Protein 7UY6 (pdb70)

Sequence (1847 aa):
ELDIKESLKLQMEYYFCDTNLTHDSYLRGIISKSPKNCVDIKVFLKFNKIQQILKSKKDLIHLIRDSLKESKILKVKMDSLKVKRRFPFNLNCLIKIINIPQGTLKAEVVLAVRHLGYEFYCDYIDGQAMIRFQNSDEQRLAIQKLLNHNNNKLQIEIRGQICDVISTIPEDEEKNYWNYIKFKKNEFRKFFFMKKQQKKQMLTRKEDLLTVLKQISALKYVSNLYEFLLATEKIVQTSELDTQFQEFLTTTIIASEQNLVENYKQKYNQPNFSQLTIKQVIDDSIILLGNKQNYVQQIGTTTIGFYVEYENINLSRQTLYSSNFRNLLNIFGEEDFKYFLIDFLVFTKVEQNGYLQVAGVCLNQYFSENQYIYPEIQRSQIFYCNHMGREPGVFKSSFFNYSEPQTIIKKTLLKEYQSKNFSCQEERDLFLEFTEKIVQNFHNINFNYLLKKFCKLPENYQSLKSQVKQIVQSENKANQQSCENLFNSLYDTEISYKQITNFLRQIIQNCVPNQLLGKKNFKVFLEKLYEFVQMKRFENQKVLDYICFMDVFDVEWFVDLKNQKFTQKRKYISDKRKILGDLIVFIINKIVIPVLRYNFYITEKHKEGSQIFYYRKPIWKLVSKLTIVKLEEENLEKVEEKLIPEDSFQKYPQGKLRIIPKKGSFRPIMTFLRKDKQKNIKLNLNQILMDSQLVFRNLKDMLGQKIGYSVFDNKQISEKFAQFIEKWKNKGRPQLYYVTLDIKKCYDSIDQMKLLNFFNQSDLIQDTYFINKYLLFQRNKRPLLQIMDNINFPYYFNLKERQIAYSLYDDDDQILQKGFKEIQSDDRPFIVINQDKPRCITKDIIHNHLKHISQYNVISFNKVKFRQKRGIPQGLNISGVLCSFYFGKLEEEYTQFLKNAEQVNGSINLLMRLTDDYLFISDSQQNALNLIVQLQNCANNNGFMFNDQKITTNFQFPQEDYNLEHFKISVQNECQWIGKSIDMNTLEIKSIQKQTQQEINQTINVAISIKNLKSQLKNKLRSLFLNQLIDYFNPNINSFEGLCRQLYHHSKATVMKFYPFMTKLFQIDLKKSKQYSVQYGKENTNENFLKDILYYTVEDVCKILCYLQFEDEINSNIKEIFKNLYSWIMWDIIVSYLKKKKQFKGYLNKLLQKIRKSRFFYLKEGCKSLQLILSQQKYQLNKKELEAIEFIDLNNLIQDIKTLIPKISAKQRIYSSIEEIIQQAQASEIGQKKEFYVYGNLVSIQMKNKLYYYRCTCQGKSVLKYHGDSFFCESCQQFINPQVHLMLRAFVQDSTGTIPVMIFDQQSSQLINQIDPSIHVQEAGQYVKNCIENGQEEIIRQLFSKLDFARFIFEIQFENKEFNNEQEIAYKVLKIEKENIKEESKYLLKKLEHLINNPQITVPLNCFMINQIVKAAKENPQAHSGNHYEWYGAFENAIITAKFEFLQSINDSPKIMGKLSDSTGCIEVVIQKSKMSDELPEFVQAYEIELQNNGNRHKYVRAMLKMRKNAQIQLLYFSIVNDANEISRHGLDLCLRYLQRKHGIEQEQVMYPRILFEQMAQFRGKKVTVVGNVCNEDQNDSLVIEFGPTGLNQHVVIDNYRRVDLNNTTKFVEIRGVVLNQNIVSCEELTEFEQKDPFDFDTYSKLIHLSQSDKLSSLFTDQMKLLLQNQNIFQKLKNTLNGCIKKFYDTYQDLEQMQKFEMIVEDKLLFRYSCSQSEMFSAQIQAHYLEKRVLQLTDGNVKYIVNFRDKGVLDKANFFDTPNNSLVIIRQWSYEIYYTKNTFQINLVIDEMRCIDIITTIFYCKLELDFTQGIKGISKSSSFSNQIYEYSAQYYKAIQLLKKLLI

Solvent-accessible surface area: 94754 Å² total; per-residue (Å²): 110,90,80,28,30,60,58,31,22,63,46,60,48,65,74,80,40,71,90,49,35,80,99,78,55,93,66,39,46,49,57,88,88,26,116,85,71,53,41,58,39,80,70,64,80,93,42,87,82,41,59,78,28,81,132,131,82,82,69,66,28,65,53,59,24,73,22,26,69,104,51,87,74,38,44,50,83,103,101,54,59,46,51,34,68,80,77,99,75,98,154,136,24,9,8,37,3,71,100,6,31,132,59,5,125,88,67,65,1,38,75,16,13,52,104,56,47,136,138,42,147,8,43,62,94,127,10,85,0,17,7,86,24,143,79,58,59,31,22,154,110,9,52,106,128,18,53,54,128,116,99,117,79,39,33,30,103,0,131,68,66,87,0,54,4,84,41,97,5,72,112,97,59,24,112,100,28,107,69,113,66,136,114,87,132,78,82,106,94,123,109,109,102,105,110,111,134,145,198,197,48,44,6,55,75,146,23,89,2,49,66,0,0,120,28,2,45,27,10,137,31,19,18,23,0,45,95,0,0,39,45,0,106,27,18,87,140,123,52,153,55,91,109,140,12,58,102,27,0,64,34,1,12,0,0,1,94,111,88,26,19,118,75,2,72,74,113,223,92,83,98,54,126,38,99,38,58,8,33,22,0,2,19,33,0,1,36,80,6,34,39,87,67,72,24,7,13,24,24,3,15,16,22,18,14,50,92,5,42,4,62,36,8,6,2,6,10,31,27,8,8,30,70,48,1,89,60,1,7,86,42,0,3,28,80,21,0,38,21,0,0,25,49,1,11,1,0,5,79,50,60,143,33,0,22,0,0,1,0,0,45,9,0,49,66,41,49,141,226,109,128,85,91,52,50,133,5,101,4,73,87,1,10,52,6,41,104,86,24,221,115,42,8,6,48,168,109,18,16,0,55,134,31,188,118,81,79,52,8,66,136,49,5,55,85,37,26,36,18,142,40,16,53,21,102,104,0,47,71,51,6,12,115,26,2,55,91,0,9,112,39,11,89,122,21,91,15,88,115,10,10,141,106,39,0,106,40,39,163,78,39,128,55,7,104,56,73,2,96,105,24,65,118,48,176,116,142,22,90,106,114,46,6,85,84,4,5,46,41,0,10,112,18,75,13,64,53,145,70,0,1,58,0,0,72,58,0,0,102,69,1,4,18,60,109,1,0,5,120,138,2,9,126,34,0,19,126,53,0,90,64,2,1,66,9,48,52,141,23,69,7,109,3,71,53,0,2,72,115,21,74,9,76,35,9,163,26,16,49,41,136,120,75,14,93,128,32,86,112,215,106,8,49,43,44,7,74,50,4,0,0,43,4,0,18,5,0,0,20,65,1,0,7,24,0,0,70,21,10,0,3,0,1,27,37,59,157,56,29,18,51,4,21,1,0,27,9,23,1,3,53,11,1,7,116,0,0,31,39,34,9,69,82,115,19,8,66,122,30,96,98,144,143,18,64,85,109,12,59,85,92,16,12,46,0,101,8,52,2,8,0,70,183,7,43,29,77,58,44,23,39,5,134,109,110,49,186,111,74,145,17,126,86,16,2,34,84,39,0,84,33,2,36,8,1,1,97,53,5,61,80,55,1,7,141,122,27,12,41,1,2,61,57,44,123,48,4,7,98,50,3,20,114,4,5,99,83,4,103,116,95,56,123,44,130,3,43,2,0,27,6,26,3,64,124,7,35,41,14,0,51,19,122,73,2,17,82,31,3,70,138,14,118,26,6,49,46,9,9,2,1,8,59,4,18,1,1,54,9,24,64,84,16,21,64,141,187,232,108,145,28,55,2,58,68,1,4,69,62,66,142,81,52,26,5,9,17,5,41,119,60,149,70,100,14,15,92,30,0,0,88,26,137,48,113,27,62,6,3,4,0,0,1,4,43,41,128,21,77,9,10,10,38,80,51,1,43,78,15,3,80,19,3,4,57,79,7,14,2,14,14,66,201,54,82,6,56,10,80,83,1,2,0,94,42,10,50,2,6,36,17,4,0,5,4,1,4,0,47,4,4,40,98,61,1,116,47,12,106,80,8,94,164,116,103,44,10,14,13,20,10,0,0,45,54,36,43,8,1,2,0,0,30,35,52,135,15,0,13,57,0,1,36,51,7,26,61,3,2,109,104,18,50,16,81,4,47,89,43,89,1,29,0,28,17,121,11,85,42,127,100,87,112,2,89,94,7,124,27,46,69,84,119,73,0,98,7,54,44,15,14,0,49,16,117,71,2,22,1,56,30,86,36,105,111,58,37,132,82,4,45,42,70,28,43,20,83,23,35,64,146,83,1,72,64,74,5,58,93,78,4,47,66,15,9,25,96,80,9,51,44,5,3,39,38,105,13,9,73,20,49,2,2,1,46,9,2,27,34,7,1,84,5,2,10,26,48,5,41,26,6,4,32,56,0,47,119,56,71,1,94,152,32,177,96,8,13,128,112,26,28,132,152,52,6,25,35,38,0,0,67,29,0,6,65,106,6,0,19,53,2,0,20,1,0,1,18,41,1,2,64,66,140,11,21,70,39,1,20,50,3,1,22,16,0,1,0,20,2,0,0,35,10,6,4,67,50,0,105,142,52,168,99,3,105,48,99,1,21,142,37,0,50,138,20,59,128,36,16,59,115,105,0,59,90,22,2,111,50,9,90,130,52,62,74,125,139,141,82,157,57,63,142,48,3,95,76,0,27,121,13,4,83,117,0,60,2,45,118,42,11,161,60,0,49,85,64,0,42,60,189,206,87,135,46,27,8,0,69,62,0,32,136,82,0,44,70,14,109,112,56,84,127,88,76,8,44,1,14,0,22,0,1,14,10,24,30,103,82,125,17,8,76,49,100,7,99,45,146,2,180,61,34,71,133,75,142,44,107,43,25,2,0,77,60,30,66,90,54,31,126,38,78,13,50,1,53,2,70,2,24,0,38,30,39,22,14,54,3,77,3,49,0,71,35,134,20,0,2,63,0,1,50,106,49,42,111,99,11,97,63,130,83,0,4,71,60,0,53,84,9,60,111,111,55,80,98,74,72,0,48,97,16,5,53,119,6,42,34,25,44,5,8,1,21,0,19,6,36,4,69,98,115,93,126,79,85,71,44,12,20,39,2,63,96,12,52,154,67,64,30,83,58,12,4,84,28,5,11,122,64,0,67,130,50,56,132,157,154,64,66,36,2,8,0,6,0,23,13,3,45,80,8,52,138,50,29,150,118,108,99,179,56,87,132,25,19,70,14,102,21,83,20,39,2,39,25,0,34,0,2,0,4,0,41,55,58,169,48,151,146,61,68,65,65,33,33,0,60,0,16,13,13,13,3,14,7,62,1,0,2,76,47,42,55,107,53,113,74,68,34,116,36,2,81,45,0,91,117,46,14,136,124,24,51,104,63,52,18,2,0,51,1,35,0,22,2,25,36,115,54,88,24,58,9,42,57,3,48,50,20,61,37,4,13,10,24,3,9,10,8,0,8,4,0,0,35,17,4,73,30,63,109,64,91,168,195,125,100,61,76,31,58,37,3,21,45,109,37,5,53,120,43,206,38,117,110,1,4,5,9,0,42,19,6,93,128,88,150,63,124,19,0,10,0,16,14,13,105,86,76,100,126,38,42,2,35,0,64,93,48,135,80,131,74,11,49,133,68,12,109,4,0,7,0,8,1,51,8,115,86,80,51,43,2,15,14,121,69,26,4,8,5,56,15,157,76,102,27,23,36,85,7,7,30,78,9,6,90,32,15,90,40,127,110,1,28,75,4,40,62,90,201,45,83,98,5,2,74,47,1,59,7,13,66,9,2,45,75,4,0,93,23,1,28,142,111,3,106,89,68,57,96,107,86,70,139,130,93,10,158,123,48,32,66,82,103,100,72,18,29,101,46,54,13,66,104,47,18,18,8,0,0,2,0,49,25,50,97,98,153,119,106,20,1,32,2,0,8,2,71,12,51,10,20,4,29,2,86,64,100,29,8,18,107,147,3,101,34,18,59,66,30,50,61,1,1,0,0,0,26,66,0,0,1,12,0,62,14,32,165,125,57,8,42,1,19,6,12,0,27,64,2,78,9,4,0,7,1,16,40,133,27,107,23,138,24,42,0,18,2,43,81,5,76,131,0,0,49,90,26,22,98,160,27,132,96,0,141,90,0,16,37,30,1,119,133,4,10,63,77,5,77,162,25,9,130

InterPro domains:
  IPR000477 Reverse transcriptase domain [PF00078] (734-870)
  IPR000477 Reverse transcriptase domain [PS50878] (517-881)
  IPR003545 Telomerase reverse transcriptase [PR01365] (476-490)
  IPR003545 Telomerase reverse transcriptase [PR01365] (610-626)
  IPR003545 Telomerase reverse transcriptase [PR01365] (765-781)
  IPR003545 Telomerase reverse transcriptase [PR01365] (809-821)
  IPR003545 Telomerase reverse transcriptase [PTHR12066] (224-981)
  IPR021891 Telomerase ribonucleoprotein complex - RNA-binding domain [PF12009] (375-505)
  IPR021891 Telomerase ribonucleoprotein complex - RNA-binding domain [SM00975] (374-509)
  IPR049915 Telomerase reverse transcriptase, TEN domain [PF11474] (1-192)
  IPR059777 Telomerase reverse transcriptase, CTE domain [PF23119] (888-1117)

Structure (mmCIF, N/CA/C/O backbone):
data_7UY6
#
_entry.id   7UY6
#
_cell.length_a   1.00
_cell.length_b   1.00
_cell.length_c   1.00
_cell.angle_alpha   90.00
_cell.angle_beta   90.00
_cell.angle_gamma   90.00
#
_symmetry.space_group_name_H-M   'P 1'
#
loop_
_entity.id
_entity.type
_entity.pdbx_description
1 polymer 'Telomerase La-related protein p65'
2 polymer 'Telomerase reverse transcriptase'
3 polymer 'Telomerase holoenzyme Teb1 subunit'
4 polymer 'Telomerase holoenzyme Teb2 subunit'
5 polymer 'Telomerase holoenzyme Teb3 subunit'
6 polymer 'Telomerase associated protein p50'
7 polymer 'Telomerase RNA'
8 polymer 'Telomere DNA'
9 non-polymer 'ZINC ION'
#
loop_
_atom_site.group_PDB
_atom_site.id
_atom_site.type_symbol
_atom_site.label_atom_id
_atom_site.label_alt_id
_atom_site.label_comp_id
_atom_site.label_asym_id
_atom_site.label_entity_id
_atom_site.label_seq_id
_atom_site.pdbx_PDB_ins_code
_atom_site.Cartn_x
_atom_site.Cartn_y
_atom_site.Cartn_z
_atom_site.occupancy
_atom_site.B_iso_or_equiv
_atom_site.auth_seq_id
_atom_site.auth_comp_id
_atom_site.auth_asym_id
_atom_site.auth_atom_id
_atom_site.pdbx_PDB_model_num
ATOM 1 N N . GLU A 1 115 ? 185.021 282.238 243.760 1.00 79.77 115 GLU H N 1
ATOM 2 C CA . GLU A 1 115 ? 184.005 282.210 242.715 1.00 79.77 115 GLU H CA 1
ATOM 3 C C . GLU A 1 115 ? 184.586 282.657 241.379 1.00 79.77 115 GLU H C 1
ATOM 4 O O . GLU A 1 115 ? 185.804 282.730 241.217 1.00 79.77 115 GLU H O 1
ATOM 6 N N . LEU A 1 116 ? 183.705 282.946 240.419 1.00 80.64 116 LEU H N 1
ATOM 7 C CA . LEU A 1 116 ? 184.163 283.420 239.116 1.00 80.64 116 LEU H CA 1
ATOM 8 C C . LEU A 1 116 ? 184.854 284.772 239.232 1.00 80.64 116 LEU H C 1
ATOM 9 O O . LEU A 1 116 ? 185.910 284.992 238.627 1.00 80.64 116 LEU H O 1
ATOM 11 N N . ASP A 1 117 ? 184.274 285.693 240.006 1.00 79.15 117 ASP H N 1
ATOM 12 C CA . ASP A 1 117 ? 184.894 287.000 240.194 1.00 79.15 117 ASP H CA 1
ATOM 13 C C . ASP A 1 117 ? 186.209 286.885 240.954 1.00 79.15 117 ASP H C 1
ATOM 14 O O . ASP A 1 117 ? 187.181 287.581 240.635 1.00 79.15 117 ASP H O 1
ATOM 16 N N . ILE A 1 118 ? 186.258 286.016 241.967 1.00 81.56 118 ILE H N 1
ATOM 17 C CA . ILE A 1 118 ? 187.496 285.812 242.715 1.00 81.56 118 ILE H CA 1
ATOM 18 C C . ILE A 1 118 ? 188.576 285.236 241.808 1.00 81.56 118 ILE H C 1
ATOM 19 O O . ILE A 1 118 ? 189.739 285.656 241.857 1.00 81.56 118 ILE H O 1
ATOM 21 N N . LYS A 1 119 ? 188.211 284.262 240.971 1.00 80.33 119 LYS H N 1
ATOM 22 C CA . LYS A 1 119 ? 189.174 283.688 240.036 1.00 80.33 119 LYS H CA 1
ATOM 23 C C . LYS A 1 119 ? 189.657 284.728 239.034 1.00 80.33 119 LYS H C 1
ATOM 24 O O . LYS A 1 119 ? 190.846 284.773 238.699 1.00 80.33 119 LYS H O 1
ATOM 26 N N . GLU A 1 120 ? 188.747 285.571 238.537 1.00 78.51 120 GLU H N 1
ATOM 27 C CA . GLU A 1 120 ? 189.143 286.620 237.602 1.00 78.51 120 GLU H CA 1
ATOM 28 C C . GLU A 1 120 ? 190.096 287.612 238.255 1.00 78.51 120 GLU H C 1
ATOM 29 O O . GLU A 1 120 ? 191.087 288.028 237.642 1.00 78.51 120 GLU H O 1
ATOM 31 N N . SER A 1 121 ? 189.813 288.003 239.500 1.00 78.56 121 SER H N 1
ATOM 32 C CA . SER A 1 121 ? 190.701 288.919 240.211 1.00 78.56 121 SER H CA 1
ATOM 33 C C . SER A 1 121 ? 192.065 288.286 240.460 1.00 78.56 121 SER H C 1
ATOM 34 O O . SER A 1 121 ? 193.098 288.956 240.341 1.00 78.56 121 SER H O 1
ATOM 36 N N . LEU A 1 122 ? 192.089 286.997 240.810 1.00 78.01 122 LEU H N 1
ATOM 37 C CA . LEU A 1 122 ? 193.361 286.308 241.008 1.00 78.01 122 LEU H CA 1
ATOM 38 C C . LEU A 1 122 ? 194.151 286.225 239.707 1.00 78.01 122 LEU H C 1
ATOM 39 O O . LEU A 1 122 ? 195.377 286.388 239.708 1.00 78.01 122 LEU H O 1
ATOM 41 N N . LYS A 1 123 ? 193.468 285.966 238.590 1.00 76.81 123 LYS H N 1
ATOM 42 C CA . LYS A 1 123 ? 194.144 285.938 237.296 1.00 76.81 123 LYS H CA 1
ATOM 43 C C . LYS A 1 123 ? 194.698 287.310 236.936 1.00 76.81 123 LYS H C 1
ATOM 44 O O . LYS A 1 123 ? 195.806 287.419 236.400 1.00 76.81 123 LYS H O 1
ATOM 46 N N . LEU A 1 124 ? 193.936 288.370 237.217 1.00 76.98 124 LEU H N 1
ATOM 47 C CA . LEU A 1 124 ? 194.427 289.721 236.966 1.00 76.98 124 LEU H CA 1
ATOM 48 C C . LEU A 1 124 ? 195.652 290.029 237.819 1.00 76.98 124 LEU H C 1
ATOM 49 O O . LEU A 1 124 ? 196.620 290.630 237.337 1.00 76.98 124 LEU H O 1
ATOM 51 N N . GLN A 1 125 ? 195.628 289.625 239.091 1.00 74.13 125 GLN H N 1
ATOM 52 C CA . GLN A 1 125 ? 196.782 289.834 239.960 1.00 74.13 125 GLN H CA 1
ATOM 53 C C . GLN A 1 125 ? 197.998 289.065 239.459 1.00 74.13 125 GLN H C 1
ATOM 54 O O . GLN A 1 125 ? 199.120 289.586 239.467 1.00 74.13 125 GLN H O 1
ATOM 56 N N . MET A 1 126 ? 197.795 287.819 239.022 1.00 73.09 126 MET H N 1
ATOM 57 C CA . MET A 1 126 ? 198.901 287.026 238.497 1.00 73.09 126 MET H CA 1
ATOM 58 C C . MET A 1 126 ? 199.467 287.643 237.225 1.00 73.09 126 MET H C 1
ATOM 59 O O . MET A 1 126 ? 200.686 287.655 237.022 1.00 73.09 126 MET H O 1
ATOM 61 N N . GLU A 1 127 ? 198.596 288.154 236.352 1.00 74.01 127 GLU H N 1
ATOM 62 C CA . GLU A 1 127 ? 199.062 288.818 235.138 1.00 74.01 127 GLU H CA 1
ATOM 63 C C . GLU A 1 127 ? 199.844 290.083 235.467 1.00 74.01 127 GLU H C 1
ATOM 64 O O . GLU A 1 127 ? 200.866 290.370 234.832 1.00 74.01 127 GLU H O 1
ATOM 66 N N . TYR A 1 128 ? 199.374 290.855 236.450 1.00 73.90 128 TYR H N 1
ATOM 67 C CA . TYR A 1 128 ? 200.101 292.051 236.863 1.00 73.90 128 TYR H CA 1
ATOM 68 C C . TYR A 1 128 ? 201.469 291.693 237.430 1.00 73.90 128 TYR H C 1
ATOM 69 O O . TYR A 1 128 ? 202.463 292.374 237.152 1.00 73.90 128 TYR H O 1
ATOM 71 N N . TYR A 1 129 ? 201.538 290.627 238.230 1.00 77.44 129 TYR H N 1
ATOM 72 C CA . TYR A 1 129 ? 202.816 290.191 238.781 1.00 77.44 129 TYR H CA 1
ATOM 73 C C . TYR A 1 129 ? 203.728 289.587 237.721 1.00 77.44 129 TYR H C 1
ATOM 74 O O . TYR A 1 129 ? 204.950 289.582 237.902 1.00 77.44 129 TYR H O 1
ATOM 76 N N . PHE A 1 130 ? 203.165 289.080 236.625 1.00 76.87 130 PHE H N 1
ATOM 77 C CA . PHE A 1 130 ? 203.938 288.495 235.539 1.00 76.87 130 PHE H CA 1
ATOM 78 C C . PHE A 1 130 ? 204.105 289.446 234.361 1.00 76.87 130 PHE H C 1
ATOM 79 O O . PHE A 1 130 ? 204.580 289.024 233.301 1.00 76.87 130 PHE H O 1
ATOM 81 N N . CYS A 1 131 ? 203.718 290.709 234.516 1.00 80.25 131 CYS H N 1
ATOM 82 C CA . CYS A 1 131 ? 203.873 291.679 233.443 1.00 80.25 131 CYS H CA 1
ATOM 83 C C . CYS A 1 131 ? 205.350 291.954 233.177 1.00 80.25 131 CYS H C 1
ATOM 84 O O . CYS A 1 131 ? 206.189 291.902 234.081 1.00 80.25 131 CYS H O 1
ATOM 86 N N . ASP A 1 132 ? 205.663 292.243 231.912 1.00 84.30 132 ASP H N 1
ATOM 87 C CA . ASP A 1 132 ? 207.051 292.476 231.525 1.00 84.30 132 ASP H CA 1
ATOM 88 C C . ASP A 1 132 ? 207.625 293.707 232.216 1.00 84.30 132 ASP H C 1
ATOM 89 O O . ASP A 1 132 ? 208.778 293.697 232.663 1.00 84.30 132 ASP H O 1
ATOM 91 N N . THR A 1 133 ? 206.837 294.782 232.305 1.00 90.59 133 THR H N 1
ATOM 92 C CA . THR A 1 133 ? 207.326 296.008 232.931 1.00 90.59 133 THR H CA 1
ATOM 93 C C . THR A 1 133 ? 207.617 295.800 234.412 1.00 90.59 133 THR H C 1
ATOM 94 O O . THR A 1 133 ? 208.639 296.272 234.924 1.00 90.59 133 THR H O 1
ATOM 96 N N . ASN A 1 134 ? 206.729 295.096 235.117 1.00 90.61 134 ASN H N 1
ATOM 97 C CA . ASN A 1 134 ? 206.911 294.904 236.553 1.00 90.61 134 ASN H CA 1
ATOM 98 C C . ASN A 1 134 ? 208.037 293.920 236.847 1.00 90.61 134 ASN H C 1
ATOM 99 O O . ASN A 1 134 ? 208.785 294.098 237.816 1.00 90.61 134 ASN H O 1
ATOM 101 N N . LEU A 1 135 ? 208.175 292.877 236.024 1.00 91.19 135 LEU H N 1
ATOM 102 C CA . LEU A 1 135 ? 209.176 291.848 236.282 1.00 91.19 135 LEU H CA 1
ATOM 103 C C . LEU A 1 135 ? 210.602 292.359 236.119 1.00 91.19 135 LEU H C 1
ATOM 104 O O . LEU A 1 135 ? 211.537 291.704 236.591 1.00 91.19 135 LEU H O 1
ATOM 106 N N . THR A 1 136 ? 210.792 293.508 235.467 1.00 96.17 136 THR H N 1
ATOM 107 C CA . THR A 1 136 ? 212.139 294.032 235.271 1.00 96.17 136 THR H CA 1
ATOM 108 C C . THR A 1 136 ? 212.626 294.791 236.501 1.00 96.17 136 THR H C 1
ATOM 109 O O . THR A 1 136 ? 213.739 294.555 236.985 1.00 96.17 136 THR H O 1
ATOM 111 N N . HIS A 1 137 ? 211.807 295.712 237.014 1.00 112.38 137 HIS H N 1
ATOM 112 C CA . HIS A 1 137 ? 212.211 296.498 238.176 1.00 112.38 137 HIS H CA 1
ATOM 113 C C . HIS A 1 137 ? 212.364 295.625 239.415 1.00 112.38 137 HIS H C 1
ATOM 114 O O . HIS A 1 137 ? 213.334 295.771 240.168 1.00 112.38 137 HIS H O 1
ATOM 116 N N . ASP A 1 138 ? 211.422 294.709 239.643 1.00 111.54 138 ASP H N 1
ATOM 117 C CA . ASP A 1 138 ? 211.474 293.875 240.839 1.00 111.54 138 ASP H CA 1
ATOM 118 C C . ASP A 1 138 ? 212.482 292.743 240.683 1.00 111.54 138 ASP H C 1
ATOM 119 O O . ASP A 1 138 ? 213.363 292.567 241.532 1.00 111.54 138 ASP H O 1
ATOM 121 N N . SER A 1 139 ? 212.358 291.964 239.608 1.00 110.67 139 SER H N 1
ATOM 122 C CA . SER A 1 139 ? 213.236 290.833 239.311 1.00 110.67 139 SER H CA 1
ATOM 123 C C . SER A 1 139 ? 213.231 289.784 240.419 1.00 110.67 139 SER H C 1
ATOM 124 O O . SER A 1 139 ? 214.159 288.973 240.514 1.00 110.67 139 SER H O 1
ATOM 126 N N . TYR A 1 140 ? 212.200 289.783 241.266 1.00 117.99 140 TYR H N 1
ATOM 127 C CA . TYR A 1 140 ? 212.097 288.758 242.299 1.00 117.99 140 TYR H CA 1
ATOM 128 C C . TYR A 1 140 ? 211.716 287.412 241.698 1.00 117.99 140 TYR H C 1
ATOM 129 O O . TYR A 1 140 ? 212.283 286.377 242.067 1.00 117.99 140 TYR H O 1
ATOM 131 N N . LEU A 1 141 ? 210.755 287.404 240.774 1.00 104.98 141 LEU H N 1
ATOM 132 C CA . LEU A 1 141 ? 210.364 286.190 240.072 1.00 104.98 141 LEU H CA 1
ATOM 133 C C . LEU A 1 141 ? 211.124 285.987 238.768 1.00 104.98 141 LEU H C 1
ATOM 134 O O . LEU A 1 141 ? 210.970 284.935 238.138 1.00 104.98 141 LEU H O 1
ATOM 136 N N . ARG A 1 142 ? 211.930 286.965 238.346 1.00 92.75 142 ARG H N 1
ATOM 137 C CA . ARG A 1 142 ? 212.721 286.802 237.131 1.00 92.75 142 ARG H CA 1
ATOM 138 C C . ARG A 1 142 ? 213.755 285.695 237.291 1.00 92.75 142 ARG H C 1
ATOM 139 O O . ARG A 1 142 ? 214.010 284.936 236.349 1.00 92.75 142 ARG H O 1
ATOM 141 N N . GLY A 1 143 ? 214.367 285.596 238.472 1.00 92.80 143 GLY H N 1
ATOM 142 C CA . GLY A 1 143 ? 215.297 284.508 238.721 1.00 92.80 143 GLY H CA 1
ATOM 143 C C . GLY A 1 143 ? 214.629 283.148 238.652 1.00 92.80 143 GLY H C 1
ATOM 144 O O . GLY A 1 143 ? 215.224 282.178 238.177 1.00 92.80 143 GLY H O 1
ATOM 145 N N . ILE A 1 144 ? 213.384 283.061 239.123 1.00 91.19 144 ILE H N 1
ATOM 146 C CA . ILE A 1 144 ? 212.632 281.814 239.013 1.00 91.19 144 ILE H CA 1
ATOM 147 C C . ILE A 1 144 ? 212.371 281.478 237.551 1.00 91.19 144 ILE H C 1
ATOM 148 O O . ILE A 1 144 ? 212.441 280.311 237.143 1.00 91.19 144 ILE H O 1
ATOM 150 N N . ILE A 1 145 ? 212.057 282.491 236.740 1.00 83.43 145 ILE H N 1
ATOM 151 C CA . ILE A 1 145 ? 211.823 282.265 235.316 1.00 83.43 145 ILE H CA 1
ATOM 152 C C . ILE A 1 145 ? 213.097 281.777 234.638 1.00 83.43 145 ILE H C 1
ATOM 153 O O . ILE A 1 145 ? 213.065 280.865 233.803 1.00 83.43 145 ILE H O 1
ATOM 155 N N . SER A 1 146 ? 214.236 282.385 234.977 1.00 82.37 146 SER H N 1
ATOM 156 C CA . SER A 1 146 ? 215.508 281.950 234.408 1.00 82.37 146 SER H CA 1
ATOM 157 C C . SER A 1 146 ? 215.860 280.534 234.847 1.00 82.37 146 SER H C 1
ATOM 158 O O . SER A 1 146 ? 216.389 279.745 234.056 1.00 82.37 146 SER H O 1
ATOM 160 N N . LYS A 1 147 ? 215.575 280.193 236.106 1.00 84.83 147 LYS H N 1
ATOM 161 C CA . LYS A 1 147 ? 215.907 278.877 236.636 1.00 84.83 147 LYS H CA 1
ATOM 162 C C . LYS A 1 147 ? 214.991 277.777 236.119 1.00 84.83 147 LYS H C 1
ATOM 163 O O . LYS A 1 147 ? 215.265 276.599 236.376 1.00 84.83 147 LYS H O 1
ATOM 165 N N . SER A 1 148 ? 213.919 278.123 235.410 1.00 81.93 148 SER H N 1
ATOM 166 C CA . SER A 1 148 ? 213.008 277.119 234.891 1.00 81.93 148 SER H CA 1
ATOM 167 C C . SER A 1 148 ? 213.684 276.299 233.795 1.00 81.93 148 SER H C 1
ATOM 168 O O . SER A 1 148 ? 214.625 276.762 233.147 1.00 81.93 148 SER H O 1
ATOM 170 N N . PRO A 1 149 ? 213.226 275.061 233.582 1.00 82.95 149 PRO H N 1
ATOM 171 C CA . PRO A 1 149 ? 213.820 274.228 232.526 1.00 82.95 149 PRO H CA 1
ATOM 172 C C . PRO A 1 149 ? 213.604 274.800 231.134 1.00 82.95 149 PRO H C 1
ATOM 173 O O . PRO A 1 149 ? 214.562 275.006 230.382 1.00 82.95 149 PRO H O 1
ATOM 175 N N . LYS A 1 150 ? 212.348 275.059 230.783 1.00 84.62 150 LYS H N 1
ATOM 176 C CA . LYS A 1 150 ? 211.980 275.601 229.480 1.00 84.62 150 LYS H CA 1
ATOM 177 C C . LYS A 1 150 ? 211.046 276.790 229.643 1.00 84.62 150 LYS H C 1
ATOM 178 O O . LYS A 1 150 ? 210.075 276.948 228.896 1.00 84.62 150 LYS H O 1
ATOM 180 N N . ASN A 1 151 ? 211.335 277.643 230.629 1.00 84.33 151 ASN H N 1
ATOM 181 C CA . ASN A 1 151 ? 210.512 278.813 230.939 1.00 84.33 151 ASN H CA 1
ATOM 182 C C . ASN A 1 151 ? 209.061 278.418 231.202 1.00 84.33 151 ASN H C 1
ATOM 183 O O . ASN A 1 151 ? 208.125 279.095 230.771 1.00 84.33 151 ASN H O 1
ATOM 185 N N . CYS A 1 152 ? 208.872 277.307 231.914 1.00 89.18 152 CYS H N 1
ATOM 186 C CA . CYS A 1 152 ? 207.549 276.811 232.294 1.00 89.18 152 CYS H CA 1
ATOM 187 C C . CYS A 1 152 ? 207.548 276.628 233.809 1.00 89.18 152 CYS H C 1
ATOM 188 O O . CYS A 1 152 ? 207.891 275.556 234.315 1.00 89.18 152 CYS H O 1
ATOM 190 N N . VAL A 1 153 ? 207.160 277.678 234.528 1.00 85.23 153 VAL H N 1
ATOM 191 C CA . VAL A 1 153 ? 207.173 277.658 235.986 1.00 85.23 153 VAL H CA 1
ATOM 192 C C . VAL A 1 153 ? 205.909 276.987 236.504 1.00 85.23 153 VAL H C 1
ATOM 193 O O . VAL A 1 153 ? 204.841 277.054 235.886 1.00 85.23 153 VAL H O 1
ATOM 195 N N . ASP A 1 154 ? 206.030 276.334 237.656 1.00 82.75 154 ASP H N 1
ATOM 196 C CA . ASP A 1 154 ? 204.899 275.659 238.277 1.00 82.75 154 ASP H CA 1
ATOM 197 C C . ASP A 1 154 ? 204.098 276.664 239.103 1.00 82.75 154 ASP H C 1
ATOM 198 O O . ASP A 1 154 ? 204.347 277.873 239.075 1.00 82.75 154 ASP H O 1
ATOM 200 N N . ILE A 1 155 ? 203.110 276.166 239.856 1.00 82.60 155 ILE H N 1
ATOM 201 C CA . ILE A 1 155 ? 202.287 277.024 240.701 1.00 82.60 155 ILE H CA 1
ATOM 202 C C . ILE A 1 155 ? 202.838 277.155 242.114 1.00 82.60 155 ILE H C 1
ATOM 203 O O . ILE A 1 155 ? 202.261 277.891 242.927 1.00 82.60 155 ILE H O 1
ATOM 205 N N . LYS A 1 156 ? 203.933 276.462 242.435 1.00 86.69 156 LYS H N 1
ATOM 206 C CA . LYS A 1 156 ? 204.501 276.551 243.777 1.00 86.69 156 LYS H CA 1
ATOM 207 C C . LYS A 1 156 ? 205.042 277.945 244.069 1.00 86.69 156 LYS H C 1
ATOM 208 O O . LYS A 1 156 ? 205.045 278.375 245.229 1.00 86.69 156 LYS H O 1
ATOM 210 N N . VAL A 1 157 ? 205.506 278.658 243.041 1.00 96.00 157 VAL H N 1
ATOM 211 C CA . VAL A 1 157 ? 205.996 280.018 243.240 1.00 96.00 157 VAL H CA 1
ATOM 212 C C . VAL A 1 157 ? 204.858 280.940 243.662 1.00 96.00 157 VAL H C 1
ATOM 213 O O . VAL A 1 157 ? 205.025 281.791 244.545 1.00 96.00 157 VAL H O 1
ATOM 215 N N . PHE A 1 158 ? 203.687 280.789 243.042 1.00 92.43 158 PHE H N 1
ATOM 216 C CA . PHE A 1 158 ? 202.534 281.611 243.381 1.00 92.43 158 PHE H CA 1
ATOM 217 C C . PHE A 1 158 ? 201.842 281.167 244.663 1.00 92.43 158 PHE H C 1
ATOM 218 O O . PHE A 1 158 ? 201.012 281.917 245.189 1.00 92.43 158 PHE H O 1
ATOM 220 N N . LEU A 1 159 ? 202.157 279.977 245.177 1.00 92.23 159 LEU H N 1
ATOM 221 C CA . LEU A 1 159 ? 201.557 279.513 246.422 1.00 92.23 159 LEU H CA 1
ATOM 222 C C . LEU A 1 159 ? 202.138 280.204 247.648 1.00 92.23 159 LEU H C 1
ATOM 223 O O . LEU A 1 159 ? 201.551 280.101 248.731 1.00 92.23 159 LEU H O 1
ATOM 225 N N . LYS A 1 160 ? 203.266 280.897 247.508 1.00 95.45 160 LYS H N 1
ATOM 226 C CA . LYS A 1 160 ? 203.871 281.645 248.601 1.00 95.45 160 LYS H CA 1
ATOM 227 C C . LYS A 1 160 ? 203.404 283.094 248.645 1.00 95.45 160 LYS H C 1
ATOM 228 O O . LYS A 1 160 ? 203.905 283.871 249.465 1.00 95.45 160 LYS H O 1
ATOM 230 N N . PHE A 1 161 ? 202.465 283.473 247.783 1.00 103.25 161 PHE H N 1
ATOM 231 C CA . PHE A 1 161 ? 201.988 284.843 247.718 1.00 103.25 161 PHE H CA 1
ATOM 232 C C . PHE A 1 161 ? 201.042 285.145 248.877 1.00 103.25 161 PHE H C 1
ATOM 233 O O . PHE A 1 161 ? 200.502 284.246 249.527 1.00 103.25 161 PHE H O 1
ATOM 235 N N . ASN A 1 162 ? 200.846 286.439 249.131 1.00 102.96 162 ASN H N 1
ATOM 236 C CA . ASN A 1 162 ? 199.960 286.903 250.193 1.00 102.96 162 ASN H CA 1
ATOM 237 C C . ASN A 1 162 ? 198.611 287.363 249.649 1.00 102.96 162 ASN H C 1
ATOM 238 O O . ASN A 1 162 ? 197.564 286.865 250.073 1.00 102.96 162 ASN H O 1
ATOM 240 N N . LYS A 1 163 ? 198.619 288.313 248.711 1.00 107.32 163 LYS H N 1
ATOM 241 C CA . LYS A 1 163 ? 197.365 288.809 248.150 1.00 107.32 163 LYS H CA 1
ATOM 242 C C . LYS A 1 163 ? 196.701 287.764 247.262 1.00 107.32 163 LYS H C 1
ATOM 243 O O . LYS A 1 163 ? 195.468 287.663 247.230 1.00 107.32 163 LYS H O 1
ATOM 245 N N . ILE A 1 164 ? 197.498 286.982 246.530 1.00 99.23 164 ILE H N 1
ATOM 246 C CA . ILE A 1 164 ? 196.938 285.945 245.667 1.00 99.23 164 ILE H CA 1
ATOM 247 C C . ILE A 1 164 ? 196.237 284.879 246.499 1.00 99.23 164 ILE H C 1
ATOM 248 O O . ILE A 1 164 ? 195.147 284.412 246.147 1.00 99.23 164 ILE H O 1
ATOM 250 N N . GLN A 1 165 ? 196.854 284.472 247.611 1.00 92.64 165 GLN H N 1
ATOM 251 C CA . GLN A 1 165 ? 196.216 283.503 248.496 1.00 92.64 165 GLN H CA 1
ATOM 252 C C . GLN A 1 165 ? 194.989 284.090 249.181 1.00 92.64 165 GLN H C 1
ATOM 253 O O . GLN A 1 165 ? 194.014 283.370 249.425 1.00 92.64 165 GLN H O 1
ATOM 255 N N . GLN A 1 166 ? 195.014 285.388 249.496 1.00 89.74 166 GLN H N 1
ATOM 256 C CA . GLN A 1 166 ? 193.866 286.029 250.127 1.00 89.74 166 GLN H CA 1
ATOM 257 C C . GLN A 1 166 ? 192.662 286.112 249.198 1.00 89.74 166 GLN H C 1
ATOM 258 O O . GLN A 1 166 ? 191.543 286.332 249.673 1.00 89.74 166 GLN H O 1
ATOM 260 N N . ILE A 1 167 ? 192.863 285.946 247.887 1.00 85.56 167 ILE H N 1
ATOM 261 C CA . ILE A 1 167 ? 191.747 285.975 246.943 1.00 85.56 167 ILE H CA 1
ATOM 262 C C . ILE A 1 167 ? 190.963 284.674 246.917 1.00 85.56 167 ILE H C 1
ATOM 263 O O . ILE A 1 167 ? 189.917 284.608 246.258 1.00 85.56 167 ILE H O 1
ATOM 265 N N . LEU A 1 168 ? 191.439 283.635 247.609 1.00 86.00 168 LEU H N 1
ATOM 266 C CA . LEU A 1 168 ? 190.732 282.358 247.609 1.00 86.00 168 LEU H CA 1
ATOM 267 C C . LEU A 1 168 ? 189.362 282.480 248.264 1.00 86.00 168 LEU H C 1
ATOM 268 O O . LEU A 1 168 ? 188.381 281.907 247.775 1.00 86.00 168 LEU H O 1
ATOM 270 N N . LYS A 1 169 ? 189.278 283.221 249.367 1.00 82.59 169 LYS H N 1
ATOM 271 C CA . LYS A 1 169 ? 188.030 283.422 250.103 1.00 82.59 169 LYS H CA 1
ATOM 272 C C . LYS A 1 169 ? 187.391 282.096 250.511 1.00 82.59 169 LYS H C 1
ATOM 273 O O . LYS A 1 169 ? 186.465 281.615 249.858 1.00 82.59 169 LYS H O 1
ATOM 275 N N . SER A 1 202 ? 193.979 269.080 248.737 1.00 79.01 202 SER H N 1
ATOM 276 C CA . SER A 1 202 ? 192.941 269.822 248.033 1.00 79.01 202 SER H CA 1
ATOM 277 C C . SER A 1 202 ? 193.546 270.929 247.177 1.00 79.01 202 SER H C 1
ATOM 278 O O . SER A 1 202 ? 192.825 271.692 246.532 1.00 79.01 202 SER H O 1
ATOM 280 N N . LYS A 1 203 ? 194.879 271.010 247.174 1.00 80.12 203 LYS H N 1
ATOM 281 C CA . LYS A 1 203 ? 195.565 272.028 246.386 1.00 80.12 203 LYS H CA 1
ATOM 282 C C . LYS A 1 203 ? 195.362 271.833 244.889 1.00 80.12 203 LYS H C 1
ATOM 283 O O . LYS A 1 203 ? 195.521 272.790 244.122 1.00 80.12 203 LYS H O 1
ATOM 285 N N . LYS A 1 204 ? 195.020 270.616 244.457 1.00 78.73 204 LYS H N 1
ATOM 286 C CA . LYS A 1 204 ? 194.714 270.396 243.048 1.00 78.73 204 LYS H CA 1
ATOM 287 C C . LYS A 1 204 ? 193.491 271.193 242.618 1.00 78.73 204 LYS H C 1
ATOM 288 O O . LYS A 1 204 ? 193.422 271.653 241.473 1.00 78.73 204 LYS H O 1
ATOM 290 N N . ASP A 1 205 ? 192.519 271.369 243.516 1.00 81.58 205 ASP H N 1
ATOM 291 C CA . ASP A 1 205 ? 191.369 272.212 243.203 1.00 81.58 205 ASP H CA 1
ATOM 292 C C . ASP A 1 205 ? 191.794 273.657 242.977 1.00 81.58 205 ASP H C 1
ATOM 293 O O . ASP A 1 205 ? 191.305 274.319 242.055 1.00 81.58 205 ASP H O 1
ATOM 295 N N . LEU A 1 206 ? 192.707 274.164 243.810 1.00 82.66 206 LEU H N 1
ATOM 296 C CA . LEU A 1 206 ? 193.217 275.518 243.614 1.00 82.66 206 LEU H CA 1
ATOM 297 C C . LEU A 1 206 ? 193.987 275.631 242.304 1.00 82.66 206 LEU H C 1
ATOM 298 O O . LEU A 1 206 ? 193.882 276.642 241.597 1.00 82.66 206 LEU H O 1
ATOM 300 N N . ILE A 1 207 ? 194.768 274.603 241.964 1.00 82.44 207 ILE H N 1
ATOM 301 C CA . ILE A 1 207 ? 195.497 274.609 240.698 1.00 82.44 207 ILE H CA 1
ATOM 302 C C . ILE A 1 207 ? 194.526 274.638 239.524 1.00 82.44 207 ILE H C 1
ATOM 303 O O . ILE A 1 207 ? 194.726 275.374 238.550 1.00 82.44 207 ILE H O 1
ATOM 305 N N . HIS A 1 208 ? 193.461 273.836 239.597 1.00 82.44 208 HIS H N 1
ATOM 306 C CA . HIS A 1 208 ? 192.461 273.822 238.534 1.00 82.44 208 HIS H CA 1
ATOM 307 C C . HIS A 1 208 ? 191.747 275.164 238.429 1.00 82.44 208 HIS H C 1
ATOM 308 O O . HIS A 1 208 ? 191.458 275.636 237.324 1.00 82.44 208 HIS H O 1
ATOM 310 N N . LEU A 1 209 ? 191.447 275.789 239.571 1.00 79.50 209 LEU H N 1
ATOM 311 C CA . LEU A 1 209 ? 190.814 277.104 239.551 1.00 79.50 209 LEU H CA 1
ATOM 312 C C . LEU A 1 209 ? 191.723 278.144 238.908 1.00 79.50 209 LEU H C 1
ATOM 313 O O . LEU A 1 209 ? 191.264 278.977 238.118 1.00 79.50 209 LEU H O 1
ATOM 315 N N . ILE A 1 210 ? 193.017 278.112 239.234 1.00 83.53 210 ILE H N 1
ATOM 316 C CA . ILE A 1 210 ? 193.962 279.049 238.630 1.00 83.53 210 ILE H CA 1
ATOM 317 C C . ILE A 1 210 ? 194.068 278.807 237.129 1.00 83.53 210 ILE H C 1
ATOM 318 O O . ILE A 1 210 ? 194.136 279.754 236.333 1.00 83.53 210 ILE H O 1
ATOM 320 N N . ARG A 1 211 ? 194.096 277.536 236.721 1.00 84.62 211 ARG H N 1
ATOM 321 C CA . ARG A 1 211 ? 194.157 277.212 235.299 1.00 84.62 211 ARG H CA 1
ATOM 322 C C . ARG A 1 211 ? 192.915 277.704 234.568 1.00 84.62 211 ARG H C 1
ATOM 323 O O . ARG A 1 211 ? 193.008 278.215 233.447 1.00 84.62 211 ARG H O 1
ATOM 325 N N . ASP A 1 212 ? 191.741 277.552 235.184 1.00 83.21 212 ASP H N 1
ATOM 326 C CA . ASP A 1 212 ? 190.516 278.067 234.580 1.00 83.21 212 ASP H CA 1
ATOM 327 C C . ASP A 1 212 ? 190.546 279.587 234.487 1.00 83.21 212 ASP H C 1
ATOM 328 O O . ASP A 1 212 ? 190.105 280.165 233.486 1.00 83.21 212 ASP H O 1
ATOM 330 N N . SER A 1 213 ? 191.057 280.251 235.526 1.00 83.25 213 SER H N 1
ATOM 331 C CA . SER A 1 213 ? 191.131 281.708 235.517 1.00 83.25 213 SER H CA 1
ATOM 332 C C . SER A 1 213 ? 192.055 282.210 234.414 1.00 83.25 213 SER H C 1
ATOM 333 O O . SER A 1 213 ? 191.756 283.209 233.750 1.00 83.25 213 SER H O 1
ATOM 335 N N . LEU A 1 214 ? 193.184 281.534 234.208 1.00 82.84 214 LEU H N 1
ATOM 336 C CA . LEU A 1 214 ? 194.153 281.955 233.204 1.00 82.84 214 LEU H CA 1
ATOM 337 C C . LEU A 1 214 ? 193.903 281.353 231.825 1.00 82.84 214 LEU H C 1
ATOM 338 O O . LEU A 1 214 ? 194.635 281.681 230.885 1.00 82.84 214 LEU H O 1
ATOM 340 N N . LYS A 1 215 ? 192.900 280.483 231.681 1.00 79.84 215 LYS H N 1
ATOM 341 C CA . LYS A 1 215 ? 192.668 279.819 230.401 1.00 79.84 215 LYS H CA 1
ATOM 342 C C . LYS A 1 215 ? 192.261 280.816 229.323 1.00 79.84 215 LYS H C 1
ATOM 343 O O . LYS A 1 215 ? 192.769 280.771 228.196 1.00 79.84 215 LYS H O 1
ATOM 345 N N . GLU A 1 216 ? 191.343 281.726 229.649 1.00 76.91 216 GLU H N 1
ATOM 346 C CA . GLU A 1 216 ? 190.878 282.701 228.671 1.00 76.91 216 GLU H CA 1
ATOM 347 C C . GLU A 1 216 ? 191.902 283.792 228.390 1.00 76.91 216 GLU H C 1
ATOM 348 O O . GLU A 1 216 ? 191.765 284.500 227.387 1.00 76.91 216 GLU H O 1
ATOM 350 N N . SER A 1 217 ? 192.914 283.942 229.240 1.00 78.34 217 SER H N 1
ATOM 351 C CA . SER A 1 217 ? 193.908 284.985 229.048 1.00 78.34 217 SER H CA 1
ATOM 352 C C . SER A 1 217 ? 194.858 284.625 227.909 1.00 78.34 217 SER H C 1
ATOM 353 O O . SER A 1 217 ? 194.999 283.463 227.519 1.00 78.34 217 SER H O 1
ATOM 355 N N . LYS A 1 218 ? 195.515 285.654 227.371 1.00 83.29 218 LYS H N 1
ATOM 356 C CA . LYS A 1 218 ? 196.492 285.483 226.307 1.00 83.29 218 LYS H CA 1
ATOM 357 C C . LYS A 1 218 ? 197.919 285.797 226.727 1.00 83.29 218 LYS H C 1
ATOM 358 O O . LYS A 1 218 ? 198.851 285.356 226.045 1.00 83.29 218 LYS H O 1
ATOM 360 N N . ILE A 1 219 ? 198.119 286.545 227.814 1.00 88.80 219 ILE H N 1
ATOM 361 C CA . ILE A 1 219 ? 199.471 286.831 228.282 1.00 88.80 219 ILE H CA 1
ATOM 362 C C . ILE A 1 219 ? 200.151 285.557 228.768 1.00 88.80 219 ILE H C 1
ATOM 363 O O . ILE A 1 219 ? 201.321 285.304 228.458 1.00 88.80 219 ILE H O 1
ATOM 365 N N . LEU A 1 220 ? 199.435 284.739 229.532 1.00 88.66 220 LEU H N 1
ATOM 366 C CA . LEU A 1 220 ? 199.961 283.493 230.059 1.00 88.66 220 LEU H CA 1
ATOM 367 C C . LEU A 1 220 ? 199.506 282.328 229.181 1.00 88.66 220 LEU H C 1
ATOM 368 O O . LEU A 1 220 ? 198.873 282.515 228.137 1.00 88.66 220 LEU H O 1
ATOM 370 N N . LYS A 1 221 ? 199.832 281.109 229.603 1.00 93.26 221 LYS H N 1
ATOM 371 C CA . LYS A 1 221 ? 199.464 279.911 228.865 1.00 93.26 221 LYS H CA 1
ATOM 372 C C . LYS A 1 221 ? 199.062 278.815 229.840 1.00 93.26 221 LYS H C 1
ATOM 373 O O . LYS A 1 221 ? 199.540 278.767 230.977 1.00 93.26 221 LYS H O 1
ATOM 375 N N . VAL A 1 222 ? 198.176 277.933 229.381 1.00 94.24 222 VAL H N 1
ATOM 376 C CA . VAL A 1 222 ? 197.727 276.795 230.175 1.00 94.24 222 VAL H CA 1
ATOM 377 C C . VAL A 1 222 ? 197.200 275.712 229.244 1.00 94.24 222 VAL H C 1
ATOM 378 O O . VAL A 1 222 ? 196.409 275.990 228.335 1.00 94.24 222 VAL H O 1
ATOM 380 N N . LYS A 1 223 ? 197.630 274.472 229.464 1.00 88.96 223 LYS H N 1
ATOM 381 C CA . LYS A 1 223 ? 197.192 273.359 228.633 1.00 88.96 223 LYS H CA 1
ATOM 382 C C . LYS A 1 223 ? 197.326 272.067 229.425 1.00 88.96 223 LYS H C 1
ATOM 383 O O . LYS A 1 223 ? 198.076 271.989 230.401 1.00 88.96 223 LYS H O 1
ATOM 385 N N . MET A 1 224 ? 196.578 271.055 228.986 1.00 84.77 224 MET H N 1
ATOM 386 C CA . MET A 1 224 ? 196.570 269.711 229.560 1.00 84.77 224 MET H CA 1
ATOM 387 C C . MET A 1 224 ? 196.165 269.691 231.029 1.00 84.77 224 MET H C 1
ATOM 388 O O . MET A 1 224 ? 196.376 268.677 231.708 1.00 84.77 224 MET H O 1
ATOM 390 N N . ASP A 1 225 ? 195.585 270.782 231.536 1.00 80.35 225 ASP H N 1
ATOM 391 C CA . ASP A 1 225 ? 195.164 270.885 232.934 1.00 80.35 225 ASP H CA 1
ATOM 392 C C . ASP A 1 225 ? 196.321 270.591 233.887 1.00 80.35 225 ASP H C 1
ATOM 393 O O . ASP A 1 225 ? 196.155 269.940 234.921 1.00 80.35 225 ASP H O 1
ATOM 395 N N . SER A 1 226 ? 197.506 271.075 233.534 1.00 91.61 226 SER H N 1
ATOM 396 C CA . SER A 1 226 ? 198.685 270.890 234.365 1.00 91.61 226 SER H CA 1
ATOM 397 C C . SER A 1 226 ? 198.821 272.035 235.364 1.00 91.61 226 SER H C 1
ATOM 398 O O . SER A 1 226 ? 198.225 273.104 235.211 1.00 91.61 226 SER H O 1
ATOM 400 N N . LEU A 1 227 ? 199.619 271.792 236.404 1.00 91.43 227 LEU H N 1
ATOM 401 C CA . LEU A 1 227 ? 199.832 272.804 237.431 1.00 91.43 227 LEU H CA 1
ATOM 402 C C . LEU A 1 227 ? 200.765 273.913 236.963 1.00 91.43 227 LEU H C 1
ATOM 403 O O . LEU A 1 227 ? 200.684 275.038 237.469 1.00 91.43 227 LEU H O 1
ATOM 405 N N . LYS A 1 228 ? 201.646 273.622 236.010 1.00 97.31 228 LYS H N 1
ATOM 406 C CA . LYS A 1 228 ? 202.644 274.589 235.584 1.00 97.31 228 LYS H CA 1
ATOM 407 C C . LYS A 1 228 ? 201.997 275.748 234.829 1.00 97.31 228 LYS H C 1
ATOM 408 O O . LYS A 1 228 ? 200.853 275.672 234.374 1.00 97.31 228 LYS H O 1
ATOM 410 N N . VAL A 1 229 ? 202.753 276.841 234.711 1.00 95.62 229 VAL H N 1
ATOM 411 C CA . VAL A 1 229 ? 202.319 278.029 233.988 1.00 95.62 229 VAL H CA 1
ATOM 412 C C . VAL A 1 229 ? 203.462 278.512 233.106 1.00 95.62 229 VAL H C 1
ATOM 413 O O . VAL A 1 229 ? 204.629 278.179 233.320 1.00 95.62 229 VAL H O 1
ATOM 415 N N . LYS A 1 230 ? 203.108 279.307 232.100 1.00 92.59 230 LYS H N 1
ATOM 416 C CA . LYS A 1 230 ? 204.092 279.869 231.186 1.00 92.59 230 LYS H CA 1
ATOM 417 C C . LYS A 1 230 ? 203.468 281.050 230.459 1.00 92.59 230 LYS H C 1
ATOM 418 O O . LYS A 1 230 ? 202.246 281.213 230.435 1.00 92.59 230 LYS H O 1
ATOM 420 N N . ARG A 1 231 ? 204.327 281.870 229.865 1.00 89.82 231 ARG H N 1
ATOM 421 C CA . ARG A 1 231 ? 203.904 283.018 229.079 1.00 89.82 231 ARG H CA 1
ATOM 422 C C . ARG A 1 231 ? 203.941 282.687 227.592 1.00 89.82 231 ARG H C 1
ATOM 423 O O . ARG A 1 231 ? 204.577 281.723 227.160 1.00 89.82 231 ARG H O 1
ATOM 425 N N . ARG A 1 232 ? 203.244 283.505 226.808 1.00 89.15 232 ARG H N 1
ATOM 426 C CA . ARG A 1 232 ? 203.183 283.331 225.363 1.00 89.15 232 ARG H CA 1
ATOM 427 C C . ARG A 1 232 ? 204.254 284.121 224.623 1.00 89.15 232 ARG H C 1
ATOM 428 O O . ARG A 1 232 ? 204.323 284.038 223.393 1.00 89.15 232 ARG H O 1
ATOM 430 N N . PHE A 1 233 ? 205.084 284.874 225.330 1.00 82.21 233 PHE H N 1
ATOM 431 C CA . PHE A 1 233 ? 206.135 285.686 224.742 1.00 82.21 233 PHE H CA 1
ATOM 432 C C . PHE A 1 233 ? 207.437 285.455 225.490 1.00 82.21 233 PHE H C 1
ATOM 433 O O . PHE A 1 233 ? 207.430 285.040 226.654 1.00 82.21 233 PHE H O 1
ATOM 435 N N . PRO A 1 234 ? 208.577 285.710 224.844 1.00 77.36 234 PRO H N 1
ATOM 436 C CA . PRO A 1 234 ? 209.866 285.501 225.519 1.00 77.36 234 PRO H CA 1
ATOM 437 C C . PRO A 1 234 ? 210.083 286.460 226.679 1.00 77.36 234 PRO H C 1
ATOM 438 O O . PRO A 1 234 ? 210.450 286.037 227.780 1.00 77.36 234 PRO H O 1
ATOM 440 N N . PHE A 1 235 ? 209.854 287.753 226.435 1.00 79.99 235 PHE H N 1
ATOM 441 C CA . PHE A 1 235 ? 210.049 288.800 227.440 1.00 79.99 235 PHE H CA 1
ATOM 442 C C . PHE A 1 235 ? 211.467 288.773 228.007 1.00 79.99 235 PHE H C 1
ATOM 443 O O . PHE A 1 235 ? 211.677 288.916 229.213 1.00 79.99 235 PHE H O 1
ATOM 445 N N . ASN A 1 236 ? 212.452 288.587 227.127 1.00 78.19 236 ASN H N 1
ATOM 446 C CA . ASN A 1 236 ? 213.842 288.523 227.566 1.00 78.19 236 ASN H CA 1
ATOM 447 C C . ASN A 1 236 ? 214.406 289.916 227.826 1.00 78.19 236 ASN H C 1
ATOM 448 O O . ASN A 1 236 ? 214.813 290.233 228.949 1.00 78.19 236 ASN H O 1
ATOM 450 N N . LEU A 1 237 ? 214.434 290.760 226.800 1.00 78.66 237 LEU H N 1
ATOM 451 C CA . LEU A 1 237 ? 214.960 292.114 226.937 1.00 78.66 237 LEU H CA 1
ATOM 452 C C . LEU A 1 237 ? 214.386 293.041 225.871 1.00 78.66 237 LEU H C 1
ATOM 453 O O . LEU A 1 237 ? 214.356 294.260 226.046 1.00 78.66 237 LEU H O 1
ATOM 455 N N . ASN A 1 378 ? 254.980 277.356 262.321 1.00 106.84 378 ASN H N 1
ATOM 456 C CA . ASN A 1 378 ? 255.440 277.048 263.670 1.00 106.84 378 ASN H CA 1
ATOM 457 C C . ASN A 1 378 ? 256.336 275.815 263.679 1.00 106.84 378 ASN H C 1
ATOM 458 O O . ASN A 1 378 ? 257.311 275.748 264.428 1.00 106.84 378 ASN H O 1
ATOM 463 N N . CYS A 1 379 ? 255.999 274.842 262.835 1.00 105.97 379 CYS H N 1
ATOM 464 C CA . CYS A 1 379 ? 256.684 273.557 262.811 1.00 105.97 379 CYS H CA 1
ATOM 465 C C . CYS A 1 379 ? 256.919 273.127 261.371 1.00 105.97 379 CYS H C 1
ATOM 466 O O . CYS A 1 379 ? 255.993 273.150 260.555 1.00 105.97 379 CYS H O 1
ATOM 469 N N . LEU A 1 380 ? 258.157 272.740 261.068 1.00 107.32 380 LEU H N 1
ATOM 470 C CA . LEU A 1 380 ? 258.543 272.312 259.730 1.00 107.32 380 LEU H CA 1
ATOM 471 C C . LEU A 1 380 ? 259.931 271.690 259.800 1.00 107.32 380 LEU H C 1
ATOM 472 O O . LEU A 1 380 ? 260.801 272.189 260.517 1.00 107.32 380 LEU H O 1
ATOM 477 N N . ILE A 1 381 ? 260.124 270.594 259.062 1.00 107.69 381 ILE H N 1
ATOM 478 C CA . ILE A 1 381 ? 261.354 269.814 259.111 1.00 107.69 381 ILE H CA 1
ATOM 479 C C . ILE A 1 381 ? 261.904 269.660 257.698 1.00 107.69 381 ILE H C 1
ATOM 480 O O . ILE A 1 381 ? 261.274 270.046 256.713 1.00 107.69 381 ILE H O 1
ATOM 485 N N . LYS A 1 382 ? 263.106 269.089 257.612 1.00 107.66 382 LYS H N 1
ATOM 486 C CA . LYS A 1 382 ? 263.779 268.878 256.334 1.00 107.66 382 LYS H CA 1
ATOM 487 C C . LYS A 1 382 ? 264.403 267.492 256.311 1.00 107.66 382 LYS H C 1
ATOM 488 O O . LYS A 1 382 ? 265.165 267.137 257.216 1.00 107.66 382 LYS H O 1
ATOM 494 N N . ILE A 1 383 ? 264.091 266.721 255.277 1.00 106.15 383 ILE H N 1
ATOM 495 C CA . ILE A 1 383 ? 264.754 265.444 255.048 1.00 106.15 383 ILE H CA 1
ATOM 496 C C . ILE A 1 383 ? 266.068 265.690 254.318 1.00 106.15 383 ILE H C 1
ATOM 497 O O . ILE A 1 383 ? 266.201 266.638 253.535 1.00 106.15 383 ILE H O 1
ATOM 502 N N . ILE A 1 384 ? 267.058 264.836 254.581 1.00 103.29 384 ILE H N 1
ATOM 503 C CA . ILE A 1 384 ? 268.421 265.069 254.126 1.00 103.29 384 ILE H CA 1
ATOM 504 C C . ILE A 1 384 ? 268.961 263.814 253.452 1.00 103.29 384 ILE H C 1
ATOM 505 O O . ILE A 1 384 ? 268.404 262.720 253.576 1.00 103.29 384 ILE H O 1
ATOM 510 N N . ASN A 1 385 ? 270.063 263.998 252.720 1.00 108.91 385 ASN H N 1
ATOM 511 C CA . ASN A 1 385 ? 270.773 262.917 252.032 1.00 108.91 385 ASN H CA 1
ATOM 512 C C . ASN A 1 385 ? 269.856 262.215 251.029 1.00 108.91 385 ASN H C 1
ATOM 513 O O . ASN A 1 385 ? 269.788 260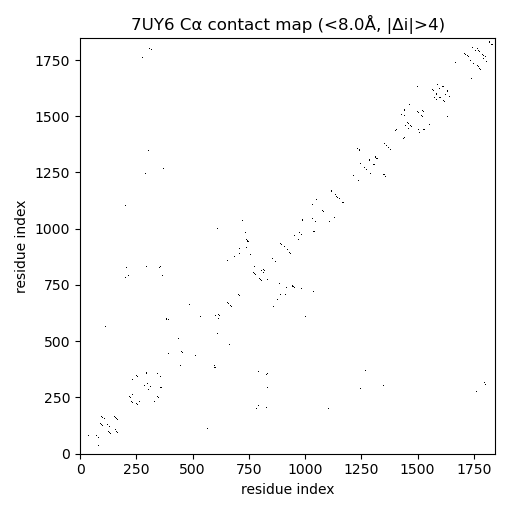.985 250.967 1.00 108.91 385 ASN H O 1
ATOM 518 N N . ILE A 1 386 ? 269.122 263.004 250.258 1.00 105.93 386 ILE H N 1
ATOM 519 C CA . ILE A 1 386 ? 268.328 262.447 249.158 1.00 105.93 386 ILE H CA 1
ATOM 520 C C . ILE A 1 386 ? 269.260 262.083 248.007 1.00 105.93 386 ILE H C 1
ATOM 521 O O . ILE A 1 386 ? 270.134 262.891 247.645 1.00 105.93 386 ILE H O 1
ATOM 526 N N . PRO A 1 387 ? 269.136 260.892 247.420 1.00 107.37 387 PRO H N 1
ATOM 527 C CA . PRO A 1 387 ? 269.983 260.549 246.272 1.00 107.37 387 PRO H CA 1
ATOM 528 C C . PRO A 1 387 ? 269.781 261.529 245.126 1.00 107.37 387 PRO H C 1
ATOM 529 O O . PRO A 1 387 ? 268.667 261.988 244.864 1.00 107.37 387 PRO H O 1
ATOM 533 N N . GLN A 1 388 ? 270.878 261.855 244.448 1.00 110.71 388 GLN H N 1
ATOM 534 C CA . GLN A 1 388 ? 270.818 262.798 243.339 1.00 110.71 388 GLN H CA 1
ATOM 535 C C . GLN A 1 388 ? 270.010 262.217 242.186 1.00 110.71 388 GLN H C 1
ATOM 536 O O . GLN A 1 388 ? 270.117 261.031 241.864 1.00 110.71 388 GLN H O 1
ATOM 542 N N . GLY A 1 389 ? 269.196 263.066 241.563 1.00 101.73 389 GLY H N 1
ATOM 543 C CA . GLY A 1 389 ? 268.325 262.646 240.488 1.00 101.73 389 GLY H CA 1
ATOM 544 C C . GLY A 1 389 ? 266.978 262.110 240.920 1.00 101.73 389 GLY H C 1
ATOM 545 O O . GLY A 1 389 ? 266.206 261.663 240.062 1.00 101.73 389 GLY H O 1
ATOM 546 N N . THR A 1 390 ? 266.669 262.136 242.214 1.00 101.09 390 THR H N 1
ATOM 547 C CA . THR A 1 390 ? 265.372 261.670 242.684 1.00 101.09 390 THR H CA 1
ATOM 548 C C . THR A 1 390 ? 264.275 262.629 242.241 1.00 101.09 390 THR H C 1
ATOM 549 O O . THR A 1 390 ? 264.413 263.850 242.366 1.00 101.09 390 THR H O 1
ATOM 553 N N . LEU A 1 391 ? 263.183 262.073 241.724 1.00 93.61 391 LEU H N 1
ATOM 554 C CA . LEU A 1 391 ? 262.075 262.890 241.255 1.00 93.61 391 LEU H CA 1
ATOM 555 C C . LEU A 1 391 ? 261.277 263.446 242.431 1.00 93.61 391 LEU H C 1
ATOM 556 O O . LEU A 1 391 ? 261.261 262.889 243.532 1.00 93.61 391 LEU H O 1
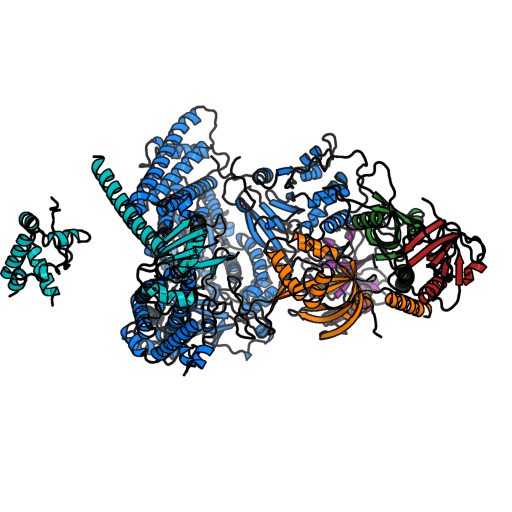ATOM 561 N N . LYS A 1 392 ? 260.608 264.574 242.180 1.00 96.28 392 LYS H N 1
ATOM 562 C CA . LYS A 1 392 ? 259.772 265.190 243.205 1.00 96.28 392 LYS H CA 1
ATOM 563 C C . LYS A 1 392 ? 258.541 264.341 243.501 1.00 96.28 392 LYS H C 1
ATOM 564 O O . LYS A 1 392 ? 258.091 264.269 244.652 1.00 96.28 392 LYS H O 1
ATOM 570 N N . ALA A 1 393 ? 257.986 263.691 242.475 1.00 89.79 393 ALA H N 1
ATOM 571 C CA . ALA A 1 393 ? 256.773 262.901 242.664 1.00 89.79 393 ALA H CA 1
ATOM 572 C C . ALA A 1 393 ? 257.000 261.761 243.648 1.00 89.79 393 ALA H C 1
ATOM 573 O O . ALA A 1 393 ? 256.155 261.501 244.513 1.00 89.79 393 ALA H O 1
ATOM 575 N N . GLU A 1 394 ? 258.141 261.078 243.539 1.00 91.52 394 GLU H N 1
ATOM 576 C CA . GLU A 1 394 ? 258.418 259.948 244.419 1.00 91.52 394 GLU H CA 1
ATOM 577 C C . GLU A 1 394 ? 258.478 260.391 245.877 1.00 91.52 394 GLU H C 1
ATOM 578 O O . GLU A 1 394 ? 257.850 259.782 246.752 1.00 91.52 394 GLU H O 1
ATOM 584 N N . VAL A 1 395 ? 259.207 261.474 246.156 1.00 90.14 395 VAL H N 1
ATOM 585 C CA . VAL A 1 395 ? 259.367 261.904 247.541 1.00 90.14 395 VAL H CA 1
ATOM 586 C C . VAL A 1 395 ? 258.057 262.459 248.092 1.00 90.14 395 VAL H C 1
ATOM 587 O O . VAL A 1 395 ? 257.708 262.212 249.254 1.00 90.14 395 VAL H O 1
ATOM 591 N N . VAL A 1 396 ? 257.302 263.206 247.278 1.00 90.46 396 VAL H N 1
ATOM 592 C CA . VAL A 1 396 ? 256.043 263.740 247.792 1.00 90.46 396 VAL H CA 1
ATOM 593 C C . VAL A 1 396 ? 255.050 262.610 248.047 1.00 90.46 396 VAL H C 1
ATOM 594 O O . VAL A 1 396 ? 254.267 262.672 249.002 1.00 90.46 396 VAL H O 1
ATOM 598 N N . LEU A 1 397 ? 255.065 261.561 247.218 1.00 90.08 397 LEU H N 1
ATOM 599 C CA . LEU A 1 397 ? 254.234 260.394 247.496 1.00 90.08 397 LEU H CA 1
ATOM 600 C C . LEU A 1 397 ? 254.678 259.703 248.779 1.00 90.08 397 LEU H C 1
ATOM 601 O O . LEU A 1 397 ? 253.843 259.248 249.570 1.00 90.08 397 LEU H O 1
ATOM 606 N N . ALA A 1 398 ? 255.992 259.608 248.996 1.00 91.01 398 ALA H N 1
ATOM 607 C CA . ALA A 1 398 ? 256.497 258.957 250.201 1.00 91.01 398 ALA H CA 1
ATOM 608 C C . ALA A 1 398 ? 256.071 259.706 251.459 1.00 91.01 398 ALA H C 1
ATOM 609 O O . ALA A 1 398 ? 255.668 259.087 252.450 1.00 91.01 398 ALA H O 1
ATOM 611 N N . VAL A 1 399 ? 256.149 261.037 251.439 1.00 91.87 399 VAL H N 1
ATOM 612 C CA . VAL A 1 399 ? 255.805 261.801 252.635 1.00 91.87 399 VAL H CA 1
ATOM 613 C C . VAL A 1 399 ? 254.290 261.921 252.807 1.00 91.87 399 VAL H C 1
ATOM 614 O O . VAL A 1 399 ? 253.802 262.068 253.934 1.00 91.87 399 VAL H O 1
ATOM 618 N N . ARG A 1 400 ? 253.522 261.842 251.717 1.00 87.87 400 ARG H N 1
ATOM 619 C CA . ARG A 1 400 ? 252.069 261.948 251.819 1.00 87.87 400 ARG H CA 1
ATOM 620 C C . ARG A 1 400 ? 251.422 260.711 252.425 1.00 87.87 400 ARG H C 1
ATOM 621 O O . ARG A 1 400 ? 250.210 260.726 252.665 1.00 87.87 400 ARG H O 1
ATOM 629 N N . HIS A 1 401 ? 252.189 259.644 252.665 1.00 88.77 401 HIS H N 1
ATOM 630 C CA . HIS A 1 401 ? 251.634 258.442 253.275 1.00 88.77 401 HIS H CA 1
ATOM 631 C C . HIS A 1 401 ? 251.103 258.717 254.678 1.00 88.77 401 HIS H C 1
ATOM 632 O O . HIS A 1 401 ? 250.250 257.969 255.167 1.00 88.77 401 HIS H O 1
ATOM 639 N N . LEU A 1 402 ? 251.573 259.786 255.326 1.00 94.37 402 LEU H N 1
ATOM 640 C CA . LEU A 1 402 ? 251.086 260.123 256.660 1.00 94.37 402 LEU H CA 1
ATOM 641 C C . LEU A 1 402 ? 249.595 260.439 256.641 1.00 94.37 402 LEU H C 1
ATOM 642 O O . LEU A 1 402 ? 248.856 260.035 257.547 1.00 94.37 402 LEU H O 1
ATOM 647 N N . GLY A 1 403 ? 249.134 261.160 255.622 1.00 97.86 403 GLY H N 1
ATOM 648 C CA . GLY A 1 403 ? 247.722 261.427 255.448 1.00 97.86 403 GLY H CA 1
ATOM 649 C C . GLY A 1 403 ? 247.269 262.852 255.691 1.00 97.86 403 GLY H C 1
ATOM 650 O O . GLY A 1 403 ? 246.060 263.082 255.806 1.00 97.86 403 GLY H O 1
ATOM 651 N N . TYR A 1 404 ? 248.185 263.814 255.773 1.00 107.49 404 TYR H N 1
ATOM 652 C CA . TYR A 1 404 ? 247.821 265.208 255.979 1.00 107.49 404 TYR H CA 1
ATOM 653 C C . TYR A 1 404 ? 248.540 266.084 254.964 1.00 107.49 404 TYR H C 1
ATOM 654 O O . TYR A 1 404 ? 249.675 265.804 254.568 1.00 107.49 404 TYR H O 1
ATOM 663 N N . GLU A 1 405 ? 247.863 267.150 254.547 1.00 124.01 405 GLU H N 1
ATOM 664 C CA . GLU A 1 405 ? 248.382 268.014 253.496 1.00 124.01 405 GLU H CA 1
ATOM 665 C C . GLU A 1 405 ? 249.577 268.824 253.988 1.00 124.01 405 GLU H C 1
ATOM 666 O O . GLU A 1 405 ? 249.704 269.136 255.175 1.00 124.01 405 GLU H O 1
ATOM 672 N N . PHE A 1 406 ? 250.458 269.163 253.050 1.00 121.71 406 PHE H N 1
ATOM 673 C CA . PHE A 1 406 ? 251.667 269.921 253.343 1.00 121.71 406 PHE H CA 1
ATOM 674 C C . PHE A 1 406 ? 252.204 270.487 252.034 1.00 121.71 406 PHE H C 1
ATOM 675 O O . PHE A 1 406 ? 251.568 270.383 250.982 1.00 121.71 406 PHE H O 1
ATOM 683 N N . TYR A 1 407 ? 253.386 271.094 252.109 1.00 133.14 407 TYR H N 1
ATOM 684 C CA . TYR A 1 407 ? 254.071 271.635 250.943 1.00 133.14 407 TYR H CA 1
ATOM 685 C C . TYR A 1 407 ? 255.503 271.123 250.924 1.00 133.14 407 TYR H C 1
ATOM 686 O O . TYR A 1 407 ? 256.141 271.010 251.974 1.00 133.14 407 TYR H O 1
ATOM 695 N N . CYS A 1 408 ? 256.006 270.813 249.731 1.00 117.42 408 CYS H N 1
ATOM 696 C CA . CYS A 1 408 ? 257.353 270.281 249.587 1.00 117.42 408 CYS H CA 1
ATOM 697 C C . CYS A 1 408 ? 258.053 270.933 248.405 1.00 117.42 408 CYS H C 1
ATOM 698 O O . CYS A 1 408 ? 257.429 271.213 247.378 1.00 117.42 408 CYS H O 1
ATOM 701 N N . ASP A 1 409 ? 259.353 271.177 248.564 1.00 119.33 409 ASP H N 1
ATOM 702 C CA . ASP A 1 409 ? 260.214 271.641 247.486 1.00 119.33 409 ASP H CA 1
ATOM 703 C C . ASP A 1 409 ? 261.529 270.880 247.557 1.00 119.33 409 ASP H C 1
ATOM 704 O O . ASP A 1 409 ? 262.092 270.705 248.641 1.00 119.33 409 ASP H O 1
ATOM 709 N N . TYR A 1 410 ? 262.013 270.429 246.404 1.00 112.25 410 TYR H N 1
ATOM 710 C CA . TYR A 1 410 ? 263.187 269.569 246.324 1.00 112.25 410 TYR H CA 1
ATOM 711 C C . TYR A 1 410 ? 264.358 270.356 245.751 1.00 112.25 410 TYR H C 1
ATOM 712 O O . TYR A 1 410 ? 264.252 270.927 244.660 1.00 112.25 410 TYR H O 1
ATOM 721 N N . ILE A 1 411 ? 265.471 270.380 246.487 1.00 104.64 411 ILE H N 1
ATOM 722 C CA . ILE A 1 411 ? 266.707 271.004 246.036 1.00 104.64 411 ILE H CA 1
ATOM 723 C C . ILE A 1 411 ? 267.866 270.070 246.356 1.00 104.64 411 ILE H C 1
ATOM 724 O O . ILE A 1 411 ? 267.743 269.137 247.153 1.00 104.64 411 ILE H O 1
ATOM 729 N N . ASP A 1 412 ? 269.000 270.326 245.710 1.00 99.89 412 ASP H N 1
ATOM 730 C CA . ASP A 1 412 ? 270.193 269.504 245.894 1.00 99.89 412 ASP H CA 1
ATOM 731 C C . ASP A 1 412 ? 270.720 269.591 247.325 1.00 99.89 412 ASP H C 1
ATOM 732 O O . ASP A 1 412 ? 271.895 269.324 247.581 1.00 99.89 412 ASP H O 1
ATOM 737 N N . GLY A 1 460 ? 268.650 266.373 247.552 1.00 102.25 460 GLY H N 1
ATOM 738 C CA . GLY A 1 460 ? 269.378 266.442 248.804 1.00 102.25 460 GLY H CA 1
ATOM 739 C C . GLY A 1 460 ? 268.555 267.000 249.948 1.00 102.25 460 GLY H C 1
ATOM 740 O O . GLY A 1 460 ? 268.236 266.290 250.901 1.00 102.25 460 GLY H O 1
ATOM 741 N N . GLN A 1 461 ? 268.210 268.280 249.851 1.00 105.91 461 GLN H N 1
ATOM 742 C CA . GLN A 1 461 ? 267.429 268.966 250.870 1.00 105.91 461 GLN H CA 1
ATOM 743 C C . GLN A 1 461 ? 265.996 269.150 250.389 1.00 105.91 461 GLN H C 1
ATOM 744 O O . GLN A 1 461 ? 265.759 269.485 249.225 1.00 105.91 461 GLN H O 1
ATOM 750 N N . ALA A 1 462 ? 265.040 268.924 251.289 1.00 106.00 462 ALA H N 1
ATOM 751 C CA . ALA A 1 462 ? 263.623 269.060 250.962 1.00 106.00 462 ALA H CA 1
ATOM 752 C C . ALA A 1 462 ? 262.893 269.640 252.165 1.00 106.00 462 ALA H C 1
ATOM 753 O O . ALA A 1 462 ? 262.713 268.954 253.176 1.00 106.00 462 ALA H O 1
ATOM 755 N N . MET A 1 463 ? 262.477 270.899 252.054 1.00 111.96 463 MET H N 1
ATOM 756 C CA . MET A 1 463 ? 261.703 271.549 253.103 1.00 111.96 463 MET H CA 1
ATOM 757 C C . MET A 1 463 ? 260.246 271.110 253.012 1.00 111.96 463 MET H C 1
ATOM 758 O O . MET A 1 463 ? 259.660 271.103 251.926 1.00 111.96 463 MET H O 1
ATOM 763 N N . ILE A 1 464 ? 259.661 270.739 254.150 1.00 111.71 464 ILE H N 1
ATOM 764 C CA . ILE A 1 464 ? 258.246 270.394 254.222 1.00 111.71 464 ILE H CA 1
ATOM 765 C C . ILE A 1 464 ? 257.617 271.149 255.386 1.00 111.71 464 ILE H C 1
ATOM 766 O O . ILE A 1 464 ? 258.173 271.175 256.490 1.00 111.71 464 ILE H O 1
ATOM 771 N N . ARG A 1 465 ? 256.465 271.768 255.134 1.00 119.30 465 ARG H N 1
ATOM 772 C CA . ARG A 1 465 ? 255.769 272.580 256.122 1.00 119.30 465 ARG H CA 1
ATOM 773 C C . ARG A 1 465 ? 254.322 272.126 256.238 1.00 119.30 465 ARG H C 1
ATOM 774 O O . ARG A 1 465 ? 253.665 271.853 255.229 1.00 119.30 465 ARG H O 1
ATOM 782 N N . PHE A 1 466 ? 253.830 272.052 257.471 1.00 119.37 466 PHE H N 1
ATOM 783 C CA . PHE A 1 466 ? 252.454 271.670 257.752 1.00 119.37 466 PHE H CA 1
ATOM 784 C C . PHE A 1 466 ? 251.578 272.910 257.904 1.00 119.37 466 PHE H C 1
ATOM 785 O O . PHE A 1 466 ? 252.061 274.042 257.989 1.00 119.37 466 PHE H O 1
ATOM 793 N N . GLN A 1 467 ? 250.266 272.681 257.936 1.00 123.54 467 GLN H N 1
ATOM 794 C CA . GLN A 1 467 ? 249.293 273.764 258.007 1.00 123.54 467 GLN H CA 1
ATOM 795 C C . GLN A 1 467 ? 248.871 274.108 259.428 1.00 123.54 467 GLN H C 1
ATOM 796 O O . GLN A 1 467 ? 248.514 275.261 259.692 1.00 123.54 467 GLN H O 1
ATOM 802 N N . ASN A 1 468 ? 248.900 273.145 260.345 1.00 112.07 468 ASN H N 1
ATOM 803 C CA . ASN A 1 468 ? 248.564 273.378 261.742 1.00 112.07 468 ASN H CA 1
ATOM 804 C C . ASN A 1 468 ? 249.622 272.725 262.620 1.00 112.07 468 ASN H C 1
ATOM 805 O O . ASN A 1 468 ? 250.344 271.828 262.174 1.00 112.07 468 ASN H O 1
ATOM 810 N N . SER A 1 469 ? 249.725 273.197 263.864 1.00 103.32 469 SER H N 1
ATOM 811 C CA . SER A 1 469 ? 250.808 272.757 264.739 1.00 103.32 469 SER H CA 1
ATOM 812 C C . SER A 1 469 ? 250.670 271.289 265.133 1.00 103.32 469 SER H C 1
ATOM 813 O O . SER A 1 469 ? 251.669 270.563 265.193 1.00 103.32 469 SER H O 1
ATOM 816 N N . ASP A 1 470 ? 249.445 270.831 265.410 1.00 105.87 470 ASP H N 1
ATOM 817 C CA . ASP A 1 470 ? 249.266 269.534 266.056 1.00 105.87 470 ASP H CA 1
ATOM 818 C C . ASP A 1 470 ? 249.570 268.347 265.144 1.00 105.87 470 ASP H C 1
ATOM 819 O O . ASP A 1 470 ? 249.891 267.266 265.654 1.00 105.87 470 ASP H O 1
ATOM 824 N N . GLU A 1 471 ? 249.476 268.508 263.820 1.00 107.58 471 GLU H N 1
ATOM 825 C CA . GLU A 1 471 ? 249.805 267.387 262.944 1.00 107.58 471 GLU H CA 1
ATOM 826 C C . GLU A 1 471 ? 251.270 266.993 263.056 1.00 107.58 471 GLU H C 1
ATOM 827 O O . GLU A 1 471 ? 251.602 265.822 262.862 1.00 107.58 471 GLU H O 1
ATOM 833 N N . GLN A 1 472 ? 252.153 267.939 263.379 1.00 109.25 472 GLN H N 1
ATOM 834 C CA . GLN A 1 472 ? 253.561 267.599 263.556 1.00 109.25 472 GLN H CA 1
ATOM 835 C C . GLN A 1 472 ? 253.738 266.555 264.654 1.00 109.25 472 GLN H C 1
ATOM 836 O O . GLN A 1 472 ? 254.396 265.527 264.451 1.00 109.25 472 GLN H O 1
ATOM 842 N N . ARG A 1 473 ? 253.135 266.793 265.821 1.00 109.29 473 ARG H N 1
ATOM 843 C CA . ARG A 1 473 ? 253.282 265.863 266.933 1.00 109.29 473 ARG H CA 1
ATOM 844 C C . ARG A 1 473 ? 252.435 264.607 266.756 1.00 109.29 473 ARG H C 1
ATOM 845 O O . ARG A 1 473 ? 252.820 263.539 267.246 1.00 109.29 473 ARG H O 1
ATOM 853 N N . LEU A 1 474 ? 251.292 264.701 266.069 1.00 105.02 474 LEU H N 1
ATOM 854 C CA . LEU A 1 474 ? 250.516 263.495 265.790 1.00 105.02 474 LEU H CA 1
ATOM 855 C C . LEU A 1 474 ? 251.127 262.647 264.679 1.00 105.02 474 LEU H C 1
ATOM 856 O O . LEU A 1 474 ? 250.758 261.477 264.539 1.00 105.02 474 LEU H O 1
ATOM 861 N N . ALA A 1 475 ? 252.042 263.204 263.889 1.00 105.71 475 ALA H N 1
ATOM 862 C CA . ALA A 1 475 ? 252.691 262.444 262.830 1.00 105.71 475 ALA H CA 1
ATOM 863 C C . ALA A 1 475 ? 254.049 261.902 263.254 1.00 105.71 475 ALA H C 1
ATOM 864 O O . ALA A 1 475 ? 254.410 260.785 262.870 1.00 105.71 475 ALA H O 1
ATOM 866 N N . ILE A 1 476 ? 254.804 262.659 264.056 1.00 106.83 476 ILE H N 1
ATOM 867 C CA . ILE A 1 476 ? 256.126 262.224 264.481 1.00 106.83 476 ILE H CA 1
ATOM 868 C C . ILE A 1 476 ? 256.085 260.962 265.331 1.00 106.83 476 ILE H C 1
ATOM 869 O O . ILE A 1 476 ? 257.129 260.351 265.570 1.00 106.83 476 ILE H O 1
ATOM 874 N N . GLN A 1 477 ? 254.903 260.555 265.799 1.00 106.88 477 GLN H N 1
ATOM 875 C CA . GLN A 1 477 ? 254.800 259.295 266.526 1.00 106.88 477 GLN H CA 1
ATOM 876 C C . GLN A 1 477 ? 254.883 258.095 265.588 1.00 106.88 477 GLN H C 1
ATOM 877 O O . GLN A 1 477 ? 255.284 257.006 266.015 1.00 106.88 477 GLN H O 1
ATOM 883 N N . LYS A 1 478 ? 254.515 258.267 264.319 1.00 101.81 478 LYS H N 1
ATOM 884 C CA . LYS A 1 478 ? 254.556 257.185 263.340 1.00 101.81 478 LYS H CA 1
ATOM 885 C C . LYS A 1 478 ? 255.655 257.335 262.301 1.00 101.81 478 LYS H C 1
ATOM 886 O O . LYS A 1 478 ? 256.296 256.343 261.949 1.00 101.81 478 LYS H O 1
ATOM 892 N N . LEU A 1 479 ? 255.895 258.548 261.794 1.00 104.67 479 LEU H N 1
ATOM 893 C CA . LEU A 1 479 ? 256.972 258.733 260.825 1.00 104.67 479 LEU H CA 1
ATOM 894 C C . LEU A 1 479 ? 258.329 258.428 261.446 1.00 104.67 479 LEU H C 1
ATOM 895 O O . LEU A 1 479 ? 259.249 257.991 260.745 1.00 104.67 479 LEU H O 1
ATOM 900 N N . LEU A 1 480 ? 258.472 258.656 262.750 1.00 109.05 480 LEU H N 1
ATOM 901 C CA . LEU A 1 480 ? 259.606 258.137 263.508 1.00 109.05 480 LEU H CA 1
ATOM 902 C C . LEU A 1 480 ? 259.388 256.657 263.785 1.00 109.05 480 LEU H C 1
ATOM 903 O O . LEU A 1 480 ? 258.486 256.284 264.543 1.00 109.05 480 LEU H O 1
ATOM 908 N N . ASN A 1 481 ? 260.212 255.812 263.173 1.00 113.22 481 ASN H N 1
ATOM 909 C CA . ASN A 1 481 ? 260.202 254.389 263.484 1.00 113.22 481 ASN H CA 1
ATOM 910 C C . ASN A 1 481 ? 260.812 254.193 264.865 1.00 113.22 481 ASN H C 1
ATOM 911 O O . ASN A 1 481 ? 262.032 254.288 265.032 1.00 113.22 481 ASN H O 1
ATOM 916 N N . HIS A 1 482 ? 259.966 253.928 265.861 1.00 119.16 482 HIS H N 1
ATOM 917 C CA . HIS A 1 482 ? 260.443 253.790 267.230 1.00 119.16 482 HIS H CA 1
ATOM 918 C C . HIS A 1 482 ? 261.163 252.471 267.470 1.00 119.16 482 HIS H C 1
ATOM 919 O O . HIS A 1 482 ? 261.890 252.352 268.462 1.00 119.16 482 HIS H O 1
ATOM 926 N N . ASN A 1 483 ? 260.966 251.479 266.599 1.00 119.01 483 ASN H N 1
ATOM 927 C CA . ASN A 1 483 ? 261.711 250.231 266.725 1.00 119.01 483 ASN H CA 1
ATOM 928 C C . ASN A 1 483 ? 263.203 250.463 266.522 1.00 119.01 483 ASN H C 1
ATOM 929 O O . ASN A 1 483 ? 264.031 249.923 267.265 1.00 119.01 483 ASN H O 1
ATOM 934 N N . ASN A 1 484 ? 263.564 251.268 265.524 1.00 117.52 484 ASN H N 1
ATOM 935 C CA . ASN A 1 484 ? 264.952 251.634 265.285 1.00 117.52 484 ASN H CA 1
ATOM 936 C C . ASN A 1 484 ? 265.340 252.951 265.944 1.00 117.52 484 ASN H C 1
ATOM 937 O O . ASN A 1 484 ? 266.537 253.236 266.060 1.00 117.52 484 ASN H O 1
ATOM 942 N N . ASN A 1 485 ? 264.359 253.748 266.378 1.00 118.14 485 ASN H N 1
ATOM 943 C CA . ASN A 1 485 ? 264.601 255.049 267.006 1.00 118.14 485 ASN H CA 1
ATOM 944 C C . ASN A 1 485 ? 265.447 255.947 266.108 1.00 118.14 485 ASN H C 1
ATOM 945 O O . ASN A 1 485 ? 266.335 256.668 266.569 1.00 118.14 485 ASN H O 1
ATOM 950 N N . LYS A 1 486 ? 265.170 255.902 264.807 1.00 113.65 486 LYS H N 1
ATOM 951 C CA . LYS A 1 486 ? 265.902 256.691 263.830 1.00 113.65 486 LYS H CA 1
ATOM 952 C C . LYS A 1 486 ? 264.929 257.506 262.994 1.00 113.65 486 LYS H C 1
ATOM 953 O O . LYS A 1 486 ? 263.874 257.011 262.586 1.00 113.65 486 LYS H O 1
ATOM 959 N N . LEU A 1 487 ? 265.298 258.761 262.743 1.00 107.80 487 LEU H N 1
ATOM 960 C CA . LEU A 1 487 ? 264.531 259.671 261.895 1.00 107.80 487 LEU H CA 1
ATOM 961 C C . LEU A 1 487 ? 264.746 259.269 260.437 1.00 107.80 487 LEU H C 1
ATOM 962 O O . LEU A 1 487 ? 265.472 259.912 259.675 1.00 107.80 487 LEU H O 1
ATOM 967 N N . GLN A 1 488 ? 264.092 258.176 260.046 1.00 112.82 488 GLN H N 1
ATOM 968 C CA . GLN A 1 488 ? 264.281 257.570 258.735 1.00 112.82 488 GLN H CA 1
ATOM 969 C C . GLN A 1 488 ? 262.965 257.512 257.970 1.00 112.82 488 GLN H C 1
ATOM 970 O O . GLN A 1 488 ? 261.918 257.180 258.536 1.00 112.82 488 GLN H O 1
ATOM 976 N N . ILE A 1 489 ? 263.029 257.841 256.680 1.00 112.30 489 ILE H N 1
ATOM 977 C CA . ILE A 1 489 ? 261.901 257.738 255.761 1.00 112.30 489 ILE H CA 1
ATOM 978 C C . ILE A 1 489 ? 262.364 256.982 254.522 1.00 112.30 489 ILE H C 1
ATOM 979 O O . ILE A 1 489 ? 263.483 257.189 254.041 1.00 112.30 489 ILE H O 1
ATOM 984 N N . GLU A 1 490 ? 261.506 256.103 254.009 1.00 110.78 490 GLU H N 1
ATOM 985 C CA . GLU A 1 490 ? 261.832 255.278 252.851 1.00 110.78 490 GLU H CA 1
ATOM 986 C C . GLU A 1 490 ? 261.474 256.023 251.570 1.00 110.78 490 GLU H C 1
ATOM 987 O O . GLU A 1 490 ? 260.295 256.292 251.313 1.00 110.78 490 GLU H O 1
ATOM 993 N N . ILE A 1 491 ? 262.486 256.354 250.770 1.00 107.78 491 ILE H N 1
ATOM 994 C CA . ILE A 1 491 ? 262.296 257.008 249.478 1.00 107.78 491 ILE H CA 1
ATOM 995 C C . ILE A 1 491 ? 263.098 256.245 248.433 1.00 107.78 491 ILE H C 1
ATOM 996 O O . ILE A 1 491 ? 264.314 256.073 248.586 1.00 107.78 491 ILE H O 1
ATOM 1001 N N . ARG A 1 492 ? 262.418 255.793 247.376 1.00 109.23 492 ARG H N 1
ATOM 1002 C CA . ARG A 1 492 ? 263.051 255.116 246.242 1.00 109.23 492 ARG H CA 1
ATOM 1003 C C . ARG A 1 492 ? 263.839 253.883 246.675 1.00 109.23 492 ARG H C 1
ATOM 1004 O O . ARG A 1 492 ? 264.841 253.524 246.052 1.00 109.23 492 ARG H O 1
ATOM 1012 N N . GLY A 1 493 ? 263.392 253.222 247.739 1.00 105.88 493 GLY H N 1
ATOM 1013 C CA . GLY A 1 493 ? 264.096 252.053 248.231 1.00 105.88 493 GLY H CA 1
ATOM 1014 C C . GLY A 1 493 ? 265.429 252.356 248.876 1.00 105.88 493 GLY H C 1
ATOM 1015 O O . GLY A 1 493 ? 266.300 251.482 248.922 1.00 105.88 493 GLY H O 1
ATOM 1016 N N . GLN A 1 494 ? 265.616 253.577 249.372 1.00 106.87 494 GLN H N 1
ATOM 1017 C CA . GLN A 1 494 ? 266.857 253.978 250.016 1.00 106.87 494 GLN H CA 1
ATOM 1018 C C . GLN A 1 494 ? 266.522 254.734 251.294 1.00 106.87 494 GLN H C 1
ATOM 1019 O O . GLN A 1 494 ? 265.542 255.481 251.352 1.00 106.87 494 GLN H O 1
ATOM 1025 N N . ILE A 1 495 ? 267.345 254.532 252.318 1.00 105.45 495 ILE H N 1
ATOM 1026 C CA . ILE A 1 495 ? 267.078 255.096 253.637 1.00 105.45 495 ILE H CA 1
ATOM 1027 C C . ILE A 1 495 ? 267.540 256.546 253.668 1.00 105.45 495 ILE H C 1
ATOM 1028 O O . ILE A 1 495 ? 268.706 256.848 253.387 1.00 105.45 495 ILE H O 1
ATOM 1033 N N . CYS A 1 496 ? 266.628 257.447 254.025 1.00 110.62 496 CYS H N 1
ATOM 1034 C CA . CYS A 1 496 ? 266.899 258.875 254.066 1.00 110.62 496 CYS H CA 1
ATOM 1035 C C . CYS A 1 496 ? 266.782 259.382 255.497 1.00 110.62 496 CYS H C 1
ATOM 1036 O O . CYS A 1 496 ? 266.069 258.804 256.322 1.00 110.62 496 CYS H O 1
ATOM 1039 N N . ASP A 1 497 ? 267.492 260.469 255.785 1.00 106.92 497 ASP H N 1
ATOM 1040 C CA . ASP A 1 497 ? 267.549 261.041 257.121 1.00 106.92 497 ASP H CA 1
ATOM 1041 C C . ASP A 1 497 ? 266.810 262.374 257.153 1.00 106.92 497 ASP H C 1
ATOM 1042 O O . ASP A 1 497 ? 266.702 263.071 256.141 1.00 106.92 497 ASP H O 1
ATOM 1047 N N . VAL A 1 498 ? 266.300 262.715 258.336 1.00 104.03 498 VAL H N 1
ATOM 1048 C CA . VAL A 1 498 ? 265.548 263.945 258.556 1.00 104.03 498 VAL H CA 1
ATOM 1049 C C . VAL A 1 498 ? 265.877 264.451 259.954 1.00 104.03 498 VAL H C 1
ATOM 1050 O O . VAL A 1 498 ? 266.206 263.670 260.849 1.00 104.03 498 VAL H O 1
ATOM 1054 N N . ILE A 1 499 ? 265.831 265.771 260.130 1.00 103.86 499 ILE H N 1
ATOM 1055 C CA . ILE A 1 499 ? 266.027 266.398 261.434 1.00 103.86 499 ILE H CA 1
ATOM 1056 C C . ILE A 1 499 ? 264.671 266.834 261.973 1.00 103.86 499 ILE H C 1
ATOM 1057 O O . ILE A 1 499 ? 263.811 267.306 261.219 1.00 103.86 499 ILE H O 1
ATOM 1062 N N . SER A 1 500 ? 264.469 266.658 263.281 1.00 105.12 500 SER H N 1
ATOM 1063 C CA . SER A 1 500 ? 263.181 266.962 263.894 1.00 105.12 500 SER H CA 1
ATOM 1064 C C . SER A 1 500 ? 262.942 268.455 264.085 1.00 105.12 500 SER H C 1
ATOM 1065 O O . SER A 1 500 ? 261.786 268.866 264.226 1.00 105.12 500 SER H O 1
ATOM 1068 N N . THR A 1 501 ? 263.994 269.271 264.098 1.00 106.76 501 THR H N 1
ATOM 1069 C CA . THR A 1 501 ? 263.840 270.706 264.319 1.00 106.76 501 THR H CA 1
ATOM 1070 C C . THR A 1 501 ? 264.889 271.447 263.507 1.00 106.76 501 THR H C 1
ATOM 1071 O O . THR A 1 501 ? 266.089 271.281 263.744 1.00 106.76 501 THR H O 1
ATOM 1075 N N . ILE A 1 502 ? 264.435 272.258 262.557 1.00 115.21 502 ILE H N 1
ATOM 1076 C CA . ILE A 1 502 ? 265.325 273.081 261.742 1.00 115.21 502 ILE H CA 1
ATOM 1077 C C . ILE A 1 502 ? 265.808 274.254 262.590 1.00 115.21 502 ILE H C 1
ATOM 1078 O O . ILE A 1 502 ? 265.164 274.593 263.593 1.00 115.21 502 ILE H O 1
ATOM 1083 N N . PRO A 1 503 ? 266.934 274.883 262.246 1.00 118.25 503 PRO H N 1
ATOM 1084 C CA . PRO A 1 503 ? 267.434 276.000 263.060 1.00 118.25 503 PRO H CA 1
ATOM 1085 C C . PRO A 1 503 ? 266.435 277.147 263.138 1.00 118.25 503 PRO H C 1
ATOM 1086 O O . PRO A 1 503 ? 265.694 277.419 262.191 1.00 118.25 503 PRO H O 1
ATOM 1090 N N . GLU A 1 504 ? 266.422 277.814 264.296 1.00 122.56 504 GLU H N 1
ATOM 1091 C CA . GLU A 1 504 ? 265.487 278.912 264.519 1.00 122.56 504 GLU H CA 1
ATOM 1092 C C . GLU A 1 504 ? 265.748 280.057 263.547 1.00 122.56 504 GLU H C 1
ATOM 1093 O O . GLU A 1 504 ? 264.811 280.652 262.997 1.00 122.56 504 GLU H O 1
ATOM 1099 N N . ASP A 1 505 ? 267.022 280.378 263.317 1.00 119.74 505 ASP H N 1
ATOM 1100 C CA . ASP A 1 505 ? 267.352 281.376 262.308 1.00 119.74 505 ASP H CA 1
ATOM 1101 C C . ASP A 1 505 ? 266.889 280.926 260.931 1.00 119.74 505 ASP H C 1
ATOM 1102 O O . ASP A 1 505 ? 266.379 281.732 260.146 1.00 119.74 505 ASP H O 1
ATOM 1107 N N . GLU A 1 506 ? 267.044 279.636 260.623 1.00 118.96 506 GLU H N 1
ATOM 1108 C CA . GLU A 1 506 ? 266.614 279.155 259.317 1.00 118.96 506 GLU H CA 1
ATOM 1109 C C . GLU A 1 506 ? 265.095 279.155 259.184 1.00 118.96 506 GLU H C 1
ATOM 1110 O O . GLU A 1 506 ? 264.582 279.408 258.091 1.00 118.96 506 GLU H O 1
ATOM 1116 N N . GLU A 1 507 ? 264.350 278.889 260.263 1.00 122.29 507 GLU H N 1
ATOM 1117 C CA . GLU A 1 507 ? 262.897 278.987 260.148 1.00 122.29 507 GLU H CA 1
ATOM 1118 C C . GLU A 1 507 ? 262.464 280.438 259.979 1.00 122.29 507 GLU H C 1
ATOM 1119 O O . GLU A 1 507 ? 261.503 280.724 259.255 1.00 122.29 507 GLU H O 1
ATOM 1125 N N . LYS A 1 508 ? 263.159 281.372 260.638 1.00 123.52 508 LYS H N 1
ATOM 1126 C CA . LYS A 1 508 ? 262.880 282.784 260.390 1.00 123.52 508 LYS H CA 1
ATOM 1127 C C . LYS A 1 508 ? 263.161 283.150 258.936 1.00 123.52 508 LYS H C 1
ATOM 1128 O O . LYS A 1 508 ? 262.376 283.869 258.305 1.00 123.52 508 LYS H O 1
ATOM 1134 N N . ASN A 1 509 ? 264.271 282.652 258.385 1.00 121.80 509 ASN H N 1
ATOM 1135 C CA . ASN A 1 509 ? 264.586 282.912 256.983 1.00 121.80 509 ASN H CA 1
ATOM 1136 C C . ASN A 1 509 ? 263.554 282.287 256.052 1.00 121.80 509 ASN H C 1
ATOM 1137 O O . ASN A 1 509 ? 263.207 282.870 255.022 1.00 121.80 509 ASN H O 1
ATOM 1142 N N . TYR A 1 510 ? 263.049 281.101 256.396 1.00 125.64 510 TYR H N 1
ATOM 1143 C CA . TYR A 1 510 ? 262.042 280.457 255.557 1.00 125.64 510 TYR H CA 1
ATOM 1144 C C . TYR A 1 510 ? 260.711 281.196 255.620 1.00 125.64 510 TYR H C 1
ATOM 1145 O O . TYR A 1 510 ? 260.004 281.303 254.612 1.00 125.64 510 TYR H O 1
ATOM 1154 N N . TRP A 1 511 ? 260.346 281.710 256.797 1.00 124.14 511 TRP H N 1
ATOM 1155 C CA . TRP A 1 511 ? 259.146 282.534 256.900 1.00 124.14 511 TRP H CA 1
ATOM 1156 C C . TRP A 1 511 ? 259.303 283.821 256.100 1.00 124.14 511 TRP H C 1
ATOM 1157 O O . TRP A 1 511 ? 258.361 284.273 255.434 1.00 124.14 511 TRP H O 1
ATOM 1168 N N . ASN A 1 512 ? 260.495 284.422 256.149 1.00 119.82 512 ASN H N 1
ATOM 1169 C CA . ASN A 1 512 ? 260.776 285.584 255.314 1.00 119.82 512 ASN H CA 1
ATOM 1170 C C . ASN A 1 512 ? 260.708 285.220 253.835 1.00 119.82 512 ASN H C 1
ATOM 1171 O O . ASN A 1 512 ? 260.275 286.032 253.015 1.00 119.82 512 ASN H O 1
ATOM 1176 N N . TYR A 1 513 ? 261.117 284.000 253.480 1.00 121.64 513 TYR H N 1
ATOM 1177 C CA . TYR A 1 513 ? 261.002 283.535 252.100 1.00 121.64 513 TYR H CA 1
ATOM 1178 C C . TYR A 1 513 ? 259.544 283.392 251.681 1.00 121.64 513 TYR H C 1
ATOM 1179 O O . TYR A 1 513 ? 259.183 283.721 250.547 1.00 121.64 513 TYR H O 1
ATOM 1188 N N . ILE A 1 514 ? 258.696 282.883 252.577 1.00 118.37 514 ILE H N 1
ATOM 1189 C CA . ILE A 1 514 ? 257.266 282.796 252.285 1.00 118.37 514 ILE H CA 1
ATOM 1190 C C . ILE A 1 514 ? 256.684 284.189 252.081 1.00 118.37 514 ILE H C 1
ATOM 1191 O O . ILE A 1 514 ? 255.887 284.425 251.161 1.00 118.37 514 ILE H O 1
ATOM 1196 N N . LYS A 1 515 ? 257.077 285.135 252.938 1.00 113.74 515 LYS H N 1
ATOM 1197 C CA . LYS A 1 515 ? 256.628 286.514 252.775 1.00 113.74 515 LYS H CA 1
ATOM 1198 C C . LYS A 1 515 ? 257.118 287.099 251.454 1.00 113.74 515 LYS H C 1
ATOM 1199 O O . LYS A 1 515 ? 256.389 287.840 250.785 1.00 113.74 515 LYS H O 1
ATOM 1205 N N . PHE A 1 516 ? 258.353 286.774 251.066 1.00 114.79 516 PHE H N 1
ATOM 1206 C CA . PHE A 1 516 ? 258.890 287.240 249.792 1.00 114.79 516 PHE H CA 1
ATOM 1207 C C . PHE A 1 516 ? 258.120 286.653 248.616 1.00 114.79 516 PHE H C 1
ATOM 1208 O O . PHE A 1 516 ? 257.882 287.340 247.619 1.00 114.79 516 PHE H O 1
ATOM 1216 N N . LYS A 1 517 ? 257.743 285.377 248.702 1.00 117.17 517 LYS H N 1
ATOM 1217 C CA . LYS A 1 517 ? 256.937 284.773 247.645 1.00 117.17 517 LYS H CA 1
ATOM 1218 C C . LYS A 1 517 ? 255.575 285.446 247.541 1.00 117.17 517 LYS H C 1
ATOM 1219 O O . LYS A 1 517 ? 255.083 285.705 246.435 1.00 117.17 517 LYS H O 1
ATOM 1225 N N . LYS A 1 518 ? 254.947 285.737 248.684 1.00 118.26 518 LYS H N 1
ATOM 1226 C CA . LYS A 1 518 ? 253.675 286.453 248.653 1.00 118.26 518 LYS H CA 1
ATOM 1227 C C . LYS A 1 518 ? 253.840 287.839 248.037 1.00 118.26 518 LYS H C 1
ATOM 1228 O O . LYS A 1 518 ? 253.018 288.270 247.217 1.00 118.26 518 LYS H O 1
ATOM 1234 N N . ASN A 1 519 ? 254.911 288.545 248.408 1.00 114.65 519 ASN H N 1
ATOM 1235 C CA . ASN A 1 519 ? 255.165 289.873 247.858 1.00 114.65 519 ASN H CA 1
ATOM 1236 C C . ASN A 1 519 ? 255.422 289.805 246.356 1.00 114.65 519 ASN H C 1
ATOM 1237 O O . ASN A 1 519 ? 254.994 290.687 245.604 1.00 114.65 519 ASN H O 1
ATOM 1242 N N . GLU A 1 520 ? 256.123 288.765 245.901 1.00 120.59 520 GLU H N 1
ATOM 1243 C CA . GLU A 1 520 ? 256.395 288.625 244.475 1.00 120.59 520 GLU H CA 1
ATOM 1244 C C . GLU A 1 520 ? 255.121 288.290 243.711 1.00 120.59 520 GLU H C 1
ATOM 1245 O O . GLU A 1 520 ? 254.941 288.756 242.581 1.00 120.59 520 GLU H O 1
ATOM 1251 N N . PHE A 1 521 ? 254.219 287.508 244.311 1.00 123.92 521 PHE H N 1
ATOM 1252 C CA . PHE A 1 521 ? 252.901 287.325 243.707 1.00 123.92 521 PHE H CA 1
ATOM 1253 C C . PHE A 1 521 ? 252.146 288.644 243.612 1.00 123.92 521 PHE H C 1
ATOM 1254 O O . PHE A 1 521 ? 251.494 288.919 242.600 1.00 123.92 521 PHE H O 1
ATOM 1262 N N . ARG A 1 522 ? 252.214 289.470 244.658 1.00 124.96 522 ARG H N 1
ATOM 1263 C CA . ARG A 1 522 ? 251.539 290.766 244.613 1.00 124.96 522 ARG H CA 1
ATOM 1264 C C . ARG A 1 522 ? 252.124 291.654 243.518 1.00 124.96 522 ARG H C 1
ATOM 1265 O O . ARG A 1 522 ? 251.391 292.345 242.800 1.00 124.96 522 ARG H O 1
ATOM 1273 N N . LYS A 1 523 ? 253.451 291.651 243.379 1.00 120.76 523 LYS H N 1
ATOM 1274 C CA . LYS A 1 523 ? 254.098 292.453 242.342 1.00 120.76 523 LYS H CA 1
ATOM 1275 C C . LYS A 1 523 ? 253.746 291.946 240.947 1.00 120.76 523 LYS H C 1
ATOM 1276 O O . LYS A 1 523 ? 253.523 292.740 240.025 1.00 120.76 523 LYS H O 1
ATOM 1282 N N . PHE A 1 524 ? 253.699 290.622 240.773 1.00 123.13 524 PHE H N 1
ATOM 1283 C CA . PHE A 1 524 ? 253.286 290.054 239.495 1.00 123.13 524 PHE H CA 1
ATOM 1284 C C . PHE A 1 524 ? 251.839 290.422 239.195 1.00 123.13 524 PHE H C 1
ATOM 1285 O O . PHE A 1 524 ? 251.482 290.695 238.045 1.00 123.13 524 PHE H O 1
ATOM 1293 N N . PHE A 1 525 ? 250.997 290.447 240.228 1.00 132.85 525 PHE H N 1
ATOM 1294 C CA . PHE A 1 525 ? 249.605 290.850 240.065 1.00 132.85 525 PHE H CA 1
ATOM 1295 C C . PHE A 1 525 ? 249.515 292.304 239.620 1.00 132.85 525 PHE H C 1
ATOM 1296 O O . PHE A 1 525 ? 248.718 292.652 238.738 1.00 132.85 525 PHE H O 1
ATOM 1304 N N . PHE A 1 526 ? 250.344 293.163 240.219 1.00 126.91 526 PHE H N 1
ATOM 1305 C CA . PHE A 1 526 ? 250.416 294.559 239.803 1.00 126.91 526 PHE H CA 1
ATOM 1306 C C . PHE A 1 526 ? 250.827 294.669 238.342 1.00 126.91 526 PHE H C 1
ATOM 1307 O O . PHE A 1 526 ? 250.232 295.436 237.576 1.00 126.91 526 PHE H O 1
ATOM 1315 N N . MET A 1 527 ? 251.844 293.904 237.939 1.00 120.28 527 MET H N 1
ATOM 1316 C CA . MET A 1 527 ? 252.296 293.937 236.551 1.00 120.28 527 MET H CA 1
ATOM 1317 C C . MET A 1 527 ? 251.197 293.471 235.606 1.00 120.28 527 MET H C 1
ATOM 1318 O O . MET A 1 527 ? 251.017 294.037 234.521 1.00 120.28 527 MET H O 1
ATOM 1323 N N . LYS A 1 528 ? 250.456 292.434 236.002 1.00 124.50 528 LYS H N 1
ATOM 1324 C CA . LYS A 1 528 ? 249.349 291.949 235.183 1.00 124.50 528 LYS H CA 1
ATOM 1325 C C . LYS A 1 528 ? 248.272 293.014 235.039 1.00 124.50 528 LYS H C 1
ATOM 1326 O O . LYS A 1 528 ? 247.658 293.150 233.974 1.00 124.50 528 LYS H O 1
ATOM 1332 N N . LYS A 1 529 ? 248.021 293.772 236.107 1.00 116.59 529 LYS H N 1
ATOM 1333 C CA . LYS A 1 529 ? 247.067 294.872 236.017 1.00 116.59 529 LYS H CA 1
ATOM 1334 C C . LYS A 1 529 ? 247.587 295.992 235.120 1.00 116.59 529 LYS H C 1
ATOM 1335 O O . LYS A 1 529 ? 246.805 296.647 234.421 1.00 116.59 529 LYS H O 1
ATOM 1341 N N . GLN A 1 530 ? 248.898 296.227 235.125 1.00 112.40 530 GLN H N 1
ATOM 1342 C CA . GLN A 1 530 ? 249.478 297.400 234.480 1.00 112.40 530 GLN H CA 1
ATOM 1343 C C . GLN A 1 530 ? 249.889 297.180 233.027 1.00 112.40 530 GLN H C 1
ATOM 1344 O O . GLN A 1 530 ? 250.425 298.108 232.412 1.00 112.40 530 GLN H O 1
ATOM 1350 N N . GLN A 1 531 ? 249.663 295.995 232.456 1.00 112.34 531 GLN H N 1
ATOM 1351 C CA . GLN A 1 531 ? 249.940 295.837 231.031 1.00 112.34 531 GLN H CA 1
ATOM 1352 C C . GLN A 1 531 ? 248.928 296.556 230.149 1.00 112.34 531 GLN H C 1
ATOM 1353 O O . GLN A 1 531 ? 249.187 296.724 228.953 1.00 112.34 531 GLN H O 1
ATOM 1359 N N . LYS A 1 532 ? 247.798 296.983 230.701 1.00 108.06 532 LYS H N 1
ATOM 1360 C CA . LYS A 1 532 ? 246.787 297.693 229.927 1.00 108.06 532 LYS H CA 1
ATOM 1361 C C . LYS A 1 532 ? 246.742 299.168 230.312 1.00 108.06 532 LYS H C 1
ATOM 1362 O O . LYS A 1 532 ? 247.644 299.673 230.980 1.00 108.06 532 LYS H O 1
ATOM 1368 N N . LYS B 2 11 ? 236.500 250.264 190.698 1.00 50.81 11 LYS A N 1
ATOM 1369 C CA . LYS B 2 11 ? 236.501 249.862 192.099 1.00 50.81 11 LYS A CA 1
ATOM 1370 C C . LYS B 2 11 ? 236.461 248.344 192.228 1.00 50.81 11 LYS A C 1
ATOM 1371 O O . LYS B 2 11 ? 236.136 247.640 191.273 1.00 50.81 11 LYS A O 1
ATOM 1377 N N . GLN B 2 12 ? 236.794 247.846 193.415 1.00 40.90 12 GLN A N 1
ATOM 1378 C CA . GLN B 2 12 ? 236.811 246.411 193.663 1.00 40.90 12 GLN A CA 1
ATOM 1379 C C . GLN B 2 12 ? 235.389 245.864 193.716 1.00 40.90 12 GLN A C 1
ATOM 1380 O O . GLN B 2 12 ? 234.514 246.436 194.372 1.00 40.90 12 GLN A O 1
ATOM 1386 N N . MET B 2 13 ? 235.158 244.764 193.004 1.00 37.01 13 MET A N 1
ATOM 1387 C CA . MET B 2 13 ? 233.845 244.146 192.922 1.00 37.01 13 MET A CA 1
ATOM 1388 C C . MET B 2 13 ? 233.973 242.638 193.075 1.00 37.01 13 MET A C 1
ATOM 1389 O O . MET B 2 13 ? 235.016 242.047 192.788 1.00 37.01 13 MET A O 1
ATOM 1394 N N . LEU B 2 14 ? 232.889 242.021 193.536 1.00 25.87 14 LEU A N 1
ATOM 1395 C CA . LEU B 2 14 ? 232.830 240.573 193.664 1.00 25.87 14 LEU A CA 1
ATOM 1396 C C . LEU B 2 14 ? 232.636 239.938 192.294 1.00 25.87 14 LEU A C 1
ATOM 1397 O O . LEU B 2 14 ? 231.793 240.381 191.508 1.00 25.87 14 LEU A O 1
ATOM 1402 N N . THR B 2 15 ? 233.414 238.899 192.008 1.00 24.73 15 THR A N 1
ATOM 1403 C CA . THR B 2 15 ? 233.340 238.186 190.743 1.00 24.73 15 THR A CA 1
ATOM 1404 C C . THR B 2 15 ? 232.843 236.766 190.977 1.00 24.73 15 THR A C 1
ATOM 1405 O O . THR B 2 15 ? 233.202 236.128 191.971 1.00 24.73 15 THR A O 1
ATOM 1409 N N . ARG B 2 16 ? 232.010 236.277 190.056 1.00 25.29 16 ARG A N 1
ATOM 1410 C CA . ARG B 2 16 ? 231.481 234.924 190.173 1.00 25.29 16 ARG A CA 1
ATOM 1411 C C . ARG B 2 16 ? 232.528 233.860 189.876 1.00 25.29 16 ARG A C 1
ATOM 1412 O O . ARG B 2 16 ? 232.332 232.699 190.247 1.00 25.29 16 ARG A O 1
ATOM 1420 N N . LYS B 2 17 ? 233.627 234.224 189.220 1.00 28.24 17 LYS A N 1
ATOM 1421 C CA . LYS B 2 17 ? 234.654 233.272 188.821 1.00 28.24 17 LYS A CA 1
ATOM 1422 C C . LYS B 2 17 ? 236.000 233.719 189.369 1.00 28.24 17 LYS A C 1
ATOM 1423 O O . LYS B 2 17 ? 236.387 234.879 189.200 1.00 28.24 17 LYS A O 1
ATOM 1429 N N . GLU B 2 18 ? 236.710 232.797 190.016 1.00 27.71 18 GLU A N 1
ATOM 1430 C CA . GLU B 2 18 ? 238.026 233.079 190.569 1.00 27.71 18 GLU A CA 1
ATOM 1431 C C . GLU B 2 18 ? 238.893 231.836 190.459 1.00 27.71 18 GLU A C 1
ATOM 1432 O O . GLU B 2 18 ? 238.399 230.724 190.257 1.00 27.71 18 GLU A O 1
ATOM 1438 N N . ASP B 2 19 ? 240.200 232.040 190.597 1.00 27.97 19 ASP A N 1
ATOM 1439 C CA . ASP B 2 19 ? 241.173 230.960 190.611 1.00 27.97 19 ASP A CA 1
ATOM 1440 C C . ASP B 2 19 ? 241.882 230.930 191.957 1.00 27.97 19 ASP A C 1
ATOM 1441 O O . ASP B 2 19 ? 242.056 231.964 192.607 1.00 27.97 19 ASP A O 1
ATOM 1446 N N . LEU B 2 20 ? 242.282 229.727 192.376 1.00 20.79 20 LEU A N 1
ATOM 1447 C CA . LEU B 2 20 ? 242.985 229.589 193.647 1.00 20.79 20 LEU A CA 1
ATOM 1448 C C . LEU B 2 20 ? 244.330 230.301 193.614 1.00 20.79 20 LEU A C 1
ATOM 1449 O O . LEU B 2 20 ? 244.745 230.906 194.609 1.00 20.79 20 LEU A O 1
ATOM 1454 N N . LEU B 2 21 ? 245.028 230.235 192.479 1.00 18.87 21 LEU A N 1
ATOM 1455 C CA . LEU B 2 21 ? 246.333 230.879 192.371 1.00 18.87 21 LEU A CA 1
ATOM 1456 C C . LEU B 2 21 ? 246.222 232.389 192.541 1.00 18.87 21 LEU A C 1
ATOM 1457 O O . LEU B 2 21 ? 247.067 233.009 193.197 1.00 18.87 21 LEU A O 1
ATOM 1462 N N . THR B 2 22 ? 245.193 233.000 191.951 1.00 21.15 22 THR A N 1
ATOM 1463 C CA . THR B 2 22 ? 244.995 234.437 192.115 1.00 21.15 22 THR A CA 1
ATOM 1464 C C . THR B 2 22 ? 244.676 234.792 193.563 1.00 21.15 22 THR A C 1
ATOM 1465 O O . THR B 2 22 ? 245.204 235.775 194.096 1.00 21.15 22 THR A O 1
ATOM 1469 N N . VAL B 2 23 ? 243.815 234.006 194.213 1.00 20.73 23 VAL A N 1
ATOM 1470 C CA . VAL B 2 23 ? 243.443 234.289 195.597 1.00 20.73 23 VAL A CA 1
ATOM 1471 C C . VAL B 2 23 ? 244.648 234.138 196.518 1.00 20.73 23 VAL A C 1
ATOM 1472 O O . VAL B 2 23 ? 244.878 234.969 197.404 1.00 20.73 23 VAL A O 1
ATOM 1476 N N . LEU B 2 24 ? 245.436 233.077 196.322 1.00 18.24 24 LEU A N 1
ATOM 1477 C CA . LEU B 2 24 ? 246.578 232.828 197.197 1.00 18.24 24 LEU A CA 1
ATOM 1478 C C . LEU B 2 24 ? 247.635 233.916 197.072 1.00 18.24 24 LEU A C 1
ATOM 1479 O O . LEU B 2 24 ? 248.382 234.167 198.024 1.00 18.24 24 LEU A O 1
ATOM 1484 N N . LYS B 2 25 ? 247.719 234.571 195.913 1.00 19.97 25 LYS A N 1
ATOM 1485 C CA . LYS B 2 25 ? 248.682 235.651 195.741 1.00 19.97 25 LYS A CA 1
ATOM 1486 C C . LYS B 2 25 ? 248.315 236.888 196.547 1.00 19.97 25 LYS A C 1
ATOM 1487 O O . LYS B 2 25 ? 249.159 237.772 196.722 1.00 19.97 25 LYS A O 1
ATOM 1493 N N . GLN B 2 26 ? 247.095 236.936 197.061 1.00 25.11 26 GLN A N 1
ATOM 1494 C CA . GLN B 2 26 ? 246.625 238.085 197.821 1.00 25.11 26 GLN A CA 1
ATOM 1495 C C . GLN B 2 26 ? 246.929 237.988 199.314 1.00 25.11 26 GLN A C 1
ATOM 1496 O O . GLN B 2 26 ? 246.614 238.895 200.076 1.00 25.11 26 GLN A O 1
ATOM 1502 N N . ILE B 2 27 ? 247.536 236.883 199.725 1.00 24.42 27 ILE A N 1
ATOM 1503 C CA . ILE B 2 27 ? 247.845 236.640 201.128 1.00 24.42 27 ILE A CA 1
ATOM 1504 C C . ILE B 2 27 ? 249.311 236.978 201.354 1.00 24.42 27 ILE A C 1
ATOM 1505 O O . ILE B 2 27 ? 250.193 236.447 200.668 1.00 24.42 27 ILE A O 1
ATOM 1510 N N . SER B 2 28 ? 249.571 237.864 202.317 1.00 32.81 28 SER A N 1
ATOM 1511 C CA . SER B 2 28 ? 250.910 238.419 202.481 1.00 32.81 28 SER A CA 1
ATOM 1512 C C . SER B 2 28 ? 251.888 237.411 203.070 1.00 32.81 28 SER A C 1
ATOM 1513 O O . SER B 2 28 ? 253.101 237.544 202.872 1.00 32.81 28 SER A O 1
ATOM 1516 N N . ALA B 2 29 ? 251.391 236.409 203.797 1.00 26.44 29 ALA A N 1
ATOM 1517 C CA . ALA B 2 29 ? 252.285 235.445 204.431 1.00 26.44 29 ALA A CA 1
ATOM 1518 C C . ALA B 2 29 ? 253.059 234.636 203.396 1.00 26.44 29 ALA A C 1
ATOM 1519 O O . ALA B 2 29 ? 254.250 234.362 203.577 1.00 26.44 29 ALA A O 1
ATOM 1521 N N . LEU B 2 30 ? 252.401 234.246 202.308 1.00 24.23 30 LEU A N 1
ATOM 1522 C CA . LEU B 2 30 ? 253.026 233.414 201.284 1.00 24.23 30 LEU A CA 1
ATOM 1523 C C . LEU B 2 30 ? 253.757 234.304 200.287 1.00 24.23 30 LEU A C 1
ATOM 1524 O O . LEU B 2 30 ? 253.125 235.027 199.512 1.00 24.23 30 LEU A O 1
ATOM 1529 N N . LYS B 2 31 ? 255.091 234.250 200.300 1.00 25.08 31 LYS A N 1
ATOM 1530 C CA . LYS B 2 31 ? 255.879 235.037 199.359 1.00 25.08 31 LYS A CA 1
ATOM 1531 C C . LYS B 2 31 ? 256.060 234.351 198.012 1.00 25.08 31 LYS A C 1
ATOM 1532 O O . LYS B 2 31 ? 256.352 235.031 197.024 1.00 25.08 31 LYS A O 1
ATOM 1538 N N . TYR B 2 32 ? 255.900 233.032 197.943 1.00 22.74 32 TYR A N 1
ATOM 1539 C CA . TYR B 2 32 ? 256.021 232.296 196.690 1.00 22.74 32 TYR A CA 1
ATOM 1540 C C . TYR B 2 32 ? 254.750 231.491 196.463 1.00 22.74 32 TYR A C 1
ATOM 1541 O O . TYR B 2 32 ? 254.393 230.646 197.289 1.00 22.74 32 TYR A O 1
ATOM 1550 N N . VAL B 2 33 ? 254.072 231.757 195.349 1.00 19.52 33 VAL A N 1
ATOM 1551 C CA . VAL B 2 33 ? 252.885 231.011 194.943 1.00 19.52 33 VAL A CA 1
ATOM 1552 C C . VAL B 2 33 ? 253.000 230.708 193.457 1.00 19.52 33 VAL A C 1
ATOM 1553 O O . VAL B 2 33 ? 253.197 231.619 192.647 1.00 19.52 33 VAL A O 1
ATOM 1557 N N . SER B 2 34 ? 252.874 229.435 193.098 1.00 22.34 34 SER A N 1
ATOM 1558 C CA . SER B 2 34 ? 252.945 229.013 191.705 1.00 22.34 34 SER A CA 1
ATOM 1559 C C . SER B 2 34 ? 252.410 227.592 191.610 1.00 22.34 34 SER A C 1
ATOM 1560 O O . SER B 2 34 ? 252.186 226.925 192.622 1.00 22.34 34 SER A O 1
ATOM 1563 N N . ASN B 2 35 ? 252.200 227.139 190.378 1.00 25.33 35 ASN A N 1
ATOM 1564 C CA . ASN B 2 35 ? 251.863 225.743 190.163 1.00 25.33 35 ASN A CA 1
ATOM 1565 C C . ASN B 2 35 ? 253.135 224.899 190.105 1.00 25.33 35 ASN A C 1
ATOM 1566 O O . ASN B 2 35 ? 254.256 225.412 190.105 1.00 25.33 35 ASN A O 1
ATOM 1571 N N . LEU B 2 36 ? 252.948 223.579 190.058 1.00 24.06 36 LEU A N 1
ATOM 1572 C CA . LEU B 2 36 ? 254.088 222.671 190.128 1.00 24.06 36 LEU A CA 1
ATOM 1573 C C . LEU B 2 36 ? 254.930 222.707 188.858 1.00 24.06 36 LEU A C 1
ATOM 1574 O O . LEU B 2 36 ? 256.152 222.540 188.925 1.00 24.06 36 LEU A O 1
ATOM 1579 N N . TYR B 2 37 ? 254.303 222.920 187.699 1.00 28.53 37 TYR A N 1
ATOM 1580 C CA . TYR B 2 37 ? 255.034 222.877 186.436 1.00 28.53 37 TYR A CA 1
ATOM 1581 C C . TYR B 2 37 ? 256.050 224.010 186.343 1.00 28.53 37 TYR A C 1
ATOM 1582 O O . TYR B 2 37 ? 257.219 223.789 186.002 1.00 28.53 37 TYR A O 1
ATOM 1591 N N . GLU B 2 38 ? 255.619 225.237 186.644 1.00 31.62 38 GLU A N 1
ATOM 1592 C CA . GLU B 2 38 ? 256.531 226.370 186.550 1.00 31.62 38 GLU A CA 1
ATOM 1593 C C . GLU B 2 38 ? 257.634 226.288 187.594 1.00 31.62 38 GLU A C 1
ATOM 1594 O O . GLU B 2 38 ? 258.755 226.735 187.340 1.00 31.62 38 GLU A O 1
ATOM 1600 N N . PHE B 2 39 ? 257.341 225.722 188.767 1.00 28.54 39 PHE A N 1
ATOM 1601 C CA . PHE B 2 39 ? 258.390 225.494 189.755 1.00 28.54 39 PHE A CA 1
ATOM 1602 C C . PHE B 2 39 ? 259.391 224.453 189.267 1.00 28.54 39 PHE A C 1
ATOM 1603 O O . PHE B 2 39 ? 260.599 224.597 189.485 1.00 28.54 39 PHE A O 1
ATOM 1611 N N . LEU B 2 40 ? 258.908 223.394 188.611 1.00 32.28 40 LEU A N 1
ATOM 1612 C CA . LEU B 2 40 ? 259.813 222.368 188.102 1.00 32.28 40 LEU A CA 1
ATOM 1613 C C . LEU B 2 40 ? 260.731 222.925 187.020 1.00 32.28 40 LEU A C 1
ATOM 1614 O O . LEU B 2 40 ? 261.930 222.626 187.002 1.00 32.28 40 LEU A O 1
ATOM 1619 N N . LEU B 2 41 ? 260.187 223.733 186.106 1.00 33.60 41 LEU A N 1
ATOM 1620 C CA . LEU B 2 41 ? 261.050 224.400 185.129 1.00 33.60 41 LEU A CA 1
ATOM 1621 C C . LEU B 2 41 ? 261.980 225.412 185.790 1.00 33.60 41 LEU A C 1
ATOM 1622 O O . LEU B 2 41 ? 263.126 225.579 185.357 1.00 33.60 41 LEU A O 1
ATOM 1627 N N . ALA B 2 42 ? 261.509 226.105 186.829 1.00 33.74 42 ALA A N 1
ATOM 1628 C CA . ALA B 2 42 ? 262.335 227.116 187.479 1.00 33.74 42 ALA A CA 1
ATOM 1629 C C . ALA B 2 42 ? 263.563 226.504 188.140 1.00 33.74 42 ALA A C 1
ATOM 1630 O O . ALA B 2 42 ? 264.630 227.126 188.162 1.00 33.74 42 ALA A O 1
ATOM 1632 N N . THR B 2 43 ? 263.433 225.298 188.684 1.00 39.27 43 THR A N 1
ATOM 1633 C CA . THR B 2 43 ? 264.539 224.603 189.325 1.00 39.27 43 THR A CA 1
ATOM 1634 C C . THR B 2 43 ? 265.285 223.676 188.372 1.00 39.27 43 THR A C 1
ATOM 1635 O O . THR B 2 43 ? 266.162 222.929 188.815 1.00 39.27 43 THR A O 1
ATOM 1639 N N . GLU B 2 44 ? 264.944 223.702 187.083 1.00 43.84 44 GLU A N 1
ATOM 1640 C CA . GLU B 2 44 ? 265.608 222.918 186.043 1.00 43.84 44 GLU A CA 1
ATOM 1641 C C . GLU B 2 44 ? 265.478 221.415 186.266 1.00 43.84 44 GLU A C 1
ATOM 1642 O O . GLU B 2 44 ? 266.314 220.641 185.789 1.00 43.84 44 GLU A O 1
ATOM 1648 N N . LYS B 2 45 ? 264.443 220.978 186.988 1.00 40.25 45 LYS A N 1
ATOM 1649 C CA . LYS B 2 45 ? 264.194 219.546 187.110 1.00 40.25 45 LYS A CA 1
ATOM 1650 C C . LYS B 2 45 ? 263.700 218.956 185.797 1.00 40.25 45 LYS A C 1
ATOM 1651 O O . LYS B 2 45 ? 264.017 217.805 185.477 1.00 40.25 45 LYS A O 1
ATOM 1657 N N . ILE B 2 46 ? 262.925 219.723 185.029 1.00 45.34 46 ILE A N 1
ATOM 1658 C CA . ILE B 2 46 ? 262.465 219.316 183.710 1.00 45.34 46 ILE A CA 1
ATOM 1659 C C . ILE B 2 46 ? 262.708 220.465 182.742 1.00 45.34 46 ILE A C 1
ATOM 1660 O O . ILE B 2 46 ? 262.923 221.612 183.139 1.00 45.34 46 ILE A O 1
ATOM 1665 N N . VAL B 2 47 ? 262.673 220.139 181.453 1.00 62.64 47 VAL A N 1
ATOM 1666 C CA . VAL B 2 47 ? 262.886 221.112 180.391 1.00 62.64 47 VAL A CA 1
ATOM 1667 C C . VAL B 2 47 ? 261.731 221.005 179.405 1.00 62.64 47 VAL A C 1
ATOM 1668 O O . VAL B 2 47 ? 261.079 219.961 179.298 1.00 62.64 47 VAL A O 1
ATOM 1672 N N . GLN B 2 48 ? 261.468 222.104 178.692 1.00 71.24 48 GLN A N 1
ATOM 1673 C CA . GLN B 2 48 ? 260.347 222.139 177.758 1.00 71.24 48 GLN A CA 1
ATOM 1674 C C . GLN B 2 48 ? 260.505 221.145 176.616 1.00 71.24 48 GLN A C 1
ATOM 1675 O O . GLN B 2 48 ? 259.499 220.717 176.039 1.00 71.24 48 GLN A O 1
ATOM 1681 N N . THR B 2 49 ? 261.739 220.771 176.270 1.00 73.50 49 THR A N 1
ATOM 1682 C CA . THR B 2 49 ? 261.942 219.801 175.202 1.00 73.50 49 THR A CA 1
ATOM 1683 C C . THR B 2 49 ? 261.603 218.382 175.638 1.00 73.50 49 THR A C 1
ATOM 1684 O O . THR B 2 49 ? 261.403 217.515 174.780 1.00 73.50 49 THR A O 1
ATOM 1688 N N . SER B 2 50 ? 261.531 218.126 176.941 1.00 71.34 50 SER A N 1
ATOM 1689 C CA . SER B 2 50 ? 261.167 216.804 177.429 1.00 71.34 50 SER A CA 1
ATOM 1690 C C . SER B 2 50 ? 259.691 216.525 177.166 1.00 71.34 50 SER A C 1
ATOM 1691 O O . SER B 2 50 ? 258.863 217.438 177.100 1.00 71.34 50 SER A O 1
ATOM 1694 N N . GLU B 2 51 ? 259.365 215.245 177.018 1.00 75.35 51 GLU A N 1
ATOM 1695 C CA . GLU B 2 51 ? 258.009 214.809 176.721 1.00 75.35 51 GLU A CA 1
ATOM 1696 C C . GLU B 2 51 ? 257.439 214.034 177.901 1.00 75.35 51 GLU A C 1
ATOM 1697 O O . GLU B 2 51 ? 258.149 213.263 178.555 1.00 75.35 51 GLU A O 1
ATOM 1703 N N . LEU B 2 52 ? 256.155 214.254 178.173 1.00 60.12 52 LEU A N 1
ATOM 1704 C CA . LEU B 2 52 ? 255.482 213.660 179.317 1.00 60.12 52 LEU A CA 1
ATOM 1705 C C . LEU B 2 52 ? 254.096 213.198 178.896 1.00 60.12 52 LEU A C 1
ATOM 1706 O O . LEU B 2 52 ? 253.575 213.599 177.853 1.00 60.12 52 LEU A O 1
ATOM 1711 N N . ASP B 2 53 ? 253.504 212.339 179.722 1.00 56.84 53 ASP A N 1
ATOM 1712 C CA . ASP B 2 53 ? 252.132 211.914 179.492 1.00 56.84 53 ASP A CA 1
ATOM 1713 C C . ASP B 2 53 ? 251.184 213.097 179.647 1.00 56.84 53 ASP A C 1
ATOM 1714 O O . ASP B 2 53 ? 251.434 214.025 180.421 1.00 56.84 53 ASP A O 1
ATOM 1719 N N . THR B 2 54 ? 250.085 213.063 178.890 1.00 49.83 54 THR A N 1
ATOM 1720 C CA . THR B 2 54 ? 249.138 214.174 178.924 1.00 49.83 54 THR A CA 1
ATOM 1721 C C . THR B 2 54 ? 248.459 214.291 180.285 1.00 49.83 54 THR A C 1
ATOM 1722 O O . THR B 2 54 ? 248.228 215.404 180.772 1.00 49.83 54 THR A O 1
ATOM 1726 N N . GLN B 2 55 ? 248.140 213.161 180.921 1.00 44.99 55 GLN A N 1
ATOM 1727 C CA . GLN B 2 55 ? 247.529 213.216 182.246 1.00 44.99 55 GLN A CA 1
ATOM 1728 C C . GLN B 2 55 ? 248.523 213.700 183.293 1.00 44.99 55 GLN A C 1
ATOM 1729 O O . GLN B 2 55 ? 248.160 214.462 184.196 1.00 44.99 55 GLN A O 1
ATOM 1735 N N . PHE B 2 56 ? 249.783 213.272 183.190 1.00 36.03 56 PHE A N 1
ATOM 1736 C CA . PHE B 2 56 ? 250.808 213.781 184.095 1.00 36.03 56 PHE A CA 1
ATOM 1737 C C . PHE B 2 56 ? 251.033 215.272 183.881 1.00 36.03 56 PHE A C 1
ATOM 1738 O O . PHE B 2 56 ? 251.227 216.025 184.844 1.00 36.03 56 PHE A O 1
ATOM 1746 N N . GLN B 2 57 ? 251.007 215.717 182.623 1.00 35.86 57 GLN A N 1
ATOM 1747 C CA . GLN B 2 57 ? 251.110 217.144 182.334 1.00 35.86 57 GLN A CA 1
ATOM 1748 C C . GLN B 2 57 ? 249.948 217.914 182.950 1.00 35.86 57 GLN A C 1
ATOM 1749 O O . GLN B 2 57 ? 250.141 218.995 183.521 1.00 35.86 57 GLN A O 1
ATOM 1755 N N . GLU B 2 58 ? 248.734 217.370 182.846 1.00 32.05 58 GLU A N 1
ATOM 1756 C CA . GLU B 2 58 ? 247.570 218.016 183.446 1.00 32.05 58 GLU A CA 1
ATOM 1757 C C . GLU B 2 58 ? 247.702 218.089 184.963 1.00 32.05 58 GLU A C 1
ATOM 1758 O O . GLU B 2 58 ? 247.378 219.114 185.576 1.00 32.05 58 GLU A O 1
ATOM 1764 N N . PHE B 2 59 ? 248.179 217.006 185.583 1.00 24.08 59 PHE A N 1
ATOM 1765 C CA . PHE B 2 59 ? 248.390 217.002 187.028 1.00 24.08 59 PHE A CA 1
ATOM 1766 C C . PHE B 2 59 ? 249.412 218.053 187.439 1.00 24.08 59 PHE A C 1
ATOM 1767 O O . PHE B 2 59 ? 249.222 218.758 188.436 1.00 24.08 59 PHE A O 1
ATOM 1775 N N . LEU B 2 60 ? 250.507 218.167 186.686 1.00 25.44 60 LEU A N 1
ATOM 1776 C CA . LEU B 2 60 ? 251.512 219.179 186.995 1.00 25.44 60 LEU A CA 1
ATOM 1777 C C . LEU B 2 60 ? 250.949 220.584 186.825 1.00 25.44 60 LEU A C 1
ATOM 1778 O O . LEU B 2 60 ? 251.273 221.489 187.601 1.00 25.44 60 LEU A O 1
ATOM 1783 N N . THR B 2 61 ? 250.108 220.786 185.809 1.00 25.59 61 THR A N 1
ATOM 1784 C CA . THR B 2 61 ? 249.569 222.117 185.548 1.00 25.59 61 THR A CA 1
ATOM 1785 C C . THR B 2 61 ? 248.562 222.537 186.613 1.00 25.59 61 THR A C 1
ATOM 1786 O O . THR B 2 61 ? 248.539 223.703 187.024 1.00 25.59 61 THR A O 1
ATOM 1790 N N . THR B 2 62 ? 247.721 221.608 187.074 1.00 25.21 62 THR A N 1
ATOM 1791 C CA . THR B 2 62 ? 246.642 221.976 187.987 1.00 25.21 62 THR A CA 1
ATOM 1792 C C . THR B 2 62 ? 247.076 222.053 189.447 1.00 25.21 62 THR A C 1
ATOM 1793 O O . THR B 2 62 ? 246.437 222.768 190.225 1.00 25.21 62 THR A O 1
ATOM 1797 N N . THR B 2 63 ? 248.127 221.339 189.839 1.00 21.63 63 THR A N 1
ATOM 1798 C CA . THR B 2 63 ? 248.562 221.358 191.230 1.00 21.63 63 THR A CA 1
ATOM 1799 C C . THR B 2 63 ? 249.141 222.722 191.591 1.00 21.63 63 THR A C 1
ATOM 1800 O O . THR B 2 63 ? 249.923 223.300 190.835 1.00 21.63 63 THR A O 1
ATOM 1804 N N . ILE B 2 64 ? 248.753 223.234 192.757 1.00 21.42 64 ILE A N 1
ATOM 1805 C CA . ILE B 2 64 ? 249.160 224.554 193.226 1.00 21.42 64 ILE A CA 1
ATOM 1806 C C . ILE B 2 64 ? 249.959 224.387 194.509 1.00 21.42 64 ILE A C 1
ATOM 1807 O O . ILE B 2 64 ? 249.524 223.685 195.429 1.00 21.42 64 ILE A O 1
ATOM 1812 N N . ILE B 2 65 ? 251.122 225.035 194.573 1.00 17.86 65 ILE A N 1
ATOM 1813 C CA . ILE B 2 65 ? 251.990 224.973 195.740 1.00 17.86 65 ILE A CA 1
ATOM 1814 C C . ILE B 2 65 ? 252.302 226.388 196.204 1.00 17.86 65 ILE A C 1
ATOM 1815 O O . ILE B 2 65 ? 252.218 227.353 195.442 1.00 17.86 65 ILE A O 1
ATOM 1820 N N . ALA B 2 66 ? 252.666 226.500 197.478 1.00 20.84 66 ALA A N 1
ATOM 1821 C CA . ALA B 2 66 ? 253.000 227.786 198.068 1.00 20.84 66 ALA A CA 1
ATOM 1822 C C . ALA B 2 66 ? 253.972 227.568 199.216 1.00 20.84 66 ALA A C 1
ATOM 1823 O O . ALA B 2 66 ? 254.073 226.472 199.771 1.00 20.84 66 ALA A O 1
ATOM 1825 N N . SER B 2 67 ? 254.692 228.632 199.565 1.00 23.51 67 SER A N 1
ATOM 1826 C CA . SER B 2 67 ? 255.651 228.584 200.658 1.00 23.51 67 SER A CA 1
ATOM 1827 C C . SER B 2 67 ? 255.766 229.968 201.274 1.00 23.51 67 SER A C 1
ATOM 1828 O O . SER B 2 67 ? 255.428 230.977 200.651 1.00 23.51 67 SER A O 1
ATOM 1831 N N . GLU B 2 68 ? 256.249 230.006 202.515 1.00 29.33 68 GLU A N 1
ATOM 1832 C CA . GLU B 2 68 ? 256.380 231.271 203.224 1.00 29.33 68 GLU A CA 1
ATOM 1833 C C . GLU B 2 68 ? 257.596 232.072 202.782 1.00 29.33 68 GLU A C 1
ATOM 1834 O O . GLU B 2 68 ? 257.660 233.275 203.053 1.00 29.33 68 GLU A O 1
ATOM 1840 N N . GLN B 2 69 ? 258.560 231.437 202.119 1.00 30.92 69 GLN A N 1
ATOM 1841 C CA . GLN B 2 69 ? 259.733 232.119 201.593 1.00 30.92 69 GLN A CA 1
ATOM 1842 C C . GLN B 2 69 ? 260.047 231.559 200.214 1.00 30.92 69 GLN A C 1
ATOM 1843 O O . GLN B 2 69 ? 259.535 230.511 199.813 1.00 30.92 69 GLN A O 1
ATOM 1849 N N . ASN B 2 70 ? 260.897 232.273 199.483 1.00 33.25 70 ASN A N 1
ATOM 1850 C CA . ASN B 2 70 ? 261.336 231.822 198.169 1.00 33.25 70 ASN A CA 1
ATOM 1851 C C . ASN B 2 70 ? 262.493 230.844 198.333 1.00 33.25 70 ASN A C 1
ATOM 1852 O O . ASN B 2 70 ? 263.561 231.215 198.830 1.00 33.25 70 ASN A O 1
ATOM 1857 N N . LEU B 2 71 ? 262.280 229.595 197.919 1.00 34.97 71 LEU A N 1
ATOM 1858 C CA . LEU B 2 71 ? 263.282 228.543 198.038 1.00 34.97 71 LEU A CA 1
ATOM 1859 C C . LEU B 2 71 ? 263.616 227.925 196.684 1.00 34.97 71 LEU A C 1
ATOM 1860 O O . LEU B 2 71 ? 263.977 226.751 196.605 1.00 34.97 71 LEU A O 1
ATOM 1865 N N . VAL B 2 72 ? 263.497 228.704 195.609 1.00 38.07 72 VAL A N 1
ATOM 1866 C CA . VAL B 2 72 ? 263.834 228.188 194.286 1.00 38.07 72 VAL A CA 1
ATOM 1867 C C . VAL B 2 72 ? 265.329 227.909 194.187 1.00 38.07 72 VAL A C 1
ATOM 1868 O O . VAL B 2 72 ? 265.753 226.929 193.564 1.00 38.07 72 VAL A O 1
ATOM 1872 N N . GLU B 2 73 ? 266.151 228.759 194.808 1.00 45.13 73 GLU A N 1
ATOM 1873 C CA . GLU B 2 73 ? 267.596 228.561 194.766 1.00 45.13 73 GLU A CA 1
ATOM 1874 C C . GLU B 2 73 ? 268.006 227.279 195.481 1.00 45.13 73 GLU A C 1
ATOM 1875 O O . GLU B 2 73 ? 268.890 226.553 195.011 1.00 45.13 73 GLU A O 1
ATOM 1881 N N . ASN B 2 74 ? 267.379 226.986 196.624 1.00 36.45 74 ASN A N 1
ATOM 1882 C CA . ASN B 2 74 ? 267.771 225.821 197.411 1.00 36.45 74 ASN A CA 1
ATOM 1883 C C . ASN B 2 74 ? 267.492 224.514 196.680 1.00 36.45 74 ASN A C 1
ATOM 1884 O O . ASN B 2 74 ? 268.195 223.522 196.900 1.00 36.45 74 ASN A O 1
ATOM 1889 N N . TYR B 2 75 ? 266.482 224.489 195.814 1.00 34.43 75 TYR A N 1
ATOM 1890 C CA . TYR B 2 75 ? 266.107 223.288 195.083 1.00 34.43 75 TYR A CA 1
ATOM 1891 C C . TYR B 2 75 ? 266.704 223.245 193.683 1.00 34.43 75 TYR A C 1
ATOM 1892 O O . TYR B 2 75 ? 266.275 222.426 192.864 1.00 34.43 75 TYR A O 1
ATOM 1901 N N . LYS B 2 76 ? 267.673 224.109 193.390 1.00 48.32 76 LYS A N 1
ATOM 1902 C CA . LYS B 2 76 ? 268.278 224.143 192.066 1.00 48.32 76 LYS A CA 1
ATOM 1903 C C . LYS B 2 76 ? 268.959 222.818 191.750 1.00 48.32 76 LYS A C 1
ATOM 1904 O O . LYS B 2 76 ? 269.545 222.177 192.626 1.00 48.32 76 LYS A O 1
ATOM 1910 N N . GLN B 2 77 ? 268.870 222.407 190.487 1.00 64.05 77 GLN A N 1
ATOM 1911 C CA . GLN B 2 77 ? 269.477 221.155 190.055 1.00 64.05 77 GLN A CA 1
ATOM 1912 C C . GLN B 2 77 ? 270.986 221.196 190.259 1.00 64.05 77 GLN A C 1
ATOM 1913 O O . GLN B 2 77 ? 271.650 222.169 189.892 1.00 64.05 77 GLN A O 1
ATOM 1919 N N . LYS B 2 78 ? 271.524 220.133 190.849 1.00 83.78 78 LYS A N 1
ATOM 1920 C CA . LYS B 2 78 ? 272.949 220.016 191.117 1.00 83.78 78 LYS A CA 1
ATOM 1921 C C . LYS B 2 78 ? 273.561 218.953 190.215 1.00 83.78 78 LYS A C 1
ATOM 1922 O O . LYS B 2 78 ? 272.987 217.875 190.031 1.00 83.78 78 LYS A O 1
ATOM 1928 N N . TYR B 2 79 ? 274.729 219.266 189.658 1.00 110.95 79 TYR A N 1
ATOM 1929 C CA . TYR B 2 79 ? 275.438 218.370 188.754 1.00 110.95 79 TYR A CA 1
ATOM 1930 C C . TYR B 2 79 ? 276.228 217.290 189.482 1.00 110.95 79 TYR A C 1
ATOM 1931 O O . TYR B 2 79 ? 276.791 216.409 188.824 1.00 110.95 79 TYR A O 1
ATOM 1940 N N . ASN B 2 80 ? 276.279 217.334 190.816 1.00 108.26 80 ASN A N 1
ATOM 1941 C CA . ASN B 2 80 ? 277.123 216.403 191.559 1.00 108.26 80 ASN A CA 1
ATOM 1942 C C . ASN B 2 80 ? 276.675 214.959 191.370 1.00 108.26 80 ASN A C 1
ATOM 1943 O O . ASN B 2 80 ? 277.509 214.061 191.204 1.00 108.26 80 ASN A O 1
ATOM 1948 N N . GLN B 2 81 ? 275.363 214.711 191.387 1.00 101.19 81 GLN A N 1
ATOM 1949 C CA . GLN B 2 81 ? 274.873 213.346 191.345 1.00 101.19 81 GLN A CA 1
ATOM 1950 C C . GLN B 2 81 ? 273.455 213.311 190.785 1.00 101.19 81 GLN A C 1
ATOM 1951 O O . GLN B 2 81 ? 272.601 214.083 191.247 1.00 101.19 81 GLN A O 1
ATOM 1957 N N . PRO B 2 82 ? 273.178 212.438 189.806 1.00 96.13 82 PRO A N 1
ATOM 1958 C CA . PRO B 2 82 ? 271.870 212.458 189.129 1.00 96.13 82 PRO A CA 1
ATOM 1959 C C . PRO B 2 82 ? 270.723 211.964 189.996 1.00 96.13 82 PRO A C 1
ATOM 1960 O O . PRO B 2 82 ? 270.901 211.692 191.186 1.00 96.13 82 PRO A O 1
ATOM 1964 N N . ASN B 2 83 ? 269.536 211.845 189.407 1.00 84.89 83 ASN A N 1
ATOM 1965 C CA . ASN B 2 83 ? 268.329 211.441 190.126 1.00 84.89 83 ASN A CA 1
ATOM 1966 C C . ASN B 2 83 ? 267.860 210.089 189.596 1.00 84.89 83 ASN A C 1
ATOM 1967 O O . ASN B 2 83 ? 267.278 210.004 188.511 1.00 84.89 83 ASN A O 1
ATOM 1972 N N . PHE B 2 84 ? 268.118 209.032 190.364 1.00 93.63 84 PHE A N 1
ATOM 1973 C CA . PHE B 2 84 ? 267.511 207.729 190.135 1.00 93.63 84 PHE A CA 1
ATOM 1974 C C . PHE B 2 84 ? 266.877 207.256 191.434 1.00 93.63 84 PHE A C 1
ATOM 1975 O O . PHE B 2 84 ? 267.441 207.448 192.516 1.00 93.63 84 PHE A O 1
ATOM 1983 N N . SER B 2 85 ? 265.699 206.649 191.328 1.00 74.79 85 SER A N 1
ATOM 1984 C CA . SER B 2 85 ? 264.927 206.230 192.488 1.00 74.79 85 SER A CA 1
ATOM 1985 C C . SER B 2 85 ? 264.933 204.712 192.602 1.00 74.79 85 SER A C 1
ATOM 1986 O O . SER B 2 85 ? 264.618 204.009 191.636 1.00 74.79 85 SER A O 1
ATOM 1989 N N . GLN B 2 86 ? 265.289 204.215 193.787 1.00 62.35 86 GLN A N 1
ATOM 1990 C CA . GLN B 2 86 ? 265.206 202.798 194.099 1.00 62.35 86 GLN A CA 1
ATOM 1991 C C . GLN B 2 86 ? 264.299 202.497 195.282 1.00 62.35 86 GLN A C 1
ATOM 1992 O O . GLN B 2 86 ? 263.912 201.337 195.461 1.00 62.35 86 GLN A O 1
ATOM 1998 N N . LEU B 2 87 ? 263.957 203.496 196.090 1.00 39.82 87 LEU A N 1
ATOM 1999 C CA . LEU B 2 87 ? 263.057 203.304 197.214 1.00 39.82 87 LEU A CA 1
ATOM 2000 C C . LEU B 2 87 ? 261.605 203.328 196.749 1.00 39.82 87 LEU A C 1
ATOM 2001 O O . LEU B 2 87 ? 261.280 203.792 195.653 1.00 39.82 87 LEU A O 1
ATOM 2006 N N . THR B 2 88 ? 260.726 202.817 197.602 1.00 28.85 88 THR A N 1
ATOM 2007 C CA . THR B 2 88 ? 259.295 202.911 197.371 1.00 28.85 88 THR A CA 1
ATOM 2008 C C . THR B 2 88 ? 258.777 204.253 197.876 1.00 28.85 88 THR A C 1
ATOM 2009 O O . THR B 2 88 ? 259.437 204.950 198.648 1.00 28.85 88 THR A O 1
ATOM 2013 N N . ILE B 2 89 ? 257.577 204.614 197.420 1.00 21.70 89 ILE A N 1
ATOM 2014 C CA . ILE B 2 89 ? 256.990 205.889 197.824 1.00 21.70 89 ILE A CA 1
ATOM 2015 C C . ILE B 2 89 ? 256.700 205.891 199.322 1.00 21.70 89 ILE A C 1
ATOM 2016 O O . ILE B 2 89 ? 256.864 206.914 200.003 1.00 21.70 89 ILE A O 1
ATOM 2021 N N . LYS B 2 90 ? 256.295 204.739 199.863 1.00 23.56 90 LYS A N 1
ATOM 2022 C CA . LYS B 2 90 ? 256.013 204.652 201.292 1.00 23.56 90 LYS A CA 1
ATOM 2023 C C . LYS B 2 90 ? 257.261 204.921 202.118 1.00 23.56 90 LYS A C 1
ATOM 2024 O O . LYS B 2 90 ? 257.197 205.607 203.142 1.00 23.56 90 LYS A O 1
ATOM 2030 N N . GLN B 2 91 ? 258.407 204.387 201.691 1.00 26.48 91 GLN A N 1
ATOM 2031 C CA . GLN B 2 91 ? 259.643 204.600 202.437 1.00 26.48 91 GLN A CA 1
ATOM 2032 C C . GLN B 2 91 ? 260.040 206.071 202.445 1.00 26.48 91 GLN A C 1
ATOM 2033 O O . GLN B 2 91 ? 260.481 206.597 203.474 1.00 26.48 91 GLN A O 1
ATOM 2039 N N . VAL B 2 92 ? 259.884 206.756 201.310 1.00 23.08 92 VAL A N 1
ATOM 2040 C CA . VAL B 2 92 ? 260.214 208.178 201.250 1.00 23.08 92 VAL A CA 1
ATOM 2041 C C . VAL B 2 92 ? 259.281 208.988 202.144 1.00 23.08 92 VAL A C 1
ATOM 2042 O O . VAL B 2 92 ? 259.721 209.893 202.867 1.00 23.08 92 VAL A O 1
ATOM 2046 N N . ILE B 2 93 ? 257.981 208.683 202.111 1.00 18.81 93 ILE A N 1
ATOM 2047 C CA . ILE B 2 93 ? 257.042 209.416 202.955 1.00 18.81 93 ILE A CA 1
ATOM 2048 C C . ILE B 2 93 ? 257.332 209.158 204.431 1.00 18.81 93 ILE A C 1
ATOM 2049 O O . ILE B 2 93 ? 257.248 210.069 205.264 1.00 18.81 93 ILE A O 1
ATOM 2054 N N . ASP B 2 94 ? 257.681 207.916 204.777 1.00 25.36 94 ASP A N 1
ATOM 2055 C CA . ASP B 2 94 ? 258.042 207.595 206.154 1.00 25.36 94 ASP A CA 1
ATOM 2056 C C . ASP B 2 94 ? 259.286 208.357 206.588 1.00 25.36 94 ASP A C 1
ATOM 2057 O O . ASP B 2 94 ? 259.356 208.854 207.718 1.00 25.36 94 ASP A O 1
ATOM 2062 N N . ASP B 2 95 ? 260.283 208.449 205.705 1.00 21.78 95 ASP A N 1
ATOM 2063 C CA . ASP B 2 95 ? 261.478 209.223 206.020 1.00 21.78 95 ASP A CA 1
ATOM 2064 C C . ASP B 2 95 ? 261.134 210.686 206.258 1.00 21.78 95 ASP A C 1
ATOM 2065 O O . ASP B 2 95 ? 261.660 211.312 207.185 1.00 21.78 95 ASP A O 1
ATOM 2070 N N . SER B 2 96 ? 260.242 211.246 205.438 1.00 22.51 96 SER A N 1
ATOM 2071 C CA . SER B 2 96 ? 259.824 212.631 205.640 1.00 22.51 96 SER A CA 1
ATOM 2072 C C . SER B 2 96 ? 259.119 212.814 206.982 1.00 22.51 96 SER A C 1
ATOM 2073 O O . SER B 2 96 ? 259.388 213.780 207.711 1.00 22.51 96 SER A O 1
ATOM 2076 N N . ILE B 2 97 ? 258.217 211.894 207.328 1.00 15.57 97 ILE A N 1
ATOM 2077 C CA . ILE B 2 97 ? 257.480 212.012 208.584 1.00 15.57 97 ILE A CA 1
ATOM 2078 C C . ILE B 2 97 ? 258.425 211.887 209.774 1.00 15.57 97 ILE A C 1
ATOM 2079 O O . ILE B 2 97 ? 258.263 212.577 210.788 1.00 15.57 97 ILE A O 1
ATOM 2084 N N . ILE B 2 98 ? 259.423 211.006 209.675 1.00 14.77 98 ILE A N 1
ATOM 2085 C CA . ILE B 2 98 ? 260.429 210.907 210.728 1.00 14.77 98 ILE A CA 1
ATOM 2086 C C . ILE B 2 98 ? 261.241 212.194 210.810 1.00 14.77 98 ILE A C 1
ATOM 2087 O O . ILE B 2 98 ? 261.596 212.653 211.902 1.00 14.77 98 ILE A O 1
ATOM 2092 N N . LEU B 2 99 ? 261.542 212.800 209.658 1.00 18.72 99 LEU A N 1
ATOM 2093 C CA . LEU B 2 99 ? 262.230 214.086 209.650 1.00 18.72 99 LEU A CA 1
ATOM 2094 C C . LEU B 2 99 ? 261.411 215.167 210.340 1.00 18.72 99 LEU A C 1
ATOM 2095 O O . LEU B 2 99 ? 261.980 216.110 210.902 1.00 18.72 99 LEU A O 1
ATOM 2100 N N . LEU B 2 100 ? 260.081 215.059 210.298 1.00 19.35 100 LEU A N 1
ATOM 2101 C CA . LEU B 2 100 ? 259.241 216.043 210.976 1.00 19.35 100 LEU A CA 1
ATOM 2102 C C . LEU B 2 100 ? 259.511 216.062 212.477 1.00 19.35 100 LEU A C 1
ATOM 2103 O O . LEU B 2 100 ? 259.625 217.133 213.085 1.00 19.35 100 LEU A O 1
ATOM 2108 N N . GLY B 2 101 ? 259.613 214.888 213.094 1.00 22.62 101 GLY A N 1
ATOM 2109 C CA . GLY B 2 101 ? 259.972 214.801 214.498 1.00 22.62 101 GLY A CA 1
ATOM 2110 C C . GLY B 2 101 ? 258.836 215.042 215.472 1.00 22.62 101 GLY A C 1
ATOM 2111 O O . GLY B 2 101 ? 257.808 214.362 215.420 1.00 22.62 101 GLY A O 1
ATOM 2112 N N . ASN B 2 102 ? 259.015 216.008 216.374 1.00 32.62 102 ASN A N 1
ATOM 2113 C CA . ASN B 2 102 ? 258.031 216.293 217.411 1.00 32.62 102 ASN A CA 1
ATOM 2114 C C . ASN B 2 102 ? 256.927 217.237 216.957 1.00 32.62 102 ASN A C 1
ATOM 2115 O O . ASN B 2 102 ? 255.963 217.432 217.705 1.00 32.62 102 ASN A O 1
ATOM 2120 N N . LYS B 2 103 ? 257.043 217.833 215.773 1.00 30.70 103 LYS A N 1
ATOM 2121 C CA . LYS B 2 103 ? 255.996 218.720 215.285 1.00 30.70 103 LYS A CA 1
ATOM 2122 C C . LYS B 2 103 ? 254.707 217.937 215.067 1.00 30.70 103 LYS A C 1
ATOM 2123 O O . LYS B 2 103 ? 254.728 216.781 214.635 1.00 30.70 103 LYS A O 1
ATOM 2129 N N . GLN B 2 104 ? 253.576 218.572 215.372 1.00 34.95 104 GLN A N 1
ATOM 2130 C CA . GLN B 2 104 ? 252.320 217.853 215.527 1.00 34.95 104 GLN A CA 1
ATOM 2131 C C . GLN B 2 104 ? 251.208 218.287 214.582 1.00 34.95 104 GLN A C 1
ATOM 2132 O O . GLN B 2 104 ? 250.119 217.704 214.637 1.00 34.95 104 GLN A O 1
ATOM 2138 N N . ASN B 2 105 ? 251.432 219.279 213.717 1.00 24.50 105 ASN A N 1
ATOM 2139 C CA . ASN B 2 105 ? 250.365 219.812 212.864 1.00 24.50 105 ASN A CA 1
ATOM 2140 C C . ASN B 2 105 ? 250.840 219.814 211.413 1.00 24.50 105 ASN A C 1
ATOM 2141 O O . ASN B 2 105 ? 251.299 220.832 210.893 1.00 24.50 105 ASN A O 1
ATOM 2146 N N . TYR B 2 106 ? 250.700 218.666 210.755 1.00 26.56 106 TYR A N 1
ATOM 2147 C CA . TYR B 2 106 ? 251.031 218.511 209.347 1.00 26.56 106 TYR A CA 1
ATOM 2148 C C . TYR B 2 106 ? 250.007 217.581 208.717 1.00 26.56 106 TYR A C 1
ATOM 2149 O O . TYR B 2 106 ? 249.526 216.650 209.367 1.00 26.56 106 TYR A O 1
ATOM 2158 N N . VAL B 2 107 ? 249.672 217.842 207.453 1.00 36.56 107 VAL A N 1
ATOM 2159 C CA . VAL B 2 107 ? 248.615 217.080 206.796 1.00 36.56 107 VAL A CA 1
ATOM 2160 C C . VAL B 2 107 ? 249.017 215.618 206.641 1.00 36.56 107 VAL A C 1
ATOM 2161 O O . VAL B 2 107 ? 248.205 214.712 206.858 1.00 36.56 107 VAL A O 1
ATOM 2165 N N . GLN B 2 108 ? 250.273 215.361 206.268 1.00 32.15 108 GLN A N 1
ATOM 2166 C CA . GLN B 2 108 ? 250.725 213.985 206.100 1.00 32.15 108 GLN A CA 1
ATOM 2167 C C . GLN B 2 108 ? 250.801 213.231 207.421 1.00 32.15 108 GLN A C 1
ATOM 2168 O O . GLN B 2 108 ? 250.863 211.998 207.413 1.00 32.15 108 GLN A O 1
ATOM 2174 N N . GLN B 2 109 ? 250.790 213.938 208.547 1.00 36.56 109 GLN A N 1
ATOM 2175 C CA . GLN B 2 109 ? 250.851 213.321 209.863 1.00 36.56 109 GLN A CA 1
ATOM 2176 C C . GLN B 2 109 ? 249.488 212.889 210.386 1.00 36.56 109 GLN A C 1
ATOM 2177 O O . GLN B 2 109 ? 249.414 212.322 211.480 1.00 36.56 109 GLN A O 1
ATOM 2183 N N . ILE B 2 110 ? 248.417 213.140 209.643 1.00 21.31 110 ILE A N 1
ATOM 2184 C CA . ILE B 2 110 ? 247.071 212.832 210.113 1.00 21.31 110 ILE A CA 1
ATOM 2185 C C . ILE B 2 110 ? 246.845 211.329 210.041 1.00 21.31 110 ILE A C 1
ATOM 2186 O O . ILE B 2 110 ? 247.095 210.698 209.008 1.00 21.31 110 ILE A O 1
ATOM 2191 N N . GLY B 2 111 ? 246.372 210.752 211.144 1.00 19.87 111 GLY A N 1
ATOM 2192 C CA . GLY B 2 111 ? 246.082 209.334 211.186 1.00 19.87 111 GLY A CA 1
ATOM 2193 C C . GLY B 2 111 ? 247.268 208.442 211.459 1.00 19.87 111 GLY A C 1
ATOM 2194 O O . GLY B 2 111 ? 247.204 207.244 211.173 1.00 19.87 111 GLY A O 1
ATOM 2195 N N . THR B 2 112 ? 248.350 208.984 212.011 1.00 23.35 112 THR A N 1
ATOM 2196 C CA . THR B 2 112 ? 249.554 208.201 212.237 1.00 23.35 112 THR A CA 1
ATOM 2197 C C . THR B 2 112 ? 250.319 208.777 213.418 1.00 23.35 112 THR A C 1
ATOM 2198 O O . THR B 2 112 ? 250.106 209.922 213.824 1.00 23.35 112 THR A O 1
ATOM 2202 N N . THR B 2 113 ? 251.211 207.959 213.974 1.00 24.87 113 THR A N 1
ATOM 2203 C CA . THR B 2 113 ? 252.076 208.372 215.068 1.00 24.87 113 THR A CA 1
ATOM 2204 C C . THR B 2 113 ? 253.494 207.897 214.788 1.00 24.87 113 THR A C 1
ATOM 2205 O O . THR B 2 113 ? 253.705 206.911 214.078 1.00 24.87 113 THR A O 1
ATOM 2209 N N . THR B 2 114 ? 254.465 208.614 215.345 1.00 21.82 114 THR A N 1
ATOM 2210 C CA . THR B 2 114 ? 255.877 208.309 215.151 1.00 21.82 114 THR A CA 1
ATOM 2211 C C . THR B 2 114 ? 256.446 207.686 216.418 1.00 21.82 114 THR A C 1
ATOM 2212 O O . THR B 2 114 ? 256.263 208.221 217.515 1.00 21.82 114 THR A O 1
ATOM 2216 N N . ILE B 2 115 ? 257.135 206.557 216.261 1.00 18.93 115 ILE A N 1
ATOM 2217 C CA . ILE B 2 115 ? 257.755 205.839 217.375 1.00 18.93 115 ILE A CA 1
ATOM 2218 C C . ILE B 2 115 ? 259.231 205.685 217.019 1.00 18.93 115 ILE A C 1
ATOM 2219 O O . ILE B 2 115 ? 259.629 204.722 216.357 1.00 18.93 115 ILE A O 1
ATOM 2224 N N . GLY B 2 116 ? 260.052 206.626 217.465 1.00 17.91 116 GLY A N 1
ATOM 2225 C CA . GLY B 2 116 ? 261.466 206.580 217.131 1.00 17.91 116 GLY A CA 1
ATOM 2226 C C . GLY B 2 116 ? 261.667 206.751 215.639 1.00 17.91 116 GLY A C 1
ATOM 2227 O O . GLY B 2 116 ? 261.269 207.760 215.047 1.00 17.91 116 GLY A O 1
ATOM 2228 N N . PHE B 2 117 ? 262.295 205.757 215.011 1.00 23.16 117 PHE A N 1
ATOM 2229 C CA . PHE B 2 117 ? 262.510 205.745 213.570 1.00 23.16 117 PHE A CA 1
ATOM 2230 C C . PHE B 2 117 ? 261.500 204.861 212.849 1.00 23.16 117 PHE A C 1
ATOM 2231 O O . PHE B 2 117 ? 261.792 204.326 211.774 1.00 23.16 117 PHE A O 1
ATOM 2239 N N . TYR B 2 118 ? 260.316 204.697 213.429 1.00 36.56 118 TYR A N 1
ATOM 2240 C CA . TYR B 2 118 ? 259.237 203.912 212.853 1.00 36.56 118 TYR A CA 1
ATOM 2241 C C . TYR B 2 118 ? 257.958 204.734 212.893 1.00 36.56 118 TYR A C 1
ATOM 2242 O O . TYR B 2 118 ? 257.706 205.453 213.864 1.00 36.56 118 TYR A O 1
ATOM 2251 N N . VAL B 2 119 ? 257.157 204.634 211.837 1.00 26.99 119 VAL A N 1
ATOM 2252 C CA . VAL B 2 119 ? 255.891 205.350 211.740 1.00 26.99 119 VAL A CA 1
ATOM 2253 C C . VAL B 2 119 ? 254.770 204.325 211.629 1.00 26.99 119 VAL A C 1
ATOM 2254 O O . VAL B 2 119 ? 254.874 203.358 210.866 1.00 26.99 119 VAL A O 1
ATOM 2258 N N . GLU B 2 120 ? 253.720 204.515 212.421 1.00 24.39 120 GLU A N 1
ATOM 2259 C CA . GLU B 2 120 ? 252.622 203.563 212.520 1.00 24.39 120 GLU A CA 1
ATOM 2260 C C . GLU B 2 120 ? 251.339 204.187 211.990 1.00 24.39 120 GLU A C 1
ATOM 2261 O O . GLU B 2 120 ? 250.943 205.271 212.431 1.00 24.39 120 GLU A O 1
ATOM 2267 N N . TYR B 2 121 ? 250.692 203.496 211.058 1.00 19.30 121 TYR A N 1
ATOM 2268 C CA . TYR B 2 121 ? 249.422 203.924 210.489 1.00 19.30 121 TYR A CA 1
ATOM 2269 C C . TYR B 2 121 ? 248.287 203.238 211.236 1.00 19.30 121 TYR A C 1
ATOM 2270 O O . TYR B 2 121 ? 248.239 202.006 211.301 1.00 19.30 121 TYR A O 1
ATOM 2279 N N . GLU B 2 122 ? 247.375 204.034 211.794 1.00 22.94 122 GLU A N 1
ATOM 2280 C CA . GLU B 2 122 ? 246.361 203.488 212.687 1.00 22.94 122 GLU A CA 1
ATOM 2281 C C . GLU B 2 122 ? 244.936 203.941 212.410 1.00 22.94 122 GLU A C 1
ATOM 2282 O O . GLU B 2 122 ? 244.013 203.322 212.946 1.00 22.94 122 GLU A O 1
ATOM 2288 N N . ASN B 2 123 ? 244.710 204.977 211.608 1.00 21.00 123 ASN A N 1
ATOM 2289 C CA . ASN B 2 123 ? 243.367 205.466 211.337 1.00 21.00 123 ASN A CA 1
ATOM 2290 C C . ASN B 2 123 ? 243.175 205.637 209.838 1.00 21.00 123 ASN A C 1
ATOM 2291 O O . ASN B 2 123 ? 244.137 205.702 209.070 1.00 21.00 123 ASN A O 1
ATOM 2296 N N . ILE B 2 124 ? 241.913 205.701 209.428 1.00 20.37 124 ILE A N 1
ATOM 2297 C CA . ILE B 2 124 ? 241.577 205.860 208.018 1.00 20.37 124 ILE A CA 1
ATOM 2298 C C . ILE B 2 124 ? 241.762 207.319 207.627 1.00 20.37 124 ILE A C 1
ATOM 2299 O O . ILE B 2 124 ? 241.132 208.213 208.201 1.00 20.37 124 ILE A O 1
ATOM 2304 N N . ASN B 2 125 ? 242.632 207.561 206.652 1.00 23.13 125 ASN A N 1
ATOM 2305 C CA . ASN B 2 125 ? 242.811 208.872 206.045 1.00 23.13 125 ASN A CA 1
ATOM 2306 C C . ASN B 2 125 ? 242.487 208.739 204.566 1.00 23.13 125 ASN A C 1
ATOM 2307 O O . ASN B 2 125 ? 243.146 207.978 203.851 1.00 23.13 125 ASN A O 1
ATOM 2312 N N . LEU B 2 126 ? 241.472 209.470 204.111 1.00 15.95 126 LEU A N 1
ATOM 2313 C CA . LEU B 2 126 ? 241.045 209.364 202.723 1.00 15.95 126 LEU A CA 1
ATOM 2314 C C . LEU B 2 126 ? 241.931 210.153 201.769 1.00 15.95 126 LEU A C 1
ATOM 2315 O O . LEU B 2 126 ? 241.751 210.042 200.552 1.00 15.95 126 LEU A O 1
ATOM 2320 N N . SER B 2 127 ? 242.874 210.939 202.283 1.00 21.57 127 SER A N 1
ATOM 2321 C CA . SER B 2 127 ? 243.804 211.677 201.441 1.00 21.57 127 SER A CA 1
ATOM 2322 C C . SER B 2 127 ? 245.063 210.889 201.105 1.00 21.57 127 SER A C 1
ATOM 2323 O O . SER B 2 127 ? 245.859 211.352 200.282 1.00 21.57 127 SER A O 1
ATOM 2326 N N . ARG B 2 128 ? 245.266 209.719 201.716 1.00 20.10 128 ARG A N 1
ATOM 2327 C CA . ARG B 2 128 ? 246.439 208.914 201.400 1.00 20.10 128 ARG A CA 1
ATOM 2328 C C . ARG B 2 128 ? 246.378 208.324 199.999 1.00 20.10 128 ARG A C 1
ATOM 2329 O O . ARG B 2 128 ? 247.425 207.993 199.436 1.00 20.10 128 ARG A O 1
ATOM 2337 N N . GLN B 2 129 ? 245.181 208.177 199.430 1.00 24.68 129 GLN A N 1
ATOM 2338 C CA . GLN B 2 129 ? 245.074 207.680 198.064 1.00 24.68 129 GLN A CA 1
ATOM 2339 C C . GLN B 2 129 ? 245.729 208.632 197.074 1.00 24.68 129 GLN A C 1
ATOM 2340 O O . GLN B 2 129 ? 246.286 208.190 196.064 1.00 24.68 129 GLN A O 1
ATOM 2346 N N . THR B 2 130 ? 245.671 209.937 197.344 1.00 20.39 130 THR A N 1
ATOM 2347 C CA . THR B 2 130 ? 246.327 210.904 196.471 1.00 20.39 130 THR A CA 1
ATOM 2348 C C . THR B 2 130 ? 247.842 210.842 196.624 1.00 20.39 130 THR A C 1
ATOM 2349 O O . THR B 2 130 ? 248.576 210.857 195.629 1.00 20.39 130 THR A O 1
ATOM 2353 N N . LEU B 2 131 ? 248.328 210.773 197.866 1.00 19.34 131 LEU A N 1
ATOM 2354 C CA . LEU B 2 131 ? 249.769 210.748 198.099 1.00 19.34 131 LEU A CA 1
ATOM 2355 C C . LEU B 2 131 ? 250.406 209.486 197.533 1.00 19.34 131 LEU A C 1
ATOM 2356 O O . LEU B 2 131 ? 251.509 209.534 196.979 1.00 19.34 131 LEU A O 1
ATOM 2361 N N . TYR B 2 132 ? 249.734 208.344 197.671 1.00 20.14 132 TYR A N 1
ATOM 2362 C CA . TYR B 2 132 ? 250.262 207.071 197.194 1.00 20.14 132 TYR A CA 1
ATOM 2363 C C . TYR B 2 132 ? 249.764 206.717 195.800 1.00 20.14 132 TYR A C 1
ATOM 2364 O O . TYR B 2 132 ? 249.659 205.530 195.464 1.00 20.14 132 TYR A O 1
ATOM 2373 N N . SER B 2 133 ? 249.454 207.715 194.980 1.00 24.56 133 SER A N 1
ATOM 2374 C CA . SER B 2 133 ? 249.005 207.495 193.616 1.00 24.56 133 SER A CA 1
ATOM 2375 C C . SER B 2 133 ? 250.192 207.497 192.655 1.00 24.56 133 SER A C 1
ATOM 2376 O O . SER B 2 133 ? 251.314 207.862 193.009 1.00 24.56 133 SER A O 1
ATOM 2379 N N . SER B 2 134 ? 249.926 207.075 191.416 1.00 30.13 134 SER A N 1
ATOM 2380 C CA . SER B 2 134 ? 250.987 206.975 190.418 1.00 30.13 134 SER A CA 1
ATOM 2381 C C . SER B 2 134 ? 251.562 208.339 190.055 1.00 30.13 134 SER A C 1
ATOM 2382 O O . SER B 2 134 ? 252.754 208.444 189.739 1.00 30.13 134 SER A O 1
ATOM 2385 N N . ASN B 2 135 ? 250.736 209.388 190.083 1.00 28.59 135 ASN A N 1
ATOM 2386 C CA . ASN B 2 135 ? 251.232 210.725 189.775 1.00 28.59 135 ASN A CA 1
ATOM 2387 C C . ASN B 2 135 ? 252.314 211.147 190.759 1.00 28.59 135 ASN A C 1
ATOM 2388 O O . ASN B 2 135 ? 253.343 211.707 190.362 1.00 28.59 135 ASN A O 1
ATOM 2393 N N . PHE B 2 136 ? 252.109 210.874 192.048 1.00 23.97 136 PHE A N 1
ATOM 2394 C CA . PHE B 2 136 ? 253.132 211.209 193.029 1.00 23.97 136 PHE A CA 1
ATOM 2395 C C . PHE B 2 136 ? 254.353 210.309 192.899 1.00 23.97 136 PHE A C 1
ATOM 2396 O O . PHE B 2 136 ? 255.463 210.730 193.232 1.00 23.97 136 PHE A O 1
ATOM 2404 N N . ARG B 2 137 ? 254.180 209.080 192.407 1.00 28.74 137 ARG A N 1
ATOM 2405 C CA . ARG B 2 137 ? 255.337 208.239 192.108 1.00 28.74 137 ARG A CA 1
ATOM 2406 C C . ARG B 2 137 ? 256.189 208.856 191.004 1.00 28.74 137 ARG A C 1
ATOM 2407 O O . ARG B 2 137 ? 257.422 208.909 191.103 1.00 28.74 137 ARG A O 1
ATOM 2415 N N . ASN B 2 138 ? 255.542 209.337 189.940 1.00 29.58 138 ASN A N 1
ATOM 2416 C CA . ASN B 2 138 ? 256.276 210.017 188.876 1.00 29.58 138 ASN A CA 1
ATOM 2417 C C . ASN B 2 138 ? 256.929 211.295 189.390 1.00 29.58 138 ASN A C 1
ATOM 2418 O O . ASN B 2 138 ? 258.052 211.633 188.997 1.00 29.58 138 ASN A O 1
ATOM 2423 N N . LEU B 2 139 ? 256.235 212.023 190.267 1.00 29.08 139 LEU A N 1
ATOM 2424 C CA . LEU B 2 139 ? 256.819 213.222 190.860 1.00 29.08 139 LEU A CA 1
ATOM 2425 C C . LEU B 2 139 ? 258.046 212.884 191.696 1.00 29.08 139 LEU A C 1
ATOM 2426 O O . LEU B 2 139 ? 259.030 213.632 191.699 1.00 29.08 139 LEU A O 1
ATOM 2431 N N . LEU B 2 140 ? 257.998 211.772 192.432 1.00 31.18 140 LEU A N 1
ATOM 2432 C CA . LEU B 2 140 ? 259.163 211.322 193.186 1.00 31.18 140 LEU A CA 1
ATOM 2433 C C . LEU B 2 140 ? 260.312 210.970 192.254 1.00 31.18 140 LEU A C 1
ATOM 2434 O O . LEU B 2 140 ? 261.474 211.281 192.541 1.00 31.18 140 LEU A O 1
ATOM 2439 N N . ASN B 2 141 ? 260.005 210.316 191.132 1.00 35.06 141 ASN A N 1
ATOM 2440 C CA . ASN B 2 141 ? 261.040 210.011 190.148 1.00 35.06 141 ASN A CA 1
ATOM 2441 C C . ASN B 2 141 ? 261.679 211.287 189.611 1.00 35.06 141 ASN A C 1
ATOM 2442 O O . ASN B 2 141 ? 262.897 211.343 189.405 1.00 35.06 141 ASN A O 1
ATOM 2447 N N . ILE B 2 142 ? 260.868 212.318 189.371 1.00 32.60 142 ILE A N 1
ATOM 2448 C CA . ILE B 2 142 ? 261.396 213.587 188.874 1.00 32.60 142 ILE A CA 1
ATOM 2449 C C . ILE B 2 142 ? 262.267 214.260 189.932 1.00 32.60 142 ILE A C 1
ATOM 2450 O O . ILE B 2 142 ? 263.386 214.703 189.648 1.00 32.60 142 ILE A O 1
ATOM 2455 N N . PHE B 2 143 ? 261.769 214.341 191.168 1.00 33.80 143 PHE A N 1
ATOM 2456 C CA . PHE B 2 143 ? 262.480 215.050 192.229 1.00 33.80 143 PHE A CA 1
ATOM 2457 C C . PHE B 2 143 ? 263.725 214.294 192.677 1.00 33.80 143 PHE A C 1
ATOM 2458 O O . PHE B 2 143 ? 264.850 214.791 192.553 1.00 33.80 143 PHE A O 1
ATOM 2466 N N . GLY B 2 144 ? 263.541 213.096 193.202 1.00 41.44 144 GLY A N 1
ATOM 2467 C CA . GLY B 2 144 ? 264.565 212.420 193.971 1.00 41.44 144 GLY A CA 1
ATOM 2468 C C . GLY B 2 144 ? 264.256 212.467 195.457 1.00 41.44 144 GLY A C 1
ATOM 2469 O O . GLY B 2 144 ? 263.589 213.381 195.954 1.00 41.44 144 GLY A O 1
ATOM 2470 N N . GLU B 2 145 ? 264.753 211.464 196.185 1.00 45.18 145 GLU A N 1
ATOM 2471 C CA . GLU B 2 145 ? 264.349 211.280 197.577 1.00 45.18 145 GLU A CA 1
ATOM 2472 C C . GLU B 2 145 ? 264.762 212.462 198.447 1.00 45.18 145 GLU A C 1
ATOM 2473 O O . GLU B 2 145 ? 263.950 212.999 199.212 1.00 45.18 145 GLU A O 1
ATOM 2479 N N . GLU B 2 146 ? 266.025 212.884 198.340 1.00 46.17 146 GLU A N 1
ATOM 2480 C CA . GLU B 2 146 ? 266.544 213.925 199.220 1.00 46.17 146 GLU A CA 1
ATOM 2481 C C . GLU B 2 146 ? 265.822 215.252 199.039 1.00 46.17 146 GLU A C 1
ATOM 2482 O O . GLU B 2 146 ? 265.806 216.067 199.968 1.00 46.17 146 GLU A O 1
ATOM 2488 N N . ASP B 2 147 ? 265.230 215.490 197.871 1.00 38.59 147 ASP A N 1
ATOM 2489 C CA . ASP B 2 147 ? 264.453 216.701 197.651 1.00 38.59 147 ASP A CA 1
ATOM 2490 C C . ASP B 2 147 ? 262.965 216.491 197.885 1.00 38.59 147 ASP A C 1
ATOM 2491 O O . ASP B 2 147 ? 262.280 217.425 198.309 1.00 38.59 147 ASP A O 1
ATOM 2496 N N . PHE B 2 148 ? 262.452 215.288 197.613 1.00 27.82 148 PHE A N 1
ATOM 2497 C CA . PHE B 2 148 ? 261.046 214.995 197.880 1.00 27.82 148 PHE A CA 1
ATOM 2498 C C . PHE B 2 148 ? 260.738 215.071 199.371 1.00 27.82 148 PHE A C 1
ATOM 2499 O O . PHE B 2 148 ? 259.696 215.609 199.776 1.00 27.82 148 PHE A O 1
ATOM 2507 N N . LYS B 2 149 ? 261.638 214.533 200.202 1.00 27.08 149 LYS A N 1
ATOM 2508 C CA . LYS B 2 149 ? 261.404 214.511 201.643 1.00 27.08 149 LYS A CA 1
ATOM 2509 C C . LYS B 2 149 ? 261.262 215.914 202.215 1.00 27.08 149 LYS A C 1
ATOM 2510 O O . LYS B 2 149 ? 260.543 216.112 203.200 1.00 27.08 149 LYS A O 1
ATOM 2516 N N . TYR B 2 150 ? 261.932 216.896 201.618 1.00 32.20 150 TYR A N 1
ATOM 2517 C CA . TYR B 2 150 ? 261.853 218.272 202.088 1.00 32.20 150 TYR A CA 1
ATOM 2518 C C . TYR B 2 150 ? 260.805 219.088 201.350 1.00 32.20 150 TYR A C 1
ATOM 2519 O O . TYR B 2 150 ? 260.303 220.074 201.900 1.00 32.20 150 TYR A O 1
ATOM 2528 N N . PHE B 2 151 ? 260.471 218.701 200.118 1.00 24.05 151 PHE A N 1
ATOM 2529 C CA . PHE B 2 151 ? 259.360 219.325 199.412 1.00 24.05 151 PHE A CA 1
ATOM 2530 C C . PHE B 2 151 ? 258.045 219.044 200.123 1.00 24.05 151 PHE A C 1
ATOM 2531 O O . PHE B 2 151 ? 257.173 219.916 200.200 1.00 24.05 151 PHE A O 1
ATOM 2539 N N . LEU B 2 152 ? 257.887 217.829 200.655 1.00 23.00 152 LEU A N 1
ATOM 2540 C CA . LEU B 2 152 ? 256.668 217.508 201.390 1.00 23.00 152 LEU A CA 1
ATOM 2541 C C . LEU B 2 152 ? 256.515 218.328 202.668 1.00 23.00 152 LEU A C 1
ATOM 2542 O O . LEU B 2 152 ? 255.411 218.389 203.217 1.00 23.00 152 LEU A O 1
ATOM 2547 N N . ILE B 2 153 ? 257.582 218.957 203.151 1.00 25.89 153 ILE A N 1
ATOM 2548 C CA . ILE B 2 153 ? 257.552 219.682 204.415 1.00 25.89 153 ILE A CA 1
ATOM 2549 C C . ILE B 2 153 ? 257.522 221.191 204.205 1.00 25.89 153 ILE A C 1
ATOM 2550 O O . ILE B 2 153 ? 256.764 221.896 204.872 1.00 25.89 153 ILE A O 1
ATOM 2555 N N . ASP B 2 154 ? 258.339 221.704 203.286 1.00 26.20 154 ASP A N 1
ATOM 2556 C CA . ASP B 2 154 ? 258.510 223.145 203.143 1.00 26.20 154 ASP A CA 1
ATOM 2557 C C . ASP B 2 154 ? 257.400 223.818 202.346 1.00 26.20 154 ASP A C 1
ATOM 2558 O O . ASP B 2 154 ? 257.311 225.050 202.368 1.00 26.20 154 ASP A O 1
ATOM 2563 N N . PHE B 2 155 ? 256.557 223.058 201.653 1.00 25.20 155 PHE A N 1
ATOM 2564 C CA . PHE B 2 155 ? 255.536 223.620 200.784 1.00 25.20 155 PHE A CA 1
ATOM 2565 C C . PHE B 2 155 ? 254.146 223.201 201.243 1.00 25.20 155 PHE A C 1
ATOM 2566 O O . PHE B 2 155 ? 253.977 222.245 202.004 1.00 25.20 155 PHE A O 1
ATOM 2574 N N . LEU B 2 156 ? 253.147 223.938 200.763 1.00 17.25 156 LEU A N 1
ATOM 2575 C CA . LEU B 2 156 ? 251.739 223.599 200.929 1.00 17.25 156 LEU A CA 1
ATOM 2576 C C . LEU B 2 156 ? 251.210 223.136 199.579 1.00 17.25 156 LEU A C 1
ATOM 2577 O O . LEU B 2 156 ? 251.168 223.921 198.627 1.00 17.25 156 LEU A O 1
ATOM 2582 N N . VAL B 2 157 ? 250.800 221.874 199.497 1.00 30.26 157 VAL A N 1
ATOM 2583 C CA . VAL B 2 157 ? 250.444 221.243 198.231 1.00 30.26 157 VAL A CA 1
ATOM 2584 C C . VAL B 2 157 ? 248.931 221.099 198.167 1.00 30.26 157 VAL A C 1
ATOM 2585 O O . VAL B 2 157 ? 248.328 220.416 199.002 1.00 30.26 157 VAL A O 1
ATOM 2589 N N . PHE B 2 158 ? 248.320 221.740 197.173 1.00 36.56 158 PHE A N 1
ATOM 2590 C CA . PHE B 2 158 ? 246.894 221.617 196.900 1.00 36.56 158 PHE A CA 1
ATOM 2591 C C . PHE B 2 158 ? 246.718 220.919 195.559 1.00 36.56 158 PHE A C 1
ATOM 2592 O O . PHE B 2 158 ? 247.214 221.402 194.537 1.00 36.56 158 PHE A O 1
ATOM 2600 N N . THR B 2 159 ? 246.015 219.791 195.564 1.00 25.34 159 THR A N 1
ATOM 2601 C CA . THR B 2 159 ? 245.759 219.018 194.356 1.00 25.34 159 THR A CA 1
ATOM 2602 C C . THR B 2 159 ? 244.286 219.126 193.993 1.00 25.34 159 THR A C 1
ATOM 2603 O O . THR B 2 159 ? 243.415 218.921 194.844 1.00 25.34 159 THR A O 1
ATOM 2607 N N . LYS B 2 160 ? 244.013 219.443 192.731 1.00 23.10 160 LYS A N 1
ATOM 2608 C CA . LYS B 2 160 ? 242.646 219.645 192.274 1.00 23.10 160 LYS A CA 1
ATOM 2609 C C . LYS B 2 160 ? 241.943 218.306 192.091 1.00 23.10 160 LYS A C 1
ATOM 2610 O O . LYS B 2 160 ? 242.460 217.408 191.420 1.00 23.10 160 LYS A O 1
ATOM 2616 N N . VAL B 2 161 ? 240.761 218.177 192.689 1.00 24.28 161 VAL A N 1
ATOM 2617 C CA . VAL B 2 161 ? 239.950 216.971 192.561 1.00 24.28 161 VAL A CA 1
ATOM 2618 C C . VAL B 2 161 ? 238.577 217.244 191.971 1.00 24.28 161 VAL A C 1
ATOM 2619 O O . VAL B 2 161 ? 237.827 216.287 191.723 1.00 24.28 161 VAL A O 1
ATOM 2623 N N . GLU B 2 162 ? 238.218 218.503 191.737 1.00 31.62 162 GLU A N 1
ATOM 2624 C CA . GLU B 2 162 ? 236.909 218.861 191.216 1.00 31.62 162 GLU A CA 1
ATOM 2625 C C . GLU B 2 162 ? 237.078 220.055 190.285 1.00 31.62 162 GLU A C 1
ATOM 2626 O O . GLU B 2 162 ? 238.194 220.508 190.024 1.00 31.62 162 GLU A O 1
ATOM 2632 N N . GLN B 2 163 ? 235.953 220.562 189.776 1.00 33.91 163 GLN A N 1
ATOM 2633 C CA . GLN B 2 163 ? 236.005 221.728 188.901 1.00 33.91 163 GLN A CA 1
ATOM 2634 C C . GLN B 2 163 ? 236.541 222.949 189.638 1.00 33.91 163 GLN A C 1
ATOM 2635 O O . GLN B 2 163 ? 237.353 223.705 189.093 1.00 33.91 163 GLN A O 1
ATOM 2641 N N . ASN B 2 164 ? 236.101 223.159 190.877 1.00 26.76 164 ASN A N 1
ATOM 2642 C CA . ASN B 2 164 ? 236.551 224.285 191.681 1.00 26.76 164 ASN A CA 1
ATOM 2643 C C . ASN B 2 164 ? 237.107 223.875 193.037 1.00 26.76 164 ASN A C 1
ATOM 2644 O O . ASN B 2 164 ? 237.600 224.738 193.771 1.00 26.76 164 ASN A O 1
ATOM 2649 N N . GLY B 2 165 ? 237.048 222.597 193.391 1.00 20.44 165 GLY A N 1
ATOM 2650 C CA . GLY B 2 165 ? 237.476 222.133 194.700 1.00 20.44 165 GLY A CA 1
ATOM 2651 C C . GLY B 2 165 ? 238.915 221.643 194.682 1.00 20.44 165 GLY A C 1
ATOM 2652 O O . GLY B 2 165 ? 239.375 221.069 193.698 1.00 20.44 165 GLY A O 1
ATOM 2653 N N . TYR B 2 166 ? 239.612 221.882 195.789 1.00 34.37 166 TYR A N 1
ATOM 2654 C CA . TYR B 2 166 ? 240.997 221.469 195.947 1.00 34.37 166 TYR A CA 1
ATOM 2655 C C . TYR B 2 166 ? 241.145 220.687 197.243 1.00 34.37 166 TYR A C 1
ATOM 2656 O O . TYR B 2 166 ? 240.323 220.790 198.155 1.00 34.37 166 TYR A O 1
ATOM 2665 N N . LEU B 2 167 ? 242.213 219.900 197.312 1.00 36.56 167 LEU A N 1
ATOM 2666 C CA . LEU B 2 167 ? 242.469 219.007 198.436 1.00 36.56 167 LEU A CA 1
ATOM 2667 C C . LEU B 2 167 ? 243.920 219.186 198.860 1.00 36.56 167 LEU A C 1
ATOM 2668 O O . LEU B 2 167 ? 244.833 218.878 198.089 1.00 36.56 167 LEU A O 1
ATOM 2673 N N . GLN B 2 168 ? 244.138 219.690 200.073 1.00 36.56 168 GLN A N 1
ATOM 2674 C CA . GLN B 2 168 ? 245.492 219.829 200.589 1.00 36.56 168 GLN A CA 1
ATOM 2675 C C . GLN B 2 168 ? 245.986 218.483 201.100 1.00 36.56 168 GLN A C 1
ATOM 2676 O O . GLN B 2 168 ? 245.312 217.827 201.899 1.00 36.56 168 GLN A O 1
ATOM 2682 N N . VAL B 2 169 ? 247.165 218.074 200.638 1.00 23.19 169 VAL A N 1
ATOM 2683 C CA . VAL B 2 169 ? 247.709 216.760 200.957 1.00 23.19 169 VAL A CA 1
ATOM 2684 C C . VAL B 2 169 ? 249.055 216.824 201.659 1.00 23.19 169 VAL A C 1
ATOM 2685 O O . VAL B 2 169 ? 249.549 215.779 202.106 1.00 23.19 169 VAL A O 1
ATOM 2689 N N . ALA B 2 170 ? 249.668 218.000 201.779 1.00 19.42 170 ALA A N 1
ATOM 2690 C CA . ALA B 2 170 ? 250.978 218.111 202.401 1.00 19.42 170 ALA A CA 1
ATOM 2691 C C . ALA B 2 170 ? 251.151 219.510 202.969 1.00 19.42 170 ALA A C 1
ATOM 2692 O O . ALA B 2 170 ? 250.448 220.449 202.589 1.00 19.42 170 ALA A O 1
ATOM 2694 N N . GLY B 2 171 ? 252.105 219.638 203.888 1.00 19.68 171 GLY A N 1
ATOM 2695 C CA . GLY B 2 171 ? 252.406 220.914 204.503 1.00 19.68 171 GLY A CA 1
ATOM 2696 C C . GLY B 2 171 ? 251.644 221.146 205.790 1.00 19.68 171 GLY A C 1
ATOM 2697 O O . GLY B 2 171 ? 250.872 220.311 206.269 1.00 19.68 171 GLY A O 1
ATOM 2698 N N . VAL B 2 172 ? 251.885 222.325 206.368 1.00 21.13 172 VAL A N 1
ATOM 2699 C CA . VAL B 2 172 ? 251.177 222.723 207.577 1.00 21.13 172 VAL A CA 1
ATOM 2700 C C . VAL B 2 172 ? 249.690 222.849 207.279 1.00 21.13 172 VAL A C 1
ATOM 2701 O O . VAL B 2 172 ? 249.287 223.370 206.232 1.00 21.13 172 VAL A O 1
ATOM 2705 N N . CYS B 2 173 ? 248.866 222.359 208.202 1.00 23.34 173 CYS A N 1
ATOM 2706 C CA . CYS B 2 173 ? 247.423 222.405 208.019 1.00 23.34 173 CYS A CA 1
ATOM 2707 C C . CYS B 2 173 ? 246.934 223.847 207.944 1.00 23.34 173 CYS A C 1
ATOM 2708 O O . CYS B 2 173 ? 247.463 224.743 208.605 1.00 23.34 173 CYS A O 1
ATOM 2711 N N . LEU B 2 174 ? 245.909 224.066 207.116 1.00 23.28 174 LEU A N 1
ATOM 2712 C CA . LEU B 2 174 ? 245.385 225.414 206.927 1.00 23.28 174 LEU A CA 1
ATOM 2713 C C . LEU B 2 174 ? 244.675 225.934 208.168 1.00 23.28 174 LEU A C 1
ATOM 2714 O O . LEU B 2 174 ? 244.644 227.147 208.396 1.00 23.28 174 LEU A O 1
ATOM 2719 N N . ASN B 2 175 ? 244.098 225.045 208.978 1.00 20.74 175 ASN A N 1
ATOM 2720 C CA . ASN B 2 175 ? 243.353 225.490 210.147 1.00 20.74 175 ASN A CA 1
ATOM 2721 C C . ASN B 2 175 ? 244.251 226.046 211.244 1.00 20.74 175 ASN A C 1
ATOM 2722 O O . ASN B 2 175 ? 243.734 226.606 212.215 1.00 20.74 175 ASN A O 1
ATOM 2727 N N . GLN B 2 176 ? 245.572 225.903 211.119 1.00 24.02 176 GLN A N 1
ATOM 2728 C CA . GLN B 2 176 ? 246.478 226.541 212.065 1.00 24.02 176 GLN A CA 1
ATOM 2729 C C . GLN B 2 176 ? 246.555 228.046 211.857 1.00 24.02 176 GLN A C 1
ATOM 2730 O O . GLN B 2 176 ? 247.002 228.762 212.759 1.00 24.02 176 GLN A O 1
ATOM 2736 N N . TYR B 2 177 ? 246.132 228.540 210.695 1.00 26.83 177 TYR A N 1
ATOM 2737 C CA . TYR B 2 177 ? 246.109 229.968 210.415 1.00 26.83 177 TYR A CA 1
ATOM 2738 C C . TYR B 2 177 ? 244.859 230.656 210.944 1.00 26.83 177 TYR A C 1
ATOM 2739 O O . TYR B 2 177 ? 244.807 231.890 210.952 1.00 26.83 177 TYR A O 1
ATOM 2748 N N . PHE B 2 178 ? 243.857 229.895 211.385 1.00 24.00 178 PHE A N 1
ATOM 2749 C CA . PHE B 2 178 ? 242.588 230.445 211.846 1.00 24.00 178 PHE A CA 1
ATOM 2750 C C . PHE B 2 178 ? 242.515 230.535 213.366 1.00 24.00 178 PHE A C 1
ATOM 2751 O O . PHE B 2 178 ? 241.436 230.377 213.946 1.00 24.00 178 PHE A O 1
ATOM 2759 N N . SER B 2 179 ? 243.641 230.788 214.023 1.00 33.96 179 SER A N 1
ATOM 2760 C CA . SER B 2 179 ? 243.677 230.870 215.478 1.00 33.96 179 SER A CA 1
ATOM 2761 C C . SER B 2 179 ? 243.802 232.315 215.951 1.00 33.96 179 SER A C 1
ATOM 2762 O O . SER B 2 179 ? 244.757 232.672 216.640 1.00 33.96 179 SER A O 1
ATOM 2765 N N . GLU B 2 216 ? 249.725 238.231 231.729 1.00 117.46 216 GLU A N 1
ATOM 2766 C CA . GLU B 2 216 ? 248.995 239.435 232.107 1.00 117.46 216 GLU A CA 1
ATOM 2767 C C . GLU B 2 216 ? 247.501 239.267 231.842 1.00 117.46 216 GLU A C 1
ATOM 2768 O O . GLU B 2 216 ? 247.045 239.365 230.702 1.00 117.46 216 GLU A O 1
ATOM 2774 N N . ASN B 2 217 ? 246.746 239.006 232.903 1.00 87.48 217 ASN A N 1
ATOM 2775 C CA . ASN B 2 217 ? 245.308 238.807 232.823 1.00 87.48 217 ASN A CA 1
ATOM 2776 C C . ASN B 2 217 ? 244.579 240.001 233.425 1.00 87.48 217 ASN A C 1
ATOM 2777 O O . ASN B 2 217 ? 245.150 240.796 234.175 1.00 87.48 217 ASN A O 1
ATOM 2782 N N . GLN B 2 218 ? 243.299 240.116 233.085 1.00 59.92 218 GLN A N 1
ATOM 2783 C CA . GLN B 2 218 ? 242.447 241.182 233.586 1.00 59.92 218 GLN A CA 1
ATOM 2784 C C . GLN B 2 218 ? 241.237 240.582 234.289 1.00 59.92 218 GLN A C 1
ATOM 2785 O O . GLN B 2 218 ? 240.810 239.465 233.982 1.00 59.92 218 GLN A O 1
ATOM 2791 N N . TYR B 2 219 ? 240.696 241.334 235.242 1.00 31.23 219 TYR A N 1
ATOM 2792 C CA . TYR B 2 219 ? 239.576 240.849 236.035 1.00 31.23 219 TYR A CA 1
ATOM 2793 C C . TYR B 2 219 ? 238.320 240.725 235.183 1.00 31.23 219 TYR A C 1
ATOM 2794 O O . TYR B 2 219 ? 238.052 241.558 234.313 1.00 31.23 219 TYR A O 1
ATOM 2803 N N . ILE B 2 220 ? 237.548 239.671 235.437 1.00 27.87 220 ILE A N 1
ATOM 2804 C CA . ILE B 2 220 ? 236.278 239.431 234.764 1.00 27.87 220 ILE A CA 1
ATOM 2805 C C . ILE B 2 220 ? 235.197 239.341 235.831 1.00 27.87 220 ILE A C 1
ATOM 2806 O O . ILE B 2 220 ? 235.299 238.529 236.758 1.00 27.87 220 ILE A O 1
ATOM 2811 N N . TYR B 2 221 ? 234.165 240.170 235.698 1.00 20.28 221 TYR A N 1
ATOM 2812 C CA . TYR B 2 221 ? 233.103 240.220 236.686 1.00 20.28 221 TYR A CA 1
ATOM 2813 C C . TYR B 2 221 ? 232.211 238.985 236.586 1.00 20.28 221 TYR A C 1
ATOM 2814 O O . TYR B 2 221 ? 232.125 238.352 235.532 1.00 20.28 221 TYR A O 1
ATOM 2823 N N . PRO B 2 222 ? 231.538 238.620 237.676 1.00 24.38 222 PRO A N 1
ATOM 2824 C CA . PRO B 2 222 ? 230.597 237.495 237.624 1.00 24.38 222 PRO A CA 1
ATOM 2825 C C . PRO B 2 222 ? 229.417 237.806 236.716 1.00 24.38 222 PRO A C 1
ATOM 2826 O O . PRO B 2 222 ? 229.235 238.925 236.233 1.00 24.38 222 PRO A O 1
ATOM 2830 N N . GLU B 2 223 ? 228.597 236.785 236.488 1.00 26.25 223 GLU A N 1
ATOM 2831 C CA . GLU B 2 223 ? 227.463 236.881 235.580 1.00 26.25 223 GLU A CA 1
ATOM 2832 C C . GLU B 2 223 ? 226.161 236.717 236.348 1.00 26.25 223 GLU A C 1
ATOM 2833 O O . GLU B 2 223 ? 226.052 235.846 237.217 1.00 26.25 223 GLU A O 1
ATOM 2839 N N . ILE B 2 224 ? 225.182 237.562 236.027 1.00 25.77 224 ILE A N 1
ATOM 2840 C CA . ILE B 2 224 ? 223.842 237.418 236.580 1.00 25.77 224 ILE A CA 1
ATOM 2841 C C . ILE B 2 224 ? 223.179 236.190 235.970 1.00 25.77 224 ILE A C 1
ATOM 2842 O O . ILE B 2 224 ? 223.192 236.000 234.747 1.00 25.77 224 ILE A O 1
ATOM 2847 N N . GLN B 2 225 ? 222.598 235.347 236.822 1.00 31.98 225 GLN A N 1
ATOM 2848 C CA . GLN B 2 225 ? 222.000 234.084 236.386 1.00 31.98 225 GLN A CA 1
ATOM 2849 C C . GLN B 2 225 ? 220.510 234.284 236.107 1.00 31.98 225 GLN A C 1
ATOM 2850 O O . GLN B 2 225 ? 219.633 233.706 236.751 1.00 31.98 225 GLN A O 1
ATOM 2856 N N . ARG B 2 226 ? 220.233 235.127 235.111 1.00 36.56 226 ARG A N 1
ATOM 2857 C CA . ARG B 2 226 ? 218.849 235.485 234.820 1.00 36.56 226 ARG A CA 1
ATOM 2858 C C . ARG B 2 226 ? 218.091 234.315 234.200 1.00 36.56 226 ARG A C 1
ATOM 2859 O O . ARG B 2 226 ? 216.863 234.233 234.309 1.00 36.56 226 ARG A O 1
ATOM 2867 N N . SER B 2 227 ? 218.809 233.393 233.555 1.00 29.45 227 SER A N 1
ATOM 2868 C CA . SER B 2 227 ? 218.157 232.277 232.875 1.00 29.45 227 SER A CA 1
ATOM 2869 C C . SER B 2 227 ? 217.456 231.336 233.849 1.00 29.45 227 SER A C 1
ATOM 2870 O O . SER B 2 227 ? 216.664 230.488 233.425 1.00 29.45 227 SER A O 1
ATOM 2873 N N . GLN B 2 228 ? 217.738 231.457 235.147 1.00 30.54 228 GLN A N 1
ATOM 2874 C CA . GLN B 2 228 ? 217.158 230.539 236.123 1.00 30.54 228 GLN A CA 1
ATOM 2875 C C . GLN B 2 228 ? 215.661 230.770 236.302 1.00 30.54 228 GLN A C 1
ATOM 2876 O O . GLN B 2 228 ? 214.930 229.853 236.691 1.00 30.54 228 GLN A O 1
ATOM 2882 N N . ILE B 2 229 ? 215.188 231.990 236.039 1.00 36.56 229 ILE A N 1
ATOM 2883 C CA . ILE B 2 229 ? 213.807 232.346 236.367 1.00 36.56 229 ILE A CA 1
ATOM 2884 C C . ILE B 2 229 ? 212.808 231.546 235.536 1.00 36.56 229 ILE A C 1
ATOM 2885 O O . ILE B 2 229 ? 211.674 231.306 235.966 1.00 36.56 229 ILE A O 1
ATOM 2890 N N . PHE B 2 230 ? 213.204 231.123 234.338 1.00 36.56 230 PHE A N 1
ATOM 2891 C CA . PHE B 2 230 ? 212.250 230.552 233.397 1.00 36.56 230 PHE A CA 1
ATOM 2892 C C . PHE B 2 230 ? 2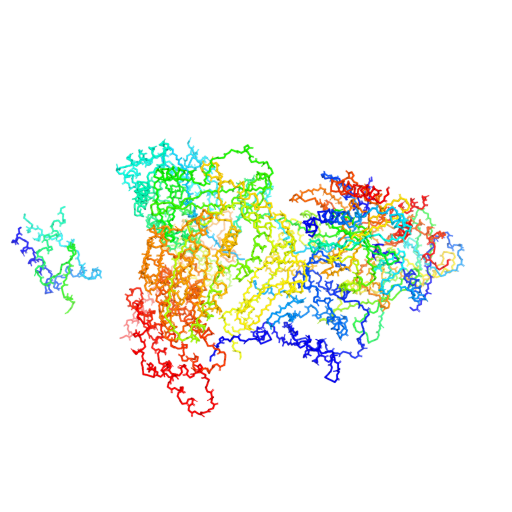11.892 229.107 233.737 1.00 36.56 230 PHE A C 1
ATOM 2893 O O . PHE B 2 230 ? 212.727 228.322 234.195 1.00 36.56 230 PHE A O 1
ATOM 2901 N N . TYR B 2 231 ? 210.620 228.771 233.509 1.00 36.56 231 TYR A N 1
ATOM 2902 C CA . TYR B 2 231 ? 210.127 227.391 233.466 1.00 36.56 231 TYR A CA 1
ATOM 2903 C C . TYR B 2 231 ? 210.321 226.657 234.793 1.00 36.56 231 TYR A C 1
ATOM 2904 O O . TYR B 2 231 ? 211.027 225.649 234.876 1.00 36.56 231 TYR A O 1
ATOM 2913 N N . CYS B 2 232 ? 209.679 227.160 235.843 1.00 32.51 232 CYS A N 1
ATOM 2914 C CA . CYS B 2 232 ? 209.661 226.483 237.134 1.00 32.51 232 CYS A CA 1
ATOM 2915 C C . CYS B 2 232 ? 208.260 225.963 237.425 1.00 32.51 232 CYS A C 1
ATOM 2916 O O . CYS B 2 232 ? 207.306 226.744 237.492 1.00 32.51 232 CYS A O 1
ATOM 2919 N N . ASN B 2 233 ? 208.144 224.650 237.622 1.00 36.56 233 ASN A N 1
ATOM 2920 C CA . ASN B 2 233 ? 206.858 224.006 237.852 1.00 36.56 233 ASN A CA 1
ATOM 2921 C C . ASN B 2 233 ? 206.569 223.727 239.320 1.00 36.56 233 ASN A C 1
ATOM 2922 O O . ASN B 2 233 ? 205.424 223.408 239.655 1.00 36.56 233 ASN A O 1
ATOM 2927 N N . HIS B 2 234 ? 207.561 223.837 240.197 1.00 33.43 234 HIS A N 1
ATOM 2928 C CA . HIS B 2 234 ? 207.365 223.474 241.593 1.00 33.43 234 HIS A CA 1
ATOM 2929 C C . HIS B 2 234 ? 206.505 224.505 242.311 1.00 33.43 234 HIS A C 1
ATOM 2930 O O . HIS B 2 234 ? 206.615 225.710 242.070 1.00 33.43 234 HIS A O 1
ATOM 2937 N N . MET B 2 235 ? 205.644 224.021 243.205 1.00 36.56 235 MET A N 1
ATOM 2938 C CA . MET B 2 235 ? 204.776 224.862 244.016 1.00 36.56 235 MET A CA 1
ATOM 2939 C C . MET B 2 235 ? 204.838 224.400 245.463 1.00 36.56 235 MET A C 1
ATOM 2940 O O . MET B 2 235 ? 204.988 223.206 245.734 1.00 36.56 235 MET A O 1
ATOM 2945 N N . GLY B 2 236 ? 204.723 225.351 246.394 1.00 27.23 236 GLY A N 1
ATOM 2946 C CA . GLY B 2 236 ? 204.753 225.059 247.808 1.00 27.23 236 GLY A CA 1
ATOM 2947 C C . GLY B 2 236 ? 203.505 225.571 248.512 1.00 27.23 236 GLY A C 1
ATOM 2948 O O . GLY B 2 236 ? 202.727 226.360 247.963 1.00 27.23 236 GLY A O 1
ATOM 2949 N N . ARG B 2 237 ? 203.320 225.102 249.747 1.00 36.56 237 ARG A N 1
ATOM 2950 C CA . ARG B 2 237 ? 202.152 225.508 250.523 1.00 36.56 237 ARG A CA 1
ATOM 2951 C C . ARG B 2 237 ? 202.228 226.980 250.910 1.00 36.56 237 ARG A C 1
ATOM 2952 O O . ARG B 2 237 ? 201.239 227.712 250.800 1.00 36.56 237 ARG A O 1
ATOM 2960 N N . GLU B 2 238 ? 203.394 227.433 251.365 1.00 30.50 238 GLU A N 1
ATOM 2961 C CA . GLU B 2 238 ? 203.551 228.799 251.837 1.00 30.50 238 GLU A CA 1
ATOM 2962 C C . GLU B 2 238 ? 204.422 229.597 250.883 1.00 30.50 238 GLU A C 1
ATOM 2963 O O . GLU B 2 238 ? 205.481 229.111 250.466 1.00 30.50 238 GLU A O 1
ATOM 2969 N N . PRO B 2 239 ? 204.011 230.809 250.512 1.00 25.03 239 PRO A N 1
ATOM 2970 C CA . PRO B 2 239 ? 204.845 231.633 249.629 1.00 25.03 239 PRO A CA 1
ATOM 2971 C C . PRO B 2 239 ? 206.164 231.998 250.294 1.00 25.03 239 PRO A C 1
ATOM 2972 O O . PRO B 2 239 ? 206.253 232.118 251.517 1.00 25.03 239 PRO A O 1
ATOM 2976 N N . GLY B 2 240 ? 207.186 232.169 249.480 1.00 24.73 240 GLY A N 1
ATOM 2977 C CA . GLY B 2 240 ? 208.507 232.504 249.971 1.00 24.73 240 GLY A CA 1
ATOM 2978 C C . GLY B 2 240 ? 209.566 232.049 248.981 1.00 24.73 240 GLY A C 1
ATOM 2979 O O . GLY B 2 240 ? 209.453 232.294 247.782 1.00 24.73 240 GLY A O 1
ATOM 2980 N N . VAL B 2 241 ? 210.597 231.406 249.517 1.00 22.92 241 VAL A N 1
ATOM 2981 C CA . VAL B 2 241 ? 211.657 230.814 248.715 1.00 22.92 241 VAL A CA 1
ATOM 2982 C C . VAL B 2 241 ? 211.697 229.317 248.988 1.00 22.92 241 VAL A C 1
ATOM 2983 O O . VAL B 2 241 ? 211.024 228.800 249.883 1.00 22.92 241 VAL A O 1
ATOM 2987 N N . PHE B 2 242 ? 212.497 228.613 248.188 1.00 26.95 242 PHE A N 1
ATOM 2988 C CA . PHE B 2 242 ? 212.664 227.178 248.367 1.00 26.95 242 PHE A CA 1
ATOM 2989 C C . PHE B 2 242 ? 213.218 226.875 249.753 1.00 26.95 242 PHE A C 1
ATOM 2990 O O . PHE B 2 242 ? 213.940 227.680 250.347 1.00 26.95 242 PHE A O 1
ATOM 2998 N N . LYS B 2 243 ? 212.866 225.699 250.276 1.00 28.21 243 LYS A N 1
ATOM 2999 C CA . LYS B 2 243 ? 213.350 225.292 251.588 1.00 28.21 243 LYS A CA 1
ATOM 3000 C C . LYS B 2 243 ? 214.844 225.005 251.603 1.00 28.21 243 LYS A C 1
ATOM 3001 O O . LYS B 2 243 ? 215.427 224.911 252.687 1.00 28.21 243 LYS A O 1
ATOM 3007 N N . SER B 2 244 ? 215.473 224.861 250.439 1.00 28.11 244 SER A N 1
ATOM 3008 C CA . SER B 2 244 ? 216.913 224.667 250.360 1.00 28.11 244 SER A CA 1
ATOM 3009 C C . SER B 2 244 ? 217.687 225.978 250.340 1.00 28.11 244 SER A C 1
ATOM 3010 O O . SER B 2 244 ? 218.921 225.951 250.402 1.00 28.11 244 SER A O 1
ATOM 3013 N N . SER B 2 245 ? 217.001 227.114 250.256 1.00 28.67 245 SER A N 1
ATOM 3014 C CA . SER B 2 245 ? 217.672 228.403 250.282 1.00 28.67 245 SER A CA 1
ATOM 3015 C C . SER B 2 245 ? 218.220 228.691 251.676 1.00 28.67 245 SER A C 1
ATOM 3016 O O . SER B 2 245 ? 217.748 228.155 252.683 1.00 28.67 245 SER A O 1
ATOM 3019 N N . PHE B 2 246 ? 219.235 229.555 251.728 1.00 27.35 246 PHE A N 1
ATOM 3020 C CA . PHE B 2 246 ? 219.868 229.879 253.000 1.00 27.35 246 PHE A CA 1
ATOM 3021 C C . PHE B 2 246 ? 218.964 230.687 253.922 1.00 27.35 246 PHE A C 1
ATOM 3022 O O . PHE B 2 246 ? 219.298 230.846 255.100 1.00 27.35 246 PHE A O 1
ATOM 3030 N N . PHE B 2 247 ? 217.839 231.200 253.420 1.00 26.01 247 PHE A N 1
ATOM 3031 C CA . PHE B 2 247 ? 216.899 231.903 254.287 1.00 26.01 247 PHE A CA 1
ATOM 3032 C C . PHE B 2 247 ? 216.187 230.942 255.230 1.00 26.01 247 PHE A C 1
ATOM 3033 O O . PHE B 2 247 ? 215.923 231.282 256.389 1.00 26.01 247 PHE A O 1
ATOM 3041 N N . ASN B 2 248 ? 215.860 229.742 254.752 1.00 33.39 248 ASN A N 1
ATOM 3042 C CA . ASN B 2 248 ? 215.112 228.771 255.538 1.00 33.39 248 ASN A CA 1
ATOM 3043 C C . ASN B 2 248 ? 215.998 227.752 256.242 1.00 33.39 248 ASN A C 1
ATOM 3044 O O . ASN B 2 248 ? 215.509 227.037 257.122 1.00 33.39 248 ASN A O 1
ATOM 3049 N N . TYR B 2 249 ? 217.277 227.666 255.878 1.00 53.29 249 TYR A N 1
ATOM 3050 C CA . TYR B 2 249 ? 218.177 226.713 256.517 1.00 53.29 249 TYR A CA 1
ATOM 3051 C C . 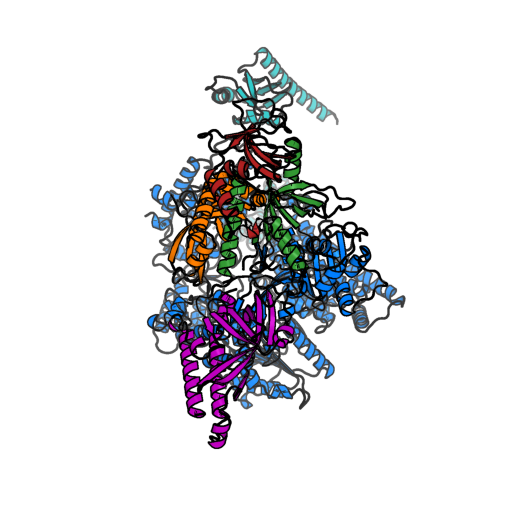TYR B 2 249 ? 218.627 227.170 257.899 1.00 53.29 249 TYR A C 1
ATOM 3052 O O . TYR B 2 249 ? 218.895 226.330 258.765 1.00 53.29 249 TYR A O 1
ATOM 3061 N N . SER B 2 250 ? 218.724 228.484 258.120 1.00 67.49 250 SER A N 1
ATOM 3062 C CA . SER B 2 250 ? 219.295 228.997 259.363 1.00 67.49 250 SER A CA 1
ATOM 3063 C C . SER B 2 250 ? 218.460 228.607 260.578 1.00 67.49 250 SER A C 1
ATOM 3064 O O . SER B 2 250 ? 219.008 228.193 261.606 1.00 67.49 250 SER A O 1
ATOM 3067 N N . GLU B 2 251 ? 217.140 228.732 260.485 1.00 81.04 251 GLU A N 1
ATOM 3068 C CA . GLU B 2 251 ? 216.276 228.456 261.628 1.00 81.04 251 GLU A CA 1
ATOM 3069 C C . GLU B 2 251 ? 215.573 227.110 261.479 1.00 81.04 251 GLU A C 1
ATOM 3070 O O . GLU B 2 251 ? 215.606 226.279 262.387 1.00 81.04 251 GLU A O 1
ATOM 3076 N N . PRO B 2 281 ? 222.600 232.307 264.924 1.00 90.10 281 PRO A N 1
ATOM 3077 C CA . PRO B 2 281 ? 223.954 232.815 265.169 1.00 90.10 281 PRO A CA 1
ATOM 3078 C C . PRO B 2 281 ? 224.709 233.114 263.879 1.00 90.10 281 PRO A C 1
ATOM 3079 O O . PRO B 2 281 ? 224.153 232.971 262.791 1.00 90.10 281 PRO A O 1
ATOM 3083 N N . GLN B 2 282 ? 225.968 233.533 264.009 1.00 78.11 282 GLN A N 1
ATOM 3084 C CA . GLN B 2 282 ? 226.773 233.853 262.837 1.00 78.11 282 GLN A CA 1
ATOM 3085 C C . GLN B 2 282 ? 227.400 232.614 262.211 1.00 78.11 282 GLN A C 1
ATOM 3086 O O . GLN B 2 282 ? 227.738 232.634 261.023 1.00 78.11 282 GLN A O 1
ATOM 3092 N N . THR B 2 283 ? 227.568 231.539 262.985 1.00 74.73 283 THR A N 1
ATOM 3093 C CA . THR B 2 283 ? 228.253 230.356 262.474 1.00 74.73 283 THR A CA 1
ATOM 3094 C C . THR B 2 283 ? 227.472 229.698 261.343 1.00 74.73 283 THR A C 1
ATOM 3095 O O . THR B 2 283 ? 228.054 229.320 260.320 1.00 74.73 283 THR A O 1
ATOM 3099 N N . ILE B 2 284 ? 226.155 229.556 261.504 1.00 67.12 284 ILE A N 1
ATOM 3100 C CA . ILE B 2 284 ? 225.344 228.904 260.478 1.00 67.12 284 ILE A CA 1
ATOM 3101 C C . ILE B 2 284 ? 225.346 229.722 259.193 1.00 67.12 284 ILE A C 1
ATOM 3102 O O . ILE B 2 284 ? 225.494 229.179 258.090 1.00 67.12 284 ILE A O 1
ATOM 3107 N N . ILE B 2 285 ? 225.179 231.041 259.313 1.00 58.33 285 ILE A N 1
ATOM 3108 C CA . ILE B 2 285 ? 225.156 231.901 258.134 1.00 58.33 285 ILE A CA 1
ATOM 3109 C C . ILE B 2 285 ? 226.516 231.902 257.448 1.00 58.33 285 ILE A C 1
ATOM 3110 O O . ILE B 2 285 ? 226.606 231.929 256.215 1.00 58.33 285 ILE A O 1
ATOM 3115 N N . LYS B 2 286 ? 227.596 231.871 258.232 1.00 53.48 286 LYS A N 1
ATOM 3116 C CA . LYS B 2 286 ? 228.927 231.759 257.646 1.00 53.48 286 LYS A CA 1
ATOM 3117 C C . LYS B 2 286 ? 229.089 230.439 256.903 1.00 53.48 286 LYS A C 1
ATOM 3118 O O . LYS B 2 286 ? 229.685 230.394 255.821 1.00 53.48 286 LYS A O 1
ATOM 3124 N N . LYS B 2 287 ? 228.566 229.351 257.474 1.00 55.17 287 LYS A N 1
ATOM 3125 C CA . LYS B 2 287 ? 228.679 228.045 256.833 1.00 55.17 287 LYS A CA 1
ATOM 3126 C C . LYS B 2 287 ? 227.911 227.997 255.518 1.00 55.17 287 LYS A C 1
ATOM 3127 O O . LYS B 2 287 ? 228.413 227.474 254.517 1.00 55.17 287 LYS A O 1
ATOM 3133 N N . THR B 2 288 ? 226.687 228.531 255.499 1.00 47.95 288 THR A N 1
ATOM 3134 C CA . THR B 2 288 ? 225.880 228.454 254.284 1.00 47.95 288 THR A CA 1
ATOM 3135 C C . THR B 2 288 ? 226.378 229.423 253.217 1.00 47.95 288 THR A C 1
ATOM 3136 O O . THR B 2 288 ? 226.138 229.213 252.023 1.00 47.95 288 THR A O 1
ATOM 3140 N N . LEU B 2 289 ? 227.071 230.485 253.624 1.00 43.99 289 LEU A N 1
ATOM 3141 C CA . LEU B 2 289 ? 227.560 231.517 252.712 1.00 43.99 289 LEU A CA 1
ATOM 3142 C C . LEU B 2 289 ? 229.076 231.487 252.575 1.00 43.99 289 LEU A C 1
ATOM 3143 O O . LEU B 2 289 ? 229.723 232.537 252.537 1.00 43.99 289 LEU A O 1
ATOM 3148 N N . LEU B 2 290 ? 229.667 230.292 252.516 1.00 47.95 290 LEU A N 1
ATOM 3149 C CA . LEU B 2 290 ? 231.119 230.185 252.406 1.00 47.95 290 LEU A CA 1
ATOM 3150 C C . LEU B 2 290 ? 231.632 230.814 251.116 1.00 47.95 290 LEU A C 1
ATOM 3151 O O . LEU B 2 290 ? 232.687 231.458 251.111 1.00 47.95 290 LEU A O 1
ATOM 3156 N N . LYS B 2 291 ? 230.904 230.632 250.011 1.00 52.90 291 LYS A N 1
ATOM 3157 C CA . LYS B 2 291 ? 231.345 231.166 248.725 1.00 52.90 291 LYS A CA 1
ATOM 3158 C C . LYS B 2 291 ? 231.547 232.676 248.766 1.00 52.90 291 LYS A C 1
ATOM 3159 O O . LYS B 2 291 ? 232.403 233.207 248.049 1.00 52.90 291 LYS A O 1
ATOM 3165 N N . GLU B 2 292 ? 230.780 233.382 249.596 1.00 46.65 292 GLU A N 1
ATOM 3166 C CA . GLU B 2 292 ? 230.865 234.834 249.669 1.00 46.65 292 GLU A CA 1
ATOM 3167 C C . GLU B 2 292 ? 231.645 235.337 250.874 1.00 46.65 292 GLU A C 1
ATOM 3168 O O . GLU B 2 292 ? 232.104 236.484 250.856 1.00 46.65 292 GLU A O 1
ATOM 3174 N N . TYR B 2 293 ? 231.805 234.519 251.914 1.00 44.15 293 TYR A N 1
ATOM 3175 C CA . TYR B 2 293 ? 232.522 234.963 253.102 1.00 44.15 293 TYR A CA 1
ATOM 3176 C C . TYR B 2 293 ? 234.031 234.975 252.900 1.00 44.15 293 TYR A C 1
ATOM 3177 O O . TYR B 2 293 ? 234.717 235.842 253.452 1.00 44.15 293 TYR A O 1
ATOM 3186 N N . GLN B 2 294 ? 234.563 234.036 252.124 1.00 53.77 294 GLN A N 1
ATOM 3187 C CA . GLN B 2 294 ? 236.002 233.869 251.958 1.00 53.77 294 GLN A CA 1
ATOM 3188 C C . GLN B 2 294 ? 236.464 234.276 250.561 1.00 53.77 294 GLN A C 1
ATOM 3189 O O . GLN B 2 294 ? 237.387 233.690 249.993 1.00 53.77 294 GLN A O 1
ATOM 3195 N N . SER B 2 295 ? 235.833 235.306 250.005 1.00 45.13 295 SER A N 1
ATOM 3196 C CA . SER B 2 295 ? 236.255 235.856 248.726 1.00 45.13 295 SER A CA 1
ATOM 3197 C C . SER B 2 295 ? 237.595 236.571 248.862 1.00 45.13 295 SER A C 1
ATOM 3198 O O . SER B 2 295 ? 237.922 237.134 249.909 1.00 45.13 295 SER A O 1
ATOM 3201 N N . LYS B 2 296 ? 238.376 236.543 247.782 1.00 46.86 296 LYS A N 1
ATOM 3202 C CA . LYS B 2 296 ? 239.679 237.197 247.768 1.00 46.86 296 LYS A CA 1
ATOM 3203 C C . LYS B 2 296 ? 239.595 238.704 247.568 1.00 46.86 296 LYS A C 1
ATOM 3204 O O . LYS B 2 296 ? 240.617 239.385 247.703 1.00 46.86 296 LYS A O 1
ATOM 3210 N N . ASN B 2 297 ? 238.418 239.242 247.252 1.00 35.37 297 ASN A N 1
ATOM 3211 C CA . ASN B 2 297 ? 238.276 240.679 247.069 1.00 35.37 297 ASN A CA 1
ATOM 3212 C C . ASN B 2 297 ? 238.224 241.442 248.385 1.00 35.37 297 ASN A C 1
ATOM 3213 O O . ASN B 2 297 ? 238.387 242.666 248.376 1.00 35.37 297 ASN A O 1
ATOM 3218 N N . PHE B 2 298 ? 238.003 240.760 249.505 1.00 35.13 298 PHE A N 1
ATOM 3219 C CA . PHE B 2 298 ? 237.992 241.414 250.805 1.00 35.13 298 PHE A CA 1
ATOM 3220 C C . PHE B 2 298 ? 239.420 241.700 251.250 1.00 35.13 298 PHE A C 1
ATOM 3221 O O . PHE B 2 298 ? 240.275 240.809 251.231 1.00 35.13 298 PHE A O 1
ATOM 3229 N N . SER B 2 299 ? 239.677 242.946 251.650 1.00 42.90 299 SER A N 1
ATOM 3230 C CA . SER B 2 299 ? 241.037 243.337 252.008 1.00 42.90 299 SER A CA 1
ATOM 3231 C C . SER B 2 299 ? 241.460 242.743 253.347 1.00 42.90 299 SER A C 1
ATOM 3232 O O . SER B 2 299 ? 242.577 242.230 253.476 1.00 42.90 299 SER A O 1
ATOM 3235 N N . CYS B 2 300 ? 240.589 242.799 254.352 1.00 45.58 300 CYS A N 1
ATOM 3236 C CA . CYS B 2 300 ? 240.943 242.376 255.699 1.00 45.58 300 CYS A CA 1
ATOM 3237 C C . CYS B 2 300 ? 239.781 241.618 256.327 1.00 45.58 300 CYS A C 1
ATOM 3238 O O . CYS B 2 300 ? 238.672 241.574 255.788 1.00 45.58 300 CYS A O 1
ATOM 3241 N N . GLN B 2 301 ? 240.056 241.012 257.486 1.00 41.36 301 GLN A N 1
ATOM 3242 C CA . GLN B 2 301 ? 239.036 240.253 258.204 1.00 41.36 301 GLN A CA 1
ATOM 3243 C C . GLN B 2 301 ? 237.911 241.152 258.705 1.00 41.36 301 GLN A C 1
ATOM 3244 O O . GLN B 2 301 ? 236.775 240.691 258.869 1.00 41.36 301 GLN A O 1
ATOM 3250 N N . GLU B 2 302 ? 238.202 242.432 258.947 1.00 44.24 302 GLU A N 1
ATOM 3251 C CA . GLU B 2 302 ? 237.167 243.355 259.402 1.00 44.24 302 GLU A CA 1
ATOM 3252 C C . GLU B 2 302 ? 236.066 243.504 258.358 1.00 44.24 302 GLU A C 1
ATOM 3253 O O . GLU B 2 302 ? 234.877 243.563 258.699 1.00 44.24 302 GLU A O 1
ATOM 3259 N N . GLU B 2 303 ? 236.444 243.568 257.080 1.00 39.43 303 GLU A N 1
ATOM 3260 C CA . GLU B 2 303 ? 235.450 243.629 256.014 1.00 39.43 303 GLU A CA 1
ATOM 3261 C C . GLU B 2 303 ? 234.586 242.374 255.999 1.00 39.43 303 GLU A C 1
ATOM 3262 O O . GLU B 2 303 ? 233.365 242.454 255.819 1.00 39.43 303 GLU A O 1
ATOM 3268 N N . ARG B 2 304 ? 235.206 241.206 256.183 1.00 37.36 304 ARG A N 1
ATOM 3269 C CA . ARG B 2 304 ? 234.443 239.964 256.226 1.00 37.36 304 ARG A CA 1
ATOM 3270 C C . ARG B 2 304 ? 233.460 239.962 257.389 1.00 37.36 304 ARG A C 1
ATOM 3271 O O . ARG B 2 304 ? 232.314 239.524 257.241 1.00 37.36 304 ARG A O 1
ATOM 3279 N N . ASP B 2 305 ? 233.890 240.449 258.555 1.00 41.84 305 ASP A N 1
ATOM 3280 C CA . ASP B 2 305 ? 232.997 240.499 259.709 1.00 41.84 305 ASP A CA 1
ATOM 3281 C C . ASP B 2 305 ? 231.831 241.450 259.469 1.00 41.84 305 ASP A C 1
ATOM 3282 O O . ASP B 2 305 ? 230.685 241.144 259.824 1.00 41.84 305 ASP A O 1
ATOM 3287 N N . LEU B 2 306 ? 232.102 242.612 258.869 1.00 29.20 306 LEU A N 1
ATOM 3288 C CA . LEU B 2 306 ? 231.027 243.554 258.570 1.00 29.20 306 LEU A CA 1
ATOM 3289 C C . LEU B 2 306 ? 230.033 242.960 257.577 1.00 29.20 306 LEU A C 1
ATOM 3290 O O . LEU B 2 306 ? 228.813 243.096 257.747 1.00 29.20 306 LEU A O 1
ATOM 3295 N N . PHE B 2 307 ? 230.536 242.288 256.540 1.00 28.25 307 PHE A N 1
ATOM 3296 C CA . PHE B 2 307 ? 229.650 241.649 255.573 1.00 28.25 307 PHE A CA 1
ATOM 3297 C C . PHE B 2 307 ? 228.827 240.543 256.225 1.00 28.25 307 PHE A C 1
ATOM 3298 O O . PHE B 2 307 ? 227.645 240.369 255.908 1.00 28.25 307 PHE A O 1
ATOM 3306 N N . LEU B 2 308 ? 229.439 239.780 257.133 1.00 31.42 308 LEU A N 1
ATOM 3307 C CA . LEU B 2 308 ? 228.707 238.726 257.827 1.00 31.42 308 LEU A CA 1
ATOM 3308 C C . LEU B 2 308 ? 227.596 239.306 258.693 1.00 31.42 308 LEU A C 1
ATOM 3309 O O . LEU B 2 308 ? 226.488 238.760 258.742 1.00 31.42 308 LEU A O 1
ATOM 3314 N N . GLU B 2 309 ? 227.874 240.414 259.382 1.00 31.84 309 GLU A N 1
ATOM 3315 C CA . GLU B 2 309 ? 226.833 241.075 260.165 1.00 31.84 309 GLU A CA 1
ATOM 3316 C C . GLU B 2 309 ? 225.703 241.569 259.268 1.00 31.84 309 GLU A C 1
ATOM 3317 O O . GLU B 2 309 ? 224.519 241.460 259.620 1.00 31.84 309 GLU A O 1
ATOM 3323 N N . PHE B 2 310 ? 226.051 242.116 258.101 1.00 25.42 310 PHE A N 1
ATOM 3324 C CA . PHE B 2 310 ? 225.027 242.558 257.159 1.00 25.42 310 PHE A CA 1
ATOM 3325 C C . PHE B 2 310 ? 224.162 241.391 256.695 1.00 25.42 310 PHE A C 1
ATOM 3326 O O . PHE B 2 310 ? 222.937 241.520 256.594 1.00 25.42 310 PHE A O 1
ATOM 3334 N N . THR B 2 311 ? 224.780 240.244 256.407 1.00 27.42 311 THR A N 1
ATOM 3335 C CA . THR B 2 311 ? 224.004 239.077 255.991 1.00 27.42 311 THR A CA 1
ATOM 3336 C C . THR B 2 311 ? 223.120 238.564 257.123 1.00 27.42 311 THR A C 1
ATOM 3337 O O . THR B 2 311 ? 222.003 238.095 256.880 1.00 27.42 311 THR A O 1
ATOM 3341 N N . GLU B 2 312 ? 223.606 238.636 258.364 1.00 34.29 312 GLU A N 1
ATOM 3342 C CA . GLU B 2 312 ? 222.776 238.259 259.504 1.00 34.29 312 GLU A CA 1
ATOM 3343 C C . GLU B 2 312 ? 221.540 239.143 259.589 1.00 34.29 312 GLU A C 1
ATOM 3344 O O . GLU B 2 312 ? 220.421 238.656 259.797 1.00 34.29 312 GLU A O 1
ATOM 3350 N N . LYS B 2 313 ? 221.726 240.454 259.421 1.00 27.09 313 LYS A N 1
ATOM 3351 C CA . LYS B 2 313 ? 220.586 241.366 259.443 1.00 27.09 313 LYS A CA 1
ATOM 3352 C C . LYS B 2 313 ? 219.629 241.084 258.289 1.00 27.09 313 LYS A C 1
ATOM 3353 O O . LYS B 2 313 ? 218.404 241.141 258.459 1.00 27.09 313 LYS A O 1
ATOM 3359 N N . ILE B 2 314 ? 220.171 240.778 257.107 1.00 21.63 314 ILE A N 1
ATOM 3360 C CA . ILE B 2 314 ? 219.330 240.460 255.955 1.00 21.63 314 ILE A CA 1
ATOM 3361 C C . ILE B 2 314 ? 218.476 239.232 256.245 1.00 21.63 314 ILE A C 1
ATOM 3362 O O . ILE B 2 314 ? 217.266 239.219 255.991 1.00 21.63 314 ILE A O 1
ATOM 3367 N N . VAL B 2 315 ? 219.097 238.181 256.783 1.00 21.81 315 VAL A N 1
ATOM 3368 C CA . VAL B 2 315 ? 218.365 236.952 257.076 1.00 21.81 315 VAL A CA 1
ATOM 3369 C C . VAL B 2 315 ? 217.294 237.206 258.128 1.00 21.81 315 VAL A C 1
ATOM 3370 O O . VAL B 2 315 ? 216.162 236.721 258.012 1.00 21.81 315 VAL A O 1
ATOM 3374 N N . GLN B 2 316 ? 217.629 237.972 259.169 1.00 29.08 316 GLN A N 1
ATOM 3375 C CA . GLN B 2 316 ? 216.650 238.251 260.215 1.00 29.08 316 GLN A CA 1
ATOM 3376 C C . GLN B 2 316 ? 215.461 239.035 259.671 1.00 29.08 316 GLN A C 1
ATOM 3377 O O . GLN B 2 316 ? 214.311 238.754 260.027 1.00 29.08 316 GLN A O 1
ATOM 3383 N N . ASN B 2 317 ? 215.714 240.021 258.805 1.00 25.37 317 ASN A N 1
ATOM 3384 C CA . ASN B 2 317 ? 214.619 240.838 258.285 1.00 25.37 317 ASN A CA 1
ATOM 3385 C C . ASN B 2 317 ? 213.702 240.050 257.358 1.00 25.37 317 ASN A C 1
ATOM 3386 O O . ASN B 2 317 ? 212.506 240.349 257.276 1.00 25.37 317 ASN A O 1
ATOM 3391 N N . PHE B 2 318 ? 214.239 239.052 256.650 1.00 21.84 318 PHE A N 1
ATOM 3392 C CA . PHE B 2 318 ? 213.454 238.348 255.641 1.00 21.84 318 PHE A CA 1
ATOM 3393 C C . PHE B 2 318 ? 212.294 237.573 256.251 1.00 21.84 318 PHE A C 1
ATOM 3394 O O . PHE B 2 318 ? 211.254 237.407 255.604 1.00 21.84 318 PHE A O 1
ATOM 3402 N N . HIS B 2 319 ? 212.446 237.090 257.483 1.00 22.85 319 HIS A N 1
ATOM 3403 C CA . HIS B 2 319 ? 211.406 236.281 258.104 1.00 22.85 319 HIS A CA 1
ATOM 3404 C C . HIS B 2 319 ? 210.221 237.102 258.594 1.00 22.85 319 HIS A C 1
ATOM 3405 O O . HIS B 2 319 ? 209.221 236.516 259.020 1.00 22.85 319 HIS A O 1
ATOM 3412 N N . ASN B 2 320 ? 210.305 238.428 258.553 1.00 25.50 320 ASN A N 1
ATOM 3413 C CA . ASN B 2 320 ? 209.202 239.287 258.958 1.00 25.50 320 ASN A CA 1
ATOM 3414 C C . ASN B 2 320 ? 208.375 239.784 257.780 1.00 25.50 320 ASN A C 1
ATOM 3415 O O . ASN B 2 320 ? 207.462 240.591 257.978 1.00 25.50 320 ASN A O 1
ATOM 3420 N N . ILE B 2 321 ? 208.670 239.327 256.567 1.00 23.60 321 ILE A N 1
ATOM 3421 C CA . ILE B 2 321 ? 207.920 239.737 255.385 1.00 23.60 321 ILE A CA 1
ATOM 3422 C C . ILE B 2 321 ? 206.676 238.866 255.269 1.00 23.60 321 ILE A C 1
ATOM 3423 O O . ILE B 2 321 ? 206.768 237.635 255.239 1.00 23.60 321 ILE A O 1
ATOM 3428 N N . ASN B 2 322 ? 205.509 239.503 255.204 1.00 30.09 322 ASN A N 1
ATOM 3429 C CA . ASN B 2 322 ? 204.243 238.796 255.027 1.00 30.09 322 ASN A CA 1
ATOM 3430 C C . ASN B 2 322 ? 204.010 238.631 253.531 1.00 30.09 322 ASN A C 1
ATOM 3431 O O . ASN B 2 322 ? 203.500 239.535 252.866 1.00 30.09 322 ASN A O 1
ATOM 3436 N N . PHE B 2 323 ? 204.385 237.467 252.998 1.00 24.18 323 PHE A N 1
ATOM 3437 C CA . PHE B 2 323 ? 204.298 237.251 251.559 1.00 24.18 323 PHE A CA 1
ATOM 3438 C C . PHE B 2 323 ? 202.856 237.216 251.071 1.00 24.18 323 PHE A C 1
ATOM 3439 O O . PHE B 2 323 ? 202.581 237.625 249.939 1.00 24.18 323 PHE A O 1
ATOM 3447 N N . ASN B 2 324 ? 201.927 236.725 251.895 1.00 29.32 324 ASN A N 1
ATOM 3448 C CA . ASN B 2 324 ? 200.525 236.697 251.489 1.00 29.32 324 ASN A CA 1
ATOM 3449 C C . ASN B 2 324 ? 199.993 238.107 251.264 1.00 29.32 324 ASN A C 1
ATOM 3450 O O . ASN B 2 324 ? 199.326 238.380 250.258 1.00 29.32 324 ASN A O 1
ATOM 3455 N N . TYR B 2 325 ? 200.290 239.021 252.189 1.00 40.64 325 TYR A N 1
ATOM 3456 C CA . TYR B 2 325 ? 199.836 240.399 252.040 1.00 40.64 325 TYR A CA 1
ATOM 3457 C C . TYR B 2 325 ? 200.461 241.060 250.819 1.00 40.64 325 TYR A C 1
ATOM 3458 O O . TYR B 2 325 ? 199.785 241.788 250.084 1.00 40.64 325 TYR A O 1
ATOM 3467 N N . LEU B 2 326 ? 201.755 240.828 250.593 1.00 26.97 326 LEU A N 1
ATOM 3468 C CA . LEU B 2 326 ? 202.426 241.430 249.445 1.00 26.97 326 LEU A CA 1
ATOM 3469 C C . LEU B 2 326 ? 201.863 240.900 248.133 1.00 26.97 326 LEU A C 1
ATOM 3470 O O . LEU B 2 326 ? 201.670 241.665 247.181 1.00 26.97 326 LEU A O 1
ATOM 3475 N N . LEU B 2 327 ? 201.596 239.595 248.060 1.00 25.48 327 LEU A N 1
ATOM 3476 C CA . LEU B 2 327 ? 201.007 239.032 246.851 1.00 25.48 327 LEU A CA 1
ATOM 3477 C C . LEU B 2 327 ? 199.583 239.529 246.639 1.00 25.48 327 LEU A C 1
ATOM 3478 O O . LEU B 2 327 ? 199.167 239.739 245.496 1.00 25.48 327 LEU A O 1
ATOM 3483 N N . LYS B 2 328 ? 198.823 239.722 247.718 1.00 31.27 328 LYS A N 1
ATOM 3484 C CA . LYS B 2 328 ? 197.471 240.249 247.574 1.00 31.27 328 LYS A CA 1
ATOM 3485 C C . LYS B 2 328 ? 197.486 241.705 247.124 1.00 31.27 328 LYS A C 1
ATOM 3486 O O . LYS B 2 328 ? 196.633 242.124 246.334 1.00 31.27 328 LYS A O 1
ATOM 3492 N N . LYS B 2 329 ? 198.444 242.490 247.616 1.00 31.23 329 LYS A N 1
ATOM 3493 C CA . LYS B 2 329 ? 198.443 243.924 247.347 1.00 31.23 329 LYS A CA 1
ATOM 3494 C C . LYS B 2 329 ? 198.816 244.229 245.901 1.00 31.23 329 LYS A C 1
ATOM 3495 O O . LYS B 2 329 ? 198.155 245.036 245.238 1.00 31.23 329 LYS A O 1
ATOM 3501 N N . PHE B 2 330 ? 199.874 243.597 245.392 1.00 25.95 330 PHE A N 1
ATOM 3502 C CA . PHE B 2 330 ? 200.453 243.986 244.110 1.00 25.95 330 PHE A CA 1
ATOM 3503 C C . PHE B 2 330 ? 200.004 243.089 242.962 1.00 25.95 330 PHE A C 1
ATOM 3504 O O . PHE B 2 330 ? 199.435 243.574 241.981 1.00 25.95 330 PHE A O 1
ATOM 3512 N N . CYS B 2 331 ? 200.245 241.784 243.063 1.00 29.82 331 CYS A N 1
ATOM 3513 C CA . CYS B 2 331 ? 199.955 240.839 241.983 1.00 29.82 331 CYS A CA 1
ATOM 3514 C C . CYS B 2 331 ? 199.050 239.733 242.521 1.00 29.82 331 CYS A C 1
ATOM 3515 O O . CYS B 2 331 ? 199.520 238.669 242.931 1.00 29.82 331 CYS A O 1
ATOM 3518 N N . LYS B 2 332 ? 197.745 239.978 242.500 1.00 36.56 332 LYS A N 1
ATOM 3519 C CA . LYS B 2 332 ? 196.774 239.097 243.128 1.00 36.56 332 LYS A CA 1
ATOM 3520 C C . LYS B 2 332 ? 196.001 238.303 242.082 1.00 36.56 332 LYS A C 1
ATOM 3521 O O . LYS B 2 332 ? 196.005 238.613 240.888 1.00 36.56 332 LYS A O 1
ATOM 3527 N N . LEU B 2 333 ? 195.329 237.262 242.565 1.00 30.81 333 LEU A N 1
ATOM 3528 C CA . LEU B 2 333 ? 194.561 236.373 241.715 1.00 30.81 333 LEU A CA 1
ATOM 3529 C C . LEU B 2 333 ? 193.283 237.060 241.236 1.00 30.81 333 LEU A C 1
ATOM 3530 O O . LEU B 2 333 ? 192.838 238.047 241.827 1.00 30.81 333 LEU A O 1
ATOM 3535 N N . PRO B 2 334 ? 192.679 236.562 240.156 1.00 22.97 334 PRO A N 1
ATOM 3536 C CA . PRO B 2 334 ? 191.430 237.159 239.673 1.00 22.97 334 PRO A CA 1
ATOM 3537 C C . PRO B 2 334 ? 190.302 236.994 240.679 1.00 22.97 334 PRO A C 1
ATOM 3538 O O . PRO B 2 334 ? 190.300 236.090 241.517 1.00 22.97 334 PRO A O 1
ATOM 3542 N N . GLU B 2 335 ? 189.328 237.904 240.589 1.00 36.35 335 GLU A N 1
ATOM 3543 C CA . GLU B 2 335 ? 188.188 237.863 241.498 1.00 36.35 335 GLU A CA 1
ATOM 3544 C C . GLU B 2 335 ? 187.353 236.603 241.300 1.00 36.35 335 GLU A C 1
ATOM 3545 O O . GLU B 2 335 ? 186.691 236.146 242.238 1.00 36.35 335 GLU A O 1
ATOM 3551 N N . ASN B 2 336 ? 187.382 236.022 240.103 1.00 28.11 336 ASN A N 1
ATOM 3552 C CA . ASN B 2 336 ? 186.644 234.799 239.796 1.00 28.11 336 ASN A CA 1
ATOM 3553 C C . ASN B 2 336 ? 187.554 233.579 239.762 1.00 28.11 336 ASN A C 1
ATOM 3554 O O . ASN B 2 336 ? 187.354 232.670 238.953 1.00 28.11 336 ASN A O 1
ATOM 3559 N N . TYR B 2 337 ? 188.570 233.539 240.627 1.00 24.60 337 TYR A N 1
ATOM 3560 C CA . TYR B 2 337 ? 189.482 232.401 240.647 1.00 24.60 337 TYR A CA 1
ATOM 3561 C C . TYR B 2 337 ? 188.764 231.124 241.066 1.00 24.60 337 TYR A C 1
ATOM 3562 O O . TYR B 2 337 ? 189.047 230.040 240.540 1.00 24.60 337 TYR A O 1
ATOM 3571 N N . GLN B 2 338 ? 187.833 231.233 242.017 1.00 26.52 338 GLN A N 1
ATOM 3572 C CA . GLN B 2 338 ? 187.108 230.059 242.491 1.00 26.52 338 GLN A CA 1
ATOM 3573 C C . GLN B 2 338 ? 186.275 229.434 241.379 1.00 26.52 338 GLN A C 1
ATOM 3574 O O . GLN B 2 338 ? 186.182 228.205 241.280 1.00 26.52 338 GLN A O 1
ATOM 3580 N N . SER B 2 339 ? 185.654 230.263 240.538 1.00 25.27 339 SER A N 1
ATOM 3581 C CA . SER B 2 339 ? 184.883 229.734 239.417 1.00 25.27 339 SER A CA 1
ATOM 3582 C C . SER B 2 339 ? 185.773 228.965 238.449 1.00 25.27 339 SER A C 1
ATOM 3583 O O . SER B 2 339 ? 185.399 227.886 237.975 1.00 25.27 339 SER A O 1
ATOM 3586 N N . LEU B 2 340 ? 186.956 229.504 238.145 1.00 23.60 340 LEU A N 1
ATOM 3587 C CA . LEU B 2 340 ? 187.884 228.807 237.260 1.00 23.60 340 LEU A CA 1
ATOM 3588 C C . LEU B 2 340 ? 188.334 227.485 237.867 1.00 23.60 340 LEU A C 1
ATOM 3589 O O . LEU B 2 340 ? 188.411 226.465 237.170 1.00 23.60 340 LEU A O 1
ATOM 3594 N N . LYS B 2 341 ? 188.639 227.486 239.167 1.00 24.16 341 LYS A N 1
ATOM 3595 C CA . LYS B 2 341 ? 189.056 226.254 239.829 1.00 24.16 341 LYS A CA 1
ATOM 3596 C C . LYS B 2 341 ? 187.946 225.210 239.798 1.00 24.16 341 LYS A C 1
ATOM 3597 O O . LYS B 2 341 ? 188.201 224.027 239.538 1.00 24.16 341 LYS A O 1
ATOM 3603 N N . SER B 2 342 ? 186.705 225.632 240.054 1.00 26.96 342 SER A N 1
ATOM 3604 C CA . SER B 2 342 ? 185.583 224.700 240.019 1.00 26.96 342 SER A CA 1
ATOM 3605 C C . SER B 2 342 ? 185.366 224.145 238.618 1.00 26.96 342 SER A C 1
ATOM 3606 O O . SER B 2 342 ? 185.097 222.950 238.452 1.00 26.96 342 SER A O 1
ATOM 3609 N N . GLN B 2 343 ? 185.474 224.997 237.595 1.00 24.57 343 GLN A N 1
ATOM 3610 C CA . GLN B 2 343 ? 185.318 224.525 236.224 1.00 24.57 343 GLN A CA 1
ATOM 3611 C C . GLN B 2 343 ? 186.396 223.510 235.866 1.00 24.57 343 GLN A C 1
ATOM 3612 O O . GLN B 2 343 ? 186.109 222.480 235.243 1.00 24.57 343 GLN A O 1
ATOM 3618 N N . VAL B 2 344 ? 187.643 223.782 236.258 1.00 23.48 344 VAL A N 1
ATOM 3619 C CA . VAL B 2 344 ? 188.729 222.849 235.969 1.00 23.48 344 VAL A CA 1
ATOM 3620 C C . VAL B 2 344 ? 188.496 221.523 236.681 1.00 23.48 344 VAL A C 1
ATOM 3621 O O . VAL B 2 344 ? 188.696 220.449 236.102 1.00 23.48 344 VAL A O 1
ATOM 3625 N N . LYS B 2 345 ? 188.068 221.574 237.946 1.00 31.87 345 LYS A N 1
ATOM 3626 C CA . LYS B 2 345 ? 187.809 220.341 238.684 1.00 31.87 345 LYS A CA 1
ATOM 3627 C C . LYS B 2 345 ? 186.683 219.535 238.046 1.00 31.87 345 LYS A C 1
ATOM 3628 O O . LYS B 2 345 ? 186.780 218.307 237.924 1.00 31.87 345 LYS A O 1
ATOM 3634 N N . GLN B 2 346 ? 185.603 220.206 237.636 1.00 31.48 346 GLN A N 1
ATOM 3635 C CA . GLN B 2 346 ? 184.499 219.501 236.992 1.00 31.48 346 GLN A CA 1
ATOM 3636 C C . GLN B 2 346 ? 184.939 218.870 235.678 1.00 31.48 346 GLN A C 1
ATOM 3637 O O . GLN B 2 346 ? 184.546 217.741 235.363 1.00 31.48 346 GLN A O 1
ATOM 3643 N N . ILE B 2 347 ? 185.752 219.582 234.896 1.00 27.33 347 ILE A N 1
ATOM 3644 C CA . ILE B 2 347 ? 186.238 219.019 233.640 1.00 27.33 347 ILE A CA 1
ATOM 3645 C C . ILE B 2 347 ? 187.128 217.809 233.904 1.00 27.33 347 ILE A C 1
ATOM 3646 O O . ILE B 2 347 ? 187.053 216.801 233.191 1.00 27.33 347 ILE A O 1
ATOM 3651 N N . VAL B 2 348 ? 187.976 217.884 234.933 1.00 27.81 348 VAL A N 1
ATOM 3652 C CA . VAL B 2 348 ? 188.847 216.757 235.263 1.00 27.81 348 VAL A CA 1
ATOM 3653 C C . VAL B 2 348 ? 188.024 215.544 235.680 1.00 27.81 348 VAL A C 1
ATOM 3654 O O . VAL B 2 348 ? 188.283 214.418 235.238 1.00 27.81 348 VAL A O 1
ATOM 3658 N N . GLN B 2 349 ? 187.017 215.752 236.531 1.00 39.74 349 GLN A N 1
ATOM 3659 C CA . GLN B 2 349 ? 186.257 214.629 237.069 1.00 39.74 349 GLN A CA 1
ATOM 3660 C C . GLN B 2 349 ? 185.265 214.048 236.067 1.00 39.74 349 GLN A C 1
ATOM 3661 O O . GLN B 2 349 ? 184.959 212.853 236.136 1.00 39.74 349 GLN A O 1
ATOM 3667 N N . SER B 2 350 ? 184.748 214.862 235.147 1.00 47.64 350 SER A N 1
ATOM 3668 C CA . SER B 2 350 ? 183.727 214.389 234.219 1.00 47.64 350 SER A CA 1
ATOM 3669 C C . SER B 2 350 ? 184.277 213.285 233.324 1.00 47.64 350 SER A C 1
ATOM 3670 O O . SER B 2 350 ? 185.378 213.400 232.779 1.00 47.64 350 SER A O 1
ATOM 3673 N N . GLU B 2 351 ? 183.499 212.211 233.175 1.00 65.92 351 GLU A N 1
ATOM 3674 C CA . GLU B 2 351 ? 183.947 211.074 232.377 1.00 65.92 351 GLU A CA 1
ATOM 3675 C C . GLU B 2 351 ? 183.877 211.373 230.884 1.00 65.92 351 GLU A C 1
ATOM 3676 O O . GLU B 2 351 ? 184.782 211.002 230.129 1.00 65.92 351 GLU A O 1
ATOM 3682 N N . ASN B 2 352 ? 182.814 212.040 230.441 1.00 77.67 352 ASN A N 1
ATOM 3683 C CA . ASN B 2 352 ? 182.627 212.291 229.021 1.00 77.67 352 ASN A CA 1
ATOM 3684 C C . ASN B 2 352 ? 183.607 213.355 228.527 1.00 77.67 352 ASN A C 1
ATOM 3685 O O . ASN B 2 352 ? 184.251 214.064 229.306 1.00 77.67 352 ASN A O 1
ATOM 3690 N N . LYS B 2 353 ? 183.718 213.454 227.205 1.00 79.23 353 LYS A N 1
ATOM 3691 C CA . LYS B 2 353 ? 184.595 214.445 226.599 1.00 79.23 353 LYS A CA 1
ATOM 3692 C C . LYS B 2 353 ? 184.039 215.849 226.806 1.00 79.23 353 LYS A C 1
ATOM 3693 O O . LYS B 2 353 ? 182.838 216.089 226.655 1.00 79.23 353 LYS A O 1
ATOM 3699 N N . ALA B 2 354 ? 184.923 216.778 227.156 1.00 76.13 354 ALA A N 1
ATOM 3700 C CA . ALA B 2 354 ? 184.526 218.152 227.416 1.00 76.13 354 ALA A CA 1
ATOM 3701 C C . ALA B 2 354 ? 184.242 218.893 226.112 1.00 76.13 354 ALA A C 1
ATOM 3702 O O . ALA B 2 354 ? 184.740 218.540 225.040 1.00 76.13 354 ALA A O 1
ATOM 3704 N N . ASN B 2 355 ? 183.422 219.936 226.219 1.00 71.83 355 ASN A N 1
ATOM 3705 C CA . ASN B 2 355 ? 183.072 220.741 225.058 1.00 71.83 355 ASN A CA 1
ATOM 3706 C C . ASN B 2 355 ? 184.272 221.554 224.585 1.00 71.83 355 ASN A C 1
ATOM 3707 O O . ASN B 2 355 ? 185.067 222.046 225.390 1.00 71.83 355 ASN A O 1
ATOM 3712 N N . GLN B 2 356 ? 184.398 221.692 223.263 1.00 71.47 356 GLN A N 1
ATOM 3713 C CA . GLN B 2 356 ? 185.544 222.397 222.696 1.00 71.47 356 GLN A CA 1
ATOM 3714 C C . GLN B 2 356 ? 185.464 223.895 222.968 1.00 71.47 356 GLN A C 1
ATOM 3715 O O . GLN B 2 356 ? 186.449 224.511 223.390 1.00 71.47 356 GLN A O 1
ATOM 3721 N N . GLN B 2 357 ? 184.298 224.499 222.725 1.00 63.36 357 GLN A N 1
ATOM 3722 C CA . GLN B 2 357 ? 184.157 225.940 222.915 1.00 63.36 357 GLN A CA 1
ATOM 3723 C C . GLN B 2 357 ? 184.330 226.326 224.379 1.00 63.36 357 GLN A C 1
ATOM 3724 O O . GLN B 2 357 ? 184.984 227.328 224.692 1.00 63.36 357 GLN A O 1
ATOM 3730 N N . SER B 2 358 ? 183.747 225.543 225.289 1.00 55.86 358 SER A N 1
ATOM 3731 C CA . SER B 2 358 ? 183.886 225.831 226.713 1.00 55.86 358 SER A CA 1
ATOM 3732 C C . SER B 2 358 ? 185.339 225.728 227.157 1.00 55.86 358 SER A C 1
ATOM 3733 O O . SER B 2 358 ? 185.819 226.559 227.936 1.00 55.86 358 SER A O 1
ATOM 3736 N N . CYS B 2 359 ? 186.060 224.719 226.664 1.00 47.68 359 CYS A N 1
ATOM 3737 C CA . CYS B 2 359 ? 187.459 224.561 227.045 1.00 47.68 359 CYS A CA 1
ATOM 3738 C C . CYS B 2 359 ? 188.327 225.658 226.441 1.00 47.68 359 CYS A C 1
ATOM 3739 O O . CYS B 2 359 ? 189.278 226.123 227.079 1.00 47.68 359 CYS A O 1
ATOM 3742 N N . GLU B 2 360 ? 188.020 226.083 225.214 1.00 45.17 360 GLU A N 1
ATOM 3743 C CA . GLU B 2 360 ? 188.732 227.218 224.634 1.00 45.17 360 GLU A CA 1
ATOM 3744 C C . GLU B 2 360 ? 188.504 228.480 225.453 1.00 45.17 360 GLU A C 1
ATOM 3745 O O . GLU B 2 360 ? 189.443 229.244 225.708 1.00 45.17 360 GLU A O 1
ATOM 3751 N N . ASN B 2 361 ? 187.261 228.711 225.884 1.00 37.63 361 ASN A N 1
ATOM 3752 C CA . ASN B 2 361 ? 186.973 229.867 226.726 1.00 37.63 361 ASN A CA 1
ATOM 3753 C C . ASN B 2 361 ? 187.711 229.780 228.056 1.00 37.63 361 ASN A C 1
ATOM 3754 O O . ASN B 2 361 ? 188.229 230.785 228.553 1.00 37.63 361 ASN A O 1
ATOM 3759 N N . LEU B 2 362 ? 187.760 228.586 228.651 1.00 27.56 362 LEU A N 1
ATOM 3760 C CA . LEU B 2 362 ? 188.460 228.417 229.921 1.00 27.56 362 LEU A CA 1
ATOM 3761 C C . LEU B 2 362 ? 189.955 228.675 229.772 1.00 27.56 362 LEU A C 1
ATOM 3762 O O . LEU B 2 362 ? 190.560 229.356 230.610 1.00 27.56 362 LEU A O 1
ATOM 3767 N N . PHE B 2 363 ? 190.566 228.145 228.709 1.00 24.00 363 PHE A N 1
ATOM 3768 C CA . PHE B 2 363 ? 191.984 228.394 228.470 1.00 24.00 363 PHE A CA 1
ATOM 3769 C C . PHE B 2 363 ? 192.249 229.873 228.232 1.00 24.00 363 PHE A C 1
ATOM 3770 O O . PHE B 2 363 ? 193.234 230.424 228.737 1.00 24.00 363 PHE A O 1
ATOM 3778 N N . ASN B 2 364 ? 191.381 230.534 227.462 1.00 23.39 364 ASN A N 1
ATOM 3779 C CA . ASN B 2 364 ? 191.554 231.960 227.213 1.00 23.39 364 ASN A CA 1
ATOM 3780 C C . ASN B 2 364 ? 191.437 232.761 228.501 1.00 23.39 364 ASN A C 1
ATOM 3781 O O . ASN B 2 364 ? 192.219 233.688 228.737 1.00 23.39 364 ASN A O 1
ATOM 3786 N N . SER B 2 365 ? 190.474 232.409 229.356 1.00 22.30 365 SER A N 1
ATOM 3787 C CA . SER B 2 365 ? 190.302 233.121 230.616 1.00 22.30 365 SER A CA 1
ATOM 3788 C C . SER B 2 365 ? 191.471 232.884 231.562 1.00 22.30 365 SER A C 1
ATOM 3789 O O . SER B 2 365 ? 191.821 233.773 232.345 1.00 22.30 365 SER A O 1
ATOM 3792 N N . LEU B 2 366 ? 192.074 231.694 231.517 1.00 20.66 366 LEU A N 1
ATOM 3793 C CA . LEU B 2 366 ? 193.241 231.433 232.353 1.00 20.66 366 LEU A CA 1
ATOM 3794 C C . LEU B 2 366 ? 194.444 232.252 231.900 1.00 20.66 366 LEU A C 1
ATOM 3795 O O . LEU B 2 366 ? 195.228 232.725 232.729 1.00 20.66 366 LEU A O 1
ATOM 3800 N N . TYR B 2 367 ? 194.605 232.433 230.588 1.00 24.03 367 TYR A N 1
ATOM 3801 C CA . TYR B 2 367 ? 195.773 233.118 230.047 1.00 24.03 367 TYR A CA 1
ATOM 3802 C C . TYR B 2 367 ? 195.703 234.635 230.174 1.00 24.03 367 TYR A C 1
ATOM 3803 O O . TYR B 2 367 ? 196.719 235.298 229.944 1.00 24.03 367 TYR A O 1
ATOM 3812 N N . ASP B 2 368 ? 194.551 235.203 230.524 1.00 25.81 368 ASP A N 1
ATOM 3813 C CA . ASP B 2 368 ? 194.440 236.644 230.712 1.00 25.81 368 ASP A CA 1
ATOM 3814 C C . ASP B 2 368 ? 194.689 237.070 232.151 1.00 25.81 368 ASP A C 1
ATOM 3815 O O . ASP B 2 368 ? 194.406 238.219 232.503 1.00 25.81 368 ASP A O 1
ATOM 3820 N N . THR B 2 369 ? 195.209 236.176 232.987 1.00 22.60 369 THR A N 1
ATOM 3821 C CA . THR B 2 369 ? 195.544 236.495 234.366 1.00 22.60 369 THR A CA 1
ATOM 3822 C C . THR B 2 369 ? 197.021 236.824 234.537 1.00 22.60 369 THR A C 1
ATOM 3823 O O . THR B 2 369 ? 197.535 236.779 235.659 1.00 22.60 369 THR A O 1
ATOM 3827 N N . GLU B 2 370 ? 197.711 237.149 233.447 1.00 28.44 370 GLU A N 1
ATOM 3828 C CA . GLU B 2 370 ? 199.126 237.475 233.516 1.00 28.44 370 GLU A CA 1
ATOM 3829 C C . GLU B 2 370 ? 199.342 238.770 234.288 1.00 28.44 370 GLU A C 1
ATOM 3830 O O . GLU B 2 370 ? 198.477 239.649 234.330 1.00 28.44 370 GLU A O 1
ATOM 3836 N N . ILE B 2 371 ? 200.515 238.881 234.903 1.00 20.86 371 ILE A N 1
ATOM 3837 C CA . ILE B 2 371 ? 200.864 240.020 235.742 1.00 20.86 371 ILE A CA 1
ATOM 3838 C C . ILE B 2 371 ? 201.706 240.990 234.926 1.00 20.86 371 ILE A C 1
ATOM 3839 O O . ILE B 2 371 ? 202.647 240.580 234.235 1.00 20.86 371 ILE A O 1
ATOM 3844 N N . SER B 2 372 ? 201.371 242.275 235.006 1.00 27.59 372 SER A N 1
ATOM 3845 C CA . SER B 2 372 ? 202.087 243.297 234.260 1.00 27.59 372 SER A CA 1
ATOM 3846 C C . SER B 2 372 ? 203.489 243.506 234.829 1.00 27.59 372 SER A C 1
ATOM 3847 O O . SER B 2 372 ? 203.787 243.153 235.973 1.00 27.59 372 SER A O 1
ATOM 3850 N N . TYR B 2 373 ? 204.362 244.091 234.002 1.00 36.56 373 TYR A N 1
ATOM 3851 C CA . TYR B 2 373 ? 205.743 244.322 234.417 1.00 36.56 373 TYR A CA 1
ATOM 3852 C C . TYR B 2 373 ? 205.815 245.283 235.597 1.00 36.56 373 TYR A C 1
ATOM 3853 O O . TYR B 2 373 ? 206.636 245.102 236.505 1.00 36.56 373 TYR A O 1
ATOM 3862 N N . LYS B 2 374 ? 204.974 246.318 235.594 1.00 37.01 374 LYS A N 1
ATOM 3863 C CA . LYS B 2 374 ? 204.986 247.291 236.681 1.00 37.01 374 LYS A CA 1
ATOM 3864 C C . LYS B 2 374 ? 204.616 246.642 238.008 1.00 37.01 374 LYS A C 1
ATOM 3865 O O . LYS B 2 374 ? 205.207 246.956 239.048 1.00 37.01 374 LYS A O 1
ATOM 3871 N N . GLN B 2 375 ? 203.636 245.738 237.992 1.00 27.52 375 GLN A N 1
ATOM 3872 C CA . GLN B 2 375 ? 203.200 245.078 239.218 1.00 27.52 375 GLN A CA 1
ATOM 3873 C C . GLN B 2 375 ? 204.335 244.273 239.842 1.00 27.52 375 GLN A C 1
ATOM 3874 O O . GLN B 2 375 ? 204.595 244.367 241.048 1.00 27.52 375 GLN A O 1
ATOM 3880 N N . ILE B 2 376 ? 205.034 243.484 239.025 1.00 24.09 376 ILE A N 1
ATOM 3881 C CA . ILE B 2 376 ? 206.134 242.669 239.530 1.00 24.09 376 ILE A CA 1
ATOM 3882 C C . ILE B 2 376 ? 207.316 243.530 239.941 1.00 24.09 376 ILE A C 1
ATOM 3883 O O . ILE B 2 376 ? 208.016 243.207 240.907 1.00 24.09 376 ILE A O 1
ATOM 3888 N N . THR B 2 377 ? 207.573 244.623 239.223 1.00 36.56 377 THR A N 1
ATOM 3889 C CA . THR B 2 377 ? 208.640 245.524 239.641 1.00 36.56 377 THR A CA 1
ATOM 3890 C C . THR B 2 377 ? 208.339 246.131 241.005 1.00 36.56 377 THR A C 1
ATOM 3891 O O . THR B 2 377 ? 209.226 246.222 241.861 1.00 36.56 377 THR A O 1
ATOM 3895 N N . ASN B 2 378 ? 207.087 246.535 241.232 1.00 36.56 378 ASN A N 1
ATOM 3896 C CA . ASN B 2 378 ? 206.700 247.045 242.543 1.00 36.56 378 ASN A CA 1
ATOM 3897 C C . ASN B 2 378 ? 206.838 245.971 243.614 1.00 36.56 378 ASN A C 1
ATOM 3898 O O . ASN B 2 378 ? 207.302 246.249 244.726 1.00 36.56 378 ASN A O 1
ATOM 3903 N N . PHE B 2 379 ? 206.438 244.739 243.295 1.00 23.96 379 PHE A N 1
ATOM 3904 C CA . PHE B 2 379 ? 206.564 243.631 244.240 1.00 23.96 379 PHE A CA 1
ATOM 3905 C C . PHE B 2 379 ? 208.021 243.400 244.631 1.00 23.96 379 PHE A C 1
ATOM 3906 O O . PHE B 2 379 ? 208.354 243.290 245.820 1.00 23.96 379 PHE A O 1
ATOM 3914 N N . LEU B 2 380 ? 208.909 243.338 243.637 1.00 21.03 380 LEU A N 1
ATOM 3915 C CA . LEU B 2 380 ? 210.324 243.112 243.906 1.00 21.03 380 LEU A CA 1
ATOM 3916 C C . LEU B 2 380 ? 210.935 244.268 244.684 1.00 21.03 380 LEU A C 1
ATOM 3917 O O . LEU B 2 380 ? 211.739 244.049 245.597 1.00 21.03 380 LEU A O 1
ATOM 3922 N N . ARG B 2 381 ? 210.580 245.507 244.334 1.00 23.99 381 ARG A N 1
ATOM 3923 C CA . ARG B 2 381 ? 211.100 246.651 245.072 1.00 23.99 381 ARG A CA 1
ATOM 3924 C C . ARG B 2 381 ? 210.643 246.618 246.523 1.00 23.99 381 ARG A C 1
ATOM 3925 O O . ARG B 2 381 ? 211.431 246.894 247.434 1.00 23.99 381 ARG A O 1
ATOM 3933 N N . GLN B 2 382 ? 209.377 246.269 246.759 1.00 25.46 382 GLN A N 1
ATOM 3934 C CA . GLN B 2 382 ? 208.884 246.166 248.127 1.00 25.46 382 GLN A CA 1
ATOM 3935 C C . GLN B 2 382 ? 209.624 245.083 248.898 1.00 25.46 382 GLN A C 1
ATOM 3936 O O . GLN B 2 382 ? 209.918 245.247 250.087 1.00 25.46 382 GLN A O 1
ATOM 3942 N N . ILE B 2 383 ? 209.924 243.961 248.241 1.00 15.92 383 ILE A N 1
ATOM 3943 C CA . ILE B 2 383 ? 210.666 242.895 248.908 1.00 15.92 383 ILE A CA 1
ATOM 3944 C C . ILE B 2 383 ? 212.074 243.361 249.265 1.00 15.92 383 ILE A C 1
ATOM 3945 O O . ILE B 2 383 ? 212.561 243.122 250.375 1.00 15.92 383 ILE A O 1
ATOM 3950 N N . ILE B 2 384 ? 212.749 244.035 248.330 1.00 17.30 384 ILE A N 1
ATOM 3951 C CA . ILE B 2 384 ? 214.145 244.414 248.547 1.00 17.30 384 ILE A CA 1
ATOM 3952 C C . ILE B 2 384 ? 214.262 245.509 249.603 1.00 17.30 384 ILE A C 1
ATOM 3953 O O . ILE B 2 384 ? 215.186 245.495 250.425 1.00 17.30 384 ILE A O 1
ATOM 3958 N N . GLN B 2 385 ? 213.339 246.474 249.598 1.00 21.31 385 GLN A N 1
ATOM 3959 C CA . GLN B 2 385 ? 213.475 247.626 250.488 1.00 21.31 385 GLN A CA 1
ATOM 3960 C C . GLN B 2 385 ? 213.444 247.219 251.957 1.00 21.31 385 GLN A C 1
ATOM 3961 O O . GLN B 2 385 ? 214.229 247.730 252.763 1.00 21.31 385 GLN A O 1
ATOM 3967 N N . ASN B 2 386 ? 212.549 246.309 252.328 1.00 22.09 386 ASN A N 1
ATOM 3968 C CA . ASN B 2 386 ? 212.396 245.927 253.726 1.00 22.09 386 ASN A CA 1
ATOM 3969 C C . ASN B 2 386 ? 213.197 244.688 254.109 1.00 22.09 386 ASN A C 1
ATOM 3970 O O . ASN B 2 386 ? 213.062 244.209 255.239 1.00 22.09 386 ASN A O 1
ATOM 3975 N N . CYS B 2 387 ? 214.019 244.155 253.204 1.00 25.78 387 CYS A N 1
ATOM 3976 C CA . CYS B 2 387 ? 214.856 243.003 253.509 1.00 25.78 387 CYS A CA 1
ATOM 3977 C C . CYS B 2 387 ? 216.345 243.315 253.534 1.00 25.78 387 CYS A C 1
ATOM 3978 O O . CYS B 2 387 ? 217.081 242.660 254.279 1.00 25.78 387 CYS A O 1
ATOM 3981 N N . VAL B 2 388 ? 216.803 244.302 252.772 1.00 19.73 388 VAL A N 1
ATOM 3982 C CA . VAL B 2 388 ? 218.217 244.625 252.640 1.00 19.73 388 VAL A CA 1
ATOM 3983 C C . VAL B 2 388 ? 218.454 245.977 253.300 1.00 19.73 388 VAL A C 1
ATOM 3984 O O . VAL B 2 388 ? 217.730 246.930 252.999 1.00 19.73 388 VAL A O 1
ATOM 3988 N N . PRO B 2 389 ? 219.427 246.105 254.197 1.00 22.05 389 PRO A N 1
ATOM 3989 C CA . PRO B 2 389 ? 219.694 247.407 254.818 1.00 22.05 389 PRO A CA 1
ATOM 3990 C C . PRO B 2 389 ? 220.110 248.447 253.792 1.00 22.05 389 PRO A C 1
ATOM 3991 O O . PRO B 2 389 ? 220.757 248.145 252.786 1.00 22.05 389 PRO A O 1
ATOM 3995 N N . ASN B 2 390 ? 219.724 249.695 254.064 1.00 26.32 390 ASN A N 1
ATOM 3996 C CA . ASN B 2 390 ? 220.000 250.780 253.129 1.00 26.32 390 ASN A CA 1
ATOM 3997 C C . ASN B 2 390 ? 221.490 251.075 253.022 1.00 26.32 390 ASN A C 1
ATOM 3998 O O . ASN B 2 390 ? 221.944 251.605 252.002 1.00 26.32 390 ASN A O 1
ATOM 4003 N N . GLN B 2 391 ? 222.263 250.743 254.052 1.00 24.54 391 GLN A N 1
ATOM 4004 C CA . GLN B 2 391 ? 223.678 251.083 254.102 1.00 24.54 391 GLN A CA 1
ATOM 4005 C C . GLN B 2 391 ? 224.584 249.989 253.552 1.00 24.54 391 GLN A C 1
ATOM 4006 O O . GLN B 2 391 ? 225.808 250.145 253.591 1.00 24.54 391 GLN A O 1
ATOM 4012 N N . LEU B 2 392 ? 224.025 248.887 253.048 1.00 20.62 392 LEU A N 1
ATOM 4013 C CA . LEU B 2 392 ? 224.864 247.847 252.462 1.00 20.62 392 LEU A CA 1
ATOM 4014 C C . LEU B 2 392 ? 225.473 248.297 251.141 1.00 20.62 392 LEU A C 1
ATOM 4015 O O . LEU B 2 392 ? 226.611 247.930 250.827 1.00 20.62 392 LEU A O 1
ATOM 4020 N N . LEU B 2 393 ? 224.738 249.089 250.360 1.00 21.72 393 LEU A N 1
ATOM 4021 C CA . LEU B 2 393 ? 225.218 249.576 249.077 1.00 21.72 393 LEU A CA 1
ATOM 4022 C C . LEU B 2 393 ? 225.454 251.077 249.044 1.00 21.72 393 LEU A C 1
ATOM 4023 O O . LEU B 2 393 ? 226.246 251.541 248.219 1.00 21.72 393 LEU A O 1
ATOM 4028 N N . GLY B 2 394 ? 224.799 251.838 249.915 1.00 23.79 394 GLY A N 1
ATOM 4029 C CA . GLY B 2 394 ? 224.872 253.284 249.871 1.00 23.79 394 GLY A CA 1
ATOM 4030 C C . GLY B 2 394 ? 223.509 253.902 249.641 1.00 23.79 394 GLY A C 1
ATOM 4031 O O . GLY B 2 394 ? 222.620 253.255 249.084 1.00 23.79 394 GLY A O 1
ATOM 4032 N N . LYS B 2 395 ? 223.329 255.153 250.070 1.00 31.78 395 LYS A N 1
ATOM 4033 C CA . LYS B 2 395 ? 222.026 255.798 249.938 1.00 31.78 395 LYS A CA 1
ATOM 4034 C C . LYS B 2 395 ? 221.632 255.973 248.476 1.00 31.78 395 LYS A C 1
ATOM 4035 O O . LYS B 2 395 ? 220.469 255.766 248.112 1.00 31.78 395 LYS A O 1
ATOM 4041 N N . LYS B 2 396 ? 222.583 256.355 247.624 1.00 27.72 396 LYS A N 1
ATOM 4042 C CA . LYS B 2 396 ? 222.304 256.587 246.211 1.00 27.72 396 LYS A CA 1
ATOM 4043 C C . LYS B 2 396 ? 222.442 255.322 245.371 1.00 27.72 396 LYS A C 1
ATOM 4044 O O . LYS B 2 396 ? 221.702 255.137 244.395 1.00 27.72 396 LYS A O 1
ATOM 4050 N N . ASN B 2 397 ? 223.386 254.449 245.729 1.00 22.79 397 ASN A N 1
ATOM 4051 C CA . ASN B 2 397 ? 223.540 253.193 245.006 1.00 22.79 397 ASN A CA 1
ATOM 4052 C C . ASN B 2 397 ? 222.312 252.309 245.164 1.00 22.79 397 ASN A C 1
ATOM 4053 O O . ASN B 2 397 ? 221.938 251.595 244.228 1.00 22.79 397 ASN A O 1
ATOM 4058 N N . PHE B 2 398 ? 221.673 252.345 246.335 1.00 21.10 398 PHE A N 1
ATOM 4059 C CA . PHE B 2 398 ? 220.440 251.590 246.529 1.00 21.10 398 PHE A CA 1
ATOM 4060 C C . PHE B 2 398 ? 219.350 252.064 245.576 1.00 21.10 398 PHE A C 1
ATOM 4061 O O . PHE B 2 398 ? 218.645 251.247 244.969 1.00 21.10 398 PHE A O 1
ATOM 4069 N N . LYS B 2 399 ? 219.203 253.382 245.425 1.00 22.91 399 LYS A N 1
ATOM 4070 C CA . LYS B 2 399 ? 218.208 253.920 244.503 1.00 22.91 399 LYS A CA 1
ATOM 4071 C C . LYS B 2 399 ? 218.536 253.562 243.059 1.00 22.91 399 LYS A C 1
ATOM 4072 O O . LYS B 2 399 ? 217.636 253.238 242.275 1.00 22.91 399 LYS A O 1
ATOM 4078 N N . VAL B 2 400 ? 219.817 253.620 242.688 1.00 19.03 400 VAL A N 1
ATOM 4079 C CA . VAL B 2 400 ? 220.212 253.231 241.334 1.00 19.03 400 VAL A CA 1
ATOM 4080 C C . VAL B 2 400 ? 219.865 251.769 241.077 1.00 19.03 400 VAL A C 1
ATOM 4081 O O . VAL B 2 400 ? 219.333 251.415 240.016 1.00 19.03 400 VAL A O 1
ATOM 4085 N N . PHE B 2 401 ? 220.160 250.900 242.046 1.00 21.23 401 PHE A N 1
ATOM 4086 C CA . PHE B 2 401 ? 219.842 249.480 241.919 1.00 21.23 401 PHE A CA 1
ATOM 4087 C C . PHE B 2 401 ? 218.340 249.267 241.768 1.00 21.23 401 PHE A C 1
ATOM 4088 O O . PHE B 2 401 ? 217.888 248.491 240.914 1.00 21.23 401 PHE A O 1
ATOM 4096 N N . LEU B 2 402 ? 217.548 249.967 242.583 1.00 22.08 402 LEU A N 1
ATOM 4097 C CA . LEU B 2 402 ? 216.098 249.832 242.501 1.00 22.08 402 LEU A CA 1
ATOM 4098 C C . LEU B 2 402 ? 215.574 250.288 241.145 1.00 22.08 402 LEU A C 1
ATOM 4099 O O . LEU B 2 402 ? 214.664 249.668 240.584 1.00 22.08 402 LEU A O 1
ATOM 4104 N N . GLU B 2 403 ? 216.130 251.375 240.604 1.00 24.43 403 GLU A N 1
ATOM 4105 C CA . GLU B 2 403 ? 215.691 251.847 239.294 1.00 24.43 403 GLU A CA 1
ATOM 4106 C C . GLU B 2 403 ? 216.065 250.864 238.188 1.00 24.43 403 GLU A C 1
ATOM 4107 O O . GLU B 2 403 ? 215.280 250.644 237.259 1.00 24.43 403 GLU A O 1
ATOM 4113 N N . LYS B 2 404 ? 217.259 250.268 238.264 1.00 27.06 404 LYS A N 1
ATOM 4114 C CA . LYS B 2 404 ? 217.662 249.297 237.250 1.00 27.06 404 LYS A CA 1
ATOM 4115 C C . LYS B 2 404 ? 216.898 247.983 237.366 1.00 27.06 404 LYS A C 1
ATOM 4116 O O . LYS B 2 404 ? 216.876 247.199 236.405 1.00 27.06 404 LYS A O 1
ATOM 4122 N N . LEU B 2 405 ? 216.292 247.721 238.525 1.00 19.27 405 LEU A N 1
ATOM 4123 C CA . LEU B 2 405 ? 215.539 246.483 238.705 1.00 19.27 405 LEU A CA 1
ATOM 4124 C C . LEU B 2 405 ? 214.401 246.362 237.692 1.00 19.27 405 LEU A C 1
ATOM 4125 O O . LEU B 2 405 ? 214.121 245.265 237.189 1.00 19.27 405 LEU A O 1
ATOM 4130 N N . TYR B 2 406 ? 213.732 247.476 237.376 1.00 18.75 406 TYR A N 1
ATOM 4131 C CA . TYR B 2 406 ? 212.659 247.436 236.385 1.00 18.75 406 TYR A CA 1
ATOM 4132 C C . TYR B 2 406 ? 213.178 246.990 235.026 1.00 18.75 406 TYR A C 1
ATOM 4133 O O . TYR B 2 406 ? 212.585 246.122 234.376 1.00 18.75 406 TYR A O 1
ATOM 4142 N N . GLU B 2 407 ? 214.278 247.589 234.572 1.00 29.37 407 GLU A N 1
ATOM 4143 C CA . GLU B 2 407 ? 214.835 247.217 233.279 1.00 29.37 407 GLU A CA 1
ATOM 4144 C C . GLU B 2 407 ? 215.308 245.771 233.295 1.00 29.37 407 GLU A C 1
ATOM 4145 O O . GLU B 2 407 ? 215.315 245.105 232.254 1.00 29.37 407 GLU A O 1
ATOM 4151 N N . PHE B 2 408 ? 215.697 245.268 234.469 1.00 20.06 408 PHE A N 1
ATOM 4152 C CA . PHE B 2 408 ? 215.951 243.835 234.610 1.00 20.06 408 PHE A CA 1
ATOM 4153 C C . PHE B 2 408 ? 214.683 243.019 234.389 1.00 20.06 408 PHE A C 1
ATOM 4154 O O . PHE B 2 408 ? 214.727 241.948 233.773 1.00 20.06 408 PHE A O 1
ATOM 4162 N N . VAL B 2 409 ? 213.545 243.502 234.892 1.00 24.60 409 VAL A N 1
ATOM 4163 C CA . VAL B 2 409 ? 212.325 242.695 234.882 1.00 24.60 409 VAL A CA 1
ATOM 4164 C C . VAL B 2 409 ? 211.806 242.488 233.460 1.00 24.60 409 VAL A C 1
ATOM 4165 O O . VAL B 2 409 ? 211.392 241.382 233.094 1.00 24.60 409 VAL A O 1
ATOM 4169 N N . GLN B 2 410 ? 211.825 243.533 232.636 1.00 21.79 410 GLN A N 1
ATOM 4170 C CA . GLN B 2 410 ? 211.116 243.531 231.361 1.00 21.79 410 GLN A CA 1
ATOM 4171 C C . GLN B 2 410 ? 211.950 243.013 230.193 1.00 21.79 410 GLN A C 1
ATOM 4172 O O . GLN B 2 410 ? 211.495 243.095 229.048 1.00 21.79 410 GLN A O 1
ATOM 4178 N N . MET B 2 411 ? 213.144 242.487 230.445 1.00 23.79 411 MET A N 1
ATOM 4179 C CA . MET B 2 411 ? 213.987 241.994 229.366 1.00 23.79 411 MET A CA 1
ATOM 4180 C C . MET B 2 411 ? 213.364 240.773 228.692 1.00 23.79 411 MET A C 1
ATOM 4181 O O . MET B 2 411 ? 212.528 240.071 229.265 1.00 23.79 411 MET A O 1
ATOM 4186 N N . LYS B 2 412 ? 213.785 240.527 227.452 1.00 26.77 412 LYS A N 1
ATOM 4187 C CA . LYS B 2 412 ? 213.248 239.432 226.654 1.00 26.77 412 LYS A CA 1
ATOM 4188 C C . LYS B 2 412 ? 213.896 238.108 227.063 1.00 26.77 412 LYS A C 1
ATOM 4189 O O . LYS B 2 412 ? 214.648 238.027 228.038 1.00 26.77 412 LYS A O 1
ATOM 4195 N N . ARG B 2 413 ? 213.602 237.048 226.306 1.00 36.56 413 ARG A N 1
ATOM 4196 C CA . ARG B 2 413 ? 213.994 235.700 226.710 1.00 36.56 413 ARG A CA 1
ATOM 4197 C C . ARG B 2 413 ? 215.508 235.522 226.718 1.00 36.56 413 ARG A C 1
ATOM 4198 O O . ARG B 2 413 ? 216.065 234.962 227.669 1.00 36.56 413 ARG A O 1
ATOM 4206 N N . PHE B 2 414 ? 216.193 235.989 225.675 1.00 36.56 414 PHE A N 1
ATOM 4207 C CA . PHE B 2 414 ? 217.629 235.781 225.530 1.00 36.56 414 PHE A CA 1
ATOM 4208 C C . PHE B 2 414 ? 218.425 237.058 225.784 1.00 36.56 414 PHE A C 1
ATOM 4209 O O . PHE B 2 414 ? 219.521 237.230 225.248 1.00 36.56 414 PHE A O 1
ATOM 4217 N N . GLU B 2 415 ? 217.887 237.957 226.601 1.00 25.67 415 GLU A N 1
ATOM 4218 C CA . GLU B 2 415 ? 218.570 239.180 226.988 1.00 25.67 415 GLU A CA 1
ATOM 4219 C C . GLU B 2 415 ? 218.938 239.122 228.464 1.00 25.67 415 GLU A C 1
ATOM 4220 O O . GLU B 2 415 ? 218.202 238.565 229.282 1.00 25.67 415 GLU A O 1
ATOM 4226 N N . ASN B 2 416 ? 220.088 239.701 228.797 1.00 23.63 416 ASN A N 1
ATOM 4227 C CA . ASN B 2 416 ? 220.592 239.663 230.160 1.00 23.63 416 ASN A CA 1
ATOM 4228 C C . ASN B 2 416 ? 221.315 240.966 230.466 1.00 23.63 416 ASN A C 1
ATOM 4229 O O . ASN B 2 416 ? 221.773 241.673 229.566 1.00 23.63 416 ASN A O 1
ATOM 4234 N N . GLN B 2 417 ? 221.408 241.274 231.755 1.00 36.56 417 GLN A N 1
ATOM 4235 C CA . GLN B 2 417 ? 222.133 242.444 232.219 1.00 36.56 417 GLN A CA 1
ATOM 4236 C C . GLN B 2 417 ? 223.583 242.086 232.528 1.00 36.56 417 GLN A C 1
ATOM 4237 O O . GLN B 2 417 ? 223.986 240.922 232.507 1.00 36.56 417 GLN A O 1
ATOM 4243 N N . LYS B 2 418 ? 224.372 243.115 232.820 1.00 27.94 418 LYS A N 1
ATOM 4244 C CA . LYS B 2 418 ? 225.764 242.949 233.201 1.00 27.94 418 LYS A CA 1
ATOM 4245 C C . LYS B 2 418 ? 226.028 243.725 234.482 1.00 27.94 418 LYS A C 1
ATOM 4246 O O . LYS B 2 418 ? 225.329 244.687 234.806 1.00 27.94 418 LYS A O 1
ATOM 4252 N N . VAL B 2 419 ? 227.048 243.282 235.219 1.00 28.50 419 VAL A N 1
ATOM 4253 C CA . VAL B 2 419 ? 227.389 243.931 236.482 1.00 28.50 419 VAL A CA 1
ATOM 4254 C C . VAL B 2 419 ? 227.827 245.368 236.240 1.00 28.50 419 VAL A C 1
ATOM 4255 O O . VAL B 2 419 ? 227.517 246.269 237.029 1.00 28.50 419 VAL A O 1
ATOM 4259 N N . LEU B 2 420 ? 228.550 245.609 235.146 1.00 36.56 420 LEU A N 1
ATOM 4260 C CA . LEU B 2 420 ? 229.000 246.958 234.830 1.00 36.56 420 LEU A CA 1
ATOM 4261 C C . LEU B 2 420 ? 227.859 247.886 234.436 1.00 36.56 420 LEU A C 1
ATOM 4262 O O . LEU B 2 420 ? 228.065 249.103 234.393 1.00 36.56 420 LEU A O 1
ATOM 4267 N N . ASP B 2 421 ? 226.672 247.352 234.143 1.00 36.56 421 ASP A N 1
ATOM 4268 C CA . ASP B 2 421 ? 225.511 248.209 233.942 1.00 36.56 421 ASP A CA 1
ATOM 4269 C C . ASP B 2 421 ? 225.071 248.876 235.237 1.00 36.56 421 ASP A C 1
ATOM 4270 O O . ASP B 2 421 ? 224.403 249.913 235.192 1.00 36.56 421 ASP A O 1
ATOM 4275 N N . TYR B 2 422 ? 225.425 248.298 236.383 1.00 24.18 422 TYR A N 1
ATOM 4276 C CA . TYR B 2 422 ? 225.203 248.900 237.691 1.00 24.18 422 TYR A CA 1
ATOM 4277 C C . TYR B 2 422 ? 226.425 249.644 238.207 1.00 24.18 422 TYR A C 1
ATOM 4278 O O . TYR B 2 422 ? 226.295 250.747 238.743 1.00 24.18 422 TYR A O 1
ATOM 4287 N N . ILE B 2 423 ? 227.612 249.054 238.048 1.00 36.56 423 ILE A N 1
ATOM 4288 C CA . ILE B 2 423 ? 228.828 249.611 238.634 1.00 36.56 423 ILE A CA 1
ATOM 4289 C C . ILE B 2 423 ? 229.176 250.951 237.998 1.00 36.56 423 ILE A C 1
ATOM 4290 O O . ILE B 2 423 ? 229.533 251.909 238.695 1.00 36.56 423 ILE A O 1
ATOM 4295 N N . CYS B 2 424 ? 229.070 251.048 236.673 1.00 36.56 424 CYS A N 1
ATOM 4296 C CA . CYS B 2 424 ? 229.489 252.255 235.972 1.00 36.56 424 CYS A CA 1
ATOM 4297 C C . CYS B 2 424 ? 228.613 253.459 236.286 1.00 36.56 424 CYS A C 1
ATOM 4298 O O . CYS B 2 424 ? 228.982 254.580 235.922 1.00 36.56 424 CYS A O 1
ATOM 4301 N N . PHE B 2 425 ? 227.470 253.261 236.940 1.00 36.56 425 PHE A N 1
ATOM 4302 C CA . PHE B 2 425 ? 226.586 254.353 237.325 1.00 36.56 425 PHE A CA 1
ATOM 4303 C C . PHE B 2 425 ? 226.555 254.574 238.832 1.00 36.56 425 PHE A C 1
ATOM 4304 O O . PHE B 2 425 ? 225.723 255.347 239.318 1.00 36.56 425 PHE A O 1
ATOM 4312 N N . MET B 2 426 ? 227.439 253.921 239.578 1.00 29.20 426 MET A N 1
ATOM 4313 C CA . MET B 2 426 ? 227.484 254.024 241.028 1.00 29.20 426 MET A CA 1
ATOM 4314 C C . MET B 2 426 ? 228.740 254.760 241.473 1.00 29.20 426 MET A C 1
ATOM 4315 O O . MET B 2 426 ? 229.700 254.918 240.715 1.00 29.20 426 MET A O 1
ATOM 4320 N N . ASP B 2 427 ? 228.719 255.208 242.725 1.00 29.04 427 ASP A N 1
ATOM 4321 C CA . ASP B 2 427 ? 229.832 255.923 243.334 1.00 29.04 427 ASP A CA 1
ATOM 4322 C C . ASP B 2 427 ? 230.473 255.026 244.384 1.00 29.04 427 ASP A C 1
ATOM 4323 O O . ASP B 2 427 ? 229.795 254.562 245.306 1.00 29.04 427 ASP A O 1
ATOM 4328 N N . VAL B 2 428 ? 231.776 254.784 244.237 1.00 25.96 428 VAL A N 1
ATOM 4329 C CA . VAL B 2 428 ? 232.489 253.925 245.178 1.00 25.96 428 VAL A CA 1
ATOM 4330 C C . VAL B 2 428 ? 232.516 254.547 246.568 1.00 25.96 428 VAL A C 1
ATOM 4331 O O . VAL B 2 428 ? 232.304 253.861 247.574 1.00 25.96 428 VAL A O 1
ATOM 4335 N N . PHE B 2 429 ? 232.767 255.853 246.649 1.00 27.01 429 PHE A N 1
ATOM 4336 C CA . PHE B 2 429 ? 232.919 256.524 247.933 1.00 27.01 429 PHE A CA 1
ATOM 4337 C C . PHE B 2 429 ? 231.610 256.653 248.701 1.00 27.01 429 PHE A C 1
ATOM 4338 O O . PHE B 2 429 ? 231.637 257.065 249.865 1.00 27.01 429 PHE A O 1
ATOM 4346 N N . ASP B 2 430 ? 230.473 256.324 248.083 1.00 29.16 430 ASP A N 1
ATOM 4347 C CA . ASP B 2 430 ? 229.204 256.356 248.802 1.00 29.16 430 ASP A CA 1
ATOM 4348 C C . ASP B 2 430 ? 229.156 255.312 249.910 1.00 29.16 430 ASP A C 1
ATOM 4349 O O . ASP B 2 430 ? 228.557 255.556 250.963 1.00 29.16 430 ASP A O 1
ATOM 4354 N N . VAL B 2 431 ? 229.771 254.149 249.693 1.00 24.08 431 VAL A N 1
ATOM 4355 C CA . VAL B 2 431 ? 229.796 253.109 250.713 1.00 24.08 431 VAL A CA 1
ATOM 4356 C C . VAL B 2 431 ? 230.673 253.563 251.870 1.00 24.08 431 VAL A C 1
ATOM 4357 O O . VAL B 2 431 ? 231.819 253.988 251.673 1.00 24.08 431 VAL A O 1
ATOM 4361 N N . GLU B 2 432 ? 230.141 253.473 253.087 1.00 28.29 432 GLU A N 1
ATOM 4362 C CA . GLU B 2 432 ? 230.822 253.995 254.265 1.00 28.29 432 GLU A CA 1
ATOM 4363 C C . GLU B 2 432 ? 231.588 252.941 255.048 1.00 28.29 432 GLU A C 1
ATOM 4364 O O . GLU B 2 432 ? 232.587 253.275 255.692 1.00 28.29 432 GLU A O 1
ATOM 4370 N N . TRP B 2 433 ? 231.157 251.683 255.015 1.00 22.21 433 TRP A N 1
ATOM 4371 C CA . TRP B 2 433 ? 231.805 250.651 255.813 1.00 22.21 433 TRP A CA 1
ATOM 4372 C C . TRP B 2 433 ? 233.038 250.061 255.142 1.00 22.21 433 TRP A C 1
ATOM 4373 O O . TRP B 2 433 ? 233.685 249.191 255.734 1.00 22.21 433 TRP A O 1
ATOM 4384 N N . PHE B 2 434 ? 233.375 250.498 253.931 1.00 27.88 434 PHE A N 1
ATOM 4385 C CA . PHE B 2 434 ? 234.610 250.059 253.297 1.00 27.88 434 PHE A CA 1
ATOM 4386 C C . PHE B 2 434 ? 235.807 250.607 254.062 1.00 27.88 434 PHE A C 1
ATOM 4387 O O . PHE B 2 434 ? 235.850 251.793 254.401 1.00 27.88 434 PHE A O 1
ATOM 4395 N N . VAL B 2 435 ? 236.783 249.745 254.332 1.00 37.04 435 VAL A N 1
ATOM 4396 C CA . VAL B 2 435 ? 237.998 250.122 255.042 1.00 37.04 435 VAL A CA 1
ATOM 4397 C C . VAL B 2 435 ? 239.196 249.719 254.193 1.00 37.04 435 VAL A C 1
ATOM 4398 O O . VAL B 2 435 ? 239.206 248.637 253.595 1.00 37.04 435 VAL A O 1
ATOM 4402 N N . ASP B 2 436 ? 240.185 250.603 254.116 1.00 47.26 436 ASP A N 1
ATOM 4403 C CA . ASP B 2 436 ? 241.414 250.354 253.374 1.00 47.26 436 ASP A CA 1
ATOM 4404 C C . ASP B 2 436 ? 242.557 250.118 254.353 1.00 47.26 436 ASP A C 1
ATOM 4405 O O . ASP B 2 436 ? 242.806 250.943 255.238 1.00 47.26 436 ASP A O 1
ATOM 4410 N N . LEU B 2 437 ? 243.237 248.980 254.200 1.00 58.13 437 LEU A N 1
ATOM 4411 C CA . LEU B 2 437 ? 244.367 248.671 255.070 1.00 58.13 437 LEU A CA 1
ATOM 4412 C C . LEU B 2 437 ? 245.493 249.679 254.885 1.00 58.13 437 LEU A C 1
ATOM 4413 O O . LEU B 2 437 ? 246.116 250.114 255.860 1.00 58.13 437 LEU A O 1
ATOM 4418 N N . LYS B 2 438 ? 245.764 250.062 253.642 1.00 59.20 438 LYS A N 1
ATOM 4419 C CA . LYS B 2 438 ? 246.770 251.058 253.316 1.00 59.20 438 LYS A CA 1
ATOM 4420 C C . LYS B 2 438 ? 246.098 252.303 252.751 1.00 59.20 438 LYS A C 1
ATOM 4421 O O . LYS B 2 438 ? 245.091 252.218 252.044 1.00 59.20 438 LYS A O 1
ATOM 4427 N N . ASN B 2 439 ? 246.665 253.466 253.074 1.00 58.41 439 ASN A N 1
ATOM 4428 C CA . ASN B 2 439 ? 246.052 254.749 252.725 1.00 58.41 439 ASN A CA 1
ATOM 4429 C C . ASN B 2 439 ? 246.203 255.006 251.225 1.00 58.41 439 ASN A C 1
ATOM 4430 O O . ASN B 2 439 ? 247.023 255.804 250.767 1.00 58.41 439 ASN A O 1
ATOM 4435 N N . GLN B 2 440 ? 245.384 254.298 250.453 1.00 47.08 440 GLN A N 1
ATOM 4436 C CA . GLN B 2 440 ? 245.302 254.506 249.014 1.00 47.08 440 GLN A CA 1
ATOM 4437 C C . GLN B 2 440 ? 244.162 255.430 248.614 1.00 47.08 440 GLN A C 1
ATOM 4438 O O . GLN B 2 440 ? 244.009 255.720 247.424 1.00 47.08 440 GLN A O 1
ATOM 4444 N N . LYS B 2 441 ? 243.363 255.900 249.574 1.00 42.06 441 LYS A N 1
ATOM 4445 C CA . LYS B 2 441 ? 242.220 256.742 249.241 1.00 42.06 441 LYS A CA 1
ATOM 4446 C C . LYS B 2 441 ? 242.667 258.065 248.631 1.00 42.06 441 LYS A C 1
ATOM 4447 O O . LYS B 2 441 ? 242.002 258.601 247.738 1.00 42.06 441 LYS A O 1
ATOM 4453 N N . PHE B 2 442 ? 243.785 258.609 249.104 1.00 52.62 442 PHE A N 1
ATOM 4454 C CA . PHE B 2 442 ? 244.310 259.877 248.608 1.00 52.62 442 PHE A CA 1
ATOM 4455 C C . PHE B 2 442 ? 245.541 259.729 247.730 1.00 52.62 442 PHE A C 1
ATOM 4456 O O . PHE B 2 442 ? 245.709 260.502 246.785 1.00 52.62 442 PHE A O 1
ATOM 4464 N N . THR B 2 443 ? 246.415 258.762 248.015 1.00 49.99 443 THR A N 1
ATOM 4465 C CA . THR B 2 443 ? 247.643 258.625 247.238 1.00 49.99 443 THR A CA 1
ATOM 4466 C C . THR B 2 443 ? 247.352 258.101 245.836 1.00 49.99 443 THR A C 1
ATOM 4467 O O . THR B 2 443 ? 247.635 258.772 244.838 1.00 49.99 443 THR A O 1
ATOM 4471 N N . GLN B 2 444 ? 246.781 256.902 245.742 1.00 43.20 444 GLN A N 1
ATOM 4472 C CA . GLN B 2 444 ? 246.424 256.287 244.463 1.00 43.20 444 GLN A CA 1
ATOM 4473 C C . GLN B 2 444 ? 244.922 256.032 244.476 1.00 43.20 444 GLN A C 1
ATOM 4474 O O . GLN B 2 444 ? 244.464 254.936 244.804 1.00 43.20 444 GLN A O 1
ATOM 4480 N N . LYS B 2 445 ? 244.157 257.058 244.099 1.00 31.01 445 LYS A N 1
ATOM 4481 C CA . LYS B 2 445 ? 242.702 256.962 244.135 1.00 31.01 445 LYS A CA 1
ATOM 4482 C C . LYS B 2 445 ? 242.188 255.897 243.174 1.00 31.01 445 LYS A C 1
ATOM 4483 O O . LYS B 2 445 ? 241.212 255.200 243.472 1.00 31.01 445 LYS A O 1
ATOM 4489 N N . ARG B 2 446 ? 242.833 255.760 242.014 1.00 35.66 446 ARG A N 1
ATOM 4490 C CA . ARG B 2 446 ? 242.343 254.845 240.987 1.00 35.66 446 ARG A CA 1
ATOM 4491 C C . ARG B 2 446 ? 242.430 253.390 241.435 1.00 35.66 446 ARG A C 1
ATOM 4492 O O . ARG B 2 446 ? 241.503 252.604 241.197 1.00 35.66 446 ARG A O 1
ATOM 4500 N N . LYS B 2 447 ? 243.539 253.007 242.072 1.00 30.59 447 LYS A N 1
ATOM 4501 C CA . LYS B 2 447 ? 243.671 251.638 242.561 1.00 30.59 447 LYS A CA 1
ATOM 4502 C C . LYS B 2 447 ? 242.631 251.335 243.632 1.00 30.59 447 LYS A C 1
ATOM 4503 O O . LYS B 2 447 ? 242.046 250.244 243.653 1.00 30.59 447 LYS A O 1
ATOM 4509 N N . TYR B 2 448 ? 242.389 252.291 244.531 1.00 28.79 448 TYR A N 1
ATOM 4510 C CA . TYR B 2 448 ? 241.363 252.120 245.553 1.00 28.79 448 TYR A CA 1
ATOM 4511 C C . TYR B 2 448 ? 239.986 251.954 244.923 1.00 28.79 448 TYR A C 1
ATOM 4512 O O . TYR B 2 448 ? 239.192 251.107 245.353 1.00 28.79 448 TYR A O 1
ATOM 4521 N N . ILE B 2 449 ? 239.689 252.756 243.898 1.00 26.85 449 ILE A N 1
ATOM 4522 C CA . ILE B 2 449 ? 238.402 252.653 243.217 1.00 26.85 449 ILE A CA 1
ATOM 4523 C C . ILE B 2 449 ? 238.250 251.285 242.567 1.00 26.85 449 ILE A C 1
ATOM 4524 O O . ILE B 2 449 ? 237.186 250.663 242.645 1.00 26.85 449 ILE A O 1
ATOM 4529 N N . SER B 2 450 ? 239.309 250.791 241.923 1.00 27.26 450 SER A N 1
ATOM 4530 C CA . SER B 2 450 ? 239.252 249.461 241.318 1.00 27.26 450 SER A CA 1
ATOM 4531 C C . SER B 2 450 ? 239.001 248.385 242.370 1.00 27.26 450 SER A C 1
ATOM 4532 O O . SER B 2 450 ? 238.141 247.506 242.197 1.00 27.26 450 SER A O 1
ATOM 4535 N N . ASP B 2 451 ? 239.742 248.448 243.479 1.00 29.48 451 ASP A N 1
ATOM 4536 C CA . ASP B 2 451 ? 239.618 247.426 244.511 1.00 29.48 451 ASP A CA 1
ATOM 4537 C C . ASP B 2 451 ? 238.220 247.414 245.113 1.00 29.48 451 ASP A C 1
ATOM 4538 O O . ASP B 2 451 ? 237.652 246.343 245.357 1.00 29.48 451 ASP A O 1
ATOM 4543 N N . LYS B 2 452 ? 237.646 248.592 245.359 1.00 26.60 452 LYS A N 1
ATOM 4544 C CA . LYS B 2 452 ? 236.312 248.633 245.945 1.00 26.60 452 LYS A CA 1
ATOM 4545 C C . LYS B 2 452 ? 235.219 248.324 244.927 1.00 26.60 452 LYS A C 1
ATOM 4546 O O . LYS B 2 452 ? 234.151 247.827 245.304 1.00 26.60 452 LYS A O 1
ATOM 4552 N N . ARG B 2 453 ? 235.458 248.601 243.643 1.00 36.56 453 ARG A N 1
ATOM 4553 C CA . ARG B 2 453 ? 234.530 248.160 242.608 1.00 36.56 453 ARG A CA 1
ATOM 4554 C C . ARG B 2 453 ? 234.464 246.643 242.557 1.00 36.56 453 ARG A C 1
ATOM 4555 O O . ARG B 2 453 ? 233.397 246.065 242.314 1.00 36.56 453 ARG A O 1
ATOM 4563 N N . LYS B 2 454 ? 235.605 245.982 242.770 1.00 28.36 454 LYS A N 1
ATOM 4564 C CA . LYS B 2 454 ? 235.614 244.522 242.804 1.00 28.36 454 LYS A CA 1
ATOM 4565 C C . LYS B 2 454 ? 234.702 243.969 243.897 1.00 28.36 454 LYS A C 1
ATOM 4566 O O . LYS B 2 454 ? 234.145 242.878 243.742 1.00 28.36 454 LYS A O 1
ATOM 4572 N N . ILE B 2 455 ? 234.537 244.699 245.001 1.00 25.40 455 ILE A N 1
ATOM 4573 C CA . ILE B 2 455 ? 233.661 244.243 246.078 1.00 25.40 455 ILE A CA 1
ATOM 4574 C C . ILE B 2 455 ? 232.216 244.643 245.805 1.00 25.40 455 ILE A C 1
ATOM 4575 O O . ILE B 2 455 ? 231.280 243.893 246.116 1.00 25.40 455 ILE A O 1
ATOM 4580 N N . LEU B 2 456 ? 232.012 245.835 245.241 1.00 20.44 456 LEU A N 1
ATOM 4581 C CA . LEU B 2 456 ? 230.662 246.286 244.923 1.00 20.44 456 LEU A CA 1
ATOM 4582 C C . LEU B 2 456 ? 229.998 245.364 243.909 1.00 20.44 456 LEU A C 1
ATOM 4583 O O . LEU B 2 456 ? 228.803 245.060 244.022 1.00 20.44 456 LEU A O 1
ATOM 4588 N N . GLY B 2 457 ? 230.754 244.915 242.906 1.00 31.01 457 GLY A N 1
ATOM 4589 C CA . GLY B 2 457 ? 230.202 243.974 241.945 1.00 31.01 457 GLY A CA 1
ATOM 4590 C C . GLY B 2 457 ? 229.784 242.663 242.585 1.00 31.01 457 GLY A C 1
ATOM 4591 O O . GLY B 2 457 ? 228.729 242.110 242.260 1.00 31.01 457 GLY A O 1
ATOM 4592 N N . ASP B 2 458 ? 230.604 242.151 243.506 1.00 34.78 458 ASP A N 1
ATOM 4593 C CA . ASP B 2 458 ? 230.251 240.927 244.216 1.00 34.78 458 ASP A CA 1
ATOM 4594 C C . ASP B 2 458 ? 228.987 241.117 245.042 1.00 34.78 458 ASP A C 1
ATOM 4595 O O . ASP B 2 458 ? 228.127 240.231 245.085 1.00 34.78 458 ASP A O 1
ATOM 4600 N N . LEU B 2 459 ? 228.858 242.266 245.708 1.00 32.55 459 LEU A N 1
ATOM 4601 C CA . LEU B 2 459 ? 227.650 242.532 246.487 1.00 32.55 459 LEU A CA 1
ATOM 4602 C C . LEU B 2 459 ? 226.416 242.576 245.595 1.00 32.55 459 LEU A C 1
ATOM 4603 O O . LEU B 2 459 ? 225.371 242.000 245.931 1.00 32.55 459 LEU A O 1
ATOM 4608 N N . ILE B 2 460 ? 226.519 243.254 244.450 1.00 18.88 460 ILE A N 1
ATOM 4609 C CA . ILE B 2 460 ? 225.384 243.351 243.536 1.00 18.88 460 ILE A CA 1
ATOM 4610 C C . ILE B 2 460 ? 224.996 241.973 243.019 1.00 18.88 460 ILE A C 1
ATOM 4611 O O . ILE B 2 460 ? 223.808 241.638 242.934 1.00 18.88 460 ILE A O 1
ATOM 4616 N N . VAL B 2 461 ? 225.988 241.150 242.671 1.00 27.54 461 VAL A N 1
ATOM 4617 C CA . VAL B 2 461 ? 225.700 239.788 242.224 1.00 27.54 461 VAL A CA 1
ATOM 4618 C C . VAL B 2 461 ? 225.031 238.992 243.337 1.00 27.54 461 VAL A C 1
ATOM 4619 O O . VAL B 2 461 ? 224.103 238.213 243.092 1.00 27.54 461 VAL A O 1
ATOM 4623 N N . PHE B 2 462 ? 225.485 239.178 244.578 1.00 24.80 462 PHE A N 1
ATOM 4624 C CA . PHE B 2 462 ? 224.901 238.452 245.701 1.00 24.80 462 PHE A CA 1
ATOM 4625 C C . PHE B 2 462 ? 223.433 238.812 245.889 1.00 24.80 462 PHE A C 1
ATOM 4626 O O . PHE B 2 462 ? 222.597 237.938 246.142 1.00 24.80 462 PHE A O 1
ATOM 4634 N N . ILE B 2 463 ? 223.098 240.100 245.777 1.00 36.56 463 ILE A N 1
ATOM 4635 C CA . ILE B 2 463 ? 221.717 240.519 246.018 1.00 36.56 463 ILE A CA 1
ATOM 4636 C C . ILE B 2 463 ? 220.781 239.919 244.973 1.00 36.56 463 ILE A C 1
ATOM 4637 O O . ILE B 2 463 ? 219.718 239.380 245.304 1.00 36.56 463 ILE A O 1
ATOM 4642 N N . ILE B 2 464 ? 221.157 240.005 243.696 1.00 32.90 464 ILE A N 1
ATOM 4643 C CA . ILE B 2 464 ? 220.268 239.543 242.633 1.00 32.90 464 ILE A CA 1
ATOM 4644 C C . ILE B 2 464 ? 220.170 238.022 242.626 1.00 32.90 464 ILE A C 1
ATOM 4645 O O . ILE B 2 464 ? 219.074 237.458 242.541 1.00 32.90 464 ILE A O 1
ATOM 4650 N N . ASN B 2 465 ? 221.309 237.333 242.720 1.00 36.56 465 ASN A N 1
ATOM 4651 C CA . ASN B 2 465 ? 221.319 235.887 242.526 1.00 36.56 465 ASN A CA 1
ATOM 4652 C C . ASN B 2 465 ? 220.681 235.152 243.699 1.00 36.56 465 ASN A C 1
ATOM 4653 O O . ASN B 2 465 ? 220.068 234.095 243.514 1.00 36.56 465 ASN A O 1
ATOM 4658 N N . LYS B 2 466 ? 220.822 235.685 244.912 1.00 36.56 466 LYS A N 1
ATOM 4659 C CA . LYS B 2 466 ? 220.350 234.997 246.110 1.00 36.56 466 LYS A CA 1
ATOM 4660 C C . LYS B 2 466 ? 218.923 235.393 246.483 1.00 36.56 466 LYS A C 1
ATOM 4661 O O . LYS B 2 466 ? 218.139 234.551 246.929 1.00 36.56 466 LYS A O 1
ATOM 4667 N N . ILE B 2 467 ? 218.584 236.674 246.340 1.00 36.56 467 ILE A N 1
ATOM 4668 C CA . ILE B 2 467 ? 217.254 237.128 246.737 1.00 36.56 467 ILE A CA 1
ATOM 4669 C C . ILE B 2 467 ? 216.314 237.176 245.538 1.00 36.56 467 ILE A C 1
ATOM 4670 O O . ILE B 2 467 ? 215.263 236.526 245.529 1.00 36.56 467 ILE A O 1
ATOM 4675 N N . VAL B 2 468 ? 216.677 237.943 244.508 1.00 36.56 468 VAL A N 1
ATOM 4676 C CA . VAL B 2 468 ? 215.720 238.283 243.456 1.00 36.56 468 VAL A CA 1
ATOM 4677 C C . VAL B 2 468 ? 215.353 237.056 242.627 1.00 36.56 468 VAL A C 1
ATOM 4678 O O . VAL B 2 468 ? 214.172 236.785 242.388 1.00 36.56 468 VAL A O 1
ATOM 4682 N N . ILE B 2 469 ? 216.350 236.306 242.169 1.00 25.10 469 ILE A N 1
ATOM 4683 C CA . ILE B 2 469 ? 216.109 235.181 241.264 1.00 25.10 469 ILE A CA 1
ATOM 4684 C C . ILE B 2 469 ? 215.291 234.076 241.932 1.00 25.10 469 ILE A C 1
ATOM 4685 O O . ILE B 2 469 ? 214.317 233.602 241.327 1.00 25.10 469 ILE A O 1
ATOM 4690 N N . PRO B 2 470 ? 215.635 233.610 243.143 1.00 30.46 470 PRO A N 1
ATOM 4691 C CA . PRO B 2 470 ? 214.816 232.542 243.744 1.00 30.46 470 PRO A CA 1
ATOM 4692 C C . PRO B 2 470 ? 213.374 232.942 243.994 1.00 30.46 470 PRO A C 1
ATOM 4693 O O . PRO B 2 470 ? 212.480 232.102 243.853 1.00 30.46 470 PRO A O 1
ATOM 4697 N N . VAL B 2 471 ? 213.114 234.200 244.351 1.00 36.56 471 VAL A N 1
ATOM 4698 C CA . VAL B 2 471 ? 211.737 234.627 244.587 1.00 36.56 471 VAL A CA 1
ATOM 4699 C C . VAL B 2 471 ? 210.932 234.575 243.294 1.00 36.56 471 VAL A C 1
ATOM 4700 O O . VAL B 2 471 ? 209.797 234.079 243.271 1.00 36.56 471 VAL A O 1
ATOM 4704 N N . LEU B 2 472 ? 211.506 235.078 242.199 1.00 36.56 472 LEU A N 1
ATOM 4705 C CA . LEU B 2 472 ? 210.826 235.025 240.909 1.00 36.56 472 LEU A CA 1
ATOM 4706 C C . LEU B 2 472 ? 210.616 233.588 240.454 1.00 36.56 472 LEU A C 1
ATOM 4707 O O . LEU B 2 472 ? 209.570 233.255 239.888 1.00 36.56 472 LEU A O 1
ATOM 4712 N N . ARG B 2 473 ? 211.604 232.723 240.686 1.00 36.56 473 ARG A N 1
ATOM 4713 C CA . ARG B 2 473 ? 211.469 231.327 240.283 1.00 36.56 473 ARG A CA 1
ATOM 4714 C C . ARG B 2 473 ? 210.428 230.592 241.120 1.00 36.56 473 ARG A C 1
ATOM 4715 O O . ARG B 2 473 ? 209.753 229.691 240.613 1.00 36.56 473 ARG A O 1
ATOM 4723 N N . TYR B 2 474 ? 210.274 230.966 242.391 1.00 36.56 474 TYR A N 1
ATOM 4724 C CA . TYR B 2 474 ? 209.377 230.242 243.284 1.00 36.56 474 TYR A CA 1
ATOM 4725 C C . TYR B 2 474 ? 207.936 230.722 243.167 1.00 36.56 474 TYR A C 1
ATOM 4726 O O . TYR B 2 474 ? 207.005 229.917 243.269 1.00 36.56 474 TYR A O 1
ATOM 4735 N N . ASN B 2 475 ? 207.724 232.022 242.964 1.00 36.56 475 ASN A N 1
ATOM 4736 C CA . ASN B 2 475 ? 206.382 232.585 243.030 1.00 36.56 475 ASN A CA 1
ATOM 4737 C C . ASN B 2 475 ? 205.694 232.730 241.678 1.00 36.56 475 ASN A C 1
ATOM 4738 O O . ASN B 2 475 ? 204.518 233.104 241.646 1.00 36.56 475 ASN A O 1
ATOM 4743 N N . PHE B 2 476 ? 206.376 232.451 240.568 1.00 36.56 476 PHE A N 1
ATOM 4744 C CA . PHE B 2 476 ? 205.779 232.682 239.260 1.00 36.56 476 PHE A CA 1
ATOM 4745 C C . PHE B 2 476 ? 206.239 231.617 238.279 1.00 36.56 476 PHE A C 1
ATOM 4746 O O . PHE B 2 476 ? 207.293 231.000 238.446 1.00 36.56 476 PHE A O 1
ATOM 4754 N N . TYR B 2 477 ? 205.428 231.413 237.244 1.00 36.56 477 TYR A N 1
ATOM 4755 C CA . TYR B 2 477 ? 205.826 230.671 236.055 1.00 36.56 477 TYR A CA 1
ATOM 4756 C C . TYR B 2 477 ? 206.079 231.677 234.942 1.00 36.56 477 TYR A C 1
ATOM 4757 O O . TYR B 2 477 ? 205.164 232.400 234.535 1.00 36.56 477 TYR A O 1
ATOM 4766 N N . ILE B 2 478 ? 207.311 231.715 234.450 1.00 36.56 478 ILE A N 1
ATOM 4767 C CA . ILE B 2 478 ? 207.750 232.715 233.486 1.00 36.56 478 ILE A CA 1
ATOM 4768 C C . ILE B 2 478 ? 208.077 231.999 232.185 1.00 36.56 478 ILE A C 1
ATOM 4769 O O . ILE B 2 478 ? 208.889 231.066 232.172 1.00 36.56 478 ILE A O 1
ATOM 4774 N N . THR B 2 479 ? 207.447 232.430 231.097 1.00 31.95 479 THR A N 1
ATOM 4775 C CA . THR B 2 479 ? 207.584 231.755 229.813 1.00 31.95 479 THR A CA 1
ATOM 4776 C C . THR B 2 479 ? 207.209 232.729 228.703 1.00 31.95 479 THR A C 1
ATOM 4777 O O . THR B 2 479 ? 206.825 233.874 228.952 1.00 31.95 479 THR A O 1
ATOM 4781 N N . GLU B 2 480 ? 207.321 232.254 227.466 1.00 27.25 480 GLU A N 1
ATOM 4782 C CA . GLU B 2 480 ? 206.921 232.998 226.283 1.00 27.25 480 GLU A CA 1
ATOM 4783 C C . GLU B 2 480 ? 205.755 232.293 225.602 1.00 27.25 480 GLU A C 1
ATOM 4784 O O . GLU B 2 480 ? 205.536 231.095 225.797 1.00 27.25 480 GLU A O 1
ATOM 4790 N N . LYS B 2 481 ? 204.999 233.049 224.812 1.00 27.91 481 LYS A N 1
ATOM 4791 C CA . LYS B 2 481 ? 203.834 232.514 224.123 1.00 27.91 481 LYS A CA 1
ATOM 4792 C C . LYS B 2 481 ? 204.232 231.990 222.742 1.00 27.91 481 LYS A C 1
ATOM 4793 O O . LYS B 2 481 ? 205.413 231.892 222.402 1.00 27.91 481 LYS A O 1
ATOM 4799 N N . HIS B 2 482 ? 203.231 231.659 221.925 1.00 29.02 482 HIS A N 1
ATOM 4800 C CA . HIS B 2 482 ? 203.471 230.973 220.660 1.00 29.02 482 HIS A CA 1
ATOM 4801 C C . HIS B 2 482 ? 203.863 231.949 219.552 1.00 29.02 482 HIS A C 1
ATOM 4802 O O . HIS B 2 482 ? 204.930 231.819 218.943 1.00 29.02 482 HIS A O 1
ATOM 4809 N N . LYS B 2 483 ? 203.006 232.929 219.272 1.00 31.18 483 LYS A N 1
ATOM 4810 C CA . LYS B 2 483 ? 203.248 233.916 218.226 1.00 31.18 483 LYS A CA 1
ATOM 4811 C C . LYS B 2 483 ? 203.724 235.259 218.762 1.00 31.18 483 LYS A C 1
ATOM 4812 O O . LYS B 2 483 ? 203.735 236.241 218.013 1.00 31.18 483 LYS A O 1
ATOM 4818 N N . GLU B 2 484 ? 204.113 235.331 220.030 1.00 28.41 484 GLU A N 1
ATOM 4819 C CA . GLU B 2 484 ? 204.619 236.569 220.604 1.00 28.41 484 GLU A CA 1
ATOM 4820 C C . GLU B 2 484 ? 206.130 236.706 220.489 1.00 28.41 484 GLU A C 1
ATOM 4821 O O . GLU B 2 484 ? 206.692 237.664 221.029 1.00 28.41 484 GLU A O 1
ATOM 4827 N N . GLY B 2 485 ? 206.797 235.784 219.804 1.00 27.89 485 GLY A N 1
ATOM 4828 C CA . GLY B 2 485 ? 208.237 235.896 219.641 1.00 27.89 485 GLY A CA 1
ATOM 4829 C C . GLY B 2 485 ? 208.962 235.627 220.943 1.00 27.89 485 GLY A C 1
ATOM 4830 O O . GLY B 2 485 ? 208.714 234.628 221.626 1.00 27.89 485 GLY A O 1
ATOM 4831 N N . SER B 2 486 ? 209.877 236.526 221.295 1.00 36.56 486 SER A N 1
ATOM 4832 C CA . SER B 2 486 ? 210.690 236.389 222.494 1.00 36.56 486 SER A CA 1
ATOM 4833 C C . SER B 2 486 ? 210.157 237.195 223.672 1.00 36.56 486 SER A C 1
ATOM 4834 O O . SER B 2 486 ? 210.866 237.346 224.671 1.00 36.56 486 SER A O 1
ATOM 4837 N N . GLN B 2 487 ? 208.938 237.721 223.578 1.00 36.56 487 GLN A N 1
ATOM 4838 C CA . GLN B 2 487 ? 208.365 238.465 224.690 1.00 36.56 487 GLN A CA 1
ATOM 4839 C C . GLN B 2 487 ? 208.142 237.548 225.888 1.00 36.56 487 GLN A C 1
ATOM 4840 O O . GLN B 2 487 ? 207.905 236.347 225.746 1.00 36.56 487 GLN A O 1
ATOM 4846 N N . ILE B 2 488 ? 208.211 238.135 227.078 1.00 36.56 488 ILE A N 1
ATOM 4847 C CA . ILE B 2 488 ? 208.226 237.401 228.337 1.00 36.56 488 ILE A CA 1
ATOM 4848 C C . ILE B 2 488 ? 206.903 237.623 229.059 1.00 36.56 488 ILE A C 1
ATOM 4849 O O . ILE B 2 488 ? 206.363 238.736 229.062 1.00 36.56 488 ILE A O 1
ATOM 4854 N N . PHE B 2 489 ? 206.366 236.554 229.647 1.00 36.56 489 PHE A N 1
ATOM 4855 C CA . PHE B 2 489 ? 205.082 236.595 230.335 1.00 36.56 489 PHE A CA 1
ATOM 4856 C C . PHE B 2 489 ? 205.202 235.932 231.699 1.00 36.56 489 PHE A C 1
ATOM 4857 O O . PHE B 2 489 ? 205.923 234.944 231.857 1.00 36.56 489 PHE A O 1
ATOM 4865 N N . TYR B 2 490 ? 204.484 236.476 232.677 1.00 36.56 490 TYR A N 1
ATOM 4866 C CA . TYR B 2 490 ? 204.510 235.991 234.051 1.00 36.56 490 TYR A CA 1
ATOM 4867 C C . TYR B 2 490 ? 203.129 235.489 234.444 1.00 36.56 490 TYR A C 1
ATOM 4868 O O . TYR B 2 490 ? 202.126 236.164 234.193 1.00 36.56 490 TYR A O 1
ATOM 4877 N N . TYR B 2 491 ? 203.081 234.316 235.073 1.00 36.56 491 TYR A N 1
ATOM 4878 C CA . TYR B 2 491 ? 201.835 233.722 235.535 1.00 36.56 491 TYR A CA 1
ATOM 4879 C C . TYR B 2 491 ? 201.965 233.321 236.996 1.00 36.56 491 TYR A C 1
ATOM 4880 O O . TYR B 2 491 ? 202.992 232.776 237.408 1.00 36.56 491 TYR A O 1
ATOM 4889 N N . ARG B 2 492 ? 200.921 233.593 237.775 1.00 36.56 492 ARG A N 1
ATOM 4890 C CA . ARG B 2 492 ? 200.892 233.135 239.156 1.00 36.56 492 ARG A CA 1
ATOM 4891 C C . ARG B 2 492 ? 200.834 231.612 239.200 1.00 36.56 492 ARG A C 1
ATOM 4892 O O . ARG B 2 492 ? 200.243 230.966 238.332 1.00 36.56 492 ARG A O 1
ATOM 4900 N N . LYS B 2 493 ? 201.462 231.041 240.225 1.00 36.56 493 LYS A N 1
ATOM 4901 C CA . LYS B 2 493 ? 201.623 229.588 240.285 1.00 36.56 493 LYS A CA 1
ATOM 4902 C C . LYS B 2 493 ? 200.305 228.819 240.338 1.00 36.56 493 LYS A C 1
ATOM 4903 O O . LYS B 2 493 ? 200.187 227.806 239.628 1.00 36.56 493 LYS A O 1
ATOM 4909 N N . PRO B 2 494 ? 199.305 229.192 241.153 1.00 36.56 494 PRO A N 1
ATOM 4910 C CA . PRO B 2 494 ? 198.037 228.435 241.117 1.00 36.56 494 PRO A CA 1
ATOM 4911 C C . PRO B 2 494 ? 197.371 228.433 239.751 1.00 36.56 494 PRO A C 1
ATOM 4912 O O . PRO B 2 494 ? 196.789 227.417 239.337 1.00 36.56 494 PRO A O 1
ATOM 4916 N N . ILE B 2 495 ? 197.449 229.554 239.032 1.00 36.56 495 ILE A N 1
ATOM 4917 C CA . ILE B 2 495 ? 196.903 229.614 237.682 1.00 36.56 495 ILE A CA 1
ATOM 4918 C C . ILE B 2 495 ? 197.595 228.594 236.790 1.00 36.56 495 ILE A C 1
ATOM 4919 O O . ILE B 2 495 ? 196.948 227.882 236.011 1.00 36.56 495 ILE A O 1
ATOM 4924 N N . TRP B 2 496 ? 198.921 228.490 236.900 1.00 36.56 496 TRP A N 1
ATOM 4925 C CA . TRP B 2 496 ? 199.631 227.522 236.076 1.00 36.56 496 TRP A CA 1
ATOM 4926 C C . TRP B 2 496 ? 199.351 226.092 236.511 1.00 36.56 496 TRP A C 1
ATOM 4927 O O . TRP B 2 496 ? 199.395 225.182 235.681 1.00 36.56 496 TRP A O 1
ATOM 4938 N N . LYS B 2 497 ? 199.072 225.864 237.794 1.00 36.56 497 LYS A N 1
ATOM 4939 C CA . LYS B 2 497 ? 198.670 224.526 238.217 1.00 36.56 497 LYS A CA 1
ATOM 4940 C C . LYS B 2 497 ? 197.344 224.131 237.580 1.00 36.56 497 LYS A C 1
ATOM 4941 O O . LYS B 2 497 ? 197.183 222.998 237.106 1.00 36.56 497 LYS A O 1
ATOM 4947 N N . LEU B 2 498 ? 196.388 225.063 237.543 1.00 36.56 498 LEU A N 1
ATOM 4948 C CA . LEU B 2 498 ? 195.131 224.800 236.847 1.00 36.56 498 LEU A CA 1
ATOM 4949 C C . LEU B 2 498 ? 195.366 224.539 235.361 1.00 36.56 498 LEU A C 1
ATOM 4950 O O . LEU B 2 498 ? 194.772 223.620 234.776 1.00 36.56 498 LEU A O 1
ATOM 4955 N N . VAL B 2 499 ? 196.234 225.340 234.738 1.00 36.56 499 VAL A N 1
ATOM 4956 C CA . VAL B 2 499 ? 196.537 225.165 233.319 1.00 36.56 499 VAL A CA 1
ATOM 4957 C C . VAL B 2 499 ? 197.152 223.794 233.068 1.00 36.56 499 VAL A C 1
ATOM 4958 O O . VAL B 2 499 ? 196.809 223.113 232.095 1.00 36.56 499 VAL A O 1
ATOM 4962 N N . SER B 2 500 ? 198.077 223.374 233.933 1.00 29.48 500 SER A N 1
ATOM 4963 C CA . SER B 2 500 ? 198.717 222.073 233.780 1.00 29.48 500 SER A CA 1
ATOM 4964 C C . SER B 2 500 ? 197.717 220.939 233.945 1.00 29.48 500 SER A C 1
ATOM 4965 O O . SER B 2 500 ? 197.771 219.949 233.207 1.00 29.48 500 SER A O 1
ATOM 4968 N N . LYS B 2 501 ? 196.803 221.057 234.912 1.00 25.64 501 LYS A N 1
ATOM 4969 C CA . LYS B 2 501 ? 195.770 220.037 235.073 1.00 25.64 501 LYS A CA 1
ATOM 4970 C C . LYS B 2 501 ? 194.923 219.914 233.811 1.00 25.64 501 LYS A C 1
ATOM 4971 O O . LYS B 2 501 ? 194.686 218.806 233.308 1.00 25.64 501 LYS A O 1
ATOM 4977 N N . LEU B 2 502 ? 194.477 221.052 233.271 1.00 22.30 502 LEU A N 1
ATOM 4978 C CA . LEU B 2 502 ? 193.656 221.024 232.063 1.00 22.30 502 LEU A CA 1
ATOM 4979 C C . LEU B 2 502 ? 194.425 220.445 230.879 1.00 22.30 502 LEU A C 1
ATOM 4980 O O . LEU B 2 502 ? 193.882 219.651 230.098 1.00 22.30 502 LEU A O 1
ATOM 4985 N N . THR B 2 503 ? 195.693 220.831 230.728 1.00 22.24 503 THR A N 1
ATOM 4986 C CA . THR B 2 503 ? 196.494 220.341 229.613 1.00 22.24 503 THR A CA 1
ATOM 4987 C C . THR B 2 503 ? 196.735 218.842 229.719 1.00 22.24 503 THR A C 1
ATOM 4988 O O . THR B 2 503 ? 196.701 218.130 228.710 1.00 22.24 503 THR A O 1
ATOM 4992 N N . ILE B 2 504 ? 196.983 218.342 230.931 1.00 24.36 504 ILE A N 1
ATOM 4993 C CA . ILE B 2 504 ? 197.167 216.907 231.109 1.00 24.36 504 ILE A CA 1
ATOM 4994 C C . ILE B 2 504 ? 195.877 216.164 230.793 1.00 24.36 504 ILE A C 1
ATOM 4995 O O . ILE B 2 504 ? 195.899 215.085 230.191 1.00 24.36 504 ILE A O 1
ATOM 5000 N N . VAL B 2 505 ? 194.731 216.735 231.172 1.00 27.84 505 VAL A N 1
ATOM 5001 C CA . VAL B 2 505 ? 193.454 216.115 230.821 1.00 27.84 505 VAL A CA 1
ATOM 5002 C C . VAL B 2 505 ? 193.301 216.036 229.306 1.00 27.84 505 VAL A C 1
ATOM 5003 O O . VAL B 2 505 ? 192.863 215.017 228.759 1.00 27.84 505 VAL A O 1
ATOM 5007 N N . LYS B 2 506 ? 193.667 217.111 228.604 1.00 29.07 506 LYS A N 1
ATOM 5008 C CA . LYS B 2 506 ? 193.546 217.114 227.146 1.00 29.07 506 LYS A CA 1
ATOM 5009 C C . LYS B 2 506 ? 194.521 216.153 226.474 1.00 29.07 506 LYS A C 1
ATOM 5010 O O . LYS B 2 506 ? 194.188 215.566 225.440 1.00 29.07 506 LYS A O 1
ATOM 5016 N N . LEU B 2 507 ? 195.724 215.988 227.025 1.00 27.27 507 LEU A N 1
ATOM 5017 C CA . LEU B 2 507 ? 196.726 215.159 226.360 1.00 27.27 507 LEU A CA 1
ATOM 5018 C C . LEU B 2 507 ? 196.403 213.675 226.475 1.00 27.27 507 LEU A C 1
ATOM 5019 O O . LEU B 2 507 ? 196.741 212.892 225.581 1.00 27.27 507 LEU A O 1
ATOM 5024 N N . GLU B 2 508 ? 195.760 213.266 227.571 1.00 36.51 508 GLU A N 1
ATOM 5025 C CA . GLU B 2 508 ? 195.538 211.844 227.812 1.00 36.51 508 GLU A CA 1
ATOM 5026 C C . GLU B 2 508 ? 194.583 211.237 226.790 1.00 36.51 508 GLU A C 1
ATOM 5027 O O . GLU B 2 508 ? 194.750 210.079 226.389 1.00 36.51 508 GLU A O 1
ATOM 5033 N N . GLU B 2 509 ? 193.572 211.995 226.365 1.00 40.04 509 GLU A N 1
ATOM 5034 C CA . GLU B 2 509 ? 192.533 211.418 225.517 1.00 40.04 509 GLU A CA 1
ATOM 5035 C C . GLU B 2 509 ? 193.068 211.045 224.138 1.00 40.04 509 GLU A C 1
ATOM 5036 O O . GLU B 2 509 ? 192.614 210.065 223.536 1.00 40.04 509 GLU A O 1
ATOM 5042 N N . GLU B 2 510 ? 194.030 211.807 223.619 1.00 40.17 510 GLU A N 1
ATOM 5043 C CA . GLU B 2 510 ? 194.457 211.650 222.233 1.00 40.17 510 GLU A CA 1
ATOM 5044 C C . GLU B 2 510 ? 195.741 210.845 222.068 1.00 40.17 510 GLU A C 1
ATOM 5045 O O . GLU B 2 510 ? 195.719 209.774 221.455 1.00 40.17 510 GLU A O 1
ATOM 5051 N N . ASN B 2 511 ? 196.865 211.328 222.600 1.00 33.70 511 ASN A N 1
ATOM 5052 C CA . ASN B 2 511 ? 198.164 210.790 222.219 1.00 33.70 511 ASN A CA 1
ATOM 5053 C C . ASN B 2 511 ? 199.079 210.395 223.370 1.00 33.70 511 ASN A C 1
ATOM 5054 O O . ASN B 2 511 ? 200.130 209.801 223.108 1.00 33.70 511 ASN A O 1
ATOM 5059 N N . LEU B 2 512 ? 198.734 210.699 224.616 1.00 29.87 512 LEU A N 1
ATOM 5060 C CA . LEU B 2 512 ? 199.570 210.362 225.761 1.00 29.87 512 LEU A CA 1
ATOM 5061 C C . LEU B 2 512 ? 198.792 209.464 226.708 1.00 29.87 512 LEU A C 1
ATOM 5062 O O . LEU B 2 512 ? 197.594 209.670 226.919 1.00 29.87 512 LEU A O 1
ATOM 5067 N N . GLU B 2 513 ? 199.465 208.458 227.260 1.00 35.09 513 GLU A N 1
ATOM 5068 C CA . GLU B 2 513 ? 198.877 207.589 228.269 1.00 35.09 513 GLU A CA 1
ATOM 5069 C C . GLU B 2 513 ? 199.862 207.420 229.414 1.00 35.09 513 GLU A C 1
ATOM 5070 O O . GLU B 2 513 ? 201.075 207.364 229.189 1.00 35.09 513 GLU A O 1
ATOM 5076 N N . LYS B 2 514 ? 199.342 207.362 230.638 1.00 34.30 514 LYS A N 1
ATOM 5077 C CA . LYS B 2 514 ? 200.178 207.067 231.791 1.00 34.30 514 LYS A CA 1
ATOM 5078 C C . LYS B 2 514 ? 200.784 205.676 231.652 1.00 34.30 514 LYS A C 1
ATOM 5079 O O . LYS B 2 514 ? 200.157 204.753 231.126 1.00 34.30 514 LYS A O 1
ATOM 5085 N N . VAL B 2 515 ? 202.021 205.529 232.126 1.00 49.27 515 VAL A N 1
ATOM 5086 C CA . VAL B 2 515 ? 202.790 204.313 231.910 1.00 49.27 515 VAL A CA 1
ATOM 5087 C C . VAL B 2 515 ? 203.381 203.854 233.236 1.00 49.27 515 VAL A C 1
ATOM 5088 O O . VAL B 2 515 ? 203.558 204.637 234.172 1.00 49.27 515 VAL A O 1
ATOM 5092 N N . GLU B 2 516 ? 203.671 202.558 233.308 1.00 87.80 516 GLU A N 1
ATOM 5093 C CA . GLU B 2 516 ? 204.361 201.951 234.436 1.00 87.80 516 GLU A CA 1
ATOM 5094 C C . GLU B 2 516 ? 205.644 201.300 233.938 1.00 87.80 516 GLU A C 1
ATOM 5095 O O . GLU B 2 516 ? 205.670 200.712 232.852 1.00 87.80 516 GLU A O 1
ATOM 5101 N N . GLU B 2 517 ? 206.708 201.406 234.737 1.00 108.24 517 GLU A N 1
ATOM 5102 C CA . GLU B 2 517 ? 208.018 200.916 234.323 1.00 108.24 517 GLU A CA 1
ATOM 5103 C C . GLU B 2 517 ? 208.080 199.398 234.206 1.00 108.24 517 GLU A C 1
ATOM 5104 O O . GLU B 2 517 ? 209.067 198.878 233.678 1.00 108.24 517 GLU A O 1
ATOM 5110 N N . LYS B 2 518 ? 207.069 198.678 234.697 1.00 108.76 518 LYS A N 1
ATOM 5111 C CA . LYS B 2 518 ? 207.075 197.223 234.585 1.00 108.76 518 LYS A CA 1
ATOM 5112 C C . LYS B 2 518 ? 207.025 196.779 233.128 1.00 108.76 518 LYS A C 1
ATOM 5113 O O . LYS B 2 518 ? 207.696 195.815 232.742 1.00 108.76 518 LYS A O 1
ATOM 5119 N N . LEU B 2 519 ? 206.230 197.468 232.307 1.00 105.27 519 LEU A N 1
ATOM 5120 C CA . LEU B 2 519 ? 206.032 197.043 230.924 1.00 105.27 519 LEU A CA 1
ATOM 5121 C C . LEU B 2 519 ? 207.309 197.177 230.101 1.00 105.27 519 LEU A C 1
ATOM 5122 O O . LEU B 2 519 ? 207.641 196.283 229.314 1.00 105.27 519 LEU A O 1
ATOM 5127 N N . ILE B 2 520 ? 208.030 198.278 230.261 1.00 93.99 520 ILE A N 1
ATOM 5128 C CA . ILE B 2 520 ? 209.200 198.534 229.412 1.00 93.99 520 ILE A CA 1
ATOM 5129 C C . ILE B 2 520 ? 210.322 197.566 229.782 1.00 93.99 520 ILE A C 1
ATOM 5130 O O . ILE B 2 520 ? 210.652 197.426 230.974 1.00 93.99 520 ILE A O 1
ATOM 5135 N N . PRO B 2 521 ? 210.912 196.866 228.816 1.00 86.69 521 PRO A N 1
ATOM 5136 C CA . PRO B 2 521 ? 212.027 195.966 229.124 1.00 86.69 521 PRO A CA 1
ATOM 5137 C C . PRO B 2 521 ? 213.249 196.734 229.599 1.00 86.69 521 PRO A C 1
ATOM 5138 O O . PRO B 2 521 ? 213.439 197.915 229.299 1.00 86.69 521 PRO A O 1
ATOM 5142 N N . GLU B 2 522 ? 214.091 196.032 230.360 1.00 82.28 522 GLU A N 1
ATOM 5143 C CA . GLU B 2 522 ? 215.223 196.681 231.009 1.00 82.28 522 GLU A CA 1
ATOM 5144 C C . GLU B 2 522 ? 216.310 197.106 230.031 1.00 82.28 522 GLU A C 1
ATOM 5145 O O . GLU B 2 522 ? 217.085 198.012 230.352 1.00 82.28 522 GLU A O 1
ATOM 5151 N N . ASP B 2 523 ? 216.392 196.483 228.852 1.00 75.91 523 ASP A N 1
ATOM 5152 C CA . ASP B 2 523 ? 217.411 196.882 227.885 1.00 75.91 523 ASP A CA 1
ATOM 5153 C C . ASP B 2 523 ? 217.184 198.312 227.407 1.00 75.91 523 ASP A C 1
ATOM 5154 O O . ASP B 2 523 ? 218.088 199.154 227.471 1.00 75.91 523 ASP A O 1
ATOM 5159 N N . SER B 2 524 ? 215.970 198.610 226.939 1.00 65.85 524 SER A N 1
ATOM 5160 C CA . SER B 2 524 ? 215.656 199.973 226.527 1.00 65.85 524 SER A CA 1
ATOM 5161 C C . SER B 2 524 ? 215.602 200.918 227.720 1.00 65.85 524 SER A C 1
ATOM 5162 O O . SER B 2 524 ? 215.880 202.114 227.576 1.00 65.85 524 SER A O 1
ATOM 5165 N N . PHE B 2 525 ? 215.239 200.404 228.897 1.00 71.84 525 PHE A N 1
ATOM 5166 C CA . PHE B 2 525 ? 215.204 201.237 230.094 1.00 71.84 525 PHE A CA 1
ATOM 5167 C C . PHE B 2 525 ? 216.598 201.720 230.476 1.00 71.84 525 PHE A C 1
ATOM 5168 O O . PHE B 2 525 ? 216.772 202.879 230.872 1.00 71.84 525 PHE A O 1
ATOM 5176 N N . GLN B 2 526 ? 217.600 200.850 230.369 1.00 68.30 526 GLN A N 1
ATOM 5177 C CA . GLN B 2 526 ? 218.960 201.171 230.774 1.00 68.30 526 GLN A CA 1
ATOM 5178 C C . GLN B 2 526 ? 219.839 201.636 229.622 1.00 68.30 526 GLN A C 1
ATOM 5179 O O . GLN B 2 526 ? 220.994 202.003 229.855 1.00 68.30 526 GLN A O 1
ATOM 5185 N N . LYS B 2 527 ? 219.332 201.630 228.390 1.00 47.27 527 LYS A N 1
ATOM 5186 C CA . LYS B 2 527 ? 220.125 202.075 227.252 1.00 47.27 527 LYS A CA 1
ATOM 5187 C C . LYS B 2 527 ? 219.827 203.506 226.829 1.00 47.27 527 LYS A C 1
ATOM 5188 O O . LYS B 2 527 ? 220.747 204.217 226.413 1.00 47.27 527 LYS A O 1
ATOM 5194 N N . TYR B 2 528 ? 218.576 203.952 226.935 1.00 31.26 528 TYR A N 1
ATOM 5195 C CA . TYR B 2 528 ? 218.201 205.270 226.456 1.00 31.26 528 TYR A CA 1
ATOM 5196 C C . TYR B 2 528 ? 217.766 206.171 227.605 1.00 31.26 528 TYR A C 1
ATOM 5197 O O . TYR B 2 528 ? 217.149 205.700 228.565 1.00 31.26 528 TYR A O 1
ATOM 5206 N N . PRO B 2 529 ? 218.068 207.463 227.534 1.00 28.37 529 PRO A N 1
ATOM 5207 C CA . PRO B 2 529 ? 217.522 208.415 228.505 1.00 28.37 529 PRO A CA 1
ATOM 5208 C C . PRO B 2 529 ? 216.116 208.852 228.111 1.00 28.37 529 PRO A C 1
ATOM 5209 O O . PRO B 2 529 ? 215.657 208.646 226.988 1.00 28.37 529 PRO A O 1
ATOM 5213 N N . GLN B 2 530 ? 215.434 209.471 229.068 1.00 31.23 530 GLN A N 1
ATOM 5214 C CA . GLN B 2 530 ? 214.054 209.901 228.901 1.00 31.23 530 GLN A CA 1
ATOM 5215 C C . GLN B 2 530 ? 213.987 211.405 228.665 1.00 31.23 530 GLN A C 1
ATOM 5216 O O . GLN B 2 530 ? 214.980 212.127 228.782 1.00 31.23 530 GLN A O 1
ATOM 5222 N N . GLY B 2 531 ? 212.785 211.874 228.328 1.00 28.96 531 GLY A N 1
ATOM 5223 C CA . GLY B 2 531 ? 212.547 213.264 228.023 1.00 28.96 531 GLY A CA 1
ATOM 5224 C C . GLY B 2 531 ? 211.654 213.956 229.042 1.00 28.96 531 GLY A C 1
ATOM 5225 O O . GLY B 2 531 ? 211.199 213.377 230.025 1.00 28.96 531 GLY A O 1
ATOM 5226 N N . LYS B 2 532 ? 211.410 215.235 228.773 1.00 26.18 532 LYS A N 1
ATOM 5227 C CA . LYS B 2 532 ? 210.576 216.079 229.613 1.00 26.18 532 LYS A CA 1
ATOM 5228 C C . LYS B 2 532 ? 209.499 216.727 228.758 1.00 26.18 532 LYS A C 1
ATOM 5229 O O . LYS B 2 532 ? 209.570 216.722 227.528 1.00 26.18 532 LYS A O 1
ATOM 5235 N N . LEU B 2 533 ? 208.492 217.285 229.423 1.00 25.44 533 LEU A N 1
ATOM 5236 C CA . LEU B 2 533 ? 207.382 217.949 228.755 1.00 25.44 533 LEU A CA 1
ATOM 5237 C C . LEU B 2 533 ? 207.286 219.396 229.217 1.00 25.44 533 LEU A C 1
ATOM 5238 O O . LEU B 2 533 ? 207.386 219.685 230.412 1.00 25.44 533 LEU A O 1
ATOM 5243 N N . ARG B 2 534 ? 207.096 220.302 228.261 1.00 36.56 534 ARG A N 1
ATOM 5244 C CA . ARG B 2 534 ? 206.907 221.717 228.539 1.00 36.56 534 ARG A CA 1
ATOM 5245 C C . ARG B 2 534 ? 205.715 222.226 227.741 1.00 36.56 534 ARG A C 1
ATOM 5246 O O . ARG B 2 534 ? 205.460 221.772 226.623 1.00 36.56 534 ARG A O 1
ATOM 5254 N N . ILE B 2 535 ? 204.986 223.172 228.326 1.00 27.17 535 ILE A N 1
ATOM 5255 C CA . ILE B 2 535 ? 203.753 223.695 227.750 1.00 27.17 535 ILE A CA 1
ATOM 5256 C C . ILE B 2 535 ? 203.939 225.177 227.459 1.00 27.17 535 ILE A C 1
ATOM 5257 O O . ILE B 2 535 ? 204.315 225.947 228.350 1.00 27.17 535 ILE A O 1
ATOM 5262 N N . ILE B 2 536 ? 203.677 225.571 226.220 1.00 36.56 536 ILE A N 1
ATOM 5263 C CA . ILE B 2 536 ? 203.701 226.967 225.797 1.00 36.56 536 ILE A CA 1
ATOM 5264 C C . ILE B 2 536 ? 202.265 227.406 225.535 1.00 36.56 536 ILE A C 1
ATOM 5265 O O . ILE B 2 536 ? 201.574 226.782 224.721 1.00 36.56 536 ILE A O 1
ATOM 5270 N N . PRO B 2 537 ? 201.775 228.449 226.203 1.00 24.78 537 PRO A N 1
ATOM 5271 C CA . PRO B 2 537 ? 200.389 228.878 225.990 1.00 24.78 537 PRO A CA 1
ATOM 5272 C C . PRO B 2 537 ? 200.131 229.308 224.554 1.00 24.78 537 PRO A C 1
ATOM 5273 O O . PRO B 2 537 ? 200.984 229.900 223.890 1.00 24.78 537 PRO A O 1
ATOM 5277 N N . LYS B 2 538 ? 198.929 228.995 224.082 1.00 25.40 538 LYS A N 1
ATOM 5278 C CA . LYS B 2 538 ? 198.431 229.408 222.780 1.00 25.40 538 LYS A CA 1
ATOM 5279 C C . LYS B 2 538 ? 197.034 229.980 222.979 1.00 25.40 538 LYS A C 1
ATOM 5280 O O . LYS B 2 538 ? 196.395 229.760 224.010 1.00 25.40 538 LYS A O 1
ATOM 5286 N N . LYS B 2 539 ? 196.551 230.731 221.995 1.00 28.77 539 LYS A N 1
ATOM 5287 C CA . LYS B 2 539 ? 195.233 231.346 222.105 1.00 28.77 539 LYS A CA 1
ATOM 5288 C C . LYS B 2 539 ? 194.173 230.257 221.986 1.00 28.77 539 LYS A C 1
ATOM 5289 O O . LYS B 2 539 ? 193.949 229.712 220.901 1.00 28.77 539 LYS A O 1
ATOM 5295 N N . GLY B 2 540 ? 193.524 229.937 223.104 1.00 27.26 540 GLY A N 1
ATOM 5296 C CA . GLY B 2 540 ? 192.490 228.925 223.139 1.00 27.26 540 GLY A CA 1
ATOM 5297 C C . GLY B 2 540 ? 192.978 227.498 223.252 1.00 27.26 540 GLY A C 1
ATOM 5298 O O . GLY B 2 540 ? 192.148 226.582 223.294 1.00 27.26 540 GLY A O 1
ATOM 5299 N N . SER B 2 541 ? 194.287 227.275 223.312 1.00 25.03 541 SER A N 1
ATOM 5300 C CA . SER B 2 541 ? 194.843 225.930 223.390 1.00 25.03 541 SER A CA 1
ATOM 5301 C C . SER B 2 541 ? 196.262 226.033 223.933 1.00 25.03 541 SER A C 1
ATOM 5302 O O . SER B 2 541 ? 196.673 227.071 224.456 1.00 25.03 541 SER A O 1
ATOM 5305 N N . PHE B 2 542 ? 197.005 224.941 223.821 1.00 23.93 542 PHE A N 1
ATOM 5306 C CA . PHE B 2 542 ? 198.390 224.876 224.259 1.00 23.93 542 PHE A CA 1
ATOM 5307 C C . PHE B 2 542 ? 199.272 224.391 223.113 1.00 23.93 542 PHE A C 1
ATOM 5308 O O . PHE B 2 542 ? 198.800 224.089 222.014 1.00 23.93 542 PHE A O 1
ATOM 5316 N N . ARG B 2 543 ? 200.575 224.321 223.380 1.00 26.79 543 ARG A N 1
ATOM 5317 C CA . ARG B 2 543 ? 201.542 223.772 222.431 1.00 26.79 543 ARG A CA 1
ATOM 5318 C C . ARG B 2 543 ? 202.595 222.997 223.211 1.00 26.79 543 ARG A C 1
ATOM 5319 O O . ARG B 2 543 ? 203.521 223.597 223.781 1.00 26.79 543 ARG A O 1
ATOM 5327 N N . PRO B 2 544 ? 202.492 221.672 223.263 1.00 24.31 544 PRO A N 1
ATOM 5328 C CA . PRO B 2 544 ? 203.472 220.888 224.019 1.00 24.31 544 PRO A CA 1
ATOM 5329 C C . PRO B 2 544 ? 204.783 220.742 223.264 1.00 24.31 544 PRO A C 1
ATOM 5330 O O . PRO B 2 544 ? 204.807 220.545 222.047 1.00 24.31 544 PRO A O 1
ATOM 5334 N N . ILE B 2 545 ? 205.883 220.843 224.005 1.00 23.97 545 ILE A N 1
ATOM 5335 C CA . ILE B 2 545 ? 207.220 220.604 223.477 1.00 23.97 545 ILE A CA 1
ATOM 5336 C C . ILE B 2 545 ? 207.921 219.601 224.377 1.00 23.97 545 ILE A C 1
ATOM 5337 O O . ILE B 2 545 ? 207.902 219.740 225.605 1.00 23.97 545 ILE A O 1
ATOM 5342 N N . MET B 2 546 ? 208.531 218.590 223.767 1.00 24.40 546 MET A N 1
ATOM 5343 C CA . MET B 2 546 ? 209.258 217.553 224.481 1.00 24.40 546 MET A CA 1
ATOM 5344 C C . MET B 2 546 ? 210.751 217.734 224.248 1.00 24.40 546 MET A C 1
ATOM 5345 O O . MET B 2 546 ? 211.203 217.788 223.100 1.00 24.40 546 MET A O 1
ATOM 5350 N N . THR B 2 547 ? 211.507 217.830 225.336 1.00 21.87 547 THR A N 1
ATOM 5351 C CA . THR B 2 547 ? 212.942 218.073 225.288 1.00 21.87 547 THR A CA 1
ATOM 5352 C C . THR B 2 547 ? 213.682 216.834 225.769 1.00 21.87 547 THR A C 1
ATOM 5353 O O . THR B 2 547 ? 213.284 216.212 226.759 1.00 21.87 547 THR A O 1
ATOM 5357 N N . PHE B 2 548 ? 214.755 216.478 225.064 1.00 21.58 548 PHE A N 1
ATOM 5358 C CA . PHE B 2 548 ? 215.564 215.311 225.393 1.00 21.58 548 PHE A CA 1
ATOM 5359 C C . PHE B 2 548 ? 216.985 215.690 225.797 1.00 21.58 548 PHE A C 1
ATOM 5360 O O . PHE B 2 548 ? 217.939 215.017 225.399 1.00 21.58 548 PHE A O 1
ATOM 5368 N N . LEU B 2 549 ? 217.142 216.765 226.571 1.00 29.25 549 LEU A N 1
ATOM 5369 C CA . LEU B 2 549 ? 218.475 217.247 226.921 1.00 29.25 549 LEU A CA 1
ATOM 5370 C C . LEU B 2 549 ? 219.134 216.379 227.988 1.00 29.25 549 LEU A C 1
ATOM 5371 O O . LEU B 2 549 ? 220.362 216.234 228.002 1.00 29.25 549 LEU A O 1
ATOM 5376 N N . ARG B 2 550 ? 218.346 215.804 228.896 1.00 42.25 550 ARG A N 1
ATOM 5377 C CA . ARG B 2 550 ? 218.923 215.126 230.050 1.00 42.25 550 ARG A CA 1
ATOM 5378 C C . ARG B 2 550 ? 219.682 213.870 229.643 1.00 42.25 550 ARG A C 1
ATOM 5379 O O . ARG B 2 550 ? 219.411 213.252 228.611 1.00 42.25 550 ARG A O 1
ATOM 5387 N N . LYS B 2 551 ? 220.646 213.498 230.481 1.00 53.71 551 LYS A N 1
ATOM 5388 C CA . LYS B 2 551 ? 221.346 212.226 230.401 1.00 53.71 551 LYS A CA 1
ATOM 5389 C C . LYS B 2 551 ? 221.353 211.599 231.786 1.00 53.71 551 LYS A C 1
ATOM 5390 O O . LYS B 2 551 ? 221.481 212.303 232.792 1.00 53.71 551 LYS A O 1
ATOM 5396 N N . ASP B 2 552 ? 221.207 210.278 231.840 1.00 75.27 552 ASP A N 1
ATOM 5397 C CA . ASP B 2 552 ? 221.078 209.571 233.108 1.00 75.27 552 ASP A CA 1
ATOM 5398 C C . ASP B 2 552 ? 222.464 209.297 233.680 1.00 75.27 552 ASP A C 1
ATOM 5399 O O . ASP B 2 552 ? 223.275 208.610 233.051 1.00 75.27 552 ASP A O 1
ATOM 5404 N N . LYS B 2 553 ? 222.729 209.831 234.875 1.00 87.24 553 LYS A N 1
ATOM 5405 C CA . LYS B 2 553 ? 223.993 209.545 235.546 1.00 87.24 553 LYS A CA 1
ATOM 5406 C C . LYS B 2 553 ? 224.119 208.062 235.863 1.00 87.24 553 LYS A C 1
ATOM 5407 O O . LYS B 2 553 ? 225.187 207.467 235.680 1.00 87.24 553 LYS A O 1
ATOM 5413 N N . GLN B 2 554 ? 223.039 207.450 236.338 1.00 85.01 554 GLN A N 1
ATOM 5414 C CA . GLN B 2 554 ? 223.020 206.019 236.578 1.00 85.01 554 GLN A CA 1
ATOM 5415 C C . GLN B 2 554 ? 222.923 205.262 235.257 1.00 85.01 554 GLN A C 1
ATOM 5416 O O . GLN B 2 554 ? 222.639 205.834 234.201 1.00 85.01 554 GLN A O 1
ATOM 5422 N N . LYS B 2 555 ? 223.186 203.956 235.331 1.00 76.00 555 LYS A N 1
ATOM 5423 C CA . LYS B 2 555 ? 223.132 203.055 234.179 1.00 76.00 555 LYS A CA 1
ATOM 5424 C C . LYS B 2 555 ? 224.171 203.414 233.118 1.00 76.00 555 LYS A C 1
ATOM 5425 O O . LYS B 2 555 ? 224.035 203.030 231.954 1.00 76.00 555 LYS A O 1
ATOM 5431 N N . ASN B 2 556 ? 225.214 204.144 233.519 1.00 71.96 556 ASN A N 1
ATOM 5432 C CA . ASN B 2 556 ? 226.378 204.409 232.669 1.00 71.96 556 ASN A CA 1
ATOM 5433 C C . ASN B 2 556 ? 225.985 205.027 231.329 1.00 71.96 556 ASN A C 1
ATOM 5434 O O . ASN B 2 556 ? 226.431 204.591 230.265 1.00 71.96 556 ASN A O 1
ATOM 5439 N N . ILE B 2 557 ? 225.141 206.053 231.378 1.00 58.09 557 ILE A N 1
ATOM 5440 C CA . ILE B 2 557 ? 224.713 206.783 230.191 1.00 58.09 557 ILE A CA 1
ATOM 5441 C C . ILE B 2 557 ? 225.366 208.157 230.217 1.00 58.09 557 ILE A C 1
ATOM 5442 O O . ILE B 2 557 ? 225.212 208.907 231.188 1.00 58.09 557 ILE A O 1
ATOM 5447 N N . LYS B 2 558 ? 226.101 208.486 229.154 1.00 45.36 558 LYS A N 1
ATOM 5448 C CA . LYS B 2 558 ? 226.821 209.752 229.076 1.00 45.36 558 LYS A CA 1
ATOM 5449 C C . LYS B 2 558 ? 226.342 210.634 227.932 1.00 45.36 558 LYS A C 1
ATOM 5450 O O . LYS B 2 558 ? 226.924 211.700 227.700 1.00 45.36 558 LYS A O 1
ATOM 5456 N N . LEU B 2 559 ? 225.299 210.227 227.215 1.00 34.96 559 LEU A N 1
ATOM 5457 C CA . LEU B 2 559 ? 224.769 210.994 226.100 1.00 34.96 559 LEU A CA 1
ATOM 5458 C C . LEU B 2 559 ? 223.259 211.100 226.233 1.00 34.96 559 LEU A C 1
ATOM 5459 O O . LEU B 2 559 ? 222.609 210.224 226.808 1.00 34.96 559 LEU A O 1
ATOM 5464 N N . ASN B 2 560 ? 222.702 212.184 225.701 1.00 25.37 560 ASN A N 1
ATOM 5465 C CA . ASN B 2 560 ? 221.258 212.300 225.611 1.00 25.37 560 ASN A CA 1
ATOM 5466 C C . ASN B 2 560 ? 220.784 211.583 224.347 1.00 25.37 560 ASN A C 1
ATOM 5467 O O . ASN B 2 560 ? 221.580 211.046 223.574 1.00 25.37 560 ASN A O 1
ATOM 5472 N N . LEU B 2 561 ? 219.467 211.562 224.135 1.00 18.36 561 LEU A N 1
ATOM 5473 C CA . LEU B 2 561 ? 218.908 210.736 223.068 1.00 18.36 561 LEU A CA 1
ATOM 5474 C C . LEU B 2 561 ? 219.338 211.231 221.689 1.00 18.36 561 LEU A C 1
ATOM 5475 O O . LEU B 2 561 ? 219.622 210.425 220.792 1.00 18.36 561 LEU A O 1
ATOM 5480 N N . ASN B 2 562 ? 219.396 212.552 221.498 1.00 18.91 562 ASN A N 1
ATOM 5481 C CA . ASN B 2 562 ? 219.827 213.092 220.210 1.00 18.91 562 ASN A CA 1
ATOM 5482 C C . ASN B 2 562 ? 221.273 212.720 219.903 1.00 18.91 562 ASN A C 1
ATOM 5483 O O . ASN B 2 562 ? 221.602 212.370 218.761 1.00 18.91 562 ASN A O 1
ATOM 5488 N N . GLN B 2 563 ? 222.153 212.790 220.904 1.00 27.88 563 GLN A N 1
ATOM 5489 C CA . GLN B 2 563 ? 223.538 212.383 220.693 1.00 27.88 563 GLN A CA 1
ATOM 5490 C C . GLN B 2 563 ? 223.638 210.896 220.389 1.00 27.88 563 GLN A C 1
ATOM 5491 O O . GLN B 2 563 ? 224.550 210.469 219.672 1.00 27.88 563 GLN A O 1
ATOM 5497 N N . ILE B 2 564 ? 222.717 210.094 220.924 1.00 18.59 564 ILE A N 1
ATOM 5498 C CA . ILE B 2 564 ? 222.661 208.682 220.564 1.00 18.59 564 ILE A CA 1
ATOM 5499 C C . ILE B 2 564 ? 222.244 208.521 219.107 1.00 18.59 564 ILE A C 1
ATOM 5500 O O . ILE B 2 564 ? 222.762 207.657 218.389 1.00 18.59 564 ILE A O 1
ATOM 5505 N N . LEU B 2 565 ? 221.317 209.355 218.644 1.00 19.48 565 LEU A N 1
ATOM 5506 C CA . LEU B 2 565 ? 220.754 209.238 217.305 1.00 19.48 565 LEU A CA 1
ATOM 5507 C C . LEU B 2 565 ? 221.465 210.111 216.274 1.00 19.48 565 LEU A C 1
ATOM 5508 O O . LEU B 2 565 ? 220.942 210.289 215.170 1.00 19.48 565 LEU A O 1
ATOM 5513 N N . MET B 2 566 ? 222.635 210.659 216.611 1.00 24.41 566 MET A N 1
ATOM 5514 C CA . MET B 2 566 ? 223.324 211.586 215.712 1.00 24.41 566 MET A CA 1
ATOM 5515 C C . MET B 2 566 ? 223.694 210.936 214.379 1.00 24.41 566 MET A C 1
ATOM 5516 O O . MET B 2 566 ? 223.518 211.543 213.316 1.00 24.41 566 MET A O 1
ATOM 5521 N N . ASP B 2 567 ? 224.229 209.712 214.410 1.00 21.84 567 ASP A N 1
ATOM 5522 C CA . ASP B 2 567 ? 224.712 209.091 213.175 1.00 21.84 567 ASP A CA 1
ATOM 5523 C C . ASP B 2 567 ? 223.561 208.721 212.244 1.00 21.84 567 ASP A C 1
ATOM 5524 O O . ASP B 2 567 ? 223.652 208.906 211.019 1.00 21.84 567 ASP A O 1
ATOM 5529 N N . SER B 2 568 ? 222.474 208.187 212.805 1.00 20.47 568 SER A N 1
ATOM 5530 C CA . SER B 2 568 ? 221.288 207.924 212.001 1.00 20.47 568 SER A CA 1
ATOM 5531 C C . SER B 2 568 ? 220.766 209.202 211.362 1.00 20.47 568 SER A C 1
ATOM 5532 O O . SER B 2 568 ? 220.183 209.159 210.273 1.00 20.47 568 SER A O 1
ATOM 5535 N N . GLN B 2 569 ? 220.979 210.347 212.011 1.00 22.37 569 GLN A N 1
ATOM 5536 C CA . GLN B 2 569 ? 220.612 211.617 211.398 1.00 22.37 569 GLN A CA 1
ATOM 5537 C C . GLN B 2 569 ? 221.467 211.905 210.170 1.00 22.37 569 GLN A C 1
ATOM 5538 O O . GLN B 2 569 ? 220.960 212.441 209.182 1.00 22.37 569 GLN A O 1
ATOM 5544 N N . LEU B 2 570 ? 222.755 211.549 210.204 1.00 17.28 570 LEU A N 1
ATOM 5545 C CA . LEU B 2 570 ? 223.588 211.677 209.010 1.00 17.28 570 LEU A CA 1
ATOM 5546 C C . LEU B 2 570 ? 223.090 210.770 207.892 1.00 17.28 570 LEU A C 1
ATOM 5547 O O . LEU B 2 570 ? 223.039 211.177 206.723 1.00 17.28 570 LEU A O 1
ATOM 5552 N N . VAL B 2 571 ? 222.716 209.534 208.230 1.00 18.91 571 VAL A N 1
ATOM 5553 C CA . VAL B 2 571 ? 222.202 208.623 207.208 1.00 18.91 571 VAL A CA 1
ATOM 5554 C C . VAL B 2 571 ? 220.915 209.172 206.598 1.00 18.91 571 VAL A C 1
ATOM 5555 O O . VAL B 2 571 ? 220.717 209.129 205.377 1.00 18.91 571 VAL A O 1
ATOM 5559 N N . PHE B 2 572 ? 220.022 209.701 207.436 1.00 21.42 572 PHE A N 1
ATOM 5560 C CA . PHE B 2 572 ? 218.771 210.254 206.929 1.00 21.42 572 PHE A CA 1
ATOM 5561 C C . PHE B 2 572 ? 219.014 211.505 206.093 1.00 21.42 572 PHE A C 1
ATOM 5562 O O . PHE B 2 572 ? 218.327 211.732 205.092 1.00 21.42 572 PHE A O 1
ATOM 5570 N N . ARG B 2 573 ? 219.981 212.335 206.494 1.00 26.68 573 ARG A N 1
ATOM 5571 C CA . ARG B 2 573 ? 220.364 213.478 205.673 1.00 26.68 573 ARG A CA 1
ATOM 5572 C C . ARG B 2 573 ? 220.874 213.032 204.313 1.00 26.68 573 ARG A C 1
ATOM 5573 O O . ARG B 2 573 ? 220.650 213.715 203.308 1.00 26.68 573 ARG A O 1
ATOM 5581 N N . ASN B 2 574 ? 221.571 211.897 204.265 1.00 26.82 574 ASN A N 1
ATOM 5582 C CA . ASN B 2 574 ? 221.901 211.296 202.977 1.00 26.82 574 ASN A CA 1
ATOM 5583 C C . ASN B 2 574 ? 220.632 210.916 202.222 1.00 26.82 574 ASN A C 1
ATOM 5584 O O . ASN B 2 574 ? 220.529 211.137 201.010 1.00 26.82 574 ASN A O 1
ATOM 5589 N N . LEU B 2 575 ? 219.649 210.350 202.929 1.00 28.43 575 LEU A N 1
ATOM 5590 C CA . LEU B 2 575 ? 218.366 210.028 202.306 1.00 28.43 575 LEU A CA 1
ATOM 5591 C C . LEU B 2 575 ? 217.612 211.277 201.863 1.00 28.43 575 LEU A C 1
ATOM 5592 O O . LEU B 2 575 ? 216.833 211.222 200.904 1.00 28.43 575 LEU A O 1
ATOM 5597 N N . LYS B 2 576 ? 217.824 212.405 202.543 1.00 30.14 576 LYS A N 1
ATOM 5598 C CA . LYS B 2 576 ? 217.040 213.605 202.262 1.00 30.14 576 LYS A CA 1
ATOM 5599 C C . LYS B 2 576 ? 217.273 214.128 200.849 1.00 30.14 576 LYS A C 1
ATOM 5600 O O . LYS B 2 576 ? 216.351 214.677 200.236 1.00 30.14 576 LYS A O 1
ATOM 5606 N N . ASP B 2 577 ? 218.486 213.970 200.317 1.00 38.04 577 ASP A N 1
ATOM 5607 C CA . ASP B 2 577 ? 218.788 214.498 198.990 1.00 38.04 577 ASP A CA 1
ATOM 5608 C C . ASP B 2 577 ? 217.980 213.802 197.901 1.00 38.04 577 ASP A C 1
ATOM 5609 O O . ASP B 2 577 ? 217.531 214.455 196.953 1.00 38.04 577 ASP A O 1
ATOM 5614 N N . MET B 2 578 ? 217.791 212.487 198.013 1.00 41.12 578 MET A N 1
ATOM 5615 C CA . MET B 2 578 ? 217.045 211.755 196.993 1.00 41.12 578 MET A CA 1
ATOM 5616 C C . MET B 2 578 ? 215.558 212.087 197.040 1.00 41.12 578 MET A C 1
ATOM 5617 O O . MET B 2 578 ? 214.862 211.983 196.025 1.00 41.12 578 MET A O 1
ATOM 5622 N N . LEU B 2 579 ? 215.054 212.488 198.210 1.00 38.57 579 LEU A N 1
ATOM 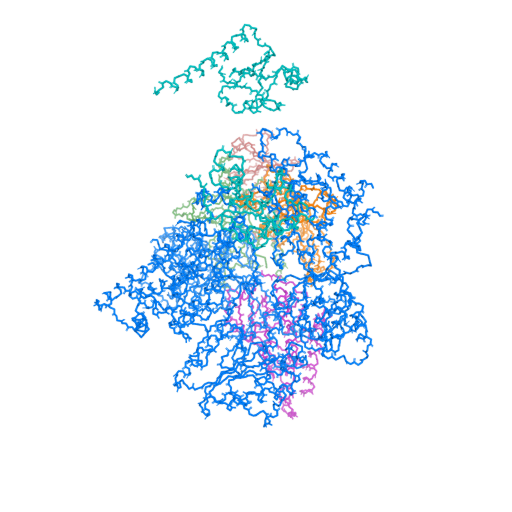5623 C CA . LEU B 2 579 ? 213.641 212.836 198.340 1.00 38.57 579 LEU A CA 1
ATOM 5624 C C . LEU B 2 579 ? 213.275 214.059 197.509 1.00 38.57 579 LEU A C 1
ATOM 5625 O O . LEU B 2 579 ? 212.089 214.303 197.257 1.00 38.57 579 LEU A O 1
ATOM 5630 N N . GLY B 2 580 ? 214.270 214.839 197.082 1.00 44.92 580 GLY A N 1
ATOM 5631 C CA . GLY B 2 580 ? 213.981 216.092 196.402 1.00 44.92 580 GLY A CA 1
ATOM 5632 C C . GLY B 2 580 ? 213.192 215.915 195.119 1.00 44.92 580 GLY A C 1
ATOM 5633 O O . GLY B 2 580 ? 212.304 216.714 194.811 1.00 44.92 580 GLY A O 1
ATOM 5634 N N . GLN B 2 581 ? 213.502 214.872 194.352 1.00 52.70 581 GLN A N 1
ATOM 5635 C CA . GLN B 2 581 ? 212.882 214.672 193.049 1.00 52.70 581 GLN A CA 1
ATOM 5636 C C . GLN B 2 581 ? 212.357 213.265 192.811 1.00 52.70 581 GLN A C 1
ATOM 5637 O O . GLN B 2 581 ? 211.503 213.086 191.941 1.00 52.70 581 GLN A O 1
ATOM 5643 N N . LYS B 2 582 ? 212.840 212.265 193.549 1.00 57.54 582 LYS A N 1
ATOM 5644 C CA . LYS B 2 582 ? 212.605 210.883 193.147 1.00 57.54 582 LYS A CA 1
ATOM 5645 C C . LYS B 2 582 ? 211.201 210.412 193.512 1.00 57.54 582 LYS A C 1
ATOM 5646 O O . LYS B 2 582 ? 210.442 209.970 192.641 1.00 57.54 582 LYS A O 1
ATOM 5652 N N . ILE B 2 583 ? 210.830 210.494 194.791 1.00 47.87 583 ILE A N 1
ATOM 5653 C CA . ILE B 2 583 ? 209.639 209.791 195.261 1.00 47.87 583 ILE A CA 1
ATOM 5654 C C . ILE B 2 583 ? 208.629 210.712 195.936 1.00 47.87 583 ILE A C 1
ATOM 5655 O O . ILE B 2 583 ? 207.898 210.286 196.837 1.00 47.87 583 ILE A O 1
ATOM 5660 N N . GLY B 2 584 ? 208.564 211.969 195.514 1.00 42.99 584 GLY A N 1
ATOM 5661 C CA . GLY B 2 584 ? 207.530 212.847 196.021 1.00 42.99 584 GLY A CA 1
ATOM 5662 C C . GLY B 2 584 ? 207.781 214.285 195.616 1.00 42.99 584 GLY A C 1
ATOM 5663 O O . GLY B 2 584 ? 208.653 214.580 194.797 1.00 42.99 584 GLY A O 1
ATOM 5664 N N . TYR B 2 585 ? 206.985 215.173 196.209 1.00 29.16 585 TYR A N 1
ATOM 5665 C CA . TYR B 2 585 ? 207.124 216.618 196.037 1.00 29.16 585 TYR A CA 1
ATOM 5666 C C . TYR B 2 585 ? 207.485 217.206 197.395 1.00 29.16 585 TYR A C 1
ATOM 5667 O O . TYR B 2 585 ? 206.620 217.683 198.131 1.00 29.16 585 TYR A O 1
ATOM 5676 N N . SER B 2 586 ? 208.772 217.181 197.720 1.00 23.22 586 SER A N 1
ATOM 5677 C CA . SER B 2 586 ? 209.272 217.694 198.986 1.00 23.22 586 SER A CA 1
ATOM 5678 C C . SER B 2 586 ? 210.340 218.744 198.727 1.00 23.22 586 SER A C 1
ATOM 5679 O O . SER B 2 586 ? 211.193 218.575 197.852 1.00 23.22 586 SER A O 1
ATOM 5682 N N . VAL B 2 587 ? 210.283 219.829 199.491 1.00 16.66 587 VAL A N 1
ATOM 5683 C CA . VAL B 2 587 ? 211.287 220.882 199.452 1.00 16.66 587 VAL A CA 1
ATOM 5684 C C . VAL B 2 587 ? 211.787 221.104 200.871 1.00 16.66 587 VAL A C 1
ATOM 5685 O O . VAL B 2 587 ? 211.051 220.882 201.838 1.00 16.66 587 VAL A O 1
ATOM 5689 N N . PHE B 2 588 ? 213.049 221.515 200.998 1.00 18.61 588 PHE A N 1
ATOM 5690 C CA . PHE B 2 588 ? 213.676 221.651 202.303 1.00 18.61 588 PHE A CA 1
ATOM 5691 C C . PHE B 2 588 ? 214.346 222.993 202.547 1.00 18.61 588 PHE A C 1
ATOM 5692 O O . PHE B 2 588 ? 214.500 223.375 203.711 1.00 18.61 588 PHE A O 1
ATOM 5700 N N . ASP B 2 589 ? 214.744 223.718 201.505 1.00 22.09 589 ASP A N 1
ATOM 5701 C CA . ASP B 2 589 ? 215.439 224.984 201.684 1.00 22.09 589 ASP A CA 1
ATOM 5702 C C . ASP B 2 589 ? 215.007 225.953 200.589 1.00 22.09 589 ASP A C 1
ATOM 5703 O O . ASP B 2 589 ? 214.215 225.615 199.707 1.00 22.09 589 ASP A O 1
ATOM 5708 N N . ASN B 2 590 ? 215.544 227.173 200.656 1.00 22.70 590 ASN A N 1
ATOM 5709 C CA . ASN B 2 590 ? 215.120 228.233 199.750 1.00 22.70 590 ASN A CA 1
ATOM 5710 C C . ASN B 2 590 ? 215.703 228.083 198.351 1.00 22.70 590 ASN A C 1
ATOM 5711 O O . ASN B 2 590 ? 215.070 228.505 197.379 1.00 22.70 590 ASN A O 1
ATOM 5716 N N . LYS B 2 591 ? 216.903 227.512 198.223 1.00 25.65 591 LYS A N 1
ATOM 5717 C CA . LYS B 2 591 ? 217.500 227.350 196.900 1.00 25.65 591 LYS A CA 1
ATOM 5718 C C . LYS B 2 591 ? 216.685 226.395 196.036 1.00 25.65 591 LYS A C 1
ATOM 5719 O O . LYS B 2 591 ? 216.471 226.652 194.845 1.00 25.65 591 LYS A O 1
ATOM 5725 N N . GLN B 2 592 ? 216.218 225.291 196.622 1.00 22.98 592 GLN A N 1
ATOM 5726 C CA . GLN B 2 592 ? 215.385 224.346 195.885 1.00 22.98 592 GLN A CA 1
ATOM 5727 C C . GLN B 2 592 ? 214.091 225.003 195.421 1.00 22.98 592 GLN A C 1
ATOM 5728 O O . GLN B 2 592 ? 213.675 224.846 194.265 1.00 22.98 592 GLN A O 1
ATOM 5734 N N . ILE B 2 593 ? 213.445 225.753 196.316 1.00 21.70 593 ILE A N 1
ATOM 5735 C CA . ILE B 2 593 ? 212.199 226.433 195.975 1.00 21.70 593 ILE A CA 1
ATOM 5736 C C . ILE B 2 593 ? 212.435 227.453 194.871 1.00 21.70 593 ILE A C 1
ATOM 5737 O O . ILE B 2 593 ? 211.627 227.586 193.945 1.00 21.70 593 ILE A O 1
ATOM 5742 N N . SER B 2 594 ? 213.543 228.192 194.953 1.00 22.95 594 SER A N 1
ATOM 5743 C CA . SER B 2 594 ? 213.843 229.193 193.936 1.00 22.95 594 SER A CA 1
ATOM 5744 C C . SER B 2 594 ? 214.100 228.549 192.579 1.00 22.95 594 SER A C 1
ATOM 5745 O O . SER B 2 594 ? 213.655 229.069 191.550 1.00 22.95 594 SER A O 1
ATOM 5748 N N . GLU B 2 595 ? 214.811 227.418 192.550 1.00 27.31 595 GLU A N 1
ATOM 5749 C CA . GLU B 2 595 ? 215.031 226.729 191.279 1.00 27.31 595 GLU A CA 1
ATOM 5750 C C . GLU B 2 595 ? 213.722 226.212 190.691 1.00 27.31 595 GLU A C 1
ATOM 5751 O O . GLU B 2 595 ? 213.488 226.328 189.479 1.00 27.31 595 GLU A O 1
ATOM 5757 N N . LYS B 2 596 ? 212.858 225.635 191.532 1.00 23.16 596 LYS A N 1
ATOM 5758 C CA . LYS B 2 596 ? 211.562 225.172 191.042 1.00 23.16 596 LYS A CA 1
ATOM 5759 C C . LYS B 2 596 ? 210.739 226.328 190.488 1.00 23.16 596 LYS A C 1
ATOM 5760 O O . LYS B 2 596 ? 210.121 226.209 189.420 1.00 23.16 596 LYS A O 1
ATOM 5766 N N . PHE B 2 597 ? 210.728 227.460 191.196 1.00 19.77 597 PHE A N 1
ATOM 5767 C CA . PHE B 2 597 ? 209.992 228.624 190.720 1.00 19.77 597 PHE A CA 1
ATOM 5768 C C . PHE B 2 597 ? 210.562 229.140 189.408 1.00 19.77 597 PHE A C 1
ATOM 5769 O O . PHE B 2 597 ? 209.808 229.537 188.517 1.00 19.77 597 PHE A O 1
ATOM 5777 N N . ALA B 2 598 ? 211.889 229.157 189.274 1.00 20.80 598 ALA A N 1
ATOM 5778 C CA . ALA B 2 598 ? 212.496 229.634 188.036 1.00 20.80 598 ALA A CA 1
ATOM 5779 C C . ALA B 2 598 ? 212.132 228.737 186.860 1.00 20.80 598 ALA A C 1
ATOM 5780 O O . ALA B 2 598 ? 211.814 229.228 185.770 1.00 20.80 598 ALA A O 1
ATOM 5782 N N . GLN B 2 599 ? 212.164 227.418 187.062 1.00 24.36 599 GLN A N 1
ATOM 5783 C CA . GLN B 2 599 ? 211.776 226.502 185.992 1.00 24.36 599 GLN A CA 1
ATOM 5784 C C . GLN B 2 599 ? 210.313 226.698 185.606 1.00 24.36 599 GLN A C 1
ATOM 5785 O O . GLN B 2 599 ? 209.970 226.758 184.415 1.00 24.36 599 GLN A O 1
ATOM 5791 N N . PHE B 2 600 ? 209.432 226.811 186.605 1.00 21.09 600 PHE A N 1
ATOM 5792 C CA . PHE B 2 600 ? 208.018 227.006 186.306 1.00 21.09 600 PHE A CA 1
ATOM 5793 C C . PHE B 2 600 ? 207.777 228.337 185.607 1.00 21.09 600 PHE A C 1
ATOM 5794 O O . PHE B 2 600 ? 206.929 228.430 184.716 1.00 21.09 600 PHE A O 1
ATOM 5802 N N . ILE B 2 601 ? 208.510 229.380 185.998 1.00 19.90 601 ILE A N 1
ATOM 5803 C CA . ILE B 2 601 ? 208.352 230.687 185.370 1.00 19.90 601 ILE A CA 1
ATOM 5804 C C . ILE B 2 601 ? 208.823 230.645 183.924 1.00 19.90 601 ILE A C 1
ATOM 5805 O O . ILE B 2 601 ? 208.210 231.254 183.041 1.00 19.90 601 ILE A O 1
ATOM 5810 N N . GLU B 2 602 ? 209.919 229.933 183.655 1.00 30.22 602 GLU A N 1
ATOM 5811 C CA . GLU B 2 602 ? 210.375 229.790 182.276 1.00 30.22 602 GLU A CA 1
ATOM 5812 C C . GLU B 2 602 ? 209.338 229.063 181.428 1.00 30.22 602 GLU A C 1
ATOM 5813 O O . GLU B 2 602 ? 209.038 229.483 180.302 1.00 30.22 602 GLU A O 1
ATOM 5819 N N . LYS B 2 603 ? 208.765 227.979 181.960 1.00 23.86 603 LYS A N 1
ATOM 5820 C CA . LYS B 2 603 ? 207.717 227.274 181.225 1.00 23.86 603 LYS A CA 1
ATOM 5821 C C . LYS B 2 603 ? 206.497 228.165 181.009 1.00 23.86 603 LYS A C 1
ATOM 5822 O O . LYS B 2 603 ? 205.890 228.155 179.931 1.00 23.86 603 LYS A O 1
ATOM 5828 N N . TRP B 2 604 ? 206.125 228.941 182.029 1.00 22.79 604 TRP A N 1
ATOM 5829 C CA . TRP B 2 604 ? 204.981 229.841 181.931 1.00 22.79 604 TRP A CA 1
ATOM 5830 C C . TRP B 2 604 ? 205.203 230.903 180.863 1.00 22.79 604 TRP A C 1
ATOM 5831 O O . TRP B 2 604 ? 204.297 231.208 180.079 1.00 22.79 604 TRP A O 1
ATOM 5842 N N . LYS B 2 605 ? 206.406 231.478 180.820 1.00 23.85 605 LYS A N 1
ATOM 5843 C CA . LYS B 2 605 ? 206.726 232.476 179.805 1.00 23.85 605 LYS A CA 1
ATOM 5844 C C . LYS B 2 605 ? 206.715 231.864 178.412 1.00 23.85 605 LYS A C 1
ATOM 5845 O O . LYS B 2 605 ? 206.249 232.491 177.454 1.00 23.85 605 LYS A O 1
ATOM 5851 N N . ASN B 2 606 ? 207.232 230.639 178.277 1.00 27.33 606 ASN A N 1
ATOM 5852 C CA . ASN B 2 606 ? 207.203 229.969 176.981 1.00 27.33 606 ASN A CA 1
ATOM 5853 C C . ASN B 2 606 ? 205.772 229.704 176.528 1.00 27.33 606 ASN A C 1
ATOM 5854 O O . ASN B 2 606 ? 205.457 229.823 175.338 1.00 27.33 606 ASN A O 1
ATOM 5859 N N . LYS B 2 607 ? 204.892 229.337 177.464 1.00 29.60 607 LYS A N 1
ATOM 5860 C CA . LYS B 2 607 ? 203.506 229.047 177.110 1.00 29.60 607 LYS A CA 1
ATOM 5861 C C . LYS B 2 607 ? 202.779 230.284 176.597 1.00 29.60 607 LYS A C 1
ATOM 5862 O O . LYS B 2 607 ? 201.892 230.172 175.743 1.00 29.60 607 LYS A O 1
ATOM 5868 N N . GLY B 2 608 ? 203.139 231.460 177.087 1.00 26.73 608 GLY A N 1
ATOM 5869 C CA . GLY B 2 608 ? 202.509 232.694 176.683 1.00 26.73 608 GLY A CA 1
ATOM 5870 C C . GLY B 2 608 ? 201.807 233.478 177.779 1.00 26.73 608 GLY A C 1
ATOM 5871 O O . GLY B 2 608 ? 200.931 234.293 177.461 1.00 26.73 608 GLY A O 1
ATOM 5872 N N . ARG B 2 609 ? 202.158 233.256 179.047 1.00 27.71 609 ARG A N 1
ATOM 5873 C CA . ARG B 2 609 ? 201.608 233.964 180.198 1.00 27.71 609 ARG A CA 1
ATOM 5874 C C . ARG B 2 609 ? 200.091 233.830 180.288 1.00 27.71 609 ARG A C 1
ATOM 5875 O O . ARG B 2 609 ? 199.382 234.843 180.243 1.00 27.71 609 ARG A O 1
ATOM 5883 N N . PRO B 2 610 ? 199.549 232.613 180.425 1.00 23.43 610 PRO A N 1
ATOM 5884 C CA . PRO B 2 610 ? 198.098 232.481 180.604 1.00 23.43 610 PRO A CA 1
ATOM 5885 C C . PRO B 2 610 ? 197.678 232.713 182.046 1.00 23.43 610 PRO A C 1
ATOM 5886 O O . PRO B 2 610 ? 198.517 233.015 182.900 1.00 23.43 610 PRO A O 1
ATOM 5890 N N . GLN B 2 611 ? 196.384 232.582 182.328 1.00 27.68 611 GLN A N 1
ATOM 5891 C CA . GLN B 2 611 ? 195.895 232.751 183.688 1.00 27.68 611 GLN A CA 1
ATOM 5892 C C . GLN B 2 611 ? 196.347 231.590 184.567 1.00 27.68 611 GLN A C 1
ATOM 5893 O O . GLN B 2 611 ? 196.581 230.476 184.092 1.00 27.68 611 GLN A O 1
ATOM 5899 N N . LEU B 2 612 ? 196.469 231.861 185.864 1.00 21.71 612 LEU A N 1
ATOM 5900 C CA . LEU B 2 612 ? 196.965 230.883 186.819 1.00 21.71 612 LEU A CA 1
ATOM 5901 C C . LEU B 2 612 ? 195.987 230.736 187.976 1.00 21.71 612 LEU A C 1
ATOM 5902 O O . LEU B 2 612 ? 195.283 231.680 188.341 1.00 21.71 612 LEU A O 1
ATOM 5907 N N . TYR B 2 613 ? 195.955 229.534 188.548 1.00 23.84 613 TYR A N 1
ATOM 5908 C CA . TYR B 2 613 ? 195.128 229.218 189.703 1.00 23.84 613 TYR A CA 1
ATOM 5909 C C . TYR B 2 613 ? 195.979 228.507 190.744 1.00 23.84 613 TYR A C 1
ATOM 5910 O O . TYR B 2 613 ? 196.846 227.700 190.398 1.00 23.84 613 TYR A O 1
ATOM 5919 N N . TYR B 2 614 ? 195.730 228.805 192.017 1.00 21.51 614 TYR A N 1
ATOM 5920 C CA . TYR B 2 614 ? 196.509 228.240 193.108 1.00 21.51 614 TYR A CA 1
ATOM 5921 C C . TYR B 2 614 ? 195.591 227.729 194.208 1.00 21.51 614 TYR A C 1
ATOM 5922 O O . TYR B 2 614 ? 194.473 228.218 194.387 1.00 21.51 614 TYR A O 1
ATOM 5931 N N . VAL B 2 615 ? 196.083 226.738 194.947 1.00 19.46 615 VAL A N 1
ATOM 5932 C CA . VAL B 2 615 ? 195.402 226.203 196.121 1.00 19.46 615 VAL A CA 1
ATOM 5933 C C . VAL B 2 615 ? 196.440 225.959 197.210 1.00 19.46 615 VAL A C 1
ATOM 5934 O O . VAL B 2 615 ? 197.541 225.471 196.937 1.00 19.46 615 VAL A O 1
ATOM 5938 N N . THR B 2 616 ? 196.101 226.334 198.442 1.00 20.84 616 THR A N 1
ATOM 5939 C CA . THR B 2 616 ? 196.997 226.185 199.582 1.00 20.84 616 THR A CA 1
ATOM 5940 C C . THR B 2 616 ? 196.256 225.509 200.725 1.00 20.84 616 THR A C 1
ATOM 5941 O O . THR B 2 616 ? 195.165 225.944 201.105 1.00 20.84 616 THR A O 1
ATOM 5945 N N . LEU B 2 617 ? 196.853 224.453 201.273 1.00 21.77 617 LEU A N 1
ATOM 5946 C CA . LEU B 2 617 ? 196.271 223.729 202.395 1.00 21.77 617 LEU A CA 1
ATOM 5947 C C . LEU B 2 617 ? 197.393 223.033 203.150 1.00 21.77 617 LEU A C 1
ATOM 5948 O O . LEU B 2 617 ? 198.487 222.833 202.618 1.00 21.77 617 LEU A O 1
ATOM 5953 N N . ASP B 2 618 ? 197.112 222.666 204.399 1.00 27.82 618 ASP A N 1
ATOM 5954 C CA . ASP B 2 618 ? 198.149 222.113 205.257 1.00 27.82 618 ASP A CA 1
ATOM 5955 C C . ASP B 2 618 ? 197.566 221.036 206.160 1.00 27.82 618 ASP A C 1
ATOM 5956 O O . ASP B 2 618 ? 196.367 221.016 206.447 1.00 27.82 618 ASP A O 1
ATOM 5961 N N . ILE B 2 619 ? 198.443 220.145 206.614 1.00 25.20 619 ILE A N 1
ATOM 5962 C CA . ILE B 2 619 ? 198.087 219.022 207.472 1.00 25.20 619 ILE A CA 1
ATOM 5963 C C . ILE B 2 619 ? 198.133 219.468 208.926 1.00 25.20 619 ILE A C 1
ATOM 5964 O O . ILE B 2 619 ? 198.989 220.262 209.328 1.00 25.20 619 ILE A O 1
ATOM 5969 N N . LYS B 2 620 ? 197.206 218.949 209.728 1.00 27.01 620 LYS A N 1
ATOM 5970 C CA . LYS B 2 620 ? 197.114 219.285 211.143 1.00 27.01 620 LYS A CA 1
ATOM 5971 C C . LYS B 2 620 ? 197.831 218.220 211.961 1.00 27.01 620 LYS A C 1
ATOM 5972 O O . LYS B 2 620 ? 197.478 217.038 211.891 1.00 27.01 620 LYS A O 1
ATOM 5978 N N . LYS B 2 621 ? 198.827 218.644 212.738 1.00 28.36 621 LYS A N 1
ATOM 5979 C CA . LYS B 2 621 ? 199.589 217.761 213.619 1.00 28.36 621 LYS A CA 1
ATOM 5980 C C . LYS B 2 621 ? 200.178 216.587 212.837 1.00 28.36 621 LYS A C 1
ATOM 5981 O O . LYS B 2 621 ? 199.836 215.423 213.047 1.00 28.36 621 LYS A O 1
ATOM 5987 N N . CYS B 2 622 ? 201.078 216.925 211.911 1.00 28.60 622 CYS A N 1
ATOM 5988 C CA . CYS B 2 622 ? 201.661 215.913 211.037 1.00 28.60 622 CYS A CA 1
ATOM 5989 C C . CYS B 2 622 ? 202.460 214.885 211.828 1.00 28.60 622 CYS A C 1
ATOM 5990 O O . CYS B 2 622 ? 202.433 213.690 211.509 1.00 28.60 622 CYS A O 1
ATOM 5993 N N . TYR B 2 623 ? 203.184 215.329 212.857 1.00 25.97 623 TYR A N 1
ATOM 5994 C CA . TYR B 2 623 ? 204.000 214.405 213.639 1.00 25.97 623 TYR A CA 1
ATOM 5995 C C . TYR B 2 623 ? 203.138 213.419 214.418 1.00 25.97 623 TYR A C 1
ATOM 5996 O O . TYR B 2 623 ? 203.500 212.245 214.553 1.00 25.97 623 TYR A O 1
ATOM 6005 N N . ASP B 2 624 ? 201.999 213.872 214.938 1.00 28.81 624 ASP A N 1
ATOM 6006 C CA . ASP B 2 624 ? 201.118 213.012 215.716 1.00 28.81 624 ASP A CA 1
ATOM 6007 C C . ASP B 2 624 ? 200.199 212.159 214.854 1.00 28.81 624 ASP A C 1
ATOM 6008 O O . ASP B 2 624 ? 199.470 211.323 215.398 1.00 28.81 624 ASP A O 1
ATOM 6013 N N . SER B 2 625 ? 200.214 212.340 213.533 1.00 26.93 625 SER A N 1
ATOM 6014 C CA . SER B 2 625 ? 199.317 211.631 212.630 1.00 26.93 625 SER A CA 1
ATOM 6015 C C . SER B 2 625 ? 200.030 210.538 211.842 1.00 26.93 625 SER A C 1
ATOM 6016 O O . SER B 2 625 ? 199.535 210.111 210.795 1.00 26.93 625 SER A O 1
ATOM 6019 N N . ILE B 2 626 ? 201.178 210.078 212.324 1.00 26.47 626 ILE A N 1
ATOM 6020 C CA . ILE B 2 626 ? 201.981 209.071 211.639 1.00 26.47 626 ILE A CA 1
ATOM 6021 C C . ILE B 2 626 ? 201.723 207.715 212.279 1.00 26.47 626 ILE A C 1
ATOM 6022 O O . ILE B 2 626 ? 201.739 207.582 213.509 1.00 26.47 626 ILE A O 1
ATOM 6027 N N . ASP B 2 627 ? 201.480 206.706 211.447 1.00 34.76 627 ASP A N 1
ATOM 6028 C CA . ASP B 2 627 ? 201.310 205.341 211.923 1.00 34.76 627 ASP A CA 1
ATOM 6029 C C . ASP B 2 627 ? 202.670 204.660 211.997 1.00 34.76 627 ASP A C 1
ATOM 6030 O O . ASP B 2 627 ? 203.396 204.600 210.999 1.00 34.76 627 ASP A O 1
ATOM 6035 N N . GLN B 2 628 ? 203.011 204.151 213.182 1.00 31.58 628 GLN A N 1
ATOM 6036 C CA . GLN B 2 628 ? 204.338 203.579 213.389 1.00 31.58 628 GLN A CA 1
ATOM 6037 C C . GLN B 2 628 ? 204.557 202.341 212.528 1.00 31.58 628 GLN A C 1
ATOM 6038 O O . GLN B 2 628 ? 205.641 202.153 211.964 1.00 31.58 628 GLN A O 1
ATOM 6044 N N . MET B 2 629 ? 203.540 201.482 212.415 1.00 37.88 629 MET A N 1
ATOM 6045 C CA . MET B 2 629 ? 203.693 200.264 211.627 1.00 37.88 629 MET A CA 1
ATOM 6046 C C . MET B 2 629 ? 203.977 200.590 210.166 1.00 37.88 629 MET A C 1
ATOM 6047 O O . MET B 2 629 ? 204.858 199.983 209.545 1.00 37.88 629 MET A O 1
ATOM 6052 N N . LYS B 2 630 ? 203.248 201.558 209.607 1.00 32.30 630 LYS A N 1
ATOM 6053 C CA . LYS B 2 630 ? 203.490 201.972 208.230 1.00 32.30 630 LYS A CA 1
ATOM 6054 C C . LYS B 2 630 ? 204.884 202.562 208.065 1.00 32.30 630 LYS A C 1
ATOM 6055 O O . LYS B 2 630 ? 205.551 202.319 207.054 1.00 32.30 630 LYS A O 1
ATOM 6061 N N . LEU B 2 631 ? 205.336 203.353 209.042 1.00 25.76 631 LEU A N 1
ATOM 6062 C CA . LEU B 2 631 ? 206.667 203.946 208.953 1.00 25.76 631 LEU A CA 1
ATOM 6063 C C . LEU B 2 631 ? 207.754 202.877 208.956 1.00 25.76 631 LEU A C 1
ATOM 6064 O O . LEU B 2 631 ? 208.690 202.932 208.148 1.00 25.76 631 LEU A O 1
ATOM 6069 N N . LEU B 2 632 ? 207.647 201.894 209.853 1.00 27.28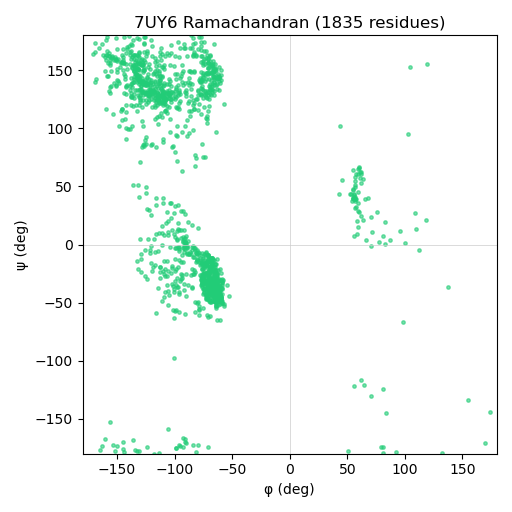 632 LEU A N 1
ATOM 6070 C CA . LEU B 2 632 ? 208.630 200.814 209.876 1.00 27.28 632 LEU A CA 1
ATOM 6071 C C . LEU B 2 632 ? 208.573 199.979 208.603 1.00 27.28 632 LEU A C 1
ATOM 6072 O O . LEU B 2 632 ? 209.612 199.544 208.094 1.00 27.28 632 LEU A O 1
ATOM 6077 N N . ASN B 2 633 ? 207.370 199.734 208.076 1.00 31.41 633 ASN A N 1
ATOM 6078 C CA . ASN B 2 633 ? 207.262 198.988 206.827 1.00 31.41 633 ASN A CA 1
ATOM 6079 C C . ASN B 2 633 ? 207.911 199.745 205.674 1.00 31.41 633 ASN A C 1
ATOM 6080 O O . ASN B 2 633 ? 208.593 199.147 204.835 1.00 31.41 633 ASN A O 1
ATOM 6085 N N . PHE B 2 634 ? 207.705 201.063 205.615 1.00 28.18 634 PHE A N 1
ATOM 6086 C CA . PHE B 2 634 ? 208.348 201.873 204.586 1.00 28.18 634 PHE A CA 1
ATOM 6087 C C . PHE B 2 634 ? 209.863 201.846 204.735 1.00 28.18 634 PHE A C 1
ATOM 6088 O O . PHE B 2 634 ? 210.592 201.763 203.741 1.00 28.18 634 PHE A O 1
ATOM 6096 N N . PHE B 2 635 ? 210.353 201.926 205.974 1.00 27.76 635 PHE A N 1
ATOM 6097 C CA . PHE B 2 635 ? 211.792 201.891 206.211 1.00 27.76 635 PHE A CA 1
ATOM 6098 C C . PHE B 2 635 ? 212.395 200.558 205.784 1.00 27.76 635 PHE A C 1
ATOM 6099 O O . PHE B 2 635 ? 213.471 200.521 205.178 1.00 27.76 635 PHE A O 1
ATOM 6107 N N . ASN B 2 636 ? 211.716 199.450 206.094 1.00 33.11 636 ASN A N 1
ATOM 6108 C CA . ASN B 2 636 ? 212.282 198.131 205.829 1.00 33.11 636 ASN A CA 1
ATOM 6109 C C . ASN B 2 636 ? 212.365 197.836 204.336 1.00 33.11 636 ASN A C 1
ATOM 6110 O O . ASN B 2 636 ? 213.372 197.301 203.859 1.00 33.11 636 ASN A O 1
ATOM 6115 N N . GLN B 2 637 ? 211.322 198.171 203.582 1.00 35.05 637 GLN A N 1
ATOM 6116 C CA . GLN B 2 637 ? 211.233 197.783 202.181 1.00 35.05 637 GLN A CA 1
ATOM 6117 C C . GLN B 2 637 ? 211.829 198.811 201.229 1.00 35.05 637 GLN A C 1
ATOM 6118 O O . GLN B 2 637 ? 211.770 198.609 200.012 1.00 35.05 637 GLN A O 1
ATOM 6124 N N . SER B 2 638 ? 212.399 199.898 201.740 1.00 36.03 638 SER A N 1
ATOM 6125 C CA . SER B 2 638 ? 212.978 200.932 200.894 1.00 36.03 638 SER A CA 1
ATOM 6126 C C . SER B 2 638 ? 214.414 200.571 200.540 1.00 36.03 638 SER A C 1
ATOM 6127 O O . SER B 2 638 ? 215.194 200.172 201.410 1.00 36.03 638 SER A O 1
ATOM 6130 N N . ASP B 2 639 ? 214.757 200.713 199.263 1.00 38.79 639 ASP A N 1
ATOM 6131 C CA . ASP B 2 639 ? 216.104 200.437 198.785 1.00 38.79 639 ASP A CA 1
ATOM 6132 C C . ASP B 2 639 ? 216.998 201.670 198.772 1.00 38.79 639 ASP A C 1
ATOM 6133 O O . ASP B 2 639 ? 218.180 201.556 198.432 1.00 38.79 639 ASP A O 1
ATOM 6138 N N . LEU B 2 640 ? 216.467 202.839 199.127 1.00 37.45 640 LEU A N 1
ATOM 6139 C CA . LEU B 2 640 ? 217.261 204.059 199.168 1.00 37.45 640 LEU A CA 1
ATOM 6140 C C . LEU B 2 640 ? 218.186 204.128 200.375 1.00 37.45 640 LEU A C 1
ATOM 6141 O O . LEU B 2 640 ? 219.057 205.002 200.416 1.00 37.45 640 LEU A O 1
ATOM 6146 N N . ILE B 2 641 ? 218.021 203.240 201.350 1.00 27.46 641 ILE A N 1
ATOM 6147 C CA . ILE B 2 641 ? 218.874 203.189 202.531 1.00 27.46 641 ILE A CA 1
ATOM 6148 C C . ILE B 2 641 ? 219.677 201.898 202.466 1.00 27.46 641 ILE A C 1
ATOM 6149 O O . ILE B 2 641 ? 219.102 200.805 202.399 1.00 27.46 641 ILE A O 1
ATOM 6154 N N . GLN B 2 642 ? 221.000 202.024 202.481 1.00 30.48 642 GLN A N 1
ATOM 6155 C CA . GLN B 2 642 ? 221.866 200.875 202.289 1.00 30.48 642 GLN A CA 1
ATOM 6156 C C . GLN B 2 642 ? 222.122 200.160 203.613 1.00 30.48 642 GLN A C 1
ATOM 6157 O O . GLN B 2 642 ? 221.802 200.656 204.696 1.00 30.48 642 GLN A O 1
ATOM 6163 N N . ASP B 2 643 ? 222.713 198.969 203.512 1.00 29.70 643 ASP A N 1
ATOM 6164 C CA . ASP B 2 643 ? 222.930 198.137 204.690 1.00 29.70 643 ASP A CA 1
ATOM 6165 C C . ASP B 2 643 ? 224.004 198.724 205.601 1.00 29.70 643 ASP A C 1
ATOM 6166 O O . ASP B 2 643 ? 223.798 198.847 206.813 1.00 29.70 643 ASP A O 1
ATOM 6171 N N . THR B 2 644 ? 225.150 199.102 205.040 1.00 25.16 644 THR A N 1
ATOM 6172 C CA . THR B 2 644 ? 226.289 199.566 205.820 1.00 25.16 644 THR A CA 1
ATOM 6173 C C . THR B 2 644 ? 226.746 200.930 205.321 1.00 25.16 644 THR A C 1
ATOM 6174 O O . THR B 2 644 ? 226.743 201.193 204.115 1.00 25.16 644 THR A O 1
ATOM 6178 N N . TYR B 2 645 ? 227.137 201.794 206.256 1.00 28.16 645 TYR A N 1
ATOM 6179 C CA . TYR B 2 645 ? 227.623 203.130 205.946 1.00 28.16 645 TYR A CA 1
ATOM 6180 C C . TYR B 2 645 ? 228.896 203.414 206.728 1.00 28.16 645 TYR A C 1
ATOM 6181 O O . TYR B 2 645 ? 229.066 202.930 207.850 1.00 28.16 645 TYR A O 1
ATOM 6190 N N . PHE B 2 646 ? 229.782 204.203 206.131 1.00 36.56 646 PHE A N 1
ATOM 6191 C CA . PHE B 2 646 ? 230.968 204.715 206.800 1.00 36.56 646 PHE A CA 1
ATOM 6192 C C . PHE B 2 646 ? 230.852 206.226 206.943 1.00 36.56 646 PHE A C 1
ATOM 6193 O O . PHE B 2 646 ? 230.238 206.897 206.110 1.00 36.56 646 PHE A O 1
ATOM 6201 N N . ILE B 2 647 ? 231.445 206.758 208.007 1.00 23.52 647 ILE A N 1
ATOM 6202 C CA . ILE B 2 647 ? 231.331 208.170 208.349 1.00 23.52 647 ILE A CA 1
ATOM 6203 C C . ILE B 2 647 ? 232.705 208.814 208.242 1.00 23.52 647 ILE A C 1
ATOM 6204 O O . ILE B 2 647 ? 233.676 208.317 208.825 1.00 23.52 647 ILE A O 1
ATOM 6209 N N . ASN B 2 648 ? 232.783 209.914 207.499 1.00 28.93 648 ASN A N 1
ATOM 6210 C CA . ASN B 2 648 ? 234.010 210.674 207.322 1.00 28.93 648 ASN A CA 1
ATOM 6211 C C . ASN B 2 648 ? 233.855 212.068 207.914 1.00 28.93 648 ASN A C 1
ATOM 6212 O O . ASN B 2 648 ? 232.768 212.650 207.901 1.00 28.93 648 ASN A O 1
ATOM 6217 N N . LYS B 2 649 ? 234.957 212.597 208.436 1.00 36.56 649 LYS A N 1
ATOM 6218 C CA . LYS B 2 649 ? 235.015 213.947 208.976 1.00 36.56 649 LYS A CA 1
ATOM 6219 C C . LYS B 2 649 ? 236.068 214.741 208.218 1.00 36.56 649 LYS A C 1
ATOM 6220 O O . LYS B 2 649 ? 237.139 214.217 207.900 1.00 36.56 649 LYS A O 1
ATOM 6226 N N . TYR B 2 650 ? 235.761 216.001 207.919 1.00 36.56 650 TYR A N 1
ATOM 6227 C CA . TYR B 2 650 ? 236.686 216.837 207.170 1.00 36.56 650 TYR A CA 1
ATOM 6228 C C . TYR B 2 650 ? 236.431 218.303 207.484 1.00 36.56 650 TYR A C 1
ATOM 6229 O O . TYR B 2 650 ? 235.376 218.676 208.004 1.00 36.56 650 TYR A O 1
ATOM 6238 N N . LEU B 2 651 ? 237.420 219.131 207.162 1.00 36.56 651 LEU A N 1
ATOM 6239 C CA . LEU B 2 651 ? 237.338 220.576 207.313 1.00 36.56 651 LEU A CA 1
ATOM 6240 C C . LEU B 2 651 ? 237.181 221.215 205.941 1.00 36.56 651 LEU A C 1
ATOM 6241 O O . LEU B 2 651 ? 237.842 220.811 204.981 1.00 36.56 651 LEU A O 1
ATOM 6246 N N . LEU B 2 652 ? 236.309 222.214 205.852 1.00 36.56 652 LEU A N 1
ATOM 6247 C CA . LEU B 2 652 ? 236.003 222.866 204.589 1.00 36.56 652 LEU A CA 1
ATOM 6248 C C . LEU B 2 652 ? 236.295 224.355 204.692 1.00 36.56 652 LEU A C 1
ATOM 6249 O O . LEU B 2 652 ? 235.874 225.014 205.646 1.00 36.56 652 LEU A O 1
ATOM 6254 N N . PHE B 2 653 ? 237.016 224.877 203.703 1.00 36.56 653 PHE A N 1
ATOM 6255 C CA . PHE B 2 653 ? 237.344 226.295 203.617 1.00 36.56 653 PHE A CA 1
ATOM 6256 C C . PHE B 2 653 ? 236.666 226.862 202.382 1.00 36.56 653 PHE A C 1
ATOM 6257 O O . PHE B 2 653 ? 236.939 226.418 201.263 1.00 36.56 653 PHE A O 1
ATOM 6265 N N . GLN B 2 654 ? 235.794 227.843 202.582 1.00 32.73 654 GLN A N 1
ATOM 6266 C CA . GLN B 2 654 ? 234.962 228.375 201.515 1.00 32.73 654 GLN A CA 1
ATOM 6267 C C . GLN B 2 654 ? 235.087 229.890 201.470 1.00 32.73 654 GLN A C 1
ATOM 6268 O O . GLN B 2 654 ? 235.201 230.543 202.510 1.00 32.73 654 GLN A O 1
ATOM 6274 N N . ARG B 2 655 ? 235.072 230.439 200.257 1.00 36.56 655 ARG A N 1
ATOM 6275 C CA . ARG B 2 655 ? 235.176 231.881 200.076 1.00 36.56 655 ARG A CA 1
ATOM 6276 C C . ARG B 2 655 ? 233.986 232.591 200.711 1.00 36.56 655 ARG A C 1
ATOM 6277 O O . ARG B 2 655 ? 232.857 232.095 200.682 1.00 36.56 655 ARG A O 1
ATOM 6285 N N . ASN B 2 656 ? 234.242 233.761 201.288 1.00 36.56 656 ASN A N 1
ATOM 6286 C CA . ASN B 2 656 ? 233.182 234.586 201.847 1.00 36.56 656 ASN A CA 1
ATOM 6287 C C . ASN B 2 656 ? 232.672 235.554 200.778 1.00 36.56 656 ASN A C 1
ATOM 6288 O O . ASN B 2 656 ? 232.978 235.422 199.591 1.00 36.56 656 ASN A O 1
ATOM 6293 N N . LYS B 2 657 ? 231.885 236.546 201.196 1.00 36.56 657 LYS A N 1
ATOM 6294 C CA . LYS B 2 657 ? 231.324 237.547 200.296 1.00 36.56 657 LYS A CA 1
ATOM 6295 C C . LYS B 2 657 ? 232.146 238.832 200.279 1.00 36.56 657 LYS A C 1
ATOM 6296 O O . LYS B 2 657 ? 231.589 239.925 200.137 1.00 36.56 657 LYS A O 1
ATOM 6302 N N . ARG B 2 658 ? 233.462 238.719 200.430 1.00 33.65 658 ARG A N 1
ATOM 6303 C CA . ARG B 2 658 ? 234.353 239.864 200.498 1.00 33.65 658 ARG A CA 1
ATOM 6304 C C . ARG B 2 658 ? 235.200 239.954 199.239 1.00 33.65 658 ARG A C 1
ATOM 6305 O O . ARG B 2 658 ? 235.882 238.982 198.889 1.00 33.65 658 ARG A O 1
ATOM 6313 N N . PRO B 2 659 ? 235.181 241.083 198.536 1.00 24.31 659 PRO A N 1
ATOM 6314 C CA . PRO B 2 659 ? 236.006 241.219 197.332 1.00 24.31 659 PRO A CA 1
ATOM 6315 C C . PRO B 2 659 ? 237.489 241.282 197.667 1.00 24.31 659 PRO A C 1
ATOM 6316 O O . PRO B 2 659 ? 237.897 241.665 198.765 1.00 24.31 659 PRO A O 1
ATOM 6320 N N . LEU B 2 660 ? 238.301 240.896 196.686 1.00 30.71 660 LEU A N 1
ATOM 6321 C CA . LEU B 2 660 ? 239.749 240.889 196.855 1.00 30.71 660 LEU A CA 1
ATOM 6322 C C . LEU B 2 660 ? 240.299 242.308 196.799 1.00 30.71 660 LEU A C 1
ATOM 6323 O O . LEU B 2 660 ? 240.045 243.044 195.839 1.00 30.71 660 LEU A O 1
ATOM 6328 N N . LEU B 2 661 ? 241.053 242.690 197.825 1.00 35.98 661 LEU A N 1
ATOM 6329 C CA . LEU B 2 661 ? 241.776 243.952 197.795 1.00 35.98 661 LEU A CA 1
ATOM 6330 C C . LEU B 2 661 ? 242.866 243.891 196.734 1.00 35.98 661 LEU A C 1
ATOM 6331 O O . LEU B 2 661 ? 243.486 242.848 196.522 1.00 35.98 661 LEU A O 1
ATOM 6336 N N . GLN B 2 662 ? 243.100 245.012 196.063 1.00 58.49 662 GLN A N 1
ATOM 6337 C CA . GLN B 2 662 ? 244.080 245.075 194.989 1.00 58.49 662 GLN A CA 1
ATOM 6338 C C . GLN B 2 662 ? 245.330 245.800 195.468 1.00 58.49 662 GLN A C 1
ATOM 6339 O O . GLN B 2 662 ? 245.246 246.907 196.010 1.00 58.49 662 GLN A O 1
ATOM 6345 N N . ILE B 2 663 ? 246.483 245.170 195.267 1.00 77.52 663 ILE A N 1
ATOM 6346 C CA . ILE B 2 663 ? 247.758 245.743 195.675 1.00 77.52 663 ILE A CA 1
ATOM 6347 C C . ILE B 2 663 ? 248.469 246.361 194.476 1.00 77.52 663 ILE A C 1
ATOM 6348 O O . ILE B 2 663 ? 247.884 246.507 193.403 1.00 77.52 663 ILE A O 1
ATOM 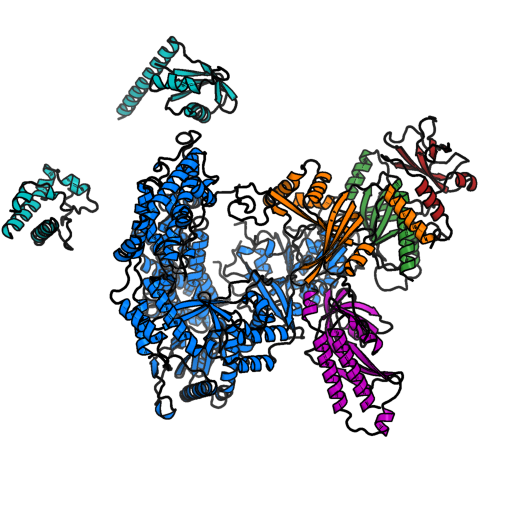6353 N N . MET B 2 687 ? 247.130 246.633 206.346 1.00 93.83 687 MET A N 1
ATOM 6354 C CA . MET B 2 687 ? 247.593 246.799 204.973 1.00 93.83 687 MET A CA 1
ATOM 6355 C C . MET B 2 687 ? 248.567 245.691 204.587 1.00 93.83 687 MET A C 1
ATOM 6356 O O . MET B 2 687 ? 248.600 245.252 203.438 1.00 93.83 687 MET A O 1
ATOM 6361 N N . ASP B 2 688 ? 249.362 245.243 205.558 1.00 77.53 688 ASP A N 1
ATOM 6362 C CA . ASP B 2 688 ? 250.336 244.186 205.340 1.00 77.53 688 ASP A CA 1
ATOM 6363 C C . ASP B 2 688 ? 249.957 242.876 206.016 1.00 77.53 688 ASP A C 1
ATOM 6364 O O . ASP B 2 688 ? 250.542 241.837 205.691 1.00 77.53 688 ASP A O 1
ATOM 6369 N N . ASN B 2 689 ? 248.990 242.889 206.926 1.00 66.60 689 ASN A N 1
ATOM 6370 C CA . ASN B 2 689 ? 248.568 241.695 207.653 1.00 66.60 689 ASN A CA 1
ATOM 6371 C C . ASN B 2 689 ? 247.266 241.199 207.030 1.00 66.60 689 ASN A C 1
ATOM 6372 O O . ASN B 2 689 ? 246.172 241.508 207.506 1.00 66.60 689 ASN A O 1
ATOM 6377 N N . ILE B 2 690 ? 247.392 240.421 205.958 1.00 41.20 690 ILE A N 1
ATOM 6378 C CA . ILE B 2 690 ? 246.258 239.799 205.284 1.00 41.20 690 ILE A CA 1
ATOM 6379 C C . ILE B 2 690 ? 246.422 238.293 205.411 1.00 41.20 690 ILE A C 1
ATOM 6380 O O . ILE B 2 690 ? 247.406 237.727 204.919 1.00 41.20 690 ILE A O 1
ATOM 6385 N N . ASN B 2 691 ? 245.465 237.646 206.066 1.00 28.75 691 ASN A N 1
ATOM 6386 C CA . ASN B 2 691 ? 245.549 236.224 206.359 1.00 28.75 691 ASN A CA 1
ATOM 6387 C C . ASN B 2 691 ? 244.377 235.481 205.730 1.00 28.75 691 ASN A C 1
ATOM 6388 O O . ASN B 2 691 ? 243.473 236.073 205.137 1.00 28.75 691 ASN A O 1
ATOM 6393 N N . PHE B 2 692 ? 244.417 234.157 205.868 1.00 22.69 692 PHE A N 1
ATOM 6394 C CA . PHE B 2 692 ? 243.354 233.315 205.325 1.00 22.69 692 PHE A CA 1
ATOM 6395 C C . PHE B 2 692 ? 241.966 233.635 205.871 1.00 22.69 692 PHE A C 1
ATOM 6396 O O . PHE B 2 692 ? 241.015 233.645 205.070 1.00 22.69 692 PHE A O 1
ATOM 6404 N N . PRO B 2 693 ? 241.761 233.882 207.171 1.00 23.83 693 PRO A N 1
ATOM 6405 C CA . PRO B 2 693 ? 240.395 234.168 207.645 1.00 23.83 693 PRO A CA 1
ATOM 6406 C C . PRO B 2 693 ? 239.771 235.400 207.018 1.00 23.83 693 PRO A C 1
ATOM 6407 O O . PRO B 2 693 ? 238.541 235.528 207.036 1.00 23.83 693 PRO A O 1
ATOM 6411 N N . TYR B 2 694 ? 240.574 236.315 206.473 1.00 30.68 694 TYR A N 1
ATOM 6412 C CA . TYR B 2 694 ? 240.017 237.490 205.813 1.00 30.68 694 TYR A CA 1
ATOM 6413 C C . TYR B 2 694 ? 239.215 237.112 204.575 1.00 30.68 694 TYR A C 1
ATOM 6414 O O . TYR B 2 694 ? 238.292 237.838 204.190 1.00 30.68 694 TYR A O 1
ATOM 6423 N N . TYR B 2 695 ? 239.539 235.980 203.945 1.00 36.56 695 TYR A N 1
ATOM 6424 C CA . TYR B 2 695 ? 238.914 235.585 202.692 1.00 36.56 695 TYR A CA 1
ATOM 6425 C C . TYR B 2 695 ? 238.117 234.292 202.758 1.00 36.56 695 TYR A C 1
ATOM 6426 O O . TYR B 2 695 ? 237.296 234.059 201.865 1.00 36.56 695 TYR A O 1
ATOM 6435 N N . PHE B 2 696 ? 238.322 233.451 203.769 1.00 36.56 696 PHE A N 1
ATOM 6436 C CA . PHE B 2 696 ? 237.724 232.125 203.799 1.00 36.56 696 PHE A CA 1
ATOM 6437 C C . PHE B 2 696 ? 236.975 231.902 205.105 1.00 36.56 696 PHE A C 1
ATOM 6438 O O . PHE B 2 696 ? 237.261 232.526 206.129 1.00 36.56 696 PHE A O 1
ATOM 6446 N N . ASN B 2 697 ? 236.006 230.992 205.049 1.00 36.56 697 ASN A N 1
ATOM 6447 C CA . ASN B 2 697 ? 235.251 230.547 206.211 1.00 36.56 697 ASN A CA 1
ATOM 6448 C C . ASN B 2 697 ? 235.556 229.081 206.483 1.00 36.56 697 ASN A C 1
ATOM 6449 O O . ASN B 2 697 ? 235.572 228.261 205.561 1.00 36.56 697 ASN A O 1
ATOM 6454 N N . LEU B 2 698 ? 235.789 228.751 207.750 1.00 29.84 698 LEU A N 1
ATOM 6455 C CA . LEU B 2 698 ? 236.127 227.394 208.162 1.00 29.84 698 LEU A CA 1
ATOM 6456 C C . LEU B 2 698 ? 234.891 226.722 208.750 1.00 29.84 698 LEU A C 1
ATOM 6457 O O . LEU B 2 698 ? 234.274 227.254 209.679 1.00 29.84 698 LEU A O 1
ATOM 6462 N N . LYS B 2 699 ? 234.538 225.556 208.215 1.00 29.95 699 LYS A N 1
ATOM 6463 C CA . LYS B 2 699 ? 233.378 224.804 208.667 1.00 29.95 699 LYS A CA 1
ATOM 6464 C C . LYS B 2 699 ? 233.751 223.344 208.874 1.00 29.95 699 LYS A C 1
ATOM 6465 O O . LYS B 2 699 ? 234.493 222.766 208.076 1.00 29.95 699 LYS A O 1
ATOM 6471 N N . GLU B 2 700 ? 233.228 222.755 209.945 1.00 36.40 700 GLU A N 1
ATOM 6472 C CA . GLU B 2 700 ? 233.424 221.345 210.250 1.00 36.40 700 GLU A CA 1
ATOM 6473 C C . GLU B 2 700 ? 232.236 220.554 209.720 1.00 36.40 700 GLU A C 1
ATOM 6474 O O . GLU B 2 700 ? 231.084 220.908 209.987 1.00 36.40 700 GLU A O 1
ATOM 6480 N N . ARG B 2 701 ? 232.517 219.487 208.977 1.00 33.11 701 ARG A N 1
ATOM 6481 C CA . ARG B 2 701 ? 231.479 218.730 208.297 1.00 33.11 701 ARG A CA 1
ATOM 6482 C C . ARG B 2 701 ? 231.643 217.239 208.559 1.00 33.11 701 ARG A C 1
ATOM 6483 O O . ARG B 2 701 ? 232.724 216.757 208.903 1.00 33.11 701 ARG A O 1
ATOM 6491 N N . GLN B 2 702 ? 230.537 216.517 208.394 1.00 36.56 702 GLN A N 1
ATOM 6492 C CA . GLN B 2 702 ? 230.511 215.065 208.459 1.00 36.56 702 GLN A CA 1
ATOM 6493 C C . GLN B 2 702 ? 229.669 214.546 207.305 1.00 36.56 702 GLN A C 1
ATOM 6494 O O . GLN B 2 702 ? 228.788 215.244 206.800 1.00 36.56 702 GLN A O 1
ATOM 6500 N N . ILE B 2 703 ? 229.946 213.312 206.890 1.00 36.56 703 ILE A N 1
ATOM 6501 C CA . ILE B 2 703 ? 229.235 212.710 205.771 1.00 36.56 703 ILE A CA 1
ATOM 6502 C C . ILE B 2 703 ? 229.177 211.204 205.982 1.00 36.56 703 ILE A C 1
ATOM 6503 O O . ILE B 2 703 ? 230.067 210.608 206.593 1.00 36.56 703 ILE A O 1
ATOM 6508 N N . ALA B 2 704 ? 228.103 210.595 205.491 1.00 26.49 704 ALA A N 1
ATOM 6509 C CA . ALA B 2 704 ? 227.940 209.150 205.486 1.00 26.49 704 ALA A CA 1
ATOM 6510 C C . ALA B 2 704 ? 227.934 208.664 204.044 1.00 26.49 704 ALA A C 1
ATOM 6511 O O . ALA B 2 704 ? 227.165 209.168 203.220 1.00 26.49 704 ALA A O 1
ATOM 6513 N N . TYR B 2 705 ? 228.793 207.697 203.740 1.00 36.56 705 TYR A N 1
ATOM 6514 C CA . TYR B 2 705 ? 228.925 207.177 202.389 1.00 36.56 705 TYR A CA 1
ATOM 6515 C C . TYR B 2 705 ? 228.839 205.659 202.408 1.00 36.56 705 TYR A C 1
ATOM 6516 O O . TYR B 2 705 ? 229.143 205.014 203.415 1.00 36.56 705 TYR A O 1
ATOM 6525 N N . SER B 2 706 ? 228.418 205.096 201.283 1.00 39.93 706 SER A N 1
ATOM 6526 C CA . SER B 2 706 ? 228.266 203.659 201.125 1.00 39.93 706 SER A CA 1
ATOM 6527 C C . SER B 2 706 ? 229.502 203.063 200.462 1.00 39.93 706 SER A C 1
ATOM 6528 O O . SER B 2 706 ? 230.296 203.760 199.826 1.00 39.93 706 SER A O 1
ATOM 6531 N N . LEU B 2 707 ? 229.654 201.748 200.617 1.00 39.20 707 LEU A N 1
ATOM 6532 C CA . LEU B 2 707 ? 230.812 201.044 200.083 1.00 39.20 707 LEU A CA 1
ATOM 6533 C C . LEU B 2 707 ? 230.672 200.692 198.608 1.00 39.20 707 LEU A C 1
ATOM 6534 O O . LEU B 2 707 ? 231.616 200.144 198.030 1.00 39.20 707 LEU A O 1
ATOM 6539 N N . TYR B 2 708 ? 229.533 200.987 197.989 1.00 46.98 708 TYR A N 1
ATOM 6540 C CA . TYR B 2 708 ? 229.331 200.646 196.591 1.00 46.98 708 TYR A CA 1
ATOM 6541 C C . TYR B 2 708 ? 230.171 201.538 195.683 1.00 46.98 708 TYR A C 1
ATOM 6542 O O . TYR B 2 708 ? 230.667 202.595 196.083 1.00 46.98 708 TYR A O 1
ATOM 6551 N N . ASP B 2 709 ? 230.326 201.094 194.435 1.00 65.31 709 ASP A N 1
ATOM 6552 C CA . ASP B 2 709 ? 231.022 201.871 193.411 1.00 65.31 709 ASP A CA 1
ATOM 6553 C C . ASP B 2 709 ? 230.030 202.889 192.853 1.00 65.31 709 ASP A C 1
ATOM 6554 O O . ASP B 2 709 ? 229.507 202.763 191.743 1.00 65.31 709 ASP A O 1
ATOM 6559 N N . ASP B 2 710 ? 229.767 203.916 193.654 1.00 71.75 710 ASP A N 1
ATOM 6560 C CA . ASP B 2 710 ? 228.799 204.936 193.291 1.00 71.75 710 ASP A CA 1
ATOM 6561 C C . ASP B 2 710 ? 229.421 205.965 192.352 1.00 71.75 710 ASP A C 1
ATOM 6562 O O . ASP B 2 710 ? 230.644 206.083 192.232 1.00 71.75 710 ASP A O 1
ATOM 6567 N N . ASP B 2 711 ? 228.549 206.712 191.671 1.00 79.83 711 ASP A N 1
ATOM 6568 C CA . ASP B 2 711 ? 229.014 207.736 190.741 1.00 79.83 711 ASP A CA 1
ATOM 6569 C C . ASP B 2 711 ? 229.722 208.871 191.471 1.00 79.83 711 ASP A C 1
ATOM 6570 O O . ASP B 2 711 ? 230.725 209.403 190.982 1.00 79.83 711 ASP A O 1
ATOM 6575 N N . ASP B 2 712 ? 229.208 209.258 192.641 1.00 62.99 712 ASP A N 1
ATOM 6576 C CA . ASP B 2 712 ? 229.784 210.381 193.375 1.00 62.99 712 ASP A CA 1
ATOM 6577 C C . ASP B 2 712 ? 231.203 210.081 193.847 1.00 62.99 712 ASP A C 1
ATOM 6578 O O . ASP B 2 712 ? 231.988 211.006 194.089 1.00 62.99 712 ASP A O 1
ATOM 6583 N N . GLN B 2 713 ? 231.541 208.795 193.993 1.00 51.36 713 GLN A N 1
ATOM 6584 C CA . GLN B 2 713 ? 232.888 208.326 194.347 1.00 51.36 713 GLN A CA 1
ATOM 6585 C C . GLN B 2 713 ? 233.492 209.132 195.502 1.00 51.36 713 GLN A C 1
ATOM 6586 O O . GLN B 2 713 ? 234.586 209.691 195.406 1.00 51.36 713 GLN A O 1
ATOM 6592 N N . ILE B 2 714 ? 232.757 209.177 196.616 1.00 32.25 714 ILE A N 1
ATOM 6593 C CA . ILE B 2 714 ? 233.231 209.872 197.810 1.00 32.25 714 ILE A CA 1
ATOM 6594 C C . ILE B 2 714 ? 234.502 209.229 198.349 1.00 32.25 714 ILE A C 1
ATOM 6595 O O . ILE B 2 714 ? 235.330 209.901 198.975 1.00 32.25 714 ILE A O 1
ATOM 6600 N N . LEU B 2 715 ? 234.688 207.928 198.105 1.00 28.60 715 LEU A N 1
ATOM 6601 C CA . LEU B 2 715 ? 235.878 207.243 198.604 1.00 28.60 715 LEU A CA 1
ATOM 6602 C C . LEU B 2 715 ? 237.162 207.867 198.074 1.00 28.60 715 LEU A C 1
ATOM 6603 O O . LEU B 2 715 ? 238.181 207.874 198.772 1.00 28.60 715 LEU A O 1
ATOM 6608 N N . GLN B 2 716 ? 237.138 208.391 196.849 1.00 34.44 716 GLN A N 1
ATOM 6609 C CA . GLN B 2 716 ? 238.328 209.019 196.290 1.00 34.44 716 GLN A CA 1
ATOM 6610 C C . GLN B 2 716 ? 238.581 210.403 196.875 1.00 34.44 716 GLN A C 1
ATOM 6611 O O . GLN B 2 716 ? 239.741 210.796 197.041 1.00 34.44 716 GLN A O 1
ATOM 6617 N N . LYS B 2 717 ? 237.525 211.151 197.189 1.00 24.54 717 LYS A N 1
ATOM 6618 C CA . LYS B 2 717 ? 237.647 212.518 197.678 1.00 24.54 717 LYS A CA 1
ATOM 6619 C C . LYS B 2 717 ? 237.381 212.646 199.170 1.00 24.54 717 LYS A C 1
ATOM 6620 O O . LYS B 2 717 ? 238.195 213.222 199.896 1.00 24.54 717 LYS A O 1
ATOM 6626 N N . GLY B 2 718 ? 236.254 212.127 199.649 1.00 21.69 718 GLY A N 1
ATOM 6627 C CA . GLY B 2 718 ? 235.905 212.214 201.050 1.00 21.69 718 GLY A CA 1
ATOM 6628 C C . GLY B 2 718 ? 234.910 213.295 201.402 1.00 21.69 718 GLY A C 1
ATOM 6629 O O . GLY B 2 718 ? 234.578 213.442 202.583 1.00 21.69 718 GLY A O 1
ATOM 6630 N N . PHE B 2 719 ? 234.422 214.052 200.422 1.00 25.41 719 PHE A N 1
ATOM 6631 C CA . PHE B 2 719 ? 233.487 215.136 200.674 1.00 25.41 719 PHE A CA 1
ATOM 6632 C C . PHE B 2 719 ? 232.453 215.178 199.560 1.00 25.41 719 PHE A C 1
ATOM 6633 O O . PHE B 2 719 ? 232.622 214.574 198.497 1.00 25.41 719 PHE A O 1
ATOM 6641 N N . LYS B 2 720 ? 231.365 215.903 199.820 1.00 30.76 720 LYS A N 1
ATOM 6642 C CA . LYS B 2 720 ? 230.314 216.113 198.827 1.00 30.76 720 LYS A CA 1
ATOM 6643 C C . LYS B 2 720 ? 229.724 217.494 199.097 1.00 30.76 720 LYS A C 1
ATOM 6644 O O . LYS B 2 720 ? 228.929 217.661 200.027 1.00 30.76 720 LYS A O 1
ATOM 6650 N N . GLU B 2 721 ? 230.124 218.473 198.291 1.00 31.87 721 GLU A N 1
ATOM 6651 C CA . GLU B 2 721 ? 229.706 219.857 198.459 1.00 31.87 721 GLU A CA 1
ATOM 6652 C C . GLU B 2 721 ? 229.049 220.361 197.183 1.00 31.87 721 GLU A C 1
ATOM 6653 O O . GLU B 2 721 ? 229.469 220.010 196.076 1.00 31.87 721 GLU A O 1
ATOM 6659 N N . ILE B 2 722 ? 228.018 221.186 197.345 1.00 33.78 722 ILE A N 1
ATOM 6660 C CA . ILE B 2 722 ? 227.320 221.822 196.234 1.00 33.78 722 ILE A CA 1
ATOM 6661 C C . ILE B 2 722 ? 227.657 223.304 196.255 1.00 33.78 722 ILE A C 1
ATOM 6662 O O . ILE B 2 722 ? 227.497 223.969 197.285 1.00 33.78 722 ILE A O 1
ATOM 6667 N N . GLN B 2 723 ? 228.125 223.821 195.123 1.00 34.30 723 GLN A N 1
ATOM 6668 C CA . GLN B 2 723 ? 228.585 225.197 195.018 1.00 34.30 723 GLN A CA 1
ATOM 6669 C C . GLN B 2 723 ? 227.712 225.967 194.039 1.00 34.30 723 GLN A C 1
ATOM 6670 O O . GLN B 2 723 ? 227.311 225.437 192.998 1.00 34.30 723 GLN A O 1
ATOM 6676 N N . SER B 2 724 ? 227.420 227.220 194.380 1.00 37.79 724 SER A N 1
ATOM 6677 C CA . SER B 2 724 ? 226.605 228.092 193.547 1.00 37.79 724 SER A CA 1
ATOM 6678 C C . SER B 2 724 ? 227.430 229.041 192.688 1.00 37.79 724 SER A C 1
ATOM 6679 O O . SER B 2 724 ? 226.852 229.878 191.988 1.00 37.79 724 SER A O 1
ATOM 6682 N N . ASP B 2 725 ? 228.756 228.936 192.721 1.00 33.07 725 ASP A N 1
ATOM 6683 C CA . ASP B 2 725 ? 229.617 229.812 191.940 1.00 33.07 725 ASP A CA 1
ATOM 6684 C C . ASP B 2 725 ? 230.902 229.072 191.591 1.00 33.07 725 ASP A C 1
ATOM 6685 O O . ASP B 2 725 ? 231.112 227.925 191.993 1.00 33.07 725 ASP A O 1
ATOM 6690 N N . ASP B 2 726 ? 231.761 229.744 190.827 1.00 30.77 726 ASP A N 1
ATOM 6691 C CA . ASP B 2 726 ? 233.009 229.152 190.358 1.00 30.77 726 ASP A CA 1
ATOM 6692 C C . ASP B 2 726 ? 234.193 229.425 191.277 1.00 30.77 726 ASP A C 1
ATOM 6693 O O . ASP B 2 726 ? 235.314 229.030 190.943 1.00 30.77 726 ASP A O 1
ATOM 6698 N N . ARG B 2 727 ? 233.981 230.089 192.410 1.00 26.64 727 ARG A N 1
ATOM 6699 C CA . ARG B 2 727 ? 235.079 230.411 193.306 1.00 26.64 727 ARG A CA 1
ATOM 6700 C C . ARG B 2 727 ? 235.610 229.145 193.983 1.00 26.64 727 ARG A C 1
ATOM 6701 O O . ARG B 2 727 ? 234.855 228.205 194.244 1.00 26.64 727 ARG A O 1
ATOM 6709 N N . PRO B 2 728 ? 236.910 229.093 194.272 1.00 20.28 728 PRO A N 1
ATOM 6710 C CA . PRO B 2 728 ? 237.513 227.851 194.767 1.00 20.28 728 PRO A CA 1
ATOM 6711 C C . PRO B 2 728 ? 237.202 227.587 196.232 1.00 20.28 728 PRO A C 1
ATOM 6712 O O . PRO B 2 728 ? 236.805 228.475 196.989 1.00 20.28 728 PRO A O 1
ATOM 6716 N N . PHE B 2 729 ? 237.394 226.329 196.625 1.00 27.86 729 PHE A N 1
ATOM 6717 C CA . PHE B 2 729 ? 237.300 225.930 198.021 1.00 27.86 729 PHE A CA 1
ATOM 6718 C C . PHE B 2 729 ? 238.298 224.810 198.282 1.00 27.86 729 PHE A C 1
ATOM 6719 O O . PHE B 2 729 ? 238.700 224.092 197.364 1.00 27.86 729 PHE A O 1
ATOM 6727 N N . ILE B 2 730 ? 238.700 224.675 199.545 1.00 36.56 730 ILE A N 1
ATOM 6728 C CA . ILE B 2 730 ? 239.736 223.735 199.958 1.00 36.56 730 ILE A CA 1
ATOM 6729 C C . ILE B 2 730 ? 239.180 222.829 201.047 1.00 36.56 730 ILE A C 1
ATOM 6730 O O . ILE B 2 730 ? 238.454 223.285 201.936 1.00 36.56 730 ILE A O 1
ATOM 6735 N N . VAL B 2 731 ? 239.523 221.544 200.973 1.00 24.62 731 VAL A N 1
ATOM 6736 C CA . VAL B 2 731 ? 239.074 220.540 201.930 1.00 24.62 731 VAL A CA 1
ATOM 6737 C C . VAL B 2 731 ? 240.282 219.763 202.433 1.00 24.62 731 VAL A C 1
ATOM 6738 O O . VAL B 2 731 ? 241.161 219.391 201.648 1.00 24.62 731 VAL A O 1
ATOM 6742 N N . ILE B 2 732 ? 240.336 219.530 203.744 1.00 22.61 732 ILE A N 1
ATOM 6743 C CA . ILE B 2 732 ? 241.340 218.664 204.353 1.00 22.61 732 ILE A CA 1
ATOM 6744 C C . ILE B 2 732 ? 240.625 217.618 205.199 1.00 22.61 732 ILE A C 1
ATOM 6745 O O . ILE B 2 732 ? 239.717 217.948 205.970 1.00 22.61 732 ILE A O 1
ATOM 6750 N N . ASN B 2 733 ? 241.016 216.357 205.035 1.00 22.41 733 ASN A N 1
ATOM 6751 C CA . ASN B 2 733 ? 240.329 215.254 205.689 1.00 22.41 733 ASN A CA 1
ATOM 6752 C C . ASN B 2 733 ? 240.819 215.068 207.124 1.00 22.41 733 ASN A C 1
ATOM 6753 O O . ASN B 2 733 ? 241.870 215.574 207.526 1.00 22.41 733 ASN A O 1
ATOM 6758 N N . GLN B 2 734 ? 240.032 214.324 207.899 1.00 22.49 734 GLN A N 1
ATOM 6759 C CA . GLN B 2 734 ? 240.333 214.023 209.291 1.00 22.49 734 GLN A CA 1
ATOM 6760 C C . GLN B 2 734 ? 240.357 212.513 209.503 1.00 22.49 734 GLN A C 1
ATOM 6761 O O . GLN B 2 734 ? 239.884 211.738 208.668 1.00 22.49 734 GLN A O 1
ATOM 6767 N N . ASP B 2 735 ? 240.923 212.103 210.636 1.00 27.56 735 ASP A N 1
ATOM 6768 C CA . ASP B 2 735 ? 241.218 210.700 210.904 1.00 27.56 735 ASP A CA 1
ATOM 6769 C C . ASP B 2 735 ? 240.232 210.023 211.852 1.00 27.56 735 ASP A C 1
ATOM 6770 O O . ASP B 2 735 ? 240.606 209.038 212.495 1.00 27.56 735 ASP A O 1
ATOM 6775 N N . LYS B 2 736 ? 239.005 210.526 211.981 1.00 28.27 736 LYS A N 1
ATOM 6776 C CA . LYS B 2 736 ? 238.042 209.878 212.867 1.00 28.27 736 LYS A CA 1
ATOM 6777 C C . LYS B 2 736 ? 236.924 209.195 212.084 1.00 28.27 736 LYS A C 1
ATOM 6778 O O . LYS B 2 736 ? 235.898 209.824 211.795 1.00 28.27 736 LYS A O 1
ATOM 6784 N N . PRO B 2 737 ? 237.072 207.919 211.737 1.00 21.38 737 PRO A N 1
ATOM 6785 C CA . PRO B 2 737 ? 236.003 207.205 211.037 1.00 21.38 737 PRO A CA 1
ATOM 6786 C C . PRO B 2 737 ? 235.081 206.451 211.983 1.00 21.38 737 PRO A C 1
ATOM 6787 O O . PRO B 2 737 ? 235.455 206.057 213.088 1.00 21.38 737 PRO A O 1
ATOM 6791 N N . ARG B 2 738 ? 233.848 206.250 211.521 1.00 20.22 738 ARG A N 1
ATOM 6792 C CA . ARG B 2 738 ? 232.840 205.527 212.283 1.00 20.22 738 ARG A CA 1
ATOM 6793 C C . ARG B 2 738 ? 232.023 204.662 211.334 1.00 20.22 738 ARG A C 1
ATOM 6794 O O . ARG B 2 738 ? 232.101 204.796 210.111 1.00 20.22 738 ARG A O 1
ATOM 6802 N N . CYS B 2 739 ? 231.230 203.764 211.915 1.00 22.65 739 CYS A N 1
ATOM 6803 C CA . CYS B 2 739 ? 230.388 202.853 211.155 1.00 22.65 739 CYS A CA 1
ATOM 6804 C C . CYS B 2 739 ? 228.972 202.871 211.711 1.00 22.65 739 CYS A C 1
ATOM 6805 O O . CYS B 2 739 ? 228.758 203.114 212.901 1.00 22.65 739 CYS A O 1
ATOM 6808 N N . ILE B 2 740 ? 228.005 202.616 210.834 1.00 17.60 740 ILE A N 1
ATOM 6809 C CA . ILE B 2 740 ? 226.600 202.539 211.221 1.00 17.60 740 ILE A CA 1
ATOM 6810 C C . ILE B 2 740 ? 225.895 201.583 210.269 1.00 17.60 740 ILE A C 1
ATOM 6811 O O . ILE B 2 740 ? 226.125 201.609 209.057 1.00 17.60 740 ILE A O 1
ATOM 6816 N N . THR B 2 741 ? 225.043 200.730 210.825 1.00 22.96 741 THR A N 1
ATOM 6817 C CA . THR B 2 741 ? 224.342 199.703 210.072 1.00 22.96 741 THR A CA 1
ATOM 6818 C C . THR B 2 741 ? 222.846 199.992 210.061 1.00 22.96 741 THR A C 1
ATOM 6819 O O . THR B 2 741 ? 222.312 200.655 210.953 1.00 22.96 741 THR A O 1
ATOM 6823 N N . LYS B 2 742 ? 222.172 199.488 209.024 1.00 23.67 742 LYS A N 1
ATOM 6824 C CA . LYS B 2 742 ? 220.726 199.654 208.926 1.00 23.67 742 LYS A CA 1
ATOM 6825 C C . LYS B 2 742 ? 220.000 198.984 210.087 1.00 23.67 742 LYS A C 1
ATOM 6826 O O . LYS B 2 742 ? 218.930 199.446 210.497 1.00 23.67 742 LYS A O 1
ATOM 6832 N N . ASP B 2 743 ? 220.560 197.899 210.629 1.00 28.25 743 ASP A N 1
ATOM 6833 C CA . ASP B 2 743 ? 219.932 197.229 211.765 1.00 28.25 743 ASP A CA 1
ATOM 6834 C C . ASP B 2 743 ? 219.923 198.118 213.003 1.00 28.25 743 ASP A C 1
ATOM 6835 O O . ASP B 2 743 ? 218.945 198.127 213.762 1.00 28.25 743 ASP A O 1
ATOM 6840 N N . ILE B 2 744 ? 221.004 198.866 213.230 1.00 21.56 744 ILE A N 1
ATOM 6841 C CA . ILE B 2 744 ? 221.053 199.783 214.365 1.00 21.56 744 ILE A CA 1
ATOM 6842 C C . ILE B 2 744 ? 219.992 200.867 214.220 1.00 21.56 744 ILE A C 1
ATOM 6843 O O . ILE B 2 744 ? 219.302 201.218 215.186 1.00 21.56 744 ILE A O 1
ATOM 6848 N N . ILE B 2 745 ? 219.844 201.412 213.011 1.00 17.68 745 ILE A N 1
ATOM 6849 C CA . ILE B 2 745 ? 218.827 202.432 212.773 1.00 17.68 745 ILE A CA 1
ATOM 6850 C C . ILE B 2 745 ? 217.434 201.845 212.956 1.00 17.68 745 ILE A C 1
ATOM 6851 O O . ILE B 2 745 ? 216.530 202.507 213.475 1.00 17.68 745 ILE A O 1
ATOM 6856 N N . HIS B 2 746 ? 217.238 200.597 212.526 1.00 20.51 746 HIS A N 1
ATOM 6857 C CA . HIS B 2 746 ? 215.947 199.944 212.714 1.00 20.51 746 HIS A CA 1
ATOM 6858 C C . HIS B 2 746 ? 215.623 199.784 214.193 1.00 20.51 746 HIS A C 1
ATOM 6859 O O . HIS B 2 746 ? 214.488 200.028 214.617 1.00 20.51 746 HIS A O 1
ATOM 6866 N N . ASN B 2 747 ? 216.611 199.378 214.994 1.00 19.10 747 ASN A N 1
ATOM 6867 C CA . ASN B 2 747 ? 216.392 199.257 216.432 1.00 19.10 747 ASN A CA 1
ATOM 6868 C C . ASN B 2 747 ? 216.070 200.609 217.059 1.00 19.10 747 ASN A C 1
ATOM 6869 O O . ASN B 2 747 ? 215.171 200.713 217.904 1.00 19.10 747 ASN A O 1
ATOM 6874 N N . HIS B 2 748 ? 216.793 201.657 216.655 1.00 17.81 748 HIS A N 1
ATOM 6875 C CA . HIS B 2 748 ? 216.527 202.992 217.185 1.00 17.81 748 HIS A CA 1
ATOM 6876 C C . HIS B 2 748 ? 215.114 203.449 216.841 1.00 17.81 748 HIS A C 1
ATOM 6877 O O . HIS B 2 748 ? 214.394 203.985 217.694 1.00 17.81 748 HIS A O 1
ATOM 6884 N N . LEU B 2 749 ? 214.704 203.245 215.586 1.00 20.10 749 LEU A N 1
ATOM 6885 C CA . LEU B 2 749 ? 213.365 203.638 215.159 1.00 20.10 749 LEU A CA 1
ATOM 6886 C C . LEU B 2 749 ? 212.297 202.863 215.914 1.00 20.10 749 LEU A C 1
ATOM 6887 O O . LEU B 2 749 ? 211.296 203.439 216.356 1.00 20.10 749 LEU A O 1
ATOM 6892 N N . LYS B 2 750 ? 212.493 201.554 216.071 1.00 21.70 750 LYS A N 1
ATOM 6893 C CA . LYS B 2 750 ? 211.526 200.742 216.796 1.00 21.70 750 LYS A CA 1
ATOM 6894 C C . LYS B 2 750 ? 211.398 201.206 218.240 1.00 21.70 750 LYS A C 1
ATOM 6895 O O . LYS B 2 750 ? 210.286 201.301 218.772 1.00 21.70 750 LYS A O 1
ATOM 6901 N N . HIS B 2 751 ? 212.524 201.522 218.885 1.00 26.13 751 HIS A N 1
ATOM 6902 C CA . HIS B 2 751 ? 212.459 201.988 220.265 1.00 26.13 751 HIS A CA 1
ATOM 6903 C C . HIS B 2 751 ? 211.737 203.325 220.371 1.00 26.13 751 HIS A C 1
ATOM 6904 O O . HIS B 2 751 ? 210.862 203.494 221.226 1.00 26.13 751 HIS A O 1
ATOM 6911 N N . ILE B 2 752 ? 212.090 204.294 219.520 1.00 20.69 752 ILE A N 1
ATOM 6912 C CA . ILE B 2 752 ? 211.492 205.621 219.661 1.00 20.69 752 ILE A CA 1
ATOM 6913 C C . ILE B 2 752 ? 210.006 205.576 219.325 1.00 20.69 752 ILE A C 1
ATOM 6914 O O . ILE B 2 752 ? 209.202 206.311 219.912 1.00 20.69 752 ILE A O 1
ATOM 6919 N N . SER B 2 753 ? 209.614 204.726 218.373 1.00 24.60 753 SER A N 1
ATOM 6920 C CA . SER B 2 753 ? 208.202 204.623 218.022 1.00 24.60 753 SER A CA 1
ATOM 6921 C C . SER B 2 753 ? 207.410 203.909 219.112 1.00 24.60 753 SER A C 1
ATOM 6922 O O . SER B 2 753 ? 206.300 204.326 219.459 1.00 24.60 753 SER A O 1
ATOM 6925 N N . GLN B 2 754 ? 207.963 202.827 219.663 1.00 31.40 754 GLN A N 1
ATOM 6926 C CA . GLN B 2 754 ? 207.186 201.992 220.574 1.00 31.40 754 GLN A CA 1
ATOM 6927 C C . GLN B 2 754 ? 207.331 202.439 222.025 1.00 31.40 754 GLN A C 1
ATOM 6928 O O . GLN B 2 754 ? 206.337 202.510 222.756 1.00 31.40 754 GLN A O 1
ATOM 6934 N N . TYR B 2 755 ? 208.555 202.738 222.466 1.00 35.22 755 TYR A N 1
ATOM 6935 C CA . TYR B 2 755 ? 208.851 202.873 223.889 1.00 35.22 755 TYR A CA 1
ATOM 6936 C C . TYR B 2 755 ? 209.291 204.280 224.280 1.00 35.22 755 TYR A C 1
ATOM 6937 O O . TYR B 2 755 ? 210.127 204.433 225.174 1.00 35.22 755 TYR A O 1
ATOM 6946 N N . ASN B 2 756 ? 208.753 205.310 223.634 1.00 28.26 756 ASN A N 1
ATOM 6947 C CA . ASN B 2 756 ? 209.052 206.674 224.048 1.00 28.26 756 ASN A CA 1
ATOM 6948 C C . ASN B 2 756 ? 208.391 206.974 225.387 1.00 28.26 756 ASN A C 1
ATOM 6949 O O . ASN B 2 756 ? 207.177 206.818 225.542 1.00 28.26 756 ASN A O 1
ATOM 6954 N N . VAL B 2 757 ? 209.192 207.410 226.356 1.00 25.98 757 VAL A N 1
ATOM 6955 C CA . VAL B 2 757 ? 208.711 207.727 227.695 1.00 25.98 757 VAL A CA 1
ATOM 6956 C C . VAL B 2 757 ? 209.172 209.131 228.052 1.00 25.98 757 VAL A C 1
ATOM 6957 O O . VAL B 2 757 ? 210.360 209.449 227.930 1.00 25.98 757 VAL A O 1
ATOM 6961 N N . ILE B 2 758 ? 208.233 209.969 228.494 1.00 23.53 758 ILE A N 1
ATOM 6962 C CA . ILE B 2 758 ? 208.521 211.340 228.886 1.00 23.53 758 ILE A CA 1
ATOM 6963 C C . ILE B 2 758 ? 207.991 211.565 230.295 1.00 23.53 758 ILE A C 1
ATOM 6964 O O . ILE B 2 758 ? 207.115 210.847 230.779 1.00 23.53 758 ILE A O 1
ATOM 6969 N N . SER B 2 759 ? 208.538 212.583 230.951 1.00 26.76 759 SER A N 1
ATOM 6970 C CA . SER B 2 759 ? 208.213 212.890 232.333 1.00 26.76 759 SER A CA 1
ATOM 6971 C C . SER B 2 759 ? 207.582 214.271 232.437 1.00 26.76 759 SER A C 1
ATOM 6972 O O . SER B 2 759 ? 207.900 215.178 231.664 1.00 26.76 759 SER A O 1
ATOM 6975 N N . PHE B 2 760 ? 206.681 214.419 233.405 1.00 24.71 760 PHE A N 1
ATOM 6976 C CA . PHE B 2 760 ? 206.045 215.704 233.682 1.00 24.71 760 PHE A CA 1
ATOM 6977 C C . PHE B 2 760 ? 205.626 215.710 235.145 1.00 24.71 760 PHE A C 1
ATOM 6978 O O . PHE B 2 760 ? 204.723 214.962 235.529 1.00 24.71 760 PHE A O 1
ATOM 6986 N N . ASN B 2 761 ? 206.277 216.554 235.949 1.00 30.97 761 ASN A N 1
ATOM 6987 C CA . ASN B 2 761 ? 205.981 216.680 237.377 1.00 30.97 761 ASN A CA 1
ATOM 6988 C C . ASN B 2 761 ? 206.109 215.334 238.090 1.00 30.97 761 ASN A C 1
ATOM 6989 O O . ASN B 2 761 ? 205.207 214.896 238.807 1.00 30.97 761 ASN A O 1
ATOM 6994 N N . LYS B 2 762 ? 207.248 214.672 237.874 1.00 33.89 762 LYS A N 1
ATOM 6995 C CA . LYS B 2 762 ? 207.563 213.389 238.506 1.00 33.89 762 LYS A CA 1
ATOM 6996 C C . LYS B 2 762 ? 206.548 212.307 238.145 1.00 33.89 762 LYS A C 1
ATOM 6997 O O . LYS B 2 762 ? 206.330 211.367 238.912 1.00 33.89 762 LYS A O 1
ATOM 7003 N N . VAL B 2 763 ? 205.922 212.429 236.977 1.00 28.23 763 VAL A N 1
ATOM 7004 C CA . VAL B 2 763 ? 204.971 211.446 236.473 1.00 28.23 763 VAL A CA 1
ATOM 7005 C C . VAL B 2 763 ? 205.382 211.077 235.056 1.00 28.23 763 VAL A C 1
ATOM 7006 O O . VAL B 2 763 ? 205.689 211.958 234.246 1.00 28.23 763 VAL A O 1
ATOM 7010 N N . LYS B 2 764 ? 205.392 209.780 234.758 1.00 28.61 764 LYS A N 1
ATOM 7011 C CA . LYS B 2 764 ? 205.827 209.291 233.458 1.00 28.61 764 LYS A CA 1
ATOM 7012 C C . LYS B 2 764 ? 204.639 209.090 232.527 1.00 28.61 764 LYS A C 1
ATOM 7013 O O . LYS B 2 764 ? 203.561 208.669 232.955 1.00 28.61 764 LYS A O 1
ATOM 7019 N N . PHE B 2 765 ? 204.847 209.397 231.250 1.00 25.74 765 PHE A N 1
ATOM 7020 C CA . PHE B 2 765 ? 203.854 209.210 230.202 1.00 25.74 765 PHE A CA 1
ATOM 7021 C C . PHE B 2 765 ? 204.504 208.479 229.035 1.00 25.74 765 PHE A C 1
ATOM 7022 O O . PHE B 2 765 ? 205.704 208.190 229.045 1.00 25.74 765 PHE A O 1
ATOM 7030 N N . ARG B 2 766 ? 203.703 208.179 228.015 1.00 27.29 766 ARG A N 1
ATOM 7031 C CA . ARG B 2 766 ? 204.205 207.486 226.839 1.00 27.29 766 ARG A CA 1
ATOM 7032 C C . ARG B 2 766 ? 203.313 207.820 225.652 1.00 27.29 766 ARG A C 1
ATOM 7033 O O . ARG B 2 766 ? 202.087 207.831 225.778 1.00 27.29 766 ARG A O 1
ATOM 7041 N N . GLN B 2 767 ? 203.936 208.096 224.509 1.00 27.35 767 GLN A N 1
ATOM 7042 C CA . GLN B 2 767 ? 203.183 208.395 223.300 1.00 27.35 767 GLN A CA 1
ATOM 7043 C C . GLN B 2 767 ? 202.496 207.145 222.766 1.00 27.35 767 GLN A C 1
ATOM 7044 O O . GLN B 2 767 ? 203.011 206.030 222.872 1.00 27.35 767 GLN A O 1
ATOM 7050 N N . LYS B 2 768 ? 201.318 207.344 222.177 1.00 30.34 768 LYS A N 1
ATOM 7051 C CA . LYS B 2 768 ? 200.544 206.256 221.596 1.00 30.34 768 LYS A CA 1
ATOM 7052 C C . LYS B 2 768 ? 200.547 206.242 220.077 1.00 30.34 768 LYS A C 1
ATOM 7053 O O . LYS B 2 768 ? 200.383 205.174 219.485 1.00 30.34 768 LYS A O 1
ATOM 7059 N N . ARG B 2 769 ? 200.722 207.394 219.432 1.00 31.97 769 ARG A N 1
ATOM 7060 C CA . ARG B 2 769 ? 200.746 207.466 217.979 1.00 31.97 769 ARG A CA 1
ATOM 7061 C C . ARG B 2 769 ? 201.755 208.513 217.534 1.00 31.97 769 ARG A C 1
ATOM 7062 O O . ARG B 2 769 ? 201.966 209.524 218.209 1.00 31.97 769 ARG A O 1
ATOM 7070 N N . GLY B 2 770 ? 202.379 208.256 216.386 1.00 23.52 770 GLY A N 1
ATOM 7071 C CA . GLY B 2 770 ? 203.283 209.211 215.782 1.00 23.52 770 GLY A CA 1
ATOM 7072 C C . GLY B 2 770 ? 204.668 209.189 216.392 1.00 23.52 770 GLY A C 1
ATOM 7073 O O . GLY B 2 770 ? 204.983 208.424 217.304 1.00 23.52 770 GLY A O 1
ATOM 7074 N N . ILE B 2 771 ? 205.516 210.065 215.863 1.00 22.78 771 ILE A N 1
ATOM 7075 C CA . ILE B 2 771 ? 206.886 210.215 216.344 1.00 22.78 771 ILE A CA 1
ATOM 7076 C C . ILE B 2 771 ? 206.992 211.553 217.066 1.00 22.78 771 ILE A C 1
ATOM 7077 O O . ILE B 2 771 ? 206.253 212.492 216.738 1.00 22.78 771 ILE A O 1
ATOM 7082 N N . PRO B 2 772 ? 207.877 211.688 218.053 1.00 20.78 772 PRO A N 1
ATOM 7083 C CA . PRO B 2 772 ? 207.958 212.945 218.807 1.00 20.78 772 PRO A CA 1
ATOM 7084 C C . PRO B 2 772 ? 208.694 214.022 218.023 1.00 20.78 772 PRO A C 1
ATOM 7085 O O . PRO B 2 772 ? 209.741 213.768 217.423 1.00 20.78 772 PRO A O 1
ATOM 7089 N N . GLN B 2 773 ? 208.134 215.227 218.023 1.00 28.51 773 GLN A N 1
ATOM 7090 C CA . GLN B 2 773 ? 208.858 216.389 217.533 1.00 28.51 773 GLN A CA 1
ATOM 7091 C C . GLN B 2 773 ? 209.851 216.845 218.592 1.00 28.51 773 GLN A C 1
ATOM 7092 O O . GLN B 2 773 ? 209.550 216.840 219.789 1.00 28.51 773 GLN A O 1
ATOM 7098 N N . GLY B 2 774 ? 211.037 217.246 218.146 1.00 20.72 774 GLY A N 1
ATOM 7099 C CA . GLY B 2 774 ? 212.141 217.518 219.043 1.00 20.72 774 GLY A CA 1
ATOM 7100 C C . GLY B 2 774 ? 213.283 216.538 218.926 1.00 20.72 774 GLY A C 1
ATOM 7101 O O . GLY B 2 774 ? 214.304 216.718 219.600 1.00 20.72 774 GLY A O 1
ATOM 7102 N N . LEU B 2 775 ? 213.141 215.502 218.107 1.00 18.91 775 LEU A N 1
ATOM 7103 C CA . LEU B 2 775 ? 214.233 214.607 217.763 1.00 18.91 775 LEU A CA 1
ATOM 7104 C C . LEU B 2 775 ? 214.820 215.016 216.419 1.00 18.91 775 LEU A C 1
ATOM 7105 O O . LEU B 2 775 ? 214.113 215.506 215.535 1.00 18.91 775 LEU A O 1
ATOM 7110 N N . ASN B 2 776 ? 216.130 214.817 216.277 1.00 20.13 776 ASN A N 1
ATOM 7111 C CA . ASN B 2 776 ? 216.828 215.289 215.088 1.00 20.13 776 ASN A CA 1
ATOM 7112 C C . ASN B 2 776 ? 216.433 214.534 213.823 1.00 20.13 776 ASN A C 1
ATOM 7113 O O . ASN B 2 776 ? 216.716 215.016 212.722 1.00 20.13 776 ASN A O 1
ATOM 7118 N N . ILE B 2 777 ? 215.780 213.376 213.945 1.00 19.09 777 ILE A N 1
ATOM 7119 C CA . ILE B 2 777 ? 215.455 212.560 212.780 1.00 19.09 777 ILE A CA 1
ATOM 7120 C C . ILE B 2 777 ? 213.988 212.648 212.387 1.00 19.09 777 ILE A C 1
ATOM 7121 O O . ILE B 2 777 ? 213.590 212.039 211.386 1.00 19.09 777 ILE A O 1
ATOM 7126 N N . SER B 2 778 ? 213.172 213.392 213.134 1.00 20.63 778 SER A N 1
ATOM 7127 C CA . SER B 2 778 ? 211.737 213.414 212.872 1.00 20.63 778 SER A CA 1
ATOM 7128 C C . SER B 2 778 ? 211.383 214.194 211.612 1.00 20.63 778 SER A C 1
ATOM 7129 O O . SER B 2 778 ? 210.424 213.835 210.917 1.00 20.63 778 SER A O 1
ATOM 7132 N N . GLY B 2 779 ? 212.139 215.248 211.299 1.00 20.53 779 GLY A N 1
ATOM 7133 C CA . GLY B 2 779 ? 211.804 216.072 210.147 1.00 20.53 779 GLY A CA 1
ATOM 7134 C C . GLY B 2 779 ? 211.899 215.318 208.834 1.00 20.53 779 GLY A C 1
ATOM 7135 O O . GLY B 2 779 ? 211.020 215.426 207.976 1.00 20.53 779 GLY A O 1
ATOM 7136 N N . VAL B 2 780 ? 212.975 214.550 208.656 1.00 19.29 780 VAL A N 1
ATOM 7137 C CA . VAL B 2 780 ? 213.141 213.782 207.426 1.00 19.29 780 VAL A CA 1
ATOM 7138 C C . VAL B 2 780 ? 212.145 212.629 207.375 1.00 19.29 780 VAL A C 1
ATOM 7139 O O . VAL B 2 780 ? 211.612 212.297 206.309 1.00 19.29 780 VAL A O 1
ATOM 7143 N N . LEU B 2 781 ? 211.894 211.991 208.521 1.00 17.43 781 LEU A N 1
ATOM 7144 C CA . LEU B 2 781 ? 210.968 210.863 208.561 1.00 17.43 781 LEU A CA 1
ATOM 7145 C C . LEU B 2 781 ? 209.554 211.290 208.192 1.00 17.43 781 LEU A C 1
ATOM 7146 O O . LEU B 2 781 ? 208.852 210.575 207.467 1.00 17.43 781 LEU A O 1
ATOM 7151 N N . CYS B 2 782 ? 209.115 212.448 208.690 1.00 22.95 782 CYS A N 1
ATOM 7152 C CA . CYS B 2 782 ? 207.787 212.947 208.346 1.00 22.95 782 CYS A CA 1
ATOM 7153 C C . CYS B 2 782 ? 207.663 213.184 206.845 1.00 22.95 782 CYS A C 1
ATOM 7154 O O . CYS B 2 782 ? 206.668 212.794 206.217 1.00 22.95 782 CYS A O 1
ATOM 7157 N N . SER B 2 783 ? 208.680 213.813 206.250 1.00 19.28 783 SER A N 1
ATOM 7158 C CA . SER B 2 783 ? 208.654 214.083 204.818 1.00 19.28 783 SER A CA 1
ATOM 7159 C C . SER B 2 783 ? 208.632 212.792 204.012 1.00 19.28 783 SER A C 1
ATOM 7160 O O . SER B 2 783 ? 207.883 212.676 203.039 1.00 19.28 783 SER A O 1
ATOM 7163 N N . PHE B 2 784 ? 209.438 211.807 204.410 1.00 21.67 784 PHE A N 1
ATOM 7164 C CA . PHE B 2 784 ? 209.460 210.521 203.715 1.00 21.67 784 PHE A CA 1
ATOM 7165 C C . PHE B 2 784 ? 208.100 209.831 203.790 1.00 21.67 784 PHE A C 1
ATOM 7166 O O . PHE B 2 784 ? 207.557 209.366 202.773 1.00 21.67 784 PHE A O 1
ATOM 7174 N N . TYR B 2 785 ? 207.527 209.775 204.997 1.00 32.87 785 TYR A N 1
ATOM 7175 C CA . TYR B 2 785 ? 206.259 209.086 205.201 1.00 32.87 785 TYR A CA 1
ATOM 7176 C C . TYR B 2 785 ? 205.140 209.735 204.400 1.00 32.87 785 TYR A C 1
ATOM 7177 O O . TYR B 2 785 ? 204.332 209.037 203.777 1.00 32.87 785 TYR A O 1
ATOM 7186 N N . PHE B 2 786 ? 205.076 211.068 204.394 1.00 36.56 786 PHE A N 1
ATOM 7187 C CA . PHE B 2 786 ? 204.016 211.724 203.637 1.00 36.56 786 PHE A CA 1
ATOM 7188 C C . PHE B 2 786 ? 204.282 211.701 202.137 1.00 36.56 786 PHE A C 1
ATOM 7189 O O . PHE B 2 786 ? 203.330 211.691 201.346 1.00 36.56 786 PHE A O 1
ATOM 7197 N N . GLY B 2 787 ? 205.551 211.675 201.725 1.00 28.56 787 GLY A N 1
ATOM 7198 C CA . GLY B 2 787 ? 205.857 211.569 200.310 1.00 28.56 787 GLY A CA 1
ATOM 7199 C C . GLY B 2 787 ? 205.418 210.245 199.722 1.00 28.56 787 GLY A C 1
ATOM 7200 O O . GLY B 2 787 ? 204.973 210.186 198.573 1.00 28.56 787 GLY A O 1
ATOM 7201 N N . LYS B 2 788 ? 205.537 209.165 200.499 1.00 29.08 788 LYS A N 1
ATOM 7202 C CA . LYS B 2 788 ? 205.039 207.874 200.025 1.00 29.08 788 LYS A CA 1
ATOM 7203 C C . LYS B 2 788 ? 203.552 207.947 199.673 1.00 29.08 788 LYS A C 1
ATOM 7204 O O . LYS B 2 788 ? 203.136 207.564 198.571 1.00 29.08 788 LYS A O 1
ATOM 7210 N N . LEU B 2 789 ? 202.735 208.465 200.593 1.00 28.78 789 LEU A N 1
ATOM 7211 C CA . LEU B 2 789 ? 201.302 208.568 200.329 1.00 28.78 789 LEU A CA 1
ATOM 7212 C C . LEU B 2 789 ? 201.014 209.517 199.169 1.00 28.78 789 LEU A C 1
ATOM 7213 O O . LEU B 2 789 ? 200.172 209.223 198.305 1.00 28.78 789 LEU A O 1
ATOM 7218 N N . GLU B 2 790 ? 201.702 210.661 199.126 1.00 31.44 790 GLU A N 1
ATOM 7219 C CA . GLU B 2 790 ? 201.384 211.641 198.096 1.00 31.44 790 GLU A CA 1
ATOM 7220 C C . GLU B 2 790 ? 201.797 211.160 196.711 1.00 31.44 790 GLU A C 1
ATOM 7221 O O . GLU B 2 790 ? 201.150 211.522 195.724 1.00 31.44 790 GLU A O 1
ATOM 7227 N N . GLU B 2 791 ? 202.844 210.336 196.600 1.00 38.75 791 GLU A N 1
ATOM 7228 C CA . GLU B 2 791 ? 203.094 209.713 195.306 1.00 38.75 791 GLU A CA 1
ATOM 7229 C C . GLU B 2 791 ? 202.105 208.596 195.022 1.00 38.75 791 GLU A C 1
ATOM 7230 O O . GLU B 2 791 ? 201.845 208.302 193.851 1.00 38.75 791 GLU A O 1
ATOM 7236 N N . GLU B 2 792 ? 201.556 207.963 196.063 1.00 39.60 792 GLU A N 1
ATOM 7237 C CA . GLU B 2 792 ? 200.514 206.968 195.832 1.00 39.60 792 GLU A CA 1
ATOM 7238 C C . GLU B 2 792 ? 199.283 207.593 195.187 1.00 39.60 792 GLU A C 1
ATOM 7239 O O . GLU B 2 792 ? 198.671 206.994 194.295 1.00 39.60 792 GLU A O 1
ATOM 7245 N N . TYR B 2 793 ? 198.900 208.795 195.620 1.00 34.41 793 TYR A N 1
ATOM 7246 C CA . TYR B 2 793 ? 197.629 209.378 195.196 1.00 34.41 793 TYR A CA 1
ATOM 7247 C C . TYR B 2 793 ? 197.752 210.511 194.174 1.00 34.41 793 TYR A C 1
ATOM 7248 O O . TYR B 2 793 ? 196.757 211.195 193.919 1.00 34.41 793 TYR A O 1
ATOM 7257 N N . THR B 2 794 ? 198.926 210.735 193.581 1.00 33.57 794 THR A N 1
ATOM 7258 C CA . THR B 2 794 ? 199.093 211.801 192.595 1.00 33.57 794 THR A CA 1
ATOM 7259 C C . THR B 2 794 ? 199.654 211.300 191.266 1.00 33.57 794 THR A C 1
ATOM 7260 O O . THR B 2 794 ? 200.547 211.926 190.691 1.00 33.57 794 THR A O 1
ATOM 7264 N N . GLN B 2 795 ? 199.142 210.174 190.764 1.00 40.07 795 GLN A N 1
ATOM 7265 C CA . GLN B 2 795 ? 199.629 209.645 189.492 1.00 40.07 795 GLN A CA 1
ATOM 7266 C C . GLN B 2 795 ? 199.270 210.555 188.322 1.00 40.07 795 GLN A C 1
ATOM 7267 O O . GLN B 2 795 ? 200.038 210.666 187.359 1.00 40.07 795 GLN A O 1
ATOM 7273 N N . PHE B 2 796 ? 198.106 211.206 188.380 1.00 37.18 796 PHE A N 1
ATOM 7274 C CA . PHE B 2 796 ? 197.633 211.980 187.235 1.00 37.18 796 PHE A CA 1
ATOM 7275 C C . PHE B 2 796 ? 198.554 213.156 186.929 1.00 37.18 796 PHE A C 1
ATOM 7276 O O . PHE B 2 796 ? 198.614 213.624 185.786 1.00 37.18 796 PHE A O 1
ATOM 7284 N N . LEU B 2 797 ? 199.273 213.653 187.937 1.00 39.14 797 LEU A N 1
ATOM 7285 C CA . LEU B 2 797 ? 200.159 214.794 187.722 1.00 39.14 797 LEU A CA 1
ATOM 7286 C C . LEU B 2 797 ? 201.375 214.413 186.887 1.00 39.14 797 LEU A C 1
ATOM 7287 O O . LEU B 2 797 ? 201.904 215.242 186.138 1.00 39.14 797 LEU A O 1
ATOM 7292 N N . LYS B 2 798 ? 201.840 213.167 187.012 1.00 45.90 798 LYS A N 1
ATOM 7293 C CA . LYS B 2 798 ? 203.095 212.770 186.378 1.00 45.90 798 LYS A CA 1
ATOM 7294 C C . LYS B 2 798 ? 203.030 212.886 184.860 1.00 45.90 798 LYS A C 1
ATOM 7295 O O . LYS B 2 798 ? 203.962 213.398 184.229 1.00 45.90 798 LYS A O 1
ATOM 7301 N N . ASN B 2 799 ? 201.941 212.418 184.255 1.00 62.35 799 ASN A N 1
ATOM 7302 C CA . ASN B 2 799 ? 201.817 212.390 182.805 1.00 62.35 799 ASN A CA 1
ATOM 7303 C C . ASN B 2 799 ? 200.995 213.544 182.249 1.00 62.35 799 ASN A C 1
ATOM 7304 O O . ASN B 2 799 ? 200.865 213.659 181.026 1.00 62.35 799 ASN A O 1
ATOM 7309 N N . ALA B 2 800 ? 200.442 214.404 183.108 1.00 66.72 800 ALA A N 1
ATOM 7310 C CA . ALA B 2 800 ? 199.637 215.520 182.629 1.00 66.72 800 ALA A CA 1
ATOM 7311 C C . ALA B 2 800 ? 200.461 216.549 181.868 1.00 66.72 800 ALA A C 1
ATOM 7312 O O . ALA B 2 800 ? 199.903 217.288 181.050 1.00 66.72 800 ALA A O 1
ATOM 7314 N N . GLU B 2 801 ? 201.770 216.614 182.111 1.00 80.31 801 GLU A N 1
ATOM 7315 C CA . GLU B 2 801 ? 202.617 217.581 181.425 1.00 80.31 801 GLU A CA 1
ATOM 7316 C C . GLU B 2 801 ? 202.759 217.292 179.936 1.00 80.31 801 GLU A C 1
ATOM 7317 O O . GLU B 2 801 ? 203.259 218.151 179.202 1.00 80.31 801 GLU A O 1
ATOM 7323 N N . GLN B 2 802 ? 202.334 216.117 179.476 1.00 85.35 802 GLN A N 1
ATOM 7324 C CA . GLN B 2 802 ? 202.452 215.733 178.078 1.00 85.35 802 GLN A CA 1
ATOM 7325 C C . GLN B 2 802 ? 201.138 215.310 177.439 1.00 85.35 802 GLN A C 1
ATOM 7326 O O . GLN B 2 802 ? 200.996 215.441 176.222 1.00 85.35 802 GLN A O 1
ATOM 7332 N N . VAL B 2 803 ? 200.181 214.805 178.218 1.00 75.17 803 VAL A N 1
ATOM 7333 C CA . VAL B 2 803 ? 198.930 214.321 177.641 1.00 75.17 803 VAL A CA 1
ATOM 7334 C C . VAL B 2 803 ? 198.111 215.477 177.079 1.00 75.17 803 VAL A C 1
ATOM 7335 O O . VAL B 2 803 ? 197.634 215.423 175.939 1.00 75.17 803 VAL A O 1
ATOM 7339 N N . ASN B 2 804 ? 197.940 216.544 177.862 1.00 69.63 804 ASN A N 1
ATOM 7340 C CA . ASN B 2 804 ? 197.133 217.683 177.440 1.00 69.63 804 ASN A CA 1
ATOM 7341 C C . ASN B 2 804 ? 197.906 218.996 177.459 1.00 69.63 804 ASN A C 1
ATOM 7342 O O . ASN B 2 804 ? 197.317 220.051 177.197 1.00 69.63 804 ASN A O 1
ATOM 7347 N N . GLY B 2 805 ? 199.204 218.960 177.756 1.00 57.46 805 GLY A N 1
ATOM 7348 C CA . GLY B 2 805 ? 200.033 220.150 177.720 1.00 57.46 805 GLY A CA 1
ATOM 7349 C C . GLY B 2 805 ? 199.587 221.257 178.652 1.00 57.46 805 GLY A C 1
ATOM 7350 O O . GLY B 2 805 ? 199.194 222.337 178.200 1.00 57.46 805 GLY A O 1
ATOM 7351 N N . SER B 2 806 ? 199.638 221.003 179.957 1.00 46.86 806 SER A N 1
ATOM 7352 C CA . SER B 2 806 ? 199.295 221.996 180.965 1.00 46.86 806 SER A CA 1
ATOM 7353 C C . SER B 2 806 ? 200.430 222.091 181.971 1.00 46.86 806 SER A C 1
ATOM 7354 O O . SER B 2 806 ? 200.902 221.068 182.475 1.00 46.86 806 SER A O 1
ATOM 7357 N N . ILE B 2 807 ? 200.864 223.310 182.257 1.00 32.32 807 ILE A N 1
ATOM 7358 C CA . ILE B 2 807 ? 201.944 223.549 183.206 1.00 32.32 807 ILE A CA 1
ATOM 7359 C C . ILE B 2 807 ? 201.366 223.598 184.612 1.00 32.32 807 ILE A C 1
ATOM 7360 O O . ILE B 2 807 ? 200.303 224.185 184.844 1.00 32.32 807 ILE A O 1
ATOM 7365 N N . ASN B 2 808 ? 202.067 222.974 185.556 1.00 27.13 808 ASN A N 1
ATOM 7366 C CA . ASN B 2 808 ? 201.615 222.940 186.939 1.00 27.13 808 ASN A CA 1
ATOM 7367 C C . ASN B 2 808 ? 202.787 222.604 187.849 1.00 27.13 808 ASN A C 1
ATOM 7368 O O . ASN B 2 808 ? 203.723 221.906 187.449 1.00 27.13 808 ASN A O 1
ATOM 7373 N N . LEU B 2 809 ? 202.731 223.124 189.073 1.00 27.81 809 LEU A N 1
ATOM 7374 C CA . LEU B 2 809 ? 203.800 222.969 190.050 1.00 27.81 809 LEU A CA 1
ATOM 7375 C C . LEU B 2 809 ? 203.200 222.620 191.402 1.00 27.81 809 LEU A C 1
ATOM 7376 O O . LEU B 2 809 ? 202.282 223.300 191.868 1.00 27.81 809 LEU A O 1
ATOM 7381 N N . LEU B 2 810 ? 203.719 221.565 192.028 1.00 36.56 810 LEU A N 1
ATOM 7382 C CA . LEU B 2 810 ? 203.276 221.135 193.349 1.00 36.56 810 LEU A CA 1
ATOM 7383 C C . LEU B 2 810 ? 204.490 221.005 194.256 1.00 36.56 810 LEU A C 1
ATOM 7384 O O . LEU B 2 810 ? 205.434 220.279 193.930 1.00 36.56 810 LEU A O 1
ATOM 7389 N N . MET B 2 811 ? 204.465 221.703 195.389 1.00 36.56 811 MET A N 1
ATOM 7390 C CA . MET B 2 811 ? 205.539 221.649 196.369 1.00 36.56 811 MET A CA 1
ATOM 7391 C C . MET B 2 811 ? 204.951 221.475 197.760 1.00 36.56 811 MET A C 1
ATOM 7392 O O . MET B 2 811 ? 203.835 221.920 198.038 1.00 36.56 811 MET A O 1
ATOM 7397 N N . ARG B 2 812 ? 205.717 220.832 198.638 1.00 25.51 812 ARG A N 1
ATOM 7398 C CA . ARG B 2 812 ? 205.281 220.621 200.014 1.00 25.51 812 ARG A CA 1
ATOM 7399 C C . ARG B 2 812 ? 206.473 220.761 200.947 1.00 25.51 812 ARG A C 1
ATOM 7400 O O . ARG B 2 812 ? 207.444 220.009 200.832 1.00 25.51 812 ARG A O 1
ATOM 7408 N N . LEU B 2 813 ? 206.407 221.710 201.869 1.00 19.72 813 LEU A N 1
ATOM 7409 C CA . LEU B 2 813 ? 207.464 221.870 202.848 1.00 19.72 813 LEU A CA 1
ATOM 7410 C C . LEU B 2 813 ? 206.827 221.393 204.135 1.00 19.72 813 LEU A C 1
ATOM 7411 O O . LEU B 2 813 ? 205.878 222.012 204.607 1.00 19.72 813 LEU A O 1
ATOM 7416 N N . THR B 2 814 ? 207.339 220.296 204.695 1.00 27.39 814 THR A N 1
ATOM 7417 C CA . THR B 2 814 ? 206.778 219.731 205.924 1.00 27.39 814 THR A CA 1
ATOM 7418 C C . THR B 2 814 ? 205.287 219.453 205.712 1.00 27.39 814 THR A C 1
ATOM 7419 O O . THR B 2 814 ? 204.915 218.678 204.838 1.00 27.39 814 THR A O 1
ATOM 7423 N N . ASP B 2 815 ? 204.447 220.062 206.538 1.00 28.08 815 ASP A N 1
ATOM 7424 C CA . ASP B 2 815 ? 203.002 219.889 206.460 1.00 28.08 815 ASP A CA 1
ATOM 7425 C C . ASP B 2 815 ? 202.272 220.884 205.550 1.00 28.08 815 ASP A C 1
ATOM 7426 O O . ASP B 2 815 ? 201.052 220.835 205.452 1.00 28.08 815 ASP A O 1
ATOM 7431 N N . ASP B 2 816 ? 202.998 221.788 204.898 1.00 27.31 816 ASP A N 1
ATOM 7432 C CA . ASP B 2 816 ? 202.368 222.798 204.040 1.00 27.31 816 ASP A CA 1
ATOM 7433 C C . ASP B 2 816 ? 202.406 222.476 202.546 1.00 27.31 816 ASP A C 1
ATOM 7434 O O . ASP B 2 816 ? 203.463 222.206 201.987 1.00 27.31 816 ASP A O 1
ATOM 7439 N N . TYR B 2 817 ? 201.242 222.535 201.906 1.00 28.10 817 TYR A N 1
ATOM 7440 C CA . TYR B 2 817 ? 201.108 222.253 200.483 1.00 28.10 817 TYR A CA 1
ATOM 7441 C C . TYR B 2 817 ? 200.913 223.545 199.701 1.00 28.10 817 TYR A C 1
ATOM 7442 O O . TYR B 2 817 ? 200.229 224.464 200.162 1.00 28.10 817 TYR A O 1
ATOM 7451 N N . LEU B 2 818 ? 201.515 223.607 198.515 1.00 36.56 818 LEU A N 1
ATOM 7452 C CA . LEU B 2 818 ? 201.285 224.695 197.574 1.00 36.56 818 LEU A CA 1
ATOM 7453 C C . LEU B 2 818 ? 201.188 224.112 196.175 1.00 36.56 818 LEU A C 1
ATOM 7454 O O . LEU B 2 818 ? 202.029 223.300 195.781 1.00 36.56 818 LEU A O 1
ATOM 7459 N N . PHE B 2 819 ? 200.169 224.529 195.428 1.00 39.53 819 PHE A N 1
ATOM 7460 C CA . PHE B 2 819 ? 199.942 224.027 194.079 1.00 39.53 819 PHE A CA 1
ATOM 7461 C C . PHE B 2 819 ? 199.563 225.188 193.177 1.00 39.53 819 PHE A C 1
ATOM 7462 O O . PHE B 2 819 ? 198.561 225.863 193.425 1.00 39.53 819 PHE A O 1
ATOM 7470 N N . ILE B 2 820 ? 200.363 225.420 192.141 1.00 36.56 820 ILE A N 1
ATOM 7471 C CA . ILE B 2 820 ? 200.087 226.428 191.125 1.00 36.56 820 ILE A CA 1
ATOM 7472 C C . ILE B 2 820 ? 199.960 225.715 189.789 1.00 36.56 820 ILE A C 1
ATOM 7473 O O . ILE B 2 820 ? 200.846 224.943 189.407 1.00 36.56 820 ILE A O 1
ATOM 7478 N N . SER B 2 821 ? 198.862 225.969 189.082 1.00 28.13 821 SER A N 1
ATOM 7479 C CA . SER B 2 821 ? 198.579 225.270 187.839 1.00 28.13 821 SER A CA 1
ATOM 7480 C C . SER B 2 821 ? 198.012 226.244 186.820 1.00 28.13 821 SER A C 1
ATOM 7481 O O . SER B 2 821 ? 197.837 227.436 187.088 1.00 28.13 821 SER A O 1
ATOM 7484 N N . ASP B 2 822 ? 197.728 225.713 185.631 1.00 31.97 822 ASP A N 1
ATOM 7485 C CA . ASP B 2 822 ? 197.108 226.462 184.552 1.00 31.97 822 ASP A CA 1
ATOM 7486 C C . ASP B 2 822 ? 195.648 226.076 184.355 1.00 31.97 822 ASP A C 1
ATOM 7487 O O . ASP B 2 822 ? 194.869 226.889 183.850 1.00 31.97 822 ASP A O 1
ATOM 7492 N N . SER B 2 823 ? 195.250 224.887 184.796 1.00 32.00 823 SER A N 1
ATOM 7493 C CA . SER B 2 823 ? 193.898 224.381 184.610 1.00 32.00 823 SER A CA 1
ATOM 7494 C C . SER B 2 823 ? 193.194 224.305 185.955 1.00 32.00 823 SER A C 1
ATOM 7495 O O . SER B 2 823 ? 193.769 223.822 186.936 1.00 32.00 823 SER A O 1
ATOM 7498 N N . GLN B 2 824 ? 191.950 224.785 185.997 1.00 32.43 824 GLN A N 1
ATOM 7499 C CA . GLN B 2 824 ? 191.150 224.686 187.213 1.00 32.43 824 GLN A CA 1
ATOM 7500 C C . GLN B 2 824 ? 190.797 223.239 187.533 1.00 32.43 824 GLN A C 1
ATOM 7501 O O . GLN B 2 824 ? 190.711 222.863 188.711 1.00 32.43 824 GLN A O 1
ATOM 7507 N N . GLN B 2 825 ? 190.590 222.418 186.501 1.00 35.29 825 GLN A N 1
ATOM 7508 C CA . GLN B 2 825 ? 190.277 221.011 186.718 1.00 35.29 825 GLN A CA 1
ATOM 7509 C C . GLN B 2 825 ? 191.412 220.302 187.444 1.00 35.29 825 GLN A C 1
ATOM 7510 O O . GLN B 2 825 ? 191.169 219.425 188.279 1.00 35.29 825 GLN A O 1
ATOM 7516 N N . ASN B 2 826 ? 192.658 220.669 187.139 1.00 30.24 826 ASN A N 1
ATOM 7517 C CA . ASN B 2 826 ? 193.792 220.074 187.838 1.00 30.24 826 ASN A CA 1
ATOM 7518 C C . ASN B 2 826 ? 193.758 220.405 189.325 1.00 30.24 826 ASN A C 1
ATOM 7519 O O . ASN B 2 826 ? 193.997 219.532 190.167 1.00 30.24 826 ASN A O 1
ATOM 7524 N N . ALA B 2 827 ? 193.458 221.659 189.668 1.00 27.00 827 ALA A N 1
ATOM 7525 C CA . ALA B 2 827 ? 193.373 222.042 191.074 1.00 27.00 827 ALA A CA 1
ATOM 7526 C C . ALA B 2 827 ? 192.247 221.302 191.785 1.00 27.00 827 ALA A C 1
ATOM 7527 O O . ALA B 2 827 ? 192.425 220.814 192.910 1.00 27.00 827 ALA A O 1
ATOM 7529 N N . LEU B 2 828 ? 191.077 221.207 191.146 1.00 31.96 828 LEU A N 1
ATOM 7530 C CA . LEU B 2 828 ? 189.964 220.485 191.759 1.00 31.96 828 LEU A CA 1
ATOM 7531 C C . LEU B 2 828 ? 190.305 219.014 191.964 1.00 31.96 828 LEU A C 1
ATOM 7532 O O . LEU B 2 828 ? 190.017 218.440 193.024 1.00 31.96 828 LEU A O 1
ATOM 7537 N N . ASN B 2 829 ? 190.924 218.389 190.961 1.00 29.75 829 ASN A N 1
ATOM 7538 C CA . ASN B 2 829 ? 191.297 216.987 191.079 1.00 29.75 829 ASN A CA 1
ATOM 7539 C C . ASN B 2 829 ? 192.329 216.786 192.177 1.00 29.75 829 ASN A C 1
ATOM 7540 O O . ASN B 2 829 ? 192.276 215.793 192.910 1.00 29.75 829 ASN A O 1
ATOM 7545 N N . LEU B 2 830 ? 193.282 217.714 192.306 1.00 25.73 830 LEU A N 1
ATOM 7546 C CA . LEU B 2 830 ? 194.265 217.604 193.377 1.00 25.73 830 LEU A CA 1
ATOM 7547 C C . LEU B 2 830 ? 193.604 217.707 194.743 1.00 25.73 830 LEU A C 1
ATOM 7548 O O . LEU B 2 830 ? 193.948 216.954 195.662 1.00 25.73 830 LEU A O 1
ATOM 7553 N N . ILE B 2 831 ? 192.659 218.636 194.901 1.00 24.94 831 ILE A N 1
ATOM 7554 C CA . ILE B 2 831 ? 191.961 218.762 196.179 1.00 24.94 831 ILE A CA 1
ATOM 7555 C C . ILE B 2 831 ? 191.229 217.467 196.509 1.00 24.94 831 ILE A C 1
ATOM 7556 O O . ILE B 2 831 ? 191.308 216.952 197.633 1.00 24.94 831 ILE A O 1
ATOM 7561 N N . VAL B 2 832 ? 190.520 216.910 195.522 1.00 26.96 832 VAL A N 1
ATOM 7562 C CA . VAL B 2 832 ? 189.758 215.683 195.753 1.00 26.96 832 VAL A CA 1
ATOM 7563 C C . VAL B 2 832 ? 190.689 214.527 196.106 1.00 26.96 832 VAL A C 1
ATOM 7564 O O . VAL B 2 832 ? 190.416 213.751 197.032 1.00 26.96 832 VAL A O 1
ATOM 7568 N N . GLN B 2 833 ? 191.801 214.393 195.381 1.00 27.28 833 GLN A N 1
ATOM 7569 C CA . GLN B 2 833 ? 192.720 213.287 195.627 1.00 27.28 833 GLN A CA 1
ATOM 7570 C C . GLN B 2 833 ? 193.390 213.408 196.990 1.00 27.28 833 GLN A C 1
ATOM 7571 O O . GLN B 2 833 ? 193.561 212.404 197.693 1.00 27.28 833 GLN A O 1
ATOM 7577 N N . LEU B 2 834 ? 193.784 214.621 197.382 1.00 23.24 834 LEU A N 1
ATOM 7578 C CA . LEU B 2 834 ? 194.377 214.801 198.702 1.00 23.24 834 LEU A CA 1
ATOM 7579 C C . LEU B 2 834 ? 193.369 214.505 199.803 1.00 23.24 834 LEU A C 1
ATOM 7580 O O . LEU B 2 834 ? 193.721 213.913 200.829 1.00 23.24 834 LEU A O 1
ATOM 7585 N N . GLN B 2 835 ? 192.108 214.906 199.612 1.00 27.32 835 GLN A N 1
ATOM 7586 C CA . GLN B 2 835 ? 191.087 214.575 200.599 1.00 27.32 835 GLN A CA 1
ATOM 7587 C C . GLN B 2 835 ? 190.887 213.068 200.702 1.00 27.32 835 GLN A C 1
ATOM 7588 O O . GLN B 2 835 ? 190.724 212.529 201.803 1.00 27.32 835 GLN A O 1
ATOM 7594 N N . ASN B 2 836 ? 190.895 212.369 199.565 1.00 26.29 836 ASN A N 1
ATOM 7595 C CA . ASN B 2 836 ? 190.767 210.914 199.594 1.00 26.29 836 ASN A CA 1
ATOM 7596 C C . ASN B 2 836 ? 191.943 210.270 200.318 1.00 26.29 836 ASN A C 1
ATOM 7597 O O . ASN B 2 836 ? 191.761 209.333 201.106 1.00 26.29 836 ASN A O 1
ATOM 7602 N N . CYS B 2 837 ? 193.159 210.756 200.060 1.00 25.14 837 CYS A N 1
ATOM 7603 C CA . CYS B 2 837 ? 194.332 210.217 200.741 1.00 25.14 837 CYS A CA 1
ATOM 7604 C C . CYS B 2 837 ? 194.254 210.455 202.243 1.00 25.14 837 CYS A C 1
ATOM 7605 O O . CYS B 2 837 ? 194.594 209.572 203.040 1.00 25.14 837 CYS A O 1
ATOM 7608 N N . ALA B 2 838 ? 193.804 211.645 202.649 1.00 22.57 838 ALA A N 1
ATOM 7609 C CA . ALA B 2 838 ? 193.656 211.936 204.071 1.00 22.57 838 ALA A CA 1
ATOM 7610 C C . ALA B 2 838 ? 192.603 211.043 204.714 1.00 22.57 838 ALA A C 1
ATOM 7611 O O . ALA B 2 838 ? 192.788 210.568 205.840 1.00 22.57 838 ALA A O 1
ATOM 7613 N N . ASN B 2 839 ? 191.487 210.812 204.019 1.00 25.22 839 ASN A N 1
ATOM 7614 C CA . ASN B 2 839 ? 190.451 209.932 204.552 1.00 25.22 839 ASN A CA 1
ATOM 7615 C C . ASN B 2 839 ? 190.960 208.504 204.699 1.00 25.22 839 ASN A C 1
ATOM 7616 O O . ASN B 2 839 ? 190.668 207.833 205.696 1.00 25.22 839 ASN A O 1
ATOM 7621 N N . ASN B 2 840 ? 191.719 208.021 203.716 1.00 26.93 840 ASN A N 1
ATOM 7622 C CA . ASN B 2 840 ? 192.175 206.637 203.747 1.00 26.93 840 ASN A CA 1
ATOM 7623 C C . ASN B 2 840 ? 193.323 206.415 204.725 1.00 26.93 840 ASN A C 1
ATOM 7624 O O . ASN B 2 840 ? 193.468 205.307 205.253 1.00 26.93 840 ASN A O 1
ATOM 7629 N N . ASN B 2 841 ? 194.147 207.432 204.980 1.00 24.82 841 ASN A N 1
ATOM 7630 C CA . ASN B 2 841 ? 195.347 207.256 205.789 1.00 24.82 841 ASN A CA 1
ATOM 7631 C C . ASN B 2 841 ? 195.229 207.852 207.187 1.00 24.82 841 ASN A C 1
ATOM 7632 O O . ASN B 2 841 ? 196.226 207.900 207.914 1.00 24.82 841 ASN A O 1
ATOM 7637 N N . GLY B 2 842 ? 194.044 208.306 207.583 1.00 21.85 842 GLY A N 1
ATOM 7638 C CA . GLY B 2 842 ? 193.813 208.663 208.969 1.00 21.85 842 GLY A CA 1
ATOM 7639 C C . GLY B 2 842 ? 194.402 209.972 209.443 1.00 21.85 842 GLY A C 1
ATOM 7640 O O . GLY B 2 842 ? 194.700 210.107 210.633 1.00 21.85 842 GLY A O 1
ATOM 7641 N N . PHE B 2 843 ? 194.582 210.945 208.555 1.00 21.18 843 PHE A N 1
ATOM 7642 C CA . PHE B 2 843 ? 194.970 212.290 208.955 1.00 21.18 843 PHE A CA 1
ATOM 7643 C C . PHE B 2 843 ? 193.994 213.298 208.360 1.00 21.18 843 PHE A C 1
ATOM 7644 O O . PHE B 2 843 ? 193.119 212.956 207.560 1.00 21.18 843 PHE A O 1
ATOM 7652 N N . MET B 2 844 ? 194.145 214.557 208.765 1.00 28.22 844 MET A N 1
ATOM 7653 C CA . MET B 2 844 ? 193.176 215.585 208.415 1.00 28.22 844 MET A CA 1
ATOM 7654 C C . MET B 2 844 ? 193.872 216.934 208.309 1.00 28.22 844 MET A C 1
ATOM 7655 O O . MET B 2 844 ? 194.965 217.137 208.843 1.00 28.22 844 MET A O 1
ATOM 7660 N N . PHE B 2 845 ? 193.220 217.856 207.603 1.00 26.25 845 PHE A N 1
ATOM 7661 C CA . PHE B 2 845 ? 193.793 219.169 207.342 1.00 26.25 845 PHE A CA 1
ATOM 7662 C C . PHE B 2 845 ? 193.350 220.181 208.392 1.00 26.25 845 PHE A C 1
ATOM 7663 O O . PHE B 2 845 ? 192.242 220.102 208.927 1.00 26.25 845 PHE A O 1
ATOM 7671 N N . ASN B 2 846 ? 194.234 221.134 208.682 1.00 35.26 846 ASN A N 1
ATOM 7672 C CA . ASN B 2 846 ? 194.043 222.035 209.812 1.00 35.26 846 ASN A CA 1
ATOM 7673 C C . ASN B 2 846 ? 192.855 222.964 209.589 1.00 35.26 846 ASN A C 1
ATOM 7674 O O . ASN B 2 846 ? 192.698 223.548 208.513 1.00 35.26 846 ASN A O 1
ATOM 7679 N N . ASP B 2 847 ? 192.017 223.089 210.619 1.00 47.90 847 ASP A N 1
ATOM 7680 C CA . ASP B 2 847 ? 190.900 224.027 210.705 1.00 47.90 847 ASP A CA 1
ATOM 7681 C C . ASP B 2 847 ? 189.872 223.860 209.594 1.00 47.90 847 ASP A C 1
ATOM 7682 O O . ASP B 2 847 ? 188.971 224.701 209.473 1.00 47.90 847 ASP A O 1
ATOM 7687 N N . GLN B 2 848 ? 189.970 222.801 208.790 1.00 50.65 848 GLN A N 1
ATOM 7688 C CA . GLN B 2 848 ? 189.059 222.567 207.670 1.00 50.65 848 GLN A CA 1
ATOM 7689 C C . GLN B 2 848 ? 188.983 223.788 206.758 1.00 50.65 848 GLN A C 1
ATOM 7690 O O . GLN B 2 848 ? 187.911 224.198 206.309 1.00 50.65 848 GLN A O 1
ATOM 7696 N N . LYS B 2 849 ? 190.144 224.374 206.481 1.00 41.77 849 LYS A N 1
ATOM 7697 C CA . LYS B 2 849 ? 190.220 225.576 205.669 1.00 41.77 849 LYS A CA 1
ATOM 7698 C C . LYS B 2 849 ? 191.122 225.329 204.469 1.00 41.77 849 LYS A C 1
ATOM 7699 O O . LYS B 2 849 ? 192.094 224.572 204.534 1.00 41.77 849 LYS A O 1
ATOM 7705 N N . ILE B 2 850 ? 190.772 225.982 203.364 1.00 32.51 850 ILE A N 1
ATOM 7706 C CA . ILE B 2 850 ? 191.528 225.905 202.121 1.00 32.51 850 ILE A CA 1
ATOM 7707 C C . ILE B 2 850 ? 191.472 227.274 201.460 1.00 32.51 850 ILE A C 1
ATOM 7708 O O . ILE B 2 850 ? 190.395 227.865 201.324 1.00 32.51 850 ILE A O 1
ATOM 7713 N N . THR B 2 851 ? 192.626 227.791 201.052 1.00 24.28 851 THR A N 1
ATOM 7714 C CA . THR B 2 851 ? 192.719 229.087 200.396 1.00 24.28 851 THR A CA 1
ATOM 7715 C C . THR B 2 851 ? 193.014 228.875 198.920 1.00 24.28 851 THR A C 1
ATOM 7716 O O . THR B 2 851 ? 193.968 228.173 198.570 1.00 24.28 851 THR A O 1
ATOM 7720 N N . THR B 2 852 ? 192.194 229.472 198.059 1.00 24.98 852 THR A N 1
ATOM 7721 C CA . THR B 2 852 ? 192.298 229.286 196.618 1.00 24.98 852 THR A CA 1
ATOM 7722 C C . THR B 2 852 ? 192.279 230.640 195.920 1.00 24.98 852 THR A C 1
ATOM 7723 O O . THR B 2 852 ? 192.234 231.698 196.554 1.00 24.98 852 THR A O 1
ATOM 7727 N N . ASN B 2 853 ? 192.312 230.590 194.588 1.00 26.53 853 ASN A N 1
ATOM 7728 C CA . ASN B 2 853 ? 192.204 231.768 193.743 1.00 26.53 853 ASN A CA 1
ATOM 7729 C C . ASN B 2 853 ? 190.866 231.879 193.033 1.00 26.53 853 ASN A C 1
ATOM 7730 O O . ASN B 2 853 ? 190.554 232.947 192.499 1.00 26.53 853 ASN A O 1
ATOM 7735 N N . PHE B 2 854 ? 190.079 230.811 193.013 1.00 28.48 854 PHE A N 1
ATOM 7736 C CA . PHE B 2 854 ? 188.818 230.741 192.292 1.00 28.48 854 PHE A CA 1
ATOM 7737 C C . PHE B 2 854 ? 187.696 230.373 193.261 1.00 28.48 854 PHE A C 1
ATOM 7738 O O . PHE B 2 854 ? 187.896 230.282 194.475 1.00 28.48 854 PHE A O 1
ATOM 7746 N N . GLN B 2 855 ? 186.503 230.160 192.709 1.00 40.76 855 GLN A N 1
ATOM 7747 C CA . GLN B 2 855 ? 185.356 229.707 193.483 1.00 40.76 855 GLN A CA 1
ATOM 7748 C C . GLN B 2 855 ? 184.664 228.591 192.718 1.00 40.76 855 GLN A C 1
ATOM 7749 O O . GLN B 2 855 ? 184.424 228.720 191.514 1.00 40.76 855 GLN A O 1
ATOM 7755 N N . PHE B 2 856 ? 184.351 227.502 193.411 1.00 49.03 856 PHE A N 1
ATOM 7756 C CA . PHE B 2 856 ? 183.707 226.349 192.804 1.00 49.03 856 PHE A CA 1
ATOM 7757 C C . PHE B 2 856 ? 182.607 225.840 193.722 1.00 49.03 856 PHE A C 1
ATOM 7758 O O . PHE B 2 856 ? 182.678 226.029 194.943 1.00 49.03 856 PHE A O 1
ATOM 7766 N N . PRO B 2 857 ? 181.579 225.196 193.168 1.00 59.08 857 PRO A N 1
ATOM 7767 C CA . PRO B 2 857 ? 180.529 224.605 194.013 1.00 59.08 857 PRO A CA 1
ATOM 7768 C C . PRO B 2 857 ? 181.064 223.397 194.769 1.00 59.08 857 PRO A C 1
ATOM 7769 O O . PRO B 2 857 ? 181.500 222.414 194.166 1.00 59.08 857 PRO A O 1
ATOM 7773 N N . GLN B 2 858 ? 181.028 223.477 196.098 1.00 63.47 858 GLN A N 1
ATOM 7774 C CA . GLN B 2 858 ? 181.566 222.419 196.942 1.00 63.47 858 GLN A CA 1
ATOM 7775 C C . GLN B 2 858 ? 180.613 221.243 197.110 1.00 63.47 858 GLN A C 1
ATOM 7776 O O . GLN B 2 858 ? 181.043 220.182 197.574 1.00 63.47 858 GLN A O 1
ATOM 7782 N N . GLU B 2 859 ? 179.339 221.401 196.745 1.00 80.96 859 GLU A N 1
ATOM 7783 C CA . GLU B 2 859 ? 178.368 220.329 196.933 1.00 80.96 859 GLU A CA 1
ATOM 7784 C C . GLU B 2 859 ? 178.603 219.154 195.994 1.00 80.96 859 GLU A C 1
ATOM 7785 O O . GLU B 2 859 ? 178.214 218.028 196.322 1.00 80.96 859 GLU A O 1
ATOM 7791 N N . ASP B 2 860 ? 179.227 219.387 194.837 1.00 77.70 860 ASP A N 1
ATOM 7792 C CA . ASP B 2 860 ? 179.385 218.322 193.852 1.00 77.70 860 ASP A CA 1
ATOM 7793 C C . ASP B 2 860 ? 180.462 217.323 194.256 1.00 77.70 860 ASP A C 1
ATOM 7794 O O . ASP B 2 860 ? 180.358 216.136 193.928 1.00 77.70 860 ASP A O 1
ATOM 7799 N N . TYR B 2 861 ? 181.498 217.777 194.963 1.00 69.55 861 TYR A N 1
ATOM 7800 C CA . TYR B 2 861 ? 182.647 216.943 195.292 1.00 69.55 861 TYR A CA 1
ATOM 7801 C C . TYR B 2 861 ? 182.681 216.549 196.764 1.00 69.55 861 TYR A C 1
ATOM 7802 O O . TYR B 2 861 ? 183.732 216.139 197.266 1.00 69.55 861 TYR A O 1
ATOM 7811 N N . ASN B 2 862 ? 181.550 216.663 197.463 1.00 71.92 862 ASN A N 1
ATOM 7812 C CA . ASN B 2 862 ? 181.454 216.326 198.885 1.00 71.92 862 ASN A CA 1
ATOM 7813 C C . ASN B 2 862 ? 182.457 217.123 199.716 1.00 71.92 862 ASN A C 1
ATOM 7814 O O . ASN B 2 862 ? 183.034 216.618 200.681 1.00 71.92 862 ASN A O 1
ATOM 7819 N N . LEU B 2 863 ? 182.665 218.384 199.338 1.00 66.49 863 LEU A N 1
ATOM 7820 C CA . LEU B 2 863 ? 183.561 219.287 200.049 1.00 66.49 863 LEU A CA 1
ATOM 7821 C C . LEU B 2 863 ? 182.798 220.302 200.893 1.00 66.49 863 LEU A C 1
ATOM 7822 O O . LEU B 2 863 ? 183.228 221.453 201.022 1.00 66.49 863 LEU A O 1
ATOM 7827 N N . GLU B 2 864 ? 181.668 219.892 201.473 1.00 73.20 864 GLU A N 1
ATOM 7828 C CA . GLU B 2 864 ? 180.816 220.831 202.195 1.00 73.20 864 GLU A CA 1
ATOM 7829 C C . GLU B 2 864 ? 181.458 221.304 203.492 1.00 73.20 864 GLU A C 1
ATOM 7830 O O . GLU B 2 864 ? 181.250 222.452 203.900 1.00 73.20 864 GLU A O 1
ATOM 7836 N N . HIS B 2 865 ? 182.230 220.443 204.155 1.00 63.11 865 HIS A N 1
ATOM 7837 C CA . HIS B 2 865 ? 182.814 220.801 205.440 1.00 63.11 865 HIS A CA 1
ATOM 7838 C C . HIS B 2 865 ? 184.011 221.737 205.315 1.00 63.11 865 HIS A C 1
ATOM 7839 O O . HIS B 2 865 ? 184.397 222.358 206.312 1.00 63.11 865 HIS A O 1
ATOM 7846 N N . PHE B 2 866 ? 184.601 221.858 204.129 1.00 52.84 866 PHE A N 1
ATOM 7847 C CA . PHE B 2 866 ? 185.691 222.803 203.933 1.00 52.84 866 PHE A CA 1
ATOM 7848 C C . PHE B 2 866 ? 185.178 224.239 203.935 1.00 52.84 866 PHE A C 1
ATOM 7849 O O . PHE B 2 866 ? 184.060 224.527 203.500 1.00 52.84 866 PHE A O 1
ATOM 7857 N N . LYS B 2 867 ? 186.016 225.146 204.428 1.00 47.01 867 LYS A N 1
ATOM 7858 C CA . LYS B 2 867 ? 185.727 226.579 204.450 1.00 47.01 867 LYS A CA 1
ATOM 7859 C C . LYS B 2 867 ? 186.664 227.251 203.450 1.00 47.01 867 LYS A C 1
ATOM 7860 O O . LYS B 2 867 ? 187.759 227.692 203.801 1.00 47.01 867 LYS A O 1
ATOM 7866 N N . ILE B 2 868 ? 186.220 227.332 202.196 1.00 37.85 868 ILE A N 1
ATOM 7867 C CA . ILE B 2 868 ? 187.048 227.896 201.137 1.00 37.85 868 ILE A CA 1
ATOM 7868 C C . ILE B 2 868 ? 187.128 229.407 201.301 1.00 37.85 868 ILE A C 1
ATOM 7869 O O . ILE B 2 868 ? 186.104 230.090 201.425 1.00 37.85 868 ILE A O 1
ATOM 7874 N N . SER B 2 869 ? 188.349 229.936 201.299 1.00 28.26 869 SER A N 1
ATOM 7875 C CA . SER B 2 869 ? 188.594 231.371 201.366 1.00 28.26 869 SER A CA 1
ATOM 7876 C C . SER B 2 869 ? 189.235 231.810 200.058 1.00 28.26 869 SER A C 1
ATOM 7877 O O . SER B 2 869 ? 190.268 231.264 199.656 1.00 28.26 869 SER A O 1
ATOM 7880 N N . VAL B 2 870 ? 188.627 232.793 199.400 1.00 26.71 870 VAL A N 1
ATOM 7881 C CA . VAL B 2 870 ? 189.060 233.251 198.085 1.00 26.71 870 VAL A CA 1
ATOM 7882 C C . VAL B 2 870 ? 189.938 234.481 198.265 1.00 26.71 870 VAL A C 1
ATOM 7883 O O . VAL B 2 870 ? 189.486 235.507 198.786 1.00 26.71 870 VAL A O 1
ATOM 7887 N N . GLN B 2 871 ? 191.193 234.380 197.832 1.00 31.22 871 GLN A N 1
ATOM 7888 C CA . GLN B 2 871 ? 192.130 235.493 197.869 1.00 31.22 871 GLN A CA 1
ATOM 7889 C C . GLN B 2 871 ? 192.872 235.563 196.544 1.00 31.22 871 GLN A C 1
ATOM 7890 O O . GLN B 2 871 ? 193.211 234.531 195.961 1.00 31.22 871 GLN A O 1
ATOM 7896 N N . ASN B 2 872 ? 193.125 236.783 196.076 1.00 31.52 872 ASN A N 1
ATOM 7897 C CA . ASN B 2 872 ? 193.769 236.992 194.787 1.00 31.52 872 ASN A CA 1
ATOM 7898 C C . ASN B 2 872 ? 195.289 236.989 194.861 1.00 31.52 872 ASN A C 1
ATOM 7899 O O . ASN B 2 872 ? 195.942 236.996 193.812 1.00 31.52 872 ASN A O 1
ATOM 7904 N N . GLU B 2 873 ? 195.869 236.971 196.059 1.00 27.64 873 GLU A N 1
ATOM 7905 C CA . GLU B 2 873 ? 197.315 237.082 196.230 1.00 27.64 873 GLU A CA 1
ATOM 7906 C C . GLU B 2 873 ? 197.791 235.931 197.106 1.00 27.64 873 GLU A C 1
ATOM 7907 O O . GLU B 2 873 ? 197.381 235.818 198.266 1.00 27.64 873 GLU A O 1
ATOM 7913 N N . CYS B 2 874 ? 198.653 235.083 196.553 1.00 24.74 874 CYS A N 1
ATOM 7914 C CA . CYS B 2 874 ? 199.087 233.878 197.248 1.00 24.74 874 CYS A CA 1
ATOM 7915 C C . CYS B 2 874 ? 200.055 234.208 198.378 1.00 24.74 874 CYS A C 1
ATOM 7916 O O . CYS B 2 874 ? 200.915 235.082 198.250 1.00 24.74 874 CYS A O 1
ATOM 7919 N N . GLN B 2 875 ? 199.907 233.496 199.494 1.00 26.18 875 GLN A N 1
ATOM 7920 C CA . GLN B 2 875 ? 200.820 233.594 200.626 1.00 26.18 875 GLN A CA 1
ATOM 7921 C C . GLN B 2 875 ? 201.219 232.186 201.041 1.00 26.18 875 GLN A C 1
ATOM 7922 O O . GLN B 2 875 ? 200.359 231.378 201.404 1.00 26.18 875 GLN A O 1
ATOM 7928 N N . TRP B 2 876 ? 202.516 231.893 200.984 1.00 36.56 876 TRP A N 1
ATOM 7929 C CA . TRP B 2 876 ? 203.025 230.564 201.299 1.00 36.56 876 TRP A CA 1
ATOM 7930 C C . TRP B 2 876 ? 204.344 230.705 202.041 1.00 36.56 876 TRP A C 1
ATOM 7931 O O . TRP B 2 876 ? 205.233 231.431 201.586 1.00 36.56 876 TRP A O 1
ATOM 7942 N N . ILE B 2 877 ? 204.452 230.022 203.186 1.00 36.56 877 ILE A N 1
ATOM 7943 C CA . ILE B 2 877 ? 205.639 229.939 204.041 1.00 36.56 877 ILE A CA 1
ATOM 7944 C C . ILE B 2 877 ? 206.312 231.299 204.194 1.00 36.56 877 ILE A C 1
ATOM 7945 O O . ILE B 2 877 ? 207.542 231.407 204.141 1.00 36.56 877 ILE A O 1
ATOM 7950 N N . GLY B 2 878 ? 205.513 232.342 204.401 1.00 26.50 878 GLY A N 1
ATOM 7951 C CA . GLY B 2 878 ? 206.047 233.671 204.606 1.00 26.50 878 GLY A CA 1
ATOM 7952 C C . GLY B 2 878 ? 206.431 234.419 203.351 1.00 26.50 878 GLY A C 1
ATOM 7953 O O . GLY B 2 878 ? 207.013 235.503 203.452 1.00 26.50 878 GLY A O 1
ATOM 7954 N N . LYS B 2 879 ? 206.125 233.882 202.173 1.00 27.72 879 LYS A N 1
ATOM 7955 C CA . LYS B 2 879 ? 206.446 234.521 200.906 1.00 27.72 879 LYS A CA 1
ATOM 7956 C C . LYS B 2 879 ? 205.161 234.931 200.203 1.00 27.72 879 LYS A C 1
ATOM 7957 O O . LYS B 2 879 ? 204.175 234.189 200.207 1.00 27.72 879 LYS A O 1
ATOM 7963 N N . SER B 2 880 ? 205.178 236.116 199.603 1.00 24.56 880 SER A N 1
ATOM 7964 C CA . SER B 2 880 ? 204.030 236.665 198.896 1.00 24.56 880 SER A CA 1
ATOM 7965 C C . SER B 2 880 ? 204.245 236.512 197.397 1.00 24.56 880 SER A C 1
ATOM 7966 O O . SER B 2 880 ? 205.260 236.971 196.863 1.00 24.56 880 SER A O 1
ATOM 7969 N N . ILE B 2 881 ? 203.292 235.873 196.724 1.00 23.00 881 ILE A N 1
ATOM 7970 C CA . ILE B 2 881 ? 203.409 235.533 195.311 1.00 23.00 881 ILE A CA 1
ATOM 7971 C C . ILE B 2 881 ? 202.260 236.186 194.556 1.00 23.00 881 ILE A C 1
ATOM 7972 O O . ILE B 2 881 ? 201.095 236.052 194.949 1.00 23.00 881 ILE A O 1
ATOM 7977 N N . ASP B 2 882 ? 202.587 236.890 193.476 1.00 27.29 882 ASP A N 1
ATOM 7978 C CA . ASP B 2 882 ? 201.589 237.533 192.631 1.00 27.29 882 ASP A CA 1
ATOM 7979 C C . ASP B 2 882 ? 201.178 236.581 191.513 1.00 27.29 882 ASP A C 1
ATOM 7980 O O . ASP B 2 882 ? 202.021 235.883 190.945 1.00 27.29 882 ASP A O 1
ATOM 7985 N N . MET B 2 883 ? 199.881 236.544 191.210 1.00 27.16 883 MET A N 1
ATOM 7986 C CA . MET B 2 883 ? 199.351 235.655 190.183 1.00 27.16 883 MET A CA 1
ATOM 7987 C C . MET B 2 883 ? 199.373 236.249 188.781 1.00 27.16 883 MET A C 1
ATOM 7988 O O . MET B 2 883 ? 199.097 235.525 187.820 1.00 27.16 883 MET A O 1
ATOM 7993 N N . ASN B 2 884 ? 199.693 237.534 188.632 1.00 28.55 884 ASN A N 1
ATOM 7994 C CA . ASN B 2 884 ? 199.696 238.177 187.322 1.00 28.55 884 ASN A CA 1
ATOM 7995 C C . ASN B 2 884 ? 201.099 238.251 186.729 1.00 28.55 884 ASN A C 1
ATOM 7996 O O . ASN B 2 884 ? 201.337 237.759 185.624 1.00 28.55 884 ASN A O 1
ATOM 8001 N N . THR B 2 885 ? 202.036 238.862 187.451 1.00 27.31 885 THR A N 1
ATOM 8002 C CA . THR B 2 885 ? 203.418 238.950 187.000 1.00 27.31 885 THR A CA 1
ATOM 8003 C C . THR B 2 885 ? 204.286 237.816 187.524 1.00 27.31 885 THR A C 1
ATOM 8004 O O . THR B 2 885 ? 205.387 237.607 187.001 1.00 27.31 885 THR A O 1
ATOM 8008 N N . LEU B 2 886 ? 203.817 237.090 188.539 1.00 22.79 886 LEU A N 1
ATOM 8009 C CA . LEU B 2 886 ? 204.509 235.928 189.096 1.00 22.79 886 LEU A CA 1
ATOM 8010 C C . LEU B 2 886 ? 205.884 236.313 189.647 1.00 22.79 886 LEU A C 1
ATOM 8011 O O . LEU B 2 886 ? 206.920 235.779 189.250 1.00 22.79 886 LEU A O 1
ATOM 8016 N N . GLU B 2 887 ? 205.871 237.260 190.582 1.00 26.29 887 GLU A N 1
ATOM 8017 C CA . GLU B 2 887 ? 207.069 237.681 191.291 1.00 26.29 887 GLU A CA 1
ATOM 8018 C C . GLU B 2 887 ? 206.896 237.415 192.780 1.00 26.29 887 GLU A C 1
ATOM 8019 O O . GLU B 2 887 ? 205.788 237.496 193.319 1.00 26.29 887 GLU A O 1
ATOM 8025 N N . ILE B 2 888 ? 208.002 237.080 193.440 1.00 21.05 888 ILE A N 1
ATOM 8026 C CA . ILE B 2 888 ? 207.995 236.625 194.825 1.00 21.05 888 ILE A CA 1
ATOM 8027 C C . ILE B 2 888 ? 208.820 237.586 195.667 1.00 21.05 888 ILE A C 1
ATOM 8028 O O . ILE B 2 888 ? 209.963 237.904 195.317 1.00 21.05 888 ILE A O 1
ATOM 8033 N N . LYS B 2 889 ? 208.238 238.047 196.771 1.00 21.83 889 LYS A N 1
ATOM 8034 C CA . LYS B 2 889 ? 208.965 238.813 197.771 1.00 21.83 889 LYS A CA 1
ATOM 8035 C C . LYS B 2 889 ? 208.393 238.478 199.140 1.00 21.83 889 LYS A C 1
ATOM 8036 O O . LYS B 2 889 ? 207.249 238.035 199.264 1.00 21.83 889 LYS A O 1
ATOM 8042 N N . SER B 2 890 ? 209.206 238.693 200.170 1.00 22.85 890 SER A N 1
ATOM 8043 C CA . SER B 2 890 ? 208.837 238.284 201.514 1.00 22.85 890 SER A CA 1
ATOM 8044 C C . SER B 2 890 ? 207.832 239.259 202.124 1.00 22.85 890 SER A C 1
ATOM 8045 O O . SER B 2 890 ? 207.587 240.353 201.610 1.00 22.85 890 SER A O 1
ATOM 8048 N N . ILE B 2 891 ? 207.242 238.839 203.239 1.00 26.21 891 ILE A N 1
ATOM 8049 C CA . ILE B 2 891 ? 206.269 239.636 203.977 1.00 26.21 891 ILE A CA 1
ATOM 8050 C C . ILE B 2 891 ? 206.966 240.251 205.181 1.00 26.21 891 ILE A C 1
ATOM 8051 O O . ILE B 2 891 ? 207.647 239.550 205.939 1.00 26.21 891 ILE A O 1
ATOM 8056 N N . GLN B 2 892 ? 206.796 241.556 205.359 1.00 24.41 892 GLN A N 1
ATOM 8057 C CA . GLN B 2 892 ? 207.430 242.290 206.442 1.00 24.41 892 GLN A CA 1
ATOM 8058 C C . GLN B 2 892 ? 206.379 242.798 207.421 1.00 24.41 892 GLN A C 1
ATOM 8059 O O . GLN B 2 892 ? 205.246 243.104 207.039 1.00 24.41 892 GLN A O 1
ATOM 8065 N N . LYS B 2 893 ? 206.764 242.873 208.692 1.00 25.82 893 LYS A N 1
ATOM 8066 C CA . LYS B 2 893 ? 205.893 243.450 209.703 1.00 25.82 893 LYS A CA 1
ATOM 8067 C C . LYS B 2 893 ? 205.794 244.961 209.513 1.00 25.82 893 LYS A C 1
ATOM 8068 O O . LYS B 2 893 ? 206.637 245.590 208.868 1.00 25.82 893 LYS A O 1
ATOM 8074 N N . GLN B 2 894 ? 204.743 245.548 210.088 1.00 28.13 894 GLN A N 1
ATOM 8075 C CA . GLN B 2 894 ? 204.402 246.934 209.805 1.00 28.13 894 GLN A CA 1
ATOM 8076 C C . GLN B 2 894 ? 204.631 247.895 210.962 1.00 28.13 894 GLN A C 1
ATOM 8077 O O . GLN B 2 894 ? 204.785 249.095 210.716 1.00 28.13 894 GLN A O 1
ATOM 8083 N N . THR B 2 895 ? 204.660 247.417 212.201 1.00 22.93 895 THR A N 1
ATOM 8084 C CA . THR B 2 895 ? 204.820 248.287 213.355 1.00 22.93 895 THR A CA 1
ATOM 8085 C C . THR B 2 895 ? 206.117 247.962 214.085 1.00 22.93 895 THR A C 1
ATOM 8086 O O . THR B 2 895 ? 206.660 246.860 213.978 1.00 22.93 895 THR A O 1
ATOM 8090 N N . GLN B 2 896 ? 206.611 248.953 214.830 1.00 23.09 896 GLN A N 1
ATOM 8091 C CA . GLN B 2 896 ? 207.835 248.766 215.603 1.00 23.09 896 GLN A CA 1
ATOM 8092 C C . GLN B 2 896 ? 207.645 247.725 216.700 1.00 23.09 896 GLN A C 1
ATOM 8093 O O . GLN B 2 896 ? 208.553 246.933 216.975 1.00 23.09 896 GLN A O 1
ATOM 8099 N N . GLN B 2 897 ? 206.472 247.715 217.340 1.00 26.76 897 GLN A N 1
ATOM 8100 C CA . GLN B 2 897 ? 206.222 246.767 218.421 1.00 26.76 897 GLN A CA 1
ATOM 8101 C C . GLN B 2 897 ? 206.262 245.327 217.922 1.00 26.76 897 GLN A C 1
ATOM 8102 O O . GLN B 2 897 ? 206.801 244.443 218.599 1.00 26.76 897 GLN A O 1
ATOM 8108 N N . GLU B 2 898 ? 205.688 245.067 216.747 1.00 24.90 898 GLU A N 1
ATOM 8109 C CA . GLU B 2 898 ? 205.715 243.715 216.197 1.00 24.90 898 GLU A CA 1
ATOM 8110 C C . GLU B 2 898 ? 207.129 243.306 215.804 1.00 24.90 898 GLU A C 1
ATOM 8111 O O . GLU B 2 898 ? 207.511 242.141 215.959 1.00 24.90 898 GLU A O 1
ATOM 8117 N N . ILE B 2 899 ? 207.917 244.250 215.288 1.00 21.64 899 ILE A N 1
ATOM 8118 C CA . ILE B 2 899 ? 209.285 243.943 214.883 1.00 21.64 899 ILE A CA 1
ATOM 8119 C C . ILE B 2 899 ? 210.164 243.685 216.102 1.00 21.64 899 ILE A C 1
ATOM 8120 O O . ILE B 2 899 ? 211.015 242.787 216.092 1.00 21.64 899 ILE A O 1
ATOM 8125 N N . ASN B 2 900 ? 209.967 244.457 217.173 1.00 22.65 900 ASN A N 1
ATOM 8126 C CA . ASN B 2 900 ? 210.830 244.349 218.346 1.00 22.65 900 ASN A CA 1
ATOM 8127 C C . ASN B 2 900 ? 210.718 242.990 219.026 1.00 22.65 900 ASN A C 1
ATOM 8128 O O . ASN B 2 900 ? 211.661 242.558 219.696 1.00 22.65 900 ASN A O 1
ATOM 8133 N N . GLN B 2 901 ? 209.584 242.305 218.867 1.00 20.79 901 GLN A N 1
ATOM 8134 C CA . GLN B 2 901 ? 209.320 241.095 219.640 1.00 20.79 901 GLN A CA 1
ATOM 8135 C C . GLN B 2 901 ? 210.291 239.962 219.335 1.00 20.79 901 GLN A C 1
ATOM 8136 O O . GLN B 2 901 ? 210.446 239.060 220.163 1.00 20.79 901 GLN A O 1
ATOM 8142 N N . THR B 2 902 ? 210.946 239.979 218.175 1.00 22.05 902 THR A N 1
ATOM 8143 C CA . THR B 2 902 ? 211.797 238.874 217.752 1.00 22.05 902 THR A CA 1
ATOM 8144 C C . THR B 2 902 ? 213.279 239.236 217.741 1.00 22.05 902 THR A C 1
ATOM 8145 O O . THR B 2 902 ? 214.081 238.514 217.143 1.00 22.05 902 THR A O 1
ATOM 8149 N N . ILE B 2 903 ? 213.662 240.332 218.389 1.00 25.37 903 ILE A N 1
ATOM 8150 C CA . ILE B 2 903 ? 215.038 240.816 218.368 1.00 25.37 903 ILE A CA 1
ATOM 8151 C C . ILE B 2 903 ? 215.560 240.858 219.797 1.00 25.37 903 ILE A C 1
ATOM 8152 O O . ILE B 2 903 ? 214.948 241.485 220.670 1.00 25.37 903 ILE A O 1
ATOM 8157 N N . ASN B 2 904 ? 216.688 240.194 220.032 1.00 36.56 904 ASN A N 1
ATOM 8158 C CA . ASN B 2 904 ? 217.379 240.219 221.314 1.00 36.56 904 ASN A CA 1
ATOM 8159 C C . ASN B 2 904 ? 218.686 240.981 221.150 1.00 36.56 904 ASN A C 1
ATOM 8160 O O . ASN B 2 904 ? 219.463 240.694 220.234 1.00 36.56 904 ASN A O 1
ATOM 8165 N N . VAL B 2 905 ? 218.926 241.945 222.032 1.00 22.73 905 VAL A N 1
ATOM 8166 C CA . VAL B 2 905 ? 220.074 242.839 221.930 1.00 22.73 905 VAL A CA 1
ATOM 8167 C C . VAL B 2 905 ? 221.124 242.406 222.943 1.00 22.73 905 VAL A C 1
ATOM 8168 O O . VAL B 2 905 ? 220.851 242.346 224.147 1.00 22.73 905 VAL A O 1
ATOM 8172 N N . ALA B 2 906 ? 222.328 242.111 222.455 1.00 28.24 906 ALA A N 1
ATOM 8173 C CA . ALA B 2 906 ? 223.474 241.794 223.301 1.00 28.24 906 ALA A CA 1
ATOM 8174 C C . ALA B 2 906 ? 224.670 242.589 222.801 1.00 28.24 906 ALA A C 1
ATOM 8175 O O . ALA B 2 906 ? 225.087 242.426 221.651 1.00 28.24 906 ALA A O 1
ATOM 8177 N N . ILE B 2 907 ? 225.219 243.442 223.663 1.00 27.62 907 ILE A N 1
ATOM 8178 C CA . ILE B 2 907 ? 226.283 244.369 223.296 1.00 27.62 907 ILE A CA 1
ATOM 8179 C C . ILE B 2 907 ? 227.392 244.299 224.337 1.00 27.62 907 ILE A C 1
ATOM 8180 O O . ILE B 2 907 ? 227.122 244.340 225.542 1.00 27.62 907 ILE A O 1
ATOM 8185 N N . SER B 2 908 ? 228.636 244.194 223.871 1.00 27.64 908 SER A N 1
ATOM 8186 C CA . SER B 2 908 ? 229.815 244.191 224.726 1.00 27.64 908 SER A CA 1
ATOM 8187 C C . SER B 2 908 ? 230.790 245.264 224.258 1.00 27.64 908 SER A C 1
ATOM 8188 O O . SER B 2 908 ? 230.989 245.451 223.054 1.00 27.64 908 SER A O 1
ATOM 8191 N N . ILE B 2 909 ? 231.401 245.963 225.219 1.00 22.80 909 ILE A N 1
ATOM 8192 C CA . ILE B 2 909 ? 232.248 247.110 224.896 1.00 22.80 909 ILE A CA 1
ATOM 8193 C C . ILE B 2 909 ? 233.503 246.676 224.146 1.00 22.80 909 ILE A C 1
ATOM 8194 O O . ILE B 2 909 ? 234.075 247.450 223.369 1.00 22.80 909 ILE A O 1
ATOM 8199 N N . LYS B 2 910 ? 233.955 245.440 224.367 1.00 26.93 910 LYS A N 1
ATOM 8200 C CA . LYS B 2 910 ? 235.229 245.008 223.800 1.00 26.93 910 LYS A CA 1
ATOM 8201 C C . LYS B 2 910 ? 235.191 244.973 222.277 1.00 26.93 910 LYS A C 1
ATOM 8202 O O . LYS B 2 910 ? 236.174 245.331 221.617 1.00 26.93 910 LYS A O 1
ATOM 8208 N N . ASN B 2 911 ? 234.071 244.542 221.697 1.00 27.35 911 ASN A N 1
ATOM 8209 C CA . ASN B 2 911 ? 233.974 244.311 220.257 1.00 27.35 911 ASN A CA 1
ATOM 8210 C C . ASN B 2 911 ? 232.709 244.965 219.695 1.00 27.35 911 ASN A C 1
ATOM 8211 O O . ASN B 2 911 ? 231.917 244.329 219.003 1.00 27.35 911 ASN A O 1
ATOM 8216 N N . LEU B 2 912 ? 232.517 246.252 219.996 1.00 24.98 912 LEU A N 1
ATOM 8217 C CA . LEU B 2 912 ? 231.359 246.964 219.461 1.00 24.98 912 LEU A CA 1
ATOM 8218 C C . LEU B 2 912 ? 231.361 246.972 217.937 1.00 24.98 912 LEU A C 1
ATOM 8219 O O . LEU B 2 912 ? 230.337 246.681 217.308 1.00 24.98 912 LEU A O 1
ATOM 8224 N N . LYS B 2 913 ? 232.506 247.285 217.332 1.00 26.97 913 LYS A N 1
ATOM 8225 C CA . LYS B 2 913 ? 232.559 247.510 215.892 1.00 26.97 913 LYS A CA 1
ATOM 8226 C C . LYS B 2 913 ? 232.211 246.245 215.117 1.00 26.97 913 LYS A C 1
ATOM 8227 O O . LYS B 2 913 ? 231.319 246.255 214.259 1.00 26.97 913 LYS A O 1
ATOM 8233 N N . SER B 2 914 ? 232.897 245.140 215.421 1.00 27.19 914 SER A N 1
ATOM 8234 C CA . SER B 2 914 ? 232.666 243.897 214.694 1.00 27.19 914 SER A CA 1
ATOM 8235 C C . SER B 2 914 ? 231.251 243.382 214.915 1.00 27.19 914 SER A C 1
ATOM 8236 O O . SER B 2 914 ? 230.579 242.964 213.964 1.00 27.19 914 SER A O 1
ATOM 8239 N N . GLN B 2 915 ? 230.779 243.414 216.163 1.00 28.41 915 GLN A N 1
ATOM 8240 C CA . GLN B 2 915 ? 229.440 242.923 216.467 1.00 28.41 915 GLN A CA 1
ATOM 8241 C C . GLN B 2 915 ? 228.380 243.716 215.718 1.00 28.41 915 GLN A C 1
ATOM 8242 O O . GLN B 2 915 ? 227.478 243.137 215.106 1.00 28.41 915 GLN A O 1
ATOM 8248 N N . LEU B 2 916 ? 228.480 245.047 215.743 1.00 36.56 916 LEU A N 1
ATOM 8249 C CA . LEU B 2 916 ? 227.462 245.869 215.098 1.00 36.56 916 LEU A CA 1
ATOM 8250 C C . LEU B 2 916 ? 227.502 245.722 213.581 1.00 36.56 916 LEU A C 1
ATOM 8251 O O . LEU B 2 916 ? 226.449 245.621 212.932 1.00 36.56 916 LEU A O 1
ATOM 8256 N N . LYS B 2 917 ? 228.702 245.701 212.993 1.00 25.44 917 LYS A N 1
ATOM 8257 C CA . LYS B 2 917 ? 228.800 245.535 211.546 1.00 25.44 917 LYS A CA 1
ATOM 8258 C C . LYS B 2 917 ? 228.250 244.184 211.106 1.00 25.44 917 LYS A C 1
ATOM 8259 O O . LYS B 2 917 ? 227.497 244.101 210.127 1.00 25.44 917 LYS A O 1
ATOM 8265 N N . ASN B 2 918 ? 228.596 243.114 211.827 1.00 28.62 918 ASN A N 1
ATOM 8266 C CA . ASN B 2 918 ? 228.072 241.798 211.484 1.00 28.62 918 ASN A CA 1
ATOM 8267 C C . ASN B 2 918 ? 226.567 241.715 211.702 1.00 28.62 918 ASN A C 1
ATOM 8268 O O . ASN B 2 918 ? 225.871 241.032 210.943 1.00 28.62 918 ASN A O 1
ATOM 8273 N N . LYS B 2 919 ? 226.047 242.398 212.725 1.00 36.56 919 LYS A N 1
ATOM 8274 C CA . LYS B 2 919 ? 224.608 242.398 212.961 1.00 36.56 919 LYS A CA 1
ATOM 8275 C C . LYS B 2 919 ? 223.861 243.064 211.813 1.00 36.56 919 LYS A C 1
ATOM 8276 O O . LYS B 2 919 ? 222.865 242.522 211.322 1.00 36.56 919 LYS A O 1
ATOM 8282 N N . LEU B 2 920 ? 224.337 244.228 211.358 1.00 33.49 920 LEU A N 1
ATOM 8283 C CA . LEU B 2 920 ? 223.738 244.843 210.174 1.00 33.49 920 LEU A CA 1
ATOM 8284 C C . LEU B 2 920 ? 223.850 243.946 208.951 1.00 33.49 920 LEU A C 1
ATOM 8285 O O . LEU B 2 920 ? 222.899 243.834 208.166 1.00 33.49 920 LEU A O 1
ATOM 8290 N N . ARG B 2 921 ? 225.013 243.325 208.751 1.00 36.56 921 ARG A N 1
ATOM 8291 C CA . ARG B 2 921 ? 225.201 242.486 207.575 1.00 36.56 921 ARG A CA 1
ATOM 8292 C C . ARG B 2 921 ? 224.198 241.337 207.568 1.00 36.56 921 ARG A C 1
ATOM 8293 O O . ARG B 2 921 ? 223.545 241.068 206.550 1.00 36.56 921 ARG A O 1
ATOM 8301 N N . SER B 2 922 ? 224.029 240.678 208.716 1.00 27.47 922 SER A N 1
ATOM 8302 C CA . SER B 2 922 ? 223.055 239.596 208.814 1.00 27.47 922 SER A CA 1
ATOM 8303 C C . SER B 2 922 ? 221.632 240.108 208.627 1.00 27.47 922 SER A C 1
ATOM 8304 O O . SER B 2 922 ? 220.808 239.445 207.988 1.00 27.47 922 SER A O 1
ATOM 8307 N N . LEU B 2 923 ? 221.321 241.283 209.181 1.00 21.65 923 LEU A N 1
ATOM 8308 C CA . LEU B 2 923 ? 219.957 241.796 209.088 1.00 21.65 923 LEU A CA 1
ATOM 8309 C C . LEU B 2 923 ? 219.575 242.121 207.649 1.00 21.65 923 LEU A C 1
ATOM 8310 O O . LEU B 2 923 ? 218.450 241.835 207.225 1.00 21.65 923 LEU A O 1
ATOM 8315 N N . PHE B 2 924 ? 220.486 242.726 206.882 1.00 36.56 924 PHE A N 1
ATOM 8316 C CA . PHE B 2 924 ? 220.191 242.940 205.465 1.00 36.56 924 PHE A CA 1
ATOM 8317 C C . PHE B 2 924 ? 220.159 241.631 204.684 1.00 36.56 924 PHE A C 1
ATOM 8318 O O . PHE B 2 924 ? 219.299 241.447 203.816 1.00 36.56 924 PHE A O 1
ATOM 8326 N N . LEU B 2 925 ? 221.078 240.708 204.966 1.00 27.67 925 LEU A N 1
ATOM 8327 C CA . LEU B 2 925 ? 221.251 239.539 204.114 1.00 27.67 925 LEU A CA 1
ATOM 8328 C C . LEU B 2 925 ? 220.499 238.308 204.605 1.00 27.67 925 LEU A C 1
ATOM 8329 O O . LEU B 2 925 ? 220.750 237.209 204.103 1.00 27.67 925 LEU A O 1
ATOM 8334 N N . ASN B 2 926 ? 219.586 238.458 205.567 1.00 30.71 926 ASN A N 1
ATOM 8335 C CA . ASN B 2 926 ? 218.931 237.293 206.156 1.00 30.71 926 ASN A CA 1
ATOM 8336 C C . ASN B 2 926 ? 218.114 236.530 205.119 1.00 30.71 926 ASN A C 1
ATOM 8337 O O . ASN B 2 926 ? 218.419 235.377 204.794 1.00 30.71 926 ASN A O 1
ATOM 8342 N N . GLN B 2 927 ? 217.066 237.160 204.584 1.00 31.96 927 GLN A N 1
ATOM 8343 C CA . GLN B 2 927 ? 216.185 236.496 203.633 1.00 31.96 927 GLN A CA 1
ATOM 8344 C C . GLN B 2 927 ? 216.256 237.059 202.222 1.00 31.96 927 GLN A C 1
ATOM 8345 O O . GLN B 2 927 ? 215.855 236.366 201.282 1.00 31.96 927 GLN A O 1
ATOM 8351 N N . LEU B 2 928 ? 216.753 238.284 202.049 1.00 24.28 928 LEU A N 1
ATOM 8352 C CA . LEU B 2 928 ? 216.815 238.889 200.724 1.00 24.28 928 LEU A CA 1
ATOM 8353 C C . LEU B 2 928 ? 217.830 238.206 199.816 1.00 24.28 928 LEU A C 1
ATOM 8354 O O . LEU B 2 928 ? 217.719 238.315 198.591 1.00 24.28 928 LEU A O 1
ATOM 8359 N N . ILE B 2 929 ? 218.806 237.493 200.384 1.00 25.73 929 ILE A N 1
ATOM 8360 C CA . ILE B 2 929 ? 219.864 236.902 199.575 1.00 25.73 929 ILE A CA 1
ATOM 8361 C C . ILE B 2 929 ? 219.374 235.712 198.759 1.00 25.73 929 ILE A C 1
ATOM 8362 O O . ILE B 2 929 ? 220.044 235.308 197.802 1.00 25.73 929 ILE A O 1
ATOM 8367 N N . ASP B 2 930 ? 218.220 235.140 199.101 1.00 27.86 930 ASP A N 1
ATOM 8368 C CA . ASP B 2 930 ? 217.743 233.936 198.435 1.00 27.86 930 ASP A CA 1
ATOM 8369 C C . ASP B 2 930 ? 216.700 234.204 197.359 1.00 27.86 930 ASP A C 1
ATOM 8370 O O . ASP B 2 930 ? 216.536 233.370 196.463 1.00 27.86 930 ASP A O 1
ATOM 8375 N N . TYR B 2 931 ? 215.996 235.334 197.421 1.00 27.92 931 TYR A N 1
ATOM 8376 C CA . TYR B 2 931 ? 214.959 235.654 196.447 1.00 27.92 931 TYR A CA 1
ATOM 8377 C C . TYR B 2 931 ? 215.251 236.947 195.695 1.00 27.92 931 TYR A C 1
ATOM 8378 O O . TYR B 2 931 ? 214.325 237.597 195.202 1.00 27.92 931 TYR A O 1
ATOM 8387 N N . PHE B 2 932 ? 216.524 237.333 195.596 1.00 36.56 932 PHE A N 1
ATOM 8388 C CA . PHE B 2 932 ? 216.945 238.449 194.758 1.00 36.56 932 PHE A CA 1
ATOM 8389 C C . PHE B 2 932 ? 217.352 237.978 193.365 1.00 36.56 932 PHE A C 1
ATOM 8390 O O . PHE B 2 932 ? 218.205 238.594 192.716 1.00 36.56 932 PHE A O 1
ATOM 8398 N N . ASN B 2 933 ? 216.760 236.888 192.899 1.00 28.27 933 ASN A N 1
ATOM 8399 C CA . ASN B 2 933 ? 217.164 236.277 191.641 1.00 28.27 933 ASN A CA 1
ATOM 8400 C C . ASN B 2 933 ? 216.705 237.128 190.462 1.00 28.27 933 ASN A C 1
ATOM 8401 O O . ASN B 2 933 ? 215.534 237.519 190.405 1.00 28.27 933 ASN A O 1
ATOM 8406 N N . PRO B 2 934 ? 217.588 237.442 189.510 1.00 25.43 934 PRO A N 1
ATOM 8407 C CA . PRO B 2 934 ? 217.130 238.118 188.286 1.00 25.43 934 PRO A CA 1
ATOM 8408 C C . PRO B 2 934 ? 216.253 237.243 187.409 1.00 25.43 934 PRO A C 1
ATOM 8409 O O . PRO B 2 934 ? 215.556 237.774 186.536 1.00 25.43 934 PRO A O 1
ATOM 8413 N N . ASN B 2 935 ? 216.268 235.924 187.608 1.00 23.76 935 ASN A N 1
ATOM 8414 C CA . ASN B 2 935 ? 215.437 235.015 186.832 1.00 23.76 935 ASN A CA 1
ATOM 8415 C C . ASN B 2 935 ? 214.000 234.955 187.327 1.00 23.76 935 ASN A C 1
ATOM 8416 O O . ASN B 2 935 ? 213.160 234.338 186.664 1.00 23.76 935 ASN A O 1
ATOM 8421 N N . ILE B 2 936 ? 213.701 235.566 188.467 1.00 20.57 936 ILE A N 1
ATOM 8422 C CA . ILE B 2 936 ? 212.360 235.582 189.035 1.00 20.57 936 ILE A CA 1
ATOM 8423 C C . ILE B 2 936 ? 211.736 236.970 188.947 1.00 20.57 936 ILE A C 1
ATOM 8424 O O . ILE B 2 936 ? 210.574 237.115 188.566 1.00 20.57 936 ILE A O 1
ATOM 8429 N N . ASN B 2 937 ? 212.498 238.003 189.290 1.00 19.43 937 ASN A N 1
ATOM 8430 C CA . ASN B 2 937 ? 212.013 239.373 189.296 1.00 19.43 937 ASN A CA 1
ATOM 8431 C C . ASN B 2 937 ? 212.683 240.188 188.198 1.00 19.43 937 ASN A C 1
ATOM 8432 O O . ASN B 2 937 ? 213.756 239.843 187.699 1.00 19.43 937 ASN A O 1
ATOM 8437 N N . SER B 2 938 ? 212.025 241.282 187.828 1.00 21.56 938 SER A N 1
ATOM 8438 C CA . SER B 2 938 ? 212.571 242.238 186.879 1.00 21.56 938 SER A CA 1
ATOM 8439 C C . SER B 2 938 ? 213.309 243.337 187.644 1.00 21.56 938 SER A C 1
ATOM 8440 O O . SER B 2 938 ? 213.460 243.276 188.866 1.00 21.56 938 SER A O 1
ATOM 8443 N N . PHE B 2 939 ? 213.778 244.360 186.926 1.00 23.16 939 PHE A N 1
ATOM 8444 C CA . PHE B 2 939 ? 214.517 245.443 187.569 1.00 23.16 939 PHE A CA 1
ATOM 8445 C C . PHE B 2 939 ? 213.642 246.190 188.571 1.00 23.16 939 PHE A C 1
ATOM 8446 O O . PHE B 2 939 ? 214.062 246.457 189.705 1.00 23.16 939 PHE A O 1
ATOM 8454 N N . GLU B 2 940 ? 212.414 246.528 188.169 1.00 24.60 940 GLU A N 1
ATOM 8455 C CA . GLU B 2 940 ? 211.500 247.213 189.076 1.00 24.60 940 GLU A CA 1
ATOM 8456 C C . GLU B 2 940 ? 211.157 246.340 190.273 1.00 24.60 940 GLU A C 1
ATOM 8457 O O . GLU B 2 940 ? 211.066 246.831 191.404 1.00 24.60 940 GLU A O 1
ATOM 8463 N N . GLY B 2 941 ? 210.948 245.043 190.041 1.00 22.24 941 GLY A N 1
ATOM 8464 C CA . GLY B 2 941 ? 210.669 244.142 191.145 1.00 22.24 941 GLY A CA 1
ATOM 8465 C C . GLY B 2 941 ? 211.809 244.074 192.141 1.00 22.24 941 GLY A C 1
ATOM 8466 O O . GLY B 2 941 ? 211.588 244.086 193.353 1.00 22.24 941 GLY A O 1
ATOM 8467 N N . LEU B 2 942 ? 213.046 244.008 191.643 1.00 24.43 942 LEU A N 1
ATOM 8468 C CA . LEU B 2 942 ? 214.202 243.988 192.533 1.00 24.43 942 LEU A CA 1
ATOM 8469 C C . LEU B 2 942 ? 214.315 245.288 193.319 1.00 24.43 942 LEU A C 1
ATOM 8470 O O . LEU B 2 942 ? 214.608 245.272 194.521 1.00 24.43 942 LEU A O 1
ATOM 8475 N N . CYS B 2 943 ? 214.078 246.426 192.660 1.00 23.55 943 CYS A N 1
ATOM 8476 C CA . CYS B 2 943 ? 214.136 247.704 193.364 1.00 23.55 943 CYS A CA 1
ATOM 8477 C C . CYS B 2 943 ? 213.076 247.786 194.458 1.00 23.55 943 CYS A C 1
ATOM 8478 O O . CYS B 2 943 ? 213.356 248.242 195.573 1.00 23.55 943 CYS A O 1
ATOM 8481 N N . ARG B 2 944 ? 211.852 247.342 194.158 1.00 22.73 944 ARG A N 1
ATOM 8482 C CA . ARG B 2 944 ? 210.781 247.361 195.151 1.00 22.73 944 ARG A CA 1
ATOM 8483 C C . ARG B 2 944 ? 211.085 246.424 196.315 1.00 22.73 944 ARG A C 1
ATOM 8484 O O . ARG B 2 944 ? 210.842 246.764 197.485 1.00 22.73 944 ARG A O 1
ATOM 8492 N N . GLN B 2 945 ? 211.615 245.237 196.012 1.00 25.66 945 GLN A N 1
ATOM 8493 C CA . GLN B 2 945 ? 211.997 244.293 197.054 1.00 25.66 945 GLN A CA 1
ATOM 8494 C C . GLN B 2 945 ? 213.050 244.893 197.974 1.00 25.66 945 GLN A C 1
ATOM 8495 O O . GLN B 2 945 ? 212.948 244.794 199.203 1.00 25.66 945 GLN A O 1
ATOM 8501 N N . LEU B 2 946 ? 214.071 245.528 197.391 1.00 36.56 946 LEU A N 1
ATOM 8502 C CA . LEU B 2 946 ? 215.102 246.165 198.202 1.00 36.56 946 LEU A CA 1
ATOM 8503 C C . LEU B 2 946 ? 214.521 247.285 199.051 1.00 36.56 946 LEU A C 1
ATOM 8504 O O . LEU B 2 946 ? 214.876 247.430 200.226 1.00 36.56 946 LEU A O 1
ATOM 8509 N N . TYR B 2 947 ? 213.623 248.087 198.474 1.00 36.56 947 TYR A N 1
ATOM 8510 C CA . TYR B 2 947 ? 212.998 249.174 199.219 1.00 36.56 947 TYR A CA 1
ATOM 8511 C C . TYR B 2 947 ? 212.296 248.651 200.466 1.00 36.56 947 TYR A C 1
ATOM 8512 O O . TYR B 2 947 ? 212.558 249.111 201.588 1.00 36.56 947 TYR A O 1
ATOM 8521 N N . HIS B 2 948 ? 211.418 247.661 200.292 1.00 36.56 948 HIS A N 1
ATOM 8522 C CA . HIS B 2 948 ? 210.654 247.157 201.430 1.00 36.56 948 HIS A CA 1
ATOM 8523 C C . HIS B 2 948 ? 211.553 246.451 202.443 1.00 36.56 948 HIS A C 1
ATOM 8524 O O . HIS B 2 948 ? 211.387 246.627 203.660 1.00 36.56 948 HIS A O 1
ATOM 8531 N N . HIS B 2 949 ? 212.520 245.660 201.967 1.00 25.73 949 HIS A N 1
ATOM 8532 C CA . HIS B 2 949 ? 213.405 244.959 202.888 1.00 25.73 949 HIS A CA 1
ATOM 8533 C C . HIS B 2 949 ? 214.240 245.932 203.710 1.00 25.73 949 HIS A C 1
ATOM 8534 O O . HIS B 2 949 ? 214.430 245.727 204.913 1.00 25.73 949 HIS A O 1
ATOM 8541 N N . SER B 2 950 ? 214.761 246.988 203.081 1.00 25.01 950 SER A N 1
ATOM 8542 C CA . SER B 2 950 ? 215.547 247.967 203.823 1.00 25.01 950 SER A CA 1
ATOM 8543 C C . SER B 2 950 ? 214.683 248.711 204.831 1.00 25.01 950 SER A C 1
ATOM 8544 O O . SER B 2 950 ? 215.130 248.996 205.953 1.00 25.01 950 SER A O 1
ATOM 8547 N N . LYS B 2 951 ? 213.441 249.031 204.453 1.00 22.46 951 LYS A N 1
ATOM 8548 C CA . LYS B 2 951 ? 212.537 249.668 205.404 1.00 22.46 951 LYS A CA 1
ATOM 8549 C C . LYS B 2 951 ? 212.307 248.780 206.621 1.00 22.46 951 LYS A C 1
ATOM 8550 O O . LYS B 2 951 ? 212.203 249.276 207.749 1.00 22.46 951 LYS A O 1
ATOM 8556 N N . ALA B 2 952 ? 212.226 247.464 206.416 1.00 29.30 952 ALA A N 1
ATOM 8557 C CA . ALA B 2 952 ? 212.078 246.558 207.555 1.00 29.30 952 ALA A CA 1
ATOM 8558 C C . ALA B 2 952 ? 213.362 246.465 208.379 1.00 29.30 952 ALA A C 1
ATOM 8559 O O . ALA B 2 952 ? 213.316 246.447 209.618 1.00 29.30 952 ALA A O 1
ATOM 8561 N N . THR B 2 953 ? 214.517 246.402 207.712 1.00 20.00 953 THR A N 1
ATOM 8562 C CA . THR B 2 953 ? 215.770 246.167 208.424 1.00 20.00 953 THR A CA 1
ATOM 8563 C C . THR B 2 953 ? 216.189 247.366 209.264 1.00 20.00 953 THR A C 1
ATOM 8564 O O . THR B 2 953 ? 216.799 247.188 210.324 1.00 20.00 953 THR A O 1
ATOM 8568 N N . VAL B 2 954 ? 215.889 248.587 208.816 1.00 22.19 954 VAL A N 1
ATOM 8569 C CA . VAL B 2 954 ? 216.213 249.751 209.641 1.00 22.19 954 VAL A CA 1
ATOM 8570 C C . VAL B 2 954 ? 215.440 249.701 210.955 1.00 22.19 954 VAL A C 1
ATOM 8571 O O . VAL B 2 954 ? 216.000 249.931 212.038 1.00 22.19 954 VAL A O 1
ATOM 8575 N N . MET B 2 955 ? 214.146 249.381 210.881 1.00 26.62 955 MET A N 1
ATOM 8576 C CA . MET B 2 955 ? 213.339 249.239 212.087 1.00 26.62 955 MET A CA 1
ATOM 8577 C C . MET B 2 955 ? 213.863 248.114 212.968 1.00 26.62 955 MET A C 1
ATOM 8578 O O . MET B 2 955 ? 213.849 248.222 214.199 1.00 26.62 955 MET A O 1
ATOM 8583 N N . LYS B 2 956 ? 214.318 247.020 212.353 1.00 36.56 956 LYS A N 1
ATOM 8584 C CA . LYS B 2 956 ? 214.899 245.930 213.133 1.00 36.56 956 LYS A CA 1
ATOM 8585 C C . LYS B 2 956 ? 216.149 246.384 213.878 1.00 36.56 956 LYS A C 1
ATOM 8586 O O . LYS B 2 956 ? 216.346 246.031 215.046 1.00 36.56 956 LYS A O 1
ATOM 8592 N N . PHE B 2 957 ? 217.006 247.164 213.219 1.00 36.56 957 PHE A N 1
ATOM 8593 C CA . PHE B 2 957 ? 218.280 247.555 213.810 1.00 36.56 957 PHE A CA 1
ATOM 8594 C C . PHE B 2 957 ? 218.165 248.721 214.782 1.00 36.56 957 PHE A C 1
ATOM 8595 O O . PHE B 2 957 ? 219.106 248.958 215.546 1.00 36.56 957 PHE A O 1
ATOM 8603 N N . TYR B 2 958 ? 217.049 249.446 214.777 1.00 31.84 958 TYR A N 1
ATOM 8604 C CA . TYR B 2 958 ? 216.931 250.634 215.622 1.00 31.84 958 TYR A CA 1
ATOM 8605 C C . TYR B 2 958 ? 217.244 250.409 217.102 1.00 31.84 958 TYR A C 1
ATOM 8606 O O . TYR B 2 958 ? 217.942 251.258 217.682 1.00 31.84 958 TYR A O 1
ATOM 8615 N N . PRO B 2 959 ? 216.773 249.348 217.772 1.00 36.56 959 PRO A N 1
ATOM 8616 C CA . PRO B 2 959 ? 217.098 249.202 219.204 1.00 36.56 959 PRO A CA 1
ATOM 8617 C C . PRO B 2 959 ? 218.587 249.129 219.503 1.00 36.56 959 PRO A C 1
ATOM 8618 O O . PRO B 2 959 ? 219.012 249.569 220.579 1.00 36.56 959 PRO A O 1
ATOM 8622 N N . PHE B 2 960 ? 219.392 248.582 218.589 1.00 25.70 960 PHE A N 1
ATOM 8623 C CA . PHE B 2 960 ? 220.833 248.518 218.817 1.00 25.70 960 PHE A CA 1
ATOM 8624 C C . PHE B 2 960 ? 221.443 249.910 218.909 1.00 25.70 960 PHE A C 1
ATOM 8625 O O . PHE B 2 960 ? 222.333 250.152 219.732 1.00 25.70 960 PHE A O 1
ATOM 8633 N N . MET B 2 961 ? 220.986 250.839 218.065 1.00 24.77 961 MET A N 1
ATOM 8634 C CA . MET B 2 961 ? 221.531 252.192 218.092 1.00 24.77 961 MET A CA 1
ATOM 8635 C C . MET B 2 961 ? 221.156 252.917 219.379 1.00 24.77 961 MET A C 1
ATOM 8636 O O . MET B 2 961 ? 221.956 253.690 219.917 1.00 24.77 961 MET A O 1
ATOM 8641 N N . THR B 2 962 ? 219.942 252.689 219.885 1.00 21.01 962 THR A N 1
ATOM 8642 C CA . THR B 2 962 ? 219.560 253.282 221.163 1.00 21.01 962 THR A CA 1
ATOM 8643 C C . THR B 2 962 ? 220.354 252.677 222.312 1.00 21.01 962 THR A C 1
ATOM 8644 O O . THR B 2 962 ? 220.757 253.390 223.238 1.00 21.01 962 THR A O 1
ATOM 8648 N N . LYS B 2 963 ? 220.583 251.362 222.277 1.00 24.12 963 LYS A N 1
ATOM 8649 C CA . LYS B 2 963 ? 221.366 250.727 223.331 1.00 24.12 963 LYS A CA 1
ATOM 8650 C C . LYS B 2 963 ? 222.812 251.205 223.306 1.00 24.12 963 LYS A C 1
ATOM 8651 O O . LYS B 2 963 ? 223.452 251.327 224.357 1.00 24.12 963 LYS A O 1
ATOM 8657 N N . LEU B 2 964 ? 223.344 251.479 222.113 1.00 22.19 964 LEU A N 1
ATOM 8658 C CA . LEU B 2 964 ? 224.713 251.973 222.003 1.00 22.19 964 LEU A CA 1
ATOM 8659 C C . LEU B 2 964 ? 224.872 253.322 222.691 1.00 22.19 964 LEU A C 1
ATOM 8660 O O . LEU B 2 964 ? 225.880 253.571 223.360 1.00 22.19 964 LEU A O 1
ATOM 8665 N N . PHE B 2 965 ? 223.883 254.204 222.542 1.00 26.20 965 PHE A N 1
ATOM 8666 C CA . PHE B 2 965 ? 223.958 255.535 223.128 1.00 26.20 965 PHE A CA 1
ATOM 8667 C C . PHE B 2 965 ? 223.928 255.517 224.650 1.00 26.20 965 PHE A C 1
ATOM 8668 O O . PHE B 2 965 ? 224.228 256.543 225.269 1.00 26.20 965 PHE A O 1
ATOM 8676 N N . GLN B 2 966 ? 223.573 254.388 225.267 1.00 26.70 966 GLN A N 1
ATOM 8677 C CA . GLN B 2 966 ? 223.673 254.255 226.714 1.00 26.70 966 GLN A CA 1
ATOM 8678 C C . GLN B 2 966 ? 225.116 254.167 227.191 1.00 26.70 966 GLN A C 1
ATOM 8679 O O . GLN B 2 966 ? 225.357 254.230 228.400 1.00 26.70 966 GLN A O 1
ATOM 8685 N N . ILE B 2 967 ? 226.069 254.019 226.276 1.00 24.08 967 ILE A N 1
ATOM 8686 C CA . ILE B 2 967 ? 227.490 253.984 226.592 1.00 24.08 967 ILE A CA 1
ATOM 8687 C C . ILE B 2 967 ? 228.146 255.179 225.920 1.00 24.08 967 ILE A C 1
ATOM 8688 O O . ILE B 2 967 ? 227.958 255.397 224.718 1.00 24.08 967 ILE A O 1
ATOM 8693 N N . ASP B 2 968 ? 228.910 255.950 226.686 1.00 26.30 968 ASP A N 1
ATOM 8694 C CA . ASP B 2 968 ? 229.653 257.081 226.148 1.00 26.30 968 ASP A CA 1
ATOM 8695 C C . ASP B 2 968 ? 231.089 256.640 225.892 1.00 26.30 968 ASP A C 1
ATOM 8696 O O . ASP B 2 968 ? 231.806 256.264 226.825 1.00 26.30 968 ASP A O 1
ATOM 8701 N N . LEU B 2 969 ? 231.499 256.682 224.627 1.00 23.95 969 LEU A N 1
ATOM 8702 C CA . LEU B 2 969 ? 232.799 256.161 224.233 1.00 23.95 969 LEU A CA 1
ATOM 8703 C C . LEU B 2 969 ? 233.937 257.137 224.492 1.00 23.95 969 LEU A C 1
ATOM 8704 O O . LEU B 2 969 ? 235.101 256.759 224.327 1.00 23.95 969 LEU A O 1
ATOM 8709 N N . LYS B 2 970 ? 233.634 258.372 224.896 1.00 26.61 970 LYS A N 1
ATOM 8710 C CA . LYS B 2 970 ? 234.687 259.328 225.215 1.00 26.61 970 LYS A CA 1
ATOM 8711 C C . LYS B 2 970 ? 235.506 258.899 226.424 1.00 26.61 970 LYS A C 1
ATOM 8712 O O . LYS B 2 970 ? 236.629 259.381 226.600 1.00 26.61 970 LYS A O 1
ATOM 8718 N N . LYS B 2 971 ? 234.973 258.007 227.256 1.00 25.51 971 LYS A N 1
ATOM 8719 C CA . LYS B 2 971 ? 235.695 257.476 228.403 1.00 25.51 971 LYS A CA 1
ATOM 8720 C C . LYS B 2 971 ? 236.498 256.226 228.068 1.00 25.51 971 LYS A C 1
ATOM 8721 O O . LYS B 2 971 ? 237.183 255.694 228.947 1.00 25.51 971 LYS A O 1
ATOM 8727 N N . SER B 2 972 ? 236.426 255.745 226.832 1.00 26.63 972 SER A N 1
ATOM 8728 C CA . SER B 2 972 ? 237.186 254.588 226.381 1.00 26.63 972 SER A CA 1
ATOM 8729 C C . SER B 2 972 ? 238.260 255.065 225.415 1.00 26.63 972 SER A C 1
ATOM 8730 O O . SER B 2 972 ? 237.945 255.679 224.391 1.00 26.63 972 SER A O 1
ATOM 8733 N N . LYS B 2 973 ? 239.524 254.784 225.741 1.00 30.34 973 LYS A N 1
ATOM 8734 C CA . LYS B 2 973 ? 240.619 255.237 224.888 1.00 30.34 973 LYS A CA 1
ATOM 8735 C C . LYS B 2 973 ? 240.560 254.580 223.517 1.00 30.34 973 LYS A C 1
ATOM 8736 O O . LYS B 2 973 ? 240.830 255.229 222.500 1.00 30.34 973 LYS A O 1
ATOM 8742 N N . GLN B 2 974 ? 240.185 253.298 223.474 1.00 27.98 974 GLN A N 1
ATOM 8743 C CA . GLN B 2 974 ? 240.164 252.544 222.224 1.00 27.98 974 GLN A CA 1
ATOM 8744 C C . GLN B 2 974 ? 239.330 253.229 221.150 1.00 27.98 974 GLN A C 1
ATOM 8745 O O . GLN B 2 974 ? 239.674 253.172 219.964 1.00 27.98 974 GLN A O 1
ATOM 8751 N N . TYR B 2 975 ? 238.243 253.892 221.541 1.00 23.67 975 TYR A N 1
ATOM 8752 C CA . TYR B 2 975 ? 237.383 254.587 220.593 1.00 23.67 975 TYR A CA 1
ATOM 8753 C C . TYR B 2 975 ? 237.644 256.083 220.527 1.00 23.67 975 TYR A C 1
ATOM 8754 O O . TYR B 2 975 ? 237.472 256.684 219.459 1.00 23.67 975 TYR A O 1
ATOM 8763 N N . SER B 2 976 ? 238.054 256.700 221.638 1.00 24.12 976 SER A N 1
ATOM 8764 C CA . SER B 2 976 ? 238.297 258.138 221.636 1.00 24.12 976 SER A CA 1
ATOM 8765 C C . SER B 2 976 ? 239.549 258.500 220.850 1.00 24.12 976 SER A C 1
ATOM 8766 O O . SER B 2 976 ? 239.616 259.589 220.269 1.00 24.12 976 SER A O 1
ATOM 8769 N N . VAL B 2 977 ? 240.552 257.618 220.820 1.00 27.30 977 VAL A N 1
ATOM 8770 C CA . VAL B 2 977 ? 241.750 257.914 220.044 1.00 27.30 977 VAL A CA 1
ATOM 8771 C C . VAL B 2 977 ? 241.443 257.938 218.552 1.00 27.30 977 VAL A C 1
ATOM 8772 O O . VAL B 2 977 ? 242.160 258.587 217.782 1.00 27.30 977 VAL A O 1
ATOM 8776 N N . GLN B 2 978 ? 240.375 257.267 218.127 1.00 30.67 978 GLN A N 1
ATOM 8777 C CA . GLN B 2 978 ? 240.050 257.139 216.714 1.00 30.67 978 GLN A CA 1
ATOM 8778 C C . GLN B 2 978 ? 238.943 258.077 216.255 1.00 30.67 978 GLN A C 1
ATOM 8779 O O . GLN B 2 978 ? 238.993 258.559 215.119 1.00 30.67 978 GLN A O 1
ATOM 8785 N N . TYR B 2 979 ? 237.946 258.347 217.096 1.00 23.67 979 TYR A N 1
ATOM 8786 C CA . TYR B 2 979 ? 236.836 259.210 216.718 1.00 23.67 979 TYR A CA 1
ATOM 8787 C C . TYR B 2 979 ? 236.783 260.509 217.507 1.00 23.67 979 TYR A C 1
ATOM 8788 O O . TYR B 2 979 ? 235.790 261.235 217.410 1.00 23.67 979 TYR A O 1
ATOM 8797 N N . GLY B 2 980 ? 237.815 260.825 218.282 1.00 26.60 980 GLY A N 1
ATOM 8798 C CA . GLY B 2 980 ? 237.820 262.051 219.050 1.00 26.60 980 GLY A CA 1
ATOM 8799 C C . GLY B 2 980 ? 237.025 261.931 220.334 1.00 26.60 980 GLY A C 1
ATOM 8800 O O . GLY B 2 980 ? 236.538 260.866 220.717 1.00 26.60 980 GLY A O 1
ATOM 8801 N N . LYS B 2 981 ? 236.899 263.065 221.018 1.00 33.97 981 LYS A N 1
ATOM 8802 C CA . LYS B 2 981 ? 236.182 263.128 222.284 1.00 33.97 981 LYS A CA 1
ATOM 8803 C C . LYS B 2 981 ? 234.852 263.861 222.196 1.00 33.97 981 LYS A C 1
ATOM 8804 O O . LYS B 2 981 ? 233.964 263.604 223.015 1.00 33.97 981 LYS A O 1
ATOM 8810 N N . GLU B 2 982 ? 234.694 264.773 221.236 1.00 38.81 982 GLU A N 1
ATOM 8811 C CA . GLU B 2 982 ? 233.486 265.593 221.183 1.00 38.81 982 GLU A CA 1
ATOM 8812 C C . GLU B 2 982 ? 232.273 264.787 220.726 1.00 38.81 982 GLU A C 1
ATOM 8813 O O . GLU B 2 982 ? 231.200 264.866 221.334 1.00 38.81 982 GLU A O 1
ATOM 8819 N N . ASN B 2 983 ? 232.421 264.009 219.652 1.00 30.32 983 ASN A N 1
ATOM 8820 C CA . ASN B 2 983 ? 231.289 263.344 219.007 1.00 30.32 983 ASN A CA 1
ATOM 8821 C C . ASN B 2 983 ? 231.640 261.896 218.656 1.00 30.32 983 ASN A C 1
ATOM 8822 O O . ASN B 2 983 ? 231.470 261.443 217.528 1.00 30.32 983 ASN A O 1
ATOM 8827 N N . THR B 2 984 ? 232.147 261.152 219.642 1.00 27.12 984 THR A N 1
ATOM 8828 C CA . THR B 2 984 ? 232.625 259.796 219.380 1.00 27.12 984 THR A CA 1
ATOM 8829 C C . THR B 2 984 ? 231.503 258.880 218.898 1.00 27.12 984 THR A C 1
ATOM 8830 O O . THR B 2 984 ? 231.675 258.134 217.923 1.00 27.12 984 THR A O 1
ATOM 8834 N N . ASN B 2 985 ? 230.345 258.926 219.563 1.00 29.05 985 ASN A N 1
ATOM 8835 C CA . ASN B 2 985 ? 229.257 258.010 219.231 1.00 29.05 985 ASN A CA 1
ATOM 8836 C C . ASN B 2 985 ? 228.751 258.232 217.811 1.00 29.05 985 ASN A C 1
ATOM 8837 O O . ASN B 2 985 ? 228.525 257.269 217.066 1.00 29.05 985 ASN A O 1
ATOM 8842 N N . GLU B 2 986 ? 228.559 259.495 217.424 1.00 28.55 986 GLU A N 1
ATOM 8843 C CA . GLU B 2 986 ? 228.030 259.792 216.097 1.00 28.55 986 GLU A CA 1
ATOM 8844 C C . GLU B 2 986 ? 228.990 259.341 215.005 1.00 28.55 986 GLU A C 1
ATOM 8845 O O . GLU B 2 986 ? 228.564 258.754 214.003 1.00 28.55 986 GLU A O 1
ATOM 8851 N N . ASN B 2 987 ? 230.286 259.601 215.183 1.00 22.24 987 ASN A N 1
ATOM 8852 C CA . ASN B 2 987 ? 231.272 259.166 214.199 1.00 22.24 987 ASN A CA 1
ATOM 8853 C C . ASN B 2 987 ? 231.312 257.648 214.096 1.00 22.24 987 ASN A C 1
ATOM 8854 O O . ASN B 2 987 ? 231.379 257.093 212.992 1.00 22.24 987 ASN A O 1
ATOM 8859 N N . PHE B 2 988 ? 231.267 256.960 215.239 1.00 22.14 988 PHE A N 1
ATOM 8860 C CA . PHE B 2 988 ? 231.268 255.500 215.236 1.00 22.14 988 PHE A CA 1
ATOM 8861 C C . PHE B 2 988 ? 230.071 254.954 214.463 1.00 22.14 988 PHE A C 1
ATOM 8862 O O . PHE B 2 988 ? 230.217 254.085 213.587 1.00 22.14 988 PHE A O 1
ATOM 8870 N N . LEU B 2 989 ? 228.878 255.475 214.759 1.00 22.12 989 LEU A N 1
ATOM 8871 C CA . LEU B 2 989 ? 227.671 254.995 214.094 1.00 22.12 989 LEU A CA 1
ATOM 8872 C C . LEU B 2 989 ? 227.700 255.295 212.600 1.00 22.12 989 LEU A C 1
ATOM 8873 O O . LEU B 2 989 ? 227.309 254.451 211.783 1.00 22.12 989 LEU A O 1
ATOM 8878 N N . LYS B 2 990 ? 228.157 256.492 212.225 1.00 20.74 990 LYS A N 1
ATOM 8879 C CA . LYS B 2 990 ? 228.239 256.846 210.812 1.00 20.74 990 LYS A CA 1
ATOM 8880 C C . LYS B 2 990 ? 229.185 255.916 210.069 1.00 20.74 990 LYS A C 1
ATOM 8881 O O . LYS B 2 990 ? 228.878 255.459 208.961 1.00 20.74 990 LYS A O 1
ATOM 8887 N N . ASP B 2 991 ? 230.342 255.624 210.667 1.00 30.76 991 ASP A N 1
ATOM 8888 C CA . ASP B 2 991 ? 231.309 254.733 210.036 1.00 30.76 991 ASP A CA 1
ATOM 8889 C C . ASP B 2 991 ? 230.708 253.349 209.816 1.00 30.76 991 ASP A C 1
ATOM 8890 O O . ASP B 2 991 ? 230.801 252.776 208.716 1.00 30.76 991 ASP A O 1
ATOM 8895 N N . ILE B 2 992 ? 230.061 252.809 210.855 1.00 24.94 992 ILE A N 1
ATOM 8896 C CA . ILE B 2 992 ? 229.458 251.482 210.748 1.00 24.94 992 ILE A CA 1
ATOM 8897 C C . ILE B 2 992 ? 228.410 251.456 209.645 1.00 24.94 992 ILE A C 1
ATOM 8898 O O . ILE B 2 992 ? 228.416 250.566 208.779 1.00 24.94 992 ILE A O 1
ATOM 8903 N N . LEU B 2 993 ? 227.502 252.437 209.649 1.00 36.56 993 LEU A N 1
ATOM 8904 C CA . LEU B 2 993 ? 226.419 252.455 208.673 1.00 36.56 993 LEU A CA 1
ATOM 8905 C C . LEU B 2 993 ? 226.961 252.562 207.255 1.00 36.56 993 LEU A C 1
ATOM 8906 O O . LEU B 2 993 ? 226.529 251.827 206.357 1.00 36.56 993 LEU A O 1
ATOM 8911 N N . TYR B 2 994 ? 227.925 253.460 207.040 1.00 32.24 994 TYR A N 1
ATOM 8912 C CA . TYR B 2 994 ? 228.466 253.666 205.702 1.00 32.24 994 TYR A CA 1
ATOM 8913 C C . TYR B 2 994 ? 229.094 252.389 205.160 1.00 32.24 994 TYR A C 1
ATOM 8914 O O . TYR B 2 994 ? 228.783 251.953 204.040 1.00 32.24 994 TYR A O 1
ATOM 8923 N N . TYR B 2 995 ? 229.980 251.768 205.943 1.00 27.18 995 TYR A N 1
ATOM 8924 C CA . TYR B 2 995 ? 230.686 250.605 205.414 1.00 27.18 995 TYR A CA 1
ATOM 8925 C C . TYR B 2 995 ? 229.749 249.418 205.224 1.00 27.18 995 TYR A C 1
ATOM 8926 O O . TYR B 2 995 ? 229.874 248.674 204.238 1.00 27.18 995 TYR A O 1
ATOM 8935 N N . THR B 2 996 ? 228.783 249.237 206.130 1.00 36.56 996 THR A N 1
ATOM 8936 C CA . THR B 2 996 ? 227.824 248.154 205.945 1.00 36.56 996 THR A CA 1
ATOM 8937 C C . THR B 2 996 ? 226.997 248.349 204.680 1.00 36.56 996 THR A C 1
ATOM 8938 O O . THR B 2 996 ? 226.783 247.396 203.919 1.00 36.56 996 THR A O 1
ATOM 8942 N N . VAL B 2 997 ? 226.519 249.573 204.438 1.00 25.65 997 VAL A N 1
ATOM 8943 C CA . VAL B 2 997 ? 225.706 249.816 203.250 1.00 25.65 997 VAL A CA 1
ATOM 8944 C C . VAL B 2 997 ? 226.520 249.567 201.988 1.00 25.65 997 VAL A C 1
ATOM 8945 O O . VAL B 2 997 ? 226.025 248.976 201.018 1.00 25.65 997 VAL A O 1
ATOM 8949 N N . GLU B 2 998 ? 227.785 250.000 201.979 1.00 25.42 998 GLU A N 1
ATOM 8950 C CA . GLU B 2 998 ? 228.627 249.766 200.807 1.00 25.42 998 GLU A CA 1
ATOM 8951 C C . GLU B 2 998 ? 228.801 248.273 200.536 1.00 25.42 998 GLU A C 1
ATOM 8952 O O . GLU B 2 998 ? 228.682 247.815 199.389 1.00 25.42 998 GLU A O 1
ATOM 8958 N N . ASP B 2 999 ? 229.078 247.493 201.586 1.00 32.97 999 ASP A N 1
ATOM 8959 C CA . ASP B 2 999 ? 229.259 246.055 201.398 1.00 32.97 999 ASP A CA 1
ATOM 8960 C C . ASP B 2 999 ? 227.978 245.392 200.899 1.00 32.97 999 ASP A C 1
ATOM 8961 O O . ASP B 2 999 ? 228.019 244.518 200.020 1.00 32.97 999 ASP A O 1
ATOM 8966 N N . VAL B 2 1000 ? 226.828 245.796 201.445 1.00 22.72 1000 VAL A N 1
ATOM 8967 C CA . VAL B 2 1000 ? 225.559 245.212 201.017 1.00 22.72 1000 VAL A CA 1
ATOM 8968 C C . VAL B 2 1000 ? 225.289 245.531 199.552 1.00 22.72 1000 VAL A C 1
ATOM 8969 O O . VAL B 2 1000 ? 224.812 244.677 198.793 1.00 22.72 1000 VAL A O 1
ATOM 8973 N N . CYS B 2 1001 ? 225.584 246.764 199.129 1.00 22.49 1001 CYS A N 1
ATOM 8974 C CA . CYS B 2 1001 ? 225.393 247.124 197.726 1.00 22.49 1001 CYS A CA 1
ATOM 8975 C C . CYS B 2 1001 ? 226.280 246.288 196.814 1.00 22.49 1001 CYS A C 1
ATOM 8976 O O . CYS B 2 1001 ? 225.844 245.844 195.742 1.00 22.49 1001 CYS A O 1
ATOM 8979 N N . LYS B 2 1002 ? 227.534 246.071 197.218 1.00 26.50 1002 LYS A N 1
ATOM 8980 C CA . LYS B 2 1002 ? 228.418 245.234 196.412 1.00 26.50 1002 LYS A CA 1
ATOM 8981 C C . LYS B 2 1002 ? 227.876 243.814 196.290 1.00 26.50 1002 LYS A C 1
ATOM 8982 O O . LYS B 2 1002 ? 227.903 243.219 195.204 1.00 26.50 1002 LYS A O 1
ATOM 8988 N N . ILE B 2 1003 ? 227.371 243.256 197.393 1.00 36.56 1003 ILE A N 1
ATOM 8989 C CA . ILE B 2 1003 ? 226.812 241.904 197.343 1.00 36.56 1003 ILE A CA 1
ATOM 8990 C C . ILE B 2 1003 ? 225.586 241.858 196.435 1.00 36.56 1003 ILE A C 1
ATOM 8991 O O . ILE B 2 1003 ? 225.385 240.892 195.687 1.00 36.56 1003 ILE A O 1
ATOM 8996 N N . LEU B 2 1004 ? 224.745 242.894 196.488 1.00 36.56 1004 LEU A N 1
ATOM 8997 C CA . LEU B 2 1004 ? 223.565 242.929 195.626 1.00 36.56 1004 LEU A CA 1
ATOM 8998 C C . LEU B 2 1004 ? 223.956 242.958 194.154 1.00 36.56 1004 LEU A C 1
ATOM 8999 O O . LEU B 2 1004 ? 223.363 242.249 193.329 1.00 36.56 1004 LEU A O 1
ATOM 9004 N N . CYS B 2 1005 ? 224.956 243.771 193.804 1.00 27.38 1005 CYS A N 1
ATOM 9005 C CA . CYS B 2 1005 ? 225.409 243.810 192.416 1.00 27.38 1005 CYS A CA 1
ATOM 9006 C C . CYS B 2 1005 ? 226.012 242.478 191.992 1.00 27.38 1005 CYS A C 1
ATOM 9007 O O . CYS B 2 1005 ? 225.844 242.050 190.844 1.00 27.38 1005 CYS A O 1
ATOM 9010 N N . TYR B 2 1006 ? 226.726 241.811 192.901 1.00 23.20 1006 TYR A N 1
ATOM 9011 C CA . TYR B 2 1006 ? 227.249 240.484 192.590 1.00 23.20 1006 TYR A CA 1
ATOM 9012 C C . TYR B 2 1006 ? 226.120 239.500 192.316 1.00 23.20 1006 TYR A C 1
ATOM 9013 O O . TYR B 2 1006 ? 226.213 238.675 191.400 1.00 23.20 1006 TYR A O 1
ATOM 9022 N N . LEU B 2 1007 ? 225.044 239.574 193.101 1.00 27.34 1007 LEU A N 1
ATOM 9023 C CA . LEU B 2 1007 ? 223.916 238.668 192.901 1.00 27.34 1007 LEU A CA 1
ATOM 9024 C C . LEU B 2 1007 ? 223.171 238.956 191.604 1.00 27.34 1007 LEU A C 1
ATOM 9025 O O . LEU B 2 1007 ? 222.672 238.025 190.963 1.00 27.34 1007 LEU A O 1
ATOM 9030 N N . GLN B 2 1008 ? 223.078 240.225 191.201 1.00 36.56 1008 GLN A N 1
ATOM 9031 C CA . GLN B 2 1008 ? 222.193 240.572 190.092 1.00 36.56 1008 GLN A CA 1
ATOM 9032 C C . GLN B 2 1008 ? 222.824 240.290 188.731 1.00 36.56 1008 GLN A C 1
ATOM 9033 O O . GLN B 2 1008 ? 222.200 239.656 187.874 1.00 36.56 1008 GLN A O 1
ATOM 9039 N N . PHE B 2 1009 ? 224.048 240.756 188.504 1.00 32.51 1009 PHE A N 1
ATOM 9040 C CA . PHE B 2 1009 ? 224.649 240.737 187.178 1.00 32.51 1009 PHE A CA 1
ATOM 9041 C C . PHE B 2 1009 ? 225.704 239.647 187.054 1.00 32.51 1009 PHE A C 1
ATOM 9042 O O . PHE B 2 1009 ? 226.205 239.111 188.046 1.00 32.51 1009 PHE A O 1
ATOM 9050 N N . GLU B 2 1010 ? 226.035 239.326 185.807 1.00 33.21 1010 GLU A N 1
ATOM 9051 C CA . GLU B 2 1010 ? 227.118 238.410 185.489 1.00 33.21 1010 GLU A CA 1
ATOM 9052 C C . GLU B 2 1010 ? 228.421 239.182 185.295 1.00 33.21 1010 GLU A C 1
ATOM 9053 O O . GLU B 2 1010 ? 228.439 240.411 185.201 1.00 33.21 1010 GLU A O 1
ATOM 9059 N N . ASP B 2 1011 ? 229.528 238.440 185.229 1.00 36.84 1011 ASP A N 1
ATOM 9060 C CA . ASP B 2 1011 ? 230.831 239.071 185.053 1.00 36.84 1011 ASP A CA 1
ATOM 9061 C C . ASP B 2 1011 ? 230.998 239.689 183.671 1.00 36.84 1011 ASP A C 1
ATOM 9062 O O . ASP B 2 1011 ? 231.871 240.544 183.491 1.00 36.84 1011 ASP A O 1
ATOM 9067 N N . GLU B 2 1012 ? 230.187 239.278 182.696 1.00 46.41 1012 GLU A N 1
ATOM 9068 C CA . GLU B 2 1012 ? 230.312 239.795 181.340 1.00 46.41 1012 GLU A CA 1
ATOM 9069 C C . GLU B 2 1012 ? 229.725 241.191 181.178 1.00 46.41 1012 GLU A C 1
ATOM 9070 O O . GLU B 2 1012 ? 230.025 241.860 180.184 1.00 46.41 1012 GLU A O 1
ATOM 9076 N N . ILE B 2 1013 ? 228.898 241.640 182.122 1.00 34.73 1013 ILE A N 1
ATOM 9077 C CA . ILE B 2 1013 ? 228.240 242.932 181.992 1.00 34.73 1013 ILE A CA 1
ATOM 9078 C C . ILE B 2 1013 ? 229.266 244.054 182.111 1.00 34.73 1013 ILE A C 1
ATOM 9079 O O . ILE B 2 1013 ? 230.273 243.939 182.821 1.00 34.73 1013 ILE A O 1
ATOM 9084 N N . ASN B 2 1014 ? 229.012 245.148 181.394 1.00 37.28 1014 ASN A N 1
ATOM 9085 C CA . ASN B 2 1014 ? 229.896 246.304 181.440 1.00 37.28 1014 ASN A CA 1
ATOM 9086 C C . ASN B 2 1014 ? 229.953 246.879 182.850 1.00 37.28 1014 ASN A C 1
ATOM 9087 O O . ASN B 2 1014 ? 228.964 246.862 183.588 1.00 37.28 1014 ASN A O 1
ATOM 9092 N N . SER B 2 1015 ? 231.128 247.388 183.226 1.00 35.25 1015 SER A N 1
ATOM 9093 C CA . SER B 2 1015 ? 231.328 247.871 184.588 1.00 35.25 1015 SER A CA 1
ATOM 9094 C C . SER B 2 1015 ? 230.518 249.129 184.877 1.00 35.25 1015 SER A C 1
ATOM 9095 O O . SER B 2 1015 ? 230.139 249.366 186.031 1.00 35.25 1015 SER A O 1
ATOM 9098 N N . ASN B 2 1016 ? 230.250 249.947 183.857 1.00 37.21 1016 ASN A N 1
ATOM 9099 C CA . ASN B 2 1016 ? 229.500 251.180 184.074 1.00 37.21 1016 ASN A CA 1
ATOM 9100 C C . ASN B 2 1016 ? 228.073 250.892 184.526 1.00 37.21 1016 ASN A C 1
ATOM 9101 O O . ASN B 2 1016 ? 227.542 251.584 185.405 1.00 37.21 1016 ASN A O 1
ATOM 9106 N N . ILE B 2 1017 ? 227.438 249.875 183.940 1.00 30.27 1017 ILE A N 1
ATOM 9107 C CA . ILE B 2 1017 ? 226.094 249.486 184.361 1.00 30.27 1017 ILE A CA 1
ATOM 9108 C C . ILE B 2 1017 ? 226.106 249.049 185.821 1.00 30.27 1017 ILE A C 1
ATOM 9109 O O . ILE B 2 1017 ? 225.224 249.417 186.611 1.00 30.27 1017 ILE A O 1
ATOM 9114 N N . LYS B 2 1018 ? 227.104 248.245 186.196 1.00 28.80 1018 LYS A N 1
ATOM 9115 C CA . LYS B 2 1018 ? 227.210 247.782 187.573 1.00 28.80 1018 LYS A CA 1
ATOM 9116 C C . LYS B 2 1018 ? 227.391 248.948 188.534 1.00 28.80 1018 LYS A C 1
ATOM 9117 O O . LYS B 2 1018 ? 226.783 248.974 189.609 1.00 28.80 1018 LYS A O 1
ATOM 9123 N N . GLU B 2 1019 ? 228.226 249.922 188.164 1.00 34.62 1019 GLU A N 1
ATOM 9124 C CA . GLU B 2 1019 ? 228.420 251.088 189.020 1.00 34.62 1019 GLU A CA 1
ATOM 9125 C C . GLU B 2 1019 ? 227.132 251.889 189.166 1.00 34.62 1019 GLU A C 1
ATOM 9126 O O . GLU B 2 1019 ? 226.794 252.342 190.268 1.00 34.62 1019 GLU A O 1
ATOM 9132 N N . ILE B 2 1020 ? 226.396 252.066 188.066 1.00 28.08 1020 ILE A N 1
ATOM 9133 C CA . ILE B 2 1020 ? 225.142 252.814 188.124 1.00 28.08 1020 ILE A CA 1
ATOM 9134 C C . ILE B 2 1020 ? 224.158 252.125 189.061 1.00 28.08 1020 ILE A C 1
ATOM 9135 O O . ILE B 2 1020 ? 223.518 252.768 189.903 1.00 28.08 1020 ILE A O 1
ATOM 9140 N N . PHE B 2 1021 ? 224.033 250.802 188.940 1.00 36.56 1021 PHE A N 1
ATOM 9141 C CA . PHE B 2 1021 ? 223.071 250.090 189.775 1.00 36.56 1021 PHE A CA 1
ATOM 9142 C C . PHE B 2 1021 ? 223.507 250.047 191.236 1.00 36.56 1021 PHE A C 1
ATOM 9143 O O . PHE B 2 1021 ? 222.660 250.119 192.136 1.00 36.56 1021 PHE A O 1
ATOM 9151 N N . LYS B 2 1022 ? 224.814 249.948 191.494 1.00 27.64 1022 LYS A N 1
ATOM 9152 C CA . LYS B 2 1022 ? 225.299 250.018 192.868 1.00 27.64 1022 LYS A CA 1
ATOM 9153 C C . LYS B 2 1022 ? 224.983 251.370 193.491 1.00 27.64 1022 LYS A C 1
ATOM 9154 O O . LYS B 2 1022 ? 224.539 251.444 194.644 1.00 27.64 1022 LYS A O 1
ATOM 9160 N N . ASN B 2 1023 ? 225.192 252.452 192.737 1.00 29.42 1023 ASN A N 1
ATOM 9161 C CA . ASN B 2 1023 ? 224.865 253.780 193.247 1.00 29.42 1023 ASN A CA 1
ATOM 9162 C C . ASN B 2 1023 ? 223.367 253.925 193.487 1.00 29.42 1023 ASN A C 1
ATOM 9163 O O . ASN B 2 1023 ? 222.947 254.545 194.471 1.00 29.42 1023 ASN A O 1
ATOM 9168 N N . LEU B 2 1024 ? 222.546 253.358 192.601 1.00 36.56 1024 LEU A N 1
ATOM 9169 C CA . LEU B 2 1024 ? 221.098 253.415 192.787 1.00 36.56 1024 LEU A CA 1
ATOM 9170 C C . LEU B 2 1024 ? 220.676 252.701 194.068 1.00 36.56 1024 LEU A C 1
ATOM 9171 O O . LEU B 2 1024 ? 219.876 253.227 194.853 1.00 36.56 1024 LEU A O 1
ATOM 9176 N N . TYR B 2 1025 ? 221.208 251.497 194.298 1.00 36.56 1025 TYR A N 1
ATOM 9177 C CA . TYR B 2 1025 ? 220.860 250.757 195.509 1.00 36.56 1025 TYR A CA 1
ATOM 9178 C C . TYR B 2 1025 ? 221.337 251.485 196.761 1.00 36.56 1025 TYR A C 1
ATOM 9179 O O . TYR B 2 1025 ? 220.622 251.541 197.774 1.00 36.56 1025 TYR A O 1
ATOM 9188 N N . SER B 2 1026 ? 222.548 252.049 196.710 1.00 32.94 1026 SER A N 1
ATOM 9189 C CA . SER B 2 1026 ? 223.055 252.810 197.846 1.00 32.94 1026 SER A CA 1
ATOM 9190 C C . SER B 2 1026 ? 222.168 254.007 198.143 1.00 32.94 1026 SER A C 1
ATOM 9191 O O . SER B 2 1026 ? 221.868 254.291 199.309 1.00 32.94 1026 SER A O 1
ATOM 9194 N N . TRP B 2 1027 ? 221.733 254.721 197.103 1.00 36.56 1027 TRP A N 1
ATOM 9195 C CA . TRP B 2 1027 ? 220.854 255.861 197.327 1.00 36.56 1027 TRP A CA 1
ATOM 9196 C C . TRP B 2 1027 ? 219.521 255.424 197.914 1.00 36.56 1027 TRP A C 1
ATOM 9197 O O . TRP B 2 1027 ? 218.974 256.107 198.783 1.00 36.56 1027 TRP A O 1
ATOM 9208 N N . ILE B 2 1028 ? 218.971 254.302 197.445 1.00 36.56 1028 ILE A N 1
ATOM 9209 C CA . ILE B 2 1028 ? 217.694 253.833 197.981 1.00 36.56 1028 ILE A CA 1
ATOM 9210 C C . ILE B 2 1028 ? 217.820 253.541 199.472 1.00 36.56 1028 ILE A C 1
ATOM 9211 O O . ILE B 2 1028 ? 217.005 253.997 200.290 1.00 36.56 1028 ILE A O 1
ATOM 9216 N N . MET B 2 1029 ? 218.858 252.790 199.852 1.00 36.56 1029 MET A N 1
ATOM 9217 C CA . MET B 2 1029 ? 219.032 252.452 201.263 1.00 36.56 1029 MET A CA 1
ATOM 9218 C C . MET B 2 1029 ? 219.290 253.692 202.111 1.00 36.56 1029 MET A C 1
ATOM 9219 O O . MET B 2 1029 ? 218.750 253.818 203.218 1.00 36.56 1029 MET A O 1
ATOM 9224 N N . TRP B 2 1030 ? 220.104 254.625 201.612 1.00 36.56 1030 TRP A N 1
ATOM 9225 C CA . TRP B 2 1030 ? 220.391 255.823 202.391 1.00 36.56 1030 TRP A CA 1
ATOM 9226 C C . TRP B 2 1030 ? 219.171 256.725 202.510 1.00 36.56 1030 TRP A C 1
ATOM 9227 O O . TRP B 2 1030 ? 218.974 257.358 203.553 1.00 36.56 1030 TRP A O 1
ATOM 9238 N N . ASP B 2 1031 ? 218.341 256.793 201.469 1.00 36.56 1031 ASP A N 1
ATOM 9239 C CA . ASP B 2 1031 ? 217.093 257.538 201.569 1.00 36.56 1031 ASP A CA 1
ATOM 9240 C C . ASP B 2 1031 ? 216.187 256.933 202.628 1.00 36.56 1031 ASP A C 1
ATOM 9241 O O . ASP B 2 1031 ? 215.598 257.659 203.437 1.00 36.56 1031 ASP A O 1
ATOM 9246 N N . ILE B 2 1032 ? 216.081 255.601 202.653 1.00 36.56 1032 ILE A N 1
ATOM 9247 C CA . ILE B 2 1032 ? 215.262 254.945 203.672 1.00 36.56 1032 ILE A CA 1
ATOM 9248 C C . ILE B 2 1032 ? 215.789 255.268 205.067 1.00 36.56 1032 ILE A C 1
ATOM 9249 O O . ILE B 2 1032 ? 215.024 255.620 205.976 1.00 36.56 1032 ILE A O 1
ATOM 9254 N N . ILE B 2 1033 ? 217.109 255.171 205.249 1.00 33.55 1033 ILE A N 1
ATOM 9255 C CA . ILE B 2 1033 ? 217.701 255.391 206.568 1.00 33.55 1033 ILE A CA 1
ATOM 9256 C C . ILE B 2 1033 ? 217.480 256.829 207.023 1.00 33.55 1033 ILE A C 1
ATOM 9257 O O . ILE B 2 1033 ? 217.057 257.082 208.159 1.00 33.55 1033 ILE A O 1
ATOM 9262 N N . VAL B 2 1034 ? 217.759 257.793 206.143 1.00 21.04 1034 VAL A N 1
ATOM 9263 C CA . VAL B 2 1034 ? 217.611 259.200 206.503 1.00 21.04 1034 VAL A CA 1
ATOM 9264 C C . VAL B 2 1034 ? 216.155 259.526 206.805 1.00 21.04 1034 VAL A C 1
ATOM 9265 O O . VAL B 2 1034 ? 215.852 260.232 207.774 1.00 21.04 1034 VAL A O 1
ATOM 9269 N N . SER B 2 1035 ? 215.229 259.013 205.990 1.00 23.71 1035 SER A N 1
ATOM 9270 C CA . SER B 2 1035 ? 213.814 259.273 206.229 1.00 23.71 1035 SER A CA 1
ATOM 9271 C C . SER B 2 1035 ? 213.363 258.703 207.567 1.00 23.71 1035 SER A C 1
ATOM 9272 O O . SER B 2 1035 ? 212.589 259.340 208.290 1.00 23.71 1035 SER A O 1
ATOM 9275 N N . TYR B 2 1036 ? 213.829 257.500 207.915 1.00 20.69 1036 TYR A N 1
ATOM 9276 C CA . TYR B 2 1036 ? 213.418 256.907 209.184 1.00 20.69 1036 TYR A CA 1
ATOM 9277 C C . TYR B 2 1036 ? 214.024 257.645 210.372 1.00 20.69 1036 TYR A C 1
ATOM 9278 O O . TYR B 2 1036 ? 213.366 257.807 211.406 1.00 20.69 1036 TYR A O 1
ATOM 9287 N N . LEU B 2 1037 ? 215.273 258.094 210.253 1.00 24.91 1037 LEU A N 1
ATOM 9288 C CA . LEU B 2 1037 ? 215.985 258.665 211.390 1.00 24.91 1037 LEU A CA 1
ATOM 9289 C C . LEU B 2 1037 ? 215.822 260.173 211.533 1.00 24.91 1037 LEU A C 1
ATOM 9290 O O . LEU B 2 1037 ? 216.322 260.736 212.512 1.00 24.91 1037 LEU A O 1
ATOM 9295 N N . LYS B 2 1038 ? 215.142 260.843 210.602 1.00 34.21 1038 LYS A N 1
ATOM 9296 C CA . LYS B 2 1038 ? 215.105 262.301 210.633 1.00 34.21 1038 LYS A CA 1
ATOM 9297 C C . LYS B 2 1038 ? 214.202 262.859 211.726 1.00 34.21 1038 LYS A C 1
ATOM 9298 O O . LYS B 2 1038 ? 214.284 264.057 212.016 1.00 34.21 1038 LYS A O 1
ATOM 9304 N N . LYS B 2 1039 ? 213.358 262.033 212.344 1.00 42.91 1039 LYS A N 1
ATOM 9305 C CA . LYS B 2 1039 ? 212.442 262.503 213.373 1.00 42.91 1039 LYS A CA 1
ATOM 9306 C C . LYS B 2 1039 ? 212.932 262.248 214.791 1.00 42.91 1039 LYS A C 1
ATOM 9307 O O . LYS B 2 1039 ? 212.466 262.920 215.717 1.00 42.91 1039 LYS A O 1
ATOM 9313 N N . LYS B 2 1040 ? 213.848 261.301 214.982 1.00 39.95 1040 LYS A N 1
ATOM 9314 C CA . LYS B 2 1040 ? 214.271 260.920 216.323 1.00 39.95 1040 LYS A CA 1
ATOM 9315 C C . LYS B 2 1040 ? 215.011 262.063 217.008 1.00 39.95 1040 LYS A C 1
ATOM 9316 O O . LYS B 2 1040 ? 215.740 262.826 216.370 1.00 39.95 1040 LYS A O 1
ATOM 9322 N N . LYS B 2 1041 ? 214.816 262.177 218.323 1.00 44.39 1041 LYS A N 1
ATOM 9323 C CA . LYS B 2 1041 ? 215.450 263.245 219.088 1.00 44.39 1041 LYS A CA 1
ATOM 9324 C C . LYS B 2 1041 ? 216.927 262.982 219.344 1.00 44.39 1041 LYS A C 1
ATOM 9325 O O . LYS B 2 1041 ? 217.718 263.930 219.402 1.00 44.39 1041 LYS A O 1
ATOM 9331 N N . GLN B 2 1042 ? 217.316 261.716 219.512 1.00 37.70 1042 GLN A N 1
ATOM 9332 C CA . GLN B 2 1042 ? 218.716 261.402 219.781 1.00 37.70 1042 GLN A CA 1
ATOM 9333 C C . GLN B 2 1042 ? 219.604 261.775 218.601 1.00 37.70 1042 GLN A C 1
ATOM 9334 O O . GLN B 2 1042 ? 220.763 262.164 218.784 1.00 37.70 1042 GLN A O 1
ATOM 9340 N N . PHE B 2 1043 ? 219.080 261.653 217.382 1.00 32.68 1043 PHE A N 1
ATOM 9341 C CA . PHE B 2 1043 ? 219.849 261.856 216.162 1.00 32.68 1043 PHE A CA 1
ATOM 9342 C C . PHE B 2 1043 ? 219.676 263.257 215.588 1.00 32.68 1043 PHE A C 1
ATOM 9343 O O . PHE B 2 1043 ? 220.340 263.600 214.605 1.00 32.68 1043 PHE A O 1
ATOM 9351 N N . LYS B 2 1044 ? 218.837 264.087 216.216 1.00 40.19 1044 LYS A N 1
ATOM 9352 C CA . LYS B 2 1044 ? 218.278 265.261 215.546 1.00 40.19 1044 LYS A CA 1
ATOM 9353 C C . LYS B 2 1044 ? 219.353 266.233 215.071 1.00 40.19 1044 LYS A C 1
ATOM 9354 O O . LYS B 2 1044 ? 219.126 267.004 214.133 1.00 40.19 1044 LYS A O 1
ATOM 9360 N N . GLY B 2 1045 ? 220.524 266.212 215.694 1.00 30.69 1045 GLY A N 1
ATOM 9361 C CA . GLY B 2 1045 ? 221.502 267.252 215.440 1.00 30.69 1045 GLY A CA 1
ATOM 9362 C C . GLY B 2 1045 ? 222.627 266.896 214.490 1.00 30.69 1045 GLY A C 1
ATOM 9363 O O . GLY B 2 1045 ? 222.477 266.975 213.267 1.00 30.69 1045 GLY A O 1
ATOM 9364 N N . TYR B 2 1046 ? 223.770 266.519 215.064 1.00 30.58 1046 TYR A N 1
ATOM 9365 C CA . TYR B 2 1046 ? 225.007 266.388 214.300 1.00 30.58 1046 TYR A CA 1
ATOM 9366 C C . TYR B 2 1046 ? 224.924 265.284 213.249 1.00 30.58 1046 TYR A C 1
ATOM 9367 O O . TYR B 2 1046 ? 225.416 265.452 212.127 1.00 30.58 1046 TYR A O 1
ATOM 9376 N N . LEU B 2 1047 ? 224.314 264.146 213.590 1.00 24.68 1047 LEU A N 1
ATOM 9377 C CA . LEU B 2 1047 ? 224.435 262.961 212.741 1.00 24.68 1047 LEU A CA 1
ATOM 9378 C C . LEU B 2 1047 ? 223.597 263.071 211.469 1.00 24.68 1047 LEU A C 1
ATOM 9379 O O . LEU B 2 1047 ? 224.032 262.628 210.394 1.00 24.68 1047 LEU A O 1
ATOM 9384 N N . ASN B 2 1048 ? 222.394 263.649 211.562 1.00 29.09 1048 ASN A N 1
ATOM 9385 C CA . ASN B 2 1048 ? 221.536 263.724 210.382 1.00 29.09 1048 ASN A CA 1
ATOM 9386 C C . ASN B 2 1048 ? 222.168 264.543 209.266 1.00 29.09 1048 ASN A C 1
ATOM 9387 O O . ASN B 2 1048 ? 221.935 264.253 208.088 1.00 29.09 1048 ASN A O 1
ATOM 9392 N N . LYS B 2 1049 ? 222.967 265.556 209.604 1.00 29.17 1049 LYS A N 1
ATOM 9393 C CA . LYS B 2 1049 ? 223.650 266.322 208.567 1.00 29.17 1049 LYS A CA 1
ATOM 9394 C C . LYS B 2 1049 ? 224.619 265.444 207.785 1.00 29.17 1049 LYS A C 1
ATOM 9395 O O . LYS B 2 1049 ? 224.661 265.497 206.548 1.00 29.17 1049 LYS A O 1
ATOM 9401 N N . LEU B 2 1050 ? 225.393 264.615 208.489 1.00 26.69 1050 LEU A N 1
ATOM 9402 C CA . LEU B 2 1050 ? 226.309 263.700 207.816 1.00 26.69 1050 LEU A CA 1
ATOM 9403 C C . LEU B 2 1050 ? 225.553 262.699 206.952 1.00 26.69 1050 LEU A C 1
ATOM 9404 O O . LEU B 2 1050 ? 225.958 262.415 205.815 1.00 26.69 1050 LEU A O 1
ATOM 9409 N N . LEU B 2 1051 ? 224.453 262.152 207.474 1.00 25.61 1051 LEU A N 1
ATOM 9410 C CA . LEU B 2 1051 ? 223.682 261.184 206.697 1.00 25.61 1051 LEU A CA 1
ATOM 9411 C C . LEU B 2 1051 ? 223.105 261.820 205.436 1.00 25.61 1051 LEU A C 1
ATOM 9412 O O . LEU B 2 1051 ? 223.124 261.213 204.355 1.00 25.61 1051 LEU A O 1
ATOM 9417 N N . GLN B 2 1052 ? 222.592 263.048 205.552 1.00 35.67 1052 GLN A N 1
ATOM 9418 C CA . GLN B 2 1052 ? 222.057 263.747 204.390 1.00 35.67 1052 GLN A CA 1
ATOM 9419 C C . GLN B 2 1052 ? 223.151 264.038 203.371 1.00 35.67 1052 GLN A C 1
ATOM 9420 O O . GLN B 2 1052 ? 222.920 263.951 202.159 1.00 35.67 1052 GLN A O 1
ATOM 9426 N N . LYS B 2 1053 ? 224.348 264.392 203.844 1.00 30.43 1053 LYS A N 1
ATOM 9427 C CA . LYS B 2 1053 ? 225.464 264.598 202.927 1.00 30.43 1053 LYS A CA 1
ATOM 9428 C C . LYS B 2 1053 ? 225.795 263.320 202.167 1.00 30.43 1053 LYS A C 1
ATOM 9429 O O . LYS B 2 1053 ? 226.042 263.354 200.955 1.00 30.43 1053 LYS A O 1
ATOM 9435 N N . ILE B 2 1054 ? 225.799 262.180 202.864 1.00 27.06 1054 ILE A N 1
ATOM 9436 C CA . ILE B 2 1054 ? 226.079 260.905 202.204 1.00 27.06 1054 ILE A CA 1
ATOM 9437 C C . ILE B 2 1054 ? 225.025 260.609 201.141 1.00 27.06 1054 ILE A C 1
ATOM 9438 O O . ILE B 2 1054 ? 225.342 260.188 200.019 1.00 27.06 1054 ILE A O 1
ATOM 9443 N N . ARG B 2 1055 ? 223.752 260.821 201.482 1.00 31.72 1055 ARG A N 1
ATOM 9444 C CA . ARG B 2 1055 ? 222.673 260.551 200.533 1.00 31.72 1055 ARG A CA 1
ATOM 9445 C C . ARG B 2 1055 ? 222.785 261.442 199.298 1.00 31.72 1055 ARG A C 1
ATOM 9446 O O . ARG B 2 1055 ? 222.618 260.980 198.159 1.00 31.72 1055 ARG A O 1
ATOM 9454 N N . LYS B 2 1056 ? 223.075 262.729 199.506 1.00 36.23 1056 LYS A N 1
ATOM 9455 C CA . LYS B 2 1056 ? 223.227 263.646 198.381 1.00 36.23 1056 LYS A CA 1
ATOM 9456 C C . LYS B 2 1056 ? 224.410 263.255 197.505 1.00 36.23 1056 LYS A C 1
ATOM 9457 O O . LYS B 2 1056 ? 224.332 263.333 196.272 1.00 36.23 1056 LYS A O 1
ATOM 9463 N N . SER B 2 1057 ? 225.517 262.835 198.124 1.00 34.74 1057 SER A N 1
ATOM 9464 C CA . SER B 2 1057 ? 226.674 262.401 197.348 1.00 34.74 1057 SER A CA 1
ATOM 9465 C C . SER B 2 1057 ? 226.343 261.181 196.499 1.00 34.74 1057 SER A C 1
ATOM 9466 O O . SER B 2 1057 ? 226.762 261.092 195.339 1.00 34.74 1057 SER A O 1
ATOM 9469 N N . ARG B 2 1058 ? 225.597 260.226 197.061 1.00 30.50 1058 ARG A N 1
ATOM 9470 C CA . ARG B 2 1058 ? 225.194 259.063 196.273 1.00 30.50 1058 ARG A CA 1
ATOM 9471 C C . ARG B 2 1058 ? 224.302 259.452 195.102 1.00 30.50 1058 ARG A C 1
ATOM 9472 O O . ARG B 2 1058 ? 224.467 258.932 193.990 1.00 30.50 1058 ARG A O 1
ATOM 9480 N N . PHE B 2 1059 ? 223.353 260.365 195.323 1.00 47.12 1059 PHE A N 1
ATOM 9481 C CA . PHE B 2 1059 ? 222.513 260.799 194.209 1.00 47.12 1059 PHE A CA 1
ATOM 9482 C C . PHE B 2 1059 ? 223.348 261.461 193.117 1.00 47.12 1059 PHE A C 1
ATOM 9483 O O . PHE B 2 1059 ? 223.154 261.196 191.922 1.00 47.12 1059 PHE A O 1
ATOM 9491 N N . PHE B 2 1060 ? 224.290 262.323 193.512 1.00 43.90 1060 PHE A N 1
ATOM 9492 C CA . PHE B 2 1060 ? 225.127 263.002 192.528 1.00 43.90 1060 PHE A CA 1
ATOM 9493 C C . PHE B 2 1060 ? 225.980 262.012 191.746 1.00 43.90 1060 PHE A C 1
ATOM 9494 O O . PHE B 2 1060 ? 226.137 262.146 190.528 1.00 43.90 1060 PHE A O 1
ATOM 9502 N N . TYR B 2 1061 ? 226.546 261.015 192.430 1.00 37.47 1061 TYR A N 1
ATOM 9503 C CA . TYR B 2 1061 ? 227.376 260.032 191.741 1.00 37.47 1061 TYR A CA 1
ATOM 9504 C C . TYR B 2 1061 ? 226.553 259.188 190.778 1.00 37.47 1061 TYR A C 1
ATOM 9505 O O . TYR B 2 1061 ? 227.014 258.869 189.675 1.00 37.47 1061 TYR A O 1
ATOM 9514 N N . LEU B 2 1062 ? 225.331 258.821 191.171 1.00 31.75 1062 LEU A N 1
ATOM 9515 C CA . LEU B 2 1062 ? 224.454 258.087 190.264 1.00 31.75 1062 LEU A CA 1
ATOM 9516 C C . LEU B 2 1062 ? 224.152 258.906 189.014 1.00 31.75 1062 LEU A C 1
ATOM 9517 O O . LEU B 2 1062 ? 224.223 258.396 187.887 1.00 31.75 1062 LEU A O 1
ATOM 9522 N N . LYS B 2 1063 ? 223.820 260.188 189.196 1.00 33.40 1063 LYS A N 1
ATOM 9523 C CA . LYS B 2 1063 ? 223.524 261.036 188.045 1.00 33.40 1063 LYS A CA 1
ATOM 9524 C C . LYS B 2 1063 ? 224.744 261.192 187.144 1.00 33.40 1063 LYS A C 1
ATOM 9525 O O . LYS B 2 1063 ? 224.625 261.154 185.914 1.00 33.40 1063 LYS A O 1
ATOM 9531 N N . GLU B 2 1064 ? 225.927 261.366 187.739 1.00 37.59 1064 GLU A N 1
ATOM 9532 C CA . GLU B 2 1064 ? 227.146 261.511 186.948 1.00 37.59 1064 GLU A CA 1
ATOM 9533 C C . GLU B 2 1064 ? 227.443 260.249 186.146 1.00 37.59 1064 GLU A C 1
ATOM 9534 O O . GLU B 2 1064 ? 227.829 260.325 184.972 1.00 37.59 1064 GLU A O 1
ATOM 9540 N N . GLY B 2 1065 ? 227.278 259.077 186.765 1.00 31.59 1065 GLY A N 1
ATOM 9541 C CA . GLY B 2 1065 ? 227.489 257.837 186.038 1.00 31.59 1065 GLY A CA 1
ATOM 9542 C C . GLY B 2 1065 ? 226.515 257.664 184.889 1.00 31.59 1065 GLY A C 1
ATOM 9543 O O . GLY B 2 1065 ? 226.902 257.259 183.788 1.00 31.59 1065 GLY A O 1
ATOM 9544 N N . CYS B 2 1066 ? 225.238 257.979 185.125 1.00 35.91 1066 CYS A N 1
ATOM 9545 C CA . CYS B 2 1066 ? 224.253 257.894 184.050 1.00 35.91 1066 CYS A CA 1
ATOM 9546 C C . CYS B 2 1066 ? 224.585 258.861 182.921 1.00 35.91 1066 CYS A C 1
ATOM 9547 O O . CYS B 2 1066 ? 224.399 258.538 181.742 1.00 35.91 1066 CYS A O 1
ATOM 9550 N N . LYS B 2 1067 ? 225.072 260.055 183.263 1.00 33.08 1067 LYS A N 1
ATOM 9551 C CA . LYS B 2 1067 ? 225.435 261.032 182.242 1.00 33.08 1067 LYS A CA 1
ATOM 9552 C C . LYS B 2 1067 ? 226.623 260.559 181.412 1.00 33.08 1067 LYS A C 1
ATOM 9553 O O . LYS B 2 1067 ? 226.625 260.705 180.184 1.00 33.08 1067 LYS A O 1
ATOM 9559 N N . SER B 2 1068 ? 227.644 259.996 182.060 1.00 38.75 1068 SER A N 1
ATOM 9560 C CA . SER B 2 1068 ? 228.836 259.564 181.337 1.00 38.75 1068 SER A CA 1
ATOM 9561 C C . SER B 2 1068 ? 228.629 258.264 180.570 1.00 38.75 1068 SER A C 1
ATOM 9562 O O . SER B 2 1068 ? 229.390 257.985 179.633 1.00 38.75 1068 SER A O 1
ATOM 9565 N N . LEU B 2 1069 ? 227.627 257.465 180.947 1.00 39.28 1069 LEU A N 1
ATOM 9566 C CA . LEU B 2 1069 ? 227.391 256.202 180.257 1.00 39.28 1069 LEU A CA 1
ATOM 9567 C C . LEU B 2 1069 ? 227.035 256.423 178.792 1.00 39.28 1069 LEU A C 1
ATOM 9568 O O . LEU B 2 1069 ? 227.436 255.638 177.926 1.00 39.28 1069 LEU A O 1
ATOM 9573 N N . GLN B 2 1070 ? 226.269 257.475 178.498 1.00 48.90 1070 GLN A N 1
ATOM 9574 C CA . GLN B 2 1070 ? 225.893 257.754 177.115 1.00 48.90 1070 GLN A CA 1
ATOM 9575 C C . GLN B 2 1070 ? 227.124 258.007 176.253 1.00 48.90 1070 GLN A C 1
ATOM 9576 O O . GLN B 2 1070 ? 227.253 257.457 175.153 1.00 48.90 1070 GLN A O 1
ATOM 9582 N N . LEU B 2 1071 ? 228.049 258.831 176.748 1.00 52.77 1071 LEU A N 1
ATOM 9583 C CA . LEU B 2 1071 ? 229.267 259.109 175.995 1.00 52.77 1071 LEU A CA 1
ATOM 9584 C C . LEU B 2 1071 ? 230.145 257.869 175.889 1.00 52.77 1071 LEU A C 1
ATOM 9585 O O . LEU B 2 1071 ? 230.792 257.649 174.858 1.00 52.77 1071 LEU A O 1
ATOM 9590 N N . ILE B 2 1072 ? 230.191 257.053 176.944 1.00 53.68 1072 ILE A N 1
ATOM 9591 C CA . ILE B 2 1072 ? 231.003 255.839 176.895 1.00 53.68 1072 ILE A CA 1
ATOM 9592 C C . ILE B 2 1072 ? 230.464 254.873 175.846 1.00 53.68 1072 ILE A C 1
ATOM 9593 O O . ILE B 2 1072 ? 231.230 254.277 175.078 1.00 53.68 1072 ILE A O 1
ATOM 9598 N N . LEU B 2 1073 ? 229.140 254.705 175.788 1.00 62.12 1073 LEU A N 1
ATOM 9599 C CA . LEU B 2 1073 ? 228.564 253.767 174.829 1.00 62.12 1073 LEU A CA 1
ATOM 9600 C C . LEU B 2 1073 ? 228.618 254.319 173.409 1.00 62.12 1073 LEU A C 1
ATOM 9601 O O . LEU B 2 1073 ? 228.732 253.552 172.446 1.00 62.12 1073 LEU A O 1
ATOM 9606 N N . SER B 2 1074 ? 228.533 255.643 173.255 1.00 70.25 1074 SER A N 1
ATOM 9607 C CA . SER B 2 1074 ? 228.554 256.236 171.922 1.00 70.25 1074 SER A CA 1
ATOM 9608 C C . SER B 2 1074 ? 229.904 256.098 171.231 1.00 70.25 1074 SER A C 1
ATOM 9609 O O . SER B 2 1074 ? 229.993 256.367 170.029 1.00 70.25 1074 SER A O 1
ATOM 9612 N N . GLN B 2 1075 ? 230.949 255.688 171.953 1.00 80.40 1075 GLN A N 1
ATOM 9613 C CA . GLN B 2 1075 ? 232.250 255.453 171.340 1.00 80.40 1075 GLN A CA 1
ATOM 9614 C C . GLN B 2 1075 ? 232.273 254.209 170.462 1.00 80.40 1075 GLN A C 1
ATOM 9615 O O . GLN B 2 1075 ? 233.271 253.983 169.771 1.00 80.40 1075 GLN A O 1
ATOM 9621 N N . GLN B 2 1076 ? 231.218 253.392 170.494 1.00 83.13 1076 GLN A N 1
ATOM 9622 C CA . GLN B 2 1076 ? 231.024 252.203 169.668 1.00 83.13 1076 GLN A CA 1
ATOM 9623 C C . GLN B 2 1076 ? 232.021 251.092 169.971 1.00 83.13 1076 GLN A C 1
ATOM 9624 O O . GLN B 2 1076 ? 232.002 250.062 169.287 1.00 83.13 1076 GLN A O 1
ATOM 9630 N N . LYS B 2 1077 ? 232.889 251.258 170.970 1.00 82.57 1077 LYS A N 1
ATOM 9631 C CA . LYS B 2 1077 ? 233.879 250.236 171.286 1.00 82.57 1077 LYS A CA 1
ATOM 9632 C C . LYS B 2 1077 ? 233.268 248.995 171.922 1.00 82.57 1077 LYS A C 1
ATOM 9633 O O . LYS B 2 1077 ? 233.951 247.969 172.015 1.00 82.57 1077 LYS A O 1
ATOM 9639 N N . TYR B 2 1078 ? 232.011 249.057 172.355 1.00 68.86 1078 TYR A N 1
ATOM 9640 C CA . TYR B 2 1078 ? 231.357 247.953 173.041 1.00 68.86 1078 TYR A CA 1
ATOM 9641 C C . TYR B 2 1078 ? 230.086 247.553 172.306 1.00 68.86 1078 TYR A C 1
ATOM 9642 O O . TYR B 2 1078 ? 229.329 248.411 171.841 1.00 68.86 1078 TYR A O 1
ATOM 9651 N N . GLN B 2 1079 ? 229.859 246.247 172.205 1.00 70.60 1079 GLN A N 1
ATOM 9652 C CA . GLN B 2 1079 ? 228.637 245.691 171.642 1.00 70.60 1079 GLN A CA 1
ATOM 9653 C C . GLN B 2 1079 ? 227.791 245.126 172.774 1.00 70.60 1079 GLN A C 1
ATOM 9654 O O . GLN B 2 1079 ? 228.294 244.367 173.610 1.00 70.60 1079 GLN A O 1
ATOM 9660 N N . LEU B 2 1080 ? 226.513 245.489 172.796 1.00 54.19 1080 LEU A N 1
ATOM 9661 C CA . LEU B 2 1080 ? 225.641 245.223 173.932 1.00 54.19 1080 LEU A CA 1
ATOM 9662 C C . LEU B 2 1080 ? 224.789 243.988 173.670 1.00 54.19 1080 LEU A C 1
ATOM 9663 O O . LEU B 2 1080 ? 224.242 243.826 172.575 1.00 54.19 1080 LEU A O 1
ATOM 9668 N N . ASN B 2 1081 ? 224.683 243.123 174.677 1.00 47.00 1081 ASN A N 1
ATOM 9669 C CA . ASN B 2 1081 ? 223.842 241.940 174.588 1.00 47.00 1081 ASN A CA 1
ATOM 9670 C C . ASN B 2 1081 ? 222.431 242.259 175.085 1.00 47.00 1081 ASN A C 1
ATOM 9671 O O . ASN B 2 1081 ? 222.073 243.414 175.325 1.00 47.00 1081 ASN A O 1
ATOM 9676 N N . LYS B 2 1082 ? 221.614 241.213 175.234 1.00 44.87 1082 LYS A N 1
ATOM 9677 C CA . LYS B 2 1082 ? 220.208 241.408 175.581 1.00 44.87 1082 LYS A CA 1
ATOM 9678 C C . LYS B 2 1082 ? 220.048 242.017 176.970 1.00 44.87 1082 LYS A C 1
ATOM 9679 O O . LYS B 2 1082 ? 219.256 242.949 177.158 1.00 44.87 1082 LYS A O 1
ATOM 9685 N N . LYS B 2 1083 ? 220.786 241.504 177.957 1.00 41.51 1083 LYS A N 1
ATOM 9686 C CA . LYS B 2 1083 ? 220.638 242.000 179.322 1.00 41.51 1083 LYS A CA 1
ATOM 9687 C C . LYS B 2 1083 ? 221.121 243.440 179.446 1.00 41.51 1083 LYS A C 1
ATOM 9688 O O . LYS B 2 1083 ? 220.515 244.245 180.163 1.00 41.51 1083 LYS A O 1
ATOM 9694 N N . GLU B 2 1084 ? 222.215 243.780 178.761 1.00 44.29 1084 GLU A N 1
ATOM 9695 C CA . GLU B 2 1084 ? 222.691 245.158 178.778 1.00 44.29 1084 GLU A CA 1
ATOM 9696 C C . GLU B 2 1084 ? 221.674 246.097 178.142 1.00 44.29 1084 GLU A C 1
ATOM 9697 O O . GLU B 2 1084 ? 221.449 247.207 178.637 1.00 44.29 1084 GLU A O 1
ATOM 9703 N N . LEU B 2 1085 ? 221.046 245.668 177.045 1.00 37.18 1085 LEU A N 1
ATOM 9704 C CA . LEU B 2 1085 ? 220.009 246.483 176.422 1.00 37.18 1085 LEU A CA 1
ATOM 9705 C C . LEU B 2 1085 ? 218.811 246.652 177.347 1.00 37.18 1085 LEU A C 1
ATOM 9706 O O . LEU B 2 1085 ? 218.218 247.735 177.412 1.00 37.18 1085 LEU A O 1
ATOM 9711 N N . GLU B 2 1086 ? 218.437 245.593 178.069 1.00 38.68 1086 GLU A N 1
ATOM 9712 C CA . GLU B 2 1086 ? 217.360 245.708 179.047 1.00 38.68 1086 GLU A CA 1
ATOM 9713 C C . GLU B 2 1086 ? 217.711 246.709 180.140 1.00 38.68 1086 GLU A C 1
ATOM 9714 O O . GLU B 2 1086 ? 216.866 247.509 180.558 1.00 38.68 1086 GLU A O 1
ATOM 9720 N N . ALA B 2 1087 ? 218.954 246.667 180.625 1.00 30.67 1087 ALA A N 1
ATOM 9721 C CA . ALA B 2 1087 ? 219.378 247.610 181.655 1.00 30.67 1087 ALA A CA 1
ATOM 9722 C C . ALA B 2 1087 ? 219.354 249.043 181.136 1.00 30.67 1087 ALA A C 1
ATOM 9723 O O . ALA B 2 1087 ? 218.932 249.963 181.848 1.00 30.67 1087 ALA A O 1
ATOM 9725 N N . ILE B 2 1088 ? 219.804 249.252 179.896 1.00 26.91 1088 ILE A N 1
ATOM 9726 C CA . ILE B 2 1088 ? 219.765 250.588 179.304 1.00 26.91 1088 ILE A CA 1
ATOM 9727 C C . ILE B 2 1088 ? 218.327 251.069 179.171 1.00 26.91 1088 ILE A C 1
ATOM 9728 O O . ILE B 2 1088 ? 218.021 252.240 179.425 1.00 26.91 1088 ILE A O 1
ATOM 9733 N N . GLU B 2 1089 ? 217.424 250.177 178.759 1.00 29.63 1089 GLU A N 1
ATOM 9734 C CA . GLU B 2 1089 ? 216.018 250.547 178.639 1.00 29.63 1089 GLU A CA 1
ATOM 9735 C C . GLU B 2 1089 ? 215.428 250.921 179.993 1.00 29.63 1089 GLU A C 1
ATOM 9736 O O . GLU B 2 1089 ? 214.667 251.888 180.100 1.00 29.63 1089 GLU A O 1
ATOM 9742 N N . PHE B 2 1090 ? 215.766 250.163 181.039 1.00 22.64 1090 PHE A N 1
ATOM 9743 C CA . PHE B 2 1090 ? 215.286 250.496 182.377 1.00 22.64 1090 PHE A CA 1
ATOM 9744 C C . PHE B 2 1090 ? 215.826 251.844 182.837 1.00 22.64 1090 PHE A C 1
ATOM 9745 O O . PHE B 2 1090 ? 215.101 252.636 183.450 1.00 22.64 1090 PHE A O 1
ATOM 9753 N N . ILE B 2 1091 ? 217.102 252.116 182.559 1.00 23.77 1091 ILE A N 1
ATOM 9754 C CA . ILE B 2 1091 ? 217.705 253.380 182.970 1.00 23.77 1091 ILE A CA 1
ATOM 9755 C C . ILE B 2 1091 ? 217.049 254.550 182.247 1.00 23.77 1091 ILE A C 1
ATOM 9756 O O . ILE B 2 1091 ? 216.746 255.583 182.856 1.00 23.77 1091 ILE A O 1
ATOM 9761 N N . ASP B 2 1092 ? 216.811 254.410 180.942 1.00 28.47 1092 ASP A N 1
ATOM 9762 C CA . ASP B 2 1092 ? 216.266 255.516 180.164 1.00 28.47 1092 ASP A CA 1
ATOM 9763 C C . ASP B 2 1092 ? 214.776 255.722 180.404 1.00 28.47 1092 ASP A C 1
ATOM 9764 O O . ASP B 2 1092 ? 214.300 256.861 180.348 1.00 28.47 1092 ASP A O 1
ATOM 9769 N N . LEU B 2 1093 ? 214.027 254.647 180.659 1.00 23.67 1093 LEU A N 1
ATOM 9770 C CA . LEU B 2 1093 ? 212.588 254.778 180.867 1.00 23.67 1093 LEU A CA 1
ATOM 9771 C C . LEU B 2 1093 ? 212.275 255.576 182.126 1.00 23.67 1093 LEU A C 1
ATOM 9772 O O . LEU B 2 1093 ? 211.379 256.428 182.119 1.00 23.67 1093 LEU A O 1
ATOM 9777 N N . ASN B 2 1094 ? 212.999 255.321 183.212 1.00 24.12 1094 ASN A N 1
ATOM 9778 C CA . ASN B 2 1094 ? 212.761 256.015 184.471 1.00 24.12 1094 ASN A CA 1
ATOM 9779 C C . ASN B 2 1094 ? 213.446 257.372 184.538 1.00 24.12 1094 ASN A C 1
ATOM 9780 O O . ASN B 2 1094 ? 213.273 258.083 185.533 1.00 24.12 1094 ASN A O 1
ATOM 9785 N N . ASN B 2 1095 ? 214.215 257.738 183.512 1.00 27.28 1095 ASN A N 1
ATOM 9786 C CA . ASN B 2 1095 ? 214.869 259.042 183.419 1.00 27.28 1095 ASN A CA 1
ATOM 9787 C C . ASN B 2 1095 ? 215.764 259.296 184.634 1.00 27.28 1095 ASN A C 1
ATOM 9788 O O . ASN B 2 1095 ? 215.603 260.267 185.373 1.00 27.28 1095 ASN A O 1
ATOM 9793 N N . LEU B 2 1096 ? 216.727 258.392 184.824 1.00 27.07 1096 LEU A N 1
ATOM 9794 C CA . LEU B 2 1096 ? 217.678 258.525 185.920 1.00 27.07 1096 LEU A CA 1
ATOM 9795 C C . LEU B 2 1096 ? 218.694 259.634 185.681 1.00 27.07 1096 LEU A C 1
ATOM 9796 O O . LEU B 2 1096 ? 219.476 259.938 186.588 1.00 27.07 1096 LEU A O 1
ATOM 9801 N N . ILE B 2 1097 ? 218.707 260.231 184.488 1.00 30.36 1097 ILE A N 1
ATOM 9802 C CA . ILE B 2 1097 ? 219.601 261.353 184.219 1.00 30.36 1097 ILE A CA 1
ATOM 9803 C C . ILE B 2 1097 ? 219.265 262.536 185.119 1.00 30.36 1097 ILE A C 1
ATOM 9804 O O . ILE B 2 1097 ? 220.158 263.174 185.689 1.00 30.36 1097 ILE A O 1
ATOM 9809 N N . GLN B 2 1098 ? 217.976 262.844 185.269 1.00 33.27 1098 GLN A N 1
ATOM 9810 C CA . GLN B 2 1098 ? 217.562 264.035 186.006 1.00 33.27 1098 GLN A CA 1
ATOM 9811 C C . GLN B 2 1098 ? 217.326 263.758 187.488 1.00 33.27 1098 GLN A C 1
ATOM 9812 O O . GLN B 2 1098 ? 217.985 264.350 188.348 1.00 33.27 1098 GLN A O 1
ATOM 9818 N N . ASP B 2 1099 ? 216.393 262.865 187.801 1.00 34.64 1099 ASP A N 1
ATOM 9819 C CA . ASP B 2 1099 ? 215.927 262.706 189.173 1.00 34.64 1099 ASP A CA 1
ATOM 9820 C C . ASP B 2 1099 ? 215.404 261.285 189.362 1.00 34.64 1099 ASP A C 1
ATOM 9821 O O . ASP B 2 1099 ? 215.543 260.430 188.481 1.00 34.64 1099 ASP A O 1
ATOM 9826 N N . ILE B 2 1100 ? 214.801 261.036 190.524 1.00 32.17 1100 ILE A N 1
ATOM 9827 C CA . ILE B 2 1100 ? 214.284 259.724 190.893 1.00 32.17 1100 ILE A CA 1
ATOM 9828 C C . ILE B 2 1100 ? 212.768 259.722 191.025 1.00 32.17 1100 ILE A C 1
ATOM 9829 O O . ILE B 2 1100 ? 212.169 258.649 191.194 1.00 32.17 1100 ILE A O 1
ATOM 9834 N N . LYS B 2 1101 ? 212.121 260.885 190.913 1.00 38.23 1101 LYS A N 1
ATOM 9835 C CA . LYS B 2 1101 ? 210.696 260.987 191.211 1.00 38.23 1101 LYS A CA 1
ATOM 9836 C C . LYS B 2 1101 ? 209.828 260.160 190.271 1.00 38.23 1101 LYS A C 1
ATOM 9837 O O . LYS B 2 1101 ? 208.656 259.924 190.582 1.00 38.23 1101 LYS A O 1
ATOM 9843 N N . THR B 2 1102 ? 210.359 259.729 189.127 1.00 27.72 1102 THR A N 1
ATOM 9844 C CA . THR B 2 1102 ? 209.592 258.842 188.259 1.00 27.72 1102 THR A CA 1
ATOM 9845 C C . THR B 2 1102 ? 209.567 257.416 188.799 1.00 27.72 1102 THR A C 1
ATOM 9846 O O . THR B 2 1102 ? 208.548 256.726 188.689 1.00 27.72 1102 THR A O 1
ATOM 9850 N N . LEU B 2 1103 ? 210.674 256.964 189.393 1.00 24.32 1103 LEU A N 1
ATOM 9851 C CA . LEU B 2 1103 ? 210.785 255.577 189.833 1.00 24.32 1103 LEU A CA 1
ATOM 9852 C C . LEU B 2 1103 ? 210.200 255.354 191.223 1.00 24.32 1103 LEU A C 1
ATOM 9853 O O . LEU B 2 1103 ? 209.777 254.236 191.536 1.00 24.32 1103 LEU A O 1
ATOM 9858 N N . ILE B 2 1104 ? 210.165 256.393 192.064 1.00 26.25 1104 ILE A N 1
ATOM 9859 C CA . ILE B 2 1104 ? 209.701 256.216 193.444 1.00 26.25 1104 ILE A CA 1
ATOM 9860 C C . ILE B 2 1104 ? 208.273 255.693 193.524 1.00 26.25 1104 ILE A C 1
ATOM 9861 O O . ILE B 2 1104 ? 208.019 254.783 194.327 1.00 26.25 1104 ILE A O 1
ATOM 9866 N N . PRO B 2 1105 ? 207.296 256.206 192.763 1.00 25.00 1105 PRO A N 1
ATOM 9867 C CA . PRO B 2 1105 ? 205.931 255.663 192.887 1.00 25.00 1105 PRO A CA 1
ATOM 9868 C C . PRO B 2 1105 ? 205.827 254.176 192.597 1.00 25.00 1105 PRO A C 1
ATOM 9869 O O . PRO B 2 1105 ? 204.987 253.498 193.203 1.00 25.00 1105 PRO A O 1
ATOM 9873 N N . LYS B 2 1106 ? 206.647 253.643 191.691 1.00 24.64 1106 LYS A N 1
ATOM 9874 C CA . LYS B 2 1106 ? 206.544 252.230 191.347 1.00 24.64 1106 LYS A CA 1
ATOM 9875 C C . LYS B 2 1106 ? 207.149 251.321 192.410 1.00 24.64 1106 LYS A C 1
ATOM 9876 O O . LYS B 2 1106 ? 206.693 250.185 192.574 1.00 24.64 1106 LYS A O 1
ATOM 9882 N N . ILE B 2 1107 ? 208.164 251.786 193.134 1.00 26.10 1107 ILE A N 1
ATOM 9883 C CA . ILE B 2 1107 ? 208.818 250.930 194.118 1.00 26.10 1107 ILE A CA 1
ATOM 9884 C C . ILE B 2 1107 ? 208.225 251.096 195.516 1.00 26.10 1107 ILE A C 1
ATOM 9885 O O . ILE B 2 1107 ? 208.290 250.166 196.326 1.00 26.10 1107 ILE A O 1
ATOM 9890 N N . SER B 2 1108 ? 207.647 252.255 195.823 1.00 28.10 1108 SER A N 1
ATOM 9891 C CA . SER B 2 1108 ? 207.057 252.487 197.134 1.00 28.10 1108 SER A CA 1
ATOM 9892 C C . SER B 2 1108 ? 205.626 251.979 197.244 1.00 28.10 1108 SER A C 1
ATOM 9893 O O . SER B 2 1108 ? 205.046 252.048 198.332 1.00 28.10 1108 SER A O 1
ATOM 9896 N N . ALA B 2 1109 ? 205.045 251.480 196.155 1.00 37.64 1109 ALA A N 1
ATOM 9897 C CA . ALA B 2 1109 ? 203.664 251.019 196.184 1.00 37.64 1109 ALA A CA 1
ATOM 9898 C C . ALA B 2 1109 ? 203.523 249.797 197.082 1.00 37.64 1109 ALA A C 1
ATOM 9899 O O . ALA B 2 1109 ? 204.295 248.840 196.978 1.00 37.64 1109 ALA A O 1
ATOM 9901 N N . LYS B 2 1110 ? 202.526 249.832 197.961 1.00 44.42 1110 LYS A N 1
ATOM 9902 C CA . LYS B 2 1110 ? 202.286 248.740 198.896 1.00 44.42 1110 LYS A CA 1
ATOM 9903 C C . LYS B 2 1110 ? 200.917 248.109 198.669 1.00 44.42 1110 LYS A C 1
ATOM 9904 O O . LYS B 2 1110 ? 199.897 248.647 199.100 1.00 44.42 1110 LYS A O 1
ATOM 9910 N N . GLN C 3 511 ? 266.446 189.350 245.526 1.00 65.75 511 GLN D N 1
ATOM 9911 C CA . GLN C 3 511 ? 266.596 189.660 244.109 1.00 65.75 511 GLN D CA 1
ATOM 9912 C C . GLN C 3 511 ? 265.240 189.715 243.415 1.00 65.75 511 GLN D C 1
ATOM 9913 O O . GLN C 3 511 ? 264.286 189.065 243.842 1.00 65.75 511 GLN D O 1
ATOM 9919 N N . ARG C 3 512 ? 265.162 190.497 242.342 1.00 48.48 512 ARG D N 1
ATOM 9920 C CA . ARG C 3 512 ? 263.935 190.669 241.584 1.00 48.48 512 ARG D CA 1
ATOM 9921 C C . ARG C 3 512 ? 263.935 189.747 240.368 1.00 48.48 512 ARG D C 1
ATOM 9922 O O . ARG C 3 512 ? 264.915 189.060 240.071 1.00 48.48 512 ARG D O 1
ATOM 9930 N N . ILE C 3 513 ? 262.812 189.734 239.655 1.00 44.61 513 ILE D N 1
ATOM 9931 C CA . ILE C 3 513 ? 262.660 188.970 238.424 1.00 44.61 513 ILE D CA 1
ATOM 9932 C C . ILE C 3 513 ? 262.462 189.951 237.279 1.00 44.61 513 ILE D C 1
ATOM 9933 O O . ILE C 3 513 ? 261.609 190.843 237.359 1.00 44.61 513 ILE D O 1
ATOM 9938 N N . TYR C 3 514 ? 263.252 189.792 236.223 1.00 36.05 514 TYR D N 1
ATOM 9939 C CA . TYR C 3 514 ? 263.197 190.666 235.062 1.00 36.05 514 TYR D CA 1
ATOM 9940 C C . TYR C 3 514 ? 262.654 189.902 233.863 1.00 36.05 514 TYR D C 1
ATOM 9941 O O . TYR C 3 514 ? 263.061 188.766 233.601 1.00 36.05 514 TYR D O 1
ATOM 9950 N N . SER C 3 515 ? 261.730 190.532 233.141 1.00 34.55 515 SER D N 1
ATOM 9951 C CA . SER C 3 515 ? 261.077 189.920 231.996 1.00 34.55 515 SER D CA 1
ATOM 9952 C C . SER C 3 515 ? 261.105 190.880 230.817 1.00 34.55 515 SER D C 1
ATOM 9953 O O . SER C 3 515 ? 261.113 192.101 230.989 1.00 34.55 515 SER D O 1
ATOM 9956 N N . SER C 3 516 ? 261.122 190.313 229.614 1.00 34.53 516 SER D N 1
ATOM 9957 C CA . SER C 3 516 ? 261.188 191.107 228.399 1.00 34.53 516 SER D CA 1
ATOM 9958 C C . SER C 3 516 ? 259.801 191.612 228.006 1.00 34.53 516 SER D C 1
ATOM 9959 O O . SER C 3 516 ? 258.783 191.255 228.604 1.00 34.53 516 SER D O 1
ATOM 9962 N N . ILE C 3 517 ? 259.773 192.465 226.980 1.00 31.39 517 ILE D N 1
ATOM 9963 C CA . ILE C 3 517 ? 258.518 193.071 226.547 1.00 31.39 517 ILE D CA 1
ATOM 9964 C C . ILE C 3 517 ? 257.589 192.037 225.920 1.00 31.39 517 ILE D C 1
ATOM 9965 O O . ILE C 3 517 ? 256.365 192.118 226.085 1.00 31.39 517 ILE D O 1
ATOM 9970 N N . GLU C 3 518 ? 258.135 191.058 225.191 1.00 38.06 518 GLU D N 1
ATOM 9971 C CA . GLU C 3 518 ? 257.280 190.069 224.541 1.00 38.06 518 GLU D CA 1
ATOM 9972 C C . GLU C 3 518 ? 256.482 189.268 225.562 1.00 38.06 518 GLU D C 1
ATOM 9973 O O . GLU C 3 518 ? 255.302 188.975 225.343 1.00 38.06 518 GLU D O 1
ATOM 9979 N N . GLU C 3 519 ? 257.110 188.898 226.680 1.00 39.11 519 GLU D N 1
ATOM 9980 C CA . GLU C 3 519 ? 256.393 188.166 227.717 1.00 39.11 519 GLU D CA 1
ATOM 9981 C C . GLU C 3 519 ? 255.262 189.005 228.295 1.00 39.11 519 GLU D C 1
ATOM 9982 O O . GLU C 3 519 ? 254.163 188.494 228.541 1.00 39.11 519 GLU D O 1
ATOM 9988 N N . ILE C 3 520 ? 255.510 190.298 228.508 1.00 29.31 520 ILE D N 1
ATOM 9989 C CA . ILE C 3 520 ? 254.465 191.186 229.009 1.00 29.31 520 ILE D CA 1
ATOM 9990 C C . ILE C 3 520 ? 253.316 191.266 228.015 1.00 29.31 520 ILE D C 1
ATOM 9991 O O . ILE C 3 520 ? 252.142 191.258 228.401 1.00 29.31 520 ILE D O 1
ATOM 9996 N N . ILE C 3 521 ? 253.633 191.357 226.723 1.00 32.93 521 ILE D N 1
ATOM 9997 C CA . ILE C 3 521 ? 252.589 191.439 225.705 1.00 32.93 521 ILE D CA 1
ATOM 9998 C C . ILE C 3 521 ? 251.758 190.162 225.678 1.00 32.93 521 ILE D C 1
ATOM 9999 O O . ILE C 3 521 ? 250.524 190.212 225.625 1.00 32.93 521 ILE D O 1
ATOM 10004 N N . GLN C 3 522 ? 252.415 189.000 225.716 1.00 39.17 522 GLN D N 1
ATOM 10005 C CA . GLN C 3 522 ? 251.673 187.742 225.677 1.00 39.17 522 GLN D CA 1
ATOM 10006 C C . GLN C 3 522 ? 250.821 187.551 226.926 1.00 39.17 522 GLN D C 1
ATOM 10007 O O . GLN C 3 522 ? 249.687 187.067 226.839 1.00 39.17 522 GLN D O 1
ATOM 10013 N N . GLN C 3 523 ? 251.343 187.920 228.098 1.00 36.25 523 GLN D N 1
ATOM 10014 C CA . GLN C 3 523 ? 250.575 187.742 229.324 1.00 36.25 523 GLN D CA 1
ATOM 10015 C C . GLN C 3 523 ? 249.442 188.751 229.443 1.00 36.25 523 GLN D C 1
ATOM 10016 O O . GLN C 3 523 ? 248.402 188.438 230.031 1.00 36.25 523 GLN D O 1
ATOM 10022 N N . ALA C 3 524 ? 249.621 189.957 228.901 1.00 34.75 524 ALA D N 1
ATOM 10023 C CA . ALA C 3 524 ? 248.567 190.963 228.972 1.00 34.75 524 ALA D CA 1
ATOM 10024 C C . ALA C 3 524 ? 247.357 190.560 228.141 1.00 34.75 524 ALA D C 1
ATOM 10025 O O . ALA C 3 524 ? 246.214 190.749 228.572 1.00 34.75 524 ALA D O 1
ATOM 10027 N N . GLN C 3 525 ? 247.586 190.010 226.946 1.00 37.83 525 GLN D N 1
ATOM 10028 C CA . GLN C 3 525 ? 246.469 189.626 226.090 1.00 37.83 525 GLN D CA 1
ATOM 10029 C C . GLN C 3 525 ? 245.652 188.503 226.716 1.00 37.83 525 GLN D C 1
ATOM 10030 O O . GLN C 3 525 ? 244.418 188.567 226.749 1.00 37.83 525 GLN D O 1
ATOM 10036 N N . ALA C 3 526 ? 246.324 187.479 227.246 1.00 42.19 526 ALA D N 1
ATOM 10037 C CA . ALA C 3 526 ? 245.616 186.318 227.776 1.00 42.19 526 ALA D CA 1
ATOM 10038 C C . ALA C 3 526 ? 244.868 186.653 229.061 1.00 42.19 526 ALA D C 1
ATOM 10039 O O . ALA C 3 526 ? 243.917 185.954 229.430 1.00 42.19 526 ALA D O 1
ATOM 10041 N N . SER C 3 527 ? 245.287 187.707 229.757 1.00 44.95 527 SER D N 1
ATOM 10042 C CA . SER C 3 527 ? 244.705 188.038 231.051 1.00 44.95 527 SER D CA 1
ATOM 10043 C C . SER C 3 527 ? 243.216 188.339 230.928 1.00 44.95 527 SER D C 1
ATOM 10044 O O . SER C 3 527 ? 242.766 188.966 229.966 1.00 44.95 527 SER D O 1
ATOM 10047 N N . GLU C 3 528 ? 242.450 187.881 231.916 1.00 55.64 528 GLU D N 1
ATOM 10048 C CA . GLU C 3 528 ? 241.023 188.154 231.961 1.00 55.64 528 GLU D CA 1
ATOM 10049 C C . GLU C 3 528 ? 240.771 189.588 232.427 1.00 55.64 528 GLU D C 1
ATOM 10050 O O . GLU C 3 528 ? 241.677 190.296 232.875 1.00 55.64 528 GLU D O 1
ATOM 10056 N N . ILE C 3 529 ? 239.513 190.013 232.317 1.00 50.25 529 ILE D N 1
ATOM 10057 C CA . ILE C 3 529 ? 239.148 191.379 232.674 1.00 50.25 529 ILE D CA 1
ATOM 10058 C C . ILE C 3 529 ? 239.283 191.566 234.178 1.00 50.25 529 ILE D C 1
ATOM 10059 O O . ILE C 3 529 ? 238.755 190.774 234.970 1.00 50.25 529 ILE D O 1
ATOM 10064 N N . GLY C 3 530 ? 239.993 192.615 234.579 1.00 52.95 530 GLY D N 1
ATOM 10065 C CA . GLY C 3 530 ? 240.174 192.933 235.979 1.00 52.95 530 GLY D CA 1
ATOM 10066 C C . GLY C 3 530 ? 241.449 192.426 236.615 1.00 52.95 530 GLY D C 1
ATOM 10067 O O . GLY C 3 530 ? 241.564 192.478 237.845 1.00 52.95 530 GLY D O 1
ATOM 10068 N N . GLN C 3 531 ? 242.405 191.943 235.828 1.00 53.62 531 GLN D N 1
ATOM 10069 C CA . GLN C 3 531 ? 243.647 191.397 236.355 1.00 53.62 531 GLN D CA 1
ATOM 10070 C C . GLN C 3 531 ? 244.773 192.419 236.257 1.00 53.62 531 GLN D C 1
ATOM 10071 O O . GLN C 3 531 ? 244.826 193.228 235.327 1.00 53.62 531 GLN D O 1
ATOM 10077 N N . LYS C 3 532 ? 245.676 192.374 237.235 1.00 49.29 532 LYS D N 1
ATOM 10078 C CA . LYS C 3 532 ? 246.833 193.254 237.280 1.00 49.29 532 LYS D CA 1
ATOM 10079 C C . LYS C 3 532 ? 248.075 192.433 237.590 1.00 49.29 532 LYS D C 1
ATOM 10080 O O . LYS C 3 532 ? 248.011 191.439 238.318 1.00 49.29 532 LYS D O 1
ATOM 10086 N N . LYS C 3 533 ? 249.208 192.855 237.032 1.00 42.41 533 LYS D N 1
ATOM 10087 C CA . LYS C 3 533 ? 250.487 192.251 237.373 1.00 42.41 533 LYS D CA 1
ATOM 10088 C C . LYS C 3 533 ? 251.587 193.252 237.042 1.00 42.41 533 LYS D C 1
ATOM 10089 O O . LYS C 3 533 ? 251.412 194.136 236.200 1.00 42.41 533 LYS D O 1
ATOM 10095 N N . GLU C 3 534 ? 252.727 193.106 237.716 1.00 42.02 534 GLU D N 1
ATOM 10096 C CA . GLU C 3 534 ? 253.838 194.039 237.593 1.00 42.02 534 GLU D CA 1
ATOM 10097 C C . GLU C 3 534 ? 255.088 193.307 237.129 1.00 42.02 534 GLU D C 1
ATOM 10098 O O . GLU C 3 534 ? 255.272 192.118 237.406 1.00 42.02 534 GLU D O 1
ATOM 10104 N N . PHE C 3 535 ? 255.950 194.034 236.418 1.00 33.43 535 PHE D N 1
ATOM 10105 C CA . PHE C 3 535 ? 257.164 193.477 235.838 1.00 33.43 535 PHE D CA 1
ATOM 10106 C C . PHE C 3 535 ? 258.311 194.458 236.039 1.00 33.43 535 PHE D C 1
ATOM 10107 O O . PHE C 3 535 ? 258.120 195.588 236.499 1.00 33.43 535 PHE D O 1
ATOM 10115 N N . TYR C 3 536 ? 259.516 194.012 235.689 1.00 34.73 536 TYR D N 1
ATOM 10116 C CA . TYR C 3 536 ? 260.696 194.867 235.656 1.00 34.73 536 TYR D CA 1
ATOM 10117 C C . TYR C 3 536 ? 261.416 194.639 234.337 1.00 34.73 536 TYR D C 1
ATOM 10118 O O . TYR C 3 536 ? 261.693 193.494 233.970 1.00 34.73 536 TYR D O 1
ATOM 10127 N N . VAL C 3 537 ? 261.717 195.727 233.628 1.00 31.99 537 VAL D N 1
ATOM 10128 C CA . VAL C 3 537 ? 262.233 195.659 232.267 1.00 31.99 537 VAL D CA 1
ATOM 10129 C C . VAL C 3 537 ? 263.446 196.571 232.146 1.00 31.99 537 VAL D C 1
ATOM 10130 O O . VAL C 3 537 ? 263.515 197.631 232.775 1.00 31.99 537 VAL D O 1
ATOM 10134 N N . TYR C 3 538 ? 264.410 196.146 231.333 1.00 31.54 538 TYR D N 1
ATOM 10135 C CA . TYR C 3 538 ? 265.526 196.986 230.919 1.00 31.54 538 TYR D CA 1
ATOM 10136 C C . TYR C 3 538 ? 265.175 197.584 229.562 1.00 31.54 538 TYR D C 1
ATOM 10137 O O . TYR C 3 538 ? 265.013 196.847 228.586 1.00 31.54 538 TYR D O 1
ATOM 10146 N N . GLY C 3 539 ? 265.061 198.907 229.494 1.00 29.62 539 GLY D N 1
ATOM 10147 C CA . GLY C 3 539 ? 264.617 199.506 228.248 1.00 29.62 539 GLY D CA 1
ATOM 10148 C C . GLY C 3 539 ? 264.988 200.967 228.145 1.00 29.62 539 GLY D C 1
ATOM 10149 O O . GLY C 3 539 ? 265.539 201.564 229.071 1.00 29.62 539 GLY D O 1
ATOM 10150 N N . ASN C 3 540 ? 264.674 201.537 226.983 1.00 23.36 540 ASN D N 1
ATOM 10151 C CA . ASN C 3 540 ? 264.943 202.936 226.684 1.00 23.36 540 ASN D CA 1
ATOM 10152 C C . ASN C 3 540 ? 263.639 203.644 226.345 1.00 23.36 540 ASN D C 1
ATOM 10153 O O . ASN C 3 540 ? 262.823 203.119 225.580 1.00 23.36 540 ASN D O 1
ATOM 10158 N N . LEU C 3 541 ? 263.443 204.823 226.924 1.00 21.52 541 LEU D N 1
ATOM 10159 C CA . LEU C 3 541 ? 262.267 205.627 226.628 1.00 21.52 541 LEU D CA 1
ATOM 10160 C C . LEU C 3 541 ? 262.429 206.314 225.274 1.00 21.52 541 LEU D C 1
ATOM 10161 O O . LEU C 3 541 ? 263.540 206.648 224.856 1.00 21.52 541 LEU D O 1
ATOM 10166 N N . VAL C 3 542 ? 261.309 206.524 224.579 1.00 21.57 542 VAL D N 1
ATOM 10167 C CA . VAL C 3 542 ? 261.352 207.124 223.250 1.00 21.57 542 VAL D CA 1
ATOM 10168 C C . VAL C 3 542 ? 260.000 207.743 222.916 1.00 21.57 542 VAL D C 1
ATOM 10169 O O . VAL C 3 542 ? 258.947 207.233 223.308 1.00 21.57 542 VAL D O 1
ATOM 10173 N N . SER C 3 543 ? 260.045 208.862 222.189 1.00 22.39 543 SER D N 1
ATOM 10174 C CA . SER C 3 543 ? 258.880 209.454 221.523 1.00 22.39 543 SER D CA 1
ATOM 10175 C C . SER C 3 543 ? 257.770 209.831 222.505 1.00 22.39 543 SER D C 1
ATOM 10176 O O . SER C 3 543 ? 256.679 209.259 222.500 1.00 22.39 543 SER D O 1
ATOM 10179 N N . ILE C 3 544 ? 258.059 210.815 223.360 1.00 25.24 544 ILE D N 1
ATOM 10180 C CA . ILE C 3 544 ? 257.008 211.408 224.177 1.00 25.24 544 ILE D CA 1
ATOM 10181 C C . ILE C 3 544 ? 256.047 212.180 223.282 1.00 25.24 544 ILE D C 1
ATOM 10182 O O . ILE C 3 544 ? 256.462 212.988 222.441 1.00 25.24 544 ILE D O 1
ATOM 10187 N N . GLN C 3 545 ? 254.751 211.938 223.463 1.00 29.87 545 GLN D N 1
ATOM 10188 C CA . GLN C 3 545 ? 253.714 212.504 222.608 1.00 29.87 545 GLN D CA 1
ATOM 10189 C C . GLN C 3 545 ? 253.145 213.770 223.235 1.00 29.87 545 GLN D C 1
ATOM 10190 O O . GLN C 3 545 ? 252.826 213.788 224.429 1.00 29.87 545 GLN D O 1
ATOM 10196 N N . MET C 3 546 ? 253.025 214.826 222.429 1.00 40.12 546 MET D N 1
ATOM 10197 C CA . MET C 3 546 ? 252.526 216.113 222.895 1.00 40.12 546 MET D CA 1
ATOM 10198 C C . MET C 3 546 ? 251.222 216.542 222.234 1.00 40.12 546 MET D C 1
ATOM 10199 O O . MET C 3 546 ? 250.802 217.688 222.423 1.00 40.12 546 MET D O 1
ATOM 10204 N N . LYS C 3 547 ? 250.576 215.668 221.457 1.00 41.87 547 LYS D N 1
ATOM 10205 C CA . LYS C 3 547 ? 249.374 216.082 220.736 1.00 41.87 547 LYS D CA 1
ATOM 10206 C C . LYS C 3 547 ? 248.229 216.413 221.689 1.00 41.87 547 LYS D C 1
ATOM 10207 O O . LYS C 3 547 ? 247.480 217.371 221.459 1.00 41.87 547 LYS D O 1
ATOM 10213 N N . ASN C 3 548 ? 248.069 215.635 222.756 1.00 43.79 548 ASN D N 1
ATOM 10214 C CA . ASN C 3 548 ? 247.010 215.892 223.721 1.00 43.79 548 ASN D CA 1
ATOM 10215 C C . ASN C 3 548 ? 247.460 216.904 224.772 1.00 43.79 548 ASN D C 1
ATOM 10216 O O . ASN C 3 548 ? 248.579 217.422 224.745 1.00 43.79 548 ASN D O 1
ATOM 10221 N N . LYS C 3 549 ? 246.548 217.200 225.696 1.00 54.39 549 LYS D N 1
ATOM 10222 C CA . LYS C 3 549 ? 246.857 218.086 226.809 1.00 54.39 549 LYS D CA 1
ATOM 10223 C C . LYS C 3 549 ? 247.928 217.462 227.695 1.00 54.39 549 LYS D C 1
ATOM 10224 O O . LYS C 3 549 ? 247.895 216.263 227.986 1.00 54.39 549 LYS D O 1
ATOM 10230 N N . LEU C 3 550 ? 248.884 218.282 228.126 1.00 46.57 550 LEU D N 1
ATOM 10231 C CA . LEU C 3 550 ? 250.058 217.786 228.831 1.00 46.57 550 LEU D CA 1
ATOM 10232 C C . LEU C 3 550 ? 249.918 217.789 230.349 1.00 46.57 550 LEU D C 1
ATOM 10233 O O . LEU C 3 550 ? 250.784 217.230 231.028 1.00 46.57 550 LEU D O 1
ATOM 10238 N N . TYR C 3 551 ? 248.863 218.381 230.905 1.00 59.43 551 TYR D N 1
ATOM 10239 C CA . TYR C 3 551 ? 248.746 218.444 232.356 1.00 59.43 551 TYR D CA 1
ATOM 10240 C C . TYR C 3 551 ? 247.297 218.682 232.752 1.00 59.43 551 TYR D C 1
ATOM 10241 O O . TYR C 3 551 ? 246.470 219.105 231.941 1.00 59.43 551 TYR D O 1
ATOM 10250 N N . TYR C 3 552 ? 247.008 218.409 234.024 1.00 70.44 552 TYR D N 1
ATOM 10251 C CA . TYR C 3 552 ? 245.685 218.610 234.595 1.00 70.44 552 TYR D CA 1
ATOM 10252 C C . TYR C 3 552 ? 245.837 219.240 235.973 1.00 70.44 552 TYR D C 1
ATOM 10253 O O . TYR C 3 552 ? 246.944 219.370 236.501 1.00 70.44 552 TYR D O 1
ATOM 10262 N N . TYR C 3 553 ? 244.709 219.638 236.557 1.00 78.05 553 TYR D N 1
ATOM 10263 C CA . TYR C 3 553 ? 244.692 220.389 237.806 1.00 78.05 553 TYR D CA 1
ATOM 10264 C C . TYR C 3 553 ? 244.022 219.567 238.899 1.00 78.05 553 TYR D C 1
ATOM 10265 O O . TYR C 3 553 ? 242.934 219.022 238.692 1.00 78.05 553 TYR D O 1
ATOM 10274 N N . ARG C 3 554 ? 244.674 219.485 240.058 1.00 88.74 554 ARG D N 1
ATOM 10275 C CA . ARG C 3 554 ? 244.124 218.806 241.223 1.00 88.74 554 ARG D CA 1
ATOM 10276 C C . ARG C 3 554 ? 244.426 219.625 242.469 1.00 88.74 554 ARG D C 1
ATOM 10277 O O . ARG C 3 554 ? 245.377 220.407 242.507 1.00 88.74 554 ARG D O 1
ATOM 10285 N N . CYS C 3 555 ? 243.599 219.437 243.494 1.00 102.65 555 CYS D N 1
ATOM 10286 C CA . CYS C 3 555 ? 243.796 220.136 244.752 1.00 102.65 555 CYS D CA 1
ATOM 10287 C C . CYS C 3 555 ? 244.791 219.386 245.635 1.00 102.65 555 CYS D C 1
ATOM 10288 O O . CYS C 3 555 ? 245.172 218.244 245.365 1.00 102.65 555 CYS D O 1
ATOM 10291 N N . THR C 3 556 ? 245.214 220.051 246.712 1.00 103.27 556 THR D N 1
ATOM 10292 C CA . THR C 3 556 ? 246.148 219.429 247.644 1.00 103.27 556 THR D CA 1
ATOM 10293 C C . THR C 3 556 ? 245.468 218.367 248.499 1.00 103.27 556 THR D C 1
ATOM 10294 O O . THR C 3 556 ? 246.120 217.408 248.926 1.00 103.27 556 THR D O 1
ATOM 10298 N N . CYS C 3 557 ? 244.166 218.514 248.757 1.00 107.36 557 CYS D N 1
ATOM 10299 C CA . CYS C 3 557 ? 243.412 217.549 249.547 1.00 107.36 557 CYS D CA 1
ATOM 10300 C C . CYS C 3 557 ? 242.780 216.459 248.690 1.00 107.36 557 CYS D C 1
ATOM 10301 O O . CYS C 3 557 ? 241.762 215.874 249.089 1.00 107.36 557 CYS D O 1
ATOM 10304 N N . GLN C 3 558 ? 243.363 216.170 247.526 1.00 103.24 558 GLN D N 1
ATOM 10305 C CA . GLN C 3 558 ? 242.857 215.161 246.596 1.00 103.24 558 GLN D CA 1
ATOM 10306 C C . GLN C 3 558 ? 241.430 215.494 246.154 1.00 103.24 558 GLN D C 1
ATOM 10307 O O . GLN C 3 558 ? 240.484 214.734 246.372 1.00 103.24 558 GLN D O 1
ATOM 10313 N N . GLY C 3 559 ? 241.293 216.659 245.527 1.00 98.88 559 GLY D N 1
ATOM 10314 C CA . GLY C 3 559 ? 240.005 217.104 245.035 1.00 98.88 559 GLY D CA 1
ATOM 10315 C C . GLY C 3 559 ? 239.545 216.343 243.809 1.00 98.88 559 GLY D C 1
ATOM 10316 O O . GLY C 3 559 ? 240.105 216.508 242.721 1.00 98.88 559 GLY D O 1
ATOM 10317 N N . LYS C 3 560 ? 238.523 215.501 243.976 1.00 99.23 560 LYS D N 1
ATOM 10318 C CA . LYS C 3 560 ? 238.019 214.717 242.852 1.00 99.23 560 LYS D CA 1
ATOM 10319 C C . LYS C 3 560 ? 237.405 215.611 241.782 1.00 99.23 560 LYS D C 1
ATOM 10320 O O . LYS C 3 560 ? 237.600 215.377 240.583 1.00 99.23 560 LYS D O 1
ATOM 10326 N N . SER C 3 561 ? 236.660 216.634 242.192 1.00 100.25 561 SER D N 1
ATOM 10327 C CA . SER C 3 561 ? 236.015 217.561 241.272 1.00 100.25 561 SER D CA 1
ATOM 10328 C C . SER C 3 561 ? 236.613 218.945 241.470 1.00 100.25 561 SER D C 1
ATOM 10329 O O . SER C 3 561 ? 236.616 219.468 242.590 1.00 100.25 561 SER D O 1
ATOM 10332 N N . VAL C 3 562 ? 237.116 219.532 240.389 1.00 103.80 562 VAL D N 1
ATOM 10333 C CA . VAL C 3 562 ? 237.666 220.883 240.402 1.00 103.80 562 VAL D CA 1
ATOM 10334 C C . VAL C 3 562 ? 236.708 221.776 239.629 1.00 103.80 562 VAL D C 1
ATOM 10335 O O . VAL C 3 562 ? 236.453 221.544 238.440 1.00 103.80 562 VAL D O 1
ATOM 10339 N N . LEU C 3 563 ? 236.179 222.795 240.301 1.00 110.78 563 LEU D N 1
ATOM 10340 C CA . LEU C 3 563 ? 235.198 223.688 239.695 1.00 110.78 563 LEU D CA 1
ATOM 10341 C C . LEU C 3 563 ? 235.920 224.705 238.823 1.00 110.78 563 LEU D C 1
ATOM 10342 O O . LEU C 3 563 ? 236.706 225.518 239.322 1.00 110.78 563 LEU D O 1
ATOM 10347 N N . LYS C 3 564 ? 235.659 224.658 237.520 1.00 113.16 564 LYS D N 1
ATOM 10348 C CA . LYS C 3 564 ? 236.254 225.606 236.591 1.00 113.16 564 LYS D CA 1
ATOM 10349 C C . LYS C 3 564 ? 235.523 226.940 236.656 1.00 113.16 564 LYS D C 1
ATOM 10350 O O . LYS C 3 564 ? 234.297 226.988 236.789 1.00 113.16 564 LYS D O 1
ATOM 10356 N N . TYR C 3 565 ? 236.286 228.026 236.565 1.00 109.36 565 TYR D N 1
ATOM 10357 C CA . TYR C 3 565 ? 235.731 229.372 236.569 1.00 109.36 565 TYR D CA 1
ATOM 10358 C C . TYR C 3 565 ? 236.435 230.182 235.486 1.00 109.36 565 TYR D C 1
ATOM 10359 O O . TYR C 3 565 ? 237.154 229.640 234.641 1.00 109.36 565 TYR D O 1
ATOM 10368 N N . HIS C 3 566 ? 236.223 231.493 235.516 1.00 109.26 566 HIS D N 1
ATOM 10369 C CA . HIS C 3 566 ? 236.842 232.418 234.582 1.00 109.26 566 HIS D CA 1
ATOM 10370 C C . HIS C 3 566 ? 237.884 233.262 235.303 1.00 109.26 566 HIS D C 1
ATOM 10371 O O . HIS C 3 566 ? 237.813 233.476 236.517 1.00 109.26 566 HIS D O 1
ATOM 10378 N N . GLY C 3 567 ? 238.859 233.740 234.538 1.00 102.88 567 GLY D N 1
ATOM 10379 C CA . GLY C 3 567 ? 239.937 234.531 235.106 1.00 102.88 567 GLY D CA 1
ATOM 10380 C C . GLY C 3 567 ? 240.829 233.767 236.060 1.00 102.88 567 GLY D C 1
ATOM 10381 O O . GLY C 3 567 ? 241.245 234.319 237.088 1.00 102.88 567 GLY D O 1
ATOM 10382 N N . ASP C 3 568 ? 241.132 232.506 235.744 1.00 103.05 568 ASP D N 1
ATOM 10383 C CA . ASP C 3 568 ? 242.016 231.669 236.558 1.00 103.05 568 ASP D CA 1
ATOM 10384 C C . ASP C 3 568 ? 241.516 231.555 237.997 1.00 103.05 568 ASP D C 1
ATOM 10385 O O . ASP C 3 568 ? 242.300 231.562 238.949 1.00 103.05 568 ASP D O 1
ATOM 10390 N N . SER C 3 569 ? 240.201 231.447 238.158 1.00 104.07 569 SER D N 1
ATOM 10391 C CA . SER C 3 569 ? 239.579 231.260 239.461 1.00 104.07 569 SER D CA 1
ATOM 10392 C C . SER C 3 569 ? 239.262 229.785 239.670 1.00 104.07 569 SER D C 1
ATOM 10393 O O . SER C 3 569 ? 238.870 229.085 238.731 1.00 104.07 569 SER D O 1
ATOM 10396 N N . PHE C 3 570 ? 239.436 229.314 240.904 1.00 105.20 570 PHE D N 1
ATOM 10397 C CA . PHE C 3 570 ? 239.248 227.902 241.201 1.00 105.20 570 PHE D CA 1
ATOM 10398 C C . PHE C 3 570 ? 238.663 227.742 242.597 1.00 105.20 570 PHE D C 1
ATOM 10399 O O . PHE C 3 570 ? 238.760 228.635 243.442 1.00 105.20 570 PHE D O 1
ATOM 10407 N N . PHE C 3 571 ? 238.049 226.581 242.822 1.00 92.20 571 PHE D N 1
ATOM 10408 C CA . PHE C 3 571 ? 237.429 226.257 244.106 1.00 92.20 571 PHE D CA 1
ATOM 10409 C C . PHE C 3 571 ? 237.293 224.748 244.209 1.00 92.20 571 PHE D C 1
ATOM 10410 O O . PHE C 3 571 ? 236.570 224.139 243.413 1.00 92.20 571 PHE D O 1
ATOM 10418 N N . CYS C 3 572 ? 237.975 224.147 245.178 1.00 101.57 572 CYS D N 1
ATOM 10419 C CA . CYS C 3 572 ? 237.861 222.713 245.383 1.00 101.57 572 CYS D CA 1
ATOM 10420 C C . CYS C 3 572 ? 236.553 222.372 246.087 1.00 101.57 572 CYS D C 1
ATOM 10421 O O . CYS C 3 572 ? 235.950 223.197 246.779 1.00 101.57 572 CYS D O 1
ATOM 10424 N N . GLU C 3 573 ? 236.117 221.125 245.902 1.00 101.90 573 GLU D N 1
ATOM 10425 C CA . GLU C 3 573 ? 234.926 220.618 246.564 1.00 101.90 573 GLU D CA 1
ATOM 10426 C C . GLU C 3 573 ? 235.223 219.609 247.661 1.00 101.90 573 GLU D C 1
ATOM 10427 O O . GLU C 3 573 ? 234.376 219.406 248.535 1.00 101.90 573 GLU D O 1
ATOM 10433 N N . SER C 3 574 ? 236.395 218.972 247.636 1.00 104.89 574 SER D N 1
ATOM 10434 C CA . SER C 3 574 ? 236.766 218.053 248.704 1.00 104.89 574 SER D CA 1
ATOM 10435 C C . SER C 3 574 ? 237.266 218.780 249.946 1.00 104.89 574 SER D C 1
ATOM 10436 O O . SER C 3 574 ? 237.350 218.166 251.014 1.00 104.89 574 SER D O 1
ATOM 10439 N N . CYS C 3 575 ? 237.600 220.065 249.833 1.00 108.23 575 CYS D N 1
ATOM 10440 C CA . CYS C 3 575 ? 238.116 220.835 250.957 1.00 108.23 575 CYS D CA 1
ATOM 10441 C C . CYS C 3 575 ? 237.320 222.096 251.262 1.00 108.23 575 CYS D C 1
ATOM 10442 O O . CYS C 3 575 ? 237.275 222.503 252.425 1.00 108.23 575 CYS D O 1
ATOM 10445 N N . GLN C 3 576 ? 236.694 222.716 250.258 1.00 100.01 576 GLN D N 1
ATOM 10446 C CA . GLN C 3 576 ? 235.856 223.907 250.432 1.00 100.01 576 GLN D CA 1
ATOM 10447 C C . GLN C 3 576 ? 236.666 225.101 250.948 1.00 100.01 576 GLN D C 1
ATOM 10448 O O . GLN C 3 576 ? 236.355 225.701 251.978 1.00 100.01 576 GLN D O 1
ATOM 10454 N N . GLN C 3 577 ? 237.718 225.440 250.203 1.00 93.08 577 GLN D N 1
ATOM 10455 C CA . GLN C 3 577 ? 238.458 226.678 250.416 1.00 93.08 577 GLN D CA 1
ATOM 10456 C C . GLN C 3 577 ? 238.939 227.212 249.075 1.00 93.08 577 GLN D C 1
ATOM 10457 O O . GLN C 3 577 ? 238.992 226.490 248.077 1.00 93.08 577 GLN D O 1
ATOM 10463 N N . PHE C 3 578 ? 239.288 228.498 249.064 1.00 80.96 578 PHE D N 1
ATOM 10464 C CA . PHE C 3 578 ? 239.934 229.103 247.904 1.00 80.96 578 PHE D CA 1
ATOM 10465 C C . PHE C 3 578 ? 241.365 228.589 247.813 1.00 80.96 578 PHE D C 1
ATOM 10466 O O . PHE C 3 578 ? 242.210 228.934 248.645 1.00 80.96 578 PHE D O 1
ATOM 10474 N N . ILE C 3 579 ? 241.642 227.766 246.806 1.00 95.47 579 ILE D N 1
ATOM 10475 C CA . ILE C 3 579 ? 242.929 227.097 246.663 1.00 95.47 579 ILE D CA 1
ATOM 10476 C C . ILE C 3 579 ? 243.668 227.674 245.466 1.00 95.47 579 ILE D C 1
ATOM 10477 O O . ILE C 3 579 ? 243.054 228.046 244.459 1.00 95.47 579 ILE D O 1
ATOM 10482 N N . ASN C 3 580 ? 244.984 227.767 245.588 1.00 96.99 580 ASN D N 1
ATOM 10483 C CA . ASN C 3 580 ? 245.822 227.986 244.420 1.00 96.99 580 ASN D CA 1
ATOM 10484 C C . ASN C 3 580 ? 245.860 226.705 243.597 1.00 96.99 580 ASN D C 1
ATOM 10485 O O . ASN C 3 580 ? 246.178 225.639 244.138 1.00 96.99 580 ASN D O 1
ATOM 10490 N N . PRO C 3 581 ? 245.529 226.755 242.307 1.00 93.01 581 PRO D N 1
ATOM 10491 C CA . PRO C 3 581 ? 245.501 225.523 241.510 1.00 93.01 581 PRO D CA 1
ATOM 10492 C C . PRO C 3 581 ? 246.869 224.858 241.461 1.00 93.01 581 PRO D C 1
ATOM 10493 O O . PRO C 3 581 ? 247.901 225.520 241.331 1.00 93.01 581 PRO D O 1
ATOM 10497 N N . GLN C 3 582 ? 246.865 223.533 241.565 1.00 84.12 582 GLN D N 1
ATOM 10498 C CA . GLN C 3 582 ? 248.078 222.729 241.516 1.00 84.12 582 GLN D CA 1
ATOM 10499 C C . GLN C 3 582 ? 248.086 221.928 240.223 1.00 84.12 582 GLN D C 1
ATOM 10500 O O . GLN C 3 582 ? 247.107 221.245 239.904 1.00 84.12 582 GLN D O 1
ATOM 10506 N N . VAL C 3 583 ? 249.188 222.012 239.485 1.00 71.12 583 VAL D N 1
ATOM 10507 C CA . VAL C 3 583 ? 249.302 221.393 238.171 1.00 71.12 583 VAL D CA 1
ATOM 10508 C C . VAL C 3 583 ? 250.000 220.046 238.308 1.00 71.12 583 VAL D C 1
ATOM 10509 O O . VAL C 3 583 ? 251.054 219.937 238.948 1.00 71.12 583 VAL D O 1
ATOM 10513 N N . HIS C 3 584 ? 249.384 219.011 237.747 1.00 68.77 584 HIS D N 1
ATOM 10514 C CA . HIS C 3 584 ? 249.938 217.665 237.735 1.00 68.77 584 HIS D CA 1
ATOM 10515 C C . HIS C 3 584 ? 250.285 217.296 236.301 1.00 68.77 584 HIS D C 1
ATOM 10516 O O . HIS C 3 584 ? 249.455 217.451 235.399 1.00 68.77 584 HIS D O 1
ATOM 10523 N N . LEU C 3 585 ? 251.500 216.805 236.095 1.00 52.23 585 LEU D N 1
ATOM 10524 C CA . LEU C 3 585 ? 252.037 216.579 234.761 1.00 52.23 585 LEU D CA 1
ATOM 10525 C C . LEU C 3 585 ? 251.885 215.111 234.384 1.00 52.23 585 LEU D C 1
ATOM 10526 O O . LEU C 3 585 ? 252.307 214.227 235.135 1.00 52.23 585 LEU D O 1
ATOM 10531 N N . MET C 3 586 ? 251.284 214.856 233.225 1.00 51.56 586 MET D N 1
ATOM 10532 C CA . MET C 3 586 ? 251.090 213.504 232.716 1.00 51.56 586 MET D CA 1
ATOM 10533 C C . MET C 3 586 ? 251.638 213.412 231.299 1.00 51.56 586 MET D C 1
ATOM 10534 O O . MET C 3 586 ? 251.327 214.257 230.454 1.00 51.56 586 MET D O 1
ATOM 10539 N N . LEU C 3 587 ? 252.448 212.384 231.042 1.00 36.93 587 LEU D N 1
ATOM 10540 C CA . LEU C 3 587 ? 253.116 212.195 229.761 1.00 36.93 587 LEU D CA 1
ATOM 10541 C C . LEU C 3 587 ? 252.861 210.787 229.243 1.00 36.93 587 LEU D C 1
ATOM 10542 O O . LEU C 3 587 ? 252.864 209.826 230.017 1.00 36.93 587 LEU D O 1
ATOM 10547 N N . ARG C 3 588 ? 252.640 210.663 227.936 1.00 34.64 588 ARG D N 1
ATOM 10548 C CA . ARG C 3 588 ? 252.573 209.367 227.272 1.00 34.64 588 ARG D CA 1
ATOM 10549 C C . ARG C 3 588 ? 253.801 209.200 226.392 1.00 34.64 588 ARG D C 1
ATOM 10550 O O . ARG C 3 588 ? 254.143 210.101 225.619 1.00 34.64 588 ARG D O 1
ATOM 10558 N N . ALA C 3 589 ? 254.455 208.051 226.505 1.00 22.93 589 ALA D N 1
ATOM 10559 C CA . ALA C 3 589 ? 255.612 207.746 225.680 1.00 22.93 589 ALA D CA 1
ATOM 10560 C C . ALA C 3 589 ? 255.596 206.256 225.380 1.00 22.93 589 ALA D C 1
ATOM 10561 O O . ALA C 3 589 ? 254.612 205.558 225.643 1.00 22.93 589 ALA D O 1
ATOM 10563 N N . PHE C 3 590 ? 256.694 205.765 224.816 1.00 17.98 590 PHE D N 1
ATOM 10564 C CA . PHE C 3 590 ? 256.830 204.360 224.471 1.00 17.98 590 PHE D CA 1
ATOM 10565 C C . PHE C 3 590 ? 258.074 203.810 225.146 1.00 17.98 590 PHE D C 1
ATOM 10566 O O . PHE C 3 590 ? 259.146 204.416 225.066 1.00 17.98 590 PHE D O 1
ATOM 10574 N N . VAL C 3 591 ? 257.926 202.674 225.814 1.00 19.11 591 VAL D N 1
ATOM 10575 C CA . VAL C 3 591 ? 259.038 201.973 226.439 1.00 19.11 591 VAL D CA 1
ATOM 10576 C C . VAL C 3 591 ? 259.314 200.748 225.583 1.00 19.11 591 VAL D C 1
ATOM 10577 O O . VAL C 3 591 ? 258.481 199.838 225.498 1.00 19.11 591 VAL D O 1
ATOM 10581 N N . GLN C 3 592 ? 260.474 200.724 224.936 1.00 20.32 592 GLN D N 1
ATOM 10582 C CA . GLN C 3 592 ? 260.811 199.673 223.989 1.00 20.32 592 GLN D CA 1
ATOM 10583 C C . GLN C 3 592 ? 262.123 199.011 224.380 1.00 20.32 592 GLN D C 1
ATOM 10584 O O . GLN C 3 592 ? 263.113 199.692 224.662 1.00 20.32 592 GLN D O 1
ATOM 10590 N N . ASP C 3 593 ? 262.112 197.683 224.418 1.00 28.00 593 ASP D N 1
ATOM 10591 C CA . ASP C 3 593 ? 263.315 196.887 224.563 1.00 28.00 593 ASP D CA 1
ATOM 10592 C C . ASP C 3 593 ? 263.802 196.461 223.181 1.00 28.00 593 ASP D C 1
ATOM 10593 O O . ASP C 3 593 ? 263.283 196.895 222.150 1.00 28.00 593 ASP D O 1
ATOM 10598 N N . SER C 3 594 ? 264.822 195.602 223.155 1.00 29.00 594 SER D N 1
ATOM 10599 C CA . SER C 3 594 ? 265.264 195.035 221.886 1.00 29.00 594 SER D CA 1
ATOM 10600 C C . SER C 3 594 ? 264.172 194.175 221.264 1.00 29.00 594 SER D C 1
ATOM 10601 O O . SER C 3 594 ? 264.050 194.102 220.036 1.00 29.00 594 SER D O 1
ATOM 10604 N N . THR C 3 595 ? 263.370 193.512 222.099 1.00 30.72 595 THR D N 1
ATOM 10605 C CA . THR C 3 595 ? 262.376 192.579 221.583 1.00 30.72 595 THR D CA 1
ATOM 10606 C C . THR C 3 595 ? 261.133 193.295 221.062 1.00 30.72 595 THR D C 1
ATOM 10607 O O . THR C 3 595 ? 260.678 193.021 219.946 1.00 30.72 595 THR D O 1
ATOM 10611 N N . GLY C 3 596 ? 260.570 194.213 221.844 1.00 24.25 596 GLY D N 1
ATOM 10612 C CA . GLY C 3 596 ? 259.290 194.785 221.467 1.00 24.25 596 GLY D CA 1
ATOM 10613 C C . GLY C 3 596 ? 259.104 196.189 221.994 1.00 24.25 596 GLY D C 1
ATOM 10614 O O . GLY C 3 596 ? 259.988 196.768 222.627 1.00 24.25 596 GLY D O 1
ATOM 10615 N N . THR C 3 597 ? 257.921 196.734 221.710 1.00 21.22 597 THR D N 1
ATOM 10616 C CA . THR C 3 597 ? 257.570 198.104 222.063 1.00 21.22 597 THR D CA 1
ATOM 10617 C C . THR C 3 597 ? 256.146 198.134 222.596 1.00 21.22 597 THR D C 1
ATOM 10618 O O . THR C 3 597 ? 255.265 197.471 222.043 1.00 21.22 597 THR D O 1
ATOM 10622 N N . ILE C 3 598 ? 255.922 198.898 223.662 1.00 20.43 598 ILE D N 1
ATOM 10623 C CA . ILE C 3 598 ? 254.584 199.067 224.225 1.00 20.43 598 ILE D CA 1
ATOM 10624 C C . ILE C 3 598 ? 254.344 200.538 224.544 1.00 20.43 598 ILE D C 1
ATOM 10625 O O . ILE C 3 598 ? 255.295 201.264 224.864 1.00 20.43 598 ILE D O 1
ATOM 10630 N N . PRO C 3 599 ? 253.104 201.022 224.467 1.00 18.31 599 PRO D N 1
ATOM 10631 C CA . PRO C 3 599 ? 252.803 202.385 224.918 1.00 18.31 599 PRO D CA 1
ATOM 10632 C C . PRO C 3 599 ? 252.487 202.431 226.405 1.00 18.31 599 PRO D C 1
ATOM 10633 O O . PRO C 3 599 ? 251.794 201.569 226.949 1.00 18.31 599 PRO D O 1
ATOM 10637 N N . VAL C 3 600 ? 253.006 203.461 227.073 1.00 24.61 600 VAL D N 1
ATOM 10638 C CA . VAL C 3 600 ? 252.901 203.594 228.520 1.00 24.61 600 VAL D CA 1
ATOM 10639 C C . VAL C 3 600 ? 252.421 204.998 228.867 1.00 24.61 600 VAL D C 1
ATOM 10640 O O . VAL C 3 600 ? 252.429 205.909 228.038 1.00 24.61 600 VAL D O 1
ATOM 10644 N N . MET C 3 601 ? 251.997 205.157 230.119 1.00 38.14 601 MET D N 1
ATOM 10645 C CA . MET C 3 601 ? 251.572 206.437 230.668 1.00 38.14 601 MET D CA 1
ATOM 10646 C C . MET C 3 601 ? 252.475 206.798 231.838 1.00 38.14 601 MET D C 1
ATOM 10647 O O . MET C 3 601 ? 252.702 205.971 232.727 1.00 38.14 601 MET D O 1
ATOM 10652 N N . ILE C 3 602 ? 252.980 208.028 231.841 1.00 38.77 602 ILE D N 1
ATOM 10653 C CA . ILE C 3 602 ? 253.891 208.512 232.872 1.00 38.77 602 ILE D CA 1
ATOM 10654 C C . ILE C 3 602 ? 253.186 209.605 233.662 1.00 38.77 602 ILE D C 1
ATOM 10655 O O . ILE C 3 602 ? 252.731 210.600 233.087 1.00 38.77 602 ILE D O 1
ATOM 10660 N N . PHE C 3 603 ? 253.100 209.421 234.976 1.00 46.26 603 PHE D N 1
ATOM 10661 C CA . PHE C 3 603 ? 252.363 210.327 235.844 1.00 46.26 603 PHE D CA 1
ATOM 10662 C C . PHE C 3 603 ? 253.289 211.405 236.411 1.00 46.26 603 PHE D C 1
ATOM 10663 O O . PHE C 3 603 ? 254.414 211.601 235.945 1.00 46.26 603 PHE D O 1
ATOM 10671 N N . ASP C 3 604 ? 252.804 212.119 237.431 1.00 52.60 604 ASP D N 1
ATOM 10672 C CA . ASP C 3 604 ? 253.448 213.355 237.868 1.00 52.60 604 ASP D CA 1
ATOM 10673 C C . ASP C 3 604 ? 254.847 213.098 238.415 1.00 52.60 604 ASP D C 1
ATOM 10674 O O . ASP C 3 604 ? 255.805 213.773 238.021 1.00 52.60 604 ASP D O 1
ATOM 10679 N N . GLN C 3 605 ? 254.990 212.126 239.318 1.00 47.30 605 GLN D N 1
ATOM 10680 C CA . GLN C 3 605 ? 256.269 211.940 239.998 1.00 47.30 605 GLN D CA 1
ATOM 10681 C C . GLN C 3 605 ? 257.367 211.527 239.024 1.00 47.30 605 GLN D C 1
ATOM 10682 O O . GLN C 3 605 ? 258.455 212.118 239.017 1.00 47.30 605 GLN D O 1
ATOM 10688 N N . GLN C 3 606 ? 257.095 210.534 238.176 1.00 39.94 606 GLN D N 1
ATOM 10689 C CA . GLN C 3 606 ? 258.112 210.051 237.248 1.00 39.94 606 GLN D CA 1
ATOM 10690 C C . GLN C 3 606 ? 258.441 211.084 236.176 1.00 39.94 606 GLN D C 1
ATOM 10691 O O . GLN C 3 606 ? 259.609 211.243 235.805 1.00 39.94 606 GLN D O 1
ATOM 10697 N N . SER C 3 607 ? 257.431 211.789 235.661 1.00 40.19 607 SER D N 1
ATOM 10698 C CA . SER C 3 607 ? 257.693 212.822 234.662 1.00 40.19 607 SER D CA 1
ATOM 10699 C C . SER C 3 607 ? 258.506 213.967 235.252 1.00 40.19 607 SER D C 1
ATOM 10700 O O . SER C 3 607 ? 259.415 214.493 234.598 1.00 40.19 607 SER D O 1
ATOM 10703 N N . SER C 3 608 ? 258.193 214.367 236.487 1.00 44.74 608 SER D N 1
ATOM 10704 C CA . SER C 3 608 ? 258.987 215.391 237.157 1.00 44.74 608 SER D CA 1
ATOM 10705 C C . SER C 3 608 ? 260.418 214.918 237.372 1.00 44.74 608 SER D C 1
ATOM 10706 O O . SER C 3 608 ? 261.368 215.692 237.203 1.00 44.74 608 SER D O 1
ATOM 10709 N N . GLN C 3 609 ? 260.591 213.648 237.746 1.00 37.03 609 GLN D N 1
ATOM 10710 C CA . GLN C 3 609 ? 261.933 213.098 237.904 1.00 37.03 609 GLN D CA 1
ATOM 10711 C C . GLN C 3 609 ? 262.707 213.142 236.592 1.00 37.03 609 GLN D C 1
ATOM 10712 O O . GLN C 3 609 ? 263.884 213.519 236.568 1.00 37.03 609 GLN D O 1
ATOM 10718 N N . LEU C 3 610 ? 262.058 212.764 235.489 1.00 38.65 610 LEU D N 1
ATOM 10719 C CA . LEU C 3 610 ? 262.725 212.780 234.189 1.00 38.65 610 LEU D CA 1
ATOM 10720 C C . LEU C 3 610 ? 263.096 214.197 233.769 1.00 38.65 610 LEU D C 1
ATOM 10721 O O . LEU C 3 610 ? 264.195 214.429 233.249 1.00 38.65 610 LEU D O 1
ATOM 10726 N N . ILE C 3 611 ? 262.193 215.157 233.980 1.00 43.65 611 ILE D N 1
ATOM 10727 C CA . ILE C 3 611 ? 262.490 216.544 233.628 1.00 43.65 611 ILE D CA 1
ATOM 10728 C C . ILE C 3 611 ? 263.642 217.077 234.469 1.00 43.65 611 ILE D C 1
ATOM 10729 O O . ILE C 3 611 ? 264.529 217.775 233.961 1.00 43.65 611 ILE D O 1
ATOM 10734 N N . ASN C 3 612 ? 263.653 216.761 235.766 1.00 49.82 612 ASN D N 1
ATOM 10735 C CA . ASN C 3 612 ? 264.757 217.197 236.615 1.00 49.82 612 ASN D CA 1
ATOM 10736 C C . ASN C 3 612 ? 266.072 216.573 236.169 1.00 49.82 612 ASN D C 1
ATOM 10737 O O . ASN C 3 612 ? 267.115 217.237 236.171 1.00 49.82 612 ASN D O 1
ATOM 10742 N N . GLN C 3 613 ? 266.045 215.294 235.787 1.00 47.73 613 GLN D N 1
ATOM 10743 C CA . GLN C 3 613 ? 267.259 214.637 235.315 1.00 47.73 613 GLN D CA 1
ATOM 10744 C C . GLN C 3 613 ? 267.775 215.278 234.032 1.00 47.73 613 GLN D C 1
ATOM 10745 O O . GLN C 3 613 ? 268.981 215.505 233.885 1.00 47.73 613 GLN D O 1
ATOM 10751 N N . ILE C 3 614 ? 266.878 215.580 233.091 1.00 47.46 614 ILE D N 1
ATOM 10752 C CA . ILE C 3 614 ? 267.325 216.149 231.823 1.00 47.46 614 ILE D CA 1
ATOM 10753 C C . ILE C 3 614 ? 267.699 217.619 231.985 1.00 47.46 614 ILE D C 1
ATOM 10754 O O . ILE C 3 614 ? 268.549 218.133 231.247 1.00 47.46 614 ILE D O 1
ATOM 10759 N N . ASP C 3 615 ? 267.090 218.318 232.941 1.00 57.66 615 ASP D N 1
ATOM 10760 C CA . ASP C 3 615 ? 267.407 219.720 233.212 1.00 57.66 615 ASP D CA 1
ATOM 10761 C C . ASP C 3 615 ? 267.450 219.925 234.722 1.00 57.66 615 ASP D C 1
ATOM 10762 O O . ASP C 3 615 ? 266.398 220.072 235.366 1.00 57.66 615 ASP D O 1
ATOM 10767 N N . PRO C 3 616 ? 268.644 219.945 235.321 1.00 59.25 616 PRO D N 1
ATOM 10768 C CA . PRO C 3 616 ? 268.729 220.023 236.789 1.00 59.25 616 PRO D CA 1
ATOM 10769 C C . PRO C 3 616 ? 268.254 221.343 237.372 1.00 59.25 616 PRO D C 1
ATOM 10770 O O . PRO C 3 616 ? 267.984 221.399 238.578 1.00 59.25 616 PRO D O 1
ATOM 10774 N N . SER C 3 617 ? 268.150 222.403 236.567 1.00 68.71 617 SER D N 1
ATOM 10775 C CA . SER C 3 617 ? 267.753 223.702 237.104 1.00 68.71 617 SER D CA 1
ATOM 10776 C C . SER C 3 617 ? 266.331 223.671 237.650 1.00 68.71 617 SER D C 1
ATOM 10777 O O . SER C 3 617 ? 266.056 224.229 238.719 1.00 68.71 617 SER D O 1
ATOM 10780 N N . ILE C 3 618 ? 265.412 223.026 236.931 1.00 71.12 618 ILE D N 1
ATOM 10781 C CA . ILE C 3 618 ? 264.021 222.977 237.365 1.00 71.12 618 ILE D CA 1
ATOM 10782 C C . ILE C 3 618 ? 263.884 222.030 238.549 1.00 71.12 618 ILE D C 1
ATOM 10783 O O . ILE C 3 618 ? 264.400 220.904 238.535 1.00 71.12 618 ILE D O 1
ATOM 10788 N N . HIS C 3 619 ? 263.188 222.487 239.586 1.00 82.45 619 HIS D N 1
ATOM 10789 C CA . HIS C 3 619 ? 262.974 221.664 240.764 1.00 82.45 619 HIS D CA 1
ATOM 10790 C C . HIS C 3 619 ? 261.848 220.661 240.505 1.00 82.45 619 HIS D C 1
ATOM 10791 O O . HIS C 3 619 ? 261.117 220.750 239.515 1.00 82.45 619 HIS D O 1
ATOM 10798 N N . VAL C 3 620 ? 261.719 219.692 241.416 1.00 78.71 620 VAL D N 1
ATOM 10799 C CA . VAL C 3 620 ? 260.865 218.530 241.173 1.00 78.71 620 VAL D CA 1
ATOM 10800 C C . VAL C 3 620 ? 259.414 218.950 240.963 1.00 78.71 620 VAL D C 1
ATOM 10801 O O . VAL C 3 620 ? 258.850 218.769 239.878 1.00 78.71 620 VAL D O 1
ATOM 10805 N N . GLN C 3 621 ? 258.782 219.512 241.997 1.00 85.19 621 GLN D N 1
ATOM 10806 C CA . GLN C 3 621 ? 257.373 219.875 241.878 1.00 85.19 621 GLN D CA 1
ATOM 10807 C C . GLN C 3 621 ? 257.155 221.088 240.982 1.00 85.19 621 GLN D C 1
ATOM 10808 O O . GLN C 3 621 ? 256.018 221.342 240.571 1.00 85.19 621 GLN D O 1
ATOM 10814 N N . GLU C 3 622 ? 258.209 221.837 240.672 1.00 83.06 622 GLU D N 1
ATOM 10815 C CA . GLU C 3 622 ? 258.106 223.010 239.816 1.00 83.06 622 GLU D CA 1
ATOM 10816 C C . GLU C 3 622 ? 258.097 222.649 238.332 1.00 83.06 622 GLU D C 1
ATOM 10817 O O . GLU C 3 622 ? 257.841 223.519 237.493 1.00 83.06 622 GLU D O 1
ATOM 10823 N N . ALA C 3 623 ? 258.325 221.377 237.992 1.00 71.06 623 ALA D N 1
ATOM 10824 C CA . ALA C 3 623 ? 258.385 220.978 236.588 1.00 71.06 623 ALA D CA 1
ATOM 10825 C C . ALA C 3 623 ? 257.057 221.215 235.879 1.00 71.06 623 ALA D C 1
ATOM 10826 O O . ALA C 3 623 ? 257.034 221.715 234.748 1.00 71.06 623 ALA D O 1
ATOM 10828 N N . GLY C 3 624 ? 255.944 220.864 236.524 1.00 68.03 624 GLY D N 1
ATOM 10829 C CA . GLY C 3 624 ? 254.646 221.104 235.915 1.00 68.03 624 GLY D CA 1
ATOM 10830 C C . GLY C 3 624 ? 254.371 222.580 235.704 1.00 68.03 624 GLY D C 1
ATOM 10831 O O . GLY C 3 624 ? 253.841 222.982 234.666 1.00 68.03 624 GLY D O 1
ATOM 10832 N N . GLN C 3 625 ? 254.730 223.407 236.688 1.00 70.18 625 GLN D N 1
ATOM 10833 C CA . GLN C 3 625 ? 254.571 224.849 236.539 1.00 70.18 625 GLN D CA 1
ATOM 10834 C C . GLN C 3 625 ? 255.446 225.383 235.413 1.00 70.18 625 GLN D C 1
ATOM 10835 O O . GLN C 3 625 ? 255.021 226.253 234.646 1.00 70.18 625 GLN D O 1
ATOM 10841 N N . TYR C 3 626 ? 256.677 224.878 235.304 1.00 67.94 626 TYR D N 1
ATOM 10842 C CA . TYR C 3 626 ? 257.562 225.300 234.223 1.00 67.94 626 TYR D CA 1
ATOM 10843 C C . TYR C 3 626 ? 256.966 224.956 232.864 1.00 67.94 626 TYR D C 1
ATOM 10844 O O . TYR C 3 626 ? 256.969 225.781 231.942 1.00 67.94 626 TYR D O 1
ATOM 10853 N N . VAL C 3 627 ? 256.436 223.737 232.728 1.00 65.66 627 VAL D N 1
ATOM 10854 C CA . VAL C 3 627 ? 255.839 223.321 231.462 1.00 65.66 627 VAL D CA 1
ATOM 10855 C C . VAL C 3 627 ? 254.620 224.175 231.139 1.00 65.66 627 VAL D C 1
ATOM 10856 O O . VAL C 3 627 ? 254.440 224.619 229.998 1.00 65.66 627 VAL D O 1
ATOM 10860 N N . LYS C 3 628 ? 253.767 224.422 232.137 1.00 68.99 628 LYS D N 1
ATOM 10861 C CA . LYS C 3 628 ? 252.582 225.244 231.911 1.00 68.99 628 LYS D CA 1
ATOM 10862 C C . LYS C 3 628 ? 252.959 226.659 231.492 1.00 68.99 628 LYS D C 1
ATOM 10863 O O . LYS C 3 628 ? 252.353 227.221 230.572 1.00 68.99 628 LYS D O 1
ATOM 10869 N N . ASN C 3 629 ? 253.947 227.255 232.162 1.00 69.04 629 ASN D N 1
ATOM 10870 C CA . ASN C 3 629 ? 254.364 228.608 231.814 1.00 69.04 629 ASN D CA 1
ATOM 10871 C C . ASN C 3 629 ? 254.943 228.661 230.408 1.00 69.04 629 ASN D C 1
ATOM 10872 O O . ASN C 3 629 ? 254.637 229.579 229.639 1.00 69.04 629 ASN D O 1
ATOM 10877 N N . CYS C 3 630 ? 255.773 227.679 230.048 1.00 68.85 630 CYS D N 1
ATOM 10878 C CA . CYS C 3 630 ? 256.343 227.658 228.705 1.00 68.85 630 CYS D CA 1
ATOM 10879 C C . CYS C 3 630 ? 255.261 227.497 227.645 1.00 68.85 630 CYS D C 1
ATOM 10880 O O . CYS C 3 630 ? 255.313 228.142 226.592 1.00 68.85 630 CYS D O 1
ATOM 10883 N N . ILE C 3 631 ? 254.274 226.636 227.900 1.00 72.20 631 ILE D N 1
ATOM 10884 C CA . ILE C 3 631 ? 253.226 226.397 226.911 1.00 72.20 631 ILE D CA 1
ATOM 10885 C C . ILE C 3 631 ? 252.336 227.626 226.763 1.00 72.20 631 ILE D C 1
ATOM 10886 O O . ILE C 3 631 ? 252.042 228.068 225.646 1.00 72.20 631 ILE D O 1
ATOM 10891 N N . GLU C 3 632 ? 251.897 228.202 227.886 1.00 78.92 632 GLU D N 1
ATOM 10892 C CA . GLU C 3 632 ? 250.957 229.316 227.831 1.00 78.92 632 GLU D CA 1
ATOM 10893 C C . GLU C 3 632 ? 251.608 230.605 227.347 1.00 78.92 632 GLU D C 1
ATOM 10894 O O . GLU C 3 632 ? 250.977 231.368 226.607 1.00 78.92 632 GLU D O 1
ATOM 10900 N N . ASN C 3 633 ? 252.854 230.869 227.748 1.00 76.97 633 ASN D N 1
ATOM 10901 C CA . ASN C 3 633 ? 253.532 232.087 227.322 1.00 76.97 633 ASN D CA 1
ATOM 10902 C C . ASN C 3 633 ? 253.797 232.105 225.822 1.00 76.97 633 ASN D C 1
ATOM 10903 O O . ASN C 3 633 ? 253.950 233.187 225.245 1.00 76.97 633 ASN D O 1
ATOM 10908 N N . GLY C 3 634 ? 253.846 230.942 225.179 1.00 77.72 634 GLY D N 1
ATOM 10909 C CA . GLY C 3 634 ? 254.070 230.881 223.750 1.00 77.72 634 GLY D CA 1
ATOM 10910 C C . GLY C 3 634 ? 255.443 230.358 223.386 1.00 77.72 634 GLY D C 1
ATOM 10911 O O . GLY C 3 634 ? 255.985 230.697 222.330 1.00 77.72 634 GLY D O 1
ATOM 10912 N N . GLN C 3 635 ? 256.019 229.534 224.258 1.00 78.21 635 GLN D N 1
ATOM 10913 C CA . GLN C 3 635 ? 257.342 228.947 224.049 1.00 78.21 635 GLN D CA 1
ATOM 10914 C C . GLN C 3 635 ? 257.189 227.430 224.020 1.00 78.21 635 GLN D C 1
ATOM 10915 O O . GLN C 3 635 ? 257.350 226.753 225.038 1.00 78.21 635 GLN D O 1
ATOM 10921 N N . GLU C 3 636 ? 256.881 226.896 222.839 1.00 72.19 636 GLU D N 1
ATOM 10922 C CA . GLU C 3 636 ? 256.772 225.455 222.666 1.00 72.19 636 GLU D CA 1
ATOM 10923 C C . GLU C 3 636 ? 258.037 224.831 222.097 1.00 72.19 636 GLU D C 1
ATOM 10924 O O . GLU C 3 636 ? 258.223 223.616 222.226 1.00 72.19 636 GLU D O 1
ATOM 10930 N N . GLU C 3 637 ? 258.907 225.629 221.474 1.00 60.22 637 GLU D N 1
ATOM 10931 C CA . GLU C 3 637 ? 260.150 225.093 220.931 1.00 60.22 637 GLU D CA 1
ATOM 10932 C C . GLU C 3 637 ? 261.058 224.575 222.039 1.00 60.22 637 GLU D C 1
ATOM 10933 O O . GLU C 3 637 ? 261.715 223.538 221.882 1.00 60.22 637 GLU D O 1
ATOM 10939 N N . ILE C 3 638 ? 261.109 225.286 223.168 1.00 59.84 638 ILE D N 1
ATOM 10940 C CA . ILE C 3 638 ? 261.942 224.853 224.287 1.00 59.84 638 ILE D CA 1
ATOM 10941 C C . ILE C 3 638 ? 261.461 223.511 224.822 1.00 59.84 638 ILE D C 1
ATOM 10942 O O . ILE C 3 638 ? 262.266 222.618 225.114 1.00 59.84 638 ILE D O 1
ATOM 10947 N N . ILE C 3 639 ? 260.144 223.344 224.955 1.00 53.79 639 ILE D N 1
ATOM 10948 C CA . ILE C 3 639 ? 259.603 222.080 225.445 1.00 53.79 639 ILE D CA 1
ATOM 10949 C C . ILE C 3 639 ? 259.883 220.956 224.455 1.00 53.79 639 ILE D C 1
ATOM 10950 O O . ILE C 3 639 ? 260.203 219.829 224.850 1.00 53.79 639 ILE D O 1
ATOM 10955 N N . ARG C 3 640 ? 259.768 221.241 223.156 1.00 49.35 640 ARG D N 1
ATOM 10956 C CA . ARG C 3 640 ? 260.069 220.228 222.150 1.00 49.35 640 ARG D CA 1
ATOM 10957 C C . ARG C 3 640 ? 261.528 219.798 222.216 1.00 49.35 640 ARG D C 1
ATOM 10958 O O . ARG C 3 640 ? 261.835 218.604 222.125 1.00 49.35 640 ARG D O 1
ATOM 10966 N N . GLN C 3 641 ? 262.444 220.757 222.369 1.00 48.95 641 GLN D N 1
ATOM 10967 C CA . GLN C 3 641 ? 263.857 220.411 222.490 1.00 48.95 641 GLN D CA 1
ATOM 10968 C C . GLN C 3 641 ? 264.129 219.628 223.768 1.00 48.95 641 GLN D C 1
ATOM 10969 O O . GLN C 3 641 ? 264.937 218.692 223.769 1.00 48.95 641 GLN D O 1
ATOM 10975 N N . LEU C 3 642 ? 263.471 220.000 224.869 1.00 42.99 642 LEU D N 1
ATOM 10976 C CA . LEU C 3 642 ? 263.662 219.286 226.127 1.00 42.99 642 LEU D CA 1
ATOM 10977 C C . LEU C 3 642 ? 263.177 217.846 226.027 1.00 42.99 642 LEU D C 1
ATOM 10978 O O . LEU C 3 642 ? 263.834 216.924 226.524 1.00 42.99 642 LEU D O 1
ATOM 10983 N N . PHE C 3 643 ? 262.024 217.632 225.389 1.00 36.62 643 PHE D N 1
ATOM 10984 C CA . PHE C 3 643 ? 261.488 216.281 225.268 1.00 36.62 643 PHE D CA 1
ATOM 10985 C C . PHE C 3 643 ? 262.260 215.456 224.247 1.00 36.62 643 PHE D C 1
ATOM 10986 O O . PHE C 3 643 ? 262.272 214.223 224.333 1.00 36.62 643 PHE D O 1
ATOM 10994 N N . SER C 3 644 ? 262.903 216.108 223.277 1.00 33.29 644 SER D N 1
ATOM 10995 C CA . SER C 3 644 ? 263.647 215.378 222.258 1.00 33.29 644 SER D CA 1
ATOM 10996 C C . SER C 3 644 ? 264.959 214.815 222.785 1.00 33.29 644 SER D C 1
ATOM 10997 O O . SER C 3 644 ? 265.464 213.833 222.230 1.00 33.29 644 SER D O 1
ATOM 11000 N N . LYS C 3 645 ? 265.525 215.411 223.835 1.00 36.13 645 LYS D N 1
ATOM 11001 C CA . LYS C 3 645 ? 266.775 214.926 224.405 1.00 36.13 645 LYS D CA 1
ATOM 11002 C C . LYS C 3 645 ? 266.602 213.656 225.226 1.00 36.13 645 LYS D C 1
ATOM 11003 O O . LYS C 3 645 ? 267.605 213.048 225.613 1.00 36.13 645 LYS D O 1
ATOM 11009 N N . LEU C 3 646 ? 265.367 213.244 225.499 1.00 28.60 646 LEU D N 1
ATOM 11010 C CA . LEU C 3 646 ? 265.099 212.029 226.254 1.00 28.60 646 LEU D CA 1
ATOM 11011 C C . LEU C 3 646 ? 264.954 210.799 225.368 1.00 28.60 646 LEU D C 1
ATOM 11012 O O . LEU C 3 646 ? 264.704 209.707 225.887 1.00 28.60 646 LEU D O 1
ATOM 11017 N N . ASP C 3 647 ? 265.099 210.948 224.055 1.00 29.84 647 ASP D N 1
ATOM 11018 C CA . ASP C 3 647 ? 264.964 209.812 223.154 1.00 29.84 647 ASP D CA 1
ATOM 11019 C C . ASP C 3 647 ? 266.105 208.824 223.355 1.00 29.84 647 ASP D C 1
ATOM 11020 O O . ASP C 3 647 ? 267.266 209.214 223.504 1.00 29.84 647 ASP D O 1
ATOM 11025 N N . PHE C 3 648 ? 265.761 207.535 223.354 1.00 26.95 648 PHE D N 1
ATOM 11026 C CA . PHE C 3 648 ? 266.734 206.447 223.475 1.00 26.95 648 PHE D CA 1
ATOM 11027 C C . PHE C 3 648 ? 267.573 206.576 224.744 1.00 26.95 648 PHE D C 1
ATOM 11028 O O . PHE C 3 648 ? 268.783 206.346 224.736 1.00 26.95 648 PHE D O 1
ATOM 11036 N N . ALA C 3 649 ? 266.927 206.945 225.846 1.00 26.99 649 ALA D N 1
ATOM 11037 C CA . ALA C 3 649 ? 267.580 207.029 227.146 1.00 26.99 649 ALA D CA 1
ATOM 11038 C C . ALA C 3 649 ? 267.264 205.765 227.934 1.00 26.99 649 ALA D C 1
ATOM 11039 O O . ALA C 3 649 ? 266.098 205.495 228.238 1.00 26.99 649 ALA D O 1
ATOM 11041 N N . ARG C 3 650 ? 268.301 205.005 228.275 1.00 33.86 650 ARG D N 1
ATOM 11042 C CA . ARG C 3 650 ? 268.118 203.724 228.941 1.00 33.86 650 ARG D CA 1
ATOM 11043 C C . ARG C 3 650 ? 267.782 203.923 230.413 1.00 33.86 650 ARG D C 1
ATOM 11044 O O . ARG C 3 650 ? 268.309 204.826 231.069 1.00 33.86 650 ARG D O 1
ATOM 11052 N N . PHE C 3 651 ? 266.897 203.074 230.927 1.00 30.15 651 PHE D N 1
ATOM 11053 C CA . PHE C 3 651 ? 266.438 203.154 232.308 1.00 30.15 651 PHE D CA 1
ATOM 11054 C C . PHE C 3 651 ? 266.094 201.748 232.789 1.00 30.15 651 PHE D C 1
ATOM 11055 O O . PHE C 3 651 ? 266.341 200.757 232.096 1.00 30.15 651 PHE D O 1
ATOM 11063 N N . ILE C 3 652 ? 265.522 201.668 233.987 1.00 30.18 652 ILE D N 1
ATOM 11064 C CA . ILE C 3 652 ? 264.923 200.446 234.511 1.00 30.18 652 ILE D CA 1
ATOM 11065 C C . ILE C 3 652 ? 263.488 200.779 234.887 1.00 30.18 652 ILE D C 1
ATOM 11066 O O . ILE C 3 652 ? 263.250 201.699 235.679 1.00 30.18 652 ILE D O 1
ATOM 11071 N N . PHE C 3 653 ? 262.537 200.039 234.329 1.00 27.55 653 PHE D N 1
ATOM 11072 C CA . PHE C 3 653 ? 261.126 200.369 234.443 1.00 27.55 653 PHE D CA 1
ATOM 11073 C C . PHE C 3 653 ? 260.371 199.302 235.222 1.00 27.55 653 PHE D C 1
ATOM 11074 O O . PHE C 3 653 ? 260.730 198.121 235.205 1.00 27.55 653 PHE D O 1
ATOM 11082 N N . GLU C 3 654 ? 259.318 199.736 235.907 1.00 37.72 654 GLU D N 1
ATOM 11083 C CA . GLU C 3 654 ? 258.334 198.847 236.513 1.00 37.72 654 GLU D CA 1
ATOM 11084 C C . GLU C 3 654 ? 257.018 199.065 235.777 1.00 37.72 654 GLU D C 1
ATOM 11085 O O . GLU C 3 654 ? 256.399 200.127 235.902 1.00 37.72 654 GLU D O 1
ATOM 11091 N N . ILE C 3 655 ? 256.595 198.064 235.011 1.00 32.36 655 ILE D N 1
ATOM 11092 C CA . ILE C 3 655 ? 255.458 198.182 234.105 1.00 32.36 655 ILE D CA 1
ATOM 11093 C C . ILE C 3 655 ? 254.302 197.369 234.664 1.00 32.36 655 ILE D C 1
ATOM 11094 O O . ILE C 3 655 ? 254.476 196.203 235.038 1.00 32.36 655 ILE D O 1
ATOM 11099 N N . GLN C 3 656 ? 253.126 197.986 234.726 1.00 37.47 656 GLN D N 1
ATOM 11100 C CA . GLN C 3 656 ? 251.906 197.332 235.174 1.00 37.47 656 GLN D CA 1
ATOM 11101 C C . GLN C 3 656 ? 250.854 197.443 234.081 1.00 37.47 656 GLN D C 1
ATOM 11102 O O . GLN C 3 656 ? 250.652 198.525 233.521 1.00 37.47 656 GLN D O 1
ATOM 11108 N N . PHE C 3 657 ? 250.190 196.330 233.777 1.00 38.30 657 PHE D N 1
ATOM 11109 C CA . PHE C 3 657 ? 249.118 196.304 232.792 1.00 38.30 657 PHE D CA 1
ATOM 11110 C C . PHE C 3 657 ? 247.808 196.007 233.504 1.00 38.30 657 PHE D C 1
ATOM 11111 O O . PHE C 3 657 ? 247.769 195.177 234.418 1.00 38.30 657 PHE D O 1
ATOM 11119 N N . GLU C 3 658 ? 246.745 196.693 233.098 1.00 50.68 658 GLU D N 1
ATOM 11120 C CA . GLU C 3 658 ? 245.418 196.475 233.652 1.00 50.68 658 GLU D CA 1
ATOM 11121 C C . GLU C 3 658 ? 244.454 196.125 232.529 1.00 50.68 658 GLU D C 1
ATOM 11122 O O . GLU C 3 658 ? 244.362 196.852 231.535 1.00 50.68 658 GLU D O 1
ATOM 11128 N N . ASN C 3 659 ? 243.739 195.016 232.689 1.00 51.12 659 ASN D N 1
ATOM 11129 C CA . ASN C 3 659 ? 242.683 194.632 231.759 1.00 51.12 659 ASN D CA 1
ATOM 11130 C C . ASN C 3 659 ? 241.376 195.223 232.269 1.00 51.12 659 ASN D C 1
ATOM 11131 O O . ASN C 3 659 ? 240.769 194.692 233.205 1.00 51.12 659 ASN D O 1
ATOM 11136 N N . LYS C 3 660 ? 240.941 196.319 231.655 1.00 61.58 660 LYS D N 1
ATOM 11137 C CA . LYS C 3 660 ? 239.788 197.063 232.135 1.00 61.58 660 LYS D CA 1
ATOM 11138 C C . LYS C 3 660 ? 238.917 197.465 230.956 1.00 61.58 660 LYS D C 1
ATOM 11139 O O . LYS C 3 660 ? 239.355 197.473 229.804 1.00 61.58 660 LYS D O 1
ATOM 11145 N N . GLU C 3 661 ? 237.668 197.797 231.263 1.00 72.00 661 GLU D N 1
ATOM 11146 C CA . GLU C 3 661 ? 236.653 198.080 230.260 1.00 72.00 661 GLU D CA 1
ATOM 11147 C C . GLU C 3 661 ? 236.216 199.535 230.370 1.00 72.00 661 GLU D C 1
ATOM 11148 O O . GLU C 3 661 ? 235.795 199.981 231.443 1.00 72.00 661 GLU D O 1
ATOM 11154 N N . PHE C 3 662 ? 236.320 200.268 229.264 1.00 81.09 662 PHE D N 1
ATOM 11155 C CA . PHE C 3 662 ? 235.932 201.671 229.196 1.00 81.09 662 PHE D CA 1
ATOM 11156 C C . PHE C 3 662 ? 234.886 201.851 228.107 1.00 81.09 662 PHE D C 1
ATOM 11157 O O . PHE C 3 662 ? 235.101 201.435 226.964 1.00 81.09 662 PHE D O 1
ATOM 11165 N N . ASN C 3 663 ? 233.763 202.479 228.463 1.00 76.62 663 ASN D N 1
ATOM 11166 C CA . ASN C 3 663 ? 232.648 202.693 227.538 1.00 76.62 663 ASN D CA 1
ATOM 11167 C C . ASN C 3 663 ? 232.202 201.382 226.897 1.00 76.62 663 ASN D C 1
ATOM 11168 O O . ASN C 3 663 ? 231.948 201.310 225.693 1.00 76.62 663 ASN D O 1
ATOM 11173 N N . ASN C 3 664 ? 232.109 200.333 227.718 1.00 78.49 664 ASN D N 1
ATOM 11174 C CA . ASN C 3 664 ? 231.731 198.994 227.260 1.00 78.49 664 ASN D CA 1
ATOM 11175 C C . ASN C 3 664 ? 232.677 198.504 226.164 1.00 78.49 664 ASN D C 1
ATOM 11176 O O . ASN C 3 664 ? 232.261 197.885 225.184 1.00 78.49 664 ASN D O 1
ATOM 11181 N N . GLU C 3 665 ? 233.967 198.796 226.326 1.00 71.91 665 GLU D N 1
ATOM 11182 C CA . GLU C 3 665 ? 234.993 198.377 225.378 1.00 71.91 665 GLU D CA 1
ATOM 11183 C C . GLU C 3 665 ? 236.192 197.851 226.151 1.00 71.91 665 GLU D C 1
ATOM 11184 O O . GLU C 3 665 ? 236.800 198.588 226.933 1.00 71.91 665 GLU D O 1
ATOM 11190 N N . GLN C 3 666 ? 236.526 196.582 225.934 1.00 61.65 666 GLN D N 1
ATOM 11191 C CA . GLN C 3 666 ? 237.684 195.987 226.585 1.00 61.65 666 GLN D CA 1
ATOM 11192 C C . GLN C 3 666 ? 238.970 196.590 226.032 1.00 61.65 666 GLN D C 1
ATOM 11193 O O . GLN C 3 666 ? 239.111 196.793 224.823 1.00 61.65 666 GLN D O 1
ATOM 11199 N N . GLU C 3 667 ? 239.913 196.876 226.927 1.00 57.41 667 GLU D N 1
ATOM 11200 C CA . GLU C 3 667 ? 241.183 197.467 226.528 1.00 57.41 667 GLU D CA 1
ATOM 11201 C C . GLU C 3 667 ? 242.229 197.157 227.587 1.00 57.41 667 GLU D C 1
ATOM 11202 O O . GLU C 3 667 ? 241.905 196.796 228.721 1.00 57.41 667 GLU D O 1
ATOM 11208 N N . ILE C 3 668 ? 243.493 197.305 227.199 1.00 38.61 668 ILE D N 1
ATOM 11209 C CA . ILE C 3 668 ? 244.631 197.085 228.083 1.00 38.61 668 ILE D CA 1
ATOM 11210 C C . ILE C 3 668 ? 245.436 198.374 228.158 1.00 38.61 668 ILE D C 1
ATOM 11211 O O . ILE C 3 668 ? 245.758 198.972 227.125 1.00 38.61 668 ILE D O 1
ATOM 11216 N N . ALA C 3 669 ? 245.755 198.801 229.377 1.00 32.82 669 ALA D N 1
ATOM 11217 C CA . ALA C 3 669 ? 246.512 200.021 229.616 1.00 32.82 669 ALA D CA 1
ATOM 11218 C C . ALA C 3 669 ? 247.789 199.685 230.372 1.00 32.82 669 ALA D C 1
ATOM 11219 O O . ALA C 3 669 ? 247.749 198.963 231.373 1.00 32.82 669 ALA D O 1
ATOM 11221 N N . TYR C 3 670 ? 248.914 200.208 229.893 1.00 28.31 670 TYR D N 1
ATOM 11222 C CA . TYR C 3 670 ? 250.206 200.031 230.541 1.00 28.31 670 TYR D CA 1
ATOM 11223 C C . TYR C 3 670 ? 250.583 201.309 231.277 1.00 28.31 670 TYR D C 1
ATOM 11224 O O . TYR C 3 670 ? 250.510 202.403 230.707 1.00 28.31 670 TYR D O 1
ATOM 11233 N N . LYS C 3 671 ? 250.986 201.169 232.535 1.00 33.42 671 LYS D N 1
ATOM 11234 C CA . LYS C 3 671 ? 251.403 202.297 233.353 1.00 33.42 671 LYS D CA 1
ATOM 11235 C C . LYS C 3 671 ? 252.739 201.976 234.004 1.00 33.42 671 LYS D C 1
ATOM 11236 O O . LYS C 3 671 ? 252.970 200.844 234.438 1.00 33.42 671 LYS D O 1
ATOM 11242 N N . VAL C 3 672 ? 253.617 202.973 234.068 1.00 31.97 672 VAL D N 1
ATOM 11243 C CA . VAL C 3 672 ? 254.940 202.820 234.660 1.00 31.97 672 VAL D CA 1
ATOM 11244 C C . VAL C 3 672 ? 254.885 203.297 236.105 1.00 31.97 672 VAL D C 1
ATOM 11245 O O . VAL C 3 672 ? 254.348 204.374 236.395 1.00 31.97 672 VAL D O 1
ATOM 11249 N N . LEU C 3 673 ? 255.416 202.484 237.015 1.00 32.59 673 LEU D N 1
ATOM 11250 C CA . LEU C 3 673 ? 255.369 202.766 238.444 1.00 32.59 673 LEU D CA 1
ATOM 11251 C C . LEU C 3 673 ? 256.670 203.341 238.984 1.00 32.59 673 LEU D C 1
ATOM 11252 O O . LEU C 3 673 ? 256.639 204.257 239.812 1.00 32.59 673 LEU D O 1
ATOM 11257 N N . LYS C 3 674 ? 257.813 202.826 238.539 1.00 35.54 674 LYS D N 1
ATOM 11258 C CA . LYS C 3 674 ? 259.114 203.277 239.005 1.00 35.54 674 LYS D CA 1
ATOM 11259 C C . LYS C 3 674 ? 260.057 203.453 237.825 1.00 35.54 674 LYS D C 1
ATOM 11260 O O . LYS C 3 674 ? 259.950 202.756 236.813 1.00 35.54 674 LYS D O 1
ATOM 11266 N N . ILE C 3 675 ? 260.982 204.397 237.968 1.00 34.22 675 ILE D N 1
ATOM 11267 C CA . ILE C 3 675 ? 262.058 204.611 237.010 1.00 34.22 675 ILE D CA 1
ATOM 11268 C C . ILE C 3 675 ? 263.364 204.680 237.786 1.00 34.22 675 ILE D C 1
ATOM 11269 O O . ILE C 3 675 ? 263.490 205.474 238.724 1.00 34.22 675 ILE D O 1
ATOM 11274 N N . GLU C 3 676 ? 264.331 203.851 237.400 1.00 40.39 676 GLU D N 1
ATOM 11275 C CA . GLU C 3 676 ? 265.631 203.815 238.052 1.00 40.39 676 GLU D CA 1
ATOM 11276 C C . GLU C 3 676 ? 266.736 203.969 237.018 1.00 40.39 676 GLU D C 1
ATOM 11277 O O . GLU C 3 676 ? 266.558 203.646 235.841 1.00 40.39 676 GLU D O 1
ATOM 11283 N N . LYS C 3 677 ? 267.879 204.472 237.473 1.00 41.51 677 LYS D N 1
ATOM 11284 C CA . LYS C 3 677 ? 269.018 204.646 236.587 1.00 41.51 677 LYS D CA 1
ATOM 11285 C C . LYS C 3 677 ? 269.553 203.294 236.132 1.00 41.51 677 LYS D C 1
ATOM 11286 O O . LYS C 3 677 ? 269.452 202.288 236.837 1.00 41.51 677 LYS D O 1
ATOM 11292 N N . GLU C 3 678 ? 270.111 203.276 234.927 1.00 47.26 678 GLU D N 1
ATOM 11293 C CA . GLU C 3 678 ? 270.633 202.042 234.364 1.00 47.26 678 GLU D CA 1
ATOM 11294 C C . GLU C 3 678 ? 272.089 201.821 234.766 1.00 47.26 678 GLU D C 1
ATOM 11295 O O . GLU C 3 678 ? 272.895 202.753 234.830 1.00 47.26 678 GLU D O 1
ATOM 11301 N N . ASN C 3 679 ? 272.408 200.567 235.076 1.00 46.33 679 ASN D N 1
ATOM 11302 C CA . ASN C 3 679 ? 273.780 200.105 235.257 1.00 46.33 679 ASN D CA 1
ATOM 11303 C C . ASN C 3 679 ? 273.921 198.749 234.579 1.00 46.33 679 ASN D C 1
ATOM 11304 O O . ASN C 3 679 ? 273.136 197.833 234.837 1.00 46.33 679 ASN D O 1
ATOM 11309 N N . ILE C 3 680 ? 274.924 198.628 233.711 1.00 46.60 680 ILE D N 1
ATOM 11310 C CA . ILE C 3 680 ? 274.969 197.533 232.748 1.00 46.60 680 ILE D CA 1
ATOM 11311 C C . ILE C 3 680 ? 275.204 196.189 233.431 1.00 46.60 680 ILE D C 1
ATOM 11312 O O . ILE C 3 680 ? 274.881 195.137 232.868 1.00 46.60 680 ILE D O 1
ATOM 11317 N N . LYS C 3 681 ? 275.757 196.193 234.646 1.00 47.09 681 LYS D N 1
ATOM 11318 C CA . LYS C 3 681 ? 276.359 194.975 235.187 1.00 47.09 681 LYS D CA 1
ATOM 11319 C C . LYS C 3 681 ? 275.334 193.860 235.394 1.00 47.09 681 LYS D C 1
ATOM 11320 O O . LYS C 3 681 ? 275.533 192.730 234.924 1.00 47.09 681 LYS D O 1
ATOM 11326 N N . GLU C 3 682 ? 274.231 194.136 236.099 1.00 48.97 682 GLU D N 1
ATOM 11327 C CA . GLU C 3 682 ? 273.295 193.040 236.341 1.00 48.97 682 GLU D CA 1
ATOM 11328 C C . GLU C 3 682 ? 272.536 192.679 235.071 1.00 48.97 682 GLU D C 1
ATOM 11329 O O . GLU C 3 682 ? 272.108 191.534 234.910 1.00 48.97 682 GLU D O 1
ATOM 11335 N N . GLU C 3 683 ? 272.347 193.640 234.161 1.00 43.59 683 GLU D N 1
ATOM 11336 C CA . GLU C 3 683 ? 271.770 193.306 232.860 1.00 43.59 683 GLU D CA 1
ATOM 11337 C C . GLU C 3 683 ? 272.645 192.308 232.113 1.00 43.59 683 GLU D C 1
ATOM 11338 O O . GLU C 3 683 ? 272.142 191.343 231.521 1.00 43.59 683 GLU D O 1
ATOM 11344 N N . SER C 3 684 ? 273.960 192.525 232.136 1.00 41.06 684 SER D N 1
ATOM 11345 C CA . SER C 3 684 ? 274.886 191.592 231.508 1.00 41.06 684 SER D CA 1
ATOM 11346 C C . SER C 3 684 ? 274.836 190.230 232.189 1.00 41.06 684 SER D C 1
ATOM 11347 O O . SER C 3 684 ? 274.836 189.189 231.519 1.00 41.06 684 SER D O 1
ATOM 11350 N N . LYS C 3 685 ? 274.774 190.218 233.522 1.00 46.16 685 LYS D N 1
ATOM 11351 C CA . LYS C 3 685 ? 274.657 188.952 234.242 1.00 46.16 685 LYS D CA 1
ATOM 11352 C C . LYS C 3 685 ? 273.372 188.218 233.869 1.00 46.16 685 LYS D C 1
ATOM 11353 O O . LYS C 3 685 ? 273.372 186.995 233.688 1.00 46.16 685 LYS D O 1
ATOM 11359 N N . TYR C 3 686 ? 272.264 188.955 233.764 1.00 41.96 686 TYR D N 1
ATOM 11360 C CA . TYR C 3 686 ? 270.972 188.359 233.440 1.00 41.96 686 TYR D CA 1
ATOM 11361 C C . TYR C 3 686 ? 270.957 187.792 232.026 1.00 41.96 686 TYR D C 1
ATOM 11362 O O . TYR C 3 686 ? 270.442 186.691 231.795 1.00 41.96 686 TYR D O 1
ATOM 11371 N N . LEU C 3 687 ? 271.516 188.530 231.065 1.00 42.24 687 LEU D N 1
ATOM 11372 C CA . LEU C 3 687 ? 271.625 188.002 229.709 1.00 42.24 687 LEU D CA 1
ATOM 11373 C C . LEU C 3 687 ? 272.501 186.759 229.680 1.00 42.24 687 LEU D C 1
ATOM 11374 O O . LEU C 3 687 ? 272.177 185.778 228.999 1.00 42.24 687 LEU D O 1
ATOM 11379 N N . LEU C 3 688 ? 273.609 186.773 230.428 1.00 45.39 688 LEU D N 1
ATOM 11380 C CA . LEU C 3 688 ? 274.480 185.605 230.477 1.00 45.39 688 LEU D CA 1
ATOM 11381 C C . LEU C 3 688 ? 273.750 184.393 231.040 1.00 45.39 688 LEU D C 1
ATOM 11382 O O . LEU C 3 688 ? 273.860 183.290 230.496 1.00 45.39 688 LEU D O 1
ATOM 11387 N N . LYS C 3 689 ? 272.998 184.574 232.128 1.00 47.42 689 LYS D N 1
ATOM 11388 C CA . LYS C 3 689 ? 272.327 183.430 232.738 1.00 47.42 689 LYS D CA 1
ATOM 11389 C C . LYS C 3 689 ? 271.189 182.921 231.860 1.00 47.42 689 LYS D C 1
ATOM 11390 O O . LYS C 3 689 ? 270.969 181.707 231.766 1.00 47.42 689 LYS D O 1
ATOM 11396 N N . LYS C 3 690 ? 270.465 183.823 231.191 1.00 47.49 690 LYS D N 1
ATOM 11397 C CA . LYS C 3 690 ? 269.418 183.383 230.275 1.00 47.49 690 LYS D CA 1
ATOM 11398 C C . LYS C 3 690 ? 270.006 182.606 229.103 1.00 47.49 690 LYS D C 1
ATOM 11399 O O . LYS C 3 690 ? 269.470 181.565 228.703 1.00 47.49 690 LYS D O 1
ATOM 11405 N N . LEU C 3 691 ? 271.123 183.088 228.551 1.00 52.93 691 LEU D N 1
ATOM 11406 C CA . LEU C 3 691 ? 271.778 182.377 227.459 1.00 52.93 691 LEU D CA 1
ATOM 11407 C C . LEU C 3 691 ? 272.315 181.026 227.919 1.00 52.93 691 LEU D C 1
ATOM 11408 O O . LEU C 3 691 ? 272.248 180.041 227.175 1.00 52.93 691 LEU D O 1
ATOM 11413 N N . GLU C 3 692 ? 272.858 180.962 229.137 1.00 60.09 692 GLU D N 1
ATOM 11414 C CA . GLU C 3 692 ? 273.337 179.691 229.669 1.00 60.09 692 GLU D CA 1
ATOM 11415 C C . GLU C 3 692 ? 272.192 178.703 229.844 1.00 60.09 692 GLU D C 1
ATOM 11416 O O . GLU C 3 692 ? 272.339 177.513 229.542 1.00 60.09 692 GLU D O 1
ATOM 11422 N N . HIS C 3 693 ? 271.044 179.177 230.333 1.00 63.96 693 HIS D N 1
ATOM 11423 C CA . HIS C 3 693 ? 269.880 178.307 230.455 1.00 63.96 693 HIS D CA 1
ATOM 11424 C C . HIS C 3 693 ? 269.420 177.814 229.089 1.00 63.96 693 HIS D C 1
ATOM 11425 O O . HIS C 3 693 ? 269.050 176.644 228.934 1.00 63.96 693 HIS D O 1
ATOM 11432 N N . LEU C 3 694 ? 269.430 178.696 228.087 1.00 58.63 694 LEU D N 1
ATOM 11433 C CA . LEU C 3 694 ? 269.022 178.293 226.744 1.00 58.63 694 LEU D CA 1
ATOM 11434 C C . LEU C 3 694 ? 269.972 177.253 226.160 1.00 58.63 694 LEU D C 1
ATOM 11435 O O . LEU C 3 694 ? 269.533 176.294 225.515 1.00 58.63 694 LEU D O 1
ATOM 11440 N N . ILE C 3 695 ? 271.278 177.431 226.367 1.00 63.87 695 ILE D N 1
ATOM 11441 C CA . ILE C 3 695 ? 272.252 176.477 225.844 1.00 63.87 695 ILE D CA 1
ATOM 11442 C C . ILE C 3 695 ? 272.143 175.144 226.576 1.00 63.87 695 ILE D C 1
ATOM 11443 O O . ILE C 3 695 ? 272.280 174.073 225.970 1.00 63.87 695 ILE D O 1
ATOM 11448 N N . ASN C 3 696 ? 271.889 175.186 227.887 1.00 71.30 696 ASN D N 1
ATOM 11449 C CA . ASN C 3 696 ? 271.762 173.958 228.666 1.00 71.30 696 ASN D CA 1
ATOM 11450 C C . ASN C 3 696 ? 270.601 173.106 228.168 1.00 71.30 696 ASN D C 1
ATOM 11451 O O . ASN C 3 696 ? 270.723 171.881 228.054 1.00 71.30 696 ASN D O 1
ATOM 11456 N N . ASN C 3 697 ? 269.472 173.735 227.865 1.00 77.64 697 ASN D N 1
ATOM 11457 C CA . ASN C 3 697 ? 268.301 173.028 227.366 1.00 77.64 697 ASN D CA 1
ATOM 11458 C C . ASN C 3 697 ? 268.303 173.073 225.840 1.00 77.64 697 ASN D C 1
ATOM 11459 O O . ASN C 3 697 ? 268.684 172.107 225.179 1.00 77.64 697 ASN D O 1
ATOM 11464 N N . PRO D 4 28 ? 260.468 188.198 212.417 1.00 59.07 28 PRO E N 1
ATOM 11465 C CA . PRO D 4 28 ? 259.288 189.041 212.617 1.00 59.07 28 PRO E CA 1
ATOM 11466 C C . PRO D 4 28 ? 259.611 190.343 213.346 1.00 59.07 28 PRO E C 1
ATOM 11467 O O . PRO D 4 28 ? 258.722 191.166 213.559 1.00 59.07 28 PRO E O 1
ATOM 11471 N N . GLN D 4 29 ? 260.875 190.520 213.721 1.00 48.07 29 GLN E N 1
ATOM 11472 C CA . GLN D 4 29 ? 261.346 191.731 214.382 1.00 48.07 29 GLN E CA 1
ATOM 11473 C C . GLN D 4 29 ? 262.306 192.452 213.446 1.00 48.07 29 GLN E C 1
ATOM 11474 O O . GLN D 4 29 ? 263.296 191.866 212.996 1.00 48.07 29 GLN E O 1
ATOM 11480 N N . ILE D 4 30 ? 262.013 193.722 213.157 1.00 45.01 30 ILE E N 1
ATOM 11481 C CA . ILE D 4 30 ? 262.810 194.458 212.181 1.00 45.01 30 ILE E CA 1
ATOM 11482 C C . ILE D 4 30 ? 264.150 194.884 212.769 1.00 45.01 30 ILE E C 1
ATOM 11483 O O . ILE D 4 30 ? 265.118 195.093 212.028 1.00 45.01 30 ILE E O 1
ATOM 11488 N N . THR D 4 31 ? 264.237 195.027 214.089 1.00 44.18 31 THR E N 1
ATOM 11489 C CA . THR D 4 31 ? 265.478 195.427 214.740 1.00 44.18 31 THR E CA 1
ATOM 11490 C C . THR D 4 31 ? 266.222 194.198 215.250 1.00 44.18 31 THR E C 1
ATOM 11491 O O . THR D 4 31 ? 265.611 193.271 215.791 1.00 44.18 31 THR E O 1
ATOM 11495 N N . VAL D 4 32 ? 267.537 194.181 215.050 1.00 35.36 32 VAL E N 1
ATOM 11496 C CA . VAL D 4 32 ? 268.360 193.040 215.444 1.00 35.36 32 VAL E CA 1
ATOM 11497 C C . VAL D 4 32 ? 269.772 193.517 215.774 1.00 35.36 32 VAL E C 1
ATOM 11498 O O . VAL D 4 32 ? 270.324 194.364 215.058 1.00 35.36 32 VAL E O 1
ATOM 11502 N N . PRO D 4 33 ? 270.381 193.034 216.861 1.00 34.55 33 PRO E N 1
ATOM 11503 C CA . PRO D 4 33 ? 271.774 193.399 217.148 1.00 34.55 33 PRO E CA 1
ATOM 11504 C C . PRO D 4 33 ? 272.770 192.438 216.518 1.00 34.55 33 PRO E C 1
ATOM 11505 O O . PRO D 4 33 ? 272.666 191.222 216.699 1.00 34.55 33 PRO E O 1
ATOM 11509 N N . LEU D 4 34 ? 273.739 192.972 215.779 1.00 36.44 34 LEU E N 1
ATOM 11510 C CA . LEU D 4 34 ? 274.757 192.145 215.145 1.00 36.44 34 LEU E CA 1
ATOM 11511 C C . LEU D 4 34 ? 275.953 193.019 214.790 1.00 36.44 34 LEU E C 1
ATOM 11512 O O . LEU D 4 34 ? 275.850 194.246 214.728 1.00 36.44 34 LEU E O 1
ATOM 11517 N N . ASN D 4 35 ? 277.093 192.367 214.563 1.00 44.03 35 ASN E N 1
ATOM 11518 C CA . ASN D 4 35 ? 278.377 193.044 214.456 1.00 44.03 35 ASN E CA 1
ATOM 11519 C C . ASN D 4 35 ? 278.779 193.250 212.995 1.00 44.03 35 ASN E C 1
ATOM 11520 O O . ASN D 4 35 ? 278.029 192.955 212.062 1.00 44.03 35 ASN E O 1
ATOM 11525 N N . CYS D 4 36 ? 279.998 193.769 212.807 1.00 51.39 36 CYS E N 1
ATOM 11526 C CA . CYS D 4 36 ? 280.479 194.108 211.470 1.00 51.39 36 CYS E CA 1
ATOM 11527 C C . CYS D 4 36 ? 280.625 192.872 210.593 1.00 51.39 36 CYS E C 1
ATOM 11528 O O . CYS D 4 36 ? 280.295 192.904 209.400 1.00 51.39 36 CYS E O 1
ATOM 11531 N N . PHE D 4 37 ? 281.137 191.778 211.160 1.00 53.53 37 PHE E N 1
ATOM 11532 C CA . PHE D 4 37 ? 281.347 190.571 210.370 1.00 53.53 37 PHE E CA 1
ATOM 11533 C C . PHE D 4 37 ? 280.028 190.038 209.830 1.00 53.53 37 PHE E C 1
ATOM 11534 O O . PHE D 4 37 ? 279.953 189.595 208.679 1.00 53.53 37 PHE E O 1
ATOM 11542 N N . MET D 4 38 ? 278.974 190.078 210.647 1.00 52.06 38 MET E N 1
ATOM 11543 C CA . MET D 4 38 ? 277.669 189.633 210.176 1.00 52.06 38 MET E CA 1
ATOM 11544 C C . MET D 4 38 ? 277.111 190.561 209.105 1.00 52.06 38 MET E C 1
ATOM 11545 O O . MET D 4 38 ? 276.474 190.088 208.160 1.00 52.06 38 MET E O 1
ATOM 11550 N N . ILE D 4 39 ? 277.338 191.873 209.226 1.00 46.68 39 ILE E N 1
ATOM 11551 C CA . ILE D 4 39 ? 276.931 192.797 208.167 1.00 46.68 39 ILE E CA 1
ATOM 11552 C C . ILE D 4 39 ? 277.608 192.425 206.856 1.00 46.68 39 ILE E C 1
ATOM 11553 O O . ILE D 4 39 ? 276.961 192.324 205.804 1.00 46.68 39 ILE E O 1
ATOM 11558 N N . ASN D 4 40 ? 278.926 192.220 206.902 1.00 51.71 40 ASN E N 1
ATOM 11559 C CA . ASN D 4 40 ? 279.666 191.887 205.690 1.00 51.71 40 ASN E CA 1
ATOM 11560 C C . ASN D 4 40 ? 279.191 190.566 205.102 1.00 51.71 40 ASN E C 1
ATOM 11561 O O . ASN D 4 40 ? 279.010 190.449 203.885 1.00 51.71 40 ASN E O 1
ATOM 11566 N N . GLN D 4 41 ? 278.974 189.562 205.955 1.00 55.84 41 GLN E N 1
ATOM 11567 C CA . GLN D 4 41 ? 278.526 188.259 205.475 1.00 55.84 41 GLN E CA 1
ATOM 11568 C C . GLN D 4 41 ? 277.138 188.348 204.851 1.00 55.84 41 GLN E C 1
ATOM 11569 O O . GLN D 4 41 ? 276.881 187.738 203.808 1.00 55.84 41 GLN E O 1
ATOM 11575 N N . ILE D 4 42 ? 276.234 189.113 205.468 1.00 54.32 42 ILE E N 1
ATOM 11576 C CA . ILE D 4 42 ? 274.880 189.251 204.939 1.00 54.32 42 ILE E CA 1
ATOM 11577 C C . ILE D 4 42 ? 274.905 189.952 203.587 1.00 54.32 42 ILE E C 1
ATOM 11578 O O . ILE D 4 42 ? 274.244 189.518 202.634 1.00 54.32 42 ILE E O 1
ATOM 11583 N N . VAL D 4 43 ? 275.666 191.045 203.480 1.00 56.07 43 VAL E N 1
ATOM 11584 C CA . VAL D 4 43 ? 275.741 191.766 202.211 1.00 56.07 43 VAL E CA 1
ATOM 11585 C C . VAL D 4 43 ? 276.358 190.886 201.131 1.00 56.07 43 VAL E C 1
ATOM 11586 O O . VAL D 4 43 ? 275.878 190.849 199.990 1.00 56.07 43 VAL E O 1
ATOM 11590 N N . LYS D 4 44 ? 277.427 190.160 201.472 1.00 62.63 44 LYS E N 1
ATOM 11591 C CA . LYS D 4 44 ? 278.073 189.286 200.500 1.00 62.63 44 LYS E CA 1
ATOM 11592 C C . LYS D 4 44 ? 277.137 188.176 200.038 1.00 62.63 44 LYS E C 1
ATOM 11593 O O . LYS D 4 44 ? 277.080 187.862 198.844 1.00 62.63 44 LYS E O 1
ATOM 11599 N N . ALA D 4 45 ? 276.395 187.569 200.967 1.00 66.67 45 ALA E N 1
ATOM 11600 C CA . ALA D 4 45 ? 275.466 186.508 200.592 1.00 66.67 45 ALA E CA 1
ATOM 11601 C C . ALA D 4 45 ? 274.335 187.043 199.725 1.00 66.67 45 ALA E C 1
ATOM 11602 O O . ALA D 4 45 ? 273.921 186.387 198.762 1.00 66.67 45 ALA E O 1
ATOM 11604 N N . ALA D 4 46 ? 273.815 188.229 200.054 1.00 73.20 46 ALA E N 1
ATOM 11605 C CA . ALA D 4 46 ? 272.751 188.816 199.248 1.00 73.20 46 ALA E CA 1
ATOM 11606 C C . ALA D 4 46 ? 273.237 189.153 197.845 1.00 73.20 46 ALA E C 1
ATOM 11607 O O . ALA D 4 46 ? 272.514 188.943 196.864 1.00 73.20 46 ALA E O 1
ATOM 11609 N N . LYS D 4 47 ? 274.458 189.680 197.727 1.00 77.44 47 LYS E N 1
ATOM 11610 C CA . LYS D 4 47 ? 274.971 190.065 196.415 1.00 77.44 47 LYS E CA 1
ATOM 11611 C C . LYS D 4 47 ? 275.343 188.845 195.579 1.00 77.44 47 LYS E C 1
ATOM 11612 O O . LYS D 4 47 ? 275.151 188.842 194.358 1.00 77.44 47 LYS E O 1
ATOM 11618 N N . GLU D 4 48 ? 275.881 187.803 196.217 1.00 84.68 48 GLU E N 1
ATOM 11619 C CA . GLU D 4 48 ? 276.339 186.631 195.476 1.00 84.68 48 GLU E CA 1
ATOM 11620 C C . GLU D 4 48 ? 275.178 185.894 194.820 1.00 84.68 48 GLU E C 1
ATOM 11621 O O . GLU D 4 48 ? 275.299 185.420 193.684 1.00 84.68 48 GLU E O 1
ATOM 11627 N N . ASN D 4 49 ? 274.046 185.786 195.514 1.00 83.86 49 ASN E N 1
ATOM 11628 C CA . ASN D 4 49 ? 272.868 185.075 195.017 1.00 83.86 49 ASN E CA 1
ATOM 11629 C C . ASN D 4 49 ? 271.674 186.015 195.103 1.00 83.86 49 ASN E C 1
ATOM 11630 O O . ASN D 4 49 ? 270.909 185.983 196.077 1.00 83.86 49 ASN E O 1
ATOM 11635 N N . PRO D 4 50 ? 271.480 186.866 194.093 1.00 92.02 50 PRO E N 1
ATOM 11636 C CA . PRO D 4 50 ? 270.426 187.886 194.171 1.00 92.02 50 PRO E CA 1
ATOM 11637 C C . PRO D 4 50 ? 269.033 187.357 193.866 1.00 92.02 50 PRO E C 1
ATOM 11638 O O . PRO D 4 50 ? 268.108 188.143 193.638 1.00 92.02 50 PRO E O 1
ATOM 11642 N N . GLN D 4 51 ? 268.863 186.035 193.854 1.00 99.11 51 GLN E N 1
ATOM 11643 C CA . GLN D 4 51 ? 267.566 185.428 193.552 1.00 99.11 51 GLN E CA 1
ATOM 11644 C C . GLN D 4 51 ? 266.712 185.435 194.818 1.00 99.11 51 GLN E C 1
ATOM 11645 O O . GLN D 4 51 ? 266.539 184.426 195.506 1.00 99.11 51 GLN E O 1
ATOM 11651 N N . ALA D 4 52 ? 266.165 186.609 195.124 1.00 97.53 52 ALA E N 1
ATOM 11652 C CA . ALA D 4 52 ? 265.298 186.803 196.277 1.00 97.53 52 ALA E CA 1
ATOM 11653 C C . ALA D 4 52 ? 264.076 187.611 195.855 1.00 97.53 52 ALA E C 1
ATOM 11654 O O . ALA D 4 52 ? 263.897 187.944 194.680 1.00 97.53 52 ALA E O 1
ATOM 11656 N N . HIS D 4 53 ? 263.227 187.924 196.831 1.00 94.28 53 HIS E N 1
ATOM 11657 C CA . HIS D 4 53 ? 262.034 188.715 196.565 1.00 94.28 53 HIS E CA 1
ATOM 11658 C C . HIS D 4 53 ? 262.411 190.142 196.179 1.00 94.28 53 HIS E C 1
ATOM 11659 O O . HIS D 4 53 ? 263.463 190.658 196.564 1.00 94.28 53 HIS E O 1
ATOM 11666 N N . SER D 4 54 ? 261.531 190.780 195.406 1.00 89.68 54 SER E N 1
ATOM 11667 C CA . SER D 4 54 ? 261.779 192.125 194.885 1.00 89.68 54 SER E CA 1
ATOM 11668 C C . SER D 4 54 ? 261.421 193.164 195.950 1.00 89.68 54 SER E C 1
ATOM 11669 O O . SER D 4 54 ? 260.477 193.948 195.825 1.00 89.68 54 SER E O 1
ATOM 11672 N N . GLY D 4 55 ? 262.207 193.159 197.017 1.00 80.09 55 GLY E N 1
ATOM 11673 C CA . GLY D 4 55 ? 262.026 194.111 198.098 1.00 80.09 55 GLY E CA 1
ATOM 11674 C C . GLY D 4 55 ? 263.357 194.452 198.725 1.00 80.09 55 GLY E C 1
ATOM 11675 O O . GLY D 4 55 ? 264.294 193.648 198.707 1.00 80.09 55 GLY E O 1
ATOM 11676 N N . ASN D 4 56 ? 263.438 195.658 199.291 1.00 65.10 56 ASN E N 1
ATOM 11677 C CA . ASN D 4 56 ? 264.687 196.125 199.884 1.00 65.10 56 ASN E CA 1
ATOM 11678 C C . ASN D 4 56 ? 265.100 195.306 201.100 1.00 65.10 56 ASN E C 1
ATOM 11679 O O . ASN D 4 56 ? 266.273 195.344 201.487 1.00 65.10 56 ASN E O 1
ATOM 11684 N N . HIS D 4 57 ? 264.171 194.572 201.706 1.00 64.68 57 HIS E N 1
ATOM 11685 C CA . HIS D 4 57 ? 264.454 193.872 202.952 1.00 64.68 57 HIS E CA 1
ATOM 11686 C C . HIS D 4 57 ? 265.496 192.780 202.746 1.00 64.68 57 HIS E C 1
ATOM 11687 O O . HIS D 4 57 ? 265.460 192.039 201.760 1.00 64.68 57 HIS E O 1
ATOM 11694 N N . TYR D 4 58 ? 266.430 192.687 203.689 1.00 53.79 58 TYR E N 1
ATOM 11695 C CA . TYR D 4 58 ? 267.404 191.609 203.700 1.00 53.79 58 TYR E CA 1
ATOM 11696 C C . TYR D 4 58 ? 266.755 190.331 204.227 1.00 53.79 58 TYR E C 1
ATOM 11697 O O . TYR D 4 58 ? 265.579 190.305 204.600 1.00 53.79 58 TYR E O 1
ATOM 11706 N N . GLU D 4 59 ? 267.532 189.250 204.263 1.00 62.81 59 GLU E N 1
ATOM 11707 C CA . GLU D 4 59 ? 267.032 187.947 204.704 1.00 62.81 59 GLU E CA 1
ATOM 11708 C C . GLU D 4 59 ? 268.075 187.313 205.617 1.00 62.81 59 GLU E C 1
ATOM 11709 O O . GLU D 4 59 ? 269.084 186.783 205.143 1.00 62.81 59 GLU E O 1
ATOM 11715 N N . TRP D 4 60 ? 267.828 187.371 206.927 1.00 54.18 60 TRP E N 1
ATOM 11716 C CA . TRP D 4 60 ? 268.658 186.688 207.924 1.00 54.18 60 TRP E CA 1
ATOM 11717 C C . TRP D 4 60 ? 267.710 186.163 209.000 1.00 54.18 60 TRP E C 1
ATOM 11718 O O . TRP D 4 60 ? 267.421 186.860 209.977 1.00 54.18 60 TRP E O 1
ATOM 11729 N N . TYR D 4 61 ? 267.240 184.928 208.814 1.00 58.84 61 TYR E N 1
ATOM 11730 C CA . TYR D 4 61 ? 266.252 184.315 209.704 1.00 58.84 61 TYR E CA 1
ATOM 11731 C C . TYR D 4 61 ? 265.025 185.211 209.850 1.00 58.84 61 TYR E C 1
ATOM 11732 O O . TYR D 4 61 ? 264.425 185.318 210.921 1.00 58.84 61 TYR E O 1
ATOM 11741 N N . GLY D 4 62 ? 264.649 185.858 208.753 1.00 53.80 62 GLY E N 1
ATOM 11742 C CA . GLY D 4 62 ? 263.589 186.839 208.730 1.00 53.80 62 GLY E CA 1
ATOM 11743 C C . GLY D 4 62 ? 264.020 188.094 208.005 1.00 53.80 62 GLY E C 1
ATOM 11744 O O . GLY D 4 62 ? 265.140 188.212 207.512 1.00 53.80 62 GLY E O 1
ATOM 11745 N N . ALA D 4 63 ? 263.100 189.052 207.950 1.00 48.11 63 ALA E N 1
ATOM 11746 C CA . ALA D 4 63 ? 263.339 190.329 207.293 1.00 48.11 63 ALA E CA 1
ATOM 11747 C C . ALA D 4 63 ? 263.567 191.407 208.343 1.00 48.11 63 ALA E C 1
ATOM 11748 O O . ALA D 4 63 ? 262.763 191.557 209.270 1.00 48.11 63 ALA E O 1
ATOM 11750 N N . PHE D 4 64 ? 264.660 192.152 208.198 1.00 40.33 64 PHE E N 1
ATOM 11751 C CA . PHE D 4 64 ? 265.019 193.202 209.138 1.00 40.33 64 PHE E CA 1
ATOM 11752 C C . PHE D 4 64 ? 265.444 194.451 208.381 1.00 40.33 64 PHE E C 1
ATOM 11753 O O . PHE D 4 64 ? 265.976 194.375 207.271 1.00 40.33 64 PHE E O 1
ATOM 11761 N N . GLU D 4 65 ? 265.201 195.605 208.997 1.00 43.44 65 GLU E N 1
ATOM 11762 C CA . GLU D 4 65 ? 265.613 196.895 208.456 1.00 43.44 65 GLU E CA 1
ATOM 11763 C C . GLU D 4 65 ? 266.659 197.596 209.305 1.00 43.44 65 GLU E C 1
ATOM 11764 O O . GLU D 4 65 ? 267.560 198.236 208.760 1.00 43.44 65 GLU E O 1
ATOM 11770 N N . ASN D 4 66 ? 266.563 197.490 210.625 1.00 35.56 66 ASN E N 1
ATOM 11771 C CA . ASN D 4 66 ? 267.447 198.186 211.547 1.00 35.56 66 ASN E CA 1
ATOM 11772 C C . ASN D 4 66 ? 268.491 197.234 212.119 1.00 35.56 66 ASN E C 1
ATOM 11773 O O . ASN D 4 66 ? 268.376 196.011 212.021 1.00 35.56 66 ASN E O 1
ATOM 11778 N N . ALA D 4 67 ? 269.525 197.818 212.722 1.00 29.20 67 ALA E N 1
ATOM 11779 C CA . ALA D 4 67 ? 270.593 197.039 213.327 1.00 29.20 67 ALA E CA 1
ATOM 11780 C C . ALA D 4 67 ? 271.179 197.812 214.499 1.00 29.20 67 ALA E C 1
ATOM 11781 O O . ALA D 4 67 ? 271.166 199.045 214.519 1.00 29.20 67 ALA E O 1
ATOM 11783 N N . ILE D 4 68 ? 271.690 197.069 215.479 1.00 32.06 68 ILE E N 1
ATOM 11784 C CA . ILE D 4 68 ? 272.314 197.630 216.671 1.00 32.06 68 ILE E CA 1
ATOM 11785 C C . ILE D 4 68 ? 273.732 197.086 216.755 1.00 32.06 68 ILE E C 1
ATOM 11786 O O . ILE D 4 68 ? 273.937 195.869 216.689 1.00 32.06 68 ILE E O 1
ATOM 11791 N N . ILE D 4 69 ? 274.706 197.979 216.905 1.00 31.72 69 ILE E N 1
ATOM 11792 C CA . ILE D 4 69 ? 276.106 197.573 216.942 1.00 31.72 69 ILE E CA 1
ATOM 11793 C C . ILE D 4 69 ? 276.878 198.542 217.827 1.00 31.72 69 ILE E C 1
ATOM 11794 O O . ILE D 4 69 ? 276.628 199.751 217.815 1.00 31.72 69 ILE E O 1
ATOM 11799 N N . THR D 4 70 ? 277.808 198.001 218.611 1.00 34.61 70 THR E N 1
ATOM 11800 C CA . THR D 4 70 ? 278.716 198.791 219.434 1.00 34.61 70 THR E CA 1
ATOM 11801 C C . THR D 4 70 ? 280.124 198.653 218.873 1.00 34.61 70 THR E C 1
ATOM 11802 O O . THR D 4 70 ? 280.709 197.566 218.917 1.00 34.61 70 THR E O 1
ATOM 11806 N N . ALA D 4 71 ? 280.662 199.750 218.349 1.00 40.43 71 ALA E N 1
ATOM 11807 C CA . ALA D 4 71 ? 281.998 199.749 217.774 1.00 40.43 71 ALA E CA 1
ATOM 11808 C C . ALA D 4 71 ? 282.534 201.171 217.805 1.00 40.43 71 ALA E C 1
ATOM 11809 O O . ALA D 4 71 ? 281.778 202.132 217.962 1.00 40.43 71 ALA E O 1
ATOM 11811 N N . LYS D 4 72 ? 283.850 201.295 217.657 1.00 45.58 72 LYS E N 1
ATOM 11812 C CA . LYS D 4 72 ? 284.478 202.607 217.677 1.00 45.58 72 LYS E CA 1
ATOM 11813 C C . LYS D 4 72 ? 284.257 203.323 216.351 1.00 45.58 72 LYS E C 1
ATOM 11814 O O . LYS D 4 72 ? 284.276 202.708 215.281 1.00 45.58 72 LYS E O 1
ATOM 11820 N N . PHE D 4 73 ? 284.033 204.630 216.431 1.00 47.15 73 PHE E N 1
ATOM 11821 C CA . PHE D 4 73 ? 283.672 205.444 215.281 1.00 47.15 73 PHE E CA 1
ATOM 11822 C C . PHE D 4 73 ? 284.794 206.417 214.950 1.00 47.15 73 PHE E C 1
ATOM 11823 O O . PHE D 4 73 ? 285.433 206.972 215.850 1.00 47.15 73 PHE E O 1
ATOM 11831 N N . GLU D 4 74 ? 285.030 206.619 213.656 1.00 55.25 74 GLU E N 1
ATOM 11832 C CA . GLU D 4 74 ? 286.039 207.560 213.193 1.00 55.25 74 GLU E CA 1
ATOM 11833 C C . GLU D 4 74 ? 285.587 208.155 211.868 1.00 55.25 74 GLU E C 1
ATOM 11834 O O . GLU D 4 74 ? 285.048 207.447 211.015 1.00 55.25 74 GLU E O 1
ATOM 11840 N N . PHE D 4 75 ? 285.808 209.457 211.708 1.00 53.51 75 PHE E N 1
ATOM 11841 C CA . PHE D 4 75 ? 285.404 210.143 210.490 1.00 53.51 75 PHE E CA 1
ATOM 11842 C C . PHE D 4 75 ? 286.294 209.747 209.318 1.00 53.51 75 PHE E C 1
ATOM 11843 O O . PHE D 4 75 ? 287.484 209.461 209.477 1.00 53.51 75 PHE E O 1
ATOM 11851 N N . LEU D 4 76 ? 285.700 209.734 208.127 1.00 62.71 76 LEU E N 1
ATOM 11852 C CA . LEU D 4 76 ? 286.423 209.521 206.879 1.00 62.71 76 LEU E CA 1
ATOM 11853 C C . LEU D 4 76 ? 286.262 210.765 206.019 1.00 62.71 76 LEU E C 1
ATOM 11854 O O . LEU D 4 76 ? 285.136 211.188 205.740 1.00 62.71 76 LEU E O 1
ATOM 11859 N N . GLN D 4 77 ? 287.385 211.347 205.602 1.00 81.18 77 GLN E N 1
ATOM 11860 C CA . GLN D 4 77 ? 287.374 212.596 204.842 1.00 81.18 77 GLN E CA 1
ATOM 11861 C C . GLN D 4 77 ? 287.278 212.263 203.360 1.00 81.18 77 GLN E C 1
ATOM 11862 O O . GLN D 4 77 ? 288.282 212.033 202.683 1.00 81.18 77 GLN E O 1
ATOM 11868 N N . SER D 4 78 ? 286.050 212.238 202.848 1.00 91.15 78 SER E N 1
ATOM 11869 C CA . SER D 4 78 ? 285.821 212.037 201.427 1.00 91.15 78 SER E CA 1
ATOM 11870 C C . SER D 4 78 ? 286.068 213.342 200.674 1.00 91.15 78 SER E C 1
ATOM 11871 O O . SER D 4 78 ? 286.386 214.381 201.260 1.00 91.15 78 SER E O 1
ATOM 11874 N N . ILE D 4 79 ? 285.919 213.293 199.353 1.00 97.35 79 ILE E N 1
ATOM 11875 C CA . ILE D 4 79 ? 286.188 214.433 198.485 1.00 97.35 79 ILE E CA 1
ATOM 11876 C C . ILE D 4 79 ? 284.923 214.777 197.710 1.00 97.35 79 ILE E C 1
ATOM 11877 O O . ILE D 4 79 ? 284.274 213.891 197.142 1.00 97.35 79 ILE E O 1
ATOM 11882 N N . ASN D 4 80 ? 284.567 216.064 197.713 1.00 104.60 80 ASN E N 1
ATOM 11883 C CA . ASN D 4 80 ? 283.449 216.593 196.929 1.00 104.60 80 ASN E CA 1
ATOM 11884 C C . ASN D 4 80 ? 282.149 215.849 197.226 1.00 104.60 80 ASN E C 1
ATOM 11885 O O . ASN D 4 80 ? 281.347 215.572 196.331 1.00 104.60 80 ASN E O 1
ATOM 11890 N N . ASP D 4 81 ? 281.936 215.523 198.500 1.00 104.21 81 ASP E N 1
ATOM 11891 C CA . ASP D 4 81 ? 280.713 214.865 198.962 1.00 104.21 81 ASP E CA 1
ATOM 11892 C C . ASP D 4 81 ? 280.162 215.695 200.118 1.00 104.21 81 ASP E C 1
ATOM 11893 O O . ASP D 4 81 ? 280.441 215.412 201.286 1.00 104.21 81 ASP E O 1
ATOM 11898 N N . SER D 4 82 ? 279.386 216.725 199.791 1.00 94.72 82 SER E N 1
ATOM 11899 C CA . SER D 4 82 ? 278.820 217.597 200.813 1.00 94.72 82 SER E CA 1
ATOM 11900 C C . SER D 4 82 ? 277.606 216.964 201.492 1.00 94.72 82 SER E C 1
ATOM 11901 O O . SER D 4 82 ? 277.601 216.843 202.724 1.00 94.72 82 SER E O 1
ATOM 11904 N N . PRO D 4 83 ? 276.562 216.549 200.759 1.00 88.28 83 PRO E N 1
ATOM 11905 C CA . PRO D 4 83 ? 275.388 215.983 201.448 1.00 88.28 83 PRO E CA 1
ATOM 11906 C C . PRO D 4 83 ? 275.689 214.706 202.211 1.00 88.28 83 PRO E C 1
ATOM 11907 O O . PRO D 4 83 ? 275.068 214.455 203.252 1.00 88.28 83 PRO E O 1
ATOM 11911 N N . LYS D 4 84 ? 276.624 213.893 201.730 1.00 79.84 84 LYS E N 1
ATOM 11912 C CA . LYS D 4 84 ? 276.948 212.616 202.347 1.00 79.84 84 LYS E CA 1
ATOM 11913 C C . LYS D 4 84 ? 278.270 212.726 203.095 1.00 79.84 84 LYS E C 1
ATOM 11914 O O . LYS D 4 84 ? 279.265 213.203 202.541 1.00 79.84 84 LYS E O 1
ATOM 11920 N N . ILE D 4 85 ? 278.275 212.282 204.348 1.00 65.05 85 ILE E N 1
ATOM 11921 C CA . ILE D 4 85 ? 279.470 212.265 205.182 1.00 65.05 85 ILE E CA 1
ATOM 11922 C C . ILE D 4 85 ? 279.791 210.812 205.494 1.00 65.05 85 ILE E C 1
ATOM 11923 O O . ILE D 4 85 ? 278.952 210.091 206.048 1.00 65.05 85 ILE E O 1
ATOM 11928 N N . MET D 4 86 ? 280.999 210.383 205.140 1.00 63.30 86 MET E N 1
ATOM 11929 C CA . MET D 4 86 ? 281.395 208.990 205.288 1.00 63.30 86 MET E CA 1
ATOM 11930 C C . MET D 4 86 ? 282.028 208.764 206.654 1.00 63.30 86 MET E C 1
ATOM 11931 O O . MET D 4 86 ? 282.916 209.516 207.068 1.00 63.30 86 MET E O 1
ATOM 11936 N N . GLY D 4 87 ? 281.563 207.728 207.351 1.00 52.92 87 GLY E N 1
ATOM 11937 C CA . GLY D 4 87 ? 282.124 207.323 208.618 1.00 52.92 87 GLY E CA 1
ATOM 11938 C C . GLY D 4 87 ? 282.702 205.920 208.546 1.00 52.92 87 GLY E C 1
ATOM 11939 O O . GLY D 4 87 ? 282.670 205.255 207.508 1.00 52.92 87 GLY E O 1
ATOM 11940 N N . LYS D 4 88 ? 283.237 205.482 209.682 1.00 50.67 88 LYS E N 1
ATOM 11941 C CA . LYS D 4 88 ? 283.844 204.165 209.785 1.00 50.67 88 LYS E CA 1
ATOM 11942 C C . LYS D 4 88 ? 283.523 203.579 211.151 1.00 50.67 88 LYS E C 1
ATOM 11943 O O . LYS D 4 88 ? 283.626 204.269 212.168 1.00 50.67 88 LYS E O 1
ATOM 11949 N N . LEU D 4 89 ? 283.134 202.304 211.166 1.00 40.90 89 LEU E N 1
ATOM 11950 C CA . LEU D 4 89 ? 282.804 201.584 212.397 1.00 40.90 89 LEU E CA 1
ATOM 11951 C C . LEU D 4 89 ? 283.636 200.306 212.431 1.00 40.90 89 LEU E C 1
ATOM 11952 O O . LEU D 4 89 ? 283.181 199.246 211.995 1.00 40.90 89 LEU E O 1
ATOM 11957 N N . SER D 4 90 ? 284.854 200.407 212.953 1.00 48.48 90 SER E N 1
ATOM 11958 C CA . SER D 4 90 ? 285.717 199.244 213.080 1.00 48.48 90 SER E CA 1
ATOM 11959 C C . SER D 4 90 ? 285.439 198.515 214.388 1.00 48.48 90 SER E C 1
ATOM 11960 O O . SER D 4 90 ? 285.059 199.119 215.394 1.00 48.48 90 SER E O 1
ATOM 11963 N N . ASP D 4 91 ? 285.640 197.201 214.366 1.00 50.78 91 ASP E N 1
ATOM 11964 C CA . ASP D 4 91 ? 285.370 196.359 215.521 1.00 50.78 91 ASP E CA 1
ATOM 11965 C C . ASP D 4 91 ? 286.426 195.263 215.574 1.00 50.78 91 ASP E C 1
ATOM 11966 O O . ASP D 4 91 ? 287.335 195.207 214.740 1.00 50.78 91 ASP E O 1
ATOM 11971 N N . SER D 4 92 ? 286.303 194.384 216.570 1.00 51.40 92 SER E N 1
ATOM 11972 C CA . SER D 4 92 ? 287.240 193.274 216.701 1.00 51.40 92 SER E CA 1
ATOM 11973 C C . SER D 4 92 ? 287.048 192.223 215.617 1.00 51.40 92 SER E C 1
ATOM 11974 O O . SER D 4 92 ? 287.930 191.378 215.429 1.00 51.40 92 SER E O 1
ATOM 11977 N N . THR D 4 93 ? 285.924 192.253 214.903 1.00 52.95 93 THR E N 1
ATOM 11978 C CA . THR D 4 93 ? 285.638 191.268 213.868 1.00 52.95 93 THR E CA 1
ATOM 11979 C C . THR D 4 93 ? 285.847 191.794 212.456 1.00 52.95 93 THR E C 1
ATOM 11980 O O . THR D 4 93 ? 286.082 190.999 211.542 1.00 52.95 93 THR E O 1
ATOM 11984 N N . GLY D 4 94 ? 285.766 193.106 212.252 1.00 50.00 94 GLY E N 1
ATOM 11985 C CA . GLY D 4 94 ? 285.931 193.666 210.926 1.00 50.00 94 GLY E CA 1
ATOM 11986 C C . GLY D 4 94 ? 285.670 195.156 210.862 1.00 50.00 94 GLY E C 1
ATOM 11987 O O . GLY D 4 94 ? 285.999 195.892 211.797 1.00 50.00 94 GLY E O 1
ATOM 11988 N N . CYS D 4 95 ? 285.084 195.613 209.758 1.00 54.65 95 CYS E N 1
ATOM 11989 C CA . CYS D 4 95 ? 284.787 197.027 209.579 1.00 54.65 95 CYS E CA 1
ATOM 11990 C C . CYS D 4 95 ? 283.648 197.175 208.581 1.00 54.65 95 CYS E C 1
ATOM 11991 O O . CYS D 4 95 ? 283.416 196.294 207.751 1.00 54.65 95 CYS E O 1
ATOM 11994 N N . ILE D 4 96 ? 282.939 198.300 208.679 1.00 45.81 96 ILE E N 1
ATOM 11995 C CA . ILE D 4 96 ? 281.850 198.641 207.771 1.00 45.81 96 ILE E CA 1
ATOM 11996 C C . ILE D 4 96 ? 281.964 200.116 207.406 1.00 45.81 96 ILE E C 1
ATOM 11997 O O . ILE D 4 96 ? 282.704 200.879 208.028 1.00 45.81 96 ILE E O 1
ATOM 12002 N N . GLU D 4 97 ? 281.215 200.509 206.380 1.00 54.28 97 GLU E N 1
ATOM 12003 C CA . GLU D 4 97 ? 281.148 201.892 205.924 1.00 54.28 97 GLU E CA 1
ATOM 12004 C C . GLU D 4 97 ? 279.733 202.412 206.130 1.00 54.28 97 GLU E C 1
ATOM 12005 O O . GLU D 4 97 ? 278.765 201.755 205.736 1.00 54.28 97 GLU E O 1
ATOM 12011 N N . VAL D 4 98 ? 279.614 203.590 206.745 1.00 47.72 98 VAL E N 1
ATOM 12012 C CA . VAL D 4 98 ? 278.321 204.198 207.018 1.00 47.72 98 VAL E CA 1
ATOM 12013 C C . VAL D 4 98 ? 278.326 205.631 206.503 1.00 47.72 98 VAL E C 1
ATOM 12014 O O . VAL D 4 98 ? 279.375 206.259 206.347 1.00 47.72 98 VAL E O 1
ATOM 12018 N N . VAL D 4 99 ? 277.128 206.144 206.240 1.00 48.94 99 VAL E N 1
ATOM 12019 C CA . VAL D 4 99 ? 276.937 207.485 205.703 1.00 48.94 99 VAL E CA 1
ATOM 12020 C C . VAL D 4 99 ? 276.020 208.263 206.636 1.00 48.94 99 VAL E C 1
ATOM 12021 O O . VAL D 4 99 ? 275.028 207.727 207.143 1.00 48.94 99 VAL E O 1
ATOM 12025 N N . ILE D 4 100 ? 276.370 209.522 206.883 1.00 54.88 100 ILE E N 1
ATOM 12026 C CA . ILE D 4 100 ? 275.612 210.403 207.764 1.00 54.88 100 ILE E CA 1
ATOM 12027 C C . ILE D 4 100 ? 275.018 211.519 206.918 1.00 54.88 100 ILE E C 1
ATOM 12028 O O . ILE D 4 100 ? 275.749 212.240 206.227 1.00 54.88 100 ILE E O 1
ATOM 12033 N N . GLN D 4 101 ? 273.699 211.664 206.973 1.00 66.29 101 GLN E N 1
ATOM 12034 C CA . GLN D 4 101 ? 273.005 212.707 206.235 1.00 66.29 101 GLN E CA 1
ATOM 12035 C C . GLN D 4 101 ? 272.829 213.944 207.106 1.00 66.29 101 GLN E C 1
ATOM 12036 O O . GLN D 4 101 ? 272.709 213.854 208.331 1.00 66.29 101 GLN E O 1
ATOM 12042 N N . LYS D 4 102 ? 272.817 215.108 206.462 1.00 75.07 102 LYS E N 1
ATOM 12043 C CA . LYS D 4 102 ? 272.639 216.374 207.153 1.00 75.07 102 LYS E CA 1
ATOM 12044 C C . LYS D 4 102 ? 271.466 217.137 206.550 1.00 75.07 102 LYS E C 1
ATOM 12045 O O . LYS D 4 102 ? 271.022 216.858 205.433 1.00 75.07 102 LYS E O 1
ATOM 12051 N N . SER D 4 103 ? 270.969 218.107 207.313 1.00 77.35 103 SER E N 1
ATOM 12052 C CA . SER D 4 103 ? 269.810 218.881 206.893 1.00 77.35 103 SER E CA 1
ATOM 12053 C C . SER D 4 103 ? 270.130 219.709 205.653 1.00 77.35 103 SER E C 1
ATOM 12054 O O . SER D 4 103 ? 271.276 220.099 205.415 1.00 77.35 103 SER E O 1
ATOM 12057 N N . LYS D 4 104 ? 269.098 219.971 204.852 1.00 63.79 104 LYS E N 1
ATOM 12058 C CA . LYS D 4 104 ? 269.259 220.674 203.584 1.00 63.79 104 LYS E CA 1
ATOM 12059 C C . LYS D 4 104 ? 268.942 222.161 203.675 1.00 63.79 104 LYS E C 1
ATOM 12060 O O . LYS D 4 104 ? 269.605 222.966 203.013 1.00 63.79 104 LYS E O 1
ATOM 12066 N N . MET D 4 105 ? 267.947 222.550 204.479 1.00 85.07 105 MET E N 1
ATOM 12067 C CA . MET D 4 105 ? 267.578 223.961 204.558 1.00 85.07 105 MET E CA 1
ATOM 12068 C C . MET D 4 105 ? 268.720 224.809 205.103 1.00 85.07 105 MET E C 1
ATOM 12069 O O . MET D 4 105 ? 268.804 226.006 204.804 1.00 85.07 105 MET E O 1
ATOM 12074 N N . SER D 4 106 ? 269.605 224.211 205.898 1.00 88.69 106 SER E N 1
ATOM 12075 C CA . SER D 4 106 ? 270.776 224.901 206.411 1.00 88.69 106 SER E CA 1
ATOM 12076 C C . SER D 4 106 ? 271.890 223.881 206.598 1.00 88.69 106 SER E C 1
ATOM 12077 O O . SER D 4 106 ? 271.641 222.679 206.718 1.00 88.69 106 SER E O 1
ATOM 12080 N N . ASP D 4 107 ? 273.127 224.375 206.623 1.00 94.50 107 ASP E N 1
ATOM 12081 C CA . ASP D 4 107 ? 274.307 223.511 206.626 1.00 94.50 107 ASP E CA 1
ATOM 12082 C C . ASP D 4 107 ? 274.868 223.419 208.043 1.00 94.50 107 ASP E C 1
ATOM 12083 O O . ASP D 4 107 ? 275.779 224.148 208.436 1.00 94.50 107 ASP E O 1
ATOM 12088 N N . GLU D 4 108 ? 274.304 222.495 208.819 1.00 86.95 108 GLU E N 1
ATOM 12089 C CA . GLU D 4 108 ? 274.821 222.159 210.137 1.00 86.95 108 GLU E CA 1
ATOM 12090 C C . GLU D 4 108 ? 274.823 220.644 210.285 1.00 86.95 108 GLU E C 1
ATOM 12091 O O . GLU D 4 108 ? 274.363 219.910 209.405 1.00 86.95 108 GLU E O 1
ATOM 12097 N N . LEU D 4 109 ? 275.344 220.178 211.409 1.00 68.63 109 LEU E N 1
ATOM 12098 C CA . LEU D 4 109 ? 275.460 218.762 211.706 1.00 68.63 109 LEU E CA 1
ATOM 12099 C C . LEU D 4 109 ? 274.395 218.333 212.706 1.00 68.63 109 LEU E C 1
ATOM 12100 O O . LEU D 4 109 ? 273.896 219.149 213.488 1.00 68.63 109 LEU E O 1
ATOM 12105 N N . PRO D 4 110 ? 274.010 217.057 212.700 1.00 59.20 110 PRO E N 1
ATOM 12106 C CA . PRO D 4 110 ? 273.080 216.568 213.724 1.00 59.20 110 PRO E CA 1
ATOM 12107 C C . PRO D 4 110 ? 273.676 216.700 215.117 1.00 59.20 110 PRO E C 1
ATOM 12108 O O . PRO D 4 110 ? 274.894 216.698 215.301 1.00 59.20 110 PRO E O 1
ATOM 12112 N N . GLU D 4 111 ? 272.792 216.833 216.107 1.00 53.36 111 GLU E N 1
ATOM 12113 C CA . GLU D 4 111 ? 273.239 217.095 217.471 1.00 53.36 111 GLU E CA 1
ATOM 12114 C C . GLU D 4 111 ? 274.081 215.947 218.019 1.00 53.36 111 GLU E C 1
ATOM 12115 O O . GLU D 4 111 ? 275.096 216.178 218.690 1.00 53.36 111 GLU E O 1
ATOM 12121 N N . PHE D 4 112 ? 273.677 214.703 217.747 1.00 42.29 112 PHE E N 1
ATOM 12122 C CA . PHE D 4 112 ? 274.380 213.562 218.323 1.00 42.29 112 PHE E CA 1
ATOM 12123 C C . PHE D 4 112 ? 275.805 213.448 217.797 1.00 42.29 112 PHE E C 1
ATOM 12124 O O . PHE D 4 112 ? 276.682 212.933 218.498 1.00 42.29 112 PHE E O 1
ATOM 12132 N N . VAL D 4 113 ? 276.059 213.916 216.574 1.00 49.93 113 VAL E N 1
ATOM 12133 C CA . VAL D 4 113 ? 277.418 213.896 216.047 1.00 49.93 113 VAL E CA 1
ATOM 12134 C C . VAL D 4 113 ? 278.173 215.181 216.376 1.00 49.93 113 VAL E C 1
ATOM 12135 O O . VAL D 4 113 ? 279.409 215.158 216.466 1.00 49.93 113 VAL E O 1
ATOM 12139 N N . GLN D 4 114 ? 277.467 216.294 216.591 1.00 56.14 114 GLN E N 1
ATOM 12140 C CA . GLN D 4 114 ? 278.124 217.488 217.114 1.00 56.14 114 GLN E CA 1
ATOM 12141 C C . GLN D 4 114 ? 278.679 217.236 218.508 1.00 56.14 114 GLN E C 1
ATOM 12142 O O . GLN D 4 114 ? 279.764 217.722 218.853 1.00 56.14 114 GLN E O 1
ATOM 12148 N N . ALA D 4 115 ? 277.939 216.488 219.330 1.00 53.30 115 ALA E N 1
ATOM 12149 C CA . ALA D 4 115 ? 278.449 216.119 220.647 1.00 53.30 115 ALA E CA 1
ATOM 12150 C C . ALA D 4 115 ? 279.719 215.288 220.528 1.00 53.30 115 ALA E C 1
ATOM 12151 O O . ALA D 4 115 ? 280.683 215.502 221.272 1.00 53.30 115 ALA E O 1
ATOM 12153 N N . TYR D 4 116 ? 279.742 214.337 219.592 1.00 50.68 116 TYR E N 1
ATOM 12154 C CA . TYR D 4 116 ? 280.950 213.549 219.374 1.00 50.68 116 TYR E CA 1
ATOM 12155 C C . TYR D 4 116 ? 282.106 214.427 218.919 1.00 50.68 116 TYR E C 1
ATOM 12156 O O . TYR D 4 116 ? 283.241 214.249 219.369 1.00 50.68 116 TYR E O 1
ATOM 12165 N N . GLU D 4 117 ? 281.837 215.379 218.025 1.00 59.39 117 GLU E N 1
ATOM 12166 C CA . GLU D 4 117 ? 282.896 216.259 217.538 1.00 59.39 117 GLU E CA 1
ATOM 12167 C C . GLU D 4 117 ? 283.475 217.104 218.668 1.00 59.39 117 GLU E C 1
ATOM 12168 O O . GLU D 4 117 ? 284.699 217.237 218.798 1.00 59.39 117 GLU E O 1
ATOM 12174 N N . ILE D 4 118 ? 282.608 217.679 219.506 1.00 60.75 118 ILE E N 1
ATOM 12175 C CA . ILE D 4 118 ? 283.098 218.538 220.580 1.00 60.75 118 ILE E CA 1
ATOM 12176 C C . ILE D 4 118 ? 283.829 217.716 221.637 1.00 60.75 118 ILE E C 1
ATOM 12177 O O . ILE D 4 118 ? 284.848 218.156 222.182 1.00 60.75 118 ILE E O 1
ATOM 12182 N N . GLU D 4 119 ? 283.349 216.502 221.926 1.00 65.10 119 GLU E N 1
ATOM 12183 C CA . GLU D 4 119 ? 284.056 215.646 222.874 1.00 65.10 119 GLU E CA 1
ATOM 12184 C C . GLU D 4 119 ? 285.408 215.212 222.319 1.00 65.10 119 GLU E C 1
ATOM 12185 O O . GLU D 4 119 ? 286.393 215.125 223.061 1.00 65.10 119 GLU E O 1
ATOM 12191 N N . LEU D 4 120 ? 285.468 214.929 221.016 1.00 68.40 120 LEU E N 1
ATOM 12192 C CA . LEU D 4 120 ? 286.726 214.559 220.380 1.00 68.40 120 LEU E CA 1
ATOM 12193 C C . LEU D 4 120 ? 287.721 215.709 220.438 1.00 68.40 120 LEU E C 1
ATOM 12194 O O . LEU D 4 120 ? 288.919 215.497 220.658 1.00 68.40 120 LEU E O 1
ATOM 12199 N N . GLN D 4 121 ? 287.241 216.936 220.227 1.00 74.36 121 GLN E N 1
ATOM 12200 C CA . GLN D 4 121 ? 288.098 218.106 220.388 1.00 74.36 121 GLN E CA 1
ATOM 12201 C C . GLN D 4 121 ? 288.568 218.255 221.831 1.00 74.36 121 GLN E C 1
ATOM 12202 O O . GLN D 4 121 ? 289.734 218.582 222.083 1.00 74.36 121 GLN E O 1
ATOM 12208 N N . ASN D 4 122 ? 287.672 218.021 222.793 1.00 72.98 122 ASN E N 1
ATOM 12209 C CA . ASN D 4 122 ? 288.005 218.250 224.195 1.00 72.98 122 ASN E CA 1
ATOM 12210 C C . ASN D 4 122 ? 289.024 217.237 224.708 1.00 72.98 122 ASN E C 1
ATOM 12211 O O . ASN D 4 122 ? 289.956 217.603 225.433 1.00 72.98 122 ASN E O 1
ATOM 12216 N N . ASN D 4 123 ? 288.874 215.964 224.342 1.00 70.99 123 ASN E N 1
ATOM 12217 C CA . ASN D 4 123 ? 289.701 214.903 224.901 1.00 70.99 123 ASN E CA 1
ATOM 12218 C C . ASN D 4 123 ? 290.995 214.683 224.121 1.00 70.99 123 ASN E C 1
ATOM 12219 O O . ASN D 4 123 ? 291.619 213.627 224.255 1.00 70.99 123 ASN E O 1
ATOM 12224 N N . GLY D 4 124 ? 291.415 215.663 223.325 1.00 74.25 124 GLY E N 1
ATOM 12225 C CA . GLY D 4 124 ? 292.654 215.566 222.580 1.00 74.25 124 GLY E CA 1
ATOM 12226 C C . GLY D 4 124 ? 292.655 214.534 221.471 1.00 74.25 124 GLY E C 1
ATOM 12227 O O . GLY D 4 124 ? 293.652 213.835 221.268 1.00 74.25 124 GLY E O 1
ATOM 12228 N N . ASN D 4 125 ? 291.540 214.439 220.743 1.00 75.13 125 ASN E N 1
ATOM 12229 C CA . ASN D 4 125 ? 291.436 213.605 219.543 1.00 75.13 125 ASN E CA 1
ATOM 12230 C C . ASN D 4 125 ? 291.650 212.123 219.849 1.00 75.13 125 ASN E C 1
ATOM 12231 O O . ASN D 4 125 ? 292.478 211.456 219.225 1.00 75.13 125 ASN E O 1
ATOM 12236 N N . ARG D 4 126 ? 290.900 211.600 220.816 1.00 74.61 126 ARG E N 1
ATOM 12237 C CA . ARG D 4 126 ? 290.895 210.174 221.123 1.00 74.61 126 ARG E CA 1
ATOM 12238 C C . ARG D 4 126 ? 289.562 209.568 220.699 1.00 74.61 126 ARG E C 1
ATOM 12239 O O . ARG D 4 126 ? 288.501 210.012 221.152 1.00 74.61 126 ARG E O 1
ATOM 12247 N N . HIS D 4 127 ? 289.621 208.558 219.835 1.00 63.22 127 HIS E N 1
ATOM 12248 C CA . HIS D 4 127 ? 288.422 207.867 219.379 1.00 63.22 127 HIS E CA 1
ATOM 12249 C C . HIS D 4 127 ? 287.890 206.942 220.466 1.00 63.22 127 HIS E C 1
ATOM 12250 O O . HIS D 4 127 ? 288.658 206.355 221.234 1.00 63.22 127 HIS E O 1
ATOM 12257 N N . LYS D 4 128 ? 286.566 206.811 220.524 1.00 53.71 128 LYS E N 1
ATOM 12258 C CA . LYS D 4 128 ? 285.905 205.994 221.529 1.00 53.71 128 LYS E CA 1
ATOM 12259 C C . LYS D 4 128 ? 284.825 205.136 220.885 1.00 53.71 128 LYS E C 1
ATOM 12260 O O . LYS D 4 128 ? 284.315 205.445 219.806 1.00 53.71 128 LYS E O 1
ATOM 12266 N N . TYR D 4 129 ? 284.486 204.046 221.568 1.00 43.43 129 TYR E N 1
ATOM 12267 C CA . TYR D 4 129 ? 283.388 203.193 221.140 1.00 43.43 129 TYR E CA 1
ATOM 12268 C C . TYR D 4 129 ? 282.062 203.938 221.255 1.00 43.43 129 TYR E C 1
ATOM 12269 O O . TYR D 4 129 ? 281.883 204.802 222.116 1.00 43.43 129 TYR E O 1
ATOM 12278 N N . VAL D 4 130 ? 281.128 203.600 220.369 1.00 35.79 130 VAL E N 1
ATOM 12279 C CA . VAL D 4 130 ? 279.793 204.183 220.392 1.00 35.79 130 VAL E CA 1
ATOM 12280 C C . VAL D 4 130 ? 278.760 203.073 220.266 1.00 35.79 130 VAL E C 1
ATOM 12281 O O . VAL D 4 130 ? 279.018 202.019 219.678 1.00 35.79 130 VAL E O 1
ATOM 12285 N N . ARG D 4 131 ? 277.584 203.318 220.836 1.00 39.39 131 ARG E N 1
ATOM 12286 C CA . ARG D 4 131 ? 276.426 202.446 220.680 1.00 39.39 131 ARG E CA 1
ATOM 12287 C C . ARG D 4 131 ? 275.548 203.040 219.585 1.00 39.39 131 ARG E C 1
ATOM 12288 O O . ARG D 4 131 ? 274.813 204.002 219.826 1.00 39.39 131 ARG E O 1
ATOM 12296 N N . ALA D 4 132 ? 275.616 202.461 218.390 1.00 30.37 132 ALA E N 1
ATOM 12297 C CA . ALA D 4 132 ? 275.037 203.058 217.196 1.00 30.37 132 ALA E CA 1
ATOM 12298 C C . ALA D 4 132 ? 273.893 202.209 216.665 1.00 30.37 132 ALA E C 1
ATOM 12299 O O . ALA D 4 132 ? 273.986 200.979 216.623 1.00 30.37 132 ALA E O 1
ATOM 12301 N N . MET D 4 133 ? 272.816 202.875 216.260 1.00 30.97 133 MET E N 1
ATOM 12302 C CA . MET D 4 133 ? 271.705 202.239 215.567 1.00 30.97 133 MET E CA 1
ATOM 12303 C C . MET D 4 133 ? 271.691 202.717 214.123 1.00 30.97 133 MET E C 1
ATOM 12304 O O . MET D 4 133 ? 271.710 203.924 213.859 1.00 30.97 133 MET E O 1
ATOM 12309 N N . LEU D 4 134 ? 271.683 201.769 213.192 1.00 27.80 134 LEU E N 1
ATOM 12310 C CA . LEU D 4 134 ? 271.884 202.068 211.783 1.00 27.80 134 LEU E CA 1
ATOM 12311 C C . LEU D 4 134 ? 270.873 201.300 210.945 1.00 27.80 134 LEU E C 1
ATOM 12312 O O . LEU D 4 134 ? 270.578 200.135 211.223 1.00 27.80 134 LEU E O 1
ATOM 12317 N N . LYS D 4 135 ? 270.340 201.966 209.925 1.00 34.26 135 LYS E N 1
ATOM 12318 C CA . LYS D 4 135 ? 269.327 201.401 209.045 1.00 34.26 135 LYS E CA 1
ATOM 12319 C C . LYS D 4 135 ? 269.966 201.038 207.713 1.00 34.26 135 LYS E C 1
ATOM 12320 O O . LYS D 4 135 ? 270.600 201.884 207.075 1.00 34.26 135 LYS E O 1
ATOM 12326 N N . MET D 4 136 ? 269.793 199.788 207.293 1.00 43.32 136 MET E N 1
ATOM 12327 C CA . MET D 4 136 ? 270.453 199.272 206.103 1.00 43.32 136 MET E CA 1
ATOM 12328 C C . MET D 4 136 ? 269.436 198.618 205.179 1.00 43.32 136 MET E C 1
ATOM 12329 O O . MET D 4 136 ? 268.606 197.819 205.622 1.00 43.32 136 MET E O 1
ATOM 12334 N N . ARG D 4 137 ? 269.491 198.983 203.899 1.00 45.07 137 ARG E N 1
ATOM 12335 C CA . ARG D 4 137 ? 268.653 198.398 202.863 1.00 45.07 137 ARG E CA 1
ATOM 12336 C C . ARG D 4 137 ? 269.528 198.011 201.681 1.00 45.07 137 ARG E C 1
ATOM 12337 O O . ARG D 4 137 ? 270.566 198.629 201.431 1.00 45.07 137 ARG E O 1
ATOM 12345 N N . LYS D 4 138 ? 269.101 196.983 200.953 1.00 58.12 138 LYS E N 1
ATOM 12346 C CA . LYS D 4 138 ? 269.903 196.480 199.849 1.00 58.12 138 LYS E CA 1
ATOM 12347 C C . LYS D 4 138 ? 269.910 197.471 198.688 1.00 58.12 138 LYS E C 1
ATOM 12348 O O . LYS D 4 138 ? 269.013 198.306 198.537 1.00 58.12 138 LYS E O 1
ATOM 12354 N N . ASN D 4 139 ? 270.956 197.368 197.864 1.00 64.34 139 ASN E N 1
ATOM 12355 C CA . ASN D 4 139 ? 271.181 198.270 196.732 1.00 64.34 139 ASN E CA 1
ATOM 12356 C C . ASN D 4 139 ? 271.259 199.727 197.178 1.00 64.34 139 ASN E C 1
ATOM 12357 O O . ASN D 4 139 ? 270.858 200.634 196.445 1.00 64.34 139 ASN E O 1
ATOM 12362 N N . ALA D 4 140 ? 271.778 199.962 198.381 1.00 53.67 140 ALA E N 1
ATOM 12363 C CA . ALA D 4 140 ? 271.899 201.310 198.916 1.00 53.67 140 ALA E CA 1
ATOM 12364 C C . ALA D 4 140 ? 272.956 201.309 200.008 1.00 53.67 140 ALA E C 1
ATOM 12365 O O . ALA D 4 140 ? 273.337 200.257 200.527 1.00 53.67 140 ALA E O 1
ATOM 12367 N N . GLN D 4 141 ? 273.423 202.506 200.350 1.00 52.68 141 GLN E N 1
ATOM 12368 C CA . GLN D 4 141 ? 274.400 202.649 201.417 1.00 52.68 141 GLN E CA 1
ATOM 12369 C C . GLN D 4 141 ? 273.724 202.453 202.773 1.00 52.68 141 GLN E C 1
ATOM 12370 O O . GLN D 4 141 ? 272.503 202.309 202.880 1.00 52.68 141 GLN E O 1
ATOM 12376 N N . ILE D 4 142 ? 274.532 202.450 203.826 1.00 42.11 142 ILE E N 1
ATOM 12377 C CA . ILE D 4 142 ? 274.060 202.168 205.175 1.00 42.11 142 ILE E CA 1
ATOM 12378 C C . ILE D 4 142 ? 273.977 203.486 205.932 1.00 42.11 142 ILE E C 1
ATOM 12379 O O . ILE D 4 142 ? 275.001 204.071 206.299 1.00 42.11 142 ILE E O 1
ATOM 12384 N N . GLN D 4 143 ? 272.756 203.955 206.171 1.00 38.85 143 GLN E N 1
ATOM 12385 C CA . GLN D 4 143 ? 272.560 205.183 206.923 1.00 38.85 143 GLN E CA 1
ATOM 12386 C C . GLN D 4 143 ? 272.798 204.945 208.410 1.00 38.85 143 GLN E C 1
ATOM 12387 O O . GLN D 4 143 ? 272.479 203.885 208.953 1.00 38.85 143 GLN E O 1
ATOM 12393 N N . LEU D 4 144 ? 273.367 205.950 209.068 1.00 31.23 144 LEU E N 1
ATOM 12394 C CA . LEU D 4 144 ? 273.537 205.954 210.513 1.00 31.23 144 LEU E CA 1
ATOM 12395 C C . LEU D 4 144 ? 272.590 206.991 211.100 1.00 31.23 144 LEU E C 1
ATOM 12396 O O . LEU D 4 144 ? 272.631 208.163 210.710 1.00 31.23 144 LEU E O 1
ATOM 12401 N N . LEU D 4 145 ? 271.745 206.563 212.034 1.00 28.46 145 LEU E N 1
ATOM 12402 C CA . LEU D 4 145 ? 270.665 207.401 212.536 1.00 28.46 145 LEU E CA 1
ATOM 12403 C C . LEU D 4 145 ? 270.975 208.056 213.874 1.00 28.46 145 LEU E C 1
ATOM 12404 O O . LEU D 4 145 ? 270.600 209.212 214.087 1.00 28.46 145 LEU E O 1
ATOM 12409 N N . TYR D 4 146 ? 271.653 207.354 214.779 1.00 30.91 146 TYR E N 1
ATOM 12410 C CA . TYR D 4 146 ? 271.873 207.873 216.121 1.00 30.91 146 TYR E CA 1
ATOM 12411 C C . TYR D 4 146 ? 272.898 207.000 216.827 1.00 30.91 146 TYR E C 1
ATOM 12412 O O . TYR D 4 146 ? 272.906 205.781 216.645 1.00 30.91 146 TYR E O 1
ATOM 12421 N N . PHE D 4 147 ? 273.757 207.630 217.626 1.00 34.49 147 PHE E N 1
ATOM 12422 C CA . PHE D 4 147 ? 274.679 206.896 218.479 1.00 34.49 147 PHE E CA 1
ATOM 12423 C C . PHE D 4 147 ? 274.986 207.730 219.713 1.00 34.49 147 PHE E C 1
ATOM 12424 O O . PHE D 4 147 ? 274.826 208.953 219.718 1.00 34.49 147 PHE E O 1
ATOM 12432 N N . SER D 4 148 ? 275.431 207.047 220.765 1.00 39.48 148 SER E N 1
ATOM 12433 C CA . SER D 4 148 ? 275.839 207.688 222.005 1.00 39.48 148 SER E CA 1
ATOM 12434 C C . SER D 4 148 ? 277.198 207.148 222.423 1.00 39.48 148 SER E C 1
ATOM 12435 O O . SER D 4 148 ? 277.455 205.945 222.321 1.00 39.48 148 SER E O 1
ATOM 12438 N N . ILE D 4 149 ? 278.065 208.045 222.893 1.00 40.85 149 ILE E N 1
ATOM 12439 C CA . ILE D 4 149 ? 279.404 207.649 223.313 1.00 40.85 149 ILE E CA 1
ATOM 12440 C C . ILE D 4 149 ? 279.310 206.813 224.581 1.00 40.85 149 ILE E C 1
ATOM 12441 O O . ILE D 4 149 ? 278.606 207.176 225.532 1.00 40.85 149 ILE E O 1
ATOM 12446 N N . VAL D 4 150 ? 280.018 205.688 224.601 1.00 46.39 150 VAL E N 1
ATOM 12447 C CA . VAL D 4 150 ? 280.037 204.785 225.744 1.00 46.39 150 VAL E CA 1
ATOM 12448 C C . VAL D 4 150 ? 281.401 204.872 226.416 1.00 46.39 150 VAL E C 1
ATOM 12449 O O . VAL D 4 150 ? 282.437 204.931 225.744 1.00 46.39 150 VAL E O 1
ATOM 12453 N N . ASN D 4 151 ? 281.394 204.914 227.749 1.00 56.70 151 ASN E N 1
ATOM 12454 C CA . ASN D 4 151 ? 282.616 205.000 228.532 1.00 56.70 151 ASN E CA 1
ATOM 12455 C C . ASN D 4 151 ? 282.856 203.800 229.435 1.00 56.70 151 ASN E C 1
ATOM 12456 O O . ASN D 4 151 ? 283.924 203.721 230.052 1.00 56.70 151 ASN E O 1
ATOM 12461 N N . ASP D 4 152 ? 281.911 202.869 229.529 1.00 54.74 152 ASP E N 1
ATOM 12462 C CA . ASP D 4 152 ? 282.049 201.681 230.360 1.00 54.74 152 ASP E CA 1
ATOM 12463 C C . ASP D 4 152 ? 282.320 200.474 229.476 1.00 54.74 152 ASP E C 1
ATOM 12464 O O . ASP D 4 152 ? 281.600 200.239 228.500 1.00 54.74 152 ASP E O 1
ATOM 12469 N N . ALA D 4 153 ? 283.359 199.712 229.819 1.00 51.24 153 ALA E N 1
ATOM 12470 C CA . ALA D 4 153 ? 283.707 198.527 229.049 1.00 51.24 153 ALA E CA 1
ATOM 12471 C C . ALA D 4 153 ? 282.706 197.393 229.223 1.00 51.24 153 ALA E C 1
ATOM 12472 O O . ALA D 4 153 ? 282.757 196.426 228.455 1.00 51.24 153 ALA E O 1
ATOM 12474 N N . ASN D 4 154 ? 281.807 197.482 230.205 1.00 46.66 154 ASN E N 1
ATOM 12475 C CA . ASN D 4 154 ? 280.800 196.445 230.390 1.00 46.66 154 ASN E CA 1
ATOM 12476 C C . ASN D 4 154 ? 279.808 196.391 229.236 1.00 46.66 154 ASN E C 1
ATOM 12477 O O . ASN D 4 154 ? 279.129 195.372 229.067 1.00 46.66 154 ASN E O 1
ATOM 12482 N N . GLU D 4 155 ? 279.706 197.461 228.444 1.00 45.91 155 GLU E N 1
ATOM 12483 C CA . GLU D 4 155 ? 278.814 197.453 227.290 1.00 45.91 155 GLU E CA 1
ATOM 12484 C C . GLU D 4 155 ? 279.247 196.427 226.250 1.00 45.91 155 GLU E C 1
ATOM 12485 O O . GLU D 4 155 ? 278.406 195.893 225.520 1.00 45.91 155 GLU E O 1
ATOM 12491 N N . ILE D 4 156 ? 280.548 196.138 226.168 1.00 42.58 156 ILE E N 1
ATOM 12492 C CA . ILE D 4 156 ? 281.039 195.171 225.189 1.00 42.58 156 ILE E CA 1
ATOM 12493 C C . ILE D 4 156 ? 280.477 193.785 225.482 1.00 42.58 156 ILE E C 1
ATOM 12494 O O . ILE D 4 156 ? 279.927 193.114 224.598 1.00 42.58 156 ILE E O 1
ATOM 12499 N N . SER D 4 157 ? 280.599 193.340 226.735 1.00 41.09 157 SER E N 1
ATOM 12500 C CA . SER D 4 157 ? 280.059 192.040 227.113 1.00 41.09 157 SER E CA 1
ATOM 12501 C C . SER D 4 157 ? 278.543 192.018 226.979 1.00 41.09 157 SER E C 1
ATOM 12502 O O . SER D 4 157 ? 277.964 191.018 226.536 1.00 41.09 157 SER E O 1
ATOM 12505 N N . ARG D 4 158 ? 277.884 193.114 227.360 1.00 39.35 158 ARG E N 1
ATOM 12506 C CA . ARG D 4 158 ? 276.436 193.199 227.214 1.00 39.35 158 ARG E CA 1
ATOM 12507 C C . ARG D 4 158 ? 276.027 193.053 225.755 1.00 39.35 158 ARG E C 1
ATOM 12508 O O . ARG D 4 158 ? 275.099 192.303 225.431 1.00 39.35 158 ARG E O 1
ATOM 12516 N N . HIS D 4 159 ? 276.724 193.752 224.857 1.00 37.86 159 HIS E N 1
ATOM 12517 C CA . HIS D 4 159 ? 276.396 193.666 223.439 1.00 37.86 159 HIS E CA 1
ATOM 12518 C C . HIS D 4 159 ? 276.635 192.263 222.895 1.00 37.86 159 HIS E C 1
ATOM 12519 O O . HIS D 4 159 ? 275.814 191.746 222.131 1.00 37.86 159 HIS E O 1
ATOM 12526 N N . GLY D 4 160 ? 277.750 191.633 223.270 1.00 37.84 160 GLY E N 1
ATOM 12527 C CA . GLY D 4 160 ? 278.019 190.288 222.779 1.00 37.84 160 GLY E CA 1
ATOM 12528 C C . GLY D 4 160 ? 276.986 189.280 223.247 1.00 37.84 160 GLY E C 1
ATOM 12529 O O . GLY D 4 160 ? 276.486 188.461 222.463 1.00 37.84 160 GLY E O 1
ATOM 12530 N N . LEU D 4 161 ? 276.645 189.330 224.538 1.00 40.08 161 LEU E N 1
ATOM 12531 C CA . LEU D 4 161 ? 275.641 188.419 225.074 1.00 40.08 161 LEU E CA 1
ATOM 12532 C C . LEU D 4 161 ? 274.280 188.664 224.438 1.00 40.08 161 LEU E C 1
ATOM 12533 O O . LEU D 4 161 ? 273.557 187.711 224.121 1.00 40.08 161 LEU E O 1
ATOM 12538 N N . ASP D 4 162 ? 273.911 189.933 224.242 1.00 40.98 162 ASP E N 1
ATOM 12539 C CA . ASP D 4 162 ? 272.642 190.244 223.594 1.00 40.98 162 ASP E CA 1
ATOM 12540 C C . ASP D 4 162 ? 272.614 189.724 222.164 1.00 40.98 162 ASP E C 1
ATOM 12541 O O . ASP D 4 162 ? 271.602 189.174 221.715 1.00 40.98 162 ASP E O 1
ATOM 12546 N N . LEU D 4 163 ? 273.720 189.888 221.435 1.00 38.83 163 LEU E N 1
ATOM 12547 C CA . LEU D 4 163 ? 273.804 189.380 220.070 1.00 38.83 163 LEU E CA 1
ATOM 12548 C C . LEU D 4 163 ? 273.580 187.875 220.041 1.00 38.83 163 LEU E C 1
ATOM 12549 O O . LEU D 4 163 ? 272.757 187.370 219.265 1.00 38.83 163 LEU E O 1
ATOM 12554 N N . CYS D 4 164 ? 274.307 187.140 220.888 1.00 43.11 164 CYS E N 1
ATOM 12555 C CA . CYS D 4 164 ? 274.177 185.685 220.894 1.00 43.11 164 CYS E CA 1
ATOM 12556 C C . CYS D 4 164 ? 272.768 185.255 221.287 1.00 43.11 164 CYS E C 1
ATOM 12557 O O . CYS D 4 164 ? 272.183 184.358 220.661 1.00 43.11 164 CYS E O 1
ATOM 12560 N N . LEU D 4 165 ? 272.199 185.894 222.313 1.00 41.02 165 LEU E N 1
ATOM 12561 C CA . LEU D 4 165 ? 270.868 185.521 222.774 1.00 41.02 165 LEU E CA 1
ATOM 12562 C C . LEU D 4 165 ? 269.823 185.764 221.695 1.00 41.02 165 LEU E C 1
ATOM 12563 O O . LEU D 4 165 ? 268.967 184.910 221.445 1.00 41.02 165 LEU E O 1
ATOM 12568 N N . ARG D 4 166 ? 269.880 186.924 221.036 1.00 40.71 166 ARG E N 1
ATOM 12569 C CA . ARG D 4 166 ? 268.891 187.222 220.007 1.00 40.71 166 ARG E CA 1
ATOM 12570 C C . ARG D 4 166 ? 269.062 186.326 218.788 1.00 40.71 166 ARG E C 1
ATOM 12571 O O . ARG D 4 166 ? 268.068 185.941 218.164 1.00 40.71 166 ARG E O 1
ATOM 12579 N N . TYR D 4 167 ? 270.302 185.974 218.439 1.00 50.35 167 TYR E N 1
ATOM 12580 C CA . TYR D 4 167 ? 270.514 185.037 217.340 1.00 50.35 167 TYR E CA 1
ATOM 12581 C C . TYR D 4 167 ? 269.902 183.677 217.654 1.00 50.35 167 TYR E C 1
ATOM 12582 O O . TYR D 4 167 ? 269.227 183.076 216.805 1.00 50.35 167 TYR E O 1
ATOM 12591 N N . LEU D 4 168 ? 270.110 183.182 218.879 1.00 48.82 168 LEU E N 1
ATOM 12592 C CA . LEU D 4 168 ? 269.512 181.906 219.262 1.00 48.82 168 LEU E CA 1
ATOM 12593 C C . LEU D 4 168 ? 267.989 181.989 219.281 1.00 48.82 168 LEU E C 1
ATOM 12594 O O . LEU D 4 168 ? 267.305 181.057 218.839 1.00 48.82 168 LEU E O 1
ATOM 12599 N N . GLN D 4 169 ? 267.440 183.097 219.791 1.00 49.85 169 GLN E N 1
ATOM 12600 C CA . GLN D 4 169 ? 265.991 183.272 219.802 1.00 49.85 169 GLN E CA 1
ATOM 12601 C C . GLN D 4 169 ? 265.426 183.251 218.388 1.00 49.85 169 GLN E C 1
ATOM 12602 O O . GLN D 4 169 ? 264.409 182.602 218.126 1.00 49.85 169 GLN E O 1
ATOM 12608 N N . ARG D 4 170 ? 266.076 183.958 217.462 1.00 49.96 170 ARG E N 1
ATOM 12609 C CA . ARG D 4 170 ? 265.587 183.991 216.087 1.00 49.96 170 ARG E CA 1
ATOM 12610 C C . ARG D 4 170 ? 265.652 182.613 215.443 1.00 49.96 170 ARG E C 1
ATOM 12611 O O . ARG D 4 170 ? 264.696 182.187 214.780 1.00 49.96 170 ARG E O 1
ATOM 12619 N N . LYS D 4 171 ? 266.764 181.895 215.631 1.00 60.84 171 LYS E N 1
ATOM 12620 C CA . LYS D 4 171 ? 266.872 180.569 215.029 1.00 60.84 171 LYS E CA 1
ATOM 12621 C C . LYS D 4 171 ? 265.828 179.614 215.594 1.00 60.84 171 LYS E C 1
ATOM 12622 O O . LYS D 4 171 ? 265.206 178.853 214.844 1.00 60.84 171 LYS E O 1
ATOM 12628 N N . HIS D 4 172 ? 265.613 179.639 216.911 1.00 70.26 172 HIS E N 1
ATOM 12629 C CA . HIS D 4 172 ? 264.631 178.739 217.504 1.00 70.26 172 HIS E CA 1
ATOM 12630 C C . HIS D 4 172 ? 263.198 179.175 217.229 1.00 70.26 172 HIS E C 1
ATOM 12631 O O . HIS D 4 172 ? 262.284 178.351 217.338 1.00 70.26 172 HIS E O 1
ATOM 12638 N N . GLY D 4 173 ? 262.979 180.445 216.882 1.00 72.66 173 GLY E N 1
ATOM 12639 C CA . GLY D 4 173 ? 261.651 180.877 216.491 1.00 72.66 173 GLY E CA 1
ATOM 12640 C C . GLY D 4 173 ? 261.332 180.590 215.043 1.00 72.66 173 GLY E C 1
ATOM 12641 O O . GLY D 4 173 ? 260.158 180.462 214.682 1.00 72.66 173 GLY E O 1
ATOM 12642 N N . ILE D 4 174 ? 262.357 180.495 214.193 1.00 77.44 174 ILE E N 1
ATOM 12643 C CA . ILE D 4 174 ? 262.131 180.106 212.802 1.00 77.44 174 ILE E CA 1
ATOM 12644 C C . ILE D 4 174 ? 261.561 178.694 212.735 1.00 77.44 174 ILE E C 1
ATOM 12645 O O . ILE D 4 174 ? 260.598 178.426 212.006 1.00 77.44 174 ILE E O 1
ATOM 12650 N N . GLU D 4 175 ? 262.139 177.776 213.502 1.00 85.58 175 GLU E N 1
ATOM 12651 C CA . GLU D 4 175 ? 261.685 176.390 213.515 1.00 85.58 175 GLU E CA 1
ATOM 12652 C C . GLU D 4 175 ? 260.370 176.253 214.274 1.00 85.58 175 GLU E C 1
ATOM 12653 O O . GLU D 4 175 ? 260.076 175.200 214.839 1.00 85.58 175 GLU E O 1
ATOM 12659 N N . GLN E 5 5 ? 287.388 199.160 203.593 1.00 96.27 5 GLN F N 1
ATOM 12660 C CA . GLN E 5 5 ? 288.059 198.634 202.411 1.00 96.27 5 GLN F CA 1
ATOM 12661 C C . GLN E 5 5 ? 289.207 197.705 202.794 1.00 96.27 5 GLN F C 1
ATOM 12662 O O . GLN E 5 5 ? 290.122 197.475 202.002 1.00 96.27 5 GLN F O 1
ATOM 12668 N N . GLU E 5 6 ? 289.154 197.175 204.014 1.00 98.71 6 GLU F N 1
ATOM 12669 C CA . GLU E 5 6 ? 290.170 196.243 204.488 1.00 98.71 6 GLU F CA 1
ATOM 12670 C C . GLU E 5 6 ? 289.573 195.393 205.598 1.00 98.71 6 GLU F C 1
ATOM 12671 O O . GLU E 5 6 ? 288.887 195.918 206.480 1.00 98.71 6 GLU F O 1
ATOM 12677 N N . GLN E 5 7 ? 289.834 194.090 205.551 1.00 85.99 7 GLN F N 1
ATOM 12678 C CA . GLN E 5 7 ? 289.323 193.143 206.537 1.00 85.99 7 GLN F CA 1
ATOM 12679 C C . GLN E 5 7 ? 290.490 192.643 207.378 1.00 85.99 7 GLN F C 1
ATOM 12680 O O . GLN E 5 7 ? 291.336 191.885 206.890 1.00 85.99 7 GLN F O 1
ATOM 12686 N N . VAL E 5 8 ? 290.533 193.065 208.639 1.00 81.24 8 VAL F N 1
ATOM 12687 C CA . VAL E 5 8 ? 291.535 192.614 209.597 1.00 81.24 8 VAL F CA 1
ATOM 12688 C C . VAL E 5 8 ? 290.816 191.970 210.774 1.00 81.24 8 VAL F C 1
ATOM 12689 O O . VAL E 5 8 ? 289.831 192.516 211.285 1.00 81.24 8 VAL F O 1
ATOM 12693 N N . MET E 5 9 ? 291.285 190.793 211.178 1.00 76.54 9 MET F N 1
ATOM 12694 C CA . MET E 5 9 ? 290.667 190.044 212.262 1.00 76.54 9 MET F CA 1
ATOM 12695 C C . MET E 5 9 ? 291.407 190.312 213.565 1.00 76.54 9 MET F C 1
ATOM 12696 O O . MET E 5 9 ? 292.637 190.215 213.620 1.00 76.54 9 MET F O 1
ATOM 12701 N N . TYR E 5 10 ? 290.653 190.644 214.609 1.00 63.17 10 TYR F N 1
ATOM 12702 C CA . TYR E 5 10 ? 291.199 190.942 215.932 1.00 63.17 10 TYR F CA 1
ATOM 12703 C C . TYR E 5 10 ? 290.432 190.135 216.973 1.00 63.17 10 TYR F C 1
ATOM 12704 O O . TYR E 5 10 ? 289.642 190.688 217.747 1.00 63.17 10 TYR F O 1
ATOM 12713 N N . PRO E 5 11 ? 290.632 188.818 217.011 1.00 59.92 11 PRO F N 1
ATOM 12714 C CA . PRO E 5 11 ? 289.886 187.991 217.967 1.00 59.92 11 PRO F CA 1
ATOM 12715 C C . PRO E 5 11 ? 290.270 188.302 219.407 1.00 59.92 11 PRO F C 1
ATOM 12716 O O . PRO E 5 11 ? 291.394 188.714 219.701 1.00 59.92 11 PRO F O 1
ATOM 12720 N N . ARG E 5 12 ? 289.312 188.099 220.308 1.00 55.65 12 ARG F N 1
ATOM 12721 C CA . ARG E 5 12 ? 289.521 188.324 221.731 1.00 55.65 12 ARG F CA 1
ATOM 12722 C C . ARG E 5 12 ? 289.952 187.032 222.412 1.00 55.65 12 ARG F C 1
ATOM 12723 O O . ARG E 5 12 ? 289.402 185.960 222.143 1.00 55.65 12 ARG F O 1
ATOM 12731 N N . ILE E 5 13 ? 290.943 187.140 223.299 1.00 69.36 13 ILE F N 1
ATOM 12732 C CA . ILE E 5 13 ? 291.487 185.992 224.008 1.00 69.36 13 ILE F CA 1
ATOM 12733 C C . ILE E 5 13 ? 291.643 186.336 225.483 1.00 69.36 13 ILE F C 1
ATOM 12734 O O . ILE E 5 13 ? 291.632 187.503 225.880 1.00 69.36 13 ILE F O 1
ATOM 12739 N N . LEU E 5 14 ? 291.787 185.294 226.295 1.00 75.42 14 LEU F N 1
ATOM 12740 C CA . LEU E 5 14 ? 292.008 185.428 227.723 1.00 75.42 14 LEU F CA 1
ATOM 12741 C C . LEU E 5 14 ? 293.504 185.352 228.025 1.00 75.42 14 LEU F C 1
ATOM 12742 O O . LEU E 5 14 ? 294.345 185.340 227.120 1.00 75.42 14 LEU F O 1
ATOM 12747 N N . PHE E 5 15 ? 293.847 185.301 229.314 1.00 80.22 15 PHE F N 1
ATOM 12748 C CA . PHE E 5 15 ? 295.253 185.283 229.706 1.00 80.22 15 PHE F CA 1
ATOM 12749 C C . PHE E 5 15 ? 295.898 183.925 229.450 1.00 80.22 15 PHE F C 1
ATOM 12750 O O . PHE E 5 15 ? 297.066 183.858 229.052 1.00 80.22 15 PHE F O 1
ATOM 12758 N N . GLU E 5 16 ? 295.165 182.834 229.683 1.00 87.31 16 GLU F N 1
ATOM 12759 C CA . GLU E 5 16 ? 295.744 181.507 229.501 1.00 87.31 16 GLU F CA 1
ATOM 12760 C C . GLU E 5 16 ? 295.878 181.125 228.031 1.00 87.31 16 GLU F C 1
ATOM 12761 O O . GLU E 5 16 ? 296.805 180.390 227.672 1.00 87.31 16 GLU F O 1
ATOM 12767 N N . GLN E 5 17 ? 294.978 181.605 227.170 1.00 86.33 17 GLN F N 1
ATOM 12768 C CA . GLN E 5 17 ? 295.096 181.339 225.740 1.00 86.33 17 GLN F CA 1
ATOM 12769 C C . GLN E 5 17 ? 296.237 182.124 225.105 1.00 86.33 17 GLN F C 1
ATOM 12770 O O . GLN E 5 17 ? 296.644 181.812 223.978 1.00 86.33 17 GLN F O 1
ATOM 12776 N N . MET E 5 18 ? 296.752 183.133 225.809 1.00 87.54 18 MET F N 1
ATOM 12777 C CA . MET E 5 18 ? 297.851 183.939 225.290 1.00 87.54 18 MET F CA 1
ATOM 12778 C C . MET E 5 18 ? 299.085 183.085 225.030 1.00 87.54 18 MET F C 1
ATOM 12779 O O . MET E 5 18 ? 299.752 183.241 224.001 1.00 87.54 18 MET F O 1
ATOM 12784 N N . ALA E 5 19 ? 299.403 182.175 225.954 1.00 93.93 19 ALA F N 1
ATOM 12785 C CA . ALA E 5 19 ? 300.502 181.244 225.728 1.00 93.93 19 ALA F CA 1
ATOM 12786 C C . ALA E 5 19 ? 300.169 180.238 224.635 1.00 93.93 19 ALA F C 1
ATOM 12787 O O . ALA E 5 19 ? 301.066 179.788 223.914 1.00 93.93 19 ALA F O 1
ATOM 12789 N N . GLN E 5 20 ? 298.893 179.870 224.501 1.00 96.27 20 GLN F N 1
ATOM 12790 C CA . GLN E 5 20 ? 298.502 178.902 223.483 1.00 96.27 20 GLN F CA 1
ATOM 12791 C C . GLN E 5 20 ? 298.648 179.470 222.077 1.00 96.27 20 GLN F C 1
ATOM 12792 O O . GLN E 5 20 ? 298.923 178.720 221.134 1.00 96.27 20 GLN F O 1
ATOM 12798 N N . PHE E 5 21 ? 298.468 180.781 221.914 1.00 88.96 21 PHE F N 1
ATOM 12799 C CA . PHE E 5 21 ? 298.566 181.372 220.582 1.00 88.96 21 PHE F CA 1
ATOM 12800 C C . PHE E 5 21 ? 300.017 181.487 220.123 1.00 88.96 21 PHE F C 1
ATOM 12801 O O . PHE E 5 21 ? 300.379 180.995 219.048 1.00 88.96 21 PHE F O 1
ATOM 12809 N N . ARG E 5 22 ? 300.862 182.134 220.929 1.00 94.94 22 ARG F N 1
ATOM 12810 C CA . ARG E 5 22 ? 302.283 182.329 220.625 1.00 94.94 22 ARG F CA 1
ATOM 12811 C C . ARG E 5 22 ? 302.476 183.034 219.280 1.00 94.94 22 ARG F C 1
ATOM 12812 O O . ARG E 5 22 ? 303.171 182.554 218.382 1.00 94.94 22 ARG F O 1
ATOM 12820 N N . GLY E 5 23 ? 301.839 184.193 219.158 1.00 83.20 23 GLY F N 1
ATOM 12821 C CA . GLY E 5 23 ? 302.029 185.060 218.012 1.00 83.20 23 GLY F CA 1
ATOM 12822 C C . GLY E 5 23 ? 300.906 185.003 216.999 1.00 83.20 23 GLY F C 1
ATOM 12823 O O . GLY E 5 23 ? 300.909 184.160 216.098 1.00 83.20 23 GLY F O 1
ATOM 12824 N N . LYS E 5 24 ? 299.963 185.934 217.126 1.00 75.83 24 LYS F N 1
ATOM 12825 C CA . LYS E 5 24 ? 298.845 186.096 216.206 1.00 75.83 24 LYS F CA 1
ATOM 12826 C C . LYS E 5 24 ? 298.308 187.508 216.373 1.00 75.83 24 LYS F C 1
ATOM 12827 O O . LYS E 5 24 ? 298.513 188.149 217.407 1.00 75.83 24 LYS F O 1
ATOM 12833 N N . LYS E 5 25 ? 297.604 187.980 215.350 1.00 69.80 25 LYS F N 1
ATOM 12834 C CA . LYS E 5 25 ? 297.042 189.329 215.356 1.00 69.80 25 LYS F CA 1
ATOM 12835 C C . LYS E 5 25 ? 295.712 189.275 216.097 1.00 69.80 25 LYS F C 1
ATOM 12836 O O . LYS E 5 25 ? 294.684 188.900 215.528 1.00 69.80 25 LYS F O 1
ATOM 12842 N N . VAL E 5 26 ? 295.731 189.647 217.376 1.00 64.75 26 VAL F N 1
ATOM 12843 C CA . VAL E 5 26 ? 294.585 189.522 218.263 1.00 64.75 26 VAL F CA 1
ATOM 12844 C C . VAL E 5 26 ? 294.392 190.836 219.013 1.00 64.75 26 VAL F C 1
ATOM 12845 O O . VAL E 5 26 ? 295.105 191.813 218.792 1.00 64.75 26 VAL F O 1
ATOM 12849 N N . THR E 5 27 ? 293.406 190.845 219.908 1.00 58.91 27 THR F N 1
ATOM 12850 C CA . THR E 5 27 ? 293.155 191.972 220.793 1.00 58.91 27 THR F CA 1
ATOM 12851 C C . THR E 5 27 ? 292.986 191.466 222.218 1.00 58.91 27 THR F C 1
ATOM 12852 O O . THR E 5 27 ? 292.438 190.382 222.443 1.00 58.91 27 THR F O 1
ATOM 12856 N N . VAL E 5 28 ? 293.484 192.244 223.176 1.00 55.39 28 VAL F N 1
ATOM 12857 C CA . VAL E 5 28 ? 293.356 191.928 224.591 1.00 55.39 28 VAL F CA 1
ATOM 12858 C C . VAL E 5 28 ? 292.913 193.181 225.329 1.00 55.39 28 VAL F C 1
ATOM 12859 O O . VAL E 5 28 ? 293.141 194.307 224.876 1.00 55.39 28 VAL F O 1
ATOM 12863 N N . VAL E 5 29 ? 292.274 192.978 226.477 1.00 55.78 29 VAL F N 1
ATOM 12864 C CA . VAL E 5 29 ? 291.673 194.059 227.249 1.00 55.78 29 VAL F CA 1
ATOM 12865 C C . VAL E 5 29 ? 291.987 193.841 228.723 1.00 55.78 29 VAL F C 1
ATOM 12866 O O . VAL E 5 29 ? 291.942 192.710 229.218 1.00 55.78 29 VAL F O 1
ATOM 12870 N N . GLY E 5 30 ? 292.318 194.921 229.423 1.00 60.04 30 GLY F N 1
ATOM 12871 C CA . GLY E 5 30 ? 292.600 194.809 230.842 1.00 60.04 30 GLY F CA 1
ATOM 12872 C C . GLY E 5 30 ? 292.701 196.170 231.492 1.00 60.04 30 GLY F C 1
ATOM 12873 O O . GLY E 5 30 ? 292.818 197.200 230.823 1.00 60.04 30 GLY F O 1
ATOM 12874 N N . ASN E 5 31 ? 292.656 196.153 232.820 1.00 65.19 31 ASN F N 1
ATOM 12875 C CA . ASN E 5 31 ? 292.796 197.364 233.612 1.00 65.19 31 ASN F CA 1
ATOM 12876 C C . ASN E 5 31 ? 294.255 197.803 233.648 1.00 65.19 31 ASN F C 1
ATOM 12877 O O . ASN E 5 31 ? 295.173 196.981 233.608 1.00 65.19 31 ASN F O 1
ATOM 12882 N N . VAL E 5 32 ? 294.463 199.114 233.721 1.00 66.32 32 VAL F N 1
ATOM 12883 C CA . VAL E 5 32 ? 295.810 199.675 233.677 1.00 66.32 32 VAL F CA 1
ATOM 12884 C C . VAL E 5 32 ? 296.457 199.549 235.050 1.00 66.32 32 VAL F C 1
ATOM 12885 O O . VAL E 5 32 ? 295.844 199.867 236.076 1.00 66.32 32 VAL F O 1
ATOM 12889 N N . CYS E 5 33 ? 297.696 199.063 235.073 1.00 77.81 33 CYS F N 1
ATOM 12890 C CA . CYS E 5 33 ? 298.447 198.905 236.310 1.00 77.81 33 CYS F CA 1
ATOM 12891 C C . CYS E 5 33 ? 299.311 200.132 236.568 1.00 77.81 33 CYS F C 1
ATOM 12892 O O . CYS E 5 33 ? 299.912 200.690 235.646 1.00 77.81 33 CYS F O 1
ATOM 12895 N N . ASN E 5 34 ? 299.370 200.547 237.836 1.00 91.20 34 ASN F N 1
ATOM 12896 C CA . ASN E 5 34 ? 300.139 201.720 238.225 1.00 91.20 34 ASN F CA 1
ATOM 12897 C C . ASN E 5 34 ? 301.096 201.488 239.386 1.00 91.20 34 ASN F C 1
ATOM 12898 O O . ASN E 5 34 ? 301.948 202.349 239.632 1.00 91.20 34 ASN F O 1
ATOM 12903 N N . GLU E 5 35 ? 300.991 200.368 240.104 1.00 95.67 35 GLU F N 1
ATOM 12904 C CA . GLU E 5 35 ? 301.853 200.160 241.263 1.00 95.67 35 GLU F CA 1
ATOM 12905 C C . GLU E 5 35 ? 303.281 199.807 240.859 1.00 95.67 35 GLU F C 1
ATOM 12906 O O . GLU E 5 35 ? 304.228 200.177 241.561 1.00 95.67 35 GLU F O 1
ATOM 12912 N N . ASP E 5 36 ? 303.460 199.100 239.741 1.00 103.22 36 ASP F N 1
ATOM 12913 C CA . ASP E 5 36 ? 304.803 198.705 239.327 1.00 103.22 36 ASP F CA 1
ATOM 12914 C C . ASP E 5 36 ? 305.580 199.882 238.746 1.00 103.22 36 ASP F C 1
ATOM 12915 O O . ASP E 5 36 ? 306.787 200.006 238.982 1.00 103.22 36 ASP F O 1
ATOM 12920 N N . GLN E 5 37 ? 304.906 200.742 237.981 1.00 105.86 37 GLN F N 1
ATOM 12921 C CA . GLN E 5 37 ? 305.485 201.971 237.436 1.00 105.86 37 GLN F CA 1
ATOM 12922 C C . GLN E 5 37 ? 306.675 201.675 236.519 1.00 105.86 37 GLN F C 1
ATOM 12923 O O . GLN E 5 37 ? 307.812 202.077 236.774 1.00 105.86 37 GLN F O 1
ATOM 12929 N N . ASN E 5 38 ? 306.391 200.955 235.437 1.00 103.22 38 ASN F N 1
ATOM 12930 C CA . ASN E 5 38 ? 307.383 200.748 234.393 1.00 103.22 38 ASN F CA 1
ATOM 12931 C C . ASN E 5 38 ? 307.396 201.926 233.424 1.00 103.22 38 ASN F C 1
ATOM 12932 O O . ASN E 5 38 ? 306.458 202.727 233.360 1.00 103.22 38 ASN F O 1
ATOM 12937 N N . ASP E 5 39 ? 308.487 202.026 232.662 1.00 99.69 39 ASP F N 1
ATOM 12938 C CA . ASP E 5 39 ? 308.545 203.013 231.588 1.00 99.69 39 ASP F CA 1
ATOM 12939 C C . ASP E 5 39 ? 307.511 202.707 230.512 1.00 99.69 39 ASP F C 1
ATOM 12940 O O . ASP E 5 39 ? 306.862 203.617 229.984 1.00 99.69 39 ASP F O 1
ATOM 12945 N N . SER E 5 40 ? 307.345 201.432 230.176 1.00 93.99 40 SER F N 1
ATOM 12946 C CA . SER E 5 40 ? 306.316 200.999 229.245 1.00 93.99 40 SER F CA 1
ATOM 12947 C C . SER E 5 40 ? 305.014 200.733 229.991 1.00 93.99 40 SER F C 1
ATOM 12948 O O . SER E 5 40 ? 305.015 200.341 231.161 1.00 93.99 40 SER F O 1
ATOM 12951 N N . LEU E 5 41 ? 303.897 200.954 229.301 1.00 81.39 41 LEU F N 1
ATOM 12952 C CA . LEU E 5 41 ? 302.592 200.781 229.924 1.00 81.39 41 LEU F CA 1
ATOM 12953 C C . LEU E 5 41 ? 302.342 199.314 230.249 1.00 81.39 41 LEU F C 1
ATOM 12954 O O . LEU E 5 41 ? 302.615 198.424 229.439 1.00 81.39 41 LEU F O 1
ATOM 12959 N N . VAL E 5 42 ? 301.818 199.066 231.447 1.00 72.81 42 VAL F N 1
ATOM 12960 C CA . VAL E 5 42 ? 301.503 197.724 231.920 1.00 72.81 42 VAL F CA 1
ATOM 12961 C C . VAL E 5 42 ? 300.026 197.681 232.281 1.00 72.81 42 VAL F C 1
ATOM 12962 O O . VAL E 5 42 ? 299.540 198.537 233.030 1.00 72.81 42 VAL F O 1
ATOM 12966 N N . ILE E 5 43 ? 299.316 196.691 231.750 1.00 68.79 43 ILE F N 1
ATOM 12967 C CA . ILE E 5 43 ? 297.915 196.479 232.075 1.00 68.79 43 ILE F CA 1
ATOM 12968 C C . ILE E 5 43 ? 297.790 195.169 232.842 1.00 68.79 43 ILE F C 1
ATOM 12969 O O . ILE E 5 43 ? 298.683 194.316 232.824 1.00 68.79 43 ILE F O 1
ATOM 12974 N N . GLU E 5 44 ? 296.661 195.013 233.530 1.00 71.88 44 GLU F N 1
ATOM 12975 C CA . GLU E 5 44 ? 296.440 193.878 234.411 1.00 71.88 44 GLU F CA 1
ATOM 12976 C C . GLU E 5 44 ? 295.135 193.179 234.058 1.00 71.88 44 GLU F C 1
ATOM 12977 O O . GLU E 5 44 ? 294.196 193.794 233.548 1.00 71.88 44 GLU F O 1
ATOM 12983 N N . PHE E 5 45 ? 295.095 191.880 234.335 1.00 72.70 45 PHE F N 1
ATOM 12984 C CA . PHE E 5 45 ? 293.935 191.038 234.092 1.00 72.70 45 PHE F CA 1
ATOM 12985 C C . PHE E 5 45 ? 293.322 190.599 235.416 1.00 72.70 45 PHE F C 1
ATOM 12986 O O . PHE E 5 45 ? 294.009 190.503 236.436 1.00 72.70 45 PHE F O 1
ATOM 12994 N N . GLY E 5 46 ? 292.019 190.335 235.390 1.00 68.38 46 GLY F N 1
ATOM 12995 C CA . GLY E 5 46 ? 291.333 189.786 236.534 1.00 68.38 46 GLY F CA 1
ATOM 12996 C C . GLY E 5 46 ? 291.010 190.817 237.596 1.00 68.38 46 GLY F C 1
ATOM 12997 O O . GLY E 5 46 ? 291.231 192.020 237.424 1.00 68.38 46 GLY F O 1
ATOM 12998 N N . PRO E 5 47 ? 290.478 190.354 238.730 1.00 74.22 47 PRO F N 1
ATOM 12999 C CA . PRO E 5 47 ? 290.080 191.278 239.799 1.00 74.22 47 PRO F CA 1
ATOM 13000 C C . PRO E 5 47 ? 291.230 191.655 240.719 1.00 74.22 47 PRO F C 1
ATOM 13001 O O . PRO E 5 47 ? 291.004 192.140 241.833 1.00 74.22 47 PRO F O 1
ATOM 13005 N N . THR E 5 48 ? 292.462 191.414 240.269 1.00 77.78 48 THR F N 1
ATOM 13006 C CA . THR E 5 48 ? 293.724 191.660 240.968 1.00 77.78 48 THR F CA 1
ATOM 13007 C C . THR E 5 48 ? 293.950 190.708 242.135 1.00 77.78 48 THR F C 1
ATOM 13008 O O . THR E 5 48 ? 294.995 190.798 242.792 1.00 77.78 48 THR F O 1
ATOM 13012 N N . GLY E 5 49 ? 293.012 189.802 242.421 1.00 79.95 49 GLY F N 1
ATOM 13013 C CA . GLY E 5 49 ? 293.267 188.783 243.425 1.00 79.95 49 GLY F CA 1
ATOM 13014 C C . GLY E 5 49 ? 294.383 187.841 243.024 1.00 79.95 49 GLY F C 1
ATOM 13015 O O . GLY E 5 49 ? 295.132 187.358 243.877 1.00 79.95 49 GLY F O 1
ATOM 13016 N N . LEU E 5 50 ? 294.507 187.566 241.730 1.00 79.12 50 LEU F N 1
ATOM 13017 C CA . LEU E 5 50 ? 295.599 186.781 241.177 1.00 79.12 50 LEU F CA 1
ATOM 13018 C C . LEU E 5 50 ? 296.407 187.654 240.227 1.00 79.12 50 LEU F C 1
ATOM 13019 O O . LEU E 5 50 ? 295.844 188.451 239.471 1.00 79.12 50 LEU F O 1
ATOM 13024 N N . ASN E 5 51 ? 297.728 187.510 240.281 1.00 80.59 51 ASN F N 1
ATOM 13025 C CA . ASN E 5 51 ? 298.625 188.409 239.566 1.00 80.59 51 ASN F CA 1
ATOM 13026 C C . ASN E 5 51 ? 298.772 187.967 238.115 1.00 80.59 51 ASN F C 1
ATOM 13027 O O . ASN E 5 51 ? 299.275 186.871 237.840 1.00 80.59 51 ASN F O 1
ATOM 13032 N N . GLN E 5 52 ? 298.337 188.822 237.190 1.00 79.20 52 GLN F N 1
ATOM 13033 C CA . GLN E 5 52 ? 298.529 188.608 235.755 1.00 79.20 52 GLN F CA 1
ATOM 13034 C C . GLN E 5 52 ? 298.867 189.962 235.139 1.00 79.20 52 GLN F C 1
ATOM 13035 O O . GLN E 5 52 ? 297.972 190.773 234.882 1.00 79.20 52 GLN F O 1
ATOM 13041 N N . HIS E 5 53 ? 300.154 190.201 234.907 1.00 78.52 53 HIS F N 1
ATOM 13042 C CA . HIS E 5 53 ? 300.643 191.467 234.381 1.00 78.52 53 HIS F CA 1
ATOM 13043 C C . HIS E 5 53 ? 301.242 191.248 233.001 1.00 78.52 53 HIS F C 1
ATOM 13044 O O . HIS E 5 53 ? 302.084 190.363 232.818 1.00 78.52 53 HIS F O 1
ATOM 13051 N N . VAL E 5 54 ? 300.807 192.054 232.035 1.00 75.15 54 VAL F N 1
ATOM 13052 C CA . VAL E 5 54 ? 301.378 192.057 230.695 1.00 75.15 54 VAL F CA 1
ATOM 13053 C C . VAL E 5 54 ? 301.760 193.487 230.345 1.00 75.15 54 VAL F C 1
ATOM 13054 O O . VAL E 5 54 ? 301.123 194.448 230.789 1.00 75.15 54 VAL F O 1
ATOM 13058 N N . VAL E 5 55 ? 302.810 193.625 229.540 1.00 80.59 55 VAL F N 1
ATOM 13059 C CA . VAL E 5 55 ? 303.393 194.922 229.228 1.00 80.59 55 VAL F CA 1
ATOM 13060 C C . VAL E 5 55 ? 303.415 195.111 227.718 1.00 80.59 55 VAL F C 1
ATOM 13061 O O . VAL E 5 55 ? 303.600 194.159 226.954 1.00 80.59 55 VAL F O 1
ATOM 13065 N N . ILE E 5 56 ? 303.199 196.353 227.288 1.00 86.21 56 ILE F N 1
ATOM 13066 C CA . ILE E 5 56 ? 303.220 196.721 225.878 1.00 86.21 56 ILE F CA 1
ATOM 13067 C C . ILE E 5 56 ? 304.336 197.735 225.668 1.00 86.21 56 ILE F C 1
ATOM 13068 O O . ILE E 5 56 ? 304.519 198.645 226.484 1.00 86.21 56 ILE F O 1
ATOM 13073 N N . ASP E 5 57 ? 305.099 197.560 224.589 1.00 93.39 57 ASP F N 1
ATOM 13074 C CA . ASP E 5 57 ? 306.311 198.341 224.379 1.00 93.39 57 ASP F CA 1
ATOM 13075 C C . ASP E 5 57 ? 306.094 199.575 223.515 1.00 93.39 57 ASP F C 1
ATOM 13076 O O . ASP E 5 57 ? 306.810 200.570 223.681 1.00 93.39 57 ASP F O 1
ATOM 13081 N N . ASN E 5 58 ? 305.127 199.538 222.595 1.00 94.68 58 ASN F N 1
ATOM 13082 C CA . ASN E 5 58 ? 304.950 200.648 221.665 1.00 94.68 58 ASN F CA 1
ATOM 13083 C C . ASN E 5 58 ? 304.386 201.887 222.349 1.00 94.68 58 ASN F C 1
ATOM 13084 O O . ASN E 5 58 ? 304.683 203.011 221.930 1.00 94.68 58 ASN F O 1
ATOM 13089 N N . TYR E 5 59 ? 303.583 201.708 223.392 1.00 88.06 59 TYR F N 1
ATOM 13090 C CA . TYR E 5 59 ? 302.823 202.794 223.996 1.00 88.06 59 TYR F CA 1
ATOM 13091 C C . TYR E 5 59 ? 303.437 203.190 225.333 1.00 88.06 59 TYR F C 1
ATOM 13092 O O . TYR E 5 59 ? 303.741 202.326 226.162 1.00 88.06 59 TYR F O 1
ATOM 13101 N N . ARG E 5 60 ? 303.618 204.493 225.536 1.00 95.28 60 ARG F N 1
ATOM 13102 C CA . ARG E 5 60 ? 304.177 205.002 226.780 1.00 95.28 60 ARG F CA 1
ATOM 13103 C C . ARG E 5 60 ? 303.085 205.196 227.826 1.00 95.28 60 ARG F C 1
ATOM 13104 O O . ARG E 5 60 ? 301.935 205.512 227.508 1.00 95.28 60 ARG F O 1
ATOM 13112 N N . ARG E 5 61 ? 303.464 205.010 229.092 1.00 85.72 61 ARG F N 1
ATOM 13113 C CA . ARG E 5 61 ? 302.497 205.092 230.183 1.00 85.72 61 ARG F CA 1
ATOM 13114 C C . ARG E 5 61 ? 302.004 206.520 230.394 1.00 85.72 61 ARG F C 1
ATOM 13115 O O . ARG E 5 61 ? 300.818 206.739 230.666 1.00 85.72 61 ARG F O 1
ATOM 13123 N N . VAL E 5 62 ? 302.896 207.504 230.266 1.00 85.34 62 VAL F N 1
ATOM 13124 C CA . VAL E 5 62 ? 302.564 208.866 230.674 1.00 85.34 62 VAL F CA 1
ATOM 13125 C C . VAL E 5 62 ? 301.790 209.648 229.618 1.00 85.34 62 VAL F C 1
ATOM 13126 O O . VAL E 5 62 ? 301.110 210.623 229.963 1.00 85.34 62 VAL F O 1
ATOM 13130 N N . ASP E 5 63 ? 301.872 209.264 228.341 1.00 87.15 63 ASP F N 1
ATOM 13131 C CA . ASP E 5 63 ? 301.281 210.093 227.294 1.00 87.15 63 ASP F CA 1
ATOM 13132 C C . ASP E 5 63 ? 299.757 210.041 227.310 1.00 87.15 63 ASP F C 1
ATOM 13133 O O . ASP E 5 63 ? 299.105 211.029 226.954 1.00 87.15 63 ASP F O 1
ATOM 13138 N N . LEU E 5 64 ? 299.176 208.914 227.709 1.00 81.18 64 LEU F N 1
ATOM 13139 C CA . LEU E 5 64 ? 297.728 208.771 227.686 1.00 81.18 64 LEU F CA 1
ATOM 13140 C C . LEU E 5 64 ? 297.077 209.658 228.746 1.00 81.18 64 LEU F C 1
ATOM 13141 O O . LEU E 5 64 ? 297.722 210.126 229.689 1.00 81.18 64 LEU F O 1
ATOM 13146 N N . ASN E 5 65 ? 295.778 209.890 228.571 1.00 79.66 65 ASN F N 1
ATOM 13147 C CA . ASN E 5 65 ? 295.058 210.838 229.412 1.00 79.66 65 ASN F CA 1
ATOM 13148 C C . ASN E 5 65 ? 295.048 210.383 230.866 1.00 79.66 65 ASN F C 1
ATOM 13149 O O . ASN E 5 65 ? 294.939 209.191 231.162 1.00 79.66 65 ASN F O 1
ATOM 13154 N N . ASN E 5 66 ? 295.162 211.352 231.777 1.00 82.72 66 ASN F N 1
ATOM 13155 C CA . ASN E 5 66 ? 295.231 211.033 233.200 1.00 82.72 66 ASN F CA 1
ATOM 13156 C C . ASN E 5 66 ? 293.936 210.401 233.702 1.00 82.72 66 ASN F C 1
ATOM 13157 O O . ASN E 5 66 ? 293.970 209.475 234.521 1.00 82.72 66 ASN F O 1
ATOM 13162 N N . THR E 5 67 ? 292.787 210.884 233.226 1.00 78.92 67 THR F N 1
ATOM 13163 C CA . THR E 5 67 ? 291.505 210.343 233.665 1.00 78.92 67 THR F CA 1
ATOM 13164 C C . THR E 5 67 ? 291.258 208.921 233.179 1.00 78.92 67 THR F C 1
ATOM 13165 O O . THR E 5 67 ? 290.333 208.272 233.679 1.00 78.92 67 THR F O 1
ATOM 13169 N N . THR E 5 68 ? 292.047 208.426 232.228 1.00 74.81 68 THR F N 1
ATOM 13170 C CA . THR E 5 68 ? 291.837 207.082 231.708 1.00 74.81 68 THR F CA 1
ATOM 13171 C C . THR E 5 68 ? 292.099 206.042 232.790 1.00 74.81 68 THR F C 1
ATOM 13172 O O . THR E 5 68 ? 293.145 206.055 233.445 1.00 74.81 68 THR F O 1
ATOM 13176 N N . LYS E 5 69 ? 291.140 205.133 232.970 1.00 65.63 69 LYS F N 1
ATOM 13177 C CA . LYS E 5 69 ? 291.232 204.084 233.973 1.00 65.63 69 LYS F CA 1
ATOM 13178 C C . LYS E 5 69 ? 291.200 202.680 233.386 1.00 65.63 69 LYS F C 1
ATOM 13179 O O . LYS E 5 69 ? 291.651 201.742 234.050 1.00 65.63 69 LYS F O 1
ATOM 13185 N N . PHE E 5 70 ? 290.716 202.512 232.158 1.00 60.54 70 PHE F N 1
ATOM 13186 C CA . PHE E 5 70 ? 290.580 201.205 231.535 1.00 60.54 70 PHE F CA 1
ATOM 13187 C C . PHE E 5 70 ? 290.898 201.339 230.053 1.00 60.54 70 PHE F C 1
ATOM 13188 O O . PHE E 5 70 ? 290.559 202.350 229.434 1.00 60.54 70 PHE F O 1
ATOM 13196 N N . VAL E 5 71 ? 291.568 200.332 229.489 1.00 55.17 71 VAL F N 1
ATOM 13197 C CA . VAL E 5 71 ? 291.975 200.358 228.089 1.00 55.17 71 VAL F CA 1
ATOM 13198 C C . VAL E 5 71 ? 291.824 198.972 227.481 1.00 55.17 71 VAL F C 1
ATOM 13199 O O . VAL E 5 71 ? 291.861 197.953 228.173 1.00 55.17 71 VAL F O 1
ATOM 13203 N N . GLU E 5 72 ? 291.653 198.947 226.160 1.00 58.25 72 GLU F N 1
ATOM 13204 C CA . GLU E 5 72 ? 291.754 197.727 225.374 1.00 58.25 72 GLU F CA 1
ATOM 13205 C C . GLU E 5 72 ? 292.644 198.006 224.173 1.00 58.25 72 GLU F C 1
ATOM 13206 O O . GLU E 5 72 ? 292.589 199.092 223.590 1.00 58.25 72 GLU F O 1
ATOM 13212 N N . ILE E 5 73 ? 293.472 197.029 223.814 1.00 57.80 73 ILE F N 1
ATOM 13213 C CA . ILE E 5 73 ? 294.473 197.210 222.775 1.00 57.80 73 ILE F CA 1
ATOM 13214 C C . ILE E 5 73 ? 294.254 196.174 221.681 1.00 57.80 73 ILE F C 1
ATOM 13215 O O . ILE E 5 73 ? 293.691 195.100 221.906 1.00 57.80 73 ILE F O 1
ATOM 13220 N N . ARG E 5 74 ? 294.715 196.515 220.479 1.00 59.10 74 ARG F N 1
ATOM 13221 C CA . ARG E 5 74 ? 294.621 195.640 219.315 1.00 59.10 74 ARG F CA 1
ATOM 13222 C C . ARG E 5 74 ? 296.006 195.536 218.691 1.00 59.10 74 ARG F C 1
ATOM 13223 O O . ARG E 5 74 ? 296.475 196.485 218.055 1.00 59.10 74 ARG F O 1
ATOM 13231 N N . GLY E 5 75 ? 296.657 194.393 218.872 1.00 62.36 75 GLY F N 1
ATOM 13232 C CA . GLY E 5 75 ? 297.976 194.191 218.307 1.00 62.36 75 GLY F CA 1
ATOM 13233 C C . GLY E 5 75 ? 298.417 192.755 218.463 1.00 62.36 75 GLY F C 1
ATOM 13234 O O . GLY E 5 75 ? 297.851 191.992 219.253 1.00 62.36 75 GLY F O 1
ATOM 13235 N N . VAL E 5 76 ? 299.446 192.400 217.701 1.00 71.88 76 VAL F N 1
ATOM 13236 C CA . VAL E 5 76 ? 299.986 191.046 217.729 1.00 71.88 76 VAL F CA 1
ATOM 13237 C C . VAL E 5 76 ? 300.849 190.870 218.971 1.00 71.88 76 VAL F C 1
ATOM 13238 O O . VAL E 5 76 ? 301.598 191.769 219.371 1.00 71.88 76 VAL F O 1
ATOM 13242 N N . VAL E 5 77 ? 300.733 189.704 219.600 1.00 77.02 77 VAL F N 1
ATOM 13243 C CA . VAL E 5 77 ? 301.474 189.413 220.823 1.00 77.02 77 VAL F CA 1
ATOM 13244 C C . VAL E 5 77 ? 302.935 189.147 220.460 1.00 77.02 77 VAL F C 1
ATOM 13245 O O . VAL E 5 77 ? 303.250 188.243 219.682 1.00 77.02 77 VAL F O 1
ATOM 13249 N N . LEU E 5 78 ? 303.831 189.987 220.983 1.00 84.33 78 LEU F N 1
ATOM 13250 C CA . LEU E 5 78 ? 305.251 189.842 220.680 1.00 84.33 78 LEU F CA 1
ATOM 13251 C C . LEU E 5 78 ? 305.843 188.625 221.380 1.00 84.33 78 LEU F C 1
ATOM 13252 O O . LEU E 5 78 ? 306.621 187.874 220.781 1.00 84.33 78 LEU F O 1
ATOM 13257 N N . ASN E 5 79 ? 305.483 188.414 222.642 1.00 89.15 79 ASN F N 1
ATOM 13258 C CA . ASN E 5 79 ? 306.022 187.318 223.434 1.00 89.15 79 ASN F CA 1
ATOM 13259 C C . ASN E 5 79 ? 305.109 187.128 224.636 1.00 89.15 79 ASN F C 1
ATOM 13260 O O . ASN E 5 79 ? 304.185 187.910 224.865 1.00 89.15 79 ASN F O 1
ATOM 13265 N N . GLN E 5 80 ? 305.364 186.065 225.394 1.00 91.63 80 GLN F N 1
ATOM 13266 C CA . GLN E 5 80 ? 304.624 185.843 226.629 1.00 91.63 80 GLN F CA 1
ATOM 13267 C C . GLN E 5 80 ? 304.788 187.043 227.554 1.00 91.63 80 GLN F C 1
ATOM 13268 O O . GLN E 5 80 ? 305.909 187.393 227.934 1.00 91.63 80 GLN F O 1
ATOM 13274 N N . ASN E 5 81 ? 303.662 187.671 227.903 1.00 86.19 81 ASN F N 1
ATOM 13275 C CA . ASN E 5 81 ? 303.560 188.890 228.707 1.00 86.19 81 ASN F CA 1
ATOM 13276 C C . ASN E 5 81 ? 304.032 190.145 227.981 1.00 86.19 81 ASN F C 1
ATOM 13277 O O . ASN E 5 81 ? 304.181 191.195 228.618 1.00 86.19 81 ASN F O 1
ATOM 13282 N N . ILE E 5 82 ? 304.272 190.080 226.672 1.00 85.16 82 ILE F N 1
ATOM 13283 C CA . ILE E 5 82 ? 304.598 191.259 225.875 1.00 85.16 82 ILE F CA 1
ATOM 13284 C C . ILE E 5 82 ? 303.704 191.281 224.643 1.00 85.16 82 ILE F C 1
ATOM 13285 O O . ILE E 5 82 ? 303.716 190.339 223.844 1.00 85.16 82 ILE F O 1
ATOM 13290 N N . VAL E 5 83 ? 302.948 192.363 224.479 1.00 78.85 83 VAL F N 1
ATOM 13291 C CA . VAL E 5 83 ? 302.050 192.538 223.343 1.00 78.85 83 VAL F CA 1
ATOM 13292 C C . VAL E 5 83 ? 302.385 193.858 222.667 1.00 78.85 83 VAL F C 1
ATOM 13293 O O . VAL E 5 83 ? 302.478 194.894 223.334 1.00 78.85 83 VAL F O 1
ATOM 13297 N N . SER E 5 84 ? 302.575 193.823 221.352 1.00 81.79 84 SER F N 1
ATOM 13298 C CA . SER E 5 84 ? 302.770 195.056 220.604 1.00 81.79 84 SER F CA 1
ATOM 13299 C C . SER E 5 84 ? 301.456 195.822 220.502 1.00 81.79 84 SER F C 1
ATOM 13300 O O . SER E 5 84 ? 300.372 195.237 220.434 1.00 81.79 84 SER F O 1
ATOM 13303 N N . CYS E 5 85 ? 301.559 197.147 220.487 1.00 86.75 85 CYS F N 1
ATOM 13304 C CA . CYS E 5 85 ? 300.398 198.027 220.449 1.00 86.75 85 CYS F CA 1
ATOM 13305 C C . CYS E 5 85 ? 300.301 198.676 219.076 1.00 86.75 85 CYS F C 1
ATOM 13306 O O . CYS E 5 85 ? 301.227 199.371 218.647 1.00 86.75 85 CYS F O 1
ATOM 13309 N N . GLU E 5 86 ? 299.179 198.450 218.396 1.00 80.37 86 GLU F N 1
ATOM 13310 C CA . GLU E 5 86 ? 298.883 199.083 217.118 1.00 80.37 86 GLU F CA 1
ATOM 13311 C C . GLU E 5 86 ? 297.751 200.092 217.223 1.00 80.37 86 GLU F C 1
ATOM 13312 O O . GLU E 5 86 ? 297.881 201.224 216.747 1.00 80.37 86 GLU F O 1
ATOM 13318 N N . GLU E 5 87 ? 296.636 199.706 217.840 1.00 72.71 87 GLU F N 1
ATOM 13319 C CA . GLU E 5 87 ? 295.513 200.601 218.083 1.00 72.71 87 GLU F CA 1
ATOM 13320 C C . GLU E 5 87 ? 295.092 200.488 219.539 1.00 72.71 87 GLU F C 1
ATOM 13321 O O . GLU E 5 87 ? 294.842 199.384 220.033 1.00 72.71 87 GLU F O 1
ATOM 13327 N N . LEU E 5 88 ? 295.011 201.629 220.221 1.00 68.28 88 LEU F N 1
ATOM 13328 C CA . LEU E 5 88 ? 294.659 201.683 221.632 1.00 68.28 88 LEU F CA 1
ATOM 13329 C C . LEU E 5 88 ? 293.560 202.714 221.831 1.00 68.28 88 LEU F C 1
ATOM 13330 O O . LEU E 5 88 ? 293.644 203.825 221.299 1.00 68.28 88 LEU F O 1
ATOM 13335 N N . THR E 5 89 ? 292.535 202.347 222.596 1.00 62.88 89 THR F N 1
ATOM 13336 C CA . THR E 5 89 ? 291.469 203.262 222.968 1.00 62.88 89 THR F CA 1
ATOM 13337 C C . THR E 5 89 ? 291.458 203.437 224.481 1.00 62.88 89 THR F C 1
ATOM 13338 O O . THR E 5 89 ? 292.010 202.623 225.227 1.00 62.88 89 THR F O 1
ATOM 13342 N N . GLU E 5 90 ? 290.828 204.517 224.930 1.00 68.54 90 GLU F N 1
ATOM 13343 C CA . GLU E 5 90 ? 290.803 204.883 226.339 1.00 68.54 90 GLU F CA 1
ATOM 13344 C C . GLU E 5 90 ? 289.378 204.806 226.868 1.00 68.54 90 GLU F C 1
ATOM 13345 O O . GLU E 5 90 ? 288.453 205.349 226.257 1.00 68.54 90 GLU F O 1
ATOM 13351 N N . PHE E 5 91 ? 289.209 204.131 228.003 1.00 61.35 91 PHE F N 1
ATOM 13352 C CA . PHE E 5 91 ? 287.927 204.032 228.687 1.00 61.35 91 PHE F CA 1
ATOM 13353 C C . PHE E 5 91 ? 288.063 204.687 230.052 1.00 61.35 91 PHE F C 1
ATOM 13354 O O . PHE E 5 91 ? 288.884 204.257 230.870 1.00 61.35 91 PHE F O 1
ATOM 13362 N N . GLU E 5 92 ? 287.263 205.720 230.298 1.00 73.58 92 GLU F N 1
ATOM 13363 C CA . GLU E 5 92 ? 287.222 206.388 231.597 1.00 73.58 92 GLU F CA 1
ATOM 13364 C C . GLU E 5 92 ? 286.038 205.803 232.356 1.00 73.58 92 GLU F C 1
ATOM 13365 O O . GLU E 5 92 ? 284.904 206.267 232.234 1.00 73.58 92 GLU F O 1
ATOM 13371 N N . GLN E 5 93 ? 286.308 204.773 233.150 1.00 65.22 93 GLN F N 1
ATOM 13372 C CA . GLN E 5 93 ? 285.269 203.971 233.781 1.00 65.22 93 GLN F CA 1
ATOM 13373 C C . GLN E 5 93 ? 285.160 204.346 235.252 1.00 65.22 93 GLN F C 1
ATOM 13374 O O . GLN E 5 93 ? 286.155 204.299 235.984 1.00 65.22 93 GLN F O 1
ATOM 13380 N N . LYS E 5 94 ? 283.955 204.716 235.680 1.00 67.76 94 LYS F N 1
ATOM 13381 C CA . LYS E 5 94 ? 283.682 205.015 237.079 1.00 67.76 94 LYS F CA 1
ATOM 13382 C C . LYS E 5 94 ? 283.221 203.794 237.862 1.00 67.76 94 LYS F C 1
ATOM 13383 O O . LYS E 5 94 ? 282.971 203.906 239.066 1.00 67.76 94 LYS F O 1
ATOM 13389 N N . ASP E 5 95 ? 283.100 202.640 237.212 1.00 67.12 95 ASP F N 1
ATOM 13390 C CA . ASP E 5 95 ? 282.607 201.426 237.836 1.00 67.12 95 ASP F CA 1
ATOM 13391 C C . ASP E 5 95 ? 283.597 200.287 237.630 1.00 67.12 95 ASP F C 1
ATOM 13392 O O . ASP E 5 95 ? 284.322 200.264 236.631 1.00 67.12 95 ASP F O 1
ATOM 13397 N N . PRO E 5 96 ? 283.660 199.337 238.561 1.00 58.42 96 PRO F N 1
ATOM 13398 C CA . PRO E 5 96 ? 284.542 198.181 238.366 1.00 58.42 96 PRO F CA 1
ATOM 13399 C C . PRO E 5 96 ? 284.138 197.382 237.136 1.00 58.42 96 PRO F C 1
ATOM 13400 O O . PRO E 5 96 ? 282.953 197.234 236.828 1.00 58.42 96 PRO F O 1
ATOM 13404 N N . PHE E 5 97 ? 285.139 196.871 236.427 1.00 53.20 97 PHE F N 1
ATOM 13405 C CA . PHE E 5 97 ? 284.913 196.033 235.258 1.00 53.20 97 PHE F CA 1
ATOM 13406 C C . PHE E 5 97 ? 284.798 194.582 235.704 1.00 53.20 97 PHE F C 1
ATOM 13407 O O . PHE E 5 97 ? 285.721 194.043 236.325 1.00 53.20 97 PHE F O 1
ATOM 13415 N N . ASP E 5 98 ? 283.669 193.952 235.392 1.00 51.92 98 ASP F N 1
ATOM 13416 C CA . ASP E 5 98 ? 283.464 192.558 235.755 1.00 51.92 98 ASP F CA 1
ATOM 13417 C C . ASP E 5 98 ? 284.216 191.662 234.781 1.00 51.92 98 ASP F C 1
ATOM 13418 O O . ASP E 5 98 ? 284.081 191.803 233.562 1.00 51.92 98 ASP F O 1
ATOM 13423 N N . PHE E 5 99 ? 285.008 190.737 235.321 1.00 53.82 99 PHE F N 1
ATOM 13424 C CA . PHE E 5 99 ? 285.828 189.857 234.502 1.00 53.82 99 PHE F CA 1
ATOM 13425 C C . PHE E 5 99 ? 285.255 188.455 234.361 1.00 53.82 99 PHE F C 1
ATOM 13426 O O . PHE E 5 99 ? 285.658 187.730 233.445 1.00 53.82 99 PHE F O 1
ATOM 13434 N N . ASP E 5 100 ? 284.337 188.053 235.243 1.00 51.54 100 ASP F N 1
ATOM 13435 C CA . ASP E 5 100 ? 283.746 186.723 235.136 1.00 51.54 100 ASP F CA 1
ATOM 13436 C C . ASP E 5 100 ? 282.788 186.640 233.954 1.00 51.54 100 ASP F C 1
ATOM 13437 O O . ASP E 5 100 ? 282.824 185.677 233.179 1.00 51.54 100 ASP F O 1
ATOM 13442 N N . THR E 5 101 ? 281.921 187.645 233.798 1.00 50.39 101 THR F N 1
ATOM 13443 C CA . THR E 5 101 ? 281.003 187.655 232.663 1.00 50.39 101 THR F CA 1
ATOM 13444 C C . THR E 5 101 ? 281.756 187.787 231.346 1.00 50.39 101 THR F C 1
ATOM 13445 O O . THR E 5 101 ? 281.379 187.166 230.346 1.00 50.39 101 THR F O 1
ATOM 13449 N N . TYR E 5 102 ? 282.820 188.593 231.324 1.00 49.11 102 TYR F N 1
ATOM 13450 C CA . TYR E 5 102 ? 283.642 188.690 230.123 1.00 49.11 102 TYR F CA 1
ATOM 13451 C C . TYR E 5 102 ? 284.287 187.350 229.790 1.00 49.11 102 TYR F C 1
ATOM 13452 O O . TYR E 5 102 ? 284.354 186.958 228.619 1.00 49.11 102 TYR F O 1
ATOM 13461 N N . SER E 5 103 ? 284.772 186.635 230.809 1.00 51.71 103 SER F N 1
ATOM 13462 C CA . SER E 5 103 ? 285.352 185.317 230.577 1.00 51.71 103 SER F CA 1
ATOM 13463 C C . SER E 5 103 ? 284.314 184.345 230.031 1.00 51.71 103 SER F C 1
ATOM 13464 O O . SER E 5 103 ? 284.601 183.565 229.114 1.00 51.71 103 SER F O 1
ATOM 13467 N N . LYS E 5 104 ? 283.099 184.374 230.586 1.00 52.48 104 LYS F N 1
ATOM 13468 C CA . LYS E 5 104 ? 282.038 183.510 230.079 1.00 52.48 104 LYS F CA 1
ATOM 13469 C C . LYS E 5 104 ? 281.696 183.848 228.634 1.00 52.48 104 LYS F C 1
ATOM 13470 O O . LYS E 5 104 ? 281.481 182.950 227.813 1.00 52.48 104 LYS F O 1
ATOM 13476 N N . LEU E 5 105 ? 281.639 185.141 228.306 1.00 49.99 105 LEU F N 1
ATOM 13477 C CA . LEU E 5 105 ? 281.357 185.547 226.933 1.00 49.99 105 LEU F CA 1
ATOM 13478 C C . LEU E 5 105 ? 282.447 185.073 225.983 1.00 49.99 105 LEU F C 1
ATOM 13479 O O . LEU E 5 105 ? 282.155 184.598 224.881 1.00 49.99 105 LEU F O 1
ATOM 13484 N N . ILE E 5 106 ? 283.711 185.194 226.392 1.00 50.86 106 ILE F N 1
ATOM 13485 C CA . ILE E 5 106 ? 284.811 184.734 225.547 1.00 50.86 106 ILE F CA 1
ATOM 13486 C C . ILE E 5 106 ? 284.728 183.228 225.337 1.00 50.86 106 ILE F C 1
ATOM 13487 O O . ILE E 5 106 ? 284.905 182.731 224.218 1.00 50.86 106 ILE F O 1
ATOM 13492 N N . HIS E 5 107 ? 284.450 182.478 226.406 1.00 55.36 107 HIS F N 1
ATOM 13493 C CA . HIS E 5 107 ? 284.360 181.026 226.284 1.00 55.36 107 HIS F CA 1
ATOM 13494 C C . HIS E 5 107 ? 283.191 180.612 225.397 1.00 55.36 107 HIS F C 1
ATOM 13495 O O . HIS E 5 107 ? 283.301 179.650 224.628 1.00 55.36 107 HIS F O 1
ATOM 13502 N N . LEU E 5 108 ? 282.062 181.318 225.493 1.00 56.12 108 LEU F N 1
ATOM 13503 C CA . LEU E 5 108 ? 280.919 180.999 224.642 1.00 56.12 108 LEU F CA 1
ATOM 13504 C C . LEU E 5 108 ? 281.187 181.376 223.190 1.00 56.12 108 LEU F C 1
ATOM 13505 O O . LEU E 5 108 ? 280.724 180.692 222.271 1.00 56.12 108 LEU F O 1
ATOM 13510 N N . SER E 5 109 ? 281.923 182.466 222.964 1.00 55.05 109 SER F N 1
ATOM 13511 C CA . SER E 5 109 ? 282.300 182.837 221.605 1.00 55.05 109 SER F CA 1
ATOM 13512 C C . SER E 5 109 ? 283.251 181.813 221.000 1.00 55.05 109 SER F C 1
ATOM 13513 O O . SER E 5 109 ? 283.173 181.517 219.802 1.00 55.05 109 SER F O 1
ATOM 13516 N N . GLN E 5 110 ? 284.157 181.265 221.811 1.00 59.68 110 GLN F N 1
ATOM 13517 C CA . GLN E 5 110 ? 285.060 180.223 221.340 1.00 59.68 110 GLN F CA 1
ATOM 13518 C C . GLN E 5 110 ? 284.365 178.883 221.139 1.00 59.68 110 GLN F C 1
ATOM 13519 O O . GLN E 5 110 ? 284.979 177.967 220.580 1.00 59.68 110 GLN F O 1
ATOM 13525 N N . SER E 5 111 ? 283.116 178.744 221.577 1.00 64.81 111 SER F N 1
ATOM 13526 C CA . SER E 5 111 ? 282.405 177.483 221.442 1.00 64.81 111 SER F CA 1
ATOM 13527 C C . SER E 5 111 ? 282.092 177.192 219.976 1.00 64.81 111 SER F C 1
ATOM 13528 O O . SER E 5 111 ? 282.040 178.089 219.132 1.00 64.81 111 SER F O 1
ATOM 13531 N N . ASP E 5 112 ? 281.881 175.908 219.683 1.00 72.32 112 ASP F N 1
ATOM 13532 C CA . ASP E 5 112 ? 281.659 175.488 218.302 1.00 72.32 112 ASP F CA 1
ATOM 13533 C C . ASP E 5 112 ? 280.321 175.987 217.769 1.00 72.32 112 ASP F C 1
ATOM 13534 O O . ASP E 5 112 ? 280.203 176.308 216.581 1.00 72.32 112 ASP F O 1
ATOM 13539 N N . LYS E 5 113 ? 279.300 176.049 218.626 1.00 67.23 113 LYS F N 1
ATOM 13540 C CA . LYS E 5 113 ? 277.963 176.402 218.157 1.00 67.23 113 LYS F CA 1
ATOM 13541 C C . LYS E 5 113 ? 277.885 177.859 217.715 1.00 67.23 113 LYS F C 1
ATOM 13542 O O . LYS E 5 113 ? 277.287 178.165 216.677 1.00 67.23 113 LYS F O 1
ATOM 13548 N N . LEU E 5 114 ? 278.479 178.771 218.483 1.00 63.05 114 LEU F N 1
ATOM 13549 C CA . LEU E 5 114 ? 278.337 180.201 218.241 1.00 63.05 114 LEU F CA 1
ATOM 13550 C C . LEU E 5 114 ? 279.510 180.813 217.484 1.00 63.05 114 LEU F C 1
ATOM 13551 O O . LEU E 5 114 ? 279.467 182.007 217.173 1.00 63.05 114 LEU F O 1
ATOM 13556 N N . SER E 5 115 ? 280.550 180.036 217.175 1.00 66.64 115 SER F N 1
ATOM 13557 C CA . SER E 5 115 ? 281.720 180.601 216.510 1.00 66.64 115 SER F CA 1
ATOM 13558 C C . SER E 5 115 ? 281.440 181.003 215.068 1.00 66.64 115 SER F C 1
ATOM 13559 O O . SER E 5 115 ? 282.208 181.786 214.500 1.00 66.64 115 SER F O 1
ATOM 13562 N N . SER E 5 116 ? 280.368 180.486 214.466 1.00 69.15 116 SER F N 1
ATOM 13563 C CA . SER E 5 116 ? 280.098 180.765 213.059 1.00 69.15 116 SER F CA 1
ATOM 13564 C C . SER E 5 116 ? 279.858 182.251 212.826 1.00 69.15 116 SER F C 1
ATOM 13565 O O . SER E 5 116 ? 280.361 182.829 211.855 1.00 69.15 116 SER F O 1
ATOM 13568 N N . LEU E 5 117 ? 279.082 182.888 213.704 1.00 57.78 117 LEU F N 1
ATOM 13569 C CA . LEU E 5 117 ? 278.763 184.298 213.512 1.00 57.78 117 LEU F CA 1
ATOM 13570 C C . LEU E 5 117 ? 279.933 185.199 213.897 1.00 57.78 117 LEU F C 1
ATOM 13571 O O . LEU E 5 117 ? 280.077 186.298 213.352 1.00 57.78 117 LEU F O 1
ATOM 13576 N N . PHE E 5 118 ? 280.767 184.766 214.846 1.00 61.07 118 PHE F N 1
ATOM 13577 C CA . PHE E 5 118 ? 281.877 185.612 215.278 1.00 61.07 118 PHE F CA 1
ATOM 13578 C C . PHE E 5 118 ? 283.008 185.639 214.256 1.00 61.07 118 PHE F C 1
ATOM 13579 O O . PHE E 5 118 ? 283.577 186.702 213.986 1.00 61.07 118 PHE F O 1
ATOM 13587 N N . THR E 5 119 ? 283.354 184.489 213.680 1.00 75.71 119 THR F N 1
ATOM 13588 C CA . THR E 5 119 ? 284.526 184.397 212.821 1.00 75.71 119 THR F CA 1
ATOM 13589 C C . THR E 5 119 ? 284.220 183.545 211.598 1.00 75.71 119 THR F C 1
ATOM 13590 O O . THR E 5 119 ? 283.275 182.752 211.582 1.00 75.71 119 THR F O 1
ATOM 13594 N N . ASP E 5 120 ? 285.040 183.729 210.565 1.00 90.76 120 ASP F N 1
ATOM 13595 C CA . ASP E 5 120 ? 284.894 182.964 209.335 1.00 90.76 120 ASP F CA 1
ATOM 13596 C C . ASP E 5 120 ? 285.172 181.487 209.584 1.00 90.76 120 ASP F C 1
ATOM 13597 O O . ASP E 5 120 ? 286.096 181.127 210.319 1.00 90.76 120 ASP F O 1
ATOM 13602 N N . GLN E 5 121 ? 284.362 180.635 208.960 1.00 105.18 121 GLN F N 1
ATOM 13603 C CA . GLN E 5 121 ? 284.493 179.182 209.069 1.00 105.18 121 GLN F CA 1
ATOM 13604 C C . GLN E 5 121 ? 284.450 178.715 210.522 1.00 105.18 121 GLN F C 1
ATOM 13605 O O . GLN E 5 121 ? 285.437 178.204 211.050 1.00 105.18 121 GLN F O 1
ATOM 13611 N N . MET F 6 1 ? 238.733 202.212 215.419 1.00 29.29 1 MET G N 1
ATOM 13612 C CA . MET F 6 1 ? 239.110 201.339 214.313 1.00 29.29 1 MET G CA 1
ATOM 13613 C C . MET F 6 1 ? 238.600 199.919 214.523 1.00 29.29 1 MET G C 1
ATOM 13614 O O . MET F 6 1 ? 237.916 199.362 213.667 1.00 29.29 1 MET G O 1
ATOM 13619 N N . LYS F 6 2 ? 238.951 199.329 215.667 1.00 29.14 2 LYS G N 1
ATOM 13620 C CA . LYS F 6 2 ? 238.427 198.010 216.001 1.00 29.14 2 LYS G CA 1
ATOM 13621 C C . LYS F 6 2 ? 236.917 198.059 216.194 1.00 29.14 2 LYS G C 1
ATOM 13622 O O . LYS F 6 2 ? 236.202 197.131 215.802 1.00 29.14 2 LYS G O 1
ATOM 13628 N N . LEU F 6 3 ? 236.414 199.141 216.795 1.00 25.25 3 LEU G N 1
ATOM 13629 C CA . LEU F 6 3 ? 234.971 199.318 216.921 1.00 25.25 3 LEU G CA 1
ATOM 13630 C C . LEU F 6 3 ? 234.307 199.476 215.560 1.00 25.25 3 LEU G C 1
ATOM 13631 O O . LEU F 6 3 ? 233.164 199.044 215.373 1.00 25.25 3 LEU G O 1
ATOM 13636 N N . LEU F 6 4 ? 235.002 200.093 214.602 1.00 21.17 4 LEU G N 1
ATOM 13637 C CA . LEU F 6 4 ? 234.451 200.234 213.259 1.00 21.17 4 LEU G CA 1
ATOM 13638 C C . LEU F 6 4 ? 234.224 198.874 212.612 1.00 21.17 4 LEU G C 1
ATOM 13639 O O . LEU F 6 4 ? 233.190 198.646 211.974 1.00 21.17 4 LEU G O 1
ATOM 13644 N N . LEU F 6 5 ? 235.178 197.957 212.767 1.00 22.06 5 LEU G N 1
ATOM 13645 C CA . LEU F 6 5 ? 235.059 196.644 212.146 1.00 22.06 5 LEU G CA 1
ATOM 13646 C C . LEU F 6 5 ? 234.052 195.754 212.864 1.00 22.06 5 LEU G C 1
ATOM 13647 O O . LEU F 6 5 ? 233.422 194.903 212.228 1.00 22.06 5 LEU G O 1
ATOM 13652 N N . GLN F 6 6 ? 233.893 195.924 214.179 1.00 24.04 6 GLN G N 1
ATOM 13653 C CA . GLN F 6 6 ? 232.921 195.122 214.913 1.00 24.04 6 GLN G CA 1
ATOM 13654 C C . GLN F 6 6 ? 231.493 195.498 214.535 1.00 24.04 6 GLN G C 1
ATOM 13655 O O . GLN F 6 6 ? 230.614 194.631 214.471 1.00 24.04 6 GLN G O 1
ATOM 13661 N N . ASN F 6 7 ? 231.243 196.785 214.285 1.00 21.85 7 ASN G N 1
ATOM 13662 C CA . ASN F 6 7 ? 229.900 197.239 213.943 1.00 21.85 7 ASN G CA 1
ATOM 13663 C C . ASN F 6 7 ? 229.437 196.715 212.590 1.00 21.85 7 ASN G C 1
ATOM 13664 O O . ASN F 6 7 ? 228.248 196.814 212.273 1.00 21.85 7 ASN G O 1
ATOM 13669 N N . GLN F 6 8 ? 230.352 196.173 211.785 1.00 24.67 8 GLN G N 1
ATOM 13670 C CA . GLN F 6 8 ? 229.986 195.631 210.481 1.00 24.67 8 GLN G CA 1
ATOM 13671 C C . GLN F 6 8 ? 229.046 194.439 210.603 1.00 24.67 8 GLN G C 1
ATOM 13672 O O . GLN F 6 8 ? 228.126 194.294 209.790 1.00 24.67 8 GLN G O 1
ATOM 13678 N N . ASN F 6 9 ? 229.264 193.580 211.601 1.00 27.75 9 ASN G N 1
ATOM 13679 C CA . ASN F 6 9 ? 228.488 192.355 211.805 1.00 27.75 9 ASN G CA 1
ATOM 13680 C C . ASN F 6 9 ? 228.602 191.433 210.586 1.00 27.75 9 ASN G C 1
ATOM 13681 O O . ASN F 6 9 ? 227.638 191.180 209.862 1.00 27.75 9 ASN G O 1
ATOM 13686 N N . ILE F 6 10 ? 229.825 190.942 210.370 1.00 26.76 10 ILE G N 1
ATOM 13687 C CA . ILE F 6 10 ? 230.107 190.074 209.228 1.00 26.76 10 ILE G CA 1
ATOM 13688 C C . ILE F 6 10 ? 229.375 188.742 209.365 1.00 26.76 10 ILE G C 1
ATOM 13689 O O . ILE F 6 10 ? 228.985 188.123 208.366 1.00 26.76 10 ILE G O 1
ATOM 13694 N N . PHE F 6 11 ? 229.178 188.282 210.603 1.00 26.99 11 PHE G N 1
ATOM 13695 C CA . PHE F 6 11 ? 228.553 186.981 210.826 1.00 26.99 11 PHE G CA 1
ATOM 13696 C C . PHE F 6 11 ? 227.136 186.938 210.267 1.00 26.99 11 PHE G C 1
ATOM 13697 O O . PHE F 6 11 ? 226.701 185.907 209.739 1.00 26.99 11 PHE G O 1
ATOM 13705 N N . GLN F 6 12 ? 226.397 188.043 210.380 1.00 27.80 12 GLN G N 1
ATOM 13706 C CA . GLN F 6 12 ? 225.057 188.099 209.803 1.00 27.80 12 GLN G CA 1
ATOM 13707 C C . GLN F 6 12 ? 225.103 187.923 208.290 1.00 27.80 12 GLN G C 1
ATOM 13708 O O . GLN F 6 12 ? 224.279 187.199 207.715 1.00 27.80 12 GLN G O 1
ATOM 13714 N N . LYS F 6 13 ? 226.061 188.577 207.630 1.00 24.16 13 LYS G N 1
ATOM 13715 C CA . LYS F 6 13 ? 226.204 188.429 206.186 1.00 24.16 13 LYS G CA 1
ATOM 13716 C C . LYS F 6 13 ? 226.559 186.996 205.812 1.00 24.16 13 LYS G C 1
ATOM 13717 O O . LYS F 6 13 ? 226.027 186.451 204.837 1.00 24.16 13 LYS G O 1
ATOM 13723 N N . LEU F 6 14 ? 227.454 186.369 206.579 1.00 25.00 14 LEU G N 1
ATOM 13724 C CA . LEU F 6 14 ? 227.805 184.977 206.316 1.00 25.00 14 LEU G CA 1
ATOM 13725 C C . LEU F 6 14 ? 226.591 184.066 206.460 1.00 25.00 14 LEU G C 1
ATOM 13726 O O . LEU F 6 14 ? 226.366 183.181 205.625 1.00 25.00 14 LEU G O 1
ATOM 13731 N N . LYS F 6 15 ? 225.793 184.275 207.510 1.00 29.64 15 LYS G N 1
ATOM 13732 C CA . LYS F 6 15 ? 224.603 183.456 207.720 1.00 29.64 15 LYS G CA 1
ATOM 13733 C C . LYS F 6 15 ? 223.608 183.629 206.579 1.00 29.64 15 LYS G C 1
ATOM 13734 O O . LYS F 6 15 ? 223.057 182.648 206.064 1.00 29.64 15 LYS G O 1
ATOM 13740 N N . ASN F 6 16 ? 223.365 184.878 206.171 1.00 29.92 16 ASN G N 1
ATOM 13741 C CA . ASN F 6 16 ? 222.418 185.129 205.090 1.00 29.92 16 ASN G CA 1
ATOM 13742 C C . ASN F 6 16 ? 222.888 184.500 203.786 1.00 29.92 16 ASN G C 1
ATOM 13743 O O . ASN F 6 16 ? 222.095 183.882 203.062 1.00 29.92 16 ASN G O 1
ATOM 13748 N N . THR F 6 17 ? 224.178 184.639 203.470 1.00 29.13 17 THR G N 1
ATOM 13749 C CA . THR F 6 17 ? 224.698 184.061 202.237 1.00 29.13 17 THR G CA 1
ATOM 13750 C C . THR F 6 17 ? 224.617 182.540 202.260 1.00 29.13 17 THR G C 1
ATOM 13751 O O . THR F 6 17 ? 224.277 181.919 201.247 1.00 29.13 17 THR G O 1
ATOM 13755 N N . LEU F 6 18 ? 224.926 181.919 203.403 1.00 28.66 18 LEU G N 1
ATOM 13756 C CA . LEU F 6 18 ? 224.833 180.465 203.489 1.00 28.66 18 LEU G CA 1
ATOM 13757 C C . LEU F 6 18 ? 223.393 179.992 203.333 1.00 28.66 18 LEU G C 1
ATOM 13758 O O . LEU F 6 18 ? 223.133 178.992 202.652 1.00 28.66 18 LEU G O 1
ATOM 13763 N N . ASN F 6 19 ? 222.445 180.697 203.957 1.00 34.00 19 ASN G N 1
ATOM 13764 C CA . ASN F 6 19 ? 221.039 180.334 203.811 1.00 34.00 19 ASN G CA 1
ATOM 13765 C C . ASN F 6 19 ? 220.600 180.436 202.356 1.00 34.00 19 ASN G C 1
ATOM 13766 O O . ASN F 6 19 ? 219.923 179.542 201.833 1.00 34.00 19 ASN G O 1
ATOM 13771 N N . GLY F 6 20 ? 220.986 181.523 201.683 1.00 34.92 20 GLY G N 1
ATOM 13772 C CA . GLY F 6 20 ? 220.636 181.670 200.280 1.00 34.92 20 GLY G CA 1
ATOM 13773 C C . GLY F 6 20 ? 221.246 180.589 199.410 1.00 34.92 20 GLY G C 1
ATOM 13774 O O . GLY F 6 20 ? 220.589 180.056 198.513 1.00 34.92 20 GLY G O 1
ATOM 13775 N N . CYS F 6 21 ? 222.511 180.247 199.668 1.00 38.07 21 CYS G N 1
ATOM 13776 C CA . CYS F 6 21 ? 223.172 179.195 198.903 1.00 38.07 21 CYS G CA 1
ATOM 13777 C C . CYS F 6 21 ? 222.459 177.862 199.075 1.00 38.07 21 CYS G C 1
ATOM 13778 O O . CYS F 6 21 ? 222.203 177.149 198.097 1.00 38.07 21 CYS G O 1
ATOM 13781 N N . ILE F 6 22 ? 222.123 177.512 200.319 1.00 41.35 22 ILE G N 1
ATOM 13782 C CA . ILE F 6 22 ? 221.457 176.238 200.573 1.00 41.35 22 ILE G CA 1
ATOM 13783 C C . ILE F 6 22 ? 220.090 176.208 199.906 1.00 41.35 22 ILE G C 1
ATOM 13784 O O . ILE F 6 22 ? 219.715 175.213 199.271 1.00 41.35 22 ILE G O 1
ATOM 13789 N N . LYS F 6 23 ? 219.327 177.297 200.027 1.00 49.68 23 LYS G N 1
ATOM 13790 C CA . LYS F 6 23 ? 217.997 177.338 199.429 1.00 49.68 23 LYS G CA 1
ATOM 13791 C C . LYS F 6 23 ? 218.071 177.212 197.911 1.00 49.68 23 LYS G C 1
ATOM 13792 O O . LYS F 6 23 ? 217.306 176.455 197.300 1.00 49.68 23 LYS G O 1
ATOM 13798 N N . LYS F 6 24 ? 218.999 177.940 197.283 1.00 51.08 24 LYS G N 1
ATOM 13799 C CA . LYS F 6 24 ? 219.109 177.887 195.829 1.00 51.08 24 LYS G CA 1
ATOM 13800 C C . LYS F 6 24 ? 219.569 176.515 195.354 1.00 51.08 24 LYS G C 1
ATOM 13801 O O . LYS F 6 24 ? 219.073 176.007 194.341 1.00 51.08 24 LYS G O 1
ATOM 13807 N N . PHE F 6 25 ? 220.515 175.895 196.068 1.00 61.33 25 PHE G N 1
ATOM 13808 C CA . PHE F 6 25 ? 220.952 174.555 195.689 1.00 61.33 25 PHE G CA 1
ATOM 13809 C C . PHE F 6 25 ? 219.821 173.547 195.831 1.00 61.33 25 PHE G C 1
ATOM 13810 O O . PHE F 6 25 ? 219.665 172.657 194.987 1.00 61.33 25 PHE G O 1
ATOM 13818 N N . TYR F 6 26 ? 219.029 173.661 196.899 1.00 69.14 26 TYR G N 1
ATOM 13819 C CA . TYR F 6 26 ? 217.890 172.766 197.064 1.00 69.14 26 TYR G CA 1
ATOM 13820 C C . TYR F 6 26 ? 216.880 172.957 195.940 1.00 69.14 26 TYR G C 1
ATOM 13821 O O . TYR F 6 26 ? 216.323 171.982 195.423 1.00 69.14 26 TYR G O 1
ATOM 13830 N N . ASP F 6 27 ? 216.636 174.208 195.544 1.00 71.87 27 ASP G N 1
ATOM 13831 C CA . ASP F 6 27 ? 215.637 174.473 194.513 1.00 71.87 27 ASP G CA 1
ATOM 13832 C C . ASP F 6 27 ? 216.103 174.010 193.136 1.00 71.87 27 ASP G C 1
ATOM 13833 O O . ASP F 6 27 ? 215.297 173.513 192.341 1.00 71.87 27 ASP G O 1
ATOM 13838 N N . THR F 6 28 ? 217.392 174.162 192.831 1.00 75.18 28 THR G N 1
ATOM 13839 C CA . THR F 6 28 ? 217.860 173.936 191.467 1.00 75.18 28 THR G CA 1
ATOM 13840 C C . THR F 6 28 ? 218.063 172.465 191.123 1.00 75.18 28 THR G C 1
ATOM 13841 O O . THR F 6 28 ? 218.194 172.142 189.937 1.00 75.18 28 THR G O 1
ATOM 13845 N N . TYR F 6 29 ? 218.080 171.569 192.109 1.00 82.68 29 TYR G N 1
ATOM 13846 C CA . TYR F 6 29 ? 218.365 170.161 191.852 1.00 82.68 29 TYR G CA 1
ATOM 13847 C C . TYR F 6 29 ? 217.257 169.255 192.372 1.00 82.68 29 TYR G C 1
ATOM 13848 O O . TYR F 6 29 ? 217.526 168.278 193.079 1.00 82.68 29 TYR G O 1
ATOM 13857 N N . GLN F 6 30 ? 216.010 169.571 192.031 1.00 95.26 30 GLN G N 1
ATOM 13858 C CA . GLN F 6 30 ? 214.863 168.778 192.451 1.00 95.26 30 GLN G CA 1
ATOM 13859 C C . GLN F 6 30 ? 214.532 167.649 191.482 1.00 95.26 30 GLN G C 1
ATOM 13860 O O . GLN F 6 30 ? 213.540 166.944 191.695 1.00 95.26 30 GLN G O 1
ATOM 13866 N N . ASP F 6 31 ? 215.327 167.465 190.425 1.00 109.94 31 ASP G N 1
ATOM 13867 C CA . ASP F 6 31 ? 215.070 166.378 189.486 1.00 109.94 31 ASP G CA 1
ATOM 13868 C C . ASP F 6 31 ? 215.232 165.017 190.154 1.00 109.94 31 ASP G C 1
ATOM 13869 O O . ASP F 6 31 ? 214.433 164.104 189.915 1.00 109.94 31 ASP G O 1
ATOM 13874 N N . LEU F 6 32 ? 216.259 164.867 190.995 1.00 112.94 32 LEU G N 1
ATOM 13875 C CA . LEU F 6 32 ? 216.501 163.637 191.755 1.00 112.94 32 LEU G CA 1
ATOM 13876 C C . LEU F 6 32 ? 216.611 162.415 190.844 1.00 112.94 32 LEU G C 1
ATOM 13877 O O . LEU F 6 32 ? 216.052 161.354 191.130 1.00 112.94 32 LEU G O 1
ATOM 13882 N N . GLU F 6 33 ? 217.334 162.563 189.737 1.00 115.33 33 GLU G N 1
ATOM 13883 C CA . GLU F 6 33 ? 217.616 161.435 188.857 1.00 115.33 33 GLU G CA 1
ATOM 13884 C C . GLU F 6 33 ? 218.811 160.663 189.406 1.00 115.33 33 GLU G C 1
ATOM 13885 O O . GLU F 6 33 ? 219.900 161.226 189.560 1.00 115.33 33 GLU G O 1
ATOM 13891 N N . GLN F 6 34 ? 218.606 159.375 189.695 1.00 114.50 34 GLN G N 1
ATOM 13892 C CA . GLN F 6 34 ? 219.616 158.605 190.416 1.00 114.50 34 GLN G CA 1
ATOM 13893 C C . GLN F 6 34 ? 220.913 158.491 189.624 1.00 114.50 34 GLN G C 1
ATOM 13894 O O . GLN F 6 34 ? 222.005 158.611 190.192 1.00 114.50 34 GLN G O 1
ATOM 13900 N N . MET F 6 35 ? 220.818 158.247 188.315 1.00 117.49 35 MET G N 1
ATOM 13901 C CA . MET F 6 35 ? 222.027 158.143 187.505 1.00 117.49 35 MET G CA 1
ATOM 13902 C C . MET F 6 35 ? 222.783 159.468 187.466 1.00 117.49 35 MET G C 1
ATOM 13903 O O . MET F 6 35 ? 224.015 159.490 187.576 1.00 117.49 35 MET G O 1
ATOM 13908 N N . GLN F 6 36 ? 222.063 160.586 187.340 1.00 113.06 36 GLN G N 1
ATOM 13909 C CA . GLN F 6 36 ? 222.718 161.890 187.361 1.00 113.06 36 GLN G CA 1
ATOM 13910 C C . GLN F 6 36 ? 223.309 162.188 188.733 1.00 113.06 36 GLN G C 1
ATOM 13911 O O . GLN F 6 36 ? 224.401 162.758 188.834 1.00 113.06 36 GLN G O 1
ATOM 13917 N N . LYS F 6 37 ? 222.602 161.806 189.800 1.00 111.64 37 LYS G N 1
ATOM 13918 C CA . LYS F 6 37 ? 223.123 162.013 191.146 1.00 111.64 37 LYS G CA 1
ATOM 13919 C C . LYS F 6 37 ? 224.412 161.231 191.362 1.00 111.64 37 LYS G C 1
ATOM 13920 O O . LYS F 6 37 ? 225.360 161.738 191.973 1.00 111.64 37 LYS G O 1
ATOM 13926 N N . PHE F 6 38 ? 224.466 159.991 190.870 1.00 114.35 38 PHE G N 1
ATOM 13927 C CA . PHE F 6 38 ? 225.692 159.209 190.978 1.00 114.35 38 PHE G CA 1
ATOM 13928 C C . PHE F 6 38 ? 226.802 159.780 190.104 1.00 114.35 38 PHE G C 1
ATOM 13929 O O . PHE F 6 38 ? 227.975 159.745 190.494 1.00 114.35 38 PHE G O 1
ATOM 13937 N N . GLU F 6 39 ? 226.457 160.304 188.926 1.00 112.45 39 GLU G N 1
ATOM 13938 C CA . GLU F 6 39 ? 227.464 160.911 188.061 1.00 112.45 39 GLU G CA 1
ATOM 13939 C C . GLU F 6 39 ? 228.079 162.149 188.702 1.00 112.45 39 GLU G C 1
ATOM 13940 O O . GLU F 6 39 ? 229.293 162.365 188.612 1.00 112.45 39 GLU G O 1
ATOM 13946 N N . MET F 6 40 ? 227.258 162.975 189.355 1.00 103.84 40 MET G N 1
ATOM 13947 C CA . MET F 6 40 ? 227.747 164.241 189.893 1.00 103.84 40 MET G CA 1
ATOM 13948 C C . MET F 6 40 ? 228.710 164.061 191.060 1.00 103.84 40 MET G C 1
ATOM 13949 O O . MET F 6 40 ? 229.392 165.021 191.431 1.00 103.84 40 MET G O 1
ATOM 13954 N N . ILE F 6 41 ? 228.786 162.870 191.643 1.00 95.46 41 ILE G N 1
ATOM 13955 C CA . ILE F 6 41 ? 229.596 162.628 192.832 1.00 95.46 41 ILE G CA 1
ATOM 13956 C C . ILE F 6 41 ? 230.913 162.009 192.377 1.00 95.46 41 ILE G C 1
ATOM 13957 O O . ILE F 6 41 ? 231.016 160.793 192.195 1.00 95.46 41 ILE G O 1
ATOM 13962 N N . VAL F 6 42 ? 231.927 162.855 192.185 1.00 88.37 42 VAL G N 1
ATOM 13963 C CA . VAL F 6 42 ? 233.285 162.413 191.897 1.00 88.37 42 VAL G CA 1
ATOM 13964 C C . VAL F 6 42 ? 234.248 163.236 192.742 1.00 88.37 42 VAL G C 1
ATOM 13965 O O . VAL F 6 42 ? 233.902 164.296 193.267 1.00 88.37 42 VAL G O 1
ATOM 13969 N N . GLU F 6 43 ? 235.470 162.729 192.869 1.00 89.11 43 GLU G N 1
ATOM 13970 C CA . GLU F 6 43 ? 236.463 163.364 193.726 1.00 89.11 43 GLU G CA 1
ATOM 13971 C C . GLU F 6 43 ? 237.045 164.608 193.063 1.00 89.11 43 GLU G C 1
ATOM 13972 O O . GLU F 6 43 ? 237.361 164.601 191.869 1.00 89.11 43 GLU G O 1
ATOM 13978 N N . ASP F 6 44 ? 237.179 165.678 193.850 1.00 88.10 44 ASP G N 1
ATOM 13979 C CA . ASP F 6 44 ? 237.952 166.867 193.487 1.00 88.10 44 ASP G CA 1
ATOM 13980 C C . ASP F 6 44 ? 237.394 167.569 192.245 1.00 88.10 44 ASP G C 1
ATOM 13981 O O . ASP F 6 44 ? 238.066 167.710 191.221 1.00 88.10 44 ASP G O 1
ATOM 13986 N N . LYS F 6 45 ? 236.145 168.016 192.355 1.00 72.36 45 LYS G N 1
ATOM 13987 C CA . LYS F 6 45 ? 235.593 168.962 191.393 1.00 72.36 45 LYS G CA 1
ATOM 13988 C C . LYS F 6 45 ? 234.413 169.673 192.040 1.00 72.36 45 LYS G C 1
ATOM 13989 O O . LYS F 6 45 ? 233.688 169.080 192.843 1.00 72.36 45 LYS G O 1
ATOM 13995 N N . LEU F 6 46 ? 234.242 170.948 191.702 1.00 55.32 46 LEU G N 1
ATOM 13996 C CA . LEU F 6 46 ? 233.200 171.753 192.324 1.00 55.32 46 LEU G CA 1
ATOM 13997 C C . LEU F 6 46 ? 231.827 171.358 191.797 1.00 55.32 46 LEU G C 1
ATOM 13998 O O . LEU F 6 46 ? 231.672 170.982 190.632 1.00 55.32 46 LEU G O 1
ATOM 14003 N N . LEU F 6 47 ? 230.826 171.441 192.670 1.00 51.25 47 LEU G N 1
ATOM 14004 C CA . LEU F 6 47 ? 229.458 171.087 192.317 1.00 51.25 47 LEU G CA 1
ATOM 14005 C C . LEU F 6 47 ? 228.537 172.290 192.196 1.00 51.25 47 LEU G C 1
ATOM 14006 O O . LEU F 6 47 ? 227.549 172.227 191.458 1.00 51.25 47 LEU G O 1
ATOM 14011 N N . PHE F 6 48 ? 228.834 173.380 192.898 1.00 46.48 48 PHE G N 1
ATOM 14012 C CA . PHE F 6 48 ? 227.952 174.536 192.914 1.00 46.48 48 PHE G CA 1
ATOM 14013 C C . PHE F 6 48 ? 228.769 175.771 193.260 1.00 46.48 48 PHE G C 1
ATOM 14014 O O . PHE F 6 48 ? 229.819 175.677 193.899 1.00 46.48 48 PHE G O 1
ATOM 14022 N N . ARG F 6 49 ? 228.277 176.928 192.823 1.00 36.70 49 ARG G N 1
ATOM 14023 C CA . ARG F 6 49 ? 228.930 178.205 193.087 1.00 36.70 49 ARG G CA 1
ATOM 14024 C C . ARG F 6 49 ? 227.860 179.273 193.239 1.00 36.70 49 ARG G C 1
ATOM 14025 O O . ARG F 6 49 ? 227.152 179.583 192.277 1.00 36.70 49 ARG G O 1
ATOM 14033 N N . TYR F 6 50 ? 227.745 179.836 194.439 1.00 33.99 50 TYR G N 1
ATOM 14034 C CA . TYR F 6 50 ? 226.747 180.856 194.741 1.00 33.99 50 TYR G CA 1
ATOM 14035 C C . TYR F 6 50 ? 227.462 182.157 195.075 1.00 33.99 50 TYR G C 1
ATOM 14036 O O . TYR F 6 50 ? 228.097 182.268 196.129 1.00 33.99 50 TYR G O 1
ATOM 14045 N N . SER F 6 51 ? 227.355 183.139 194.185 1.00 31.37 51 SER G N 1
ATOM 14046 C CA . SER F 6 51 ? 227.923 184.454 194.438 1.00 31.37 51 SER G CA 1
ATOM 14047 C C . SER F 6 51 ? 227.054 185.222 195.423 1.00 31.37 51 SER G C 1
ATOM 14048 O O . SER F 6 51 ? 225.823 185.152 195.375 1.00 31.37 51 SER G O 1
ATOM 14051 N N . CYS F 6 52 ? 227.704 185.955 196.321 1.00 32.27 52 CYS G N 1
ATOM 14052 C CA . CYS F 6 52 ? 226.980 186.735 197.310 1.00 32.27 52 CYS G CA 1
ATOM 14053 C C . CYS F 6 52 ? 226.289 187.925 196.652 1.00 32.27 52 CYS G C 1
ATOM 14054 O O . CYS F 6 52 ? 226.674 188.388 195.575 1.00 32.27 52 CYS G O 1
ATOM 14057 N N . SER F 6 53 ? 225.249 188.419 197.318 1.00 33.31 53 SER G N 1
ATOM 14058 C CA . SER F 6 53 ? 224.519 189.574 196.826 1.00 33.31 53 SER G CA 1
ATOM 14059 C C . SER F 6 53 ? 225.308 190.850 197.110 1.00 33.31 53 SER G C 1
ATOM 14060 O O . SER F 6 53 ? 226.347 190.840 197.774 1.00 33.31 53 SER G O 1
ATOM 14063 N N . GLN F 6 54 ? 224.801 191.972 196.598 1.00 36.17 54 GLN G N 1
ATOM 14064 C CA . GLN F 6 54 ? 225.501 193.243 196.741 1.00 36.17 54 GLN G CA 1
ATOM 14065 C C . GLN F 6 54 ? 225.460 193.772 198.168 1.00 36.17 54 GLN G C 1
ATOM 14066 O O . GLN F 6 54 ? 226.277 194.628 198.521 1.00 36.17 54 GLN G O 1
ATOM 14072 N N . SER F 6 55 ? 224.536 193.286 198.996 1.00 31.19 55 SER G N 1
ATOM 14073 C CA . SER F 6 55 ? 224.408 193.776 200.362 1.00 31.19 55 SER G CA 1
ATOM 14074 C C . SER F 6 55 ? 225.376 193.115 201.336 1.00 31.19 55 SER G C 1
ATOM 14075 O O . SER F 6 55 ? 225.499 193.587 202.470 1.00 31.19 55 SER G O 1
ATOM 14078 N N . GLU F 6 56 ? 226.058 192.044 200.934 1.00 31.53 56 GLU G N 1
ATOM 14079 C CA . GLU F 6 56 ? 227.053 191.396 201.790 1.00 31.53 56 GLU G CA 1
ATOM 14080 C C . GLU F 6 56 ? 228.453 191.884 201.422 1.00 31.53 56 GLU G C 1
ATOM 14081 O O . GLU F 6 56 ? 229.272 191.174 200.841 1.00 31.53 56 GLU G O 1
ATOM 14087 N N . MET F 6 57 ? 228.715 193.135 201.789 1.00 31.59 57 MET G N 1
ATOM 14088 C CA . MET F 6 57 ? 230.011 193.765 201.594 1.00 31.59 57 MET G CA 1
ATOM 14089 C C . MET F 6 57 ? 230.582 194.124 202.957 1.00 31.59 57 MET G C 1
ATOM 14090 O O . MET F 6 57 ? 229.882 194.708 203.791 1.00 31.59 57 MET G O 1
ATOM 14095 N N . PHE F 6 58 ? 231.843 193.772 203.184 1.00 22.95 58 PHE G N 1
ATOM 14096 C CA . PHE F 6 58 ? 232.505 194.070 204.444 1.00 22.95 58 PHE G CA 1
ATOM 14097 C C . PHE F 6 58 ? 233.948 194.461 204.168 1.00 22.95 58 PHE G C 1
ATOM 14098 O O . PHE F 6 58 ? 234.452 194.325 203.050 1.00 22.95 58 PHE G O 1
ATOM 14106 N N . SER F 6 59 ? 234.612 194.960 205.205 1.00 14.59 59 SER G N 1
ATOM 14107 C CA . SER F 6 59 ? 236.005 195.368 205.122 1.00 14.59 59 SER G CA 1
ATOM 14108 C C . SER F 6 59 ? 236.794 194.700 206.236 1.00 14.59 59 SER G C 1
ATOM 14109 O O . SER F 6 59 ? 236.307 194.572 207.363 1.00 14.59 59 SER G O 1
ATOM 14112 N N . ALA F 6 60 ? 238.012 194.275 205.915 1.00 19.86 60 ALA G N 1
ATOM 14113 C CA . ALA F 6 60 ? 238.866 193.598 206.876 1.00 19.86 60 ALA G CA 1
ATOM 14114 C C . ALA F 6 60 ? 240.311 194.000 206.622 1.00 19.86 60 ALA G C 1
ATOM 14115 O O . ALA F 6 60 ? 240.639 194.604 205.599 1.00 19.86 60 ALA G O 1
ATOM 14117 N N . GLN F 6 61 ? 241.174 193.661 207.573 1.00 18.19 61 GLN G N 1
ATOM 14118 C CA . GLN F 6 61 ? 242.601 193.930 207.468 1.00 18.19 61 GLN G CA 1
ATOM 14119 C C . GLN F 6 61 ? 243.327 192.650 207.084 1.00 18.19 61 GLN G C 1
ATOM 14120 O O . GLN F 6 61 ? 243.100 191.597 207.689 1.00 18.19 61 GLN G O 1
ATOM 14126 N N . ILE F 6 62 ? 244.192 192.740 206.081 1.00 15.87 62 ILE G N 1
ATOM 14127 C CA . ILE F 6 62 ? 244.971 191.588 205.645 1.00 15.87 62 ILE G CA 1
ATOM 14128 C C . ILE F 6 62 ? 246.163 191.417 206.575 1.00 15.87 62 ILE G C 1
ATOM 14129 O O . ILE F 6 62 ? 246.953 192.348 206.772 1.00 15.87 62 ILE G O 1
ATOM 14134 N N . GLN F 6 63 ? 246.292 190.226 207.155 1.00 20.43 63 GLN G N 1
ATOM 14135 C CA . GLN F 6 63 ? 247.393 189.915 208.056 1.00 20.43 63 GLN G CA 1
ATOM 14136 C C . GLN F 6 63 ? 248.479 189.078 207.403 1.00 20.43 63 GLN G C 1
ATOM 14137 O O . GLN F 6 63 ? 249.657 189.246 207.731 1.00 20.43 63 GLN G O 1
ATOM 14143 N N . ALA F 6 64 ? 248.111 188.182 206.492 1.00 19.87 64 ALA G N 1
ATOM 14144 C CA . ALA F 6 64 ? 249.077 187.352 205.791 1.00 19.87 64 ALA G CA 1
ATOM 14145 C C . ALA F 6 64 ? 248.456 186.889 204.484 1.00 19.87 64 ALA G C 1
ATOM 14146 O O . ALA F 6 64 ? 247.242 186.980 204.287 1.00 19.87 64 ALA G O 1
ATOM 14148 N N . HIS F 6 65 ? 249.307 186.396 203.589 1.00 22.69 65 HIS G N 1
ATOM 14149 C CA . HIS F 6 65 ? 248.848 185.836 202.328 1.00 22.69 65 HIS G CA 1
ATOM 14150 C C . HIS F 6 65 ? 249.851 184.790 201.868 1.00 22.69 65 HIS G C 1
ATOM 14151 O O . HIS F 6 65 ? 251.006 184.779 202.299 1.00 22.69 65 HIS G O 1
ATOM 14158 N N . TYR F 6 66 ? 249.392 183.902 200.989 1.00 26.99 66 TYR G N 1
ATOM 14159 C CA . TYR F 6 66 ? 250.214 182.801 200.493 1.00 26.99 66 TYR G CA 1
ATOM 14160 C C . TYR F 6 66 ? 249.900 182.599 199.018 1.00 26.99 66 TYR G C 1
ATOM 14161 O O . TYR F 6 66 ? 248.784 182.207 198.667 1.00 26.99 66 TYR G O 1
ATOM 14170 N N . LEU F 6 67 ? 250.883 182.868 198.158 1.00 32.78 67 LEU G N 1
ATOM 14171 C CA . LEU F 6 67 ? 250.673 182.750 196.720 1.00 32.78 67 LEU G CA 1
ATOM 14172 C C . LEU F 6 67 ? 250.668 181.302 196.251 1.00 32.78 67 LEU G C 1
ATOM 14173 O O . LEU F 6 67 ? 249.989 180.978 195.270 1.00 32.78 67 LEU G O 1
ATOM 14178 N N . GLU F 6 68 ? 251.417 180.426 196.925 1.00 42.81 68 GLU G N 1
ATOM 14179 C CA . GLU F 6 68 ? 251.530 179.043 196.471 1.00 42.81 68 GLU G CA 1
ATOM 14180 C C . GLU F 6 68 ? 250.193 178.315 196.557 1.00 42.81 68 GLU G C 1
ATOM 14181 O O . GLU F 6 68 ? 249.848 177.531 195.665 1.00 42.81 68 GLU G O 1
ATOM 14187 N N . LYS F 6 69 ? 249.427 178.562 197.617 1.00 35.92 69 LYS G N 1
ATOM 14188 C CA . LYS F 6 69 ? 248.161 177.881 197.842 1.00 35.92 69 LYS G CA 1
ATOM 14189 C C . LYS F 6 69 ? 246.957 178.799 197.697 1.00 35.92 69 LYS G C 1
ATOM 14190 O O . LYS F 6 69 ? 245.823 178.335 197.860 1.00 35.92 69 LYS G O 1
ATOM 14196 N N . ARG F 6 70 ? 247.172 180.081 197.394 1.00 32.07 70 ARG G N 1
ATOM 14197 C CA . ARG F 6 70 ? 246.093 181.058 197.233 1.00 32.07 70 ARG G CA 1
ATOM 14198 C C . ARG F 6 70 ? 245.217 181.127 198.483 1.00 32.07 70 ARG G C 1
ATOM 14199 O O . ARG F 6 70 ? 243.989 181.064 198.415 1.00 32.07 70 ARG G O 1
ATOM 14207 N N . VAL F 6 71 ? 245.866 181.259 199.636 1.00 25.49 71 VAL G N 1
ATOM 14208 C CA . VAL F 6 71 ? 245.191 181.351 200.924 1.00 25.49 71 VAL G CA 1
ATOM 14209 C C . VAL F 6 71 ? 245.455 182.735 201.496 1.00 25.49 71 VAL G C 1
ATOM 14210 O O . VAL F 6 71 ? 246.609 183.172 201.570 1.00 25.49 71 VAL G O 1
ATOM 14214 N N . LEU F 6 72 ? 244.388 183.421 201.894 1.00 17.80 72 LEU G N 1
ATOM 14215 C CA . LEU F 6 72 ? 244.474 184.791 202.37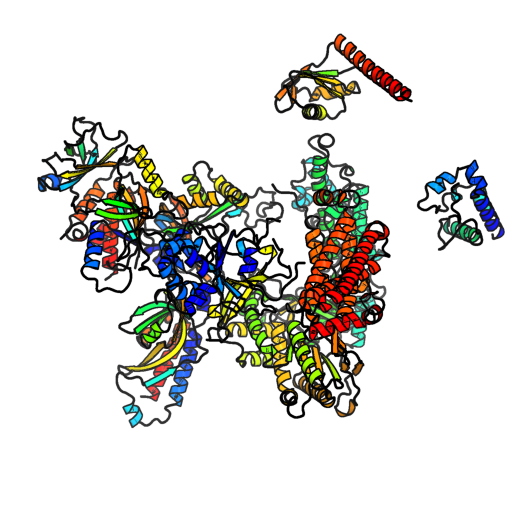5 1.00 17.80 72 LEU G CA 1
ATOM 14216 C C . LEU F 6 72 ? 243.837 184.874 203.754 1.00 17.80 72 LEU G C 1
ATOM 14217 O O . LEU F 6 72 ? 242.789 184.271 203.998 1.00 17.80 72 LEU G O 1
ATOM 14222 N N . GLN F 6 73 ? 244.471 185.622 204.651 1.00 23.14 73 GLN G N 1
ATOM 14223 C CA . GLN F 6 73 ? 244.040 185.725 206.040 1.00 23.14 73 GLN G CA 1
ATOM 14224 C C . GLN F 6 73 ? 243.496 187.123 206.300 1.00 23.14 73 GLN G C 1
ATOM 14225 O O . GLN F 6 73 ? 244.172 188.118 206.023 1.00 23.14 73 GLN G O 1
ATOM 14231 N N . LEU F 6 74 ? 242.281 187.191 206.840 1.00 15.50 74 LEU G N 1
ATOM 14232 C CA . LEU F 6 74 ? 241.597 188.445 207.128 1.00 15.50 74 LEU G CA 1
ATOM 14233 C C . LEU F 6 74 ? 241.248 188.496 208.607 1.00 15.50 74 LEU G C 1
ATOM 14234 O O . LEU F 6 74 ? 240.892 187.473 209.197 1.00 15.50 74 LEU G O 1
ATOM 14239 N N . THR F 6 75 ? 241.357 189.681 209.203 1.00 21.23 75 THR G N 1
ATOM 14240 C CA . THR F 6 75 ? 241.013 189.881 210.604 1.00 21.23 75 THR G CA 1
ATOM 14241 C C . THR F 6 75 ? 240.178 191.142 210.752 1.00 21.23 75 THR G C 1
ATOM 14242 O O . THR F 6 75 ? 240.339 192.094 209.983 1.00 21.23 75 THR G O 1
ATOM 14246 N N . ASP F 6 76 ? 239.258 191.128 211.711 1.00 27.22 76 ASP G N 1
ATOM 14247 C CA . ASP F 6 76 ? 238.587 192.333 212.179 1.00 27.22 76 ASP G CA 1
ATOM 14248 C C . ASP F 6 76 ? 238.320 192.186 213.671 1.00 27.22 76 ASP G C 1
ATOM 14249 O O . ASP F 6 76 ? 237.458 191.402 214.081 1.00 27.22 76 ASP G O 1
ATOM 14254 N N . GLY F 6 77 ? 239.077 192.920 214.479 1.00 26.34 77 GLY G N 1
ATOM 14255 C CA . GLY F 6 77 ? 238.884 192.848 215.917 1.00 26.34 77 GLY G CA 1
ATOM 14256 C C . GLY F 6 77 ? 239.141 191.454 216.459 1.00 26.34 77 GLY G C 1
ATOM 14257 O O . GLY F 6 77 ? 240.257 190.928 216.391 1.00 26.34 77 GLY G O 1
ATOM 14258 N N . ASN F 6 78 ? 238.088 190.847 217.012 1.00 29.47 78 ASN G N 1
ATOM 14259 C CA . ASN F 6 78 ? 238.241 189.594 217.745 1.00 29.47 78 ASN G CA 1
ATOM 14260 C C . ASN F 6 78 ? 238.484 188.408 216.816 1.00 29.47 78 ASN G C 1
ATOM 14261 O O . ASN F 6 78 ? 239.275 187.515 217.138 1.00 29.47 78 ASN G O 1
ATOM 14266 N N . VAL F 6 79 ? 237.810 188.371 215.672 1.00 25.52 79 VAL G N 1
ATOM 14267 C CA . VAL F 6 79 ? 237.766 187.183 214.824 1.00 25.52 79 VAL G CA 1
ATOM 14268 C C . VAL F 6 79 ? 238.696 187.370 213.635 1.00 25.52 79 VAL G C 1
ATOM 14269 O O . VAL F 6 79 ? 238.719 188.438 213.012 1.00 25.52 79 VAL G O 1
ATOM 14273 N N . LYS F 6 80 ? 239.466 186.331 213.316 1.00 24.76 80 LYS G N 1
ATOM 14274 C CA . LYS F 6 80 ? 240.285 186.299 212.111 1.00 24.76 80 LYS G CA 1
ATOM 14275 C C . LYS F 6 80 ? 239.839 185.143 211.224 1.00 24.76 80 LYS G C 1
ATOM 14276 O O . LYS F 6 80 ? 239.555 184.047 211.719 1.00 24.76 80 LYS G O 1
ATOM 14282 N N . TYR F 6 81 ? 239.763 185.394 209.920 1.00 21.31 81 TYR G N 1
ATOM 14283 C CA . TYR F 6 81 ? 239.287 184.420 208.949 1.00 21.31 81 TYR G CA 1
ATOM 14284 C C . TYR F 6 81 ? 240.419 183.988 208.030 1.00 21.31 81 TYR G C 1
ATOM 14285 O O . TYR F 6 81 ? 241.293 184.790 207.688 1.00 21.31 81 TYR G O 1
ATOM 14294 N N . ILE F 6 82 ? 240.397 182.721 207.633 1.00 21.49 82 ILE G N 1
ATOM 14295 C CA . ILE F 6 82 ? 241.321 182.180 206.643 1.00 21.49 82 ILE G CA 1
ATOM 14296 C C . ILE F 6 82 ? 240.489 181.739 205.448 1.00 21.49 82 ILE G C 1
ATOM 14297 O O . ILE F 6 82 ? 239.766 180.737 205.521 1.00 21.49 82 ILE G O 1
ATOM 14302 N N . VAL F 6 83 ? 240.586 182.484 204.350 1.00 19.94 83 VAL G N 1
ATOM 14303 C CA . VAL F 6 83 ? 239.816 182.238 203.143 1.00 19.94 83 VAL G CA 1
ATOM 14304 C C . VAL F 6 83 ? 240.779 182.135 201.965 1.00 19.94 83 VAL G C 1
ATOM 14305 O O . VAL F 6 83 ? 241.991 182.281 202.113 1.00 19.94 83 VAL G O 1
ATOM 14309 N N . ASN F 6 84 ? 240.223 181.879 200.787 1.00 25.00 84 ASN G N 1
ATOM 14310 C CA . ASN F 6 84 ? 240.986 181.808 199.550 1.00 25.00 84 ASN G CA 1
ATOM 14311 C C . ASN F 6 84 ? 240.628 182.979 198.645 1.00 25.00 84 ASN G C 1
ATOM 14312 O O . ASN F 6 84 ? 239.674 183.721 198.890 1.00 25.00 84 ASN G O 1
ATOM 14317 N N . PHE F 6 85 ? 241.417 183.140 197.586 1.00 27.79 85 PHE G N 1
ATOM 14318 C CA . PHE F 6 85 ? 241.110 184.081 196.522 1.00 27.79 85 PHE G CA 1
ATOM 14319 C C . PHE F 6 85 ? 241.274 183.377 195.183 1.00 27.79 85 PHE G C 1
ATOM 14320 O O . PHE F 6 85 ? 242.000 182.387 195.064 1.00 27.79 85 PHE G O 1
ATOM 14328 N N . ARG F 6 86 ? 240.572 183.897 194.174 1.00 33.36 86 ARG G N 1
ATOM 14329 C CA . ARG F 6 86 ? 240.448 183.187 192.904 1.00 33.36 86 ARG G CA 1
ATOM 14330 C C . ARG F 6 86 ? 241.802 182.999 192.229 1.00 33.36 86 ARG G C 1
ATOM 14331 O O . ARG F 6 86 ? 242.172 181.879 191.858 1.00 33.36 86 ARG G O 1
ATOM 14339 N N . ASP F 6 87 ? 242.557 184.079 192.067 1.00 41.60 87 ASP G N 1
ATOM 14340 C CA . ASP F 6 87 ? 243.849 184.025 191.390 1.00 41.60 87 ASP G CA 1
ATOM 14341 C C . ASP F 6 87 ? 244.607 185.308 191.708 1.00 41.60 87 ASP G C 1
ATOM 14342 O O . ASP F 6 87 ? 244.144 186.152 192.481 1.00 41.60 87 ASP G O 1
ATOM 14347 N N . LYS F 6 88 ? 245.786 185.447 191.098 1.00 42.01 88 LYS G N 1
ATOM 14348 C CA . LYS F 6 88 ? 246.607 186.633 191.307 1.00 42.01 88 LYS G CA 1
ATOM 14349 C C . LYS F 6 88 ? 245.977 187.882 190.706 1.00 42.01 88 LYS G C 1
ATOM 14350 O O . LYS F 6 88 ? 246.361 188.997 191.079 1.00 42.01 88 LYS G O 1
ATOM 14356 N N . GLY F 6 89 ? 245.027 187.721 189.783 1.00 42.18 89 GLY G N 1
ATOM 14357 C CA . GLY F 6 89 ? 244.319 188.873 189.257 1.00 42.18 89 GLY G CA 1
ATOM 14358 C C . GLY F 6 89 ? 243.532 189.610 190.320 1.00 42.18 89 GLY G C 1
ATOM 14359 O O . GLY F 6 89 ? 243.363 190.829 190.237 1.00 42.18 89 GLY G O 1
ATOM 14360 N N . VAL F 6 90 ? 243.044 188.888 191.330 1.00 36.99 90 VAL G N 1
ATOM 14361 C CA . VAL F 6 90 ? 242.357 189.532 192.444 1.00 36.99 90 VAL G CA 1
ATOM 14362 C C . VAL F 6 90 ? 243.298 190.486 193.167 1.00 36.99 90 VAL G C 1
ATOM 14363 O O . VAL F 6 90 ? 242.908 191.595 193.552 1.00 36.99 90 VAL G O 1
ATOM 14367 N N . LEU F 6 91 ? 244.549 190.070 193.367 1.00 35.93 91 LEU G N 1
ATOM 14368 C CA . LEU F 6 91 ? 245.528 190.927 194.025 1.00 35.93 91 LEU G CA 1
ATOM 14369 C C . LEU F 6 91 ? 246.005 192.055 193.121 1.00 35.93 91 LEU G C 1
ATOM 14370 O O . LEU F 6 91 ? 246.306 193.149 193.611 1.00 35.93 91 LEU G O 1
ATOM 14375 N N . ASP F 6 92 ? 246.089 191.813 191.812 1.00 44.70 92 ASP G N 1
ATOM 14376 C CA . ASP F 6 92 ? 246.585 192.843 190.905 1.00 44.70 92 ASP G CA 1
ATOM 14377 C C . ASP F 6 92 ? 245.543 193.926 190.644 1.00 44.70 92 ASP G C 1
ATOM 14378 O O . ASP F 6 92 ? 245.896 195.098 190.478 1.00 44.70 92 ASP G O 1
ATOM 14383 N N . LYS F 6 93 ? 244.260 193.557 190.593 1.00 37.48 93 LYS G N 1
ATOM 14384 C CA . LYS F 6 93 ? 243.215 194.553 190.371 1.00 37.48 93 LYS G CA 1
ATOM 14385 C C . LYS F 6 93 ? 243.130 195.537 191.530 1.00 37.48 93 LYS G C 1
ATOM 14386 O O . LYS F 6 93 ? 242.946 196.741 191.316 1.00 37.48 93 LYS G O 1
ATOM 14392 N N . ALA F 6 94 ? 243.253 195.049 192.762 1.00 33.43 94 ALA G N 1
ATOM 14393 C CA . ALA F 6 94 ? 243.256 195.924 193.929 1.00 33.43 94 ALA G CA 1
ATOM 14394 C C . ALA F 6 94 ? 244.563 196.703 193.962 1.00 33.43 94 ALA G C 1
ATOM 14395 O O . ALA F 6 94 ? 245.639 196.119 194.125 1.00 33.43 94 ALA G O 1
ATOM 14397 N N . ASN F 6 95 ? 244.477 198.020 193.807 1.00 32.65 95 ASN G N 1
ATOM 14398 C CA . ASN F 6 95 ? 245.663 198.873 193.773 1.00 32.65 95 ASN G CA 1
ATOM 14399 C C . ASN F 6 95 ? 246.176 199.045 195.196 1.00 32.65 95 ASN G C 1
ATOM 14400 O O . ASN F 6 95 ? 245.834 199.999 195.895 1.00 32.65 95 ASN G O 1
ATOM 14405 N N . PHE F 6 96 ? 247.005 198.100 195.631 1.00 24.16 96 PHE G N 1
ATOM 14406 C CA . PHE F 6 96 ? 247.609 198.182 196.952 1.00 24.16 96 PHE G CA 1
ATOM 14407 C C . PHE F 6 96 ? 248.559 199.370 197.024 1.00 24.16 96 PHE G C 1
ATOM 14408 O O . PHE F 6 96 ? 249.247 199.696 196.053 1.00 24.16 96 PHE G O 1
ATOM 14416 N N . PHE F 6 97 ? 248.591 200.025 198.185 1.00 22.00 97 PHE G N 1
ATOM 14417 C CA . PHE F 6 97 ? 249.463 201.184 198.352 1.00 22.00 97 PHE G CA 1
ATOM 14418 C C . PHE F 6 97 ? 250.926 200.762 198.361 1.00 22.00 97 PHE G C 1
ATOM 14419 O O . PHE F 6 97 ? 251.713 201.184 197.505 1.00 22.00 97 PHE G O 1
ATOM 14427 N N . ASP F 6 98 ? 251.312 199.930 199.327 1.00 29.07 98 ASP G N 1
ATOM 14428 C CA . ASP F 6 98 ? 252.676 199.419 199.405 1.00 29.07 98 ASP G CA 1
ATOM 14429 C C . ASP F 6 98 ? 252.736 197.907 199.237 1.00 29.07 98 ASP G C 1
ATOM 14430 O O . ASP F 6 98 ? 253.391 197.422 198.309 1.00 29.07 98 ASP G O 1
ATOM 14435 N N . THR F 6 99 ? 252.062 197.150 200.092 1.00 25.89 99 THR G N 1
ATOM 14436 C CA . THR F 6 99 ? 252.091 195.697 200.081 1.00 25.89 99 THR G CA 1
ATOM 14437 C C . THR F 6 99 ? 250.716 195.181 200.474 1.00 25.89 99 THR G C 1
ATOM 14438 O O . THR F 6 99 ? 249.940 195.897 201.114 1.00 25.89 99 THR G O 1
ATOM 14442 N N . PRO F 6 100 ? 250.380 193.945 200.089 1.00 19.09 100 PRO G N 1
ATOM 14443 C CA . PRO F 6 100 ? 249.100 193.373 200.544 1.00 19.09 100 PRO G CA 1
ATOM 14444 C C . PRO F 6 100 ? 248.975 193.297 202.055 1.00 19.09 100 PRO G C 1
ATOM 14445 O O . PRO F 6 100 ? 247.875 193.483 202.590 1.00 19.09 100 PRO G O 1
ATOM 14449 N N . ASN F 6 101 ? 250.070 193.031 202.760 1.00 17.26 101 ASN G N 1
ATOM 14450 C CA . ASN F 6 101 ? 250.024 192.930 204.211 1.00 17.26 101 ASN G CA 1
ATOM 14451 C C . ASN F 6 101 ? 249.717 194.283 204.844 1.00 17.26 101 ASN G C 1
ATOM 14452 O O . ASN F 6 101 ? 250.099 195.337 204.329 1.00 17.26 101 ASN G O 1
ATOM 14457 N N . ASN F 6 102 ? 249.018 194.237 205.980 1.00 17.17 102 ASN G N 1
ATOM 14458 C CA . ASN F 6 102 ? 248.718 195.423 206.784 1.00 17.17 102 ASN G CA 1
ATOM 14459 C C . ASN F 6 102 ? 247.969 196.482 205.976 1.00 17.17 102 ASN G C 1
ATOM 14460 O O . ASN F 6 102 ? 248.209 197.681 206.121 1.00 17.17 102 ASN G O 1
ATOM 14465 N N . SER F 6 103 ? 247.050 196.040 205.125 1.00 15.31 103 SER G N 1
ATOM 14466 C CA . SER F 6 103 ? 246.269 196.944 204.294 1.00 15.31 103 SER G CA 1
ATOM 14467 C C . SER F 6 103 ? 244.785 196.700 204.518 1.00 15.31 103 SER G C 1
ATOM 14468 O O . SER F 6 103 ? 244.340 195.553 204.604 1.00 15.31 103 SER G O 1
ATOM 14471 N N . LEU F 6 104 ? 244.026 197.787 204.613 1.00 16.98 104 LEU G N 1
ATOM 14472 C CA . LEU F 6 104 ? 242.580 197.718 204.768 1.00 16.98 104 LEU G CA 1
ATOM 14473 C C . LEU F 6 104 ? 241.935 197.615 203.392 1.00 16.98 104 LEU G C 1
ATOM 14474 O O . LEU F 6 104 ? 242.216 198.428 202.507 1.00 16.98 104 LEU G O 1
ATOM 14479 N N . VAL F 6 105 ? 241.075 196.613 203.213 1.00 17.30 105 VAL G N 1
ATOM 14480 C CA . VAL F 6 105 ? 240.481 196.325 201.916 1.00 17.30 105 VAL G CA 1
ATOM 14481 C C . VAL F 6 105 ? 238.970 196.212 202.055 1.00 17.30 105 VAL G C 1
ATOM 14482 O O . VAL F 6 105 ? 238.436 195.968 203.137 1.00 17.30 105 VAL G O 1
ATOM 14486 N N . ILE F 6 106 ? 238.285 196.397 200.929 1.00 21.65 106 ILE G N 1
ATOM 14487 C CA . ILE F 6 106 ? 236.844 196.196 200.824 1.00 21.65 106 ILE G CA 1
ATOM 14488 C C . ILE F 6 106 ? 236.609 195.053 199.847 1.00 21.65 106 ILE G C 1
ATOM 14489 O O . ILE F 6 106 ? 237.079 195.100 198.703 1.00 21.65 106 ILE G O 1
ATOM 14494 N N . ILE F 6 107 ? 235.888 194.030 200.292 1.00 23.68 107 ILE G N 1
ATOM 14495 C CA . ILE F 6 107 ? 235.586 192.869 199.463 1.00 23.68 107 ILE G CA 1
ATOM 14496 C C . ILE F 6 107 ? 234.294 193.161 198.710 1.00 23.68 107 ILE G C 1
ATOM 14497 O O . ILE F 6 107 ? 233.210 193.174 199.297 1.00 23.68 107 ILE G O 1
ATOM 14502 N N . ARG F 6 108 ? 234.411 193.410 197.404 1.00 31.98 108 ARG G N 1
ATOM 14503 C CA . ARG F 6 108 ? 233.247 193.803 196.619 1.00 31.98 108 ARG G CA 1
ATOM 14504 C C . ARG F 6 108 ? 232.295 192.635 196.380 1.00 31.98 108 ARG G C 1
ATOM 14505 O O . ARG F 6 108 ? 231.081 192.783 196.551 1.00 31.98 108 ARG G O 1
ATOM 14513 N N . GLN F 6 109 ? 232.812 191.471 195.992 1.00 33.05 109 GLN G N 1
ATOM 14514 C CA . GLN F 6 109 ? 231.966 190.288 195.901 1.00 33.05 109 GLN G CA 1
ATOM 14515 C C . GLN F 6 109 ? 232.787 189.038 196.178 1.00 33.05 109 GLN G C 1
ATOM 14516 O O . GLN F 6 109 ? 233.949 188.941 195.777 1.00 33.05 109 GLN G O 1
ATOM 14522 N N . TRP F 6 110 ? 232.168 188.094 196.883 1.00 23.47 110 TRP G N 1
ATOM 14523 C CA . TRP F 6 110 ? 232.737 186.792 197.197 1.00 23.47 110 TRP G CA 1
ATOM 14524 C C . TRP F 6 110 ? 231.697 185.724 196.882 1.00 23.47 110 TRP G C 1
ATOM 14525 O O . TRP F 6 110 ? 230.569 186.027 196.484 1.00 23.47 110 TRP G O 1
ATOM 14536 N N . SER F 6 111 ? 232.072 184.460 197.059 1.00 22.67 111 SER G N 1
ATOM 14537 C CA . SER F 6 111 ? 231.167 183.379 196.699 1.00 22.67 111 SER G CA 1
ATOM 14538 C C . SER F 6 111 ? 231.490 182.136 197.511 1.00 22.67 111 SER G C 1
ATOM 14539 O O . SER F 6 111 ? 232.642 181.899 197.881 1.00 22.67 111 SER G O 1
ATOM 14542 N N . TYR F 6 112 ? 230.453 181.348 197.782 1.00 23.13 112 TYR G N 1
ATOM 14543 C CA . TYR F 6 112 ? 230.605 180.038 198.396 1.00 23.13 112 TYR G CA 1
ATOM 14544 C C . TYR F 6 112 ? 230.824 178.993 197.311 1.00 23.13 112 TYR G C 1
ATOM 14545 O O . TYR F 6 112 ? 230.154 179.009 196.275 1.00 23.13 112 TYR G O 1
ATOM 14554 N N . GLU F 6 113 ? 231.764 178.083 197.551 1.00 36.11 113 GLU G N 1
ATOM 14555 C CA . GLU F 6 113 ? 232.062 177.009 196.614 1.00 36.11 113 GLU G CA 1
ATOM 14556 C C . GLU F 6 113 ? 231.943 175.677 197.336 1.00 36.11 113 GLU G C 1
ATOM 14557 O O . GLU F 6 113 ? 232.512 175.502 198.419 1.00 36.11 113 GLU G O 1
ATOM 14563 N N . ILE F 6 114 ? 231.210 174.743 196.737 1.00 43.56 114 ILE G N 1
ATOM 14564 C CA . ILE F 6 114 ? 230.944 173.439 197.334 1.00 43.56 114 ILE G CA 1
ATOM 14565 C C . ILE F 6 114 ? 231.814 172.398 196.647 1.00 43.56 114 ILE G C 1
ATOM 14566 O O . ILE F 6 114 ? 231.838 172.311 195.413 1.00 43.56 114 ILE G O 1
ATOM 14571 N N . TYR F 6 115 ? 232.529 171.610 197.445 1.00 56.54 115 TYR G N 1
ATOM 14572 C CA . TYR F 6 115 ? 233.412 170.566 196.947 1.00 56.54 115 TYR G CA 1
ATOM 14573 C C . TYR F 6 115 ? 233.116 169.270 197.685 1.00 56.54 115 TYR G C 1
ATOM 14574 O O . TYR F 6 115 ? 232.786 169.286 198.874 1.00 56.54 115 TYR G O 1
ATOM 14583 N N . TYR F 6 116 ? 233.233 168.150 196.978 1.00 76.33 116 TYR G N 1
ATOM 14584 C CA . TYR F 6 116 ? 233.040 166.830 197.565 1.00 76.33 116 TYR G CA 1
ATOM 14585 C C . TYR F 6 116 ? 234.394 166.141 197.661 1.00 76.33 116 TYR G C 1
ATOM 14586 O O . TYR F 6 116 ? 235.014 165.840 196.636 1.00 76.33 116 TYR G O 1
ATOM 14595 N N . THR F 6 117 ? 234.845 165.891 198.888 1.00 78.74 117 THR G N 1
ATOM 14596 C CA . THR F 6 117 ? 236.137 165.264 199.111 1.00 78.74 117 THR G CA 1
ATOM 14597 C C . THR F 6 117 ? 236.031 164.289 200.273 1.00 78.74 117 THR G C 1
ATOM 14598 O O . THR F 6 117 ? 235.420 164.593 201.300 1.00 78.74 117 THR G O 1
ATOM 14602 N N . LYS F 6 118 ? 236.645 163.118 200.098 1.00 79.88 118 LYS G N 1
ATOM 14603 C CA . LYS F 6 118 ? 236.779 162.121 201.162 1.00 79.88 118 LYS G CA 1
ATOM 14604 C C . LYS F 6 118 ? 235.425 161.744 201.760 1.00 79.88 118 LYS G C 1
ATOM 14605 O O . LYS F 6 118 ? 235.251 161.702 202.980 1.00 79.88 118 LYS G O 1
ATOM 14611 N N . ASN F 6 119 ? 234.456 161.472 200.884 1.00 80.23 119 ASN G N 1
ATOM 14612 C CA . ASN F 6 119 ? 233.122 161.014 201.282 1.00 80.23 119 ASN G CA 1
ATOM 14613 C C . ASN F 6 119 ? 232.424 162.019 202.196 1.00 80.23 119 ASN G C 1
ATOM 14614 O O . ASN F 6 119 ? 231.686 161.646 203.110 1.00 80.23 119 ASN G O 1
ATOM 14619 N N . THR F 6 120 ? 232.654 163.306 201.946 1.00 74.44 120 THR G N 1
ATOM 14620 C CA . THR F 6 120 ? 231.943 164.366 202.649 1.00 74.44 120 THR G CA 1
ATOM 14621 C C . THR F 6 120 ? 232.020 165.631 201.806 1.00 74.44 120 THR G C 1
ATOM 14622 O O . THR F 6 120 ? 232.801 165.724 200.856 1.00 74.44 120 THR G O 1
ATOM 14626 N N . PHE F 6 121 ? 231.192 166.607 202.167 1.00 61.21 121 PHE G N 1
ATOM 14627 C CA . PHE F 6 121 ? 231.054 167.845 201.414 1.00 61.21 121 PHE G CA 1
ATOM 14628 C C . PHE F 6 121 ? 231.752 168.977 202.153 1.00 61.21 121 PHE G C 1
ATOM 14629 O O . PHE F 6 121 ? 231.581 169.133 203.366 1.00 61.21 121 PHE G O 1
ATOM 14637 N N . GLN F 6 122 ? 232.545 169.754 201.420 1.00 47.90 122 GLN G N 1
ATOM 14638 C CA . GLN F 6 122 ? 233.300 170.870 201.971 1.00 47.90 122 GLN G CA 1
ATOM 14639 C C . GLN F 6 122 ? 232.854 172.158 201.294 1.00 47.90 122 GLN G C 1
ATOM 14640 O O . GLN F 6 122 ? 232.753 172.212 200.064 1.00 47.90 122 GLN G O 1
ATOM 14646 N N . ILE F 6 123 ? 232.593 173.189 202.092 1.00 35.99 123 ILE G N 1
ATOM 14647 C CA . ILE F 6 123 ? 232.157 174.489 201.595 1.00 35.99 123 ILE G CA 1
ATOM 14648 C C . ILE F 6 123 ? 233.274 175.494 201.834 1.00 35.99 123 ILE G C 1
ATOM 14649 O O . ILE F 6 123 ? 233.764 175.633 202.961 1.00 35.99 123 ILE G O 1
ATOM 14654 N N . ASN F 6 124 ? 233.674 176.191 200.776 1.00 34.33 124 ASN G N 1
ATOM 14655 C CA . ASN F 6 124 ? 234.758 177.159 200.820 1.00 34.33 124 ASN G CA 1
ATOM 14656 C C . ASN F 6 124 ? 234.220 178.567 200.599 1.00 34.33 124 ASN G C 1
ATOM 14657 O O . ASN F 6 124 ? 233.083 178.767 200.167 1.00 34.33 124 ASN G O 1
ATOM 14662 N N . LEU F 6 125 ? 235.060 179.551 200.911 1.00 23.07 125 LEU G N 1
ATOM 14663 C CA . LEU F 6 125 ? 234.772 180.956 200.654 1.00 23.07 125 LEU G CA 1
ATOM 14664 C C . LEU F 6 125 ? 235.894 181.510 199.789 1.00 23.07 125 LEU G C 1
ATOM 14665 O O . LEU F 6 125 ? 237.065 181.444 200.174 1.00 23.07 125 LEU G O 1
ATOM 14670 N N . VAL F 6 126 ? 235.538 182.054 198.629 1.00 21.34 126 VAL G N 1
ATOM 14671 C CA . VAL F 6 126 ? 236.505 182.538 197.652 1.00 21.34 126 VAL G CA 1
ATOM 14672 C C . VAL F 6 126 ? 236.237 184.013 197.393 1.00 21.34 126 VAL G C 1
ATOM 14673 O O . VAL F 6 126 ? 235.093 184.406 197.137 1.00 21.34 126 VAL G O 1
ATOM 14677 N N . ILE F 6 127 ? 237.288 184.822 197.457 1.00 23.62 127 ILE G N 1
ATOM 14678 C CA . ILE F 6 127 ? 237.188 186.257 197.222 1.00 23.62 127 ILE G CA 1
ATOM 14679 C C . ILE F 6 127 ? 237.431 186.528 195.744 1.00 23.62 127 ILE G C 1
ATOM 14680 O O . ILE F 6 127 ? 238.396 186.022 195.161 1.00 23.62 127 ILE G O 1
ATOM 14685 N N . ASP F 6 128 ? 236.551 187.319 195.135 1.00 33.53 128 ASP G N 1
ATOM 14686 C CA . ASP F 6 128 ? 236.620 187.623 193.710 1.00 33.53 128 ASP G CA 1
ATOM 14687 C C . ASP F 6 128 ? 237.121 189.026 193.407 1.00 33.53 128 ASP G C 1
ATOM 14688 O O . ASP F 6 128 ? 237.894 189.204 192.464 1.00 33.53 128 ASP G O 1
ATOM 14693 N N . GLU F 6 129 ? 236.703 190.030 194.174 1.00 33.71 129 GLU G N 1
ATOM 14694 C CA . GLU F 6 129 ? 237.118 191.408 193.952 1.00 33.71 129 GLU G CA 1
ATOM 14695 C C . GLU F 6 129 ? 237.479 192.066 195.274 1.00 33.71 129 GLU G C 1
ATOM 14696 O O . GLU F 6 129 ? 236.803 191.861 196.286 1.00 33.71 129 GLU G O 1
ATOM 14702 N N . MET F 6 130 ? 238.547 192.859 195.254 1.00 31.74 130 MET G N 1
ATOM 14703 C CA . MET F 6 130 ? 239.019 193.569 196.432 1.00 31.74 130 MET G CA 1
ATOM 14704 C C . MET F 6 130 ? 239.392 194.991 196.045 1.00 31.74 130 MET G C 1
ATOM 14705 O O . MET F 6 130 ? 239.774 195.260 194.904 1.00 31.74 130 MET G O 1
ATOM 14710 N N . ARG F 6 131 ? 239.272 195.900 197.007 1.00 30.52 131 ARG G N 1
ATOM 14711 C CA . ARG F 6 131 ? 239.658 197.292 196.821 1.00 30.52 131 ARG G CA 1
ATOM 14712 C C . ARG F 6 131 ? 240.393 197.768 198.063 1.00 30.52 131 ARG G C 1
ATOM 14713 O O . ARG F 6 131 ? 239.867 197.658 199.174 1.00 30.52 131 ARG G O 1
ATOM 14721 N N . CYS F 6 132 ? 241.590 198.315 197.875 1.00 22.95 132 CYS G N 1
ATOM 14722 C CA . CYS F 6 132 ? 242.390 198.817 198.984 1.00 22.95 132 CYS G CA 1
ATOM 14723 C C . CYS F 6 132 ? 242.057 200.282 199.229 1.00 22.95 132 CYS G C 1
ATOM 14724 O O . CYS F 6 132 ? 242.000 201.077 198.286 1.00 22.95 132 CYS G O 1
ATOM 14727 N N . ILE F 6 133 ? 241.838 200.635 200.492 1.00 21.12 133 ILE G N 1
ATOM 14728 C CA . ILE F 6 133 ? 241.432 201.991 200.837 1.00 21.12 133 ILE G CA 1
ATOM 14729 C C . ILE F 6 133 ? 242.412 202.701 201.761 1.00 21.12 133 ILE G C 1
ATOM 14730 O O . ILE F 6 133 ? 242.419 203.943 201.780 1.00 21.12 133 ILE G O 1
ATOM 14735 N N . ASP F 6 134 ? 243.242 201.989 202.519 1.00 21.33 134 ASP G N 1
ATOM 14736 C CA . ASP F 6 134 ? 244.225 202.628 203.390 1.00 21.33 134 ASP G CA 1
ATOM 14737 C C . ASP F 6 134 ? 245.183 201.550 203.890 1.00 21.33 134 ASP G C 1
ATOM 14738 O O . ASP F 6 134 ? 244.990 200.356 203.643 1.00 21.33 134 ASP G O 1
ATOM 14743 N N . ILE F 6 135 ? 246.227 201.988 204.593 1.00 17.68 135 ILE G N 1
ATOM 14744 C CA . ILE F 6 135 ? 247.192 201.110 205.243 1.00 17.68 135 ILE G CA 1
ATOM 14745 C C . ILE F 6 135 ? 246.951 201.173 206.744 1.00 17.68 135 ILE G C 1
ATOM 14746 O O . ILE F 6 135 ? 246.857 202.265 207.317 1.00 17.68 135 ILE G O 1
ATOM 14751 N N . ILE F 6 136 ? 246.845 200.009 207.378 1.00 18.91 136 ILE G N 1
ATOM 14752 C CA . ILE F 6 136 ? 246.671 199.906 208.823 1.00 18.91 136 ILE G CA 1
ATOM 14753 C C . ILE F 6 136 ? 247.756 198.967 209.334 1.00 18.91 136 ILE G C 1
ATOM 14754 O O . ILE F 6 136 ? 247.638 197.744 209.206 1.00 18.91 136 ILE G O 1
ATOM 14759 N N . THR F 6 137 ? 248.817 199.531 209.912 1.00 17.98 137 THR G N 1
ATOM 14760 C CA . THR F 6 137 ? 249.886 198.740 210.517 1.00 17.98 137 THR G CA 1
ATOM 14761 C C . THR F 6 137 ? 249.651 198.719 212.024 1.00 17.98 137 THR G C 1
ATOM 14762 O O . THR F 6 137 ? 250.275 199.447 212.794 1.00 17.98 137 THR G O 1
ATOM 14766 N N . THR F 6 138 ? 248.729 197.857 212.441 1.00 22.50 138 THR G N 1
ATOM 14767 C CA . THR F 6 138 ? 248.374 197.726 213.850 1.00 22.50 138 THR G CA 1
ATOM 14768 C C . THR F 6 138 ? 248.047 196.263 214.102 1.00 22.50 138 THR G C 1
ATOM 14769 O O . THR F 6 138 ? 247.090 195.735 213.529 1.00 22.50 138 THR G O 1
ATOM 14773 N N . ILE F 6 139 ? 248.839 195.612 214.951 1.00 21.03 139 ILE G N 1
ATOM 14774 C CA . ILE F 6 139 ? 248.646 194.193 215.212 1.00 21.03 139 ILE G CA 1
ATOM 14775 C C . ILE F 6 139 ? 247.403 193.998 216.068 1.00 21.03 139 ILE G C 1
ATOM 14776 O O . ILE F 6 139 ? 247.255 194.617 217.130 1.00 21.03 139 ILE G O 1
ATOM 14781 N N . PHE F 6 140 ? 246.498 193.143 215.602 1.00 23.94 140 PHE G N 1
ATOM 14782 C CA . PHE F 6 140 ? 245.309 192.754 216.348 1.00 23.94 140 PHE G CA 1
ATOM 14783 C C . PHE F 6 140 ? 245.502 191.326 216.836 1.00 23.94 140 PHE G C 1
ATOM 14784 O O . PHE F 6 140 ? 245.768 190.425 216.034 1.00 23.94 140 PHE G O 1
ATOM 14792 N N . TYR F 6 141 ? 245.372 191.123 218.143 1.00 31.67 141 TYR G N 1
ATOM 14793 C CA . TYR F 6 141 ? 245.584 189.811 218.751 1.00 31.67 141 TYR G CA 1
ATOM 14794 C C . TYR F 6 141 ? 244.238 189.103 218.838 1.00 31.67 141 TYR G C 1
ATOM 14795 O O . TYR F 6 141 ? 243.468 189.318 219.777 1.00 31.67 141 TYR G O 1
ATOM 14804 N N . CYS F 6 142 ? 243.954 188.254 217.855 1.00 32.46 142 CYS G N 1
ATOM 14805 C CA . CYS F 6 142 ? 242.676 187.554 217.781 1.00 32.46 142 CYS G CA 1
ATOM 14806 C C . CYS F 6 142 ? 242.744 186.287 218.623 1.00 32.46 142 CYS G C 1
ATOM 14807 O O . CYS F 6 142 ? 243.508 185.367 218.315 1.00 32.46 142 CYS G O 1
ATOM 14810 N N . LYS F 6 143 ? 241.943 186.240 219.691 1.00 36.15 143 LYS G N 1
ATOM 14811 C CA . LYS F 6 143 ? 241.899 185.055 220.542 1.00 36.15 143 LYS G CA 1
ATOM 14812 C C . LYS F 6 143 ? 241.359 183.852 219.786 1.00 36.15 143 LYS G C 1
ATOM 14813 O O . LYS F 6 143 ? 241.854 182.730 219.945 1.00 36.15 143 LYS G O 1
ATOM 14819 N N . LEU F 6 144 ? 240.344 184.069 218.958 1.00 35.35 144 LEU G N 1
ATOM 14820 C CA . LEU F 6 144 ? 239.562 183.006 218.356 1.00 35.35 144 LEU G CA 1
ATOM 14821 C C . LEU F 6 144 ? 239.462 183.217 216.851 1.00 35.35 144 LEU G C 1
ATOM 14822 O O . LEU F 6 144 ? 239.575 184.337 216.349 1.00 35.35 144 LEU G O 1
ATOM 14827 N N . GLU F 6 145 ? 239.248 182.116 216.134 1.00 39.39 145 GLU G N 1
ATOM 14828 C CA . GLU F 6 145 ? 239.317 182.125 214.682 1.00 39.39 145 GLU G CA 1
ATOM 14829 C C . GLU F 6 145 ? 238.380 181.067 214.119 1.00 39.39 145 GLU G C 1
ATOM 14830 O O . GLU F 6 145 ? 237.858 180.217 214.843 1.00 39.39 145 GLU G O 1
ATOM 14836 N N . LEU F 6 146 ? 238.172 181.134 212.806 1.00 31.16 146 LEU G N 1
ATOM 14837 C CA . LEU F 6 146 ? 237.480 180.086 212.072 1.00 31.16 146 LEU G CA 1
ATOM 14838 C C . LEU F 6 146 ? 238.148 179.914 210.716 1.00 31.16 146 LEU G C 1
ATOM 14839 O O . LEU F 6 146 ? 238.486 180.897 210.052 1.00 31.16 146 LEU G O 1
ATOM 14844 N N . ASP F 6 147 ? 238.344 178.662 210.318 1.00 33.45 147 ASP G N 1
ATOM 14845 C CA . ASP F 6 147 ? 239.092 178.315 209.118 1.00 33.45 147 ASP G CA 1
ATOM 14846 C C . ASP F 6 147 ? 238.142 177.779 208.058 1.00 33.45 147 ASP G C 1
ATOM 14847 O O . ASP F 6 147 ? 237.375 176.847 208.319 1.00 33.45 147 ASP G O 1
ATOM 14852 N N . PHE F 6 148 ? 238.201 178.362 206.863 1.00 28.50 148 PHE G N 1
ATOM 14853 C CA . PHE F 6 148 ? 237.373 177.942 205.743 1.00 28.50 148 PHE G CA 1
ATOM 14854 C C . PHE F 6 148 ? 238.121 177.047 204.765 1.00 28.50 148 PHE G C 1
ATOM 14855 O O . PHE F 6 148 ? 237.581 176.718 203.705 1.00 28.50 148 PHE G O 1
ATOM 14863 N N . THR F 6 149 ? 239.350 176.652 205.091 1.00 32.63 149 THR G N 1
ATOM 14864 C CA . THR F 6 149 ? 240.161 175.815 204.218 1.00 32.63 149 THR G CA 1
ATOM 14865 C C . THR F 6 149 ? 240.323 174.395 204.746 1.00 32.63 149 THR G C 1
ATOM 14866 O O . THR F 6 149 ? 241.106 173.623 204.184 1.00 32.63 149 THR G O 1
ATOM 14870 N N . GLN F 6 150 ? 239.602 174.027 205.808 1.00 43.17 150 GLN G N 1
ATOM 14871 C CA . GLN F 6 150 ? 239.733 172.701 206.397 1.00 43.17 150 GLN G CA 1
ATOM 14872 C C . GLN F 6 150 ? 238.393 172.006 206.606 1.00 43.17 150 GLN G C 1
ATOM 14873 O O . GLN F 6 150 ? 238.363 170.909 207.176 1.00 43.17 150 GLN G O 1
ATOM 14879 N N . GLY F 6 151 ? 237.289 172.601 206.161 1.00 43.52 151 GLY G N 1
ATOM 14880 C CA . GLY F 6 151 ? 235.998 171.956 206.306 1.00 43.52 151 GLY G CA 1
ATOM 14881 C C . GLY F 6 151 ? 235.379 172.178 207.677 1.00 43.52 151 GLY G C 1
ATOM 14882 O O . GLY F 6 151 ? 235.522 173.235 208.294 1.00 43.52 151 GLY G O 1
ATOM 14883 N N . ILE F 6 152 ? 234.672 171.150 208.152 1.00 45.30 152 ILE G N 1
ATOM 14884 C CA . ILE F 6 152 ? 233.946 171.254 209.415 1.00 45.30 152 ILE G CA 1
ATOM 14885 C C . ILE F 6 152 ? 234.907 171.404 210.590 1.00 45.30 152 ILE G C 1
ATOM 14886 O O . ILE F 6 152 ? 234.607 172.102 211.566 1.00 45.30 152 ILE G O 1
ATOM 14891 N N . LYS F 6 153 ? 236.071 170.753 210.525 1.00 49.02 153 LYS G N 1
ATOM 14892 C CA . LYS F 6 153 ? 237.013 170.828 211.637 1.00 49.02 153 LYS G CA 1
ATOM 14893 C C . LYS F 6 153 ? 237.614 172.221 211.775 1.00 49.02 153 LYS G C 1
ATOM 14894 O O . LYS F 6 153 ? 237.904 172.659 212.894 1.00 49.02 153 LYS G O 1
ATOM 14900 N N . GLY F 6 154 ? 237.805 172.931 210.661 1.00 44.07 154 GLY G N 1
ATOM 14901 C CA . GLY F 6 154 ? 238.363 174.270 210.723 1.00 44.07 154 GLY G CA 1
ATOM 14902 C C . GLY F 6 154 ? 237.391 175.323 211.209 1.00 44.07 154 GLY G C 1
ATOM 14903 O O . GLY F 6 154 ? 237.823 176.393 211.649 1.00 44.07 154 GLY G O 1
ATOM 14904 N N . ILE F 6 155 ? 236.092 175.048 211.139 1.00 41.64 155 ILE G N 1
ATOM 14905 C CA . ILE F 6 155 ? 235.071 175.987 211.581 1.00 41.64 155 ILE G CA 1
ATOM 14906 C C . ILE F 6 155 ? 234.612 175.691 213.002 1.00 41.64 155 ILE G C 1
ATOM 14907 O O . ILE F 6 155 ? 234.422 176.609 213.800 1.00 41.64 155 ILE G O 1
ATOM 14912 N N . SER F 6 156 ? 234.440 174.410 213.336 1.00 48.18 156 SER G N 1
ATOM 14913 C CA . SER F 6 156 ? 233.951 174.037 214.658 1.00 48.18 156 SER G CA 1
ATOM 14914 C C . SER F 6 156 ? 234.943 174.362 215.766 1.00 48.18 156 SER G C 1
ATOM 14915 O O . SER F 6 156 ? 234.547 174.405 216.935 1.00 48.18 156 SER G O 1
ATOM 14918 N N . LYS F 6 157 ? 236.214 174.578 215.436 1.00 50.20 157 LYS G N 1
ATOM 14919 C CA . LYS F 6 157 ? 237.199 174.900 216.458 1.00 50.20 157 LYS G CA 1
ATOM 14920 C C . LYS F 6 157 ? 236.884 176.248 217.095 1.00 50.20 157 LYS G C 1
ATOM 14921 O O . LYS F 6 157 ? 236.400 177.170 216.432 1.00 50.20 157 LYS G O 1
ATOM 14927 N N . SER F 6 158 ? 237.144 176.347 218.400 1.00 50.88 158 SER G N 1
ATOM 14928 C CA . SER F 6 158 ? 236.887 177.560 219.179 1.00 50.88 158 SER G CA 1
ATOM 14929 C C . SER F 6 158 ? 235.413 177.956 219.147 1.00 50.88 158 SER G C 1
ATOM 14930 O O . SER F 6 158 ? 235.073 179.135 219.264 1.00 50.88 158 SER G O 1
ATOM 14933 N N . SER F 6 159 ? 234.524 176.973 218.988 1.00 50.58 159 SER G N 1
ATOM 14934 C CA . SER F 6 159 ? 233.094 177.262 219.011 1.00 50.58 159 SER G CA 1
ATOM 14935 C C . SER F 6 159 ? 232.607 177.528 220.429 1.00 50.58 159 SER G C 1
ATOM 14936 O O . SER F 6 159 ? 231.691 178.331 220.636 1.00 50.58 159 SER G O 1
ATOM 14939 N N . SER F 6 160 ? 233.202 176.858 221.416 1.00 50.80 160 SER G N 1
ATOM 14940 C CA . SER F 6 160 ? 232.769 177.017 222.799 1.00 50.80 160 SER G CA 1
ATOM 14941 C C . SER F 6 160 ? 233.102 178.391 223.364 1.00 50.80 160 SER G C 1
ATOM 14942 O O . SER F 6 160 ? 232.499 178.797 224.362 1.00 50.80 160 SER G O 1
ATOM 14945 N N . PHE F 6 161 ? 234.037 179.114 222.754 1.00 51.73 161 PHE G N 1
ATOM 14946 C CA . PHE F 6 161 ? 234.488 180.393 223.285 1.00 51.73 161 PHE G CA 1
ATOM 14947 C C . PHE F 6 161 ? 233.670 181.580 222.790 1.00 51.73 161 PHE G C 1
ATOM 14948 O O . PHE F 6 161 ? 233.876 182.695 223.280 1.00 51.73 161 PHE G O 1
ATOM 14956 N N . SER F 6 162 ? 232.755 181.377 221.845 1.00 52.51 162 SER G N 1
ATOM 14957 C CA . SER F 6 162 ? 231.956 182.474 221.317 1.00 52.51 162 SER G CA 1
ATOM 14958 C C . SER F 6 162 ? 230.621 181.937 220.825 1.00 52.51 162 SER G C 1
ATOM 14959 O O . SER F 6 162 ? 230.563 180.877 220.197 1.00 52.51 162 SER G O 1
ATOM 14962 N N . ASN F 6 163 ? 229.550 182.681 221.113 1.00 54.13 163 ASN G N 1
ATOM 14963 C CA . ASN F 6 163 ? 228.214 182.245 220.720 1.00 54.13 163 ASN G CA 1
ATOM 14964 C C . ASN F 6 163 ? 228.012 182.343 219.213 1.00 54.13 163 ASN G C 1
ATOM 14965 O O . ASN F 6 163 ? 227.344 181.491 218.613 1.00 54.13 163 ASN G O 1
ATOM 14970 N N . GLN F 6 164 ? 228.567 183.385 218.586 1.00 43.32 164 GLN G N 1
ATOM 14971 C CA . GLN F 6 164 ? 228.380 183.573 217.151 1.00 43.32 164 GLN G CA 1
ATOM 14972 C C . GLN F 6 164 ? 228.987 182.424 216.357 1.00 43.32 164 GLN G C 1
ATOM 14973 O O . GLN F 6 164 ? 228.375 181.926 215.403 1.00 43.32 164 GLN G O 1
ATOM 14979 N N . ILE F 6 165 ? 230.189 181.986 216.737 1.00 42.69 165 ILE G N 1
ATOM 14980 C CA . ILE F 6 165 ? 230.805 180.853 216.056 1.00 42.69 165 ILE G CA 1
ATOM 14981 C C . ILE F 6 165 ? 230.013 179.579 216.313 1.00 42.69 165 ILE G C 1
ATOM 14982 O O . ILE F 6 165 ? 229.892 178.725 215.431 1.00 42.69 165 ILE G O 1
ATOM 14987 N N . TYR F 6 166 ? 229.458 179.429 217.517 1.00 47.42 166 TYR G N 1
ATOM 14988 C CA . TYR F 6 166 ? 228.621 178.267 217.801 1.00 47.42 166 TYR G CA 1
ATOM 14989 C C . TYR F 6 166 ? 227.415 178.225 216.867 1.00 47.42 166 TYR G C 1
ATOM 14990 O O . TYR F 6 166 ? 227.106 177.184 216.272 1.00 47.42 166 TYR G O 1
ATOM 14999 N N . GLU F 6 167 ? 226.736 179.364 216.709 1.00 44.55 167 GLU G N 1
ATOM 15000 C CA . GLU F 6 167 ? 225.574 179.424 215.829 1.00 44.55 167 GLU G CA 1
ATOM 15001 C C . GLU F 6 167 ? 225.960 179.171 214.376 1.00 44.55 167 GLU G C 1
ATOM 15002 O O . GLU F 6 167 ? 225.271 178.431 213.659 1.00 44.55 167 GLU G O 1
ATOM 15008 N N . TYR F 6 168 ? 227.062 179.774 213.920 1.00 31.82 168 TYR G N 1
ATOM 15009 C CA . TYR F 6 168 ? 227.475 179.578 212.535 1.00 31.82 168 TYR G CA 1
ATOM 15010 C C . TYR F 6 168 ? 227.902 178.138 212.282 1.00 31.82 168 TYR G C 1
ATOM 15011 O O . TYR F 6 168 ? 227.650 177.594 211.204 1.00 31.82 168 TYR G O 1
ATOM 15020 N N . SER F 6 169 ? 228.556 177.506 213.258 1.00 37.90 169 SER G N 1
ATOM 15021 C CA . SER F 6 169 ? 228.941 176.108 213.113 1.00 37.90 169 SER G CA 1
ATOM 15022 C C . SER F 6 169 ? 227.718 175.203 213.077 1.00 37.90 169 SER G C 1
ATOM 15023 O O . SER F 6 169 ? 227.686 174.226 212.321 1.00 37.90 169 SER G O 1
ATOM 15026 N N . ALA F 6 170 ? 226.703 175.506 213.890 1.00 40.86 170 ALA G N 1
ATOM 15027 C CA . ALA F 6 170 ? 225.461 174.743 213.818 1.00 40.86 170 ALA G CA 1
ATOM 15028 C C . ALA F 6 170 ? 224.813 174.881 212.446 1.00 40.86 170 ALA G C 1
ATOM 15029 O O . ALA F 6 170 ? 224.359 173.889 211.861 1.00 40.86 170 ALA G O 1
ATOM 15031 N N . GLN F 6 171 ? 224.778 176.103 211.910 1.00 38.83 171 GLN G N 1
ATOM 15032 C CA . GLN F 6 171 ? 224.224 176.309 210.574 1.00 38.83 171 GLN G CA 1
ATOM 15033 C C . GLN F 6 171 ? 225.032 175.564 209.516 1.00 38.83 171 GLN G C 1
ATOM 15034 O O . GLN F 6 171 ? 224.465 174.969 208.592 1.00 38.83 171 GLN G O 1
ATOM 15040 N N . TYR F 6 172 ? 226.360 175.591 209.637 1.00 40.25 172 TYR G N 1
ATOM 15041 C CA . TYR F 6 172 ? 227.225 174.898 208.688 1.00 40.25 172 TYR G CA 1
ATOM 15042 C C . TYR F 6 172 ? 226.991 173.393 208.728 1.00 40.25 172 TYR G C 1
ATOM 15043 O O . TYR F 6 172 ? 226.926 172.737 207.681 1.00 40.25 172 TYR G O 1
ATOM 15052 N N . TYR F 6 173 ? 226.863 172.828 209.930 1.00 47.03 173 TYR G N 1
ATOM 15053 C CA . TYR F 6 173 ? 226.596 171.399 210.051 1.00 47.03 173 TYR G CA 1
ATOM 15054 C C . TYR F 6 173 ? 225.230 171.043 209.482 1.00 47.03 173 TYR G C 1
ATOM 15055 O O . TYR F 6 173 ? 225.076 170.001 208.836 1.00 47.03 173 TYR G O 1
ATOM 15064 N N . LYS F 6 174 ? 224.224 171.890 209.716 1.00 47.67 174 LYS G N 1
ATOM 15065 C CA . LYS F 6 174 ? 222.912 171.651 209.124 1.00 47.67 174 LYS G CA 1
ATOM 15066 C C . LYS F 6 174 ? 222.988 171.668 207.602 1.00 47.67 174 LYS G C 1
ATOM 15067 O O . LYS F 6 174 ? 222.369 170.834 206.930 1.00 47.67 174 LYS G O 1
ATOM 15073 N N . ALA F 6 175 ? 223.744 172.615 207.043 1.00 44.53 175 ALA G N 1
ATOM 15074 C CA . ALA F 6 175 ? 223.903 172.680 205.594 1.00 44.53 175 ALA G CA 1
ATOM 15075 C C . ALA F 6 175 ? 224.589 171.432 205.055 1.00 44.53 175 ALA G C 1
ATOM 15076 O O . ALA F 6 175 ? 224.181 170.887 204.023 1.00 44.53 175 ALA G O 1
ATOM 15078 N N . ILE F 6 176 ? 225.634 170.964 205.742 1.00 50.15 176 ILE G N 1
ATOM 15079 C CA . ILE F 6 176 ? 226.332 169.755 205.306 1.00 50.15 176 ILE G CA 1
ATOM 15080 C C . ILE F 6 176 ? 225.402 168.548 205.367 1.00 50.15 176 ILE G C 1
ATOM 15081 O O . ILE F 6 176 ? 225.390 167.705 204.459 1.00 50.15 176 ILE G O 1
ATOM 15086 N N . GLN F 6 177 ? 224.616 168.441 206.441 1.00 54.03 177 GLN G N 1
ATOM 15087 C CA . GLN F 6 177 ? 223.683 167.328 206.578 1.00 54.03 177 GLN G CA 1
ATOM 15088 C C . GLN F 6 177 ? 222.644 167.345 205.464 1.00 54.03 177 GLN G C 1
ATOM 15089 O O . GLN F 6 177 ? 222.344 166.308 204.863 1.00 54.03 177 GLN G O 1
ATOM 15095 N N . LEU F 6 178 ? 222.090 168.524 205.167 1.00 54.87 178 LEU G N 1
ATOM 15096 C CA . LEU F 6 178 ? 221.114 168.632 204.087 1.00 54.87 178 LEU G CA 1
ATOM 15097 C C . LEU F 6 178 ? 221.737 168.274 202.743 1.00 54.87 178 LEU G C 1
ATOM 15098 O O . LEU F 6 178 ? 221.109 167.597 201.918 1.00 54.87 178 LEU G O 1
ATOM 15103 N N . LEU F 6 179 ? 222.971 168.724 202.506 1.00 59.25 179 LEU G N 1
ATOM 15104 C CA . LEU F 6 179 ? 223.645 168.429 201.246 1.00 59.25 179 LEU G CA 1
ATOM 15105 C C . LEU F 6 179 ? 223.854 166.930 201.074 1.00 59.25 179 LEU G C 1
ATOM 15106 O O . LEU F 6 179 ? 223.557 166.364 200.014 1.00 59.25 179 LEU G O 1
ATOM 15111 N N . LYS F 6 180 ? 224.356 166.264 202.119 1.00 63.15 180 LYS G N 1
ATOM 15112 C CA . LYS F 6 180 ? 224.613 164.832 202.014 1.00 63.15 180 LYS G CA 1
ATOM 15113 C C . LYS F 6 180 ? 223.318 164.032 201.972 1.00 63.15 180 LYS G C 1
ATOM 15114 O O . LYS F 6 180 ? 223.292 162.931 201.412 1.00 63.15 180 LYS G O 1
ATOM 15120 N N . LYS F 6 181 ? 222.240 164.560 202.555 1.00 63.24 181 LYS G N 1
ATOM 15121 C CA . LYS F 6 181 ? 220.945 163.900 202.445 1.00 63.24 181 LYS G CA 1
ATOM 15122 C C . LYS F 6 181 ? 220.412 163.976 201.021 1.00 63.24 181 LYS G C 1
ATOM 15123 O O . LYS F 6 181 ? 219.979 162.967 200.454 1.00 63.24 181 LYS G O 1
ATOM 15129 N N . LEU F 6 182 ? 220.434 165.171 200.425 1.00 65.57 182 LEU G N 1
ATOM 15130 C CA . LEU F 6 182 ? 219.863 165.335 199.093 1.00 65.57 182 LEU G CA 1
ATOM 15131 C C . LEU F 6 182 ? 220.695 164.612 198.040 1.00 65.57 182 LEU G C 1
ATOM 15132 O O . LEU F 6 182 ? 220.156 163.861 197.219 1.00 65.57 182 LEU G O 1
ATOM 15137 N N . LEU F 6 183 ? 222.014 164.826 198.043 1.00 69.22 183 LEU G N 1
ATOM 15138 C CA . LEU F 6 183 ? 222.846 164.221 197.006 1.00 69.22 183 LEU G CA 1
ATOM 15139 C C . LEU F 6 183 ? 223.039 162.729 197.242 1.00 69.22 183 LEU G C 1
ATOM 15140 O O . LEU F 6 183 ? 222.995 161.936 196.294 1.00 69.22 183 LEU G O 1
ATOM 15145 N N . ILE F 6 184 ? 223.254 162.326 198.489 1.00 68.74 184 ILE G N 1
ATOM 15146 C CA . ILE F 6 184 ? 223.486 160.923 198.806 1.00 68.74 184 ILE G CA 1
ATOM 15147 C C . ILE F 6 184 ? 222.409 160.411 199.755 1.00 68.74 184 ILE G C 1
ATOM 15148 O O . ILE F 6 184 ? 221.953 159.273 199.638 1.00 68.74 184 ILE G O 1
#

Radius of gyration: 46.18 Å; Cα contacts (8 Å, |Δi|>4): 2736; chains: 6; bounding box: 130×140×98 Å

Nearest PDB structures (foldseek):
  3u50-assembly1_C  TM=9.440E-01  e=2.226E-26  Tetrahymena thermophila
  6d6v-assembly1_D  TM=8.794E-01  e=5.345E-27  Tetrahymena thermophila
  8rk2-assembly1_A  TM=8.265E-01  e=3.174E-12  Homo sapiens
  4gop-assembly2_Z  TM=8.219E-01  e=4.060E-10  Mycosarcoma maydis
  8aaj-assembly1_A  TM=6.417E-01  e=4.456E-06  Pyrococcus abyssi GE5

GO terms:
  GO:0070034 telomerase RNA binding (F, IDA)
  GO:0003720 telomerase activity (F, IDA)
  GO:0042162 telomeric repeat DNA binding (F, IDA)
  GO:0005697 telomerase holoenzyme complex (C, IDA)
  GO:0007004 telomere maintenance via telomerase (P, IDA)
  GO:0034061 DNA polymerase activity (F, EXP)

Secondary structure (DSSP, 8-state):
-----S---HHHHHTT-SS-SEEEEHHHHHHHTTSS-TTS---HHHHHHHHH-EEEESS--TTTT---SSS-----S-HHHHHHHHHHHHTT---BGGGTTEEEETTEEEE-S--TTHHHHTSHHHHHHHHHH-HHHHHHHHHHSEEEEE-SSSEEEEEESB-GGGG------------GGGGS------SSSSS-TTSHHHH---HHHHHHHTHHHHT-TT--SHHHHHHHHHHHHHHHHHHTT--HHHHHHHTS---TTHHHHHHHHHHHHH-SSPPPHHHHHHHHHHHHTTPPPHHHHHHHHHHHHHTTS-TTTT-HHHHHHHHHHHHHHHT--TT----THHHHTTS-GGG-SS---SS-TTTSSHHHHHHHHHHHHHHHHHHHIIIIIHHHHHHHEEEE--SSSTT--EEEEHHHHHHHHHHHHHHHHHHTEEE--TTTS-HHHHHHS--EEEEEEEETTEEEEEEE-----TGGG--S-HHHHTHHHHHHHHHHHHHTTTSSS----SHHHHHHHHHHHHHHHHHHT----EEEEEEBSSTGGG--HHHHHHHHHH-SSS-SEEEEEEEEEEEE-S-PPP-------GGGTEEEEEEEEEEESS--SS-HHHH------SSS--EEEEE-S--EEEEHHHHHHHHHHHHH--EEESSS-EEEE-SS--BTBTTHHHHHHHHHHHHHHHS-HHHHHHHHHS---EEEEEETTEEEEEES-HHHHHHHHHHHHHHHHHHT--BGGGEEEESS---TTTTT-TT-EEEE-SSEEETTEEE-SSS--EEE----SHHHHHTT------GGGHHHHHHHHHHHHHHTTTTTS--TTTS-HHHHHHHHHHHHHHHHHHHHHHHHHHTTS-GGG-HHHHHHH-SSSHHHHHHHHHHHHHHHHHHHHHHHHHS-TTS-HHHHHHHHHHHHHHHHHHHHHHHTS-STTTTHHHHHHHHHHHHHHHHHHHHHHHHHHHHHT------HHHHHHHHHHHHTTTTT-STTTHHHHS--/------HHHHHHHHHHSPTT-EEEEEEEEEEEEEE-SS--EEEE-TT--SSEEE-SSS-EEESSS-S----EEEE-EEEEEE-SS-EEEEEE-HHHHHHHHHHH-TTS-TTHHHHHHHHHHHHT--HHHHHHHHTTTTEEEEEEEEEEEEESSS-EEEEEEEEEEE---HHHHHHHHHHHHHHHHH-/--S--B--HHHHHHHHHHHHH---S-SSS---SSS---EEEEEEEEEEE--SS-SSEEEEEEE-SS-EEEEEEE--SSS----HHHHHHHHHHHHTTS---EEEEEEEE-TTS-EEEEEEEE---THHHHHHHHHHHHHHHHHHHHH-/-------B--HHHHHHHSS-EEEEEEEEP-SS--SEEEEE-TTSSS--EEEEEEEETTTS-TT--EEEEEEEEEETTEE--SEEEEE--SSPPPSHHHHHHHHHHTSTTTHHHHS--/-HHHHHTT-HHHHHHHHHHHHHHHHHHHT----HHHHHHH--SS-EEEEEE--TT--EEEEEEEEETTTTEEEEEETTEEEEEEES-HHHHHHS--SS-STTEEEEEEEEEEEEEEETTEEEEEEEEEEEEEEEE-------SEEEESSSTHHHHHTT-TT-HHHHHHHHHHHHHHHHHHHHH-/-HHHHHHHHHHHHHHT-HHHHHHH-TTHHHHHHSSSS-B-STTGGG-SHHHHT---HHHHHHHHHHHHHS-SSEE--TT-S-BEESS------EEEEE-PPTT--HHHHHHHHGGG-S-EEEEEE--EEEEEESSSHHHHHHHHHHSBTTTTB-EEEETTEEEEEESS--HHHHHHHHHHHHHHHHHHHHHHHHHHHT-

B-factor: mean 66.74, std 56.7, range [14.59, 250.91]

Organism: Tetrahymena thermophila (strain SB210) (NCBI:txid312017)

CATH classification: 2.40.50.140

Foldseek 3Di:
DLVLLLVLLVVVCVCVPLVNCVVVVPCVVVQVPDPPSWAFCPVVVPDDVSVVSVCVVLVVLQSNLVNCPPPQQKDHPPSGRIIHGPDDSPVPFKKKWFDDDPPADPVQVVVQVCVLPADWDWDDDVRIIIIGHDDDVVLVVRCVPCQPVVVRANWTATPNDTIHMDRGDDPVVVVVVVVVVVVVVVVVVVVVVVVVPVD/DFFDAQADAPQVVVVLALQWPDKDFQVVLCVLQPLDDPVDDDDPVLVVQRHQKIKTFRDDCSVVQHDDPPDDAADDDALVVLLLVLVVVVPPDDFKQSCFQWDDDNSDIGHHFDFLLVCVSNDVSVVVVCSSRHSVRVSVCLERMWIWTDDDLFEIATRGYGDQVVQVDVDDDDFDFAPQLLLADFQDADDAADFDCPALLNVVCPLVSVCVNPVVLLPDPLADDNLSSVVVSVQVVQLSVQLVPDDVVVLCCPQQDFDPCVVVLVVVLVCCLPDPDHDDQVVLLVSLQVLVVSWHDLVSVLVSLLVSCPRRGDCQPQAVVLNVLLSVVVSVQRFAFNPFGDDLCVSLVPDDLVRRDSDDDPDPCVPVPVPVVSVSSSSVSSVVSSCCCRRHVSRSSNHAWHKDAADQLARGIITHGNVSVVSVVSSQVSVCCVAWKPFDDPVPDDVVLVLAADAWAWDWHRDNSHIDIAIAFQDFDPPSPTDHTLQVVCVVVLQLLVLVLVCLVPPQFFEDADLQSVVVLLLVLVVLCVVVPQAFKKKKKFFFDPLQQLAALVLLLVCLVPDPSGDFKKKKWKKKKWAFDLDGRDPPPSRGTSVVTIDIDIDMHIDDPDPDPVPCSNPVDDDDDPGNHHMYMRTHRDMDMDGSVVVSVSSVCQQPPHWYDYPNTIMDTDGGGHPHHSNSQSSSSSSVSNLNSVQPPCVVCVCPPPNWRKDWHDYRGIIMIMTNDPVVVVSSVLSVVVSCVVSVTDIPPLEMEMQDDDDCVVSVSVSHDYDHDQWDDDPQWTAHRRLGAIAGDADDDLSSLQSNDYDDADPVPRQVVLLVLLLCLLCVPCVSRLACSRDPPLSNLLRLLVSLLRSLSNCVVNLVVLVVDQCLPPCVQCVPQNNPPSSLVSVVVSVVVSLLSSLSSSLNRYDHPPDDVLLSQLSSLVSSLSSLVSNLVVPCPDPVCPPDNSVVSVVSNVVSLVSNLVSVVVVVVVVVVVPDDDDDVNVSSVCVCVVCVSNPDRVSSVVSSVPD/DFDADEPVVVVVCLVVDDAFDKDKHKYKWAWADKDDPDPFKDWAFPLGAPDWDDDPPQFTAGDVVGDGGNIAIKGKIKTWTADPVGIDIEIETRQVVLVLLCVLPVVQDRSCPRVVVVCCVVVPNVVVVVVSNRVRHRAIWMWMKMWHFHADPNRTDIHIYTDDTGHDDCVVVVVVVVVVVVVVVVD/DEQEAEDEDVVVVVQLVVCVVDVPDDPFQFGDDLDTYFKYKYKFWKDWDDDPPDQQWTWIKGADPNGIFIEIEGDDDVDRDHDPQVVVVVVVCVVVVNDIAIKTWMWTDTPPDGIYTDHIHGDDDPVVVVVSVVRNVVVSVVSVVVSD/DDDDDAAEDDLVCLVVVFKDFYKYWFWWDDPVPDQFTKGFDDPPPDGDIATEDPDGPPPDDPLFTIKMFTAIAPGNSYTYGDDMDTDNDPDDDDRVVVVVVSVVCPDPVNVVVVDPD/DLVVQVVLPLLVQVLVQLVVQLVVVCVVPPPLDPVVLVVLDDADDWDDKFKGDQVNKHKFAWADADQVVQWTWTDRAQEIEIAGEDHCVQVVVAPDPPDSHQFMKMQRMKMWIWGHHDNFIAIGIYGYHMYTDGGHPDDHDHPDYAYRPPGLVRQCPCCVVDVSSVVVSVSSVVSRVVVSVSSD